Protein 2K48 (pdb70)

Solvent-accessible surface area: 9485 Å² total; per-residue (Å²): 192,175,92,141,110,162,169,72,200,128,160,128,103,123,150,182,63,174,142,89,125,175,134,169,167,180,128,59,146,101,103,122,58,83,58,54,9,123,99,20,92,105,58,8,52,39,40,66,116,101,16,89,44,5,112,95,83,29,125,85,5,100,98,21,42,118,97,80,78,76,112,87,30,86,56,47,15,120,78,88,147,50,26,11,65,76,16,85,93,67,7,45,67,10,97,134,66,20,68,104,25,48,58,31,73,146,186

Radius of gyration: 33.28 Å; Cα contacts (8 Å, |Δi|>4): 60; chains: 1; bounding box: 82×36×79 Å

Sequence (107 aa):
MHHHHHHGKPIPNPLLGLDSTENLYFQGIDPFTMSTLQELQENITAHEQQLVTARQKLKDAEKAVEVDPDDVNKSTLQNRRAAVSTLETKLGELKRQLADLVAAQKLMHHHHHHGKPIPNPLLGLDSTENLYFQGIDPFTMSTLQELQENITAHEQQLVTARQKLKDAEKAVEVDPDDVNKSTLQNRRAAVSTLETKLGELKRQLADLVAAQKLMHHHHHHGKPIPNPLLGLDSTENLYFQGIDPFTMSTLQELQENITAHEQQLVTARQKLKDAEKAVEVDPDDVNKSTLQNRRAAVSTLETKLGELKRQLADLVAAQKLMHHHHHHGKPIPNPLLGLDSTENLYFQGIDPFTMSTLQELQENITAHEQQLVTARQKLKDAEKAVEVDPDDVNKSTLQNRRAAVSTLETKLGELKRQLADLVAAQKLMHHHHHHGKPIPNPLLGLDSTENLYFQGIDPFTMSTLQELQENITAHEQQLVTARQKLKDAEKAVEVDPDDVNKSTLQNRRAAVSTLETKLGELKRQLADLVAAQKLMHHHHHHGKPIPNPLLGLDSTENLYFQGIDPFTMSTLQELQENITAHEQQLVTARQKLKDAEKAVEVDPDDVNKSTLQNRRAAVSTLETKLGELKRQLADLVAAQKLMHHHHHHGKPIPNPLLGLDSTENLYFQGIDPFTMSTLQELQENITAHEQQLVTARQKLKDAEKAVEVDPDDVNKSTLQNRRAAVSTLETKLGELKRQLADLVAAQKLMHHHHHHGKPIPNPLLGLDSTENLYFQGIDPFTMSTLQELQENITAHEQQLVTARQKLKDAEKAVEVDPDDVNKSTLQNRRAAVSTLETKLGELKRQLADLVAAQKLMHHHHHHGKPIPNPLLGLDSTENLYFQGIDPFTMSTLQELQENITAHEQQLVTARQKLKDAEKAVEVDPDDVNKSTLQNRRAAVSTLETKLGELKRQLADLVAAQKLMHHHHHHGKPIPNPLLGLDSTENLYFQGIDPFTMSTLQELQENITAHEQQLVTARQKLKDAEKAVEVDPDDVNKSTLQNRRAAVSTLETKLGELKRQLADLVAAQKLMHHHHHHGKPIPNPLLGLDSTENLYFQGIDPFTMSTLQELQENITAHEQQLVTARQKLKDAEKAVEVDPDDVNKSTLQNRRAAVSTLETKLGELKRQLADLVAAQKLMHHHHHHGKPIPNPLLGLDSTENLYFQGIDPFTMSTLQELQENITAHEQQLVTARQKLKDAEKAVEVDPDDVNKSTLQNRRAAVSTLETKLGELKRQLADLVAAQKLMHHHHHHGKPIPNPLLGLDSTENLYFQGIDPFTMSTLQELQENITAHEQQLVTARQKLKDAEKAVEVDPDDVNKSTLQNRRAAVSTLETKLGELKRQLADLVAAQKLMHHHHHHGKPIPNPLLGLDSTENLYFQGIDPFTMSTLQELQENITAHEQQLVTARQKLKDAEKAVEVDPDDVNKSTLQNRRAAVSTLETKLGELKRQLADLVAAQKLMHHHHHHGKPIPNPLLGLDSTENLYFQGIDPFTMSTLQELQENITAHEQQLVTARQKLKDAEKAVEVDPDDVNKSTLQNRRAAVSTLETKLGELKRQLADLVAAQKLMHHHHHHGKPIPNPLLGLDSTENLYFQGIDPFTMSTLQELQENITAHEQQLVTARQKLKDAEKAVEVDPDDVNKSTLQNRRAAVSTLETKLGELKRQLADLVAAQKLMHHHHHHGKPIPNPLLGLDSTENLYFQGIDPFTMSTLQELQENITAHEQQLVTARQKLKDAEKAVEVDPDDVNKSTLQNRRAAVSTLETKLGELKRQLADLVAAQKLMHHHHHHGKPIPNPLLGLDSTENLYFQGIDPFTMSTLQELQENITAHEQQLVTARQKLKDAEKAVEVDPDDVNKSTLQNRRAAVSTLETKLGELKRQLADLVAAQKLMHHHHHHGKPIPNPLLGLDSTENLYFQGIDPFTMSTLQELQENITAHEQQLVTARQKLKDAEKAVEVDPDDVNKSTLQNRRAAVSTLETKLGELKRQLADLVAAQKLMHHHHHHGKPIPNPLLGLDSTENLYFQGIDPFTMSTLQELQENITAHEQQLVTARQKLKDAEKAVEVDPDDVNKSTLQNRRAAVSTLETKLGELKRQLADLVAAQKL

Foldseek 3Di:
DCCCVVDDDDDDDDDDDDDDDVPPPDDDDDQVLVVVVVVLVVVLVVLVVVLVVLVVQLVVLVVVCVPPNDVVSVVVSVVSVVSNVVSVVCNVVSVVVCVVSVVRNVD

Secondary structure (DSSP, 8-state):
---------PPP-S--S-------------SHHHHHHHHHHHHHHHHHHHHHHHHHHHHHHHHHHHH---HHHHHHHHHHHHHHHHHHHHHHHHHHHHHHHHHHHT-

Organism: Parainfluenza virus 5 (strain W3) (NCBI:txid11208)

B-factor: mean 10.0, std 0.0, range [10.0, 10.0]

GO terms:
  GO:0039564 symbiont-mediated suppression of host JAK-STAT cascade via inhibition of STAT2 activity (P, IDA)
  GO:1990756 ubiquitin-like ligase-substrate adaptor activity (F, IDA)
  GO:0039554 symbiont-mediated suppression of host cytoplasmic pattern recognition receptor signaling pathway via inhibition of MDA-5 activity (P, IDA)
  GO:0005515 protein binding (F, IPI)

CATH classification: 1.20.58.90

InterPro domains:
  IPR024279 Paramyxovirinae protein V, zinc-binding domain [PF13008] (176-220)
  IPR025909 Phosphoprotein P soyouz module [PF14313] (6-61)

Structure (mmCIF, N/CA/C/O backbone):
data_2K48
#
_entry.id   2K48
#
loop_
_atom_site.group_PDB
_atom_site.id
_atom_site.type_symbol
_atom_site.label_atom_id
_atom_site.label_alt_id
_atom_site.label_comp_id
_atom_site.label_asym_id
_atom_site.label_entity_id
_atom_site.label_seq_id
_atom_site.pdbx_PDB_ins_code
_atom_site.Cartn_x
_atom_site.Cartn_y
_atom_site.Cartn_z
_atom_site.occupancy
_atom_site.B_iso_or_equiv
_atom_site.auth_seq_id
_atom_site.auth_comp_id
_atom_site.auth_asym_id
_atom_site.auth_atom_id
_atom_site.pdbx_PDB_model_num
ATOM 1 N N . MET A 1 1 ? 77.727 -27.600 20.777 1.00 10.00 1 MET A N 1
ATOM 2 C CA . MET A 1 1 ? 78.703 -28.172 19.809 1.00 10.00 1 MET A CA 1
ATOM 3 C C . MET A 1 1 ? 79.974 -28.667 20.517 1.00 10.00 1 MET A C 1
ATOM 4 O O . MET A 1 1 ? 80.131 -28.464 21.722 1.00 10.00 1 MET A O 1
ATOM 20 N N . HIS A 1 2 ? 80.885 -29.320 19.783 1.00 10.00 2 HIS A N 1
ATOM 21 C CA . HIS A 1 2 ? 82.076 -30.010 20.320 1.00 10.00 2 HIS A CA 1
ATOM 22 C C . HIS A 1 2 ? 83.395 -29.600 19.618 1.00 10.00 2 HIS A C 1
ATOM 23 O O . HIS A 1 2 ? 84.389 -30.330 19.651 1.00 10.00 2 HIS A O 1
ATOM 37 N N . HIS A 1 3 ? 83.398 -28.439 18.957 1.00 10.00 3 HIS A N 1
ATOM 38 C CA . HIS A 1 3 ? 84.500 -27.904 18.146 1.00 10.00 3 HIS A CA 1
ATOM 39 C C . HIS A 1 3 ? 84.567 -26.364 18.227 1.00 10.00 3 HIS A C 1
ATOM 40 O O . HIS A 1 3 ? 83.694 -25.721 18.817 1.00 10.00 3 HIS A O 1
ATOM 54 N N . HIS A 1 4 ? 85.610 -25.771 17.639 1.00 10.00 4 HIS A N 1
ATOM 55 C CA . HIS A 1 4 ? 85.884 -24.327 17.644 1.00 10.00 4 HIS A CA 1
ATOM 56 C C . HIS A 1 4 ? 86.458 -23.849 16.297 1.00 10.00 4 HIS A C 1
ATOM 57 O O . HIS A 1 4 ? 86.897 -24.654 15.470 1.00 10.00 4 HIS A O 1
ATOM 71 N N . HIS A 1 5 ? 86.454 -22.529 16.083 1.00 10.00 5 HIS A N 1
ATOM 72 C CA . HIS A 1 5 ? 86.802 -21.879 14.812 1.00 10.00 5 HIS A CA 1
ATOM 73 C C . HIS A 1 5 ? 87.602 -20.581 15.030 1.00 10.00 5 HIS A C 1
ATOM 74 O O . HIS A 1 5 ? 87.622 -20.022 16.131 1.00 10.00 5 HIS A O 1
ATOM 88 N N . HIS A 1 6 ? 88.249 -20.095 13.964 1.00 10.00 6 HIS A N 1
ATOM 89 C CA . HIS A 1 6 ? 89.223 -18.989 13.995 1.00 10.00 6 HIS A CA 1
ATOM 90 C C . HIS A 1 6 ? 88.997 -17.967 12.855 1.00 10.00 6 HIS A C 1
ATOM 91 O O . HIS A 1 6 ? 89.919 -17.259 12.440 1.00 10.00 6 HIS A O 1
ATOM 105 N N . HIS A 1 7 ? 87.772 -17.913 12.317 1.00 10.00 7 HIS A N 1
ATOM 106 C CA . HIS A 1 7 ? 87.365 -17.013 11.230 1.00 10.00 7 HIS A CA 1
ATOM 107 C C . HIS A 1 7 ? 87.479 -15.516 11.598 1.00 10.00 7 HIS A C 1
ATOM 108 O O . HIS A 1 7 ? 87.447 -15.133 12.773 1.00 10.00 7 HIS A O 1
ATOM 122 N N . GLY A 1 8 ? 87.565 -14.661 10.576 1.00 10.00 8 GLY A N 1
ATOM 123 C CA . GLY A 1 8 ? 87.666 -13.201 10.696 1.00 10.00 8 GLY A CA 1
ATOM 124 C C . GLY A 1 8 ? 87.624 -12.495 9.334 1.00 10.00 8 GLY A C 1
ATOM 125 O O . GLY A 1 8 ? 87.506 -13.147 8.291 1.00 10.00 8 GLY A O 1
ATOM 129 N N . LYS A 1 9 ? 87.718 -11.158 9.341 1.00 10.00 9 LYS A N 1
ATOM 130 C CA . LYS A 1 9 ? 87.632 -10.292 8.145 1.00 10.00 9 LYS A CA 1
ATOM 131 C C . LYS A 1 9 ? 88.669 -9.157 8.182 1.00 10.00 9 LYS A C 1
ATOM 132 O O . LYS A 1 9 ? 88.988 -8.664 9.270 1.00 10.00 9 LYS A O 1
ATOM 151 N N . PRO A 1 10 ? 89.189 -8.726 7.016 1.00 10.00 10 PRO A N 1
ATOM 152 C CA . PRO A 1 10 ? 90.154 -7.633 6.920 1.00 10.00 10 PRO A CA 1
ATOM 153 C C . PRO A 1 10 ? 89.504 -6.252 7.130 1.00 10.00 10 PRO A C 1
ATOM 154 O O . PRO A 1 10 ? 88.280 -6.097 7.065 1.00 10.00 10 PRO A O 1
ATOM 165 N N . ILE A 1 11 ? 90.338 -5.231 7.347 1.00 10.00 11 ILE A N 1
ATOM 166 C CA . ILE A 1 11 ? 89.928 -3.814 7.358 1.00 10.00 11 ILE A CA 1
ATOM 167 C C . ILE A 1 11 ? 89.397 -3.365 5.980 1.00 10.00 11 ILE A C 1
ATOM 168 O O . ILE A 1 11 ? 89.762 -3.950 4.951 1.00 10.00 11 ILE A O 1
ATOM 184 N N . PRO A 1 12 ? 88.534 -2.334 5.937 1.00 10.00 12 PRO A N 1
ATOM 185 C CA . PRO A 1 12 ? 87.954 -1.821 4.698 1.00 10.00 12 PRO A CA 1
ATOM 186 C C . PRO A 1 12 ? 88.983 -1.083 3.819 1.00 10.00 12 PRO A C 1
ATOM 187 O O . PRO A 1 12 ? 90.106 -0.791 4.240 1.00 10.00 12 PRO A O 1
ATOM 198 N N . ASN A 1 13 ? 88.579 -0.754 2.589 1.00 10.00 13 ASN A N 1
ATOM 199 C CA . ASN A 1 13 ? 89.408 -0.119 1.556 1.00 10.00 13 ASN A CA 1
ATOM 200 C C . ASN A 1 13 ? 88.728 1.182 1.061 1.00 10.00 13 ASN A C 1
ATOM 201 O O . ASN A 1 13 ? 87.494 1.211 0.986 1.00 10.00 13 ASN A O 1
ATOM 212 N N . PRO A 1 14 ? 89.478 2.264 0.756 1.00 10.00 14 PRO A N 1
ATOM 213 C CA . PRO A 1 14 ? 88.924 3.589 0.441 1.00 10.00 14 PRO A CA 1
ATOM 214 C C . PRO A 1 14 ? 88.235 3.654 -0.939 1.00 10.00 14 PRO A C 1
ATOM 215 O O . PRO A 1 14 ? 88.785 4.158 -1.922 1.00 10.00 14 PRO A O 1
ATOM 226 N N . LEU A 1 15 ? 87.003 3.140 -0.995 1.00 10.00 15 LEU A N 1
ATOM 227 C CA . LEU A 1 15 ? 86.144 3.001 -2.183 1.00 10.00 15 LEU A CA 1
ATOM 228 C C . LEU A 1 15 ? 84.725 3.563 -1.922 1.00 10.00 15 LEU A C 1
ATOM 229 O O . LEU A 1 15 ? 83.747 3.132 -2.537 1.00 10.00 15 LEU A O 1
ATOM 245 N N . LEU A 1 16 ? 84.605 4.491 -0.963 1.00 10.00 16 LEU A N 1
ATOM 246 C CA . LEU A 1 16 ? 83.342 5.068 -0.483 1.00 10.00 16 LEU A CA 1
ATOM 247 C C . LEU A 1 16 ? 82.497 5.670 -1.626 1.00 10.00 16 LEU A C 1
ATOM 248 O O . LEU A 1 16 ? 83.000 6.419 -2.469 1.00 10.00 16 LEU A O 1
ATOM 264 N N . GLY A 1 17 ? 81.205 5.339 -1.639 1.00 10.00 17 GLY A N 1
ATOM 265 C CA . GLY A 1 17 ? 80.252 5.685 -2.700 1.00 10.00 17 GLY A CA 1
ATOM 266 C C . GLY A 1 17 ? 78.935 4.910 -2.572 1.00 10.00 17 GLY A C 1
ATOM 267 O O . GLY A 1 17 ? 78.669 4.284 -1.541 1.00 10.00 17 GLY A O 1
ATOM 271 N N . LEU A 1 18 ? 78.106 4.944 -3.621 1.00 10.00 18 LEU A N 1
ATOM 272 C CA . LEU A 1 18 ? 76.866 4.162 -3.716 1.00 10.00 18 LEU A CA 1
ATOM 273 C C . LEU A 1 18 ? 77.148 2.647 -3.613 1.00 10.00 18 LEU A C 1
ATOM 274 O O . LEU A 1 18 ? 77.923 2.099 -4.400 1.00 10.00 18 LEU A O 1
ATOM 290 N N . ASP A 1 19 ? 76.505 1.971 -2.655 1.00 10.00 19 ASP A N 1
ATOM 291 C CA . ASP A 1 19 ? 76.747 0.552 -2.322 1.00 10.00 19 ASP A CA 1
ATOM 292 C C . ASP A 1 19 ? 75.452 -0.247 -2.030 1.00 10.00 19 ASP A C 1
ATOM 293 O O . ASP A 1 19 ? 75.505 -1.429 -1.680 1.00 10.00 19 ASP A O 1
ATOM 302 N N . SER A 1 20 ? 74.283 0.380 -2.214 1.00 10.00 20 SER A N 1
ATOM 303 C CA . SER A 1 20 ? 72.946 -0.190 -1.968 1.00 10.00 20 SER A CA 1
ATOM 304 C C . SER A 1 20 ? 71.958 0.237 -3.061 1.00 10.00 20 SER A C 1
ATOM 305 O O . SER A 1 20 ? 72.136 1.278 -3.700 1.00 10.00 20 SER A O 1
ATOM 313 N N . THR A 1 21 ? 70.906 -0.557 -3.274 1.00 10.00 21 THR A N 1
ATOM 314 C CA . THR A 1 21 ? 69.915 -0.384 -4.357 1.00 10.00 21 THR A CA 1
ATOM 315 C C . THR A 1 21 ? 68.489 -0.727 -3.895 1.00 10.00 21 THR A C 1
ATOM 316 O O . THR A 1 21 ? 68.276 -1.217 -2.783 1.00 10.00 21 THR A O 1
ATOM 327 N N . GLU A 1 22 ? 67.498 -0.481 -4.759 1.00 10.00 22 GLU A N 1
ATOM 328 C CA . GLU A 1 22 ? 66.063 -0.723 -4.513 1.00 10.00 22 GLU A CA 1
ATOM 329 C C . GLU A 1 22 ? 65.427 -1.530 -5.672 1.00 10.00 22 GLU A C 1
ATOM 330 O O . GLU A 1 22 ? 64.248 -1.390 -6.000 1.00 10.00 22 GLU A O 1
ATOM 342 N N . ASN A 1 23 ? 66.238 -2.366 -6.334 1.00 10.00 23 ASN A N 1
ATOM 343 C CA . ASN A 1 23 ? 65.897 -3.126 -7.547 1.00 10.00 23 ASN A CA 1
ATOM 344 C C . ASN A 1 23 ? 64.943 -4.330 -7.316 1.00 10.00 23 ASN A C 1
ATOM 345 O O . ASN A 1 23 ? 64.610 -5.046 -8.264 1.00 10.00 23 ASN A O 1
ATOM 356 N N . LEU A 1 24 ? 64.513 -4.579 -6.071 1.00 10.00 24 LEU A N 1
ATOM 357 C CA . LEU A 1 24 ? 63.563 -5.637 -5.695 1.00 10.00 24 LEU A CA 1
ATOM 358 C C . LEU A 1 24 ? 62.260 -5.534 -6.514 1.00 10.00 24 LEU A C 1
ATOM 359 O O . LEU A 1 24 ? 61.609 -4.486 -6.536 1.00 10.00 24 LEU A O 1
ATOM 375 N N . TYR A 1 25 ? 61.881 -6.628 -7.182 1.00 10.00 25 TYR A N 1
ATOM 376 C CA . TYR A 1 25 ? 60.714 -6.710 -8.069 1.00 10.00 25 TYR A CA 1
ATOM 377 C C . TYR A 1 25 ? 60.091 -8.120 -8.074 1.00 10.00 25 TYR A C 1
ATOM 378 O O . TYR A 1 25 ? 60.770 -9.117 -7.813 1.00 10.00 25 TYR A O 1
ATOM 396 N N . PHE A 1 26 ? 58.795 -8.197 -8.391 1.00 10.00 26 PHE A N 1
ATOM 397 C CA . PHE A 1 26 ? 58.008 -9.429 -8.531 1.00 10.00 26 PHE A CA 1
ATOM 398 C C . PHE A 1 26 ? 56.842 -9.211 -9.519 1.00 10.00 26 PHE A C 1
ATOM 399 O O . PHE A 1 26 ? 56.399 -8.075 -9.719 1.00 10.00 26 PHE A O 1
ATOM 416 N N . GLN A 1 27 ? 56.331 -10.288 -10.127 1.00 10.00 27 GLN A N 1
ATOM 417 C CA . GLN A 1 27 ? 55.265 -10.243 -11.138 1.00 10.00 27 GLN A CA 1
ATOM 418 C C . GLN A 1 27 ? 54.363 -11.493 -11.084 1.00 10.00 27 GLN A C 1
ATOM 419 O O . GLN A 1 27 ? 54.827 -12.609 -10.835 1.00 10.00 27 GLN A O 1
ATOM 433 N N . GLY A 1 28 ? 53.073 -11.296 -11.364 1.00 10.00 28 GLY A N 1
ATOM 434 C CA . GLY A 1 28 ? 52.046 -12.333 -11.513 1.00 10.00 28 GLY A CA 1
ATOM 435 C C . GLY A 1 28 ? 50.651 -11.720 -11.702 1.00 10.00 28 GLY A C 1
ATOM 436 O O . GLY A 1 28 ? 50.337 -10.685 -11.106 1.00 10.00 28 GLY A O 1
ATOM 440 N N . ILE A 1 29 ? 49.813 -12.344 -12.538 1.00 10.00 29 ILE A N 1
ATOM 441 C CA . ILE A 1 29 ? 48.471 -11.853 -12.910 1.00 10.00 29 ILE A CA 1
ATOM 442 C C . ILE A 1 29 ? 47.561 -13.005 -13.380 1.00 10.00 29 ILE A C 1
ATOM 443 O O . ILE A 1 29 ? 48.039 -14.040 -13.852 1.00 10.00 29 ILE A O 1
ATOM 459 N N . ASP A 1 30 ? 46.242 -12.832 -13.257 1.00 10.00 30 ASP A N 1
ATOM 460 C CA . ASP A 1 30 ? 45.231 -13.753 -13.798 1.00 10.00 30 ASP A CA 1
ATOM 461 C C . ASP A 1 30 ? 45.261 -13.829 -15.346 1.00 10.00 30 ASP A C 1
ATOM 462 O O . ASP A 1 30 ? 45.601 -12.840 -16.005 1.00 10.00 30 ASP A O 1
ATOM 471 N N . PRO A 1 31 ? 44.848 -14.958 -15.959 1.00 10.00 31 PRO A N 1
ATOM 472 C CA . PRO A 1 31 ? 44.877 -15.161 -17.414 1.00 10.00 31 PRO A CA 1
ATOM 473 C C . PRO A 1 31 ? 43.719 -14.487 -18.184 1.00 10.00 31 PRO A C 1
ATOM 474 O O . PRO A 1 31 ? 43.555 -14.733 -19.381 1.00 10.00 31 PRO A O 1
ATOM 485 N N . PHE A 1 32 ? 42.902 -13.653 -17.525 1.00 10.00 32 PHE A N 1
ATOM 486 C CA . PHE A 1 32 ? 41.641 -13.103 -18.049 1.00 10.00 32 PHE A CA 1
ATOM 487 C C . PHE A 1 32 ? 41.728 -12.447 -19.441 1.00 10.00 32 PHE A C 1
ATOM 488 O O . PHE A 1 32 ? 40.790 -12.562 -20.232 1.00 10.00 32 PHE A O 1
ATOM 505 N N . THR A 1 33 ? 42.852 -11.806 -19.776 1.00 10.00 33 THR A N 1
ATOM 506 C CA . THR A 1 33 ? 43.099 -11.194 -21.096 1.00 10.00 33 THR A CA 1
ATOM 507 C C . THR A 1 33 ? 43.117 -12.211 -22.236 1.00 10.00 33 THR A C 1
ATOM 508 O O . THR A 1 33 ? 42.636 -11.891 -23.325 1.00 10.00 33 THR A O 1
ATOM 519 N N . MET A 1 34 ? 43.561 -13.455 -21.994 1.00 10.00 34 MET A N 1
ATOM 520 C CA . MET A 1 34 ? 43.420 -14.554 -22.957 1.00 10.00 34 MET A CA 1
ATOM 521 C C . MET A 1 34 ? 42.180 -15.430 -22.714 1.00 10.00 34 MET A C 1
ATOM 522 O O . MET A 1 34 ? 41.728 -16.093 -23.645 1.00 10.00 34 MET A O 1
ATOM 536 N N . SER A 1 35 ? 41.540 -15.388 -21.542 1.00 10.00 35 SER A N 1
ATOM 537 C CA . SER A 1 35 ? 40.199 -15.996 -21.407 1.00 10.00 35 SER A CA 1
ATOM 538 C C . SER A 1 35 ? 39.249 -15.249 -22.361 1.00 10.00 35 SER A C 1
ATOM 539 O O . SER A 1 35 ? 38.428 -15.850 -23.054 1.00 10.00 35 SER A O 1
ATOM 547 N N . THR A 1 36 ? 39.448 -13.929 -22.463 1.00 10.00 36 THR A N 1
ATOM 548 C CA . THR A 1 36 ? 38.840 -13.037 -23.455 1.00 10.00 36 THR A CA 1
ATOM 549 C C . THR A 1 36 ? 39.257 -13.388 -24.885 1.00 10.00 36 THR A C 1
ATOM 550 O O . THR A 1 36 ? 38.396 -13.374 -25.756 1.00 10.00 36 THR A O 1
ATOM 561 N N . LEU A 1 37 ? 40.516 -13.768 -25.155 1.00 10.00 37 LEU A N 1
ATOM 562 C CA . LEU A 1 37 ? 40.900 -14.321 -26.472 1.00 10.00 37 LEU A CA 1
ATOM 563 C C . LEU A 1 37 ? 40.046 -15.523 -26.803 1.00 10.00 37 LEU A C 1
ATOM 564 O O . LEU A 1 37 ? 39.516 -15.612 -27.901 1.00 10.00 37 LEU A O 1
ATOM 580 N N . GLN A 1 38 ? 39.944 -16.461 -25.866 1.00 10.00 38 GLN A N 1
ATOM 581 C CA . GLN A 1 38 ? 39.332 -17.738 -26.164 1.00 10.00 38 GLN A CA 1
ATOM 582 C C . GLN A 1 38 ? 37.829 -17.571 -26.471 1.00 10.00 38 GLN A C 1
ATOM 583 O O . GLN A 1 38 ? 37.293 -18.241 -27.349 1.00 10.00 38 GLN A O 1
ATOM 597 N N . GLU A 1 39 ? 37.173 -16.624 -25.792 1.00 10.00 39 GLU A N 1
ATOM 598 C CA . GLU A 1 39 ? 35.812 -16.128 -26.052 1.00 10.00 39 GLU A CA 1
ATOM 599 C C . GLU A 1 39 ? 35.701 -15.366 -27.374 1.00 10.00 39 GLU A C 1
ATOM 600 O O . GLU A 1 39 ? 34.808 -15.656 -28.160 1.00 10.00 39 GLU A O 1
ATOM 612 N N . LEU A 1 40 ? 36.585 -14.414 -27.651 1.00 10.00 40 LEU A N 1
ATOM 613 C CA . LEU A 1 40 ? 36.466 -13.498 -28.787 1.00 10.00 40 LEU A CA 1
ATOM 614 C C . LEU A 1 40 ? 36.930 -14.118 -30.107 1.00 10.00 40 LEU A C 1
ATOM 615 O O . LEU A 1 40 ? 36.297 -13.894 -31.126 1.00 10.00 40 LEU A O 1
ATOM 631 N N . GLN A 1 41 ? 37.949 -14.974 -30.102 1.00 10.00 41 GLN A N 1
ATOM 632 C CA . GLN A 1 41 ? 38.374 -15.794 -31.245 1.00 10.00 41 GLN A CA 1
ATOM 633 C C . GLN A 1 41 ? 37.305 -16.855 -31.584 1.00 10.00 41 GLN A C 1
ATOM 634 O O . GLN A 1 41 ? 37.119 -17.224 -32.743 1.00 10.00 41 GLN A O 1
ATOM 648 N N . GLU A 1 42 ? 36.543 -17.303 -30.584 1.00 10.00 42 GLU A N 1
ATOM 649 C CA . GLU A 1 42 ? 35.341 -18.123 -30.768 1.00 10.00 42 GLU A CA 1
ATOM 650 C C . GLU A 1 42 ? 34.165 -17.266 -31.268 1.00 10.00 42 GLU A C 1
ATOM 651 O O . GLU A 1 42 ? 33.423 -17.702 -32.141 1.00 10.00 42 GLU A O 1
ATOM 663 N N . ASN A 1 43 ? 34.027 -16.023 -30.793 1.00 10.00 43 ASN A N 1
ATOM 664 C CA . ASN A 1 43 ? 33.039 -15.051 -31.277 1.00 10.00 43 ASN A CA 1
ATOM 665 C C . ASN A 1 43 ? 33.252 -14.721 -32.758 1.00 10.00 43 ASN A C 1
ATOM 666 O O . ASN A 1 43 ? 32.302 -14.744 -33.531 1.00 10.00 43 ASN A O 1
ATOM 677 N N . ILE A 1 44 ? 34.508 -14.508 -33.162 1.00 10.00 44 ILE A N 1
ATOM 678 C CA . ILE A 1 44 ? 34.956 -14.394 -34.557 1.00 10.00 44 ILE A CA 1
ATOM 679 C C . ILE A 1 44 ? 34.408 -15.575 -35.327 1.00 10.00 44 ILE A C 1
ATOM 680 O O . ILE A 1 44 ? 33.670 -15.403 -36.275 1.00 10.00 44 ILE A O 1
ATOM 696 N N . THR A 1 45 ? 34.736 -16.785 -34.891 1.00 10.00 45 THR A N 1
ATOM 697 C CA . THR A 1 45 ? 34.415 -18.020 -35.592 1.00 10.00 45 THR A CA 1
ATOM 698 C C . THR A 1 45 ? 32.906 -18.259 -35.664 1.00 10.00 45 THR A C 1
ATOM 699 O O . THR A 1 45 ? 32.403 -18.640 -36.715 1.00 10.00 45 THR A O 1
ATOM 710 N N . ALA A 1 46 ? 32.157 -17.997 -34.595 1.00 10.00 46 ALA A N 1
ATOM 711 C CA . ALA A 1 46 ? 30.708 -18.190 -34.573 1.00 10.00 46 ALA A CA 1
ATOM 712 C C . ALA A 1 46 ? 29.973 -17.119 -35.387 1.00 10.00 46 ALA A C 1
ATOM 713 O O . ALA A 1 46 ? 29.065 -17.444 -36.147 1.00 10.00 46 ALA A O 1
ATOM 720 N N . HIS A 1 47 ? 30.391 -15.857 -35.281 1.00 10.00 47 HIS A N 1
ATOM 721 C CA . HIS A 1 47 ? 29.953 -14.753 -36.127 1.00 10.00 47 HIS A CA 1
ATOM 722 C C . HIS A 1 47 ? 30.485 -14.900 -37.569 1.00 10.00 47 HIS A C 1
ATOM 723 O O . HIS A 1 47 ? 29.865 -14.388 -38.491 1.00 10.00 47 HIS A O 1
ATOM 737 N N . GLU A 1 48 ? 31.538 -15.690 -37.825 1.00 10.00 48 GLU A N 1
ATOM 738 C CA . GLU A 1 48 ? 31.945 -16.063 -39.183 1.00 10.00 48 GLU A CA 1
ATOM 739 C C . GLU A 1 48 ? 31.047 -17.183 -39.714 1.00 10.00 48 GLU A C 1
ATOM 740 O O . GLU A 1 48 ? 30.634 -17.107 -40.857 1.00 10.00 48 GLU A O 1
ATOM 752 N N . GLN A 1 49 ? 30.714 -18.218 -38.932 1.00 10.00 49 GLN A N 1
ATOM 753 C CA . GLN A 1 49 ? 29.780 -19.270 -39.350 1.00 10.00 49 GLN A CA 1
ATOM 754 C C . GLN A 1 49 ? 28.365 -18.714 -39.528 1.00 10.00 49 GLN A C 1
ATOM 755 O O . GLN A 1 49 ? 27.662 -19.086 -40.463 1.00 10.00 49 GLN A O 1
ATOM 769 N N . GLN A 1 50 ? 27.949 -17.766 -38.689 1.00 10.00 50 GLN A N 1
ATOM 770 C CA . GLN A 1 50 ? 26.728 -16.997 -38.916 1.00 10.00 50 GLN A CA 1
ATOM 771 C C . GLN A 1 50 ? 26.883 -16.110 -40.151 1.00 10.00 50 GLN A C 1
ATOM 772 O O . GLN A 1 50 ? 25.877 -15.787 -40.771 1.00 10.00 50 GLN A O 1
ATOM 786 N N . LEU A 1 51 ? 28.111 -15.753 -40.551 1.00 10.00 51 LEU A N 1
ATOM 787 C CA . LEU A 1 51 ? 28.378 -15.031 -41.789 1.00 10.00 51 LEU A CA 1
ATOM 788 C C . LEU A 1 51 ? 28.360 -15.928 -43.030 1.00 10.00 51 LEU A C 1
ATOM 789 O O . LEU A 1 51 ? 27.714 -15.546 -43.999 1.00 10.00 51 LEU A O 1
ATOM 805 N N . VAL A 1 52 ? 28.941 -17.133 -43.008 1.00 10.00 52 VAL A N 1
ATOM 806 C CA . VAL A 1 52 ? 28.778 -18.130 -44.080 1.00 10.00 52 VAL A CA 1
ATOM 807 C C . VAL A 1 52 ? 27.324 -18.501 -44.216 1.00 10.00 52 VAL A C 1
ATOM 808 O O . VAL A 1 52 ? 26.816 -18.588 -45.326 1.00 10.00 52 VAL A O 1
ATOM 821 N N . THR A 1 53 ? 26.636 -18.665 -43.084 1.00 10.00 53 THR A N 1
ATOM 822 C CA . THR A 1 53 ? 25.226 -18.936 -43.060 1.00 10.00 53 THR A CA 1
ATOM 823 C C . THR A 1 53 ? 24.484 -17.726 -43.562 1.00 10.00 53 THR A C 1
ATOM 824 O O . THR A 1 53 ? 23.610 -17.939 -44.367 1.00 10.00 53 THR A O 1
ATOM 835 N N . ALA A 1 54 ? 24.845 -16.484 -43.236 1.00 10.00 54 ALA A N 1
ATOM 836 C CA . ALA A 1 54 ? 24.226 -15.306 -43.846 1.00 10.00 54 ALA A CA 1
ATOM 837 C C . ALA A 1 54 ? 24.441 -15.282 -45.367 1.00 10.00 54 ALA A C 1
ATOM 838 O O . ALA A 1 54 ? 23.514 -14.928 -46.097 1.00 10.00 54 ALA A O 1
ATOM 845 N N . ARG A 1 55 ? 25.597 -15.757 -45.866 1.00 10.00 55 ARG A N 1
ATOM 846 C CA . ARG A 1 55 ? 25.786 -15.973 -47.313 1.00 10.00 55 ARG A CA 1
ATOM 847 C C . ARG A 1 55 ? 24.786 -17.020 -47.835 1.00 10.00 55 ARG A C 1
ATOM 848 O O . ARG A 1 55 ? 24.107 -16.814 -48.834 1.00 10.00 55 ARG A O 1
ATOM 869 N N . GLN A 1 56 ? 24.657 -18.132 -47.113 1.00 10.00 56 GLN A N 1
ATOM 870 C CA . GLN A 1 56 ? 23.756 -19.259 -47.378 1.00 10.00 56 GLN A CA 1
ATOM 871 C C . GLN A 1 56 ? 22.263 -18.889 -47.247 1.00 10.00 56 GLN A C 1
ATOM 872 O O . GLN A 1 56 ? 21.426 -19.394 -47.989 1.00 10.00 56 GLN A O 1
ATOM 886 N N . LYS A 1 57 ? 21.915 -17.966 -46.348 1.00 10.00 57 LYS A N 1
ATOM 887 C CA . LYS A 1 57 ? 20.575 -17.409 -46.169 1.00 10.00 57 LYS A CA 1
ATOM 888 C C . LYS A 1 57 ? 20.266 -16.451 -47.317 1.00 10.00 57 LYS A C 1
ATOM 889 O O . LYS A 1 57 ? 19.153 -16.476 -47.831 1.00 10.00 57 LYS A O 1
ATOM 908 N N . LEU A 1 58 ? 21.241 -15.642 -47.763 1.00 10.00 58 LEU A N 1
ATOM 909 C CA . LEU A 1 58 ? 21.069 -14.827 -48.967 1.00 10.00 58 LEU A CA 1
ATOM 910 C C . LEU A 1 58 ? 20.988 -15.698 -50.226 1.00 10.00 58 LEU A C 1
ATOM 911 O O . LEU A 1 58 ? 20.098 -15.478 -51.031 1.00 10.00 58 LEU A O 1
ATOM 927 N N . LYS A 1 59 ? 21.710 -16.818 -50.330 1.00 10.00 59 LYS A N 1
ATOM 928 C CA . LYS A 1 59 ? 21.488 -17.784 -51.425 1.00 10.00 59 LYS A CA 1
ATOM 929 C C . LYS A 1 59 ? 20.111 -18.471 -51.365 1.00 10.00 59 LYS A C 1
ATOM 930 O O . LYS A 1 59 ? 19.515 -18.736 -52.403 1.00 10.00 59 LYS A O 1
ATOM 949 N N . ASP A 1 60 ? 19.562 -18.702 -50.173 1.00 10.00 60 ASP A N 1
ATOM 950 C CA . ASP A 1 60 ? 18.180 -19.180 -49.960 1.00 10.00 60 ASP A CA 1
ATOM 951 C C . ASP A 1 60 ? 17.123 -18.088 -50.264 1.00 10.00 60 ASP A C 1
ATOM 952 O O . ASP A 1 60 ? 15.994 -18.402 -50.640 1.00 10.00 60 ASP A O 1
ATOM 961 N N . ALA A 1 61 ? 17.477 -16.802 -50.167 1.00 10.00 61 ALA A N 1
ATOM 962 C CA . ALA A 1 61 ? 16.648 -15.690 -50.642 1.00 10.00 61 ALA A CA 1
ATOM 963 C C . ALA A 1 61 ? 16.779 -15.498 -52.169 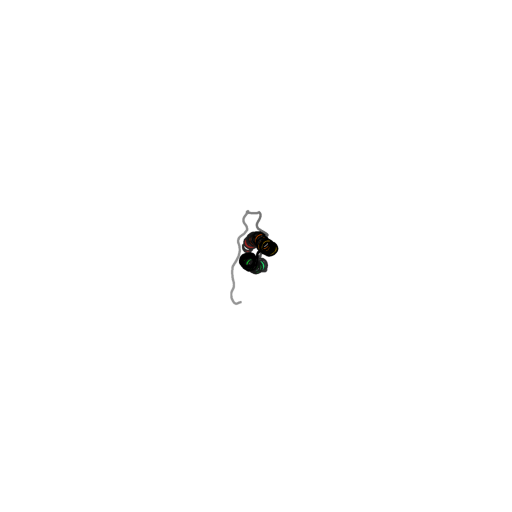1.00 10.00 61 ALA A C 1
ATOM 964 O O . ALA A 1 61 ? 15.802 -15.151 -52.827 1.00 10.00 61 ALA A O 1
ATOM 971 N N . GLU A 1 62 ? 17.927 -15.806 -52.781 1.00 10.00 62 GLU A N 1
ATOM 972 C CA . GLU A 1 62 ? 18.049 -15.877 -54.251 1.00 10.00 62 GLU A CA 1
ATOM 973 C C . GLU A 1 62 ? 17.219 -17.045 -54.768 1.00 10.00 62 GLU A C 1
ATOM 974 O O . GLU A 1 62 ? 16.495 -16.921 -55.755 1.00 10.00 62 GLU A O 1
ATOM 986 N N . LYS A 1 63 ? 17.253 -18.155 -54.025 1.00 10.00 63 LYS A N 1
ATOM 987 C CA . LYS A 1 63 ? 16.378 -19.300 -54.217 1.00 10.00 63 LYS A CA 1
ATOM 988 C C . LYS A 1 63 ? 14.906 -18.926 -54.063 1.00 10.00 63 LYS A C 1
ATOM 989 O O . LYS A 1 63 ? 14.079 -19.630 -54.616 1.00 10.00 63 LYS A O 1
ATOM 1008 N N . ALA A 1 64 ? 14.563 -17.836 -53.376 1.00 10.00 64 ALA A N 1
ATOM 1009 C CA . ALA A 1 64 ? 13.197 -17.317 -53.298 1.00 10.00 64 ALA A CA 1
ATOM 1010 C C . ALA A 1 64 ? 12.747 -16.477 -54.505 1.00 10.00 64 ALA A C 1
ATOM 1011 O O . ALA A 1 64 ? 11.656 -16.678 -55.034 1.00 10.00 64 ALA A O 1
ATOM 1018 N N . VAL A 1 65 ? 13.576 -15.543 -54.976 1.00 10.00 65 VAL A N 1
ATOM 1019 C CA . VAL A 1 65 ? 13.338 -14.841 -56.254 1.00 10.00 65 VAL A CA 1
ATOM 1020 C C . VAL A 1 65 ? 13.420 -15.813 -57.456 1.0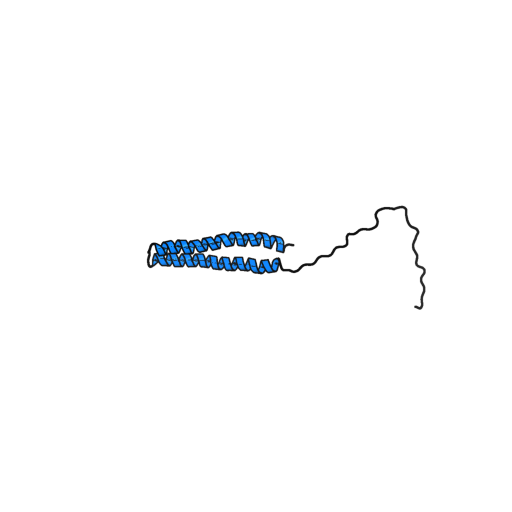0 10.00 65 VAL A C 1
ATOM 1021 O O . VAL A 1 65 ? 12.847 -15.556 -58.508 1.00 10.00 65 VAL A O 1
ATOM 1034 N N . GLU A 1 66 ? 14.052 -16.980 -57.300 1.00 10.00 66 GLU A N 1
ATOM 1035 C CA . GLU A 1 66 ? 14.000 -18.107 -58.254 1.00 10.00 66 GLU A CA 1
ATOM 1036 C C . GLU A 1 66 ? 12.569 -18.677 -58.374 1.00 10.00 66 GLU A C 1
ATOM 1037 O O . GLU A 1 66 ? 12.069 -18.904 -59.478 1.00 10.00 66 GLU A O 1
ATOM 1049 N N . VAL A 1 67 ? 11.921 -18.928 -57.231 1.00 10.00 67 VAL A N 1
ATOM 1050 C CA . VAL A 1 67 ? 10.650 -19.665 -57.113 1.00 10.00 67 VAL A CA 1
ATOM 1051 C C . VAL A 1 67 ? 9.417 -18.788 -57.233 1.00 10.00 67 VAL A C 1
ATOM 1052 O O . VAL A 1 67 ? 8.419 -19.206 -57.823 1.00 10.00 67 VAL A O 1
ATOM 1065 N N . ASP A 1 68 ? 9.484 -17.575 -56.692 1.00 10.00 68 ASP A N 1
ATOM 1066 C CA . ASP A 1 68 ? 8.384 -16.621 -56.712 1.00 10.00 68 ASP A CA 1
ATOM 1067 C C . ASP A 1 68 ? 8.888 -15.159 -56.679 1.00 10.00 68 ASP A C 1
ATOM 1068 O O . ASP A 1 68 ? 8.897 -14.533 -55.616 1.00 10.00 68 ASP A O 1
ATOM 1077 N N . PRO A 1 69 ? 9.391 -14.639 -57.818 1.00 10.00 69 PRO A N 1
ATOM 1078 C CA . PRO A 1 69 ? 10.001 -13.314 -57.987 1.00 10.00 69 PRO A CA 1
ATOM 1079 C C . PRO A 1 69 ? 9.118 -12.077 -57.716 1.00 10.00 69 PRO A C 1
ATOM 1080 O O . PRO A 1 69 ? 8.986 -11.189 -58.562 1.00 10.00 69 PRO A O 1
ATOM 1091 N N . ASP A 1 70 ? 8.502 -11.978 -56.538 1.00 10.00 70 ASP A N 1
ATOM 1092 C CA . ASP A 1 70 ? 7.868 -10.742 -56.085 1.00 10.00 70 ASP A CA 1
ATOM 1093 C C . ASP A 1 70 ? 8.963 -9.768 -55.651 1.00 10.00 70 ASP A C 1
ATOM 1094 O O . ASP A 1 70 ? 10.025 -10.194 -55.195 1.00 10.00 70 ASP A O 1
ATOM 1103 N N . ASP A 1 71 ? 8.729 -8.458 -55.776 1.00 10.00 71 ASP A N 1
ATOM 1104 C CA . ASP A 1 71 ? 9.732 -7.416 -55.482 1.00 10.00 71 ASP A CA 1
ATOM 1105 C C . ASP A 1 71 ? 10.286 -7.503 -54.057 1.00 10.00 71 ASP A C 1
ATOM 1106 O O . ASP A 1 71 ? 11.434 -7.148 -53.784 1.00 10.00 71 ASP A O 1
ATOM 1115 N N . VAL A 1 72 ? 9.495 -8.087 -53.163 1.00 10.00 72 VAL A N 1
ATOM 1116 C CA . VAL A 1 72 ? 9.888 -8.470 -51.829 1.00 10.00 72 VAL A CA 1
ATOM 1117 C C . VAL A 1 72 ? 10.909 -9.574 -51.764 1.00 10.00 72 VAL A C 1
ATOM 1118 O O . VAL A 1 72 ? 11.790 -9.438 -50.949 1.00 10.00 72 VAL A O 1
ATOM 1131 N N . ASN A 1 73 ? 10.863 -10.643 -52.549 1.00 10.00 73 ASN A N 1
ATOM 1132 C CA . ASN A 1 73 ? 11.830 -11.736 -52.413 1.00 10.00 73 ASN A CA 1
ATOM 1133 C C . ASN A 1 73 ? 13.217 -11.259 -52.869 1.00 10.00 73 ASN A C 1
ATOM 1134 O O . ASN A 1 73 ? 14.241 -11.718 -52.366 1.00 10.00 73 ASN A O 1
ATOM 1145 N N . LYS A 1 74 ? 13.234 -10.242 -53.739 1.00 10.00 74 LYS A N 1
ATOM 1146 C CA . LYS A 1 74 ? 14.439 -9.498 -54.154 1.00 10.00 74 LYS A CA 1
ATOM 1147 C C . LYS A 1 74 ? 14.871 -8.484 -53.079 1.00 10.00 74 LYS A C 1
ATOM 1148 O O . LYS A 1 74 ? 16.055 -8.347 -52.811 1.00 10.00 74 LYS A O 1
ATOM 1167 N N . SER A 1 75 ? 13.936 -7.819 -52.393 1.00 10.00 75 SER A N 1
ATOM 1168 C CA . SER A 1 75 ? 14.222 -6.935 -51.236 1.00 10.00 75 SER A CA 1
ATOM 1169 C C . SER A 1 75 ? 14.657 -7.683 -49.968 1.00 10.00 75 SER A C 1
ATOM 1170 O O . SER A 1 75 ? 15.517 -7.259 -49.204 1.00 10.00 75 SER A O 1
ATOM 1178 N N . THR A 1 76 ? 14.070 -8.850 -49.778 1.00 10.00 76 THR A N 1
ATOM 1179 C CA . THR A 1 76 ? 14.381 -9.916 -48.824 1.00 10.00 76 THR A CA 1
ATOM 1180 C C . THR A 1 76 ? 15.762 -10.442 -49.123 1.00 10.00 76 THR A C 1
ATOM 1181 O O . THR A 1 76 ? 16.482 -10.843 -48.215 1.00 10.00 76 THR A O 1
ATOM 1192 N N . LEU A 1 77 ? 16.183 -10.361 -50.385 1.00 10.00 77 LEU A N 1
ATOM 1193 C CA . LEU A 1 77 ? 17.579 -10.603 -50.678 1.00 10.00 77 LEU A CA 1
ATOM 1194 C C . LEU A 1 77 ? 18.454 -9.531 -50.042 1.00 10.00 77 LEU A C 1
ATOM 1195 O O . LEU A 1 77 ? 19.337 -9.847 -49.258 1.00 10.00 77 LEU A O 1
ATOM 1211 N N . GLN A 1 78 ? 18.161 -8.265 -50.304 1.00 10.00 78 GLN A N 1
ATOM 1212 C CA . GLN A 1 78 ? 18.892 -7.105 -49.778 1.00 10.00 78 GLN A CA 1
ATOM 1213 C C . GLN A 1 78 ? 18.910 -7.048 -48.252 1.00 10.00 78 GLN A C 1
ATOM 1214 O O . GLN A 1 78 ? 19.854 -6.534 -47.674 1.00 10.00 78 GLN A O 1
ATOM 1228 N N . ASN A 1 79 ? 17.910 -7.641 -47.613 1.00 10.00 79 ASN A N 1
ATOM 1229 C CA . ASN A 1 79 ? 17.794 -7.909 -46.182 1.00 10.00 79 ASN A CA 1
ATOM 1230 C C . ASN A 1 79 ? 18.720 -9.038 -45.694 1.00 10.00 79 ASN A C 1
ATOM 1231 O O . ASN A 1 79 ? 19.400 -8.890 -44.678 1.00 10.00 79 ASN A O 1
ATOM 1242 N N . ARG A 1 80 ? 18.786 -10.169 -46.408 1.00 10.00 80 ARG A N 1
ATOM 1243 C CA . ARG A 1 80 ? 19.717 -11.256 -46.073 1.00 10.00 80 ARG A CA 1
ATOM 1244 C C . ARG A 1 80 ? 21.178 -10.848 -46.314 1.00 10.00 80 ARG A C 1
ATOM 1245 O O . ARG A 1 80 ? 22.075 -11.069 -45.504 1.00 10.00 80 ARG A O 1
ATOM 1266 N N . ARG A 1 81 ? 21.384 -10.157 -47.428 1.00 10.00 81 ARG A N 1
ATOM 1267 C CA . ARG A 1 81 ? 22.596 -9.452 -47.852 1.00 10.00 81 ARG A CA 1
ATOM 1268 C C . ARG A 1 81 ? 22.945 -8.295 -46.899 1.00 10.00 81 ARG A C 1
ATOM 1269 O O . ARG A 1 81 ? 24.119 -8.009 -46.679 1.00 10.00 81 ARG A O 1
ATOM 1290 N N . ALA A 1 82 ? 21.947 -7.707 -46.236 1.00 10.00 82 ALA A N 1
ATOM 1291 C CA . ALA A 1 82 ? 22.133 -6.756 -45.139 1.00 10.00 82 ALA A CA 1
ATOM 1292 C C . ALA A 1 82 ? 22.606 -7.462 -43.854 1.00 10.00 82 ALA A C 1
ATOM 1293 O O . ALA A 1 82 ? 23.409 -6.885 -43.121 1.00 10.00 82 ALA A O 1
ATOM 1300 N N . ALA A 1 83 ? 22.189 -8.711 -43.583 1.00 10.00 83 ALA A N 1
ATOM 1301 C CA . ALA A 1 83 ? 22.812 -9.497 -42.512 1.00 10.00 83 ALA A CA 1
ATOM 1302 C C . ALA A 1 83 ? 24.265 -9.780 -42.877 1.00 10.00 83 ALA A C 1
ATOM 1303 O O . ALA A 1 83 ? 25.131 -9.473 -42.084 1.00 10.00 83 ALA A O 1
ATOM 1310 N N . VAL A 1 84 ? 24.590 -10.235 -44.084 1.00 10.00 84 VAL A N 1
ATOM 1311 C CA . VAL A 1 84 ? 26.004 -10.362 -44.514 1.00 10.00 84 VAL A CA 1
ATOM 1312 C C . VAL A 1 84 ? 26.754 -9.063 -44.283 1.00 10.00 84 VAL A C 1
ATOM 1313 O O . VAL A 1 84 ? 27.848 -9.125 -43.759 1.00 10.00 84 VAL A O 1
ATOM 1326 N N . SER A 1 85 ? 26.161 -7.900 -44.533 1.00 10.00 85 SER A N 1
ATOM 1327 C CA . SER A 1 85 ? 26.792 -6.606 -44.224 1.00 10.00 85 SER A CA 1
ATOM 1328 C C . SER A 1 85 ? 26.943 -6.330 -42.711 1.00 10.00 85 SER A C 1
ATOM 1329 O O . SER A 1 85 ? 27.995 -5.856 -42.277 1.00 10.00 85 SER A O 1
ATOM 1337 N N . THR A 1 86 ? 25.962 -6.711 -41.881 1.00 10.00 86 THR A N 1
ATOM 1338 C CA . THR A 1 86 ? 26.046 -6.720 -40.396 1.00 10.00 86 THR A CA 1
ATOM 1339 C C . THR A 1 86 ? 27.242 -7.543 -39.933 1.00 10.00 86 THR A C 1
ATOM 1340 O O . THR A 1 86 ? 28.113 -7.084 -39.196 1.00 10.00 86 THR A O 1
ATOM 1351 N N . LEU A 1 87 ? 27.247 -8.781 -40.405 1.00 10.00 87 LEU A N 1
ATOM 1352 C CA . LEU A 1 87 ? 28.161 -9.864 -40.122 1.00 10.00 87 LEU A CA 1
ATOM 1353 C C . LEU A 1 87 ? 29.582 -9.519 -40.567 1.00 10.00 87 LEU A C 1
ATOM 1354 O O . LEU A 1 87 ? 30.538 -9.748 -39.839 1.00 10.00 87 LEU A O 1
ATOM 1370 N N . GLU A 1 88 ? 29.717 -8.944 -41.757 1.00 10.00 88 GLU A N 1
ATOM 1371 C CA . GLU A 1 88 ? 30.971 -8.504 -42.360 1.00 10.00 88 GLU A CA 1
ATOM 1372 C C . GLU A 1 88 ? 31.544 -7.283 -41.606 1.00 10.00 88 GLU A C 1
ATOM 1373 O O . GLU A 1 88 ? 32.739 -7.252 -41.301 1.00 10.00 88 GLU A O 1
ATOM 1385 N N . THR A 1 89 ? 30.696 -6.300 -41.245 1.00 10.00 89 THR A N 1
ATOM 1386 C CA . THR A 1 89 ? 31.079 -5.157 -40.378 1.00 10.00 89 THR A CA 1
ATOM 1387 C C . THR A 1 89 ? 31.599 -5.658 -39.053 1.00 10.00 89 THR A C 1
ATOM 1388 O O . THR A 1 89 ? 32.688 -5.260 -38.622 1.00 10.00 89 THR A O 1
ATOM 1399 N N . LYS A 1 90 ? 30.828 -6.567 -38.438 1.00 10.00 90 LYS A N 1
ATOM 1400 C CA . LYS A 1 90 ? 31.249 -7.255 -37.232 1.00 10.00 90 LYS A CA 1
ATOM 1401 C C . LYS A 1 90 ? 32.583 -7.875 -37.463 1.00 10.00 90 LYS A C 1
ATOM 1402 O O . LYS A 1 90 ? 33.503 -7.451 -36.806 1.00 10.00 90 LYS A O 1
ATOM 1421 N N . LEU A 1 91 ? 32.753 -8.776 -38.409 1.00 10.00 91 LEU A N 1
ATOM 1422 C CA . LEU A 1 91 ? 34.004 -9.501 -38.491 1.00 10.00 91 LEU A CA 1
ATOM 1423 C C . LEU A 1 91 ? 35.212 -8.635 -38.793 1.00 10.00 91 LEU A C 1
ATOM 1424 O O . LEU A 1 91 ? 36.278 -8.989 -38.312 1.00 10.00 91 LEU A O 1
ATOM 1440 N N . GLY A 1 92 ? 35.083 -7.500 -39.477 1.00 10.00 92 GLY A N 1
ATOM 1441 C CA . GLY A 1 92 ? 36.202 -6.563 -39.550 1.00 10.00 92 GLY A CA 1
ATOM 1442 C C . GLY A 1 92 ? 36.500 -5.965 -38.169 1.00 10.00 92 GLY A C 1
ATOM 1443 O O . GLY A 1 92 ? 37.631 -6.058 -37.691 1.00 10.00 92 GLY A O 1
ATOM 1447 N N . GLU A 1 93 ? 35.481 -5.447 -37.470 1.00 10.00 93 GLU A N 1
ATOM 1448 C CA . GLU A 1 93 ? 35.619 -4.922 -36.099 1.00 10.00 93 GLU A CA 1
ATOM 1449 C C . GLU A 1 93 ? 36.036 -5.989 -35.060 1.00 10.00 93 GLU A C 1
ATOM 1450 O O . GLU A 1 93 ? 36.774 -5.667 -34.132 1.00 10.00 93 GLU A O 1
ATOM 1462 N N . LEU A 1 94 ? 35.624 -7.247 -35.252 1.00 10.00 94 LEU A N 1
ATOM 1463 C CA . LEU A 1 94 ? 35.843 -8.450 -34.441 1.00 10.00 94 LEU A CA 1
ATOM 1464 C C . LEU A 1 94 ? 37.263 -8.959 -34.644 1.00 10.00 94 LEU A C 1
ATOM 1465 O O . LEU A 1 94 ? 38.011 -9.082 -33.677 1.00 10.00 94 LEU A O 1
ATOM 1481 N N . LYS A 1 95 ? 37.679 -9.164 -35.900 1.00 10.00 95 LYS A N 1
ATOM 1482 C CA . LYS A 1 95 ? 39.054 -9.547 -36.262 1.00 10.00 95 LYS A CA 1
ATOM 1483 C C . LYS A 1 95 ? 40.055 -8.459 -35.837 1.00 10.00 95 LYS A C 1
ATOM 1484 O O . LYS A 1 95 ? 41.177 -8.785 -35.454 1.00 10.00 95 LYS A O 1
ATOM 1503 N N . ARG A 1 96 ? 39.633 -7.184 -35.791 1.00 10.00 96 ARG A N 1
ATOM 1504 C CA . ARG A 1 96 ? 40.388 -6.062 -35.188 1.00 10.00 96 ARG A CA 1
ATOM 1505 C C . ARG A 1 96 ? 40.360 -6.074 -33.660 1.00 10.00 96 ARG A C 1
ATOM 1506 O O . ARG A 1 96 ? 41.400 -5.772 -33.077 1.00 10.00 96 ARG A O 1
ATOM 1527 N N . GLN A 1 97 ? 39.252 -6.457 -32.998 1.00 10.00 97 GLN A N 1
ATOM 1528 C CA . GLN A 1 97 ? 39.297 -6.706 -31.544 1.00 10.00 97 GLN A CA 1
ATOM 1529 C C . GLN A 1 97 ? 40.355 -7.741 -31.289 1.00 10.00 97 GLN A C 1
ATOM 1530 O O . GLN A 1 97 ? 41.187 -7.512 -30.426 1.00 10.00 97 GLN A O 1
ATOM 1544 N N . LEU A 1 98 ? 40.383 -8.811 -32.089 1.00 10.00 98 LEU A N 1
ATOM 1545 C CA . LEU A 1 98 ? 41.445 -9.785 -31.998 1.00 10.00 98 LEU A CA 1
ATOM 1546 C C . LEU A 1 98 ? 42.808 -9.179 -32.233 1.00 10.00 98 LEU A C 1
ATOM 1547 O O . LEU A 1 98 ? 43.640 -9.329 -31.364 1.00 10.00 98 LEU A O 1
ATOM 1563 N N . ALA A 1 99 ? 43.060 -8.438 -33.300 1.00 10.00 99 ALA A N 1
ATOM 1564 C CA . ALA A 1 99 ? 44.381 -7.850 -33.486 1.00 10.00 99 ALA A CA 1
ATOM 1565 C C . ALA A 1 99 ? 44.848 -6.947 -32.316 1.00 10.00 99 ALA A C 1
ATOM 1566 O O . ALA A 1 99 ? 46.052 -6.821 -32.102 1.00 10.00 99 ALA A O 1
ATOM 1573 N N . ASP A 1 100 ? 43.936 -6.369 -31.525 1.00 10.00 100 ASP A N 1
ATOM 1574 C CA . ASP A 1 100 ? 44.245 -5.689 -30.256 1.00 10.00 100 ASP A CA 1
ATOM 1575 C C . ASP A 1 100 ? 44.428 -6.657 -29.061 1.00 10.00 100 ASP A C 1
ATOM 1576 O O . ASP A 1 100 ? 45.407 -6.563 -28.319 1.00 10.00 100 ASP A O 1
ATOM 1585 N N . LEU A 1 101 ? 43.520 -7.625 -28.915 1.00 10.00 101 LEU A N 1
ATOM 1586 C CA . LEU A 1 101 ? 43.518 -8.733 -27.947 1.00 10.00 101 LEU A CA 1
ATOM 1587 C C . LEU A 1 101 ? 44.796 -9.545 -27.988 1.00 10.00 101 LEU A C 1
ATOM 1588 O O . LEU A 1 101 ? 45.452 -9.818 -26.989 1.00 10.00 101 LEU A O 1
ATOM 1604 N N . VAL A 1 102 ? 45.098 -9.984 -29.197 1.00 10.00 102 VAL A N 1
ATOM 1605 C CA . VAL A 1 102 ? 46.116 -10.946 -29.540 1.00 10.00 102 VAL A CA 1
ATOM 1606 C C . VAL A 1 102 ? 47.465 -10.325 -29.227 1.00 10.00 102 VAL A C 1
ATOM 1607 O O . VAL A 1 102 ? 48.301 -10.913 -28.552 1.00 10.00 102 VAL A O 1
ATOM 1620 N N . ALA A 1 103 ? 47.610 -9.058 -29.609 1.00 10.00 103 ALA A N 1
ATOM 1621 C CA . ALA A 1 103 ? 48.718 -8.175 -29.291 1.00 10.00 103 ALA A CA 1
ATOM 1622 C C . ALA A 1 103 ? 48.858 -7.804 -27.794 1.00 10.00 103 ALA A C 1
ATOM 1623 O O . ALA A 1 103 ? 49.778 -7.079 -27.412 1.00 10.00 103 ALA A O 1
ATOM 1630 N N . ALA A 1 104 ? 47.995 -8.368 -26.944 1.00 10.00 104 ALA A N 1
ATOM 1631 C CA . ALA A 1 104 ? 48.024 -8.325 -25.484 1.00 10.00 104 ALA A CA 1
ATOM 1632 C C . ALA A 1 104 ? 48.052 -9.734 -24.849 1.00 10.00 104 ALA A C 1
ATOM 1633 O O . ALA A 1 104 ? 48.421 -9.865 -23.685 1.00 10.00 104 ALA A O 1
ATOM 1640 N N . GLN A 1 105 ? 47.754 -10.806 -25.601 1.00 10.00 105 GLN A N 1
ATOM 1641 C CA . GLN A 1 105 ? 47.983 -12.197 -25.167 1.00 10.00 105 GLN A CA 1
ATOM 1642 C C . GLN A 1 105 ? 49.504 -12.459 -24.990 1.00 10.00 105 GLN A C 1
ATOM 1643 O O . GLN A 1 105 ? 49.928 -13.348 -24.250 1.00 10.00 105 GLN A O 1
ATOM 1657 N N . LYS A 1 106 ? 50.311 -11.625 -25.668 1.00 10.00 106 LYS A N 1
ATOM 1658 C CA . LYS A 1 106 ? 51.777 -11.473 -25.631 1.00 10.00 106 LYS A CA 1
ATOM 1659 C C . LYS A 1 106 ? 52.320 -11.070 -24.248 1.00 10.00 106 LYS A C 1
ATOM 1660 O O . LYS A 1 106 ? 53.432 -11.463 -23.884 1.00 10.00 106 LYS A O 1
ATOM 1679 N N . LEU A 1 107 ? 51.563 -10.239 -23.524 1.00 10.00 107 LEU A N 1
ATOM 1680 C CA . LEU A 1 107 ? 51.951 -9.546 -22.283 1.00 10.00 107 LEU A CA 1
ATOM 1681 C C . LEU A 1 107 ? 51.882 -10.464 -21.044 1.00 10.00 107 LEU A C 1
ATOM 1682 O O . LEU A 1 107 ? 50.862 -11.166 -20.853 1.00 10.00 107 LEU A O 1
ATOM 1699 N N . MET A 1 1 ? 66.056 -31.459 27.967 1.00 10.00 1 MET A N 2
ATOM 1700 C CA . MET A 1 1 ? 66.604 -32.812 28.250 1.00 10.00 1 MET A CA 2
ATOM 1701 C C . MET A 1 1 ? 67.221 -33.419 26.988 1.00 10.00 1 MET A C 2
ATOM 1702 O O . MET A 1 1 ? 66.764 -33.140 25.877 1.00 10.00 1 MET A O 2
ATOM 1718 N N . HIS A 1 2 ? 68.261 -34.244 27.146 1.00 10.00 2 HIS A N 2
ATOM 1719 C CA . HIS A 1 2 ? 68.981 -34.916 26.051 1.00 10.00 2 HIS A CA 2
ATOM 1720 C C . HIS A 1 2 ? 69.493 -36.310 26.478 1.00 10.00 2 HIS A C 2
ATOM 1721 O O . HIS A 1 2 ? 69.504 -36.642 27.667 1.00 10.00 2 HIS A O 2
ATOM 1735 N N . HIS A 1 3 ? 69.931 -37.123 25.509 1.00 10.00 3 HIS A N 2
ATOM 1736 C CA . HIS A 1 3 ? 70.254 -38.550 25.669 1.00 10.00 3 HIS A CA 2
ATOM 1737 C C . HIS A 1 3 ? 71.595 -38.913 24.995 1.00 10.00 3 HIS A C 2
ATOM 1738 O O . HIS A 1 3 ? 71.666 -39.793 24.131 1.00 10.00 3 HIS A O 2
ATOM 1752 N N . HIS A 1 4 ? 72.662 -38.184 25.347 1.00 10.00 4 HIS A N 2
ATOM 1753 C CA . HIS A 1 4 ? 74.020 -38.395 24.823 1.00 10.00 4 HIS A CA 2
ATOM 1754 C C . HIS A 1 4 ? 74.624 -39.777 25.172 1.00 10.00 4 HIS A C 2
ATOM 1755 O O . HIS A 1 4 ? 74.066 -40.559 25.950 1.00 10.00 4 HIS A O 2
ATOM 1769 N N . HIS A 1 5 ? 75.814 -40.044 24.629 1.00 10.00 5 HIS A N 2
ATOM 1770 C CA . HIS A 1 5 ? 76.620 -41.252 24.849 1.00 10.00 5 HIS A CA 2
ATOM 1771 C C . HIS A 1 5 ? 78.088 -40.897 25.177 1.00 10.00 5 HIS A C 2
ATOM 1772 O O . HIS A 1 5 ? 78.446 -39.717 25.276 1.00 10.00 5 HIS A O 2
ATOM 1786 N N . HIS A 1 6 ? 78.936 -41.912 25.376 1.00 10.00 6 HIS A N 2
ATOM 1787 C CA . HIS A 1 6 ? 80.386 -41.764 25.575 1.00 10.00 6 HIS A CA 2
ATOM 1788 C C . HIS A 1 6 ? 81.113 -41.250 24.308 1.00 10.00 6 HIS A C 2
ATOM 1789 O O . HIS A 1 6 ? 80.530 -41.187 23.221 1.00 10.00 6 HIS A O 2
ATOM 1803 N N . HIS A 1 7 ? 82.396 -40.899 24.437 1.00 10.00 7 HIS A N 2
ATOM 1804 C CA . HIS A 1 7 ? 83.272 -40.484 23.331 1.00 10.00 7 HIS A CA 2
ATOM 1805 C C . HIS A 1 7 ? 83.379 -41.539 22.206 1.00 10.00 7 HIS A C 2
ATOM 1806 O O . HIS A 1 7 ? 83.162 -42.737 22.423 1.00 10.00 7 HIS A O 2
ATOM 1820 N N . GLY A 1 8 ? 83.754 -41.098 21.001 1.00 10.00 8 GLY A N 2
ATOM 1821 C CA . GLY A 1 8 ? 83.830 -41.933 19.793 1.00 10.00 8 GLY A CA 2
ATOM 1822 C C . GLY A 1 8 ? 84.555 -41.256 18.622 1.00 10.00 8 GLY A C 2
ATOM 1823 O O . GLY A 1 8 ? 85.175 -40.200 18.783 1.00 10.00 8 GLY A O 2
ATOM 1827 N N . LYS A 1 9 ? 84.494 -41.882 17.437 1.00 10.00 9 LYS A N 2
ATOM 1828 C CA . LYS A 1 9 ? 85.131 -41.400 16.194 1.00 10.00 9 LYS A CA 2
ATOM 1829 C C . LYS A 1 9 ? 84.657 -39.989 15.785 1.00 10.00 9 LYS A C 2
ATOM 1830 O O . LYS A 1 9 ? 83.483 -39.666 15.997 1.00 10.00 9 LYS A O 2
ATOM 1849 N N . PRO A 1 10 ? 85.530 -39.160 15.174 1.00 10.00 10 PRO A N 2
ATOM 1850 C CA . PRO A 1 10 ? 85.158 -37.859 14.613 1.00 10.00 10 PRO A CA 2
ATOM 1851 C C . PRO A 1 10 ? 83.993 -37.906 13.609 1.00 10.00 10 PRO A C 2
ATOM 1852 O O . PRO A 1 10 ? 83.793 -38.903 12.909 1.00 10.00 10 PRO A O 2
ATOM 1863 N N . ILE A 1 11 ? 83.273 -36.786 13.491 1.00 10.00 11 ILE A N 2
ATOM 1864 C CA . ILE A 1 11 ? 82.165 -36.554 12.544 1.00 10.00 11 ILE A CA 2
ATOM 1865 C C . ILE A 1 11 ? 82.259 -35.139 11.940 1.00 10.00 11 ILE A C 2
ATOM 1866 O O . ILE A 1 11 ? 82.852 -34.242 12.554 1.00 10.00 11 ILE A O 2
ATOM 1882 N N . PRO A 1 12 ? 81.708 -34.924 10.732 1.00 10.00 12 PRO A N 2
ATOM 1883 C CA . PRO A 1 12 ? 81.810 -33.653 10.017 1.00 10.00 12 PRO A CA 2
ATOM 1884 C C . PRO A 1 12 ? 80.917 -32.556 10.624 1.00 10.00 12 PRO A C 2
ATOM 1885 O O . PRO A 1 12 ? 79.907 -32.834 11.277 1.00 10.00 12 PRO A O 2
ATOM 1896 N N . ASN A 1 13 ? 81.273 -31.295 10.363 1.00 10.00 13 ASN A N 2
ATOM 1897 C CA . ASN A 1 13 ? 80.556 -30.097 10.816 1.00 10.00 13 ASN A CA 2
ATOM 1898 C C . ASN A 1 13 ? 80.569 -28.986 9.739 1.00 10.00 13 ASN A C 2
ATOM 1899 O O . ASN A 1 13 ? 81.497 -28.176 9.687 1.00 10.00 13 ASN A O 2
ATOM 1910 N N . PRO A 1 14 ? 79.554 -28.953 8.849 1.00 10.00 14 PRO A N 2
ATOM 1911 C CA . PRO A 1 14 ? 79.424 -27.963 7.775 1.00 10.00 14 PRO A CA 2
ATOM 1912 C C . PRO A 1 14 ? 79.447 -26.481 8.198 1.00 10.00 14 PRO A C 2
ATOM 1913 O O . PRO A 1 14 ? 79.857 -25.634 7.404 1.00 10.00 14 PRO A O 2
ATOM 1924 N N . LEU A 1 15 ? 79.004 -26.162 9.426 1.00 10.00 15 LEU A N 2
ATOM 1925 C CA . LEU A 1 15 ? 78.847 -24.794 9.968 1.00 10.00 15 LEU A CA 2
ATOM 1926 C C . LEU A 1 15 ? 78.069 -23.826 9.040 1.00 10.00 15 LEU A C 2
ATOM 1927 O O . LEU A 1 15 ? 78.354 -22.626 8.984 1.00 10.00 15 LEU A O 2
ATOM 1943 N N . LEU A 1 16 ? 77.071 -24.350 8.316 1.00 10.00 16 LEU A N 2
ATOM 1944 C CA . LEU A 1 16 ? 76.202 -23.627 7.375 1.00 10.00 16 LEU A CA 2
ATOM 1945 C C . LEU A 1 16 ? 74.733 -24.081 7.509 1.00 10.00 16 LEU A C 2
ATOM 1946 O O . LEU A 1 16 ? 74.445 -25.155 8.045 1.00 10.00 16 LEU A O 2
ATOM 1962 N N . GLY A 1 17 ? 73.804 -23.265 7.003 1.00 10.00 17 GLY A N 2
ATOM 1963 C CA . GLY A 1 17 ? 72.356 -23.506 7.057 1.00 10.00 17 GLY A CA 2
ATOM 1964 C C . GLY A 1 17 ? 71.532 -22.463 6.289 1.00 10.00 17 GLY A C 2
ATOM 1965 O O . GLY A 1 17 ? 72.087 -21.552 5.664 1.00 10.00 17 GLY A O 2
ATOM 1969 N N . LEU A 1 18 ? 70.204 -22.601 6.332 1.00 10.00 18 LEU A N 2
ATOM 1970 C CA . LEU A 1 18 ? 69.231 -21.750 5.630 1.00 10.00 18 LEU A CA 2
ATOM 1971 C C . LEU A 1 18 ? 67.917 -21.631 6.433 1.00 10.00 18 LEU A C 2
ATOM 1972 O O . LEU A 1 18 ? 67.533 -22.556 7.154 1.00 10.00 18 LEU A O 2
ATOM 1988 N N . ASP A 1 19 ? 67.220 -20.502 6.292 1.00 10.00 19 ASP A N 2
ATOM 1989 C CA . ASP A 1 19 ? 65.942 -20.197 6.953 1.00 10.00 19 ASP A CA 2
ATOM 1990 C C . ASP A 1 19 ? 65.073 -19.263 6.080 1.00 10.00 19 ASP A C 2
ATOM 1991 O O . ASP A 1 19 ? 65.602 -18.458 5.306 1.00 10.00 19 ASP A O 2
ATOM 2000 N N . SER A 1 20 ? 63.745 -19.362 6.199 1.00 10.00 20 SER A N 2
ATOM 2001 C CA . SER A 1 20 ? 62.769 -18.569 5.426 1.00 10.00 20 SER A CA 2
ATOM 2002 C C . SER A 1 20 ? 61.415 -18.413 6.144 1.00 10.00 20 SER A C 2
ATOM 2003 O O . SER A 1 20 ? 61.134 -19.098 7.134 1.00 10.00 20 SER A O 2
ATOM 2011 N N . THR A 1 21 ? 60.565 -17.512 5.634 1.00 10.00 21 THR A N 2
ATOM 2012 C CA . THR A 1 21 ? 59.223 -17.191 6.167 1.00 10.00 21 THR A CA 2
ATOM 2013 C C . THR A 1 21 ? 58.231 -16.985 5.012 1.00 10.00 21 THR A C 2
ATOM 2014 O O . THR A 1 21 ? 58.604 -16.486 3.945 1.00 10.00 21 THR A O 2
ATOM 2025 N N . GLU A 1 22 ? 56.962 -17.359 5.206 1.00 10.00 22 GLU A N 2
ATOM 2026 C CA . GLU A 1 22 ? 55.880 -17.145 4.226 1.00 10.00 22 GLU A CA 2
ATOM 2027 C C . GLU A 1 22 ? 55.581 -15.648 3.985 1.00 10.00 22 GLU A C 2
ATOM 2028 O O . GLU A 1 22 ? 55.896 -14.790 4.818 1.00 10.00 22 GLU A O 2
ATOM 2040 N N . ASN A 1 23 ? 54.943 -15.327 2.853 1.00 10.00 23 ASN A N 2
ATOM 2041 C CA . ASN A 1 23 ? 54.587 -13.958 2.455 1.00 10.00 23 ASN A CA 2
ATOM 2042 C C . ASN A 1 23 ? 53.289 -13.892 1.622 1.00 10.00 23 ASN A C 2
ATOM 2043 O O . ASN A 1 23 ? 52.728 -14.921 1.231 1.00 10.00 23 ASN A O 2
ATOM 2054 N N . LEU A 1 24 ? 52.848 -12.667 1.313 1.00 10.00 24 LEU A N 2
ATOM 2055 C CA . LEU A 1 24 ? 51.740 -12.365 0.398 1.00 10.00 24 LEU A CA 2
ATOM 2056 C C . LEU A 1 24 ? 52.061 -11.091 -0.423 1.00 10.00 24 LEU A C 2
ATOM 2057 O O . LEU A 1 24 ? 51.258 -10.162 -0.520 1.00 10.00 24 LEU A O 2
ATOM 2073 N N . TYR A 1 25 ? 53.283 -11.011 -0.967 1.00 10.00 25 TYR A N 2
ATOM 2074 C CA . TYR A 1 25 ? 53.786 -9.834 -1.700 1.00 10.00 25 TYR A CA 2
ATOM 2075 C C . TYR A 1 25 ? 53.085 -9.555 -3.050 1.00 10.00 25 TYR A C 2
ATOM 2076 O O . TYR A 1 25 ? 53.306 -8.496 -3.643 1.00 10.00 25 TYR A O 2
ATOM 2094 N N . PHE A 1 26 ? 52.254 -10.477 -3.556 1.00 10.00 26 PHE A N 2
ATOM 2095 C CA . PHE A 1 26 ? 51.503 -10.313 -4.808 1.00 10.00 26 PHE A CA 2
ATOM 2096 C C . PHE A 1 26 ? 50.602 -9.060 -4.806 1.00 10.00 26 PHE A C 2
ATOM 2097 O O . PHE A 1 26 ? 49.834 -8.828 -3.866 1.00 10.00 26 PHE A O 2
ATOM 2114 N N . GLN A 1 27 ? 50.666 -8.279 -5.889 1.00 10.00 27 GLN A N 2
ATOM 2115 C CA . GLN A 1 27 ? 49.825 -7.104 -6.147 1.00 10.00 27 GLN A CA 2
ATOM 2116 C C . GLN A 1 27 ? 49.732 -6.845 -7.664 1.00 10.00 27 GLN A C 2
ATOM 2117 O O . GLN A 1 27 ? 50.710 -7.038 -8.394 1.00 10.00 27 GLN A O 2
ATOM 2131 N N . GLY A 1 28 ? 48.566 -6.403 -8.144 1.00 10.00 28 GLY A N 2
ATOM 2132 C CA . GLY A 1 28 ? 48.308 -6.142 -9.566 1.00 10.00 28 GLY A CA 2
ATOM 2133 C C . GLY A 1 28 ? 46.823 -5.940 -9.893 1.00 10.00 28 GLY A C 2
ATOM 2134 O O . GLY A 1 28 ? 46.002 -5.708 -8.999 1.00 10.00 28 GLY A O 2
ATOM 2138 N N . ILE A 1 29 ? 46.485 -6.057 -11.180 1.00 10.00 29 ILE A N 2
ATOM 2139 C CA . ILE A 1 29 ? 45.111 -6.018 -11.718 1.00 10.00 29 ILE A CA 2
ATOM 2140 C C . ILE A 1 29 ? 44.736 -7.361 -12.373 1.00 10.00 29 ILE A C 2
ATOM 2141 O O . ILE A 1 29 ? 45.581 -8.248 -12.523 1.00 10.00 29 ILE A O 2
ATOM 2157 N N . ASP A 1 30 ? 43.463 -7.534 -12.739 1.00 10.00 30 ASP A N 2
ATOM 2158 C CA . ASP A 1 30 ? 42.927 -8.793 -13.282 1.00 10.00 30 ASP A CA 2
ATOM 2159 C C . ASP A 1 30 ? 43.682 -9.282 -14.546 1.00 10.00 30 ASP A C 2
ATOM 2160 O O . ASP A 1 30 ? 43.885 -8.487 -15.474 1.00 10.00 30 ASP A O 2
ATOM 2169 N N . PRO A 1 31 ? 44.084 -10.570 -14.615 1.00 10.00 31 PRO A N 2
ATOM 2170 C CA . PRO A 1 31 ? 44.662 -11.198 -15.805 1.00 10.00 31 PRO A CA 2
ATOM 2171 C C . PRO A 1 31 ? 43.538 -11.622 -16.783 1.00 10.00 31 PRO A C 2
ATOM 2172 O O . PRO A 1 31 ? 42.663 -10.817 -17.108 1.00 10.00 31 PRO A O 2
ATOM 2183 N N . PHE A 1 32 ? 43.542 -12.872 -17.270 1.00 10.00 32 PHE A N 2
ATOM 2184 C CA . PHE A 1 32 ? 42.499 -13.477 -18.121 1.00 10.00 32 PHE A CA 2
ATOM 2185 C C . PHE A 1 32 ? 42.320 -12.822 -19.509 1.00 10.00 32 PHE A C 2
ATOM 2186 O O . PHE A 1 32 ? 41.340 -13.087 -20.208 1.00 10.00 32 PHE A O 2
ATOM 2203 N N . THR A 1 33 ? 43.278 -12.004 -19.959 1.00 10.00 33 THR A N 2
ATOM 2204 C CA . THR A 1 33 ? 43.279 -11.381 -21.298 1.00 10.00 33 THR A CA 2
ATOM 2205 C C . THR A 1 33 ? 43.216 -12.416 -22.422 1.00 10.00 33 THR A C 2
ATOM 2206 O O . THR A 1 33 ? 42.451 -12.231 -23.370 1.00 10.00 33 THR A O 2
ATOM 2217 N N . MET A 1 34 ? 43.918 -13.552 -22.295 1.00 10.00 34 MET A N 2
ATOM 2218 C CA . MET A 1 34 ? 43.799 -14.653 -23.259 1.00 10.00 34 MET A CA 2
ATOM 2219 C C . MET A 1 34 ? 42.607 -15.598 -22.999 1.00 10.00 34 MET A C 2
ATOM 2220 O O . MET A 1 34 ? 42.237 -16.388 -23.868 1.00 10.00 34 MET A O 2
ATOM 2234 N N . SER A 1 35 ? 41.930 -15.507 -21.853 1.00 10.00 35 SER A N 2
ATOM 2235 C CA . SER A 1 35 ? 40.630 -16.185 -21.682 1.00 10.00 35 SER A CA 2
ATOM 2236 C C . SER A 1 35 ? 39.614 -15.446 -22.563 1.00 10.00 35 SER A C 2
ATOM 2237 O O . SER A 1 35 ? 38.822 -16.061 -23.277 1.00 10.00 35 SER A O 2
ATOM 2245 N N . THR A 1 36 ? 39.723 -14.111 -22.597 1.00 10.00 36 THR A N 2
ATOM 2246 C CA . THR A 1 36 ? 39.016 -13.237 -23.540 1.00 10.00 36 THR A CA 2
ATOM 2247 C C . THR A 1 36 ? 39.436 -13.504 -24.987 1.00 10.00 36 THR A C 2
ATOM 2248 O O . THR A 1 36 ? 38.577 -13.454 -25.858 1.00 10.00 36 THR A O 2
ATOM 2259 N N . LEU A 1 37 ? 40.697 -13.860 -25.278 1.00 10.00 37 LEU A N 2
ATOM 2260 C CA . LEU A 1 37 ? 41.074 -14.340 -26.623 1.00 10.00 37 LEU A CA 2
ATOM 2261 C C . LEU A 1 37 ? 40.252 -15.555 -26.974 1.00 10.00 37 LEU A C 2
ATOM 2262 O O . LEU A 1 37 ? 39.680 -15.611 -28.050 1.00 10.00 37 LEU A O 2
ATOM 2278 N N . GLN A 1 38 ? 40.223 -16.540 -26.085 1.00 10.00 38 GLN A N 2
ATOM 2279 C CA . GLN A 1 38 ? 39.640 -17.819 -26.437 1.00 10.00 38 GLN A CA 2
ATOM 2280 C C . GLN A 1 38 ? 38.114 -17.702 -26.655 1.00 10.00 38 GLN A C 2
ATOM 2281 O O . GLN A 1 38 ? 37.544 -18.411 -27.477 1.00 10.00 38 GLN A O 2
ATOM 2295 N N . GLU A 1 39 ? 37.478 -16.752 -25.965 1.00 10.00 39 GLU A N 2
ATOM 2296 C CA . GLU A 1 39 ? 36.094 -16.276 -26.119 1.00 10.00 39 GLU A CA 2
ATOM 2297 C C . GLU A 1 39 ? 35.859 -15.449 -27.389 1.00 10.00 39 GLU A C 2
ATOM 2298 O O . GLU A 1 39 ? 34.889 -15.689 -28.102 1.00 10.00 39 GLU A O 2
ATOM 2310 N N . LEU A 1 40 ? 36.717 -14.482 -27.696 1.00 10.00 40 LEU A N 2
ATOM 2311 C CA . LEU A 1 40 ? 36.565 -13.563 -28.826 1.00 10.00 40 LEU A CA 2
ATOM 2312 C C . LEU A 1 40 ? 37.015 -14.162 -30.162 1.00 10.00 40 LEU A C 2
ATOM 2313 O O . LEU A 1 40 ? 36.348 -13.959 -31.163 1.00 10.00 40 LEU A O 2
ATOM 2329 N N . GLN A 1 41 ? 38.066 -14.975 -30.188 1.00 10.00 41 GLN A N 2
ATOM 2330 C CA . GLN A 1 41 ? 38.498 -15.786 -31.336 1.00 10.00 41 GLN A CA 2
ATOM 2331 C C . GLN A 1 41 ? 37.452 -16.877 -31.651 1.00 10.00 41 GLN A C 2
ATOM 2332 O O . GLN A 1 41 ? 37.310 -17.302 -32.797 1.00 10.00 41 GLN A O 2
ATOM 2346 N N . GLU A 1 42 ? 36.676 -17.296 -30.648 1.00 10.00 42 GLU A N 2
ATOM 2347 C CA . GLU A 1 42 ? 35.487 -18.139 -30.807 1.00 10.00 42 GLU A CA 2
ATOM 2348 C C . GLU A 1 42 ? 34.274 -17.312 -31.256 1.00 10.00 42 GLU A C 2
ATOM 2349 O O . GLU A 1 42 ? 33.506 -17.776 -32.093 1.00 10.00 42 GLU A O 2
ATOM 2361 N N . ASN A 1 43 ? 34.123 -16.071 -30.779 1.00 10.00 43 ASN A N 2
ATOM 2362 C CA . ASN A 1 43 ? 33.098 -15.133 -31.253 1.00 10.00 43 ASN A CA 2
ATOM 2363 C C . ASN A 1 43 ? 33.282 -14.801 -32.737 1.00 10.00 43 ASN A C 2
ATOM 2364 O O . ASN A 1 43 ? 32.318 -14.809 -33.493 1.00 10.00 43 ASN A O 2
ATOM 2375 N N . ILE A 1 44 ? 34.532 -14.592 -33.163 1.00 10.00 44 ILE A N 2
ATOM 2376 C CA . ILE A 1 44 ? 34.957 -14.478 -34.565 1.00 10.00 44 ILE A CA 2
ATOM 2377 C C . ILE A 1 44 ? 34.388 -15.662 -35.317 1.00 10.00 44 ILE A C 2
ATOM 2378 O O . ILE A 1 44 ? 33.642 -15.496 -36.260 1.00 10.00 44 ILE A O 2
ATOM 2394 N N . THR A 1 45 ? 34.692 -16.870 -34.859 1.00 10.00 45 THR A N 2
ATOM 2395 C CA . THR A 1 45 ? 34.341 -18.114 -35.530 1.00 10.00 45 THR A CA 2
ATOM 2396 C C . THR A 1 45 ? 32.829 -18.359 -35.554 1.00 10.00 45 THR A C 2
ATOM 2397 O O . THR A 1 45 ? 32.304 -18.775 -36.581 1.00 10.00 45 THR A O 2
ATOM 2408 N N . ALA A 1 46 ? 32.096 -18.074 -34.477 1.00 10.00 46 ALA A N 2
ATOM 2409 C CA . ALA A 1 46 ? 30.645 -18.266 -34.438 1.00 10.00 46 ALA A CA 2
ATOM 2410 C C . ALA A 1 46 ? 29.892 -17.188 -35.230 1.00 10.00 46 ALA A C 2
ATOM 2411 O O . ALA A 1 46 ? 28.954 -17.508 -35.954 1.00 10.00 46 ALA A O 2
ATOM 2418 N N . HIS A 1 47 ? 30.316 -15.927 -35.140 1.00 10.00 47 HIS A N 2
ATOM 2419 C CA . HIS A 1 47 ? 29.848 -14.833 -35.985 1.00 10.00 47 HIS A CA 2
ATOM 2420 C C . HIS A 1 47 ? 30.355 -14.995 -37.431 1.00 10.00 47 HIS A C 2
ATOM 2421 O O . HIS A 1 47 ? 29.702 -14.518 -38.350 1.00 10.00 47 HIS A O 2
ATOM 2435 N N . GLU A 1 48 ? 31.420 -15.766 -37.688 1.00 10.00 48 GLU A N 2
ATOM 2436 C CA . GLU A 1 48 ? 31.806 -16.157 -39.047 1.00 10.00 48 GLU A CA 2
ATOM 2437 C C . GLU A 1 48 ? 30.881 -17.270 -39.548 1.00 10.00 48 GLU A C 2
ATOM 2438 O O . GLU A 1 48 ? 30.456 -17.210 -40.688 1.00 10.00 48 GLU A O 2
ATOM 2450 N N . GLN A 1 49 ? 30.547 -18.286 -38.742 1.00 10.00 49 GLN A N 2
ATOM 2451 C CA . GLN A 1 49 ? 29.596 -19.341 -39.119 1.00 10.00 49 GLN A CA 2
ATOM 2452 C C . GLN A 1 49 ? 28.189 -18.774 -39.303 1.00 10.00 49 GLN A C 2
ATOM 2453 O O . GLN A 1 49 ? 27.499 -19.126 -40.254 1.00 10.00 49 GLN A O 2
ATOM 2467 N N . GLN A 1 50 ? 27.764 -17.836 -38.458 1.00 10.00 50 GLN A N 2
ATOM 2468 C CA . GLN A 1 50 ? 26.545 -17.064 -38.693 1.00 10.00 50 GLN A CA 2
ATOM 2469 C C . GLN A 1 50 ? 26.698 -16.201 -39.947 1.00 10.00 50 GLN A C 2
ATOM 2470 O O . GLN A 1 50 ? 25.695 -15.898 -40.579 1.00 10.00 50 GLN A O 2
ATOM 2484 N N . LEU A 1 51 ? 27.927 -15.847 -40.349 1.00 10.00 51 LEU A N 2
ATOM 2485 C CA . LEU A 1 51 ? 28.198 -15.154 -41.603 1.00 10.00 51 LEU A CA 2
ATOM 2486 C C . LEU A 1 51 ? 28.159 -16.076 -42.827 1.00 10.00 51 LEU A C 2
ATOM 2487 O O . LEU A 1 51 ? 27.527 -15.695 -43.804 1.00 10.00 51 LEU A O 2
ATOM 2503 N N . VAL A 1 52 ? 28.700 -17.300 -42.782 1.00 10.00 52 VAL A N 2
ATOM 2504 C CA . VAL A 1 52 ? 28.512 -18.314 -43.837 1.00 10.00 52 VAL A CA 2
ATOM 2505 C C . VAL A 1 52 ? 27.052 -18.660 -43.966 1.00 10.00 52 VAL A C 2
ATOM 2506 O O . VAL A 1 52 ? 26.545 -18.777 -45.074 1.00 10.00 52 VAL A O 2
ATOM 2519 N N . THR A 1 53 ? 26.363 -18.781 -42.831 1.00 10.00 53 THR A N 2
ATOM 2520 C CA . THR A 1 53 ? 24.946 -19.017 -42.792 1.00 10.00 53 THR A CA 2
ATOM 2521 C C . THR A 1 53 ? 24.239 -17.806 -43.346 1.00 10.00 53 THR A C 2
ATOM 2522 O O . THR A 1 53 ? 23.379 -18.015 -44.168 1.00 10.00 53 THR A O 2
ATOM 2533 N N . ALA A 1 54 ? 24.619 -16.566 -43.036 1.00 10.00 54 ALA A N 2
ATOM 2534 C CA . ALA A 1 54 ? 24.034 -15.382 -43.669 1.00 10.00 54 ALA A CA 2
ATOM 2535 C C . ALA A 1 54 ? 24.272 -15.378 -45.187 1.00 10.00 54 ALA A C 2
ATOM 2536 O O . ALA A 1 54 ? 23.366 -15.010 -45.935 1.00 10.00 54 ALA A O 2
ATOM 2543 N N . ARG A 1 55 ? 25.423 -15.888 -45.660 1.00 10.00 55 ARG A N 2
ATOM 2544 C CA . ARG A 1 55 ? 25.635 -16.124 -47.101 1.00 10.00 55 ARG A CA 2
ATOM 2545 C C . ARG A 1 55 ? 24.623 -17.153 -47.631 1.00 10.00 55 ARG A C 2
ATOM 2546 O O . ARG A 1 55 ? 23.975 -16.942 -48.650 1.00 10.00 55 ARG A O 2
ATOM 2567 N N . GLN A 1 56 ? 24.447 -18.252 -46.899 1.00 10.00 56 GLN A N 2
ATOM 2568 C CA . GLN A 1 56 ? 23.507 -19.346 -47.170 1.00 10.00 56 GLN A CA 2
ATOM 2569 C C . GLN A 1 56 ? 22.032 -18.907 -47.078 1.00 10.00 56 GLN A C 2
ATOM 2570 O O . GLN A 1 56 ? 21.197 -19.364 -47.853 1.00 10.00 56 GLN A O 2
ATOM 2584 N N . LYS A 1 57 ? 21.697 -17.986 -46.173 1.00 10.00 57 LYS A N 2
ATOM 2585 C CA . LYS A 1 57 ? 20.369 -17.393 -46.021 1.00 10.00 57 LYS A CA 2
ATOM 2586 C C . LYS A 1 57 ? 20.099 -16.448 -47.191 1.00 10.00 57 LYS A C 2
ATOM 2587 O O . LYS A 1 57 ? 18.991 -16.448 -47.718 1.00 10.00 57 LYS A O 2
ATOM 2606 N N . LEU A 1 58 ? 21.104 -15.680 -47.640 1.00 10.00 58 LEU A N 2
ATOM 2607 C CA . LEU A 1 58 ? 20.976 -14.878 -48.861 1.00 10.00 58 LEU A CA 2
ATOM 2608 C C . LEU A 1 58 ? 20.906 -15.760 -50.111 1.00 10.00 58 LEU A C 2
ATOM 2609 O O . LEU A 1 58 ? 20.039 -15.527 -50.940 1.00 10.00 58 LEU A O 2
ATOM 2625 N N . LYS A 1 59 ? 21.608 -16.894 -50.191 1.00 10.00 59 LYS A N 2
ATOM 2626 C CA . LYS A 1 59 ? 21.390 -17.867 -51.281 1.00 10.00 59 LYS A CA 2
ATOM 2627 C C . LYS A 1 59 ? 19.996 -18.518 -51.243 1.00 10.00 59 LYS A C 2
ATOM 2628 O O . LYS A 1 59 ? 19.415 -18.781 -52.290 1.00 10.00 59 LYS A O 2
ATOM 2647 N N . ASP A 1 60 ? 19.416 -18.718 -50.059 1.00 10.00 60 ASP A N 2
ATOM 2648 C CA . ASP A 1 60 ? 18.020 -19.159 -49.867 1.00 10.00 60 ASP A CA 2
ATOM 2649 C C . ASP A 1 60 ? 16.997 -18.048 -50.214 1.00 10.00 60 ASP A C 2
ATOM 2650 O O . ASP A 1 60 ? 15.866 -18.342 -50.600 1.00 10.00 60 ASP A O 2
ATOM 2659 N N . ALA A 1 61 ? 17.381 -16.769 -50.131 1.00 10.00 61 ALA A N 2
ATOM 2660 C CA . ALA A 1 61 ? 16.592 -15.646 -50.646 1.00 10.00 61 ALA A CA 2
ATOM 2661 C C . ALA A 1 61 ? 16.765 -15.478 -52.173 1.00 10.00 61 ALA A C 2
ATOM 2662 O O . ALA A 1 61 ? 15.815 -15.114 -52.860 1.00 10.00 61 ALA A O 2
ATOM 2669 N N . GLU A 1 62 ? 17.921 -15.822 -52.752 1.00 10.00 62 GLU A N 2
ATOM 2670 C CA . GLU A 1 62 ? 18.079 -15.916 -54.218 1.00 10.00 62 GLU A CA 2
ATOM 2671 C C . GLU A 1 62 ? 17.230 -17.068 -54.741 1.00 10.00 62 GLU A C 2
ATOM 2672 O O . GLU A 1 62 ? 16.534 -16.939 -55.747 1.00 10.00 62 GLU A O 2
ATOM 2684 N N . LYS A 1 63 ? 17.214 -18.166 -53.980 1.00 10.00 63 LYS A N 2
ATOM 2685 C CA . LYS A 1 63 ? 16.315 -19.292 -54.173 1.00 10.00 63 LYS A CA 2
ATOM 2686 C C . LYS A 1 63 ? 14.848 -18.879 -54.057 1.00 10.00 63 LYS A C 2
ATOM 2687 O O . LYS A 1 63 ? 14.016 -19.578 -54.608 1.00 10.00 63 LYS A O 2
ATOM 2706 N N . ALA A 1 64 ? 14.518 -17.764 -53.403 1.00 10.00 64 ALA A N 2
ATOM 2707 C CA . ALA A 1 64 ? 13.165 -17.205 -53.371 1.00 10.00 64 ALA A CA 2
ATOM 2708 C C . ALA A 1 64 ? 12.768 -16.379 -54.607 1.00 10.00 64 ALA A C 2
ATOM 2709 O O . ALA A 1 64 ? 11.687 -16.565 -55.162 1.00 10.00 64 ALA A O 2
ATOM 2716 N N . VAL A 1 65 ? 13.633 -15.475 -55.071 1.00 10.00 65 VAL A N 2
ATOM 2717 C CA . VAL A 1 65 ? 13.446 -14.792 -56.369 1.00 10.00 65 VAL A CA 2
ATOM 2718 C C . VAL A 1 65 ? 13.536 -15.788 -57.551 1.00 10.00 65 VAL A C 2
ATOM 2719 O O . VAL A 1 65 ? 12.997 -15.538 -58.622 1.00 10.00 65 VAL A O 2
ATOM 2732 N N . GLU A 1 66 ? 14.136 -16.967 -57.354 1.00 10.00 66 GLU A N 2
ATOM 2733 C CA . GLU A 1 66 ? 14.084 -18.113 -58.284 1.00 10.00 66 GLU A CA 2
ATOM 2734 C C . GLU A 1 66 ? 12.644 -18.651 -58.433 1.00 10.00 66 GLU A C 2
ATOM 2735 O O . GLU A 1 66 ? 12.171 -18.894 -59.546 1.00 10.00 66 GLU A O 2
ATOM 2747 N N . VAL A 1 67 ? 11.956 -18.859 -57.304 1.00 10.00 67 VAL A N 2
ATOM 2748 C CA . VAL A 1 67 ? 10.666 -19.564 -57.211 1.00 10.00 67 VAL A CA 2
ATOM 2749 C C . VAL A 1 67 ? 9.460 -18.663 -57.397 1.00 10.00 67 VAL A C 2
ATOM 2750 O O . VAL A 1 67 ? 8.478 -19.071 -58.020 1.00 10.00 67 VAL A O 2
ATOM 2763 N N . ASP A 1 68 ? 9.534 -17.442 -56.879 1.00 10.00 68 ASP A N 2
ATOM 2764 C CA . ASP A 1 68 ? 8.463 -16.463 -56.974 1.00 10.00 68 ASP A CA 2
ATOM 2765 C C . ASP A 1 68 ? 9.014 -15.020 -56.935 1.00 10.00 68 ASP A C 2
ATOM 2766 O O . ASP A 1 68 ? 9.020 -14.391 -55.874 1.00 10.00 68 ASP A O 2
ATOM 2775 N N . PRO A 1 69 ? 9.568 -14.524 -58.063 1.00 10.00 69 PRO A N 2
ATOM 2776 C CA . PRO A 1 69 ? 10.217 -13.215 -58.227 1.00 10.00 69 PRO A CA 2
ATOM 2777 C C . PRO A 1 69 ? 9.357 -11.954 -57.982 1.00 10.00 69 PRO A C 2
ATOM 2778 O O . PRO A 1 69 ? 9.277 -11.062 -58.830 1.00 10.00 69 PRO A O 2
ATOM 2789 N N . ASP A 1 70 ? 8.706 -11.843 -56.825 1.00 10.00 70 ASP A N 2
ATOM 2790 C CA . ASP A 1 70 ? 8.086 -10.598 -56.385 1.00 10.00 70 ASP A CA 2
ATOM 2791 C C . ASP A 1 70 ? 9.187 -9.643 -55.931 1.00 10.00 70 ASP A C 2
ATOM 2792 O O . ASP A 1 70 ? 10.219 -10.090 -55.429 1.00 10.00 70 ASP A O 2
ATOM 2801 N N . ASP A 1 71 ? 8.994 -8.329 -56.090 1.00 10.00 71 ASP A N 2
ATOM 2802 C CA . ASP A 1 71 ? 10.030 -7.319 -55.796 1.00 10.00 71 ASP A CA 2
ATOM 2803 C C . ASP A 1 71 ? 10.534 -7.380 -54.353 1.00 10.00 71 ASP A C 2
ATOM 2804 O O . ASP A 1 71 ? 11.679 -7.033 -54.056 1.00 10.00 71 ASP A O 2
ATOM 2813 N N . VAL A 1 72 ? 9.709 -7.929 -53.467 1.00 10.00 72 VAL A N 2
ATOM 2814 C CA . VAL A 1 72 ? 10.064 -8.285 -52.113 1.00 10.00 72 VAL A CA 2
ATOM 2815 C C . VAL A 1 72 ? 11.058 -9.411 -52.005 1.00 10.00 72 VAL A C 2
ATOM 2816 O O . VAL A 1 72 ? 11.922 -9.278 -51.175 1.00 10.00 72 VAL A O 2
ATOM 2829 N N . ASN A 1 73 ? 11.006 -10.493 -52.771 1.00 10.00 73 ASN A N 2
ATOM 2830 C CA . ASN A 1 73 ? 11.943 -11.607 -52.596 1.00 10.00 73 ASN A CA 2
ATOM 2831 C C . ASN A 1 73 ? 13.353 -11.172 -53.028 1.00 10.00 73 ASN A C 2
ATOM 2832 O O . ASN A 1 73 ? 14.355 -11.629 -52.479 1.00 10.00 73 ASN A O 2
ATOM 2843 N N . LYS A 1 74 ? 13.412 -10.186 -53.930 1.00 10.00 74 LYS A N 2
ATOM 2844 C CA . LYS A 1 74 ? 14.637 -9.466 -54.334 1.00 10.00 74 LYS A CA 2
ATOM 2845 C C . LYS A 1 74 ? 15.073 -8.441 -53.274 1.00 10.00 74 LYS A C 2
ATOM 2846 O O . LYS A 1 74 ? 16.260 -8.288 -53.029 1.00 10.00 74 LYS A O 2
ATOM 2865 N N . SER A 1 75 ? 14.140 -7.768 -52.594 1.00 10.00 75 SER A N 2
ATOM 2866 C CA . SER A 1 75 ? 14.424 -6.858 -51.457 1.00 10.00 75 SER A CA 2
ATOM 2867 C C . SER A 1 75 ? 14.807 -7.581 -50.158 1.00 10.00 75 SER A C 2
ATOM 2868 O O . SER A 1 75 ? 15.660 -7.159 -49.386 1.00 10.00 75 SER A O 2
ATOM 2876 N N . THR A 1 76 ? 14.184 -8.727 -49.954 1.00 10.00 76 THR A N 2
ATOM 2877 C CA . THR A 1 76 ? 14.437 -9.780 -48.969 1.00 10.00 76 THR A CA 2
ATOM 2878 C C . THR A 1 76 ? 15.813 -10.344 -49.221 1.00 10.00 76 THR A C 2
ATOM 2879 O O . THR A 1 76 ? 16.503 -10.740 -48.288 1.00 10.00 76 THR A O 2
ATOM 2890 N N . LEU A 1 77 ? 16.265 -10.300 -50.474 1.00 10.00 77 LEU A N 2
ATOM 2891 C CA . LEU A 1 77 ? 17.661 -10.579 -50.730 1.00 10.00 77 LEU A CA 2
ATOM 2892 C C . LEU A 1 77 ? 18.549 -9.523 -50.091 1.00 10.00 77 LEU A C 2
ATOM 2893 O O . LEU A 1 77 ? 19.401 -9.848 -49.279 1.00 10.00 77 LEU A O 2
ATOM 2909 N N . GLN A 1 78 ? 18.298 -8.255 -50.383 1.00 10.00 78 GLN A N 2
ATOM 2910 C CA . GLN A 1 78 ? 19.046 -7.104 -49.861 1.00 10.00 78 GLN A CA 2
ATOM 2911 C C . GLN A 1 78 ? 19.019 -7.014 -48.337 1.00 10.00 78 GLN A C 2
ATOM 2912 O O . GLN A 1 78 ? 19.949 -6.493 -47.743 1.00 10.00 78 GLN A O 2
ATOM 2926 N N . ASN A 1 79 ? 17.994 -7.585 -47.714 1.00 10.00 79 ASN A N 2
ATOM 2927 C CA . ASN A 1 79 ? 17.831 -7.823 -46.283 1.00 10.00 79 ASN A CA 2
ATOM 2928 C C . ASN A 1 79 ? 18.706 -8.973 -45.748 1.00 10.00 79 ASN A C 2
ATOM 2929 O O . ASN A 1 79 ? 19.359 -8.831 -44.716 1.00 10.00 79 ASN A O 2
ATOM 2940 N N . ARG A 1 80 ? 18.758 -10.118 -46.442 1.00 10.00 80 ARG A N 2
ATOM 2941 C CA . ARG A 1 80 ? 19.648 -11.224 -46.066 1.00 10.00 80 ARG A CA 2
ATOM 2942 C C . ARG A 1 80 ? 21.124 -10.860 -46.276 1.00 10.00 80 ARG A C 2
ATOM 2943 O O . ARG A 1 80 ? 21.991 -11.089 -45.436 1.00 10.00 80 ARG A O 2
ATOM 2964 N N . ARG A 1 81 ? 21.377 -10.195 -47.396 1.00 10.00 81 ARG A N 2
ATOM 2965 C CA . ARG A 1 81 ? 22.615 -9.526 -47.800 1.00 10.00 81 ARG A CA 2
ATOM 2966 C C . ARG A 1 81 ? 22.960 -8.355 -46.864 1.00 10.00 81 ARG A C 2
ATOM 2967 O O . ARG A 1 81 ? 24.134 -8.069 -46.642 1.00 10.00 81 ARG A O 2
ATOM 2988 N N . ALA A 1 82 ? 21.958 -7.749 -46.223 1.00 10.00 82 ALA A N 2
ATOM 2989 C CA . ALA A 1 82 ? 22.142 -6.783 -45.141 1.00 10.00 82 ALA A CA 2
ATOM 2990 C C . ALA A 1 82 ? 22.580 -7.480 -43.839 1.00 10.00 82 ALA A C 2
ATOM 2991 O O . ALA A 1 82 ? 23.420 -6.923 -43.139 1.00 10.00 82 ALA A O 2
ATOM 2998 N N . ALA A 1 83 ? 22.111 -8.701 -43.526 1.00 10.00 83 ALA A N 2
ATOM 2999 C CA . ALA A 1 83 ? 22.702 -9.482 -42.428 1.00 10.00 83 ALA A CA 2
ATOM 3000 C C . ALA A 1 83 ? 24.150 -9.818 -42.762 1.00 10.00 83 ALA A C 2
ATOM 3001 O O . ALA A 1 83 ? 25.009 -9.545 -41.949 1.00 10.00 83 ALA A O 2
ATOM 3008 N N . VAL A 1 84 ? 24.481 -10.292 -43.960 1.00 10.00 84 VAL A N 2
ATOM 3009 C CA . VAL A 1 84 ? 25.895 -10.450 -44.372 1.00 10.00 84 VAL A CA 2
ATOM 3010 C C . VAL A 1 84 ? 26.661 -9.160 -44.140 1.00 10.00 84 VAL A C 2
ATOM 3011 O O . VAL A 1 84 ? 27.752 -9.240 -43.616 1.00 10.00 84 VAL A O 2
ATOM 3024 N N . SER A 1 85 ? 26.089 -7.985 -44.392 1.00 10.00 85 SER A N 2
ATOM 3025 C CA . SER A 1 85 ? 26.743 -6.705 -44.075 1.00 10.00 85 SER A CA 2
ATOM 3026 C C . SER A 1 85 ? 26.865 -6.427 -42.560 1.00 10.00 85 SER A C 2
ATOM 3027 O O . SER A 1 85 ? 27.913 -5.956 -42.121 1.00 10.00 85 SER A O 2
ATOM 3035 N N . THR A 1 86 ? 25.877 -6.797 -41.733 1.00 10.00 86 THR A N 2
ATOM 3036 C CA . THR A 1 86 ? 25.962 -6.799 -40.248 1.00 10.00 86 THR A CA 2
ATOM 3037 C C . THR A 1 86 ? 27.142 -7.644 -39.789 1.00 10.00 86 THR A C 2
ATOM 3038 O O . THR A 1 86 ? 28.015 -7.204 -39.046 1.00 10.00 86 THR A O 2
ATOM 3049 N N . LEU A 1 87 ? 27.128 -8.881 -40.267 1.00 10.00 87 LEU A N 2
ATOM 3050 C CA . LEU A 1 87 ? 28.022 -9.979 -39.979 1.00 10.00 87 LEU A CA 2
ATOM 3051 C C . LEU A 1 87 ? 29.448 -9.661 -40.426 1.00 10.00 87 LEU A C 2
ATOM 3052 O O . LEU A 1 87 ? 30.400 -9.934 -39.709 1.00 10.00 87 LEU A O 2
ATOM 3068 N N . GLU A 1 88 ? 29.593 -9.066 -41.606 1.00 10.00 88 GLU A N 2
ATOM 3069 C CA . GLU A 1 88 ? 30.851 -8.637 -42.205 1.00 10.00 88 GLU A CA 2
ATOM 3070 C C . GLU A 1 88 ? 31.416 -7.396 -41.478 1.00 10.00 88 GLU A C 2
ATOM 3071 O O . GLU A 1 88 ? 32.613 -7.348 -41.193 1.00 10.00 88 GLU A O 2
ATOM 3083 N N . THR A 1 89 ? 30.566 -6.413 -41.122 1.00 10.00 89 THR A N 2
ATOM 3084 C CA . THR A 1 89 ? 30.949 -5.265 -40.263 1.00 10.00 89 THR A CA 2
ATOM 3085 C C . THR A 1 89 ? 31.461 -5.760 -38.934 1.00 10.00 89 THR A C 2
ATOM 3086 O O . THR A 1 89 ? 32.535 -5.343 -38.493 1.00 10.00 89 THR A O 2
ATOM 3097 N N . LYS A 1 90 ? 30.705 -6.685 -38.326 1.00 10.00 90 LYS A N 2
ATOM 3098 C CA . LYS A 1 90 ? 31.147 -7.380 -37.133 1.00 10.00 90 LYS A CA 2
ATOM 3099 C C . LYS A 1 90 ? 32.464 -8.024 -37.402 1.00 10.00 90 LYS A C 2
ATOM 3100 O O . LYS A 1 90 ? 33.403 -7.608 -36.773 1.00 10.00 90 LYS A O 2
ATOM 3119 N N . LEU A 1 91 ? 32.617 -8.932 -38.344 1.00 10.00 91 LEU A N 2
ATOM 3120 C CA . LEU A 1 91 ? 33.878 -9.643 -38.437 1.00 10.00 91 LEU A CA 2
ATOM 3121 C C . LEU A 1 91 ? 35.072 -8.761 -38.746 1.00 10.00 91 LEU A C 2
ATOM 3122 O O . LEU A 1 91 ? 36.140 -9.089 -38.256 1.00 10.00 91 LEU A O 2
ATOM 3138 N N . GLY A 1 92 ? 34.921 -7.635 -39.439 1.00 10.00 92 GLY A N 2
ATOM 3139 C CA . GLY A 1 92 ? 36.015 -6.676 -39.531 1.00 10.00 92 GLY A CA 2
ATOM 3140 C C . GLY A 1 92 ? 36.335 -6.081 -38.152 1.00 10.00 92 GLY A C 2
ATOM 3141 O O . GLY A 1 92 ? 37.477 -6.174 -37.708 1.00 10.00 92 GLY A O 2
ATOM 3145 N N . GLU A 1 93 ? 35.338 -5.565 -37.423 1.00 10.00 93 GLU A N 2
ATOM 3146 C CA . GLU A 1 93 ? 35.507 -5.045 -36.052 1.00 10.00 93 GLU A CA 2
ATOM 3147 C C . GLU A 1 93 ? 35.955 -6.115 -35.036 1.00 10.00 93 GLU A C 2
ATOM 3148 O O . GLU A 1 93 ? 36.784 -5.827 -34.184 1.00 10.00 93 GLU A O 2
ATOM 3160 N N . LEU A 1 94 ? 35.486 -7.357 -35.174 1.00 10.00 94 LEU A N 2
ATOM 3161 C CA . LEU A 1 94 ? 35.754 -8.555 -34.378 1.00 10.00 94 LEU A CA 2
ATOM 3162 C C . LEU A 1 94 ? 37.191 -9.008 -34.596 1.00 10.00 94 LEU A C 2
ATOM 3163 O O . LEU A 1 94 ? 37.950 -9.131 -33.636 1.00 10.00 94 LEU A O 2
ATOM 3179 N N . LYS A 1 95 ? 37.598 -9.167 -35.858 1.00 10.00 95 LYS A N 2
ATOM 3180 C CA . LYS A 1 95 ? 38.972 -9.511 -36.243 1.00 10.00 95 LYS A CA 2
ATOM 3181 C C . LYS A 1 95 ? 39.951 -8.387 -35.835 1.00 10.00 95 LYS A C 2
ATOM 3182 O O . LYS A 1 95 ? 41.082 -8.688 -35.452 1.00 10.00 95 LYS A O 2
ATOM 3201 N N . ARG A 1 96 ? 39.513 -7.113 -35.799 1.00 10.00 96 ARG A N 2
ATOM 3202 C CA . ARG A 1 96 ? 40.273 -5.979 -35.214 1.00 10.00 96 ARG A CA 2
ATOM 3203 C C . ARG A 1 96 ? 40.284 -5.997 -33.679 1.00 10.00 96 ARG A C 2
ATOM 3204 O O . ARG A 1 96 ? 41.331 -5.675 -33.116 1.00 10.00 96 ARG A O 2
ATOM 3225 N N . GLN A 1 97 ? 39.197 -6.400 -32.998 1.00 10.00 97 GLN A N 2
ATOM 3226 C CA . GLN A 1 97 ? 39.225 -6.654 -31.545 1.00 10.00 97 GLN A CA 2
ATOM 3227 C C . GLN A 1 97 ? 40.294 -7.672 -31.279 1.00 10.00 97 GLN A C 2
ATOM 3228 O O . GLN A 1 97 ? 41.113 -7.433 -30.406 1.00 10.00 97 GLN A O 2
ATOM 3242 N N . LEU A 1 98 ? 40.344 -8.736 -32.085 1.00 10.00 98 LEU A N 2
ATOM 3243 C CA . LEU A 1 98 ? 41.428 -9.686 -32.002 1.00 10.00 98 LEU A CA 2
ATOM 3244 C C . LEU A 1 98 ? 42.778 -9.041 -32.209 1.00 10.00 98 LEU A C 2
ATOM 3245 O O . LEU A 1 98 ? 43.605 -9.184 -31.334 1.00 10.00 98 LEU A O 2
ATOM 3261 N N . ALA A 1 99 ? 43.020 -8.264 -33.254 1.00 10.00 99 ALA A N 2
ATOM 3262 C CA . ALA A 1 99 ? 44.324 -7.624 -33.402 1.00 10.00 99 ALA A CA 2
ATOM 3263 C C . ALA A 1 99 ? 44.746 -6.729 -32.211 1.00 10.00 99 ALA A C 2
ATOM 3264 O O . ALA A 1 99 ? 45.941 -6.577 -31.974 1.00 10.00 99 ALA A O 2
ATOM 3271 N N . ASP A 1 100 ? 43.805 -6.184 -31.433 1.00 10.00 100 ASP A N 2
ATOM 3272 C CA . ASP A 1 100 ? 44.081 -5.505 -30.155 1.00 10.00 100 ASP A CA 2
ATOM 3273 C C . ASP A 1 100 ? 44.283 -6.479 -28.968 1.00 10.00 100 ASP A C 2
ATOM 3274 O O . ASP A 1 100 ? 45.235 -6.344 -28.197 1.00 10.00 100 ASP A O 2
ATOM 3283 N N . LEU A 1 101 ? 43.430 -7.498 -28.866 1.00 10.00 101 LEU A N 2
ATOM 3284 C CA . LEU A 1 101 ? 43.469 -8.624 -27.921 1.00 10.00 101 LEU A CA 2
ATOM 3285 C C . LEU A 1 101 ? 44.782 -9.382 -27.967 1.00 10.00 101 LEU A C 2
ATOM 3286 O O . LEU A 1 101 ? 45.436 -9.658 -26.967 1.00 10.00 101 LEU A O 2
ATOM 3302 N N . VAL A 1 102 ? 45.114 -9.778 -29.183 1.00 10.00 102 VAL A N 2
ATOM 3303 C CA . VAL A 1 102 ? 46.175 -10.687 -29.540 1.00 10.00 102 VAL A CA 2
ATOM 3304 C C . VAL A 1 102 ? 47.494 -10.015 -29.209 1.00 10.00 102 VAL A C 2
ATOM 3305 O O . VAL A 1 102 ? 48.357 -10.581 -28.549 1.00 10.00 102 VAL A O 2
ATOM 3318 N N . ALA A 1 103 ? 47.582 -8.735 -29.567 1.00 10.00 103 ALA A N 2
ATOM 3319 C CA . ALA A 1 103 ? 48.639 -7.805 -29.211 1.00 10.00 103 ALA A CA 2
ATOM 3320 C C . ALA A 1 103 ? 48.733 -7.464 -27.704 1.00 10.00 103 ALA A C 2
ATOM 3321 O O . ALA A 1 103 ? 49.568 -6.655 -27.298 1.00 10.00 103 ALA A O 2
ATOM 3328 N N . ALA A 1 104 ? 47.932 -8.143 -26.877 1.00 10.00 104 ALA A N 2
ATOM 3329 C CA . ALA A 1 104 ? 47.969 -8.154 -25.419 1.00 10.00 104 ALA A CA 2
ATOM 3330 C C . ALA A 1 104 ? 48.058 -9.579 -24.822 1.00 10.00 104 ALA A C 2
ATOM 3331 O O . ALA A 1 104 ? 48.430 -9.727 -23.659 1.00 10.00 104 ALA A O 2
ATOM 3338 N N . GLN A 1 105 ? 47.805 -10.639 -25.606 1.00 10.00 105 GLN A N 2
ATOM 3339 C CA . GLN A 1 105 ? 48.074 -12.038 -25.224 1.00 10.00 105 GLN A CA 2
ATOM 3340 C C . GLN A 1 105 ? 49.591 -12.274 -25.025 1.00 10.00 105 GLN A C 2
ATOM 3341 O O . GLN A 1 105 ? 50.017 -13.149 -24.269 1.00 10.00 105 GLN A O 2
ATOM 3355 N N . LYS A 1 106 ? 50.395 -11.465 -25.731 1.00 10.00 106 LYS A N 2
ATOM 3356 C CA . LYS A 1 106 ? 51.866 -11.440 -25.792 1.00 10.00 106 LYS A CA 2
ATOM 3357 C C . LYS A 1 106 ? 52.542 -10.908 -24.515 1.00 10.00 106 LYS A C 2
ATOM 3358 O O . LYS A 1 106 ? 53.719 -11.197 -24.279 1.00 10.00 106 LYS A O 2
ATOM 3377 N N . LEU A 1 107 ? 51.820 -10.099 -23.733 1.00 10.00 107 LEU A N 2
ATOM 3378 C CA . LEU A 1 107 ? 52.308 -9.330 -22.573 1.00 10.00 107 LEU A CA 2
ATOM 3379 C C . LEU A 1 107 ? 52.452 -10.197 -21.304 1.00 10.00 107 LEU A C 2
ATOM 3380 O O . LEU A 1 107 ? 51.537 -10.995 -20.994 1.00 10.00 107 LEU A O 2
ATOM 3397 N N . MET A 1 1 ? 34.994 17.758 34.458 1.00 10.00 1 MET A N 3
ATOM 3398 C CA . MET A 1 1 ? 35.125 16.286 34.636 1.00 10.00 1 MET A CA 3
ATOM 3399 C C . MET A 1 1 ? 33.810 15.687 35.141 1.00 10.00 1 MET A C 3
ATOM 3400 O O . MET A 1 1 ? 33.124 16.310 35.954 1.00 10.00 1 MET A O 3
ATOM 3416 N N . HIS A 1 2 ? 33.449 14.487 34.667 1.00 10.00 2 HIS A N 3
ATOM 3417 C CA . HIS A 1 2 ? 32.187 13.805 35.024 1.00 10.00 2 HIS A CA 3
ATOM 3418 C C . HIS A 1 2 ? 32.307 12.268 35.173 1.00 10.00 2 HIS A C 3
ATOM 3419 O O . HIS A 1 2 ? 31.459 11.644 35.816 1.00 10.00 2 HIS A O 3
ATOM 3433 N N . HIS A 1 3 ? 33.358 11.648 34.622 1.00 10.00 3 HIS A N 3
ATOM 3434 C CA . HIS A 1 3 ? 33.608 10.201 34.678 1.00 10.00 3 HIS A CA 3
ATOM 3435 C C . HIS A 1 3 ? 35.118 9.898 34.617 1.00 10.00 3 HIS A C 3
ATOM 3436 O O . HIS A 1 3 ? 35.879 10.628 33.977 1.00 10.00 3 HIS A O 3
ATOM 3450 N N . HIS A 1 4 ? 35.541 8.806 35.263 1.00 10.00 4 HIS A N 3
ATOM 3451 C CA . HIS A 1 4 ? 36.937 8.354 35.360 1.00 10.00 4 HIS A CA 3
ATOM 3452 C C . HIS A 1 4 ? 37.033 6.814 35.352 1.00 10.00 4 HIS A C 3
ATOM 3453 O O . HIS A 1 4 ? 36.049 6.114 35.607 1.00 10.00 4 HIS A O 3
ATOM 3467 N N . HIS A 1 5 ? 38.235 6.285 35.106 1.00 10.00 5 HIS A N 3
ATOM 3468 C CA . HIS A 1 5 ? 38.550 4.852 35.149 1.00 10.00 5 HIS A CA 3
ATOM 3469 C C . HIS A 1 5 ? 39.978 4.623 35.674 1.00 10.00 5 HIS A C 3
ATOM 3470 O O . HIS A 1 5 ? 40.900 5.365 35.322 1.00 10.00 5 HIS A O 3
ATOM 3484 N N . HIS A 1 6 ? 40.161 3.601 36.518 1.00 10.00 6 HIS A N 3
ATOM 3485 C CA . HIS A 1 6 ? 41.428 3.323 37.213 1.00 10.00 6 HIS A CA 3
ATOM 3486 C C . HIS A 1 6 ? 41.701 1.826 37.493 1.00 10.00 6 HIS A C 3
ATOM 3487 O O . HIS A 1 6 ? 42.691 1.499 38.154 1.00 10.00 6 HIS A O 3
ATOM 3501 N N . HIS A 1 7 ? 40.857 0.902 37.013 1.00 10.00 7 HIS A N 3
ATOM 3502 C CA . HIS A 1 7 ? 41.109 -0.541 37.127 1.00 10.00 7 HIS A CA 3
ATOM 3503 C C . HIS A 1 7 ? 42.314 -0.966 36.261 1.00 10.00 7 HIS A C 3
ATOM 3504 O O . HIS A 1 7 ? 42.419 -0.583 35.092 1.00 10.00 7 HIS A O 3
ATOM 3518 N N . GLY A 1 8 ? 43.224 -1.760 36.835 1.00 10.00 8 GLY A N 3
ATOM 3519 C CA . GLY A 1 8 ? 44.473 -2.193 36.198 1.00 10.00 8 GLY A CA 3
ATOM 3520 C C . GLY A 1 8 ? 45.486 -2.767 37.198 1.00 10.00 8 GLY A C 3
ATOM 3521 O O . GLY A 1 8 ? 45.146 -3.038 38.355 1.00 10.00 8 GLY A O 3
ATOM 3525 N N . LYS A 1 9 ? 46.740 -2.930 36.755 1.00 10.00 9 LYS A N 3
ATOM 3526 C CA . LYS A 1 9 ? 47.889 -3.401 37.557 1.00 10.00 9 LYS A CA 3
ATOM 3527 C C . LYS A 1 9 ? 49.137 -2.540 37.294 1.00 10.00 9 LYS A C 3
ATOM 3528 O O . LYS A 1 9 ? 49.302 -2.043 36.176 1.00 10.00 9 LYS A O 3
ATOM 3547 N N . PRO A 1 10 ? 50.020 -2.360 38.297 1.00 10.00 10 PRO A N 3
ATOM 3548 C CA . PRO A 1 10 ? 51.174 -1.464 38.192 1.00 10.00 10 PRO A CA 3
ATOM 3549 C C . PRO A 1 10 ? 52.356 -2.051 37.396 1.00 10.00 10 PRO A C 3
ATOM 3550 O O . PRO A 1 10 ? 53.194 -1.295 36.897 1.00 10.00 10 PRO A O 3
ATOM 3561 N N . ILE A 1 11 ? 52.449 -3.382 37.279 1.00 10.00 11 ILE A N 3
ATOM 3562 C CA . ILE A 1 11 ? 53.537 -4.076 36.569 1.00 10.00 11 ILE A CA 3
ATOM 3563 C C . ILE A 1 11 ? 53.515 -3.804 35.043 1.00 10.00 11 ILE A C 3
ATOM 3564 O O . ILE A 1 11 ? 52.434 -3.789 34.441 1.00 10.00 11 ILE A O 3
ATOM 3580 N N . PRO A 1 12 ? 54.683 -3.596 34.402 1.00 10.00 12 PRO A N 3
ATOM 3581 C CA . PRO A 1 12 ? 54.835 -3.513 32.943 1.00 10.00 12 PRO A CA 3
ATOM 3582 C C . PRO A 1 12 ? 54.270 -4.718 32.165 1.00 10.00 12 PRO A C 3
ATOM 3583 O O . PRO A 1 12 ? 54.091 -5.812 32.709 1.00 10.00 12 PRO A O 3
ATOM 3594 N N . ASN A 1 13 ? 54.063 -4.536 30.856 1.00 10.00 13 ASN A N 3
ATOM 3595 C CA . ASN A 1 13 ? 53.641 -5.582 29.914 1.00 10.00 13 ASN A CA 3
ATOM 3596 C C . ASN A 1 13 ? 54.297 -5.353 28.533 1.00 10.00 13 ASN A C 3
ATOM 3597 O O . ASN A 1 13 ? 54.350 -4.203 28.078 1.00 10.00 13 ASN A O 3
ATOM 3608 N N . PRO A 1 14 ? 54.791 -6.404 27.849 1.00 10.00 14 PRO A N 3
ATOM 3609 C CA . PRO A 1 14 ? 55.445 -6.270 26.545 1.00 10.00 14 PRO A CA 3
ATOM 3610 C C . PRO A 1 14 ? 54.457 -5.948 25.408 1.00 10.00 14 PRO A C 3
ATOM 3611 O O . PRO A 1 14 ? 53.242 -6.119 25.549 1.00 10.00 14 PRO A O 3
ATOM 3622 N N . LEU A 1 15 ? 54.995 -5.510 24.263 1.00 10.00 15 LEU A N 3
ATOM 3623 C CA . LEU A 1 15 ? 54.258 -5.236 23.015 1.00 10.00 15 LEU A CA 3
ATOM 3624 C C . LEU A 1 15 ? 55.081 -5.639 21.775 1.00 10.00 15 LEU A C 3
ATOM 3625 O O . LEU A 1 15 ? 54.573 -6.339 20.895 1.00 10.00 15 LEU A O 3
ATOM 3641 N N . LEU A 1 16 ? 56.358 -5.239 21.718 1.00 10.00 16 LEU A N 3
ATOM 3642 C CA . LEU A 1 16 ? 57.338 -5.696 20.721 1.00 10.00 16 LEU A CA 3
ATOM 3643 C C . LEU A 1 16 ? 57.702 -7.184 20.934 1.00 10.00 16 LEU A C 3
ATOM 3644 O O . LEU A 1 16 ? 57.677 -7.679 22.065 1.00 10.00 16 LEU A O 3
ATOM 3660 N N . GLY A 1 17 ? 58.079 -7.892 19.861 1.00 10.00 17 GLY A N 3
ATOM 3661 C CA . GLY A 1 17 ? 58.529 -9.292 19.946 1.00 10.00 17 GLY A CA 3
ATOM 3662 C C . GLY A 1 17 ? 58.917 -9.987 18.630 1.00 10.00 17 GLY A C 3
ATOM 3663 O O . GLY A 1 17 ? 59.544 -11.049 18.680 1.00 10.00 17 GLY A O 3
ATOM 3667 N N . LEU A 1 18 ? 58.577 -9.422 17.463 1.00 10.00 18 LEU A N 3
ATOM 3668 C CA . LEU A 1 18 ? 58.846 -10.009 16.140 1.00 10.00 18 LEU A CA 3
ATOM 3669 C C . LEU A 1 18 ? 59.092 -8.921 15.070 1.00 10.00 18 LEU A C 3
ATOM 3670 O O . LEU A 1 18 ? 58.630 -7.786 15.206 1.00 10.00 18 LEU A O 3
ATOM 3686 N N . ASP A 1 19 ? 59.817 -9.274 14.005 1.00 10.00 19 ASP A N 3
ATOM 3687 C CA . ASP A 1 19 ? 60.075 -8.420 12.833 1.00 10.00 19 ASP A CA 3
ATOM 3688 C C . ASP A 1 19 ? 58.795 -8.039 12.052 1.00 10.00 19 ASP A C 3
ATOM 3689 O O . ASP A 1 19 ? 57.741 -8.669 12.190 1.00 10.00 19 ASP A O 3
ATOM 3698 N N . SER A 1 20 ? 58.899 -7.013 11.199 1.00 10.00 20 SER A N 3
ATOM 3699 C CA . SER A 1 20 ? 57.768 -6.391 10.479 1.00 10.00 20 SER A CA 3
ATOM 3700 C C . SER A 1 20 ? 58.088 -5.996 9.021 1.00 10.00 20 SER A C 3
ATOM 3701 O O . SER A 1 20 ? 57.403 -5.156 8.430 1.00 10.00 20 SER A O 3
ATOM 3709 N N . THR A 1 21 ? 59.129 -6.592 8.422 1.00 10.00 21 THR A N 3
ATOM 3710 C CA . THR A 1 21 ? 59.634 -6.253 7.076 1.00 10.00 21 THR A CA 3
ATOM 3711 C C . THR A 1 21 ? 60.078 -7.488 6.270 1.00 10.00 21 THR A C 3
ATOM 3712 O O . THR A 1 21 ? 60.179 -8.598 6.800 1.00 10.00 21 THR A O 3
ATOM 3723 N N . GLU A 1 22 ? 60.325 -7.301 4.971 1.00 10.00 22 GLU A N 3
ATOM 3724 C CA . GLU A 1 22 ? 60.677 -8.330 3.981 1.00 10.00 22 GLU A CA 3
ATOM 3725 C C . GLU A 1 22 ? 61.519 -7.712 2.840 1.00 10.00 22 GLU A C 3
ATOM 3726 O O . GLU A 1 22 ? 61.470 -6.502 2.598 1.00 10.00 22 GLU A O 3
ATOM 3738 N N . ASN A 1 23 ? 62.282 -8.544 2.126 1.00 10.00 23 ASN A N 3
ATOM 3739 C CA . ASN A 1 23 ? 63.144 -8.161 0.999 1.00 10.00 23 ASN A CA 3
ATOM 3740 C C . ASN A 1 23 ? 63.008 -9.099 -0.221 1.00 10.00 23 ASN A C 3
ATOM 3741 O O . ASN A 1 23 ? 63.364 -8.698 -1.332 1.00 10.00 23 ASN A O 3
ATOM 3752 N N . LEU A 1 24 ? 62.487 -10.322 -0.056 1.00 10.00 24 LEU A N 3
ATOM 3753 C CA . LEU A 1 24 ? 62.184 -11.241 -1.160 1.00 10.00 24 LEU A CA 3
ATOM 3754 C C . LEU A 1 24 ? 60.869 -10.846 -1.859 1.00 10.00 24 LEU A C 3
ATOM 3755 O O . LEU A 1 24 ? 59.792 -10.940 -1.265 1.00 10.00 24 LEU A O 3
ATOM 3771 N N . TYR A 1 25 ? 60.960 -10.452 -3.133 1.00 10.00 25 TYR A N 3
ATOM 3772 C CA . TYR A 1 25 ? 59.823 -10.091 -3.993 1.00 10.00 25 TYR A CA 3
ATOM 3773 C C . TYR A 1 25 ? 60.047 -10.568 -5.440 1.00 10.00 25 TYR A C 3
ATOM 3774 O O . TYR A 1 25 ? 61.167 -10.522 -5.956 1.00 10.00 25 TYR A O 3
ATOM 3792 N N . PHE A 1 26 ? 58.972 -11.025 -6.089 1.00 10.00 26 PHE A N 3
ATOM 3793 C CA . PHE A 1 26 ? 58.944 -11.570 -7.457 1.00 10.00 26 PHE A CA 3
ATOM 3794 C C . PHE A 1 26 ? 57.507 -11.577 -8.026 1.00 10.00 26 PHE A C 3
ATOM 3795 O O . PHE A 1 26 ? 56.554 -11.203 -7.334 1.00 10.00 26 PHE A O 3
ATOM 3812 N N . GLN A 1 27 ? 57.337 -12.015 -9.280 1.00 10.00 27 GLN A N 3
ATOM 3813 C CA . GLN A 1 27 ? 56.044 -12.116 -9.977 1.00 10.00 27 GLN A CA 3
ATOM 3814 C C . GLN A 1 27 ? 55.988 -13.378 -10.865 1.00 10.00 27 GLN A C 3
ATOM 3815 O O . GLN A 1 27 ? 57.015 -13.835 -11.376 1.00 10.00 27 GLN A O 3
ATOM 3829 N N . GLY A 1 28 ? 54.787 -13.936 -11.060 1.00 10.00 28 GLY A N 3
ATOM 3830 C CA . GLY A 1 28 ? 54.555 -15.170 -11.828 1.00 10.00 28 GLY A CA 3
ATOM 3831 C C . GLY A 1 28 ? 53.078 -15.421 -12.163 1.00 10.00 28 GLY A C 3
ATOM 3832 O O . GLY A 1 28 ? 52.586 -16.539 -11.997 1.00 10.00 28 GLY A O 3
ATOM 3836 N N . ILE A 1 29 ? 52.356 -14.372 -12.575 1.00 10.00 29 ILE A N 3
ATOM 3837 C CA . ILE A 1 29 ? 50.905 -14.380 -12.844 1.00 10.00 29 ILE A CA 3
ATOM 3838 C C . ILE A 1 29 ? 50.545 -13.444 -14.016 1.00 10.00 29 ILE A C 3
ATOM 3839 O O . ILE A 1 29 ? 51.301 -12.527 -14.349 1.00 10.00 29 ILE A O 3
ATOM 3855 N N . ASP A 1 30 ? 49.384 -13.669 -14.637 1.00 10.00 30 ASP A N 3
ATOM 3856 C CA . ASP A 1 30 ? 48.880 -12.963 -15.825 1.00 10.00 30 ASP A CA 3
ATOM 3857 C C . ASP A 1 30 ? 47.359 -12.702 -15.767 1.00 10.00 30 ASP A C 3
ATOM 3858 O O . ASP A 1 30 ? 46.636 -13.451 -15.097 1.00 10.00 30 ASP A O 3
ATOM 3867 N N . PRO A 1 31 ? 46.856 -11.655 -16.455 1.00 10.00 31 PRO A N 3
ATOM 3868 C CA . PRO A 1 31 ? 45.443 -11.288 -16.423 1.00 10.00 31 PRO A CA 3
ATOM 3869 C C . PRO A 1 31 ? 44.547 -12.136 -17.346 1.00 10.00 31 PRO A C 3
ATOM 3870 O O . PRO A 1 31 ? 45.012 -12.838 -18.245 1.00 10.00 31 PRO A O 3
ATOM 3881 N N . PHE A 1 32 ? 43.229 -11.991 -17.173 1.00 10.00 32 PHE A N 3
ATOM 3882 C CA . PHE A 1 32 ? 42.164 -12.651 -17.953 1.00 10.00 32 PHE A CA 3
ATOM 3883 C C . PHE A 1 32 ? 42.064 -12.222 -19.437 1.00 10.00 32 PHE A C 3
ATOM 3884 O O . PHE A 1 32 ? 41.134 -12.632 -20.138 1.00 10.00 32 PHE A O 3
ATOM 3901 N N . THR A 1 33 ? 43.001 -11.412 -19.947 1.00 10.00 33 THR A N 3
ATOM 3902 C CA . THR A 1 33 ? 43.028 -10.941 -21.347 1.00 10.00 33 THR A CA 3
ATOM 3903 C C . THR A 1 33 ? 42.946 -12.077 -22.374 1.00 10.00 33 THR A C 3
ATOM 3904 O O . THR A 1 33 ? 42.296 -11.908 -23.406 1.00 10.00 33 THR A O 3
ATOM 3915 N N . MET A 1 34 ? 43.509 -13.263 -22.085 1.00 10.00 34 MET A N 3
ATOM 3916 C CA . MET A 1 34 ? 43.377 -14.427 -22.974 1.00 10.00 34 MET A CA 3
ATOM 3917 C C . MET A 1 34 ? 42.146 -15.310 -22.695 1.00 10.00 34 MET A C 3
ATOM 3918 O O . MET A 1 34 ? 41.728 -16.061 -23.574 1.00 10.00 34 MET A O 3
ATOM 3932 N N . SER A 1 35 ? 41.477 -15.182 -21.545 1.00 10.00 35 SER A N 3
ATOM 3933 C CA . SER A 1 35 ? 40.146 -15.802 -21.372 1.00 10.00 35 SER A CA 3
ATOM 3934 C C . SER A 1 35 ? 39.186 -15.102 -22.344 1.00 10.00 35 SER A C 3
ATOM 3935 O O . SER A 1 35 ? 38.378 -15.737 -23.022 1.00 10.00 35 SER A O 3
ATOM 3943 N N . THR A 1 36 ? 39.361 -13.782 -22.474 1.00 10.00 36 THR A N 3
ATOM 3944 C CA . THR A 1 36 ? 38.731 -12.941 -23.493 1.00 10.00 36 THR A CA 3
ATOM 3945 C C . THR A 1 36 ? 39.169 -13.318 -24.911 1.00 10.00 36 THR A C 3
ATOM 3946 O O . THR A 1 36 ? 38.313 -13.349 -25.786 1.00 10.00 36 THR A O 3
ATOM 3957 N N . LEU A 1 37 ? 40.435 -13.688 -25.165 1.00 10.00 37 LEU A N 3
ATOM 3958 C CA . LEU A 1 37 ? 40.836 -14.264 -26.468 1.00 10.00 37 LEU A CA 3
ATOM 3959 C C . LEU A 1 37 ? 40.001 -15.485 -26.780 1.00 10.00 37 LEU A C 3
ATOM 3960 O O . LEU A 1 37 ? 39.489 -15.613 -27.883 1.00 10.00 37 LEU A O 3
ATOM 3976 N N . GLN A 1 38 ? 39.907 -16.400 -25.819 1.00 10.00 38 GLN A N 3
ATOM 3977 C CA . GLN A 1 38 ? 39.320 -17.693 -26.095 1.00 10.00 38 GLN A CA 3
ATOM 3978 C C . GLN A 1 38 ? 37.818 -17.573 -26.433 1.00 10.00 38 GLN A C 3
ATOM 3979 O O . GLN A 1 38 ? 37.315 -18.309 -27.277 1.00 10.00 38 GLN A O 3
ATOM 3993 N N . GLU A 1 39 ? 37.131 -16.603 -25.823 1.00 10.00 39 GLU A N 3
ATOM 3994 C CA . GLU A 1 39 ? 35.763 -16.150 -26.130 1.00 10.00 39 GLU A CA 3
ATOM 3995 C C . GLU A 1 39 ? 35.672 -15.379 -27.448 1.00 10.00 39 GLU A C 3
ATOM 3996 O O . GLU A 1 39 ? 34.795 -15.675 -28.248 1.00 10.00 39 GLU A O 3
ATOM 4008 N N . LEU A 1 40 ? 36.555 -14.422 -27.713 1.00 10.00 40 LEU A N 3
ATOM 4009 C CA . LEU A 1 40 ? 36.451 -13.520 -28.861 1.00 10.00 40 LEU A CA 3
ATOM 4010 C C . LEU A 1 40 ? 36.947 -14.147 -30.167 1.00 10.00 40 LEU A C 3
ATOM 4011 O O . LEU A 1 40 ? 36.326 -13.948 -31.200 1.00 10.00 40 LEU A O 3
ATOM 4027 N N . GLN A 1 41 ? 37.984 -14.982 -30.136 1.00 10.00 41 GLN A N 3
ATOM 4028 C CA . GLN A 1 41 ? 38.437 -15.805 -31.266 1.00 10.00 41 GLN A CA 3
ATOM 4029 C C . GLN A 1 41 ? 37.385 -16.879 -31.607 1.00 10.00 41 GLN A C 3
ATOM 4030 O O . GLN A 1 41 ? 37.244 -17.279 -32.762 1.00 10.00 41 GLN A O 3
ATOM 4044 N N . GLU A 1 42 ? 36.604 -17.321 -30.620 1.00 10.00 42 GLU A N 3
ATOM 4045 C CA . GLU A 1 42 ? 35.411 -18.149 -30.806 1.00 10.00 42 GLU A CA 3
ATOM 4046 C C . GLU A 1 42 ? 34.240 -17.319 -31.348 1.00 10.00 42 GLU A C 3
ATOM 4047 O O . GLU A 1 42 ? 33.537 -17.773 -32.246 1.00 10.00 42 GLU A O 3
ATOM 4059 N N . ASN A 1 43 ? 34.072 -16.079 -30.879 1.00 10.00 43 ASN A N 3
ATOM 4060 C CA . ASN A 1 43 ? 33.075 -15.131 -31.377 1.00 10.00 43 ASN A CA 3
ATOM 4061 C C . ASN A 1 43 ? 33.301 -14.808 -32.857 1.00 10.00 43 ASN A C 3
ATOM 4062 O O . ASN A 1 43 ? 32.360 -14.839 -33.638 1.00 10.00 43 ASN A O 3
ATOM 4073 N N . ILE A 1 44 ? 34.560 -14.596 -33.253 1.00 10.00 44 ILE A N 3
ATOM 4074 C CA . ILE A 1 44 ? 35.016 -14.489 -34.646 1.00 10.00 44 ILE A CA 3
ATOM 4075 C C . ILE A 1 44 ? 34.471 -15.670 -35.422 1.00 10.00 44 ILE A C 3
ATOM 4076 O O . ILE A 1 44 ? 33.751 -15.495 -36.383 1.00 10.00 44 ILE A O 3
ATOM 4092 N N . THR A 1 45 ? 34.781 -16.884 -34.982 1.00 10.00 45 THR A N 3
ATOM 4093 C CA . THR A 1 45 ? 34.452 -18.109 -35.704 1.00 10.00 45 THR A CA 3
ATOM 4094 C C . THR A 1 45 ? 32.945 -18.383 -35.734 1.00 10.00 45 THR A C 3
ATOM 4095 O O . THR A 1 45 ? 32.434 -18.846 -36.749 1.00 10.00 45 THR A O 3
ATOM 4106 N N . ALA A 1 46 ? 32.197 -18.075 -34.674 1.00 10.00 46 ALA A N 3
ATOM 4107 C CA . ALA A 1 46 ? 30.746 -18.270 -34.653 1.00 10.00 46 ALA A CA 3
ATOM 4108 C C . ALA A 1 46 ? 29.998 -17.185 -35.436 1.00 10.00 46 ALA A C 3
ATOM 4109 O O . ALA A 1 46 ? 29.039 -17.494 -36.140 1.00 10.00 46 ALA A O 3
ATOM 4116 N N . HIS A 1 47 ? 30.427 -15.926 -35.341 1.00 10.00 47 HIS A N 3
ATOM 4117 C CA . HIS A 1 47 ? 29.969 -14.820 -36.177 1.00 10.00 47 HIS A CA 3
ATOM 4118 C C . HIS A 1 47 ? 30.485 -14.980 -37.618 1.00 10.00 47 HIS A C 3
ATOM 4119 O O . HIS A 1 47 ? 29.829 -14.520 -38.541 1.00 10.00 47 HIS A O 3
ATOM 4133 N N . GLU A 1 48 ? 31.560 -15.739 -37.868 1.00 10.00 48 GLU A N 3
ATOM 4134 C CA . GLU A 1 48 ? 31.956 -16.125 -39.224 1.00 10.00 48 GLU A CA 3
ATOM 4135 C C . GLU A 1 48 ? 31.035 -17.234 -39.739 1.00 10.00 48 GLU A C 3
ATOM 4136 O O . GLU A 1 48 ? 30.609 -17.157 -40.876 1.00 10.00 48 GLU A O 3
ATOM 4148 N N . GLN A 1 49 ? 30.705 -18.265 -38.950 1.00 10.00 49 GLN A N 3
ATOM 4149 C CA . GLN A 1 49 ? 29.768 -19.316 -39.369 1.00 10.00 49 GLN A CA 3
ATOM 4150 C C . GLN A 1 49 ? 28.358 -18.759 -39.559 1.00 10.00 49 GLN A C 3
ATOM 4151 O O . GLN A 1 49 ? 27.683 -19.106 -40.523 1.00 10.00 49 GLN A O 3
ATOM 4165 N N . GLN A 1 50 ? 27.916 -17.842 -38.696 1.00 10.00 50 GLN A N 3
ATOM 4166 C CA . GLN A 1 50 ? 26.692 -17.076 -38.930 1.00 10.00 50 GLN A CA 3
ATOM 4167 C C . GLN A 1 50 ? 26.848 -16.193 -40.168 1.00 10.00 50 GLN A C 3
ATOM 4168 O O . GLN A 1 50 ? 25.850 -15.915 -40.820 1.00 10.00 50 GLN A O 3
ATOM 4182 N N . LEU A 1 51 ? 28.074 -15.799 -40.536 1.00 10.00 51 LEU A N 3
ATOM 4183 C CA . LEU A 1 51 ? 28.346 -15.094 -41.781 1.00 10.00 51 LEU A CA 3
ATOM 4184 C C . LEU A 1 51 ? 28.276 -16.006 -43.008 1.00 10.00 51 LEU A C 3
ATOM 4185 O O . LEU A 1 51 ? 27.544 -15.676 -43.932 1.00 10.00 51 LEU A O 3
ATOM 4201 N N . VAL A 1 52 ? 28.905 -17.183 -43.026 1.00 10.00 52 VAL A N 3
ATOM 4202 C CA . VAL A 1 52 ? 28.752 -18.165 -44.114 1.00 10.00 52 VAL A CA 3
ATOM 4203 C C . VAL A 1 52 ? 27.306 -18.577 -44.248 1.00 10.00 52 VAL A C 3
ATOM 4204 O O . VAL A 1 52 ? 26.810 -18.699 -45.361 1.00 10.00 52 VAL A O 3
ATOM 4217 N N . THR A 1 53 ? 26.608 -18.728 -43.124 1.00 10.00 53 THR A N 3
ATOM 4218 C CA . THR A 1 53 ? 25.193 -18.994 -43.103 1.00 10.00 53 THR A CA 3
ATOM 4219 C C . THR A 1 53 ? 24.430 -17.796 -43.616 1.00 10.00 53 THR A C 3
ATOM 4220 O O . THR A 1 53 ? 23.514 -18.034 -44.370 1.00 10.00 53 THR A O 3
ATOM 4231 N N . ALA A 1 54 ? 24.792 -16.549 -43.299 1.00 10.00 54 ALA A N 3
ATOM 4232 C CA . ALA A 1 54 ? 24.175 -15.351 -43.872 1.00 10.00 54 ALA A CA 3
ATOM 4233 C C . ALA A 1 54 ? 24.379 -15.291 -45.393 1.00 10.00 54 ALA A C 3
ATOM 4234 O O . ALA A 1 54 ? 23.448 -14.928 -46.110 1.00 10.00 54 ALA A O 3
ATOM 4241 N N . ARG A 1 55 ? 25.542 -15.731 -45.907 1.00 10.00 55 ARG A N 3
ATOM 4242 C CA . ARG A 1 55 ? 25.738 -15.923 -47.356 1.00 10.00 55 ARG A CA 3
ATOM 4243 C C . ARG A 1 55 ? 24.769 -17.006 -47.875 1.00 10.00 55 ARG A C 3
ATOM 4244 O O . ARG A 1 55 ? 24.042 -16.797 -48.839 1.00 10.00 55 ARG A O 3
ATOM 4265 N N . GLN A 1 56 ? 24.715 -18.154 -47.195 1.00 10.00 56 GLN A N 3
ATOM 4266 C CA . GLN A 1 56 ? 23.813 -19.286 -47.471 1.00 10.00 56 GLN A CA 3
ATOM 4267 C C . GLN A 1 56 ? 22.324 -18.886 -47.404 1.00 10.00 56 GLN A C 3
ATOM 4268 O O . GLN A 1 56 ? 21.502 -19.361 -48.185 1.00 10.00 56 GLN A O 3
ATOM 4282 N N . LYS A 1 57 ? 21.991 -17.952 -46.512 1.00 10.00 57 LYS A N 3
ATOM 4283 C CA . LYS A 1 57 ? 20.675 -17.362 -46.266 1.00 10.00 57 LYS A CA 3
ATOM 4284 C C . LYS A 1 57 ? 20.309 -16.370 -47.362 1.00 10.00 57 LYS A C 3
ATOM 4285 O O . LYS A 1 57 ? 19.181 -16.401 -47.843 1.00 10.00 57 LYS A O 3
ATOM 4304 N N . LEU A 1 58 ? 21.255 -15.533 -47.807 1.00 10.00 58 LEU A N 3
ATOM 4305 C CA . LEU A 1 58 ? 21.046 -14.703 -48.993 1.00 10.00 58 LEU A CA 3
ATOM 4306 C C . LEU A 1 58 ? 20.935 -15.561 -50.252 1.00 10.00 58 LEU A C 3
ATOM 4307 O O . LEU A 1 58 ? 20.049 -15.309 -51.052 1.00 10.00 58 LEU A O 3
ATOM 4323 N N . LYS A 1 59 ? 21.632 -16.694 -50.371 1.00 10.00 59 LYS A N 3
ATOM 4324 C CA . LYS A 1 59 ? 21.366 -17.638 -51.470 1.00 10.00 59 LYS A CA 3
ATOM 4325 C C . LYS A 1 59 ? 19.994 -18.329 -51.367 1.00 10.00 59 LYS A C 3
ATOM 4326 O O . LYS A 1 59 ? 19.346 -18.529 -52.387 1.00 10.00 59 LYS A O 3
ATOM 4345 N N . ASP A 1 60 ? 19.494 -18.626 -50.170 1.00 10.00 60 ASP A N 3
ATOM 4346 C CA . ASP A 1 60 ? 18.104 -19.086 -49.951 1.00 10.00 60 ASP A CA 3
ATOM 4347 C C . ASP A 1 60 ? 17.070 -17.969 -50.249 1.00 10.00 60 ASP A C 3
ATOM 4348 O O . ASP A 1 60 ? 15.924 -18.256 -50.593 1.00 10.00 60 ASP A O 3
ATOM 4357 N N . ALA A 1 61 ? 17.454 -16.691 -50.167 1.00 10.00 61 ALA A N 3
ATOM 4358 C CA . ALA A 1 61 ? 16.642 -15.574 -50.657 1.00 10.00 61 ALA A CA 3
ATOM 4359 C C . ALA A 1 61 ? 16.780 -15.393 -52.187 1.00 10.00 61 ALA A C 3
ATOM 4360 O O . ALA A 1 61 ? 15.816 -15.015 -52.846 1.00 10.00 61 ALA A O 3
ATOM 4367 N N . GLU A 1 62 ? 17.923 -15.728 -52.799 1.00 10.00 62 GLU A N 3
ATOM 4368 C CA . GLU A 1 62 ? 18.045 -15.804 -54.267 1.00 10.00 62 GLU A CA 3
ATOM 4369 C C . GLU A 1 62 ? 17.187 -16.948 -54.790 1.00 10.00 62 GLU A C 3
ATOM 4370 O O . GLU A 1 62 ? 16.508 -16.800 -55.803 1.00 10.00 62 GLU A O 3
ATOM 4382 N N . LYS A 1 63 ? 17.149 -18.056 -54.044 1.00 10.00 63 LYS A N 3
ATOM 4383 C CA . LYS A 1 63 ? 16.224 -19.159 -54.260 1.00 10.00 63 LYS A CA 3
ATOM 4384 C C . LYS A 1 63 ? 14.781 -18.662 -54.205 1.00 10.00 63 LYS A C 3
ATOM 4385 O O . LYS A 1 63 ? 13.960 -19.112 -54.991 1.00 10.00 63 LYS A O 3
ATOM 4404 N N . ALA A 1 64 ? 14.469 -17.705 -53.336 1.00 10.00 64 ALA A N 3
ATOM 4405 C CA . ALA A 1 64 ? 13.127 -17.156 -53.195 1.00 10.00 64 ALA A CA 3
ATOM 4406 C C . ALA A 1 64 ? 12.691 -16.301 -54.391 1.00 10.00 64 ALA A C 3
ATOM 4407 O O . ALA A 1 64 ? 11.551 -16.407 -54.831 1.00 10.00 64 ALA A O 3
ATOM 4414 N N . VAL A 1 65 ? 13.585 -15.491 -54.962 1.00 10.00 65 VAL A N 3
ATOM 4415 C CA . VAL A 1 65 ? 13.326 -14.802 -56.240 1.00 10.00 65 VAL A CA 3
ATOM 4416 C C . VAL A 1 65 ? 13.448 -15.749 -57.459 1.00 10.00 65 VAL A C 3
ATOM 4417 O O . VAL A 1 65 ? 12.828 -15.515 -58.488 1.00 10.00 65 VAL A O 3
ATOM 4430 N N . GLU A 1 66 ? 14.156 -16.877 -57.349 1.00 10.00 66 GLU A N 3
ATOM 4431 C CA . GLU A 1 66 ? 14.152 -17.980 -58.337 1.00 10.00 66 GLU A CA 3
ATOM 4432 C C . GLU A 1 66 ? 12.782 -18.648 -58.437 1.00 10.00 66 GLU A C 3
ATOM 4433 O O . GLU A 1 66 ? 12.328 -19.012 -59.524 1.00 10.00 66 GLU A O 3
ATOM 4445 N N . VAL A 1 67 ? 12.120 -18.770 -57.289 1.00 10.00 67 VAL A N 3
ATOM 4446 C CA . VAL A 1 67 ? 10.948 -19.611 -57.129 1.00 10.00 67 VAL A CA 3
ATOM 4447 C C . VAL A 1 67 ? 9.615 -18.917 -56.906 1.00 10.00 67 VAL A C 3
ATOM 4448 O O . VAL A 1 67 ? 8.575 -19.461 -57.282 1.00 10.00 67 VAL A O 3
ATOM 4461 N N . ASP A 1 68 ? 9.635 -17.696 -56.385 1.00 10.00 68 ASP A N 3
ATOM 4462 C CA . ASP A 1 68 ? 8.466 -16.832 -56.322 1.00 10.00 68 ASP A CA 3
ATOM 4463 C C . ASP A 1 68 ? 8.845 -15.329 -56.372 1.00 10.00 68 ASP A C 3
ATOM 4464 O O . ASP A 1 68 ? 8.813 -14.652 -55.341 1.00 10.00 68 ASP A O 3
ATOM 4473 N N . PRO A 1 69 ? 9.290 -14.817 -57.541 1.00 10.00 69 PRO A N 3
ATOM 4474 C CA . PRO A 1 69 ? 9.831 -13.467 -57.778 1.00 10.00 69 PRO A CA 3
ATOM 4475 C C . PRO A 1 69 ? 8.938 -12.239 -57.481 1.00 10.00 69 PRO A C 3
ATOM 4476 O O . PRO A 1 69 ? 8.762 -11.363 -58.333 1.00 10.00 69 PRO A O 3
ATOM 4487 N N . ASP A 1 70 ? 8.369 -12.122 -56.284 1.00 10.00 70 ASP A N 3
ATOM 4488 C CA . ASP A 1 70 ? 7.737 -10.882 -55.840 1.00 10.00 70 ASP A CA 3
ATOM 4489 C C . ASP A 1 70 ? 8.827 -9.871 -55.479 1.00 10.00 70 ASP A C 3
ATOM 4490 O O . ASP A 1 70 ? 9.919 -10.262 -55.066 1.00 10.00 70 ASP A O 3
ATOM 4499 N N . ASP A 1 71 ? 8.560 -8.569 -55.627 1.00 10.00 71 ASP A N 3
ATOM 4500 C CA . ASP A 1 71 ? 9.550 -7.497 -55.404 1.00 10.00 71 ASP A CA 3
ATOM 4501 C C . ASP A 1 71 ? 10.169 -7.533 -54.003 1.00 10.00 71 ASP A C 3
ATOM 4502 O O . ASP A 1 71 ? 11.324 -7.158 -53.787 1.00 10.00 71 ASP A O 3
ATOM 4511 N N . VAL A 1 72 ? 9.420 -8.097 -53.061 1.00 10.00 72 VAL A N 3
ATOM 4512 C CA . VAL A 1 72 ? 9.867 -8.439 -51.732 1.00 10.00 72 VAL A CA 3
ATOM 4513 C C . VAL A 1 72 ? 10.905 -9.527 -51.683 1.00 10.00 72 VAL A C 3
ATOM 4514 O O . VAL A 1 72 ? 11.813 -9.361 -50.906 1.00 10.00 72 VAL A O 3
ATOM 4527 N N . ASN A 1 73 ? 10.851 -10.607 -52.451 1.00 10.00 73 ASN A N 3
ATOM 4528 C CA . ASN A 1 73 ? 11.846 -11.678 -52.342 1.00 10.00 73 ASN A CA 3
ATOM 4529 C C . ASN A 1 73 ? 13.210 -11.179 -52.846 1.00 10.00 73 ASN A C 3
ATOM 4530 O O . ASN A 1 73 ? 14.258 -11.617 -52.374 1.00 10.00 73 ASN A O 3
ATOM 4541 N N . LYS A 1 74 ? 13.182 -10.162 -53.715 1.00 10.00 74 LYS A N 3
ATOM 4542 C CA . LYS A 1 74 ? 14.359 -9.407 -54.197 1.00 10.00 74 LYS A CA 3
ATOM 4543 C C . LYS A 1 74 ? 14.831 -8.352 -53.184 1.00 10.00 74 LYS A C 3
ATOM 4544 O O . LYS A 1 74 ? 16.019 -8.074 -53.112 1.00 10.00 74 LYS A O 3
ATOM 4563 N N . SER A 1 75 ? 13.930 -7.789 -52.372 1.00 10.00 75 SER A N 3
ATOM 4564 C CA . SER A 1 75 ? 14.245 -6.884 -51.238 1.00 10.00 75 SER A CA 3
ATOM 4565 C C . SER A 1 75 ? 14.695 -7.613 -49.965 1.00 10.00 75 SER A C 3
ATOM 4566 O O . SER A 1 75 ? 15.574 -7.188 -49.224 1.00 10.00 75 SER A O 3
ATOM 4574 N N . THR A 1 76 ? 14.094 -8.767 -49.742 1.00 10.00 76 THR A N 3
ATOM 4575 C CA . THR A 1 76 ? 14.411 -9.824 -48.780 1.00 10.00 76 THR A CA 3
ATOM 4576 C C . THR A 1 76 ? 15.788 -10.346 -49.095 1.00 10.00 76 THR A C 3
ATOM 4577 O O . THR A 1 76 ? 16.526 -10.736 -48.198 1.00 10.00 76 THR A O 3
ATOM 4588 N N . LEU A 1 77 ? 16.187 -10.273 -50.364 1.00 10.00 77 LEU A N 3
ATOM 4589 C CA . LEU A 1 77 ? 17.576 -10.513 -50.678 1.00 10.00 77 LEU A CA 3
ATOM 4590 C C . LEU A 1 77 ? 18.474 -9.468 -50.031 1.00 10.00 77 LEU A C 3
ATOM 4591 O O . LEU A 1 77 ? 19.361 -9.805 -49.264 1.00 10.00 77 LEU A O 3
ATOM 4607 N N . GLN A 1 78 ? 18.191 -8.197 -50.270 1.00 10.00 78 GLN A N 3
ATOM 4608 C CA . GLN A 1 78 ? 18.938 -7.043 -49.759 1.00 10.00 78 GLN A CA 3
ATOM 4609 C C . GLN A 1 78 ? 18.968 -6.992 -48.233 1.00 10.00 78 GLN A C 3
ATOM 4610 O O . GLN A 1 78 ? 19.921 -6.486 -47.662 1.00 10.00 78 GLN A O 3
ATOM 4624 N N . ASN A 1 79 ? 17.970 -7.583 -47.586 1.00 10.00 79 ASN A N 3
ATOM 4625 C CA . ASN A 1 79 ? 17.864 -7.859 -46.155 1.00 10.00 79 ASN A CA 3
ATOM 4626 C C . ASN A 1 79 ? 18.786 -9.002 -45.688 1.00 10.00 79 ASN A C 3
ATOM 4627 O O . ASN A 1 79 ? 19.484 -8.866 -44.685 1.00 10.00 79 ASN A O 3
ATOM 4638 N N . ARG A 1 80 ? 18.829 -10.129 -46.410 1.00 10.00 80 ARG A N 3
ATOM 4639 C CA . ARG A 1 80 ? 19.749 -11.231 -46.097 1.00 10.00 80 ARG A CA 3
ATOM 4640 C C . ARG A 1 80 ? 21.212 -10.849 -46.356 1.00 10.00 80 ARG A C 3
ATOM 4641 O O . ARG A 1 80 ? 22.118 -11.102 -45.565 1.00 10.00 80 ARG A O 3
ATOM 4662 N N . ARG A 1 81 ? 21.413 -10.148 -47.462 1.00 10.00 81 ARG A N 3
ATOM 4663 C CA . ARG A 1 81 ? 22.632 -9.461 -47.893 1.00 10.00 81 ARG A CA 3
ATOM 4664 C C . ARG A 1 81 ? 23.011 -8.322 -46.935 1.00 10.00 81 ARG A C 3
ATOM 4665 O O . ARG A 1 81 ? 24.192 -8.078 -46.707 1.00 10.00 81 ARG A O 3
ATOM 4686 N N . ALA A 1 82 ? 22.026 -7.708 -46.276 1.00 10.00 82 ALA A N 3
ATOM 4687 C CA . ALA A 1 82 ? 22.232 -6.768 -45.173 1.00 10.00 82 ALA A CA 3
ATOM 4688 C C . ALA A 1 82 ? 22.693 -7.494 -43.894 1.00 10.00 82 ALA A C 3
ATOM 4689 O O . ALA A 1 82 ? 23.492 -6.930 -43.150 1.00 10.00 82 ALA A O 3
ATOM 4696 N N . ALA A 1 83 ? 22.268 -8.745 -43.641 1.00 10.00 83 ALA A N 3
ATOM 4697 C CA . ALA A 1 83 ? 22.881 -9.546 -42.576 1.00 10.00 83 ALA A CA 3
ATOM 4698 C C . ALA A 1 83 ? 24.328 -9.851 -42.945 1.00 10.00 83 ALA A C 3
ATOM 4699 O O . ALA A 1 83 ? 25.196 -9.554 -42.152 1.00 10.00 83 ALA A O 3
ATOM 4706 N N . VAL A 1 84 ? 24.648 -10.313 -44.152 1.00 10.00 84 VAL A N 3
ATOM 4707 C CA . VAL A 1 84 ? 26.061 -10.454 -44.582 1.00 10.00 84 VAL A CA 3
ATOM 4708 C C . VAL A 1 84 ? 26.817 -9.157 -44.356 1.00 10.00 84 VAL A C 3
ATOM 4709 O O . VAL A 1 84 ? 27.899 -9.222 -43.811 1.00 10.00 84 VAL A O 3
ATOM 4722 N N . SER A 1 85 ? 26.236 -7.991 -44.617 1.00 10.00 85 SER A N 3
ATOM 4723 C CA . SER A 1 85 ? 26.882 -6.704 -44.309 1.00 10.00 85 SER A CA 3
ATOM 4724 C C . SER A 1 85 ? 27.032 -6.423 -42.798 1.00 10.00 85 SER A C 3
ATOM 4725 O O . SER A 1 85 ? 28.085 -5.954 -42.366 1.00 10.00 85 SER A O 3
ATOM 4733 N N . THR A 1 86 ? 26.051 -6.795 -41.966 1.00 10.00 86 THR A N 3
ATOM 4734 C CA . THR A 1 86 ? 26.136 -6.796 -40.482 1.00 10.00 86 THR A CA 3
ATOM 4735 C C . THR A 1 86 ? 27.321 -7.631 -40.015 1.00 10.00 86 THR A C 3
ATOM 4736 O O . THR A 1 86 ? 28.198 -7.178 -39.283 1.00 10.00 86 THR A O 3
ATOM 4747 N N . LEU A 1 87 ? 27.308 -8.874 -40.473 1.00 10.00 87 LEU A N 3
ATOM 4748 C CA . LEU A 1 87 ? 28.206 -9.967 -40.180 1.00 10.00 87 LEU A CA 3
ATOM 4749 C C . LEU A 1 87 ? 29.632 -9.647 -40.630 1.00 10.00 87 LEU A C 3
ATOM 4750 O O . LEU A 1 87 ? 30.585 -9.901 -39.908 1.00 10.00 87 LEU A O 3
ATOM 4766 N N . GLU A 1 88 ? 29.773 -9.072 -41.821 1.00 10.00 88 GLU A N 3
ATOM 4767 C CA . GLU A 1 88 ? 31.030 -8.644 -42.428 1.00 10.00 88 GLU A CA 3
ATOM 4768 C C .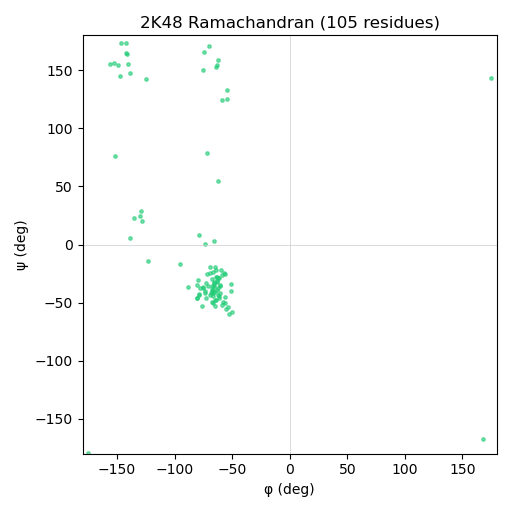 GLU A 1 88 ? 31.603 -7.410 -41.693 1.00 10.00 88 GLU A C 3
ATOM 4769 O O . GLU A 1 88 ? 32.799 -7.376 -41.395 1.00 10.00 88 GLU A O 3
ATOM 4781 N N . THR A 1 89 ? 30.759 -6.420 -41.339 1.00 10.00 89 THR A N 3
ATOM 4782 C CA . THR A 1 89 ? 31.148 -5.271 -40.481 1.00 10.00 89 THR A CA 3
ATOM 4783 C C . THR A 1 89 ? 31.664 -5.767 -39.151 1.00 10.00 89 THR A C 3
ATOM 4784 O O . THR A 1 89 ? 32.748 -5.363 -38.717 1.00 10.00 89 THR A O 3
ATOM 4795 N N . LYS A 1 90 ? 30.894 -6.674 -38.533 1.00 10.00 90 LYS A N 3
ATOM 4796 C CA . LYS A 1 90 ? 31.314 -7.356 -37.325 1.00 10.00 90 LYS A CA 3
ATOM 4797 C C . LYS A 1 90 ? 32.635 -8.001 -37.566 1.00 10.00 90 LYS A C 3
ATOM 4798 O O . LYS A 1 90 ? 33.566 -7.578 -36.928 1.00 10.00 90 LYS A O 3
ATOM 4817 N N . LEU A 1 91 ? 32.796 -8.917 -38.499 1.00 10.00 91 LEU A N 3
ATOM 4818 C CA . LEU A 1 91 ? 34.054 -9.636 -38.574 1.00 10.00 91 LEU A CA 3
ATOM 4819 C C . LEU A 1 91 ? 35.261 -8.766 -38.864 1.00 10.00 91 LEU A C 3
ATOM 4820 O O . LEU A 1 91 ? 36.316 -9.099 -38.349 1.00 10.00 91 LEU A O 3
ATOM 4836 N N . GLY A 1 92 ? 35.138 -7.643 -39.570 1.00 10.00 92 GLY A N 3
ATOM 4837 C CA . GLY A 1 92 ? 36.250 -6.699 -39.640 1.00 10.00 92 GLY A CA 3
ATOM 4838 C C . GLY A 1 92 ? 36.548 -6.094 -38.262 1.00 10.00 92 GLY A C 3
ATOM 4839 O O . GLY A 1 92 ? 37.679 -6.192 -37.787 1.00 10.00 92 GLY A O 3
ATOM 4843 N N . GLU A 1 93 ? 35.535 -5.562 -37.566 1.00 10.00 93 GLU A N 3
ATOM 4844 C CA . GLU A 1 93 ? 35.672 -5.031 -36.196 1.00 10.00 93 GLU A CA 3
ATOM 4845 C C . GLU A 1 93 ? 36.082 -6.096 -35.156 1.00 10.00 93 GLU A C 3
ATOM 4846 O O . GLU A 1 93 ? 36.849 -5.791 -34.252 1.00 10.00 93 GLU A O 3
ATOM 4858 N N . LEU A 1 94 ? 35.645 -7.349 -35.327 1.00 10.00 94 LEU A N 3
ATOM 4859 C CA . LEU A 1 94 ? 35.867 -8.542 -34.505 1.00 10.00 94 LEU A CA 3
ATOM 4860 C C . LEU A 1 94 ? 37.296 -9.034 -34.681 1.00 10.00 94 LEU A C 3
ATOM 4861 O O . LEU A 1 94 ? 38.027 -9.157 -33.701 1.00 10.00 94 LEU A O 3
ATOM 4877 N N . LYS A 1 95 ? 37.730 -9.226 -35.930 1.00 10.00 95 LYS A N 3
ATOM 4878 C CA . LYS A 1 95 ? 39.108 -9.595 -36.282 1.00 10.00 95 LYS A CA 3
ATOM 4879 C C . LYS A 1 95 ? 40.095 -8.496 -35.846 1.00 10.00 95 LYS A C 3
ATOM 4880 O O . LYS A 1 95 ? 41.207 -8.813 -35.425 1.00 10.00 95 LYS A O 3
ATOM 4899 N N . ARG A 1 96 ? 39.672 -7.220 -35.835 1.00 10.00 96 ARG A N 3
ATOM 4900 C CA . ARG A 1 96 ? 40.414 -6.088 -35.231 1.00 10.00 96 ARG A CA 3
ATOM 4901 C C . ARG A 1 96 ? 40.363 -6.083 -33.702 1.00 10.00 96 ARG A C 3
ATOM 4902 O O . ARG A 1 96 ? 41.381 -5.742 -33.101 1.00 10.00 96 ARG A O 3
ATOM 4923 N N . GLN A 1 97 ? 39.254 -6.480 -33.053 1.00 10.00 97 GLN A N 3
ATOM 4924 C CA . GLN A 1 97 ? 39.262 -6.708 -31.596 1.00 10.00 97 GLN A CA 3
ATOM 4925 C C . GLN A 1 97 ? 40.317 -7.735 -31.298 1.00 10.00 97 GLN A C 3
ATOM 4926 O O . GLN A 1 97 ? 41.129 -7.485 -30.422 1.00 10.00 97 GLN A O 3
ATOM 4940 N N . LEU A 1 98 ? 40.375 -8.812 -32.087 1.00 10.00 98 LEU A N 3
ATOM 4941 C CA . LEU A 1 98 ? 41.455 -9.766 -31.975 1.00 10.00 98 LEU A CA 3
ATOM 4942 C C . LEU A 1 98 ? 42.813 -9.133 -32.172 1.00 10.00 98 LEU A C 3
ATOM 4943 O O . LEU A 1 98 ? 43.624 -9.269 -31.282 1.00 10.00 98 LEU A O 3
ATOM 4959 N N . ALA A 1 99 ? 43.079 -8.383 -33.231 1.00 10.00 99 ALA A N 3
ATOM 4960 C CA . ALA A 1 99 ? 44.397 -7.772 -33.377 1.00 10.00 99 ALA A CA 3
ATOM 4961 C C . ALA A 1 99 ? 44.814 -6.858 -32.198 1.00 10.00 99 ALA A C 3
ATOM 4962 O O . ALA A 1 99 ? 46.009 -6.715 -31.948 1.00 10.00 99 ALA A O 3
ATOM 4969 N N . ASP A 1 100 ? 43.871 -6.288 -31.438 1.00 10.00 100 ASP A N 3
ATOM 4970 C CA . ASP A 1 100 ? 44.134 -5.594 -30.168 1.00 10.00 100 ASP A CA 3
ATOM 4971 C C . ASP A 1 100 ? 44.304 -6.548 -28.960 1.00 10.00 100 ASP A C 3
ATOM 4972 O O . ASP A 1 100 ? 45.251 -6.418 -28.182 1.00 10.00 100 ASP A O 3
ATOM 4981 N N . LEU A 1 101 ? 43.424 -7.545 -28.843 1.00 10.00 101 LEU A N 3
ATOM 4982 C CA . LEU A 1 101 ? 43.425 -8.651 -27.874 1.00 10.00 101 LEU A CA 3
ATOM 4983 C C . LEU A 1 101 ? 44.722 -9.438 -27.880 1.00 10.00 101 LEU A C 3
ATOM 4984 O O . LEU A 1 101 ? 45.354 -9.711 -26.865 1.00 10.00 101 LEU A O 3
ATOM 5000 N N . VAL A 1 102 ? 45.063 -9.868 -29.082 1.00 10.00 102 VAL A N 3
ATOM 5001 C CA . VAL A 1 102 ? 46.109 -10.809 -29.397 1.00 10.00 102 VAL A CA 3
ATOM 5002 C C . VAL A 1 102 ? 47.438 -10.164 -29.047 1.00 10.00 102 VAL A C 3
ATOM 5003 O O . VAL A 1 102 ? 48.271 -10.744 -28.360 1.00 10.00 102 VAL A O 3
ATOM 5016 N N . ALA A 1 103 ? 47.563 -8.893 -29.425 1.00 10.00 103 ALA A N 3
ATOM 5017 C CA . ALA A 1 103 ? 48.637 -7.977 -29.082 1.00 10.00 103 ALA A CA 3
ATOM 5018 C C . ALA A 1 103 ? 48.736 -7.609 -27.580 1.00 10.00 103 ALA A C 3
ATOM 5019 O O . ALA A 1 103 ? 49.590 -6.813 -27.185 1.00 10.00 103 ALA A O 3
ATOM 5026 N N . ALA A 1 104 ? 47.914 -8.249 -26.745 1.00 10.00 104 ALA A N 3
ATOM 5027 C CA . ALA A 1 104 ? 47.924 -8.214 -25.291 1.00 10.00 104 ALA A CA 3
ATOM 5028 C C . ALA A 1 104 ? 48.013 -9.621 -24.655 1.00 10.00 104 ALA A C 3
ATOM 5029 O O . ALA A 1 104 ? 48.558 -9.761 -23.562 1.00 10.00 104 ALA A O 3
ATOM 5036 N N . GLN A 1 105 ? 47.585 -10.680 -25.358 1.00 10.00 105 GLN A N 3
ATOM 5037 C CA . GLN A 1 105 ? 47.806 -12.089 -24.982 1.00 10.00 105 GLN A CA 3
ATOM 5038 C C . GLN A 1 105 ? 49.310 -12.413 -24.807 1.00 10.00 105 GLN A C 3
ATOM 5039 O O . GLN A 1 105 ? 49.692 -13.293 -24.034 1.00 10.00 105 GLN A O 3
ATOM 5053 N N . LYS A 1 106 ? 50.154 -11.667 -25.534 1.00 10.00 106 LYS A N 3
ATOM 5054 C CA . LYS A 1 106 ? 51.626 -11.710 -25.569 1.00 10.00 106 LYS A CA 3
ATOM 5055 C C . LYS A 1 106 ? 52.320 -11.179 -24.301 1.00 10.00 106 LYS A C 3
ATOM 5056 O O . LYS A 1 106 ? 53.511 -11.438 -24.106 1.00 10.00 106 LYS A O 3
ATOM 5075 N N . LEU A 1 107 ? 51.604 -10.405 -23.478 1.00 10.00 107 LEU A N 3
ATOM 5076 C CA . LEU A 1 107 ? 52.130 -9.623 -22.345 1.00 10.00 107 LEU A CA 3
ATOM 5077 C C . LEU A 1 107 ? 52.169 -10.416 -21.023 1.00 10.00 107 LEU A C 3
ATOM 5078 O O . LEU A 1 107 ? 51.185 -11.121 -20.698 1.00 10.00 107 LEU A O 3
ATOM 5095 N N . MET A 1 1 ? 32.860 -56.365 26.067 1.00 10.00 1 MET A N 4
ATOM 5096 C CA . MET A 1 1 ? 33.871 -57.129 26.844 1.00 10.00 1 MET A CA 4
ATOM 5097 C C . MET A 1 1 ? 35.254 -57.050 26.187 1.00 10.00 1 MET A C 4
ATOM 5098 O O . MET A 1 1 ? 35.357 -56.844 24.977 1.00 10.00 1 MET A O 4
ATOM 5114 N N . HIS A 1 2 ? 36.324 -57.189 26.978 1.00 10.00 2 HIS A N 4
ATOM 5115 C CA . HIS A 1 2 ? 37.714 -57.106 26.503 1.00 10.00 2 HIS A CA 4
ATOM 5116 C C . HIS A 1 2 ? 38.114 -58.273 25.575 1.00 10.00 2 HIS A C 4
ATOM 5117 O O . HIS A 1 2 ? 37.578 -59.384 25.670 1.00 10.00 2 HIS A O 4
ATOM 5131 N N . HIS A 1 3 ? 39.105 -58.034 24.710 1.00 10.00 3 HIS A N 4
ATOM 5132 C CA . HIS A 1 3 ? 39.729 -59.057 23.861 1.00 10.00 3 HIS A CA 4
ATOM 5133 C C . HIS A 1 3 ? 40.289 -60.228 24.694 1.00 10.00 3 HIS A C 4
ATOM 5134 O O . HIS A 1 3 ? 41.057 -60.032 25.641 1.00 10.00 3 HIS A O 4
ATOM 5148 N N . HIS A 1 4 ? 39.881 -61.455 24.359 1.00 10.00 4 HIS A N 4
ATOM 5149 C CA . HIS A 1 4 ? 40.174 -62.658 25.152 1.00 10.00 4 HIS A CA 4
ATOM 5150 C C . HIS A 1 4 ? 41.652 -63.098 25.092 1.00 10.00 4 HIS A C 4
ATOM 5151 O O . HIS A 1 4 ? 42.129 -63.785 25.998 1.00 10.00 4 HIS A O 4
ATOM 5165 N N . HIS A 1 5 ? 42.385 -62.671 24.057 1.00 10.00 5 HIS A N 4
ATOM 5166 C CA . HIS A 1 5 ? 43.818 -62.920 23.855 1.00 10.00 5 HIS A CA 4
ATOM 5167 C C . HIS A 1 5 ? 44.499 -61.661 23.290 1.00 10.00 5 HIS A C 4
ATOM 5168 O O . HIS A 1 5 ? 43.909 -60.935 22.485 1.00 10.00 5 HIS A O 4
ATOM 5182 N N . HIS A 1 6 ? 45.731 -61.390 23.730 1.00 10.00 6 HIS A N 4
ATOM 5183 C CA . HIS A 1 6 ? 46.478 -60.161 23.431 1.00 10.00 6 HIS A CA 4
ATOM 5184 C C . HIS A 1 6 ? 47.993 -60.323 23.673 1.00 10.00 6 HIS A C 4
ATOM 5185 O O . HIS A 1 6 ? 48.439 -61.288 24.301 1.00 10.00 6 HIS A O 4
ATOM 5199 N N . HIS A 1 7 ? 48.774 -59.343 23.208 1.00 10.00 7 HIS A N 4
ATOM 5200 C CA . HIS A 1 7 ? 50.230 -59.236 23.382 1.00 10.00 7 HIS A CA 4
ATOM 5201 C C . HIS A 1 7 ? 50.631 -57.775 23.673 1.00 10.00 7 HIS A C 4
ATOM 5202 O O . HIS A 1 7 ? 49.879 -56.844 23.364 1.00 10.00 7 HIS A O 4
ATOM 5216 N N . GLY A 1 8 ? 51.817 -57.557 24.249 1.00 10.00 8 GLY A N 4
ATOM 5217 C CA . GLY A 1 8 ? 52.318 -56.215 24.573 1.00 10.00 8 GLY A CA 4
ATOM 5218 C C . GLY A 1 8 ? 53.697 -56.192 25.242 1.00 10.00 8 GLY A C 4
ATOM 5219 O O . GLY A 1 8 ? 54.281 -57.236 25.546 1.00 10.00 8 GLY A O 4
ATOM 5223 N N . LYS A 1 9 ? 54.210 -54.978 25.465 1.00 10.00 9 LYS A N 4
ATOM 5224 C CA . LYS A 1 9 ? 55.508 -54.636 26.084 1.00 10.00 9 LYS A CA 4
ATOM 5225 C C . LYS A 1 9 ? 55.365 -53.336 26.901 1.00 10.00 9 LYS A C 4
ATOM 5226 O O . LYS A 1 9 ? 54.442 -52.561 26.632 1.00 10.00 9 LYS A O 4
ATOM 5245 N N . PRO A 1 10 ? 56.253 -53.072 27.880 1.00 10.00 10 PRO A N 4
ATOM 5246 C CA . PRO A 1 10 ? 56.167 -51.927 28.798 1.00 10.00 10 PRO A CA 4
ATOM 5247 C C . PRO A 1 10 ? 56.635 -50.594 28.158 1.00 10.00 10 PRO A C 4
ATOM 5248 O O . PRO A 1 10 ? 57.491 -49.884 28.691 1.00 10.00 10 PRO A O 4
ATOM 5259 N N . ILE A 1 11 ? 56.092 -50.269 26.981 1.00 10.00 11 ILE A N 4
ATOM 5260 C CA . ILE A 1 11 ? 56.464 -49.140 26.109 1.00 10.00 11 ILE A CA 4
ATOM 5261 C C . ILE A 1 11 ? 55.207 -48.428 25.574 1.00 10.00 11 ILE A C 4
ATOM 5262 O O . ILE A 1 11 ? 54.125 -49.028 25.534 1.00 10.00 11 ILE A O 4
ATOM 5278 N N . PRO A 1 12 ? 55.321 -47.149 25.173 1.00 10.00 12 PRO A N 4
ATOM 5279 C CA . PRO A 1 12 ? 54.201 -46.373 24.646 1.00 10.00 12 PRO A CA 4
ATOM 5280 C C . PRO A 1 12 ? 53.755 -46.854 23.251 1.00 10.00 12 PRO A C 4
ATOM 5281 O O . PRO A 1 12 ? 54.455 -47.613 22.574 1.00 10.00 12 PRO A O 4
ATOM 5292 N N . ASN A 1 13 ? 52.582 -46.391 22.810 1.00 10.00 13 ASN A N 4
ATOM 5293 C CA . ASN A 1 13 ? 51.908 -46.822 21.578 1.00 10.00 13 ASN A CA 4
ATOM 5294 C C . ASN A 1 13 ? 51.327 -45.601 20.824 1.00 10.00 13 ASN A C 4
ATOM 5295 O O . ASN A 1 13 ? 50.770 -44.705 21.472 1.00 10.00 13 ASN A O 4
ATOM 5306 N N . PRO A 1 14 ? 51.467 -45.520 19.485 1.00 10.00 14 PRO A N 4
ATOM 5307 C CA . PRO A 1 14 ? 51.118 -44.319 18.725 1.00 10.00 14 PRO A CA 4
ATOM 5308 C C . PRO A 1 14 ? 49.601 -44.080 18.643 1.00 10.00 14 PRO A C 4
ATOM 5309 O O . PRO A 1 14 ? 48.807 -45.012 18.496 1.00 10.00 14 PRO A O 4
ATOM 5320 N N . LEU A 1 15 ? 49.210 -42.805 18.701 1.00 10.00 15 LEU A N 4
ATOM 5321 C CA . LEU A 1 15 ? 47.833 -42.310 18.561 1.00 10.00 15 LEU A CA 4
ATOM 5322 C C . LEU A 1 15 ? 47.818 -40.845 18.080 1.00 10.00 15 LEU A C 4
ATOM 5323 O O . LEU A 1 15 ? 48.872 -40.209 17.982 1.00 10.00 15 LEU A O 4
ATOM 5339 N N . LEU A 1 16 ? 46.629 -40.311 17.770 1.00 10.00 16 LEU A N 4
ATOM 5340 C CA . LEU A 1 16 ? 46.410 -38.945 17.249 1.00 10.00 16 LEU A CA 4
ATOM 5341 C C . LEU A 1 16 ? 47.257 -38.613 15.988 1.00 10.00 16 LEU A C 4
ATOM 5342 O O . LEU A 1 16 ? 47.656 -37.468 15.761 1.00 10.00 16 LEU A O 4
ATOM 5358 N N . GLY A 1 17 ? 47.561 -39.630 15.172 1.00 10.00 17 GLY A N 4
ATOM 5359 C CA . GLY A 1 17 ? 48.447 -39.519 14.002 1.00 10.00 17 GLY A CA 4
ATOM 5360 C C . GLY A 1 17 ? 48.429 -40.732 13.061 1.00 10.00 17 GLY A C 4
ATOM 5361 O O . GLY A 1 17 ? 49.435 -41.015 12.408 1.00 10.00 17 GLY A O 4
ATOM 5365 N N . LEU A 1 18 ? 47.306 -41.463 13.007 1.00 10.00 18 LEU A N 4
ATOM 5366 C CA . LEU A 1 18 ? 47.131 -42.711 12.237 1.00 10.00 18 LEU A CA 4
ATOM 5367 C C . LEU A 1 18 ? 45.987 -42.633 11.198 1.00 10.00 18 LEU A C 4
ATOM 5368 O O . LEU A 1 18 ? 45.701 -43.614 10.509 1.00 10.00 18 LEU A O 4
ATOM 5384 N N . ASP A 1 19 ? 45.341 -41.469 11.065 1.00 10.00 19 ASP A N 4
ATOM 5385 C CA . ASP A 1 19 ? 44.208 -41.208 10.156 1.00 10.00 19 ASP A CA 4
ATOM 5386 C C . ASP A 1 19 ? 44.276 -39.796 9.518 1.00 10.00 19 ASP A C 4
ATOM 5387 O O . ASP A 1 19 ? 43.290 -39.280 8.988 1.00 10.00 19 ASP A O 4
ATOM 5396 N N . SER A 1 20 ? 45.444 -39.144 9.598 1.00 10.00 20 SER A N 4
ATOM 5397 C CA . SER A 1 20 ? 45.696 -37.777 9.116 1.00 10.00 20 SER A CA 4
ATOM 5398 C C . SER A 1 20 ? 45.519 -37.623 7.595 1.00 10.00 20 SER A C 4
ATOM 5399 O O . SER A 1 20 ? 45.768 -38.555 6.825 1.00 10.00 20 SER A O 4
ATOM 5407 N N . THR A 1 21 ? 45.155 -36.414 7.156 1.00 10.00 21 THR A N 4
ATOM 5408 C CA . THR A 1 21 ? 44.943 -36.031 5.745 1.00 10.00 21 THR A CA 4
ATOM 5409 C C . THR A 1 21 ? 45.471 -34.617 5.461 1.00 10.00 21 THR A C 4
ATOM 5410 O O . THR A 1 21 ? 45.723 -33.833 6.381 1.00 10.00 21 THR A O 4
ATOM 5421 N N . GLU A 1 22 ? 45.658 -34.278 4.181 1.00 10.00 22 GLU A N 4
ATOM 5422 C CA . GLU A 1 22 ? 46.195 -32.984 3.725 1.00 10.00 22 GLU A CA 4
ATOM 5423 C C . GLU A 1 22 ? 45.655 -32.617 2.326 1.00 10.00 22 GLU A C 4
ATOM 5424 O O . GLU A 1 22 ? 45.381 -33.502 1.510 1.00 10.00 22 GLU A O 4
ATOM 5436 N N . ASN A 1 23 ? 45.511 -31.317 2.037 1.00 10.00 23 ASN A N 4
ATOM 5437 C CA . ASN A 1 23 ? 45.083 -30.793 0.730 1.00 10.00 23 ASN A CA 4
ATOM 5438 C C . ASN A 1 23 ? 45.605 -29.362 0.465 1.00 10.00 23 ASN A C 4
ATOM 5439 O O . ASN A 1 23 ? 45.999 -28.648 1.392 1.00 10.00 23 ASN A O 4
ATOM 5450 N N . LEU A 1 24 ? 45.579 -28.935 -0.803 1.00 10.00 24 LEU A N 4
ATOM 5451 C CA . LEU A 1 24 ? 45.963 -27.588 -1.254 1.00 10.00 24 LEU A CA 4
ATOM 5452 C C . LEU A 1 24 ? 45.218 -27.211 -2.553 1.00 10.00 24 LEU A C 4
ATOM 5453 O O . LEU A 1 24 ? 44.870 -28.081 -3.356 1.00 10.00 24 LEU A O 4
ATOM 5469 N N . TYR A 1 25 ? 44.992 -25.913 -2.769 1.00 10.00 25 TYR A N 4
ATOM 5470 C CA . TYR A 1 25 ? 44.469 -25.351 -4.023 1.00 10.00 25 TYR A CA 4
ATOM 5471 C C . TYR A 1 25 ? 45.441 -25.526 -5.212 1.00 10.00 25 TYR A C 4
ATOM 5472 O O . TYR A 1 25 ? 46.644 -25.742 -5.035 1.00 10.00 25 TYR A O 4
ATOM 5490 N N . PHE A 1 26 ? 44.926 -25.404 -6.440 1.00 10.00 26 PHE A N 4
ATOM 5491 C CA . PHE A 1 26 ? 45.729 -25.431 -7.671 1.00 10.00 26 PHE A CA 4
ATOM 5492 C C . PHE A 1 26 ? 46.667 -24.212 -7.770 1.00 10.00 26 PHE A C 4
ATOM 5493 O O . PHE A 1 26 ? 46.209 -23.067 -7.823 1.00 10.00 26 PHE A O 4
ATOM 5510 N N . GLN A 1 27 ? 47.982 -24.450 -7.799 1.00 10.00 27 GLN A N 4
ATOM 5511 C CA . GLN A 1 27 ? 49.002 -23.412 -7.988 1.00 10.00 27 GLN A CA 4
ATOM 5512 C C . GLN A 1 27 ? 49.058 -22.952 -9.460 1.00 10.00 27 GLN A C 4
ATOM 5513 O O . GLN A 1 27 ? 49.206 -23.770 -10.371 1.00 10.00 27 GLN A O 4
ATOM 5527 N N . GLY A 1 28 ? 48.965 -21.638 -9.693 1.00 10.00 28 GLY A N 4
ATOM 5528 C CA . GLY A 1 28 ? 48.957 -21.032 -11.031 1.00 10.00 28 GLY A CA 4
ATOM 5529 C C . GLY A 1 28 ? 48.766 -19.508 -11.012 1.00 10.00 28 GLY A C 4
ATOM 5530 O O . GLY A 1 28 ? 48.839 -18.875 -9.955 1.00 10.00 28 GLY A O 4
ATOM 5534 N N . ILE A 1 29 ? 48.505 -18.929 -12.188 1.00 10.00 29 ILE A N 4
ATOM 5535 C CA . ILE A 1 29 ? 48.242 -17.491 -12.408 1.00 10.00 29 ILE A CA 4
ATOM 5536 C C . ILE A 1 29 ? 46.991 -17.285 -13.281 1.00 10.00 29 ILE A C 4
ATOM 5537 O O . ILE A 1 29 ? 46.581 -18.184 -14.019 1.00 10.00 29 ILE A O 4
ATOM 5553 N N . ASP A 1 30 ? 46.359 -16.111 -13.185 1.00 10.00 30 ASP A N 4
ATOM 5554 C CA . ASP A 1 30 ? 45.063 -15.839 -13.826 1.00 10.00 30 ASP A CA 4
ATOM 5555 C C . ASP A 1 30 ? 45.155 -15.765 -15.372 1.00 10.00 30 ASP A C 4
ATOM 5556 O O . ASP A 1 30 ? 45.950 -14.975 -15.898 1.00 10.00 30 ASP A O 4
ATOM 5565 N N . PRO A 1 31 ? 44.343 -16.541 -16.120 1.00 10.00 31 PRO A N 4
ATOM 5566 C CA . PRO A 1 31 ? 44.396 -16.606 -17.586 1.00 10.00 31 PRO A CA 4
ATOM 5567 C C . PRO A 1 31 ? 43.455 -15.629 -18.321 1.00 10.00 31 PRO A C 4
ATOM 5568 O O . PRO A 1 31 ? 43.506 -15.550 -19.549 1.00 10.00 31 PRO A O 4
ATOM 5579 N N . PHE A 1 32 ? 42.610 -14.881 -17.597 1.00 10.00 32 PHE A N 4
ATOM 5580 C CA . PHE A 1 32 ? 41.489 -14.078 -18.118 1.00 10.00 32 PHE A CA 4
ATOM 5581 C C . PHE A 1 32 ? 41.709 -13.289 -19.422 1.00 10.00 32 PHE A C 4
ATOM 5582 O O . PHE A 1 32 ? 40.834 -13.312 -20.288 1.00 10.00 32 PHE A O 4
ATOM 5599 N N . THR A 1 33 ? 42.855 -12.625 -19.613 1.00 10.00 33 THR A N 4
ATOM 5600 C CA . THR A 1 33 ? 43.149 -11.869 -20.851 1.00 10.00 33 THR A CA 4
ATOM 5601 C C . THR A 1 33 ? 43.228 -12.754 -22.103 1.00 10.00 33 THR A C 4
ATOM 5602 O O . THR A 1 33 ? 42.720 -12.352 -23.152 1.00 10.00 33 THR A O 4
ATOM 5613 N N . MET A 1 34 ? 43.731 -13.997 -21.998 1.00 10.00 34 MET A N 4
ATOM 5614 C CA . MET A 1 34 ? 43.643 -14.974 -23.094 1.00 10.00 34 MET A CA 4
ATOM 5615 C C . MET A 1 34 ? 42.409 -15.890 -22.998 1.00 10.00 34 MET A C 4
ATOM 5616 O O . MET A 1 34 ? 42.005 -16.470 -24.004 1.00 10.00 34 MET A O 4
ATOM 5630 N N . SER A 1 35 ? 41.724 -15.973 -21.855 1.00 10.00 35 SER A N 4
ATOM 5631 C CA . SER A 1 35 ? 40.394 -16.611 -21.823 1.00 10.00 35 SER A CA 4
ATOM 5632 C C . SER A 1 35 ? 39.446 -15.767 -22.693 1.00 10.00 35 SER A C 4
ATOM 5633 O O . SER A 1 35 ? 38.651 -16.305 -23.461 1.00 10.00 35 SER A O 4
ATOM 5641 N N . THR A 1 36 ? 39.615 -14.436 -22.649 1.00 10.00 36 THR A N 4
ATOM 5642 C CA . THR A 1 36 ? 38.991 -13.464 -23.556 1.00 10.00 36 THR A CA 4
ATOM 5643 C C . THR A 1 36 ? 39.459 -13.651 -24.996 1.00 10.00 36 THR A C 4
ATOM 5644 O O . THR A 1 36 ? 38.630 -13.541 -25.891 1.00 10.00 36 THR A O 4
ATOM 5655 N N . LEU A 1 37 ? 40.732 -13.983 -25.254 1.00 10.00 37 LEU A N 4
ATOM 5656 C CA . LEU A 1 37 ? 41.162 -14.387 -26.605 1.00 10.00 37 LEU A CA 4
ATOM 5657 C C . LEU A 1 37 ? 40.329 -15.552 -27.060 1.00 10.00 37 LEU A C 4
ATOM 5658 O O . LEU A 1 37 ? 39.760 -15.485 -28.135 1.00 10.00 37 LEU A O 4
ATOM 5674 N N . GLN A 1 38 ? 40.253 -16.609 -26.261 1.00 10.00 38 GLN A N 4
ATOM 5675 C CA . GLN A 1 38 ? 39.636 -17.824 -26.739 1.00 10.00 38 GLN A CA 4
ATOM 5676 C C . GLN A 1 38 ? 38.123 -17.639 -26.952 1.00 10.00 38 GLN A C 4
ATOM 5677 O O . GLN A 1 38 ? 37.589 -18.119 -27.941 1.00 10.00 38 GLN A O 4
ATOM 5691 N N . GLU A 1 39 ? 37.457 -16.859 -26.098 1.00 10.00 39 GLU A N 4
ATOM 5692 C CA . GLU A 1 39 ? 36.072 -16.375 -26.233 1.00 10.00 39 GLU A CA 4
ATOM 5693 C C . GLU A 1 39 ? 35.852 -15.475 -27.452 1.00 10.00 39 GLU A C 4
ATOM 5694 O O . GLU A 1 39 ? 34.852 -15.627 -28.145 1.00 10.00 39 GLU A O 4
ATOM 5706 N N . LEU A 1 40 ? 36.748 -14.535 -27.735 1.00 10.00 40 LEU A N 4
ATOM 5707 C CA . LEU A 1 40 ? 36.606 -13.586 -28.839 1.00 10.00 40 LEU A CA 4
ATOM 5708 C C . LEU A 1 40 ? 37.014 -14.183 -30.190 1.00 10.00 40 LEU A C 4
ATOM 5709 O O . LEU A 1 40 ? 36.340 -13.961 -31.182 1.00 10.00 40 LEU A O 4
ATOM 5725 N N . GLN A 1 41 ? 38.035 -15.029 -30.221 1.00 10.00 41 GLN A N 4
ATOM 5726 C CA . GLN A 1 41 ? 38.469 -15.852 -31.355 1.00 10.00 41 GLN A CA 4
ATOM 5727 C C . GLN A 1 41 ? 37.410 -16.941 -31.659 1.00 10.00 41 GLN A C 4
ATOM 5728 O O . GLN A 1 41 ? 37.264 -17.383 -32.796 1.00 10.00 41 GLN A O 4
ATOM 5742 N N . GLU A 1 42 ? 36.604 -17.318 -30.661 1.00 10.00 42 GLU A N 4
ATOM 5743 C CA . GLU A 1 42 ? 35.397 -18.147 -30.804 1.00 10.00 42 GLU A CA 4
ATOM 5744 C C . GLU A 1 42 ? 34.211 -17.302 -31.286 1.00 10.00 42 GLU A C 4
ATOM 5745 O O . GLU A 1 42 ? 33.490 -17.742 -32.175 1.00 10.00 42 GLU A O 4
ATOM 5757 N N . ASN A 1 43 ? 34.057 -16.067 -30.795 1.00 10.00 43 ASN A N 4
ATOM 5758 C CA . ASN A 1 43 ? 33.061 -15.101 -31.278 1.00 10.00 43 ASN A CA 4
ATOM 5759 C C . ASN A 1 43 ? 33.266 -14.780 -32.761 1.00 10.00 43 ASN A C 4
ATOM 5760 O O . ASN A 1 43 ? 32.308 -14.765 -33.526 1.00 10.00 43 ASN A O 4
ATOM 5771 N N . ILE A 1 44 ? 34.524 -14.606 -33.177 1.00 10.00 44 ILE A N 4
ATOM 5772 C CA . ILE A 1 44 ? 34.952 -14.506 -34.574 1.00 10.00 44 ILE A CA 4
ATOM 5773 C C . ILE A 1 44 ? 34.377 -15.686 -35.332 1.00 10.00 44 ILE A C 4
ATOM 5774 O O . ILE A 1 44 ? 33.633 -15.503 -36.274 1.00 10.00 44 ILE A O 4
ATOM 5790 N N . THR A 1 45 ? 34.690 -16.903 -34.904 1.00 10.00 45 THR A N 4
ATOM 5791 C CA . THR A 1 45 ? 34.341 -18.116 -35.636 1.00 10.00 45 THR A CA 4
ATOM 5792 C C . THR A 1 45 ? 32.832 -18.374 -35.643 1.00 10.00 45 THR A C 4
ATOM 5793 O O . THR A 1 45 ? 32.299 -18.790 -36.666 1.00 10.00 45 THR A O 4
ATOM 5804 N N . ALA A 1 46 ? 32.109 -18.082 -34.561 1.00 10.00 46 ALA A N 4
ATOM 5805 C CA . ALA A 1 46 ? 30.658 -18.264 -34.504 1.00 10.00 46 ALA A CA 4
ATOM 5806 C C . ALA A 1 46 ? 29.904 -17.177 -35.277 1.00 10.00 46 ALA A C 4
ATOM 5807 O O . ALA A 1 46 ? 28.966 -17.491 -36.005 1.00 10.00 46 ALA A O 4
ATOM 5814 N N . HIS A 1 47 ? 30.321 -15.914 -35.166 1.00 10.00 47 HIS A N 4
ATOM 5815 C CA . HIS A 1 47 ? 29.846 -14.812 -35.996 1.00 10.00 47 HIS A CA 4
ATOM 5816 C C . HIS A 1 47 ? 30.353 -14.955 -37.445 1.00 10.00 47 HIS A C 4
ATOM 5817 O O . HIS A 1 47 ? 29.700 -14.468 -38.356 1.00 10.00 47 HIS A O 4
ATOM 5831 N N . GLU A 1 48 ? 31.420 -15.723 -37.715 1.00 10.00 48 GLU A N 4
ATOM 5832 C CA . GLU A 1 48 ? 31.804 -16.099 -39.080 1.00 10.00 48 GLU A CA 4
ATOM 5833 C C . GLU A 1 48 ? 30.877 -17.209 -39.584 1.00 10.00 48 GLU A C 4
ATOM 5834 O O . GLU A 1 48 ? 30.427 -17.126 -40.711 1.00 10.00 48 GLU A O 4
ATOM 5846 N N . GLN A 1 49 ? 30.555 -18.247 -38.800 1.00 10.00 49 GLN A N 4
ATOM 5847 C CA . GLN A 1 49 ? 29.610 -19.293 -39.211 1.00 10.00 49 GLN A CA 4
ATOM 5848 C C . GLN A 1 49 ? 28.191 -18.739 -39.363 1.00 10.00 49 GLN A C 4
ATOM 5849 O O . GLN A 1 49 ? 27.481 -19.107 -40.294 1.00 10.00 49 GLN A O 4
ATOM 5863 N N . GLN A 1 50 ? 27.774 -17.809 -38.503 1.00 10.00 50 GLN A N 4
ATOM 5864 C CA . GLN A 1 50 ? 26.543 -17.046 -38.707 1.00 10.00 50 GLN A CA 4
ATOM 5865 C C . GLN A 1 50 ? 26.673 -16.159 -39.945 1.00 10.00 50 GLN A C 4
ATOM 5866 O O . GLN A 1 50 ? 25.661 -15.869 -40.570 1.00 10.00 50 GLN A O 4
ATOM 5880 N N . LEU A 1 51 ? 27.891 -15.769 -40.342 1.00 10.00 51 LEU A N 4
ATOM 5881 C CA . LEU A 1 51 ? 28.145 -15.046 -41.583 1.00 10.00 51 LEU A CA 4
ATOM 5882 C C . LEU A 1 51 ? 28.097 -15.943 -42.823 1.00 10.00 51 LEU A C 4
ATOM 5883 O O . LEU A 1 51 ? 27.433 -15.579 -43.784 1.00 10.00 51 LEU A O 4
ATOM 5899 N N . VAL A 1 52 ? 28.679 -17.141 -42.814 1.00 10.00 52 VAL A N 4
ATOM 5900 C CA . VAL A 1 52 ? 28.521 -18.109 -43.908 1.00 10.00 52 VAL A CA 4
ATOM 5901 C C . VAL A 1 52 ? 27.086 -18.543 -44.024 1.00 10.00 52 VAL A C 4
ATOM 5902 O O . VAL A 1 52 ? 26.577 -18.648 -45.129 1.00 10.00 52 VAL A O 4
ATOM 5915 N N . THR A 1 53 ? 26.409 -18.727 -42.891 1.00 10.00 53 THR A N 4
ATOM 5916 C CA . THR A 1 53 ? 24.998 -19.010 -42.845 1.00 10.00 53 THR A CA 4
ATOM 5917 C C . THR A 1 53 ? 24.208 -17.806 -43.295 1.00 10.00 53 THR A C 4
ATOM 5918 O O . THR A 1 53 ? 23.221 -18.034 -43.957 1.00 10.00 53 THR A O 4
ATOM 5929 N N . ALA A 1 54 ? 24.623 -16.562 -43.037 1.00 10.00 54 ALA A N 4
ATOM 5930 C CA . ALA A 1 54 ? 24.008 -15.379 -43.635 1.00 10.00 54 ALA A CA 4
ATOM 5931 C C . ALA A 1 54 ? 24.222 -15.357 -45.156 1.00 10.00 54 ALA A C 4
ATOM 5932 O O . ALA A 1 54 ? 23.293 -15.006 -45.885 1.00 10.00 54 ALA A O 4
ATOM 5939 N N . ARG A 1 55 ? 25.379 -15.827 -45.662 1.00 10.00 55 ARG A N 4
ATOM 5940 C CA . ARG A 1 55 ? 25.555 -16.038 -47.109 1.00 10.00 55 ARG A CA 4
ATOM 5941 C C . ARG A 1 55 ? 24.583 -17.123 -47.624 1.00 10.00 55 ARG A C 4
ATOM 5942 O O . ARG A 1 55 ? 23.918 -16.951 -48.639 1.00 10.00 55 ARG A O 4
ATOM 5963 N N . GLN A 1 56 ? 24.467 -18.233 -46.891 1.00 10.00 56 GLN A N 4
ATOM 5964 C CA . GLN A 1 56 ? 23.583 -19.383 -47.150 1.00 10.00 56 GLN A CA 4
ATOM 5965 C C . GLN A 1 56 ? 22.088 -19.021 -47.022 1.00 10.00 56 GLN A C 4
ATOM 5966 O O . GLN A 1 56 ? 21.239 -19.536 -47.744 1.00 10.00 56 GLN A O 4
ATOM 5980 N N . LYS A 1 57 ? 21.761 -18.079 -46.142 1.00 10.00 57 LYS A N 4
ATOM 5981 C CA . LYS A 1 57 ? 20.436 -17.490 -45.940 1.00 10.00 57 LYS A CA 4
ATOM 5982 C C . LYS A 1 57 ? 20.104 -16.550 -47.087 1.00 10.00 57 LYS A C 4
ATOM 5983 O O . LYS A 1 57 ? 18.989 -16.585 -47.597 1.00 10.00 57 LYS A O 4
ATOM 6002 N N . LEU A 1 58 ? 21.079 -15.758 -47.545 1.00 10.00 58 LEU A N 4
ATOM 6003 C CA . LEU A 1 58 ? 20.920 -14.979 -48.766 1.00 10.00 58 LEU A CA 4
ATOM 6004 C C . LEU A 1 58 ? 20.802 -15.881 -49.998 1.00 10.00 58 LEU A C 4
ATOM 6005 O O . LEU A 1 58 ? 19.932 -15.640 -50.81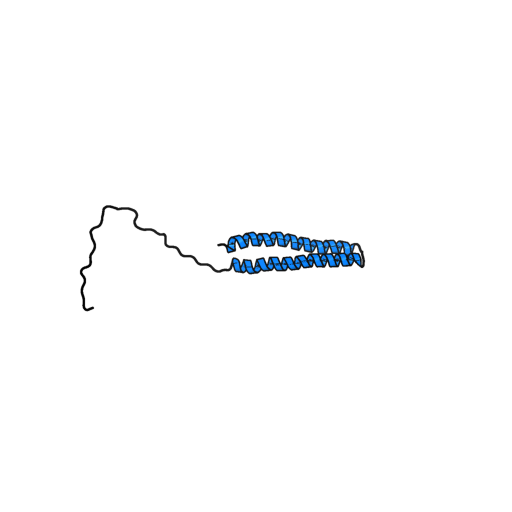9 1.00 10.00 58 LEU A O 4
ATOM 6021 N N . LYS A 1 59 ? 21.495 -17.021 -50.081 1.00 10.00 59 LYS A N 4
ATOM 6022 C CA . LYS A 1 59 ? 21.258 -17.982 -51.176 1.00 10.00 59 LYS A CA 4
ATOM 6023 C C . LYS A 1 59 ? 19.854 -18.606 -51.119 1.00 10.00 59 LYS A C 4
ATOM 6024 O O . LYS A 1 59 ? 19.258 -18.856 -52.159 1.00 10.00 59 LYS A O 4
ATOM 6043 N N . ASP A 1 60 ? 19.282 -18.787 -49.926 1.00 10.00 60 ASP A N 4
ATOM 6044 C CA . ASP A 1 60 ? 17.869 -19.168 -49.733 1.00 10.00 60 ASP A CA 4
ATOM 6045 C C . ASP A 1 60 ? 16.892 -18.013 -50.094 1.00 10.00 60 ASP A C 4
ATOM 6046 O O . ASP A 1 60 ? 15.745 -18.266 -50.463 1.00 10.00 60 ASP A O 4
ATOM 6055 N N . ALA A 1 61 ? 17.334 -16.748 -50.062 1.00 10.00 61 ALA A N 4
ATOM 6056 C CA . ALA A 1 61 ? 16.592 -15.599 -50.601 1.00 10.00 61 ALA A CA 4
ATOM 6057 C C . ALA A 1 61 ? 16.739 -15.482 -52.133 1.00 10.00 61 ALA A C 4
ATOM 6058 O O . ALA A 1 61 ? 15.779 -15.136 -52.818 1.00 10.00 61 ALA A O 4
ATOM 6065 N N . GLU A 1 62 ? 17.881 -15.856 -52.714 1.00 10.00 62 GLU A N 4
ATOM 6066 C CA . GLU A 1 62 ? 18.022 -15.996 -54.174 1.00 10.00 62 GLU A CA 4
ATOM 6067 C C . GLU A 1 62 ? 17.157 -17.148 -54.668 1.00 10.00 62 GLU A C 4
ATOM 6068 O O . GLU A 1 62 ? 16.477 -17.035 -55.687 1.00 10.00 62 GLU A O 4
ATOM 6080 N N . LYS A 1 63 ? 17.104 -18.222 -53.875 1.00 10.00 63 LYS A N 4
ATOM 6081 C CA . LYS A 1 63 ? 16.184 -19.336 -54.048 1.00 10.00 63 LYS A CA 4
ATOM 6082 C C . LYS A 1 63 ? 14.724 -18.899 -53.961 1.00 10.00 63 LYS A C 4
ATOM 6083 O O . LYS A 1 63 ? 13.887 -19.610 -54.488 1.00 10.00 63 LYS A O 4
ATOM 6102 N N . ALA A 1 64 ? 14.407 -17.756 -53.353 1.00 10.00 64 ALA A N 4
ATOM 6103 C CA . ALA A 1 64 ? 13.064 -17.175 -53.353 1.00 10.00 64 ALA A CA 4
ATOM 6104 C C . ALA A 1 64 ? 12.705 -16.353 -54.604 1.00 10.00 64 ALA A C 4
ATOM 6105 O O . ALA A 1 64 ? 11.632 -16.528 -55.180 1.00 10.00 64 ALA A O 4
ATOM 6112 N N . VAL A 1 65 ? 13.593 -15.468 -55.061 1.00 10.00 65 VAL A N 4
ATOM 6113 C CA . VAL A 1 65 ? 13.445 -14.794 -56.370 1.00 10.00 65 VAL A CA 4
ATOM 6114 C C . VAL A 1 65 ? 13.542 -15.804 -57.539 1.00 10.00 65 VAL A C 4
ATOM 6115 O O . VAL A 1 65 ? 13.033 -15.555 -58.626 1.00 10.00 65 VAL A O 4
ATOM 6128 N N . GLU A 1 66 ? 14.117 -16.989 -57.316 1.00 10.00 66 GLU A N 4
ATOM 6129 C CA . GLU A 1 66 ? 14.073 -18.151 -58.224 1.00 10.00 66 GLU A CA 4
ATOM 6130 C C . GLU A 1 66 ? 12.632 -18.674 -58.406 1.00 10.00 66 GLU A C 4
ATOM 6131 O O . GLU A 1 66 ? 12.189 -18.935 -59.526 1.00 10.00 66 GLU A O 4
ATOM 6143 N N . VAL A 1 67 ? 11.909 -18.854 -57.294 1.00 10.00 67 VAL A N 4
ATOM 6144 C CA . VAL A 1 67 ? 10.607 -19.539 -57.221 1.00 10.00 67 VAL A CA 4
ATOM 6145 C C . VAL A 1 67 ? 9.419 -18.625 -57.442 1.00 10.00 67 VAL A C 4
ATOM 6146 O O . VAL A 1 67 ? 8.446 -19.023 -58.084 1.00 10.00 67 VAL A O 4
ATOM 6159 N N . ASP A 1 68 ? 9.499 -17.402 -56.930 1.00 10.00 68 ASP A N 4
ATOM 6160 C CA . ASP A 1 68 ? 8.443 -16.410 -57.054 1.00 10.00 68 ASP A CA 4
ATOM 6161 C C . ASP A 1 68 ? 9.016 -14.975 -57.009 1.00 10.00 68 ASP A C 4
ATOM 6162 O O . ASP A 1 68 ? 9.016 -14.346 -55.948 1.00 10.00 68 ASP A O 4
ATOM 6171 N N . PRO A 1 69 ? 9.597 -14.491 -58.128 1.00 10.00 69 PRO A N 4
ATOM 6172 C CA . PRO A 1 69 ? 10.271 -13.194 -58.285 1.00 10.00 69 PRO A CA 4
ATOM 6173 C C . PRO A 1 69 ? 9.428 -11.921 -58.051 1.00 10.00 69 PRO A C 4
ATOM 6174 O O . PRO A 1 69 ? 9.354 -11.035 -58.905 1.00 10.00 69 PRO A O 4
ATOM 6185 N N . ASP A 1 70 ? 8.788 -11.792 -56.890 1.00 10.00 70 ASP A N 4
ATOM 6186 C CA . ASP A 1 70 ? 8.179 -10.543 -56.447 1.00 10.00 70 ASP A CA 4
ATOM 6187 C C . ASP A 1 70 ? 9.285 -9.597 -55.983 1.00 10.00 70 ASP A C 4
ATOM 6188 O O . ASP A 1 70 ? 10.316 -10.050 -55.485 1.00 10.00 70 ASP A O 4
ATOM 6197 N N . ASP A 1 71 ? 9.094 -8.282 -56.130 1.00 10.00 71 ASP A N 4
ATOM 6198 C CA . ASP A 1 71 ? 10.118 -7.268 -55.811 1.00 10.00 71 ASP A CA 4
ATOM 6199 C C . ASP A 1 71 ? 10.617 -7.354 -54.367 1.00 10.00 71 ASP A C 4
ATOM 6200 O O . ASP A 1 71 ? 11.768 -7.038 -54.061 1.00 10.00 71 ASP A O 4
ATOM 6209 N N . VAL A 1 72 ? 9.775 -7.896 -53.493 1.00 10.00 72 VAL A N 4
ATOM 6210 C CA . VAL A 1 72 ? 10.112 -8.272 -52.140 1.00 10.00 72 VAL A CA 4
ATOM 6211 C C . VAL A 1 72 ? 11.097 -9.403 -52.029 1.00 10.00 72 VAL A C 4
ATOM 6212 O O . VAL A 1 72 ? 11.949 -9.286 -51.183 1.00 10.00 72 VAL A O 4
ATOM 6225 N N . ASN A 1 73 ? 11.046 -10.477 -52.807 1.00 10.00 73 ASN A N 4
ATOM 6226 C CA . ASN A 1 73 ? 11.965 -11.606 -52.625 1.00 10.00 73 ASN A CA 4
ATOM 6227 C C . ASN A 1 73 ? 13.383 -11.188 -53.045 1.00 10.00 73 ASN A C 4
ATOM 6228 O O . ASN A 1 73 ? 14.373 -11.684 -52.511 1.00 10.00 73 ASN A O 4
ATOM 6239 N N . LYS A 1 74 ? 13.466 -10.180 -53.921 1.00 10.00 74 LYS A N 4
ATOM 6240 C CA . LYS A 1 74 ? 14.711 -9.485 -54.305 1.00 10.00 74 LYS A CA 4
ATOM 6241 C C . LYS A 1 74 ? 15.140 -8.478 -53.220 1.00 10.00 74 LYS A C 4
ATOM 6242 O O . LYS A 1 74 ? 16.306 -8.427 -52.860 1.00 10.00 74 LYS A O 4
ATOM 6261 N N . SER A 1 75 ? 14.205 -7.736 -52.618 1.00 10.00 75 SER A N 4
ATOM 6262 C CA . SER A 1 75 ? 14.458 -6.854 -51.452 1.00 10.00 75 SER A CA 4
ATOM 6263 C C . SER A 1 75 ? 14.821 -7.605 -50.161 1.00 10.00 75 SER A C 4
ATOM 6264 O O . SER A 1 75 ? 15.623 -7.172 -49.342 1.00 10.00 75 SER A O 4
ATOM 6272 N N . THR A 1 76 ? 14.239 -8.780 -50.014 1.00 10.00 76 THR A N 4
ATOM 6273 C CA . THR A 1 76 ? 14.498 -9.842 -49.043 1.00 10.00 76 THR A CA 4
ATOM 6274 C C . THR A 1 76 ? 15.872 -10.406 -49.293 1.00 10.00 76 THR A C 4
ATOM 6275 O O . THR A 1 76 ? 16.552 -10.797 -48.350 1.00 10.00 76 THR A O 4
ATOM 6286 N N . LEU A 1 77 ? 16.339 -10.367 -50.540 1.00 10.00 77 LEU A N 4
ATOM 6287 C CA . LEU A 1 77 ? 17.747 -10.639 -50.766 1.00 10.00 77 LEU A CA 4
ATOM 6288 C C . LEU A 1 77 ? 18.588 -9.538 -50.132 1.00 10.00 77 LEU A C 4
ATOM 6289 O O . LEU A 1 77 ? 19.431 -9.826 -49.294 1.00 10.00 77 LEU A O 4
ATOM 6305 N N . GLN A 1 78 ? 18.293 -8.278 -50.426 1.00 10.00 78 GLN A N 4
ATOM 6306 C CA . GLN A 1 78 ? 18.997 -7.107 -49.883 1.00 10.00 78 GLN A CA 4
ATOM 6307 C C . GLN A 1 78 ? 18.982 -7.031 -48.358 1.00 10.00 78 GLN A C 4
ATOM 6308 O O . GLN A 1 78 ? 19.898 -6.485 -47.760 1.00 10.00 78 GLN A O 4
ATOM 6322 N N . ASN A 1 79 ? 17.982 -7.644 -47.742 1.00 10.00 79 ASN A N 4
ATOM 6323 C CA . ASN A 1 79 ? 17.817 -7.883 -46.313 1.00 10.00 79 ASN A CA 4
ATOM 6324 C C . ASN A 1 79 ? 18.693 -9.027 -45.771 1.00 10.00 79 ASN A C 4
ATOM 6325 O O . ASN A 1 79 ? 19.336 -8.866 -44.734 1.00 10.00 79 ASN A O 4
ATOM 6336 N N . ARG A 1 80 ? 18.768 -10.178 -46.454 1.00 10.00 80 ARG A N 4
ATOM 6337 C CA . ARG A 1 80 ? 19.698 -11.241 -46.052 1.00 10.00 80 ARG A CA 4
ATOM 6338 C C . ARG A 1 80 ? 21.155 -10.809 -46.260 1.00 10.00 80 ARG A C 4
ATOM 6339 O O . ARG A 1 80 ? 22.027 -11.027 -45.424 1.00 10.00 80 ARG A O 4
ATOM 6360 N N . ARG A 1 81 ? 21.389 -10.109 -47.368 1.00 10.00 81 ARG A N 4
ATOM 6361 C CA . ARG A 1 81 ? 22.605 -9.380 -47.748 1.00 10.00 81 ARG A CA 4
ATOM 6362 C C . ARG A 1 81 ? 22.914 -8.236 -46.776 1.00 10.00 81 ARG A C 4
ATOM 6363 O O . ARG A 1 81 ? 24.080 -7.945 -46.524 1.00 10.00 81 ARG A O 4
ATOM 6384 N N . ALA A 1 82 ? 21.893 -7.661 -46.144 1.00 10.00 82 ALA A N 4
ATOM 6385 C CA . ALA A 1 82 ? 22.047 -6.719 -45.041 1.00 10.00 82 ALA A CA 4
ATOM 6386 C C . ALA A 1 82 ? 22.504 -7.429 -43.751 1.00 10.00 82 ALA A C 4
ATOM 6387 O O . ALA A 1 82 ? 23.336 -6.868 -43.042 1.00 10.00 82 ALA A O 4
ATOM 6394 N N . ALA A 1 83 ? 22.066 -8.668 -43.461 1.00 10.00 83 ALA A N 4
ATOM 6395 C CA . ALA A 1 83 ? 22.674 -9.455 -42.376 1.00 10.00 83 ALA A CA 4
ATOM 6396 C C . ALA A 1 83 ? 24.126 -9.774 -42.713 1.00 10.00 83 ALA A C 4
ATOM 6397 O O . ALA A 1 83 ? 24.985 -9.494 -41.904 1.00 10.00 83 ALA A O 4
ATOM 6404 N N . VAL A 1 84 ? 24.454 -10.255 -43.908 1.00 10.00 84 VAL A N 4
ATOM 6405 C CA . VAL A 1 84 ? 25.862 -10.415 -44.341 1.00 10.00 84 VAL A CA 4
ATOM 6406 C C . VAL A 1 84 ? 26.620 -9.118 -44.118 1.00 10.00 84 VAL A C 4
ATOM 6407 O O . VAL A 1 84 ? 27.709 -9.187 -43.591 1.00 10.00 84 VAL A O 4
ATOM 6420 N N . SER A 1 85 ? 26.038 -7.946 -44.355 1.00 10.00 85 SER A N 4
ATOM 6421 C CA . SER A 1 85 ? 26.683 -6.663 -44.041 1.00 10.00 85 SER A CA 4
ATOM 6422 C C . SER A 1 85 ? 26.831 -6.388 -42.526 1.00 10.00 85 SER A C 4
ATOM 6423 O O . SER A 1 85 ? 27.889 -5.926 -42.094 1.00 10.00 85 SER A O 4
ATOM 6431 N N . THR A 1 86 ? 25.846 -6.750 -41.691 1.00 10.00 86 THR A N 4
ATOM 6432 C CA . THR A 1 86 ? 25.942 -6.759 -40.207 1.00 10.00 86 THR A CA 4
ATOM 6433 C C . THR A 1 86 ? 27.133 -7.597 -39.758 1.00 10.00 86 THR A C 4
ATOM 6434 O O . THR A 1 86 ? 28.017 -7.152 -39.028 1.00 10.00 86 THR A O 4
ATOM 6445 N N . LEU A 1 87 ? 27.116 -8.836 -40.232 1.00 10.00 87 LEU A N 4
ATOM 6446 C CA . LEU A 1 87 ? 28.013 -9.933 -39.953 1.00 10.00 87 LEU A CA 4
ATOM 6447 C C . LEU A 1 87 ? 29.437 -9.609 -40.410 1.00 10.00 87 LEU A C 4
ATOM 6448 O O . LEU A 1 87 ? 30.395 -9.852 -39.687 1.00 10.00 87 LEU A O 4
ATOM 6464 N N . GLU A 1 88 ? 29.575 -9.040 -41.603 1.00 10.00 88 GLU A N 4
ATOM 6465 C CA . GLU A 1 88 ? 30.830 -8.622 -42.222 1.00 10.00 88 GLU A CA 4
ATOM 6466 C C . GLU A 1 88 ? 31.416 -7.388 -41.502 1.00 10.00 88 GLU A C 4
ATOM 6467 O O . GLU A 1 88 ? 32.619 -7.354 -41.234 1.00 10.00 88 GLU A O 4
ATOM 6479 N N . THR A 1 89 ? 30.581 -6.399 -41.125 1.00 10.00 89 THR A N 4
ATOM 6480 C CA . THR A 1 89 ? 30.998 -5.261 -40.267 1.00 10.00 89 THR A CA 4
ATOM 6481 C C . THR A 1 89 ? 31.529 -5.771 -38.951 1.00 10.00 89 THR A C 4
ATOM 6482 O O . THR A 1 89 ? 32.633 -5.394 -38.542 1.00 10.00 89 THR A O 4
ATOM 6493 N N . LYS A 1 90 ? 30.749 -6.659 -38.318 1.00 10.00 90 LYS A N 4
ATOM 6494 C CA . LYS A 1 90 ? 31.173 -7.343 -37.112 1.00 10.00 90 LYS A CA 4
ATOM 6495 C C . LYS A 1 90 ? 32.494 -7.979 -37.353 1.00 10.00 90 LYS A C 4
ATOM 6496 O O . LYS A 1 90 ? 33.417 -7.569 -36.693 1.00 10.00 90 LYS A O 4
ATOM 6515 N N . LEU A 1 91 ? 32.640 -8.886 -38.299 1.00 10.00 91 LEU A N 4
ATOM 6516 C CA . LEU A 1 91 ? 33.883 -9.621 -38.405 1.00 10.00 91 LEU A CA 4
ATOM 6517 C C . LEU A 1 91 ? 35.089 -8.768 -38.732 1.00 10.00 91 LEU A C 4
ATOM 6518 O O . LEU A 1 91 ? 36.152 -9.108 -38.237 1.00 10.00 91 LEU A O 4
ATOM 6534 N N . GLY A 1 92 ? 34.960 -7.656 -39.451 1.00 10.00 92 GLY A N 4
ATOM 6535 C CA . GLY A 1 92 ? 36.075 -6.721 -39.562 1.00 10.00 92 GLY A CA 4
ATOM 6536 C C . GLY A 1 92 ? 36.423 -6.132 -38.191 1.00 10.00 92 GLY A C 4
ATOM 6537 O O . GLY A 1 92 ? 37.573 -6.211 -37.768 1.00 10.00 92 GLY A O 4
ATOM 6541 N N . GLU A 1 93 ? 35.433 -5.639 -37.438 1.00 10.00 93 GLU A N 4
ATOM 6542 C CA . GLU A 1 93 ? 35.633 -5.120 -36.074 1.00 10.00 93 GLU A CA 4
ATOM 6543 C C . GLU A 1 93 ? 36.001 -6.198 -35.026 1.00 10.00 93 GLU A C 4
ATOM 6544 O O . GLU A 1 93 ? 36.708 -5.921 -34.066 1.00 10.00 93 GLU A O 4
ATOM 6556 N N . LEU A 1 94 ? 35.583 -7.446 -35.234 1.00 10.00 94 LEU A N 4
ATOM 6557 C CA . LEU A 1 94 ? 35.813 -8.621 -34.398 1.00 10.00 94 LEU A CA 4
ATOM 6558 C C . LEU A 1 94 ? 37.242 -9.105 -34.615 1.00 10.00 94 LEU A C 4
ATOM 6559 O O . LEU A 1 94 ? 38.001 -9.256 -33.660 1.00 10.00 94 LEU A O 4
ATOM 6575 N N . LYS A 1 95 ? 37.648 -9.252 -35.879 1.00 10.00 95 LYS A N 4
ATOM 6576 C CA . LYS A 1 95 ? 39.018 -9.596 -36.272 1.00 10.00 95 LYS A CA 4
ATOM 6577 C C . LYS A 1 95 ? 39.998 -8.475 -35.865 1.00 10.00 95 LYS A C 4
ATOM 6578 O O . LYS A 1 95 ? 41.123 -8.781 -35.465 1.00 10.00 95 LYS A O 4
ATOM 6597 N N . ARG A 1 96 ? 39.570 -7.194 -35.843 1.00 10.00 96 ARG A N 4
ATOM 6598 C CA . ARG A 1 96 ? 40.345 -6.068 -35.261 1.00 10.00 96 ARG A CA 4
ATOM 6599 C C . ARG A 1 96 ? 40.362 -6.084 -33.723 1.00 10.00 96 ARG A C 4
ATOM 6600 O O . ARG A 1 96 ? 41.422 -5.807 -33.163 1.00 10.00 96 ARG A O 4
ATOM 6621 N N . GLN A 1 97 ? 39.263 -6.438 -33.032 1.00 10.00 97 GLN A N 4
ATOM 6622 C CA . GLN A 1 97 ? 39.301 -6.696 -31.578 1.00 10.00 97 GLN A CA 4
ATOM 6623 C C . GLN A 1 97 ? 40.382 -7.717 -31.342 1.00 10.00 97 GLN A C 4
ATOM 6624 O O . GLN A 1 97 ? 41.222 -7.470 -30.492 1.00 10.00 97 GLN A O 4
ATOM 6638 N N . LEU A 1 98 ? 40.392 -8.810 -32.116 1.00 10.00 98 LEU A N 4
ATOM 6639 C CA . LEU A 1 98 ? 41.444 -9.793 -31.995 1.00 10.00 98 LEU A CA 4
ATOM 6640 C C . LEU A 1 98 ? 42.810 -9.180 -32.204 1.00 10.00 98 LEU A C 4
ATOM 6641 O O . LEU A 1 98 ? 43.635 -9.320 -31.328 1.00 10.00 98 LEU A O 4
ATOM 6657 N N . ALA A 1 99 ? 43.060 -8.429 -33.266 1.00 10.00 99 ALA A N 4
ATOM 6658 C CA . ALA A 1 99 ? 44.369 -7.813 -33.446 1.00 10.00 99 ALA A CA 4
ATOM 6659 C C . ALA A 1 99 ? 44.829 -6.911 -32.279 1.00 10.00 99 ALA A C 4
ATOM 6660 O O . ALA A 1 99 ? 46.029 -6.830 -32.023 1.00 10.00 99 ALA A O 4
ATOM 6667 N N . ASP A 1 100 ? 43.913 -6.297 -31.527 1.00 10.00 100 ASP A N 4
ATOM 6668 C CA . ASP A 1 100 ? 44.213 -5.589 -30.273 1.00 10.00 100 ASP A CA 4
ATOM 6669 C C . ASP A 1 100 ? 44.372 -6.520 -29.049 1.00 10.00 100 ASP A C 4
ATOM 6670 O O . ASP A 1 100 ? 45.302 -6.362 -28.258 1.00 10.00 100 ASP A O 4
ATOM 6679 N N . LEU A 1 101 ? 43.510 -7.532 -28.937 1.00 10.00 101 LEU A N 4
ATOM 6680 C CA . LEU A 1 101 ? 43.531 -8.629 -27.961 1.00 10.00 101 LEU A CA 4
ATOM 6681 C C . LEU A 1 101 ? 44.848 -9.382 -27.977 1.00 10.00 101 LEU A C 4
ATOM 6682 O O . LEU A 1 101 ? 45.506 -9.613 -26.970 1.00 10.00 101 LEU A O 4
ATOM 6698 N N . VAL A 1 102 ? 45.188 -9.811 -29.181 1.00 10.00 102 VAL A N 4
ATOM 6699 C CA . VAL A 1 102 ? 46.255 -10.723 -29.511 1.00 10.00 102 VAL A CA 4
ATOM 6700 C C . VAL A 1 102 ? 47.568 -10.025 -29.213 1.00 10.00 102 VAL A C 4
ATOM 6701 O O . VAL A 1 102 ? 48.430 -10.561 -28.527 1.00 10.00 102 VAL A O 4
ATOM 6714 N N . ALA A 1 103 ? 47.661 -8.763 -29.630 1.00 10.00 103 ALA A N 4
ATOM 6715 C CA . ALA A 1 103 ? 48.742 -7.838 -29.327 1.00 10.00 103 ALA A CA 4
ATOM 6716 C C . ALA A 1 103 ? 48.815 -7.374 -27.855 1.00 10.00 103 ALA A C 4
ATOM 6717 O O . ALA A 1 103 ? 49.640 -6.529 -27.505 1.00 10.00 103 ALA A O 4
ATOM 6724 N N . ALA A 1 104 ? 48.005 -7.988 -26.989 1.00 10.00 104 ALA A N 4
ATOM 6725 C CA . ALA A 1 104 ? 48.020 -7.866 -25.537 1.00 10.00 104 ALA A CA 4
ATOM 6726 C C . ALA A 1 104 ? 48.123 -9.235 -24.825 1.00 10.00 104 ALA A C 4
ATOM 6727 O O . ALA A 1 104 ? 48.574 -9.297 -23.683 1.00 10.00 104 ALA A O 4
ATOM 6734 N N . GLN A 1 105 ? 47.824 -10.348 -25.513 1.00 10.00 105 GLN A N 4
ATOM 6735 C CA . GLN A 1 105 ? 48.087 -11.722 -25.049 1.00 10.00 105 GLN A CA 4
ATOM 6736 C C . GLN A 1 105 ? 49.602 -11.977 -24.848 1.00 10.00 105 GLN A C 4
ATOM 6737 O O . GLN A 1 105 ? 50.005 -12.938 -24.190 1.00 10.00 105 GLN A O 4
ATOM 6751 N N . LYS A 1 106 ? 50.429 -11.118 -25.460 1.00 10.00 106 LYS A N 4
ATOM 6752 C CA . LYS A 1 106 ? 51.900 -11.105 -25.497 1.00 10.00 106 LYS A CA 4
ATOM 6753 C C . LYS A 1 106 ? 52.551 -10.415 -24.282 1.00 10.00 106 LYS A C 4
ATOM 6754 O O . LYS A 1 106 ? 53.765 -10.539 -24.093 1.00 10.00 106 LYS A O 4
ATOM 6773 N N . LEU A 1 107 ? 51.769 -9.666 -23.494 1.00 10.00 107 LEU A N 4
ATOM 6774 C CA . LEU A 1 107 ? 52.221 -8.763 -22.417 1.00 10.00 107 LEU A CA 4
ATOM 6775 C C . LEU A 1 107 ? 52.213 -9.453 -21.037 1.00 10.00 107 LEU A C 4
ATOM 6776 O O . LEU A 1 107 ? 53.226 -9.325 -20.311 1.00 10.00 107 LEU A O 4
ATOM 6793 N N . MET A 1 1 ? 104.241 -1.234 13.917 1.00 10.00 1 MET A N 5
ATOM 6794 C CA . MET A 1 1 ? 103.089 -1.792 14.676 1.00 10.00 1 MET A CA 5
ATOM 6795 C C . MET A 1 1 ? 101.840 -0.923 14.497 1.00 10.00 1 MET A C 5
ATOM 6796 O O . MET A 1 1 ? 101.955 0.273 14.227 1.00 10.00 1 MET A O 5
ATOM 6812 N N . HIS A 1 2 ? 100.646 -1.511 14.650 1.00 10.00 2 HIS A N 5
ATOM 6813 C CA . HIS A 1 2 ? 99.354 -0.844 14.379 1.00 10.00 2 HIS A CA 5
ATOM 6814 C C . HIS A 1 2 ? 98.296 -1.036 15.491 1.00 10.00 2 HIS A C 5
ATOM 6815 O O . HIS A 1 2 ? 97.181 -0.517 15.382 1.00 10.00 2 HIS A O 5
ATOM 6829 N N . HIS A 1 3 ? 98.618 -1.778 16.557 1.00 10.00 3 HIS A N 5
ATOM 6830 C CA . HIS A 1 3 ? 97.729 -2.021 17.701 1.00 10.00 3 HIS A CA 5
ATOM 6831 C C . HIS A 1 3 ? 97.442 -0.751 18.531 1.00 10.00 3 HIS A C 5
ATOM 6832 O O . HIS A 1 3 ? 98.275 0.158 18.610 1.00 10.00 3 HIS A O 5
ATOM 6846 N N . HIS A 1 4 ? 96.288 -0.721 19.206 1.00 10.00 4 HIS A N 5
ATOM 6847 C CA . HIS A 1 4 ? 95.830 0.409 20.038 1.00 10.00 4 HIS A CA 5
ATOM 6848 C C . HIS A 1 4 ? 95.197 -0.027 21.383 1.00 10.00 4 HIS A C 5
ATOM 6849 O O . HIS A 1 4 ? 94.815 0.811 22.202 1.00 10.00 4 HIS A O 5
ATOM 6863 N N . HIS A 1 5 ? 95.088 -1.338 21.630 1.00 10.00 5 HIS A N 5
ATOM 6864 C CA . HIS A 1 5 ? 94.480 -1.947 22.821 1.00 10.00 5 HIS A CA 5
ATOM 6865 C C . HIS A 1 5 ? 95.008 -3.379 23.046 1.00 10.00 5 HIS A C 5
ATOM 6866 O O . HIS A 1 5 ? 95.637 -3.971 22.162 1.00 10.00 5 HIS A O 5
ATOM 6880 N N . HIS A 1 6 ? 94.724 -3.956 24.217 1.00 10.00 6 HIS A N 5
ATOM 6881 C CA . HIS A 1 6 ? 94.974 -5.374 24.513 1.00 10.00 6 HIS A CA 5
ATOM 6882 C C . HIS A 1 6 ? 94.039 -6.303 23.710 1.00 10.00 6 HIS A C 5
ATOM 6883 O O . HIS A 1 6 ? 92.923 -5.911 23.355 1.00 10.00 6 HIS A O 5
ATOM 6897 N N . HIS A 1 7 ? 94.465 -7.554 23.490 1.00 10.00 7 HIS A N 5
ATOM 6898 C CA . HIS A 1 7 ? 93.701 -8.618 22.810 1.00 10.00 7 HIS A CA 5
ATOM 6899 C C . HIS A 1 7 ? 93.075 -8.188 21.455 1.00 10.00 7 HIS A C 5
ATOM 6900 O O . HIS A 1 7 ? 93.591 -7.296 20.774 1.00 10.00 7 HIS A O 5
ATOM 6914 N N . GLY A 1 8 ? 91.988 -8.841 21.029 1.00 10.00 8 GLY A N 5
ATOM 6915 C CA . GLY A 1 8 ? 91.261 -8.540 19.789 1.00 10.00 8 GLY A CA 5
ATOM 6916 C C . GLY A 1 8 ? 89.823 -9.076 19.778 1.00 10.00 8 GLY A C 5
ATOM 6917 O O . GLY A 1 8 ? 89.441 -9.890 20.625 1.00 10.00 8 GLY A O 5
ATOM 6921 N N . LYS A 1 9 ? 89.027 -8.605 18.811 1.00 10.00 9 LYS A N 5
ATOM 6922 C CA . LYS A 1 9 ? 87.590 -8.901 18.627 1.00 10.00 9 LYS A CA 5
ATOM 6923 C C . LYS A 1 9 ? 87.237 -9.005 17.133 1.00 10.00 9 LYS A C 5
ATOM 6924 O O . LYS A 1 9 ? 87.946 -8.420 16.306 1.00 10.00 9 LYS A O 5
ATOM 6943 N N . PRO A 1 10 ? 86.151 -9.719 16.773 1.00 10.00 10 PRO A N 5
ATOM 6944 C CA . PRO A 1 10 ? 85.596 -9.720 15.419 1.00 10.00 10 PRO A CA 5
ATOM 6945 C C . PRO A 1 10 ? 85.338 -8.310 14.856 1.00 10.00 10 PRO A C 5
ATOM 6946 O O . PRO A 1 10 ? 84.965 -7.394 15.596 1.00 10.00 10 PRO A O 5
ATOM 6957 N N . ILE A 1 11 ? 85.497 -8.150 13.538 1.00 10.00 11 ILE A N 5
ATOM 6958 C CA . ILE A 1 11 ? 85.372 -6.874 12.805 1.00 10.00 11 ILE A CA 5
ATOM 6959 C C . ILE A 1 11 ? 84.630 -7.048 11.465 1.00 10.00 11 ILE A C 5
ATOM 6960 O O . ILE A 1 11 ? 84.587 -8.155 10.914 1.00 10.00 11 ILE A O 5
ATOM 6976 N N . PRO A 1 12 ? 84.001 -5.977 10.944 1.00 10.00 12 PRO A N 5
ATOM 6977 C CA . PRO A 1 12 ? 83.261 -6.006 9.684 1.00 10.00 12 PRO A CA 5
ATOM 6978 C C . PRO A 1 12 ? 84.189 -6.080 8.458 1.00 10.00 12 PRO A C 5
ATOM 6979 O O . PRO A 1 12 ? 85.383 -5.773 8.533 1.00 10.00 12 PRO A O 5
ATOM 6990 N N . ASN A 1 13 ? 83.628 -6.471 7.311 1.00 10.00 13 ASN A N 5
ATOM 6991 C CA . ASN A 1 13 ? 84.342 -6.650 6.041 1.00 10.00 13 ASN A CA 5
ATOM 6992 C C . ASN A 1 13 ? 83.413 -6.380 4.831 1.00 10.00 13 ASN A C 5
ATOM 6993 O O . ASN A 1 13 ? 82.187 -6.463 4.972 1.00 10.00 13 ASN A O 5
ATOM 7004 N N . PRO A 1 14 ? 83.955 -6.072 3.634 1.00 10.00 14 PRO A N 5
ATOM 7005 C CA . PRO A 1 14 ? 83.152 -5.671 2.471 1.00 10.00 14 PRO A CA 5
ATOM 7006 C C . PRO A 1 14 ? 82.370 -6.815 1.795 1.00 10.00 14 PRO A C 5
ATOM 7007 O O . PRO A 1 14 ? 81.560 -6.549 0.904 1.00 10.00 14 PRO A O 5
ATOM 7018 N N . LEU A 1 15 ? 82.582 -8.077 2.194 1.00 10.00 15 LEU A N 5
ATOM 7019 C CA . LEU A 1 15 ? 81.891 -9.252 1.636 1.00 10.00 15 LEU A CA 5
ATOM 7020 C C . LEU A 1 15 ? 80.559 -9.575 2.348 1.00 10.00 15 LEU A C 5
ATOM 7021 O O . LEU A 1 15 ? 79.817 -10.447 1.889 1.00 10.00 15 LEU A O 5
ATOM 7037 N N . LEU A 1 16 ? 80.232 -8.881 3.449 1.00 10.00 16 LEU A N 5
ATOM 7038 C CA . LEU A 1 16 ? 78.934 -8.974 4.133 1.00 10.00 16 LEU A CA 5
ATOM 7039 C C . LEU A 1 16 ? 77.769 -8.595 3.193 1.00 10.00 16 LEU A C 5
ATOM 7040 O O . LEU A 1 16 ? 77.858 -7.627 2.431 1.00 10.00 16 LEU A O 5
ATOM 7056 N N . GLY A 1 17 ? 76.669 -9.354 3.251 1.00 10.00 17 GLY A N 5
ATOM 7057 C CA . GLY A 1 17 ? 75.553 -9.238 2.298 1.00 10.00 17 GLY A CA 5
ATOM 7058 C C . GLY A 1 17 ? 74.417 -10.237 2.545 1.00 10.00 17 GLY A C 5
ATOM 7059 O O . GLY A 1 17 ? 74.054 -10.994 1.641 1.00 10.00 17 GLY A O 5
ATOM 7063 N N . LEU A 1 18 ? 73.899 -10.288 3.779 1.00 10.00 18 LEU A N 5
ATOM 7064 C CA . LEU A 1 18 ? 72.831 -11.204 4.210 1.00 10.00 18 LEU A CA 5
ATOM 7065 C C . LEU A 1 18 ? 71.583 -11.130 3.300 1.00 10.00 18 LEU A C 5
ATOM 7066 O O . LEU A 1 18 ? 71.037 -10.052 3.059 1.00 10.00 18 LEU A O 5
ATOM 7082 N N . ASP A 1 19 ? 71.131 -12.286 2.805 1.00 10.00 19 ASP A N 5
ATOM 7083 C CA . ASP A 1 19 ? 69.956 -12.425 1.932 1.00 10.00 19 ASP A CA 5
ATOM 7084 C C . ASP A 1 19 ? 68.632 -12.037 2.630 1.00 10.00 19 ASP A C 5
ATOM 7085 O O . ASP A 1 19 ? 68.421 -12.357 3.805 1.00 10.00 19 ASP A O 5
ATOM 7094 N N . SER A 1 20 ? 67.724 -11.374 1.901 1.00 10.00 20 SER A N 5
ATOM 7095 C CA . SER A 1 20 ? 66.429 -10.893 2.425 1.00 10.00 20 SER A CA 5
ATOM 7096 C C . SER A 1 20 ? 65.282 -10.796 1.400 1.00 10.00 20 SER A C 5
ATOM 7097 O O . SER A 1 20 ? 64.121 -10.675 1.800 1.00 10.00 20 SER A O 5
ATOM 7105 N N . THR A 1 21 ? 65.560 -10.848 0.091 1.00 10.00 21 THR A N 5
ATOM 7106 C CA . THR A 1 21 ? 64.545 -10.737 -0.978 1.00 10.00 21 THR A CA 5
ATOM 7107 C C . THR A 1 21 ? 63.688 -12.001 -1.128 1.00 10.00 21 THR A C 5
ATOM 7108 O O . THR A 1 21 ? 64.167 -13.124 -0.951 1.00 10.00 21 THR A O 5
ATOM 7119 N N . GLU A 1 22 ? 62.411 -11.830 -1.487 1.00 10.00 22 GLU A N 5
ATOM 7120 C CA . GLU A 1 22 ? 61.490 -12.936 -1.799 1.00 10.00 22 GLU A CA 5
ATOM 7121 C C . GLU A 1 22 ? 61.810 -13.607 -3.152 1.00 10.00 22 GLU A C 5
ATOM 7122 O O . GLU A 1 22 ? 62.349 -12.980 -4.069 1.00 10.00 22 GLU A O 5
ATOM 7134 N N . ASN A 1 23 ? 61.419 -14.877 -3.304 1.00 10.00 23 ASN A N 5
ATOM 7135 C CA . ASN A 1 23 ? 61.550 -15.667 -4.536 1.00 10.00 23 ASN A CA 5
ATOM 7136 C C . ASN A 1 23 ? 60.432 -15.345 -5.565 1.00 10.00 23 ASN A C 5
ATOM 7137 O O . ASN A 1 23 ? 59.725 -16.240 -6.040 1.00 10.00 23 ASN A O 5
ATOM 7148 N N . LEU A 1 24 ? 60.217 -14.056 -5.857 1.00 10.00 24 LEU A N 5
ATOM 7149 C CA . LEU A 1 24 ? 59.109 -13.542 -6.677 1.00 10.00 24 LEU A CA 5
ATOM 7150 C C . LEU A 1 24 ? 59.535 -12.318 -7.515 1.00 10.00 24 LEU A C 5
ATOM 7151 O O . LEU A 1 24 ? 60.373 -11.519 -7.090 1.00 10.00 24 LEU A O 5
ATOM 7167 N N . TYR A 1 25 ? 58.924 -12.159 -8.694 1.00 10.00 25 TYR A N 5
ATOM 7168 C CA . TYR A 1 25 ? 59.126 -11.038 -9.622 1.00 10.00 25 TYR A CA 5
ATOM 7169 C C . TYR A 1 25 ? 57.845 -10.754 -10.430 1.00 10.00 25 TYR A C 5
ATOM 7170 O O . TYR A 1 25 ? 57.056 -11.665 -10.699 1.00 10.00 25 TYR A O 5
ATOM 7188 N N . PHE A 1 26 ? 57.641 -9.498 -10.843 1.00 10.00 26 PHE A N 5
ATOM 7189 C CA . PHE A 1 26 ? 56.529 -9.065 -11.702 1.00 10.00 26 PHE A CA 5
ATOM 7190 C C . PHE A 1 26 ? 56.766 -9.448 -13.182 1.00 10.00 26 PHE A C 5
ATOM 7191 O O . PHE A 1 26 ? 57.049 -8.606 -14.039 1.00 10.00 26 PHE A O 5
ATOM 7208 N N . GLN A 1 27 ? 56.705 -10.752 -13.469 1.00 10.00 27 GLN A N 5
ATOM 7209 C CA . GLN A 1 27 ? 57.015 -11.353 -14.775 1.00 10.00 27 GLN A CA 5
ATOM 7210 C C . GLN A 1 27 ? 56.100 -10.885 -15.933 1.00 10.00 27 GLN A C 5
ATOM 7211 O O . GLN A 1 27 ? 56.524 -10.886 -17.091 1.00 10.00 27 GLN A O 5
ATOM 7225 N N . GLY A 1 28 ? 54.864 -10.470 -15.636 1.00 10.00 28 GLY A N 5
ATOM 7226 C CA . GLY A 1 28 ? 53.878 -9.986 -16.615 1.00 10.00 28 GLY A CA 5
ATOM 7227 C C . GLY A 1 28 ? 52.494 -9.727 -16.001 1.00 10.00 28 GLY A C 5
ATOM 7228 O O . GLY A 1 28 ? 52.303 -9.894 -14.791 1.00 10.00 28 GLY A O 5
ATOM 7232 N N . ILE A 1 29 ? 51.527 -9.316 -16.829 1.00 10.00 29 ILE A N 5
ATOM 7233 C CA . ILE A 1 29 ? 50.122 -9.121 -16.414 1.00 10.00 29 ILE A CA 5
ATOM 7234 C C . ILE A 1 29 ? 49.391 -10.457 -16.157 1.00 10.00 29 ILE A C 5
ATOM 7235 O O . ILE A 1 29 ? 49.892 -11.539 -16.484 1.00 10.00 29 ILE A O 5
ATOM 7251 N N . ASP A 1 30 ? 48.183 -10.394 -15.591 1.00 10.00 30 ASP A N 5
ATOM 7252 C CA . ASP A 1 30 ? 47.296 -11.555 -15.431 1.00 10.00 30 ASP A CA 5
ATOM 7253 C C . ASP A 1 30 ? 46.924 -12.202 -16.788 1.00 10.00 30 ASP A C 5
ATOM 7254 O O . ASP A 1 30 ? 46.667 -11.482 -17.760 1.00 10.00 30 ASP A O 5
ATOM 7263 N N . PRO A 1 31 ? 46.819 -13.545 -16.871 1.00 10.00 31 PRO A N 5
ATOM 7264 C CA . PRO A 1 31 ? 46.550 -14.257 -18.126 1.00 10.00 31 PRO A CA 5
ATOM 7265 C C . PRO A 1 31 ? 45.098 -14.151 -18.633 1.00 10.00 31 PRO A C 5
ATOM 7266 O O . PRO A 1 31 ? 44.789 -14.650 -19.716 1.00 10.00 31 PRO A O 5
ATOM 7277 N N . PHE A 1 32 ? 44.198 -13.505 -17.880 1.00 10.00 32 PHE A N 5
ATOM 7278 C CA . PHE A 1 32 ? 42.771 -13.364 -18.210 1.00 10.00 32 PHE A CA 5
ATOM 7279 C C . PHE A 1 32 ? 42.500 -12.671 -19.561 1.00 10.00 32 PHE A C 5
ATOM 7280 O O . PHE A 1 32 ? 41.472 -12.930 -20.192 1.00 10.00 32 PHE A O 5
ATOM 7297 N N . THR A 1 33 ? 43.438 -11.860 -20.067 1.00 10.00 33 THR A N 5
ATOM 7298 C CA . THR A 1 33 ? 43.387 -11.314 -21.438 1.00 10.00 33 THR A CA 5
ATOM 7299 C C . THR A 1 33 ? 43.258 -12.410 -22.496 1.00 10.00 33 THR A C 5
ATOM 7300 O O . THR A 1 33 ? 42.515 -12.225 -23.462 1.00 10.00 33 THR A O 5
ATOM 7311 N N . MET A 1 34 ? 43.874 -13.586 -22.297 1.00 10.00 34 MET A N 5
ATOM 7312 C CA . MET A 1 34 ? 43.697 -14.724 -23.204 1.00 10.00 34 MET A CA 5
ATOM 7313 C C . MET A 1 34 ? 42.464 -15.596 -22.894 1.00 10.00 34 MET A C 5
ATOM 7314 O O . MET A 1 34 ? 42.029 -16.361 -23.754 1.00 10.00 34 MET A O 5
ATOM 7328 N N . SER A 1 35 ? 41.826 -15.472 -21.726 1.00 10.00 35 SER A N 5
ATOM 7329 C CA . SER A 1 35 ? 40.496 -16.089 -21.530 1.00 10.00 35 SER A CA 5
ATOM 7330 C C . SER A 1 35 ? 39.506 -15.355 -22.439 1.00 10.00 35 SER A C 5
ATOM 7331 O O . SER A 1 35 ? 38.694 -15.971 -23.131 1.00 10.00 35 SER A O 5
ATOM 7339 N N . THR A 1 36 ? 39.660 -14.029 -22.517 1.00 10.00 36 THR A N 5
ATOM 7340 C CA . THR A 1 36 ? 38.982 -13.164 -23.484 1.00 10.00 36 THR A CA 5
ATOM 7341 C C . THR A 1 36 ? 39.370 -13.489 -24.930 1.00 10.00 36 THR A C 5
ATOM 7342 O O . THR A 1 36 ? 38.482 -13.500 -25.775 1.00 10.00 36 THR A O 5
ATOM 7353 N N . LEU A 1 37 ? 40.630 -13.840 -25.237 1.00 10.00 37 LEU A N 5
ATOM 7354 C CA . LEU A 1 37 ? 40.993 -14.362 -26.573 1.00 10.00 37 LEU A CA 5
ATOM 7355 C C . LEU A 1 37 ? 40.165 -15.579 -26.903 1.00 10.00 37 LEU A C 5
ATOM 7356 O O . LEU A 1 37 ? 39.615 -15.667 -27.990 1.00 10.00 37 LEU A O 5
ATOM 7372 N N . GLN A 1 38 ? 40.112 -16.532 -25.980 1.00 10.00 38 GLN A N 5
ATOM 7373 C CA . GLN A 1 38 ? 39.531 -17.820 -26.295 1.00 10.00 38 GLN A CA 5
ATOM 7374 C C . GLN A 1 38 ? 38.017 -17.705 -26.575 1.00 10.00 38 GLN A C 5
ATOM 7375 O O . GLN A 1 38 ? 37.480 -18.419 -27.417 1.00 10.00 38 GLN A O 5
ATOM 7389 N N . GLU A 1 39 ? 37.349 -16.758 -25.912 1.00 10.00 39 GLU A N 5
ATOM 7390 C CA . GLU A 1 39 ? 35.969 -16.309 -26.152 1.00 10.00 39 GLU A CA 5
ATOM 7391 C C . GLU A 1 39 ? 35.820 -15.500 -27.444 1.00 10.00 39 GLU A C 5
ATOM 7392 O O . GLU A 1 39 ? 34.921 -15.785 -28.224 1.00 10.00 39 GLU A O 5
ATOM 7404 N N . LEU A 1 40 ? 36.680 -14.522 -27.708 1.00 10.00 40 LEU A N 5
ATOM 7405 C CA . LEU A 1 40 ? 36.535 -13.592 -28.830 1.00 10.00 40 LEU A CA 5
ATOM 7406 C C . LEU A 1 40 ? 37.009 -14.178 -30.163 1.00 10.00 40 LEU A C 5
ATOM 7407 O O . LEU A 1 40 ? 36.352 -13.977 -31.173 1.00 10.00 40 LEU A O 5
ATOM 7423 N N . GLN A 1 41 ? 38.070 -14.981 -30.179 1.00 10.00 41 GLN A N 5
ATOM 7424 C CA . GLN A 1 41 ? 38.523 -15.774 -31.331 1.00 10.00 41 GLN A CA 5
ATOM 7425 C C . GLN A 1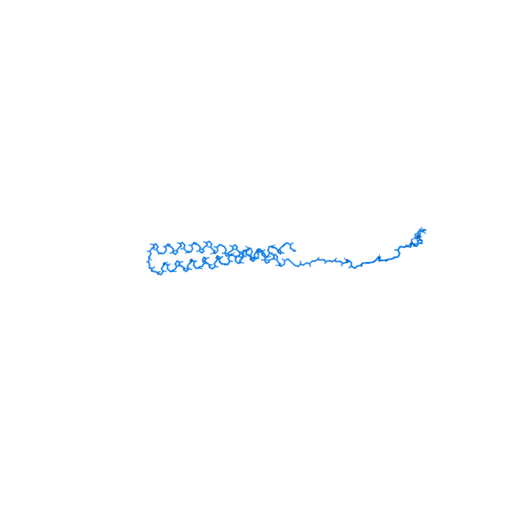 41 ? 37.498 -16.875 -31.676 1.00 10.00 41 GLN A C 5
ATOM 7426 O O . GLN A 1 41 ? 37.371 -17.282 -32.828 1.00 10.00 41 GLN A O 5
ATOM 7440 N N . GLU A 1 42 ? 36.709 -17.314 -30.693 1.00 10.00 42 GLU A N 5
ATOM 7441 C CA . GLU A 1 42 ? 35.540 -18.175 -30.892 1.00 10.00 42 GLU A CA 5
ATOM 7442 C C . GLU A 1 42 ? 34.325 -17.353 -31.363 1.00 10.00 42 GLU A C 5
ATOM 7443 O O . GLU A 1 42 ? 33.602 -17.792 -32.251 1.00 10.00 42 GLU A O 5
ATOM 7455 N N . ASN A 1 43 ? 34.136 -16.132 -30.853 1.00 10.00 43 ASN A N 5
ATOM 7456 C CA . ASN A 1 43 ? 33.118 -15.179 -31.319 1.00 10.00 43 ASN A CA 5
ATOM 7457 C C . ASN A 1 43 ? 33.313 -14.826 -32.795 1.00 10.00 43 ASN A C 5
ATOM 7458 O O . ASN A 1 43 ? 32.357 -14.841 -33.561 1.00 10.00 43 ASN A O 5
ATOM 7469 N N . ILE A 1 44 ? 34.564 -14.602 -33.207 1.00 10.00 44 ILE A N 5
ATOM 7470 C CA . ILE A 1 44 ? 34.998 -14.467 -34.603 1.00 10.00 44 ILE A CA 5
ATOM 7471 C C . ILE A 1 44 ? 34.459 -15.649 -35.384 1.00 10.00 44 ILE A C 5
ATOM 7472 O O . ILE A 1 44 ? 33.723 -15.477 -36.334 1.00 10.00 44 ILE A O 5
ATOM 7488 N N . THR A 1 45 ? 34.784 -16.863 -34.963 1.00 10.00 45 THR A N 5
ATOM 7489 C CA . THR A 1 45 ? 34.474 -18.090 -35.691 1.00 10.00 45 THR A CA 5
ATOM 7490 C C . THR A 1 45 ? 32.974 -18.404 -35.708 1.00 10.00 45 THR A C 5
ATOM 7491 O O . THR A 1 45 ? 32.470 -18.893 -36.715 1.00 10.00 45 THR A O 5
ATOM 7502 N N . ALA A 1 46 ? 32.228 -18.112 -34.644 1.00 10.00 46 ALA A N 5
ATOM 7503 C CA . ALA A 1 46 ? 30.778 -18.324 -34.602 1.00 10.00 46 ALA A CA 5
ATOM 7504 C C . ALA A 1 46 ? 30.013 -17.243 -35.375 1.00 10.00 46 ALA A C 5
ATOM 7505 O O . ALA A 1 46 ? 29.057 -17.552 -36.080 1.00 10.00 46 ALA A O 5
ATOM 7512 N N . HIS A 1 47 ? 30.451 -15.988 -35.289 1.00 10.00 47 HIS A N 5
ATOM 7513 C CA . HIS A 1 47 ? 29.990 -14.875 -36.106 1.00 10.00 47 HIS A CA 5
ATOM 7514 C C . HIS A 1 47 ? 30.508 -14.984 -37.554 1.00 10.00 47 HIS A C 5
ATOM 7515 O O . HIS A 1 47 ? 29.893 -14.433 -38.456 1.00 10.00 47 HIS A O 5
ATOM 7529 N N . GLU A 1 48 ? 31.564 -15.762 -37.831 1.00 10.00 48 GLU A N 5
ATOM 7530 C CA . GLU A 1 48 ? 31.955 -16.116 -39.199 1.00 10.00 48 GLU A CA 5
ATOM 7531 C C . GLU A 1 48 ? 31.043 -17.243 -39.702 1.00 10.00 48 GLU A C 5
ATOM 7532 O O . GLU A 1 48 ? 30.609 -17.185 -40.840 1.00 10.00 48 GLU A O 5
ATOM 7544 N N . GLN A 1 49 ? 30.709 -18.255 -38.890 1.00 10.00 49 GLN A N 5
ATOM 7545 C CA . GLN A 1 49 ? 29.743 -19.302 -39.253 1.00 10.00 49 GLN A CA 5
ATOM 7546 C C . GLN A 1 49 ? 28.339 -18.727 -39.442 1.00 10.00 49 GLN A C 5
ATOM 7547 O O . GLN A 1 49 ? 27.650 -19.078 -40.394 1.00 10.00 49 GLN A O 5
ATOM 7561 N N . GLN A 1 50 ? 27.913 -17.790 -38.597 1.00 10.00 50 GLN A N 5
ATOM 7562 C CA . GLN A 1 50 ? 26.697 -17.015 -38.839 1.00 10.00 50 GLN A CA 5
ATOM 7563 C C . GLN A 1 50 ? 26.854 -16.149 -40.088 1.00 10.00 50 GLN A C 5
ATOM 7564 O O . GLN A 1 50 ? 25.849 -15.824 -40.707 1.00 10.00 50 GLN A O 5
ATOM 7578 N N . LEU A 1 51 ? 28.085 -15.822 -40.502 1.00 10.00 51 LEU A N 5
ATOM 7579 C CA . LEU A 1 51 ? 28.344 -15.125 -41.755 1.00 10.00 51 LEU A CA 5
ATOM 7580 C C . LEU A 1 51 ? 28.280 -16.051 -42.971 1.00 10.00 51 LEU A C 5
ATOM 7581 O O . LEU A 1 51 ? 27.629 -15.673 -43.938 1.00 10.00 51 LEU A O 5
ATOM 7597 N N . VAL A 1 52 ? 28.817 -17.277 -42.924 1.00 10.00 52 VAL A N 5
ATOM 7598 C CA . VAL A 1 52 ? 28.606 -18.298 -43.968 1.00 10.00 52 VAL A CA 5
ATOM 7599 C C . VAL A 1 52 ? 27.141 -18.631 -44.081 1.00 10.00 52 VAL A C 5
ATOM 7600 O O . VAL A 1 52 ? 26.619 -18.723 -45.185 1.00 10.00 52 VAL A O 5
ATOM 7613 N N . THR A 1 53 ? 26.465 -18.756 -42.938 1.00 10.00 53 THR A N 5
ATOM 7614 C CA . THR A 1 53 ? 25.049 -18.996 -42.882 1.00 10.00 53 THR A CA 5
ATOM 7615 C C . THR A 1 53 ? 24.336 -17.790 -43.441 1.00 10.00 53 THR A C 5
ATOM 7616 O O . THR A 1 53 ? 23.461 -18.002 -44.248 1.00 10.00 53 THR A O 5
ATOM 7627 N N . ALA A 1 54 ? 24.723 -16.548 -43.142 1.00 10.00 54 ALA A N 5
ATOM 7628 C CA . ALA A 1 54 ? 24.132 -15.365 -43.768 1.00 10.00 54 ALA A CA 5
ATOM 7629 C C . ALA A 1 54 ? 24.348 -15.362 -45.289 1.00 10.00 54 ALA A C 5
ATOM 7630 O O . ALA A 1 54 ? 23.427 -15.003 -46.025 1.00 10.00 54 ALA A O 5
ATOM 7637 N N . ARG A 1 55 ? 25.496 -15.861 -45.779 1.00 10.00 55 ARG A N 5
ATOM 7638 C CA . ARG A 1 55 ? 25.688 -16.098 -47.224 1.00 10.00 55 ARG A CA 5
ATOM 7639 C C . ARG A 1 55 ? 24.664 -17.123 -47.740 1.00 10.00 55 ARG A C 5
ATOM 7640 O O . ARG A 1 55 ? 24.008 -16.918 -48.755 1.00 10.00 55 ARG A O 5
ATOM 7661 N N . GLN A 1 56 ? 24.489 -18.214 -46.997 1.00 10.00 56 GLN A N 5
ATOM 7662 C CA . GLN A 1 56 ? 23.547 -19.309 -47.251 1.00 10.00 56 GLN A CA 5
ATOM 7663 C C . GLN A 1 56 ? 22.072 -18.886 -47.125 1.00 10.00 56 GLN A C 5
ATOM 7664 O O . GLN A 1 56 ? 21.220 -19.362 -47.870 1.00 10.00 56 GLN A O 5
ATOM 7678 N N . LYS A 1 57 ? 21.752 -17.954 -46.226 1.00 10.00 57 LYS A N 5
ATOM 7679 C CA . LYS A 1 57 ? 20.427 -17.361 -46.063 1.00 10.00 57 LYS A CA 5
ATOM 7680 C C . LYS A 1 57 ? 20.144 -16.425 -47.237 1.00 10.00 57 LYS A C 5
ATOM 7681 O O . LYS A 1 57 ? 19.028 -16.422 -47.747 1.00 10.00 57 LYS A O 5
ATOM 7700 N N . LEU A 1 58 ? 21.147 -15.667 -47.708 1.00 10.00 58 LEU A N 5
ATOM 7701 C CA . LEU A 1 58 ? 21.003 -14.871 -48.929 1.00 10.00 58 LEU A CA 5
ATOM 7702 C C . LEU A 1 58 ? 20.913 -15.759 -50.175 1.00 10.00 58 LEU A C 5
ATOM 7703 O O . LEU A 1 58 ? 20.037 -15.525 -50.994 1.00 10.00 58 LEU A O 5
ATOM 7719 N N . LYS A 1 59 ? 21.607 -16.898 -50.257 1.00 10.00 59 LYS A N 5
ATOM 7720 C CA . LYS A 1 59 ? 21.364 -17.871 -51.341 1.00 10.00 59 LYS A CA 5
ATOM 7721 C C . LYS A 1 59 ? 19.968 -18.514 -51.280 1.00 10.00 59 LYS A C 5
ATOM 7722 O O . LYS A 1 59 ? 19.363 -18.763 -52.316 1.00 10.00 59 LYS A O 5
ATOM 7741 N N . ASP A 1 60 ? 19.412 -18.720 -50.087 1.00 10.00 60 ASP A N 5
ATOM 7742 C CA . ASP A 1 60 ? 18.017 -19.154 -49.872 1.00 10.00 60 ASP A CA 5
ATOM 7743 C C . ASP A 1 60 ? 16.992 -18.039 -50.206 1.00 10.00 60 ASP A C 5
ATOM 7744 O O . ASP A 1 60 ? 15.859 -18.332 -50.586 1.00 10.00 60 ASP A O 5
ATOM 7753 N N . ALA A 1 61 ? 17.381 -16.762 -50.132 1.00 10.00 61 ALA A N 5
ATOM 7754 C CA . ALA A 1 61 ? 16.583 -15.639 -50.635 1.00 10.00 61 ALA A CA 5
ATOM 7755 C C . ALA A 1 61 ? 16.720 -15.475 -52.164 1.00 10.00 61 ALA A C 5
ATOM 7756 O O . ALA A 1 61 ? 15.751 -15.116 -52.828 1.00 10.00 61 ALA A O 5
ATOM 7763 N N . GLU A 1 62 ? 17.862 -15.815 -52.771 1.00 10.00 62 GLU A N 5
ATOM 7764 C CA . GLU A 1 62 ? 17.979 -15.911 -54.241 1.00 10.00 62 GLU A CA 5
ATOM 7765 C C . GLU A 1 62 ? 17.123 -17.065 -54.743 1.00 10.00 62 GLU A C 5
ATOM 7766 O O . GLU A 1 62 ? 16.401 -16.939 -55.731 1.00 10.00 62 GLU A O 5
ATOM 7778 N N . LYS A 1 63 ? 17.135 -18.165 -53.985 1.00 10.00 63 LYS A N 5
ATOM 7779 C CA . LYS A 1 63 ? 16.239 -19.296 -54.158 1.00 10.00 63 LYS A CA 5
ATOM 7780 C C . LYS A 1 63 ? 14.772 -18.897 -54.008 1.00 10.00 63 LYS A C 5
ATOM 7781 O O . LYS A 1 63 ? 13.935 -19.604 -54.540 1.00 10.00 63 LYS A O 5
ATOM 7800 N N . ALA A 1 64 ? 14.448 -17.786 -53.345 1.00 10.00 64 ALA A N 5
ATOM 7801 C CA . ALA A 1 64 ? 13.092 -17.238 -53.278 1.00 10.00 64 ALA A CA 5
ATOM 7802 C C . ALA A 1 64 ? 12.657 -16.411 -54.500 1.00 10.00 64 ALA A C 5
ATOM 7803 O O . ALA A 1 64 ? 11.566 -16.607 -55.033 1.00 10.00 64 ALA A O 5
ATOM 7810 N N . VAL A 1 65 ? 13.500 -15.493 -54.977 1.00 10.00 65 VAL A N 5
ATOM 7811 C CA . VAL A 1 65 ? 13.275 -14.804 -56.265 1.00 10.00 65 VAL A CA 5
ATOM 7812 C C . VAL A 1 65 ? 13.343 -15.794 -57.453 1.00 10.00 65 VAL A C 5
ATOM 7813 O O . VAL A 1 65 ? 12.777 -15.542 -58.510 1.00 10.00 65 VAL A O 5
ATOM 7826 N N . GLU A 1 66 ? 13.957 -16.967 -57.279 1.00 10.00 66 GLU A N 5
ATOM 7827 C CA . GLU A 1 66 ? 13.893 -18.110 -58.212 1.00 10.00 66 GLU A CA 5
ATOM 7828 C C . GLU A 1 66 ? 12.456 -18.663 -58.327 1.00 10.00 66 GLU A C 5
ATOM 7829 O O . GLU A 1 66 ? 11.950 -18.892 -59.429 1.00 10.00 66 GLU A O 5
ATOM 7841 N N . VAL A 1 67 ? 11.807 -18.902 -57.181 1.00 10.00 67 VAL A N 5
ATOM 7842 C CA . VAL A 1 67 ? 10.528 -19.623 -57.062 1.00 10.00 67 VAL A CA 5
ATOM 7843 C C . VAL A 1 67 ? 9.307 -18.741 -57.223 1.00 10.00 67 VAL A C 5
ATOM 7844 O O . VAL A 1 67 ? 8.321 -19.159 -57.832 1.00 10.00 67 VAL A O 5
ATOM 7857 N N . ASP A 1 68 ? 9.372 -17.523 -56.697 1.00 10.00 68 ASP A N 5
ATOM 7858 C CA . ASP A 1 68 ? 8.287 -16.559 -56.772 1.00 10.00 68 ASP A CA 5
ATOM 7859 C C . ASP A 1 68 ? 8.827 -15.111 -56.730 1.00 10.00 68 ASP A C 5
ATOM 7860 O O . ASP A 1 68 ? 8.856 -14.497 -55.661 1.00 10.00 68 ASP A O 5
ATOM 7869 N N . PRO A 1 69 ? 9.353 -14.600 -57.864 1.00 10.00 69 PRO A N 5
ATOM 7870 C CA . PRO A 1 69 ? 9.982 -13.282 -58.032 1.00 10.00 69 PRO A CA 5
ATOM 7871 C C . PRO A 1 69 ? 9.116 -12.036 -57.744 1.00 10.00 69 PRO A C 5
ATOM 7872 O O . PRO A 1 69 ? 8.984 -11.140 -58.583 1.00 10.00 69 PRO A O 5
ATOM 7883 N N . ASP A 1 70 ? 8.516 -11.940 -56.558 1.00 10.00 70 ASP A N 5
ATOM 7884 C CA . ASP A 1 70 ? 7.895 -10.708 -56.081 1.00 10.00 70 ASP A CA 5
ATOM 7885 C C . ASP A 1 70 ? 8.996 -9.733 -55.677 1.00 10.00 70 ASP A C 5
ATOM 7886 O O . ASP A 1 70 ? 10.055 -10.158 -55.213 1.00 10.00 70 ASP A O 5
ATOM 7895 N N . ASP A 1 71 ? 8.776 -8.426 -55.839 1.00 10.00 71 ASP A N 5
ATOM 7896 C CA . ASP A 1 71 ? 9.805 -7.395 -55.602 1.00 10.00 71 ASP A CA 5
ATOM 7897 C C . ASP A 1 71 ? 10.370 -7.428 -54.180 1.00 10.00 71 ASP A C 5
ATOM 7898 O O . ASP A 1 71 ? 11.523 -7.068 -53.934 1.00 10.00 71 ASP A O 5
ATOM 7907 N N . VAL A 1 72 ? 9.584 -7.968 -53.254 1.00 10.00 72 VAL A N 5
ATOM 7908 C CA . VAL A 1 72 ? 9.990 -8.304 -51.910 1.00 10.00 72 VAL A CA 5
ATOM 7909 C C . VAL A 1 72 ? 10.992 -9.424 -51.826 1.00 10.00 72 VAL A C 5
ATOM 7910 O O . VAL A 1 72 ? 11.882 -9.283 -51.025 1.00 10.00 72 VAL A O 5
ATOM 7923 N N . ASN A 1 73 ? 10.921 -10.512 -52.583 1.00 10.00 73 ASN A N 5
ATOM 7924 C CA . ASN A 1 73 ? 11.866 -11.624 -52.438 1.00 10.00 73 ASN A CA 5
ATOM 7925 C C . ASN A 1 73 ? 13.260 -11.184 -52.913 1.00 10.00 73 ASN A C 5
ATOM 7926 O O . ASN A 1 73 ? 14.280 -11.641 -52.399 1.00 10.00 73 ASN A O 5
ATOM 7937 N N . LYS A 1 74 ? 13.289 -10.197 -53.815 1.00 10.00 74 LYS A N 5
ATOM 7938 C CA . LYS A 1 74 ? 14.499 -9.476 -54.264 1.00 10.00 74 LYS A CA 5
ATOM 7939 C C . LYS A 1 74 ? 14.965 -8.445 -53.224 1.00 10.00 74 LYS A C 5
ATOM 7940 O O . LYS A 1 74 ? 16.158 -8.296 -53.004 1.00 10.00 74 LYS A O 5
ATOM 7959 N N . SER A 1 75 ? 14.049 -7.764 -52.528 1.00 10.00 75 SER A N 5
ATOM 7960 C CA . SER A 1 75 ? 14.364 -6.852 -51.402 1.00 10.00 75 SER A CA 5
ATOM 7961 C C . SER A 1 75 ? 14.791 -7.573 -50.114 1.00 10.00 75 SER A C 5
ATOM 7962 O O . SER A 1 75 ? 15.663 -7.145 -49.368 1.00 10.00 75 SER A O 5
ATOM 7970 N N . THR A 1 76 ? 14.181 -8.723 -49.890 1.00 10.00 76 THR A N 5
ATOM 7971 C CA . THR A 1 76 ? 14.470 -9.772 -48.910 1.00 10.00 76 THR A CA 5
ATOM 7972 C C . THR A 1 76 ? 15.835 -10.334 -49.202 1.00 10.00 76 THR A C 5
ATOM 7973 O O . THR A 1 76 ? 16.552 -10.724 -48.286 1.00 10.00 76 THR A O 5
ATOM 7984 N N . LEU A 1 77 ? 16.252 -10.297 -50.467 1.00 10.00 77 LEU A N 5
ATOM 7985 C CA . LEU A 1 77 ? 17.641 -10.578 -50.756 1.00 10.00 77 LEU A CA 5
ATOM 7986 C C . LEU A 1 77 ? 18.542 -9.515 -50.144 1.00 10.00 77 LEU A C 5
ATOM 7987 O O . LEU A 1 77 ? 19.417 -9.833 -49.353 1.00 10.00 77 LEU A O 5
ATOM 8003 N N . GLN A 1 78 ? 18.280 -8.248 -50.437 1.00 10.00 78 GLN A N 5
ATOM 8004 C CA . GLN A 1 78 ? 19.041 -7.095 -49.939 1.00 10.00 78 GLN A CA 5
ATOM 8005 C C . GLN A 1 78 ? 19.065 -7.006 -48.416 1.00 10.00 78 GLN A C 5
ATOM 8006 O O . GLN A 1 78 ? 20.032 -6.520 -47.851 1.00 10.00 78 GLN A O 5
ATOM 8020 N N . ASN A 1 79 ? 18.044 -7.547 -47.762 1.00 10.00 79 ASN A N 5
ATOM 8021 C CA . ASN A 1 79 ? 17.918 -7.778 -46.327 1.00 10.00 79 ASN A CA 5
ATOM 8022 C C . ASN A 1 79 ? 18.808 -8.924 -45.810 1.00 10.00 79 ASN A C 5
ATOM 8023 O O . ASN A 1 79 ? 19.485 -8.776 -44.793 1.00 10.00 79 ASN A O 5
ATOM 8034 N N . ARG A 1 80 ? 18.843 -10.071 -46.498 1.00 10.00 80 ARG A N 5
ATOM 8035 C CA . ARG A 1 80 ? 19.737 -11.179 -46.135 1.00 10.00 80 ARG A CA 5
ATOM 8036 C C . ARG A 1 80 ? 21.209 -10.826 -46.377 1.00 10.00 80 ARG A C 5
ATOM 8037 O O . ARG A 1 80 ? 22.092 -11.068 -45.558 1.00 10.00 80 ARG A O 5
ATOM 8058 N N . ARG A 1 81 ? 21.441 -10.155 -47.498 1.00 10.00 81 ARG A N 5
ATOM 8059 C CA . ARG A 1 81 ? 22.675 -9.494 -47.926 1.00 10.00 81 ARG A CA 5
ATOM 8060 C C . ARG A 1 81 ? 23.051 -8.329 -46.993 1.00 10.00 81 ARG A C 5
ATOM 8061 O O . ARG A 1 81 ? 24.231 -8.065 -46.780 1.00 10.00 81 ARG A O 5
ATOM 8082 N N . ALA A 1 82 ? 22.064 -7.710 -46.340 1.00 10.00 82 ALA A N 5
ATOM 8083 C CA . ALA A 1 82 ? 22.262 -6.745 -45.258 1.00 10.00 82 ALA A CA 5
ATOM 8084 C C . ALA A 1 82 ? 22.691 -7.439 -43.949 1.00 10.00 82 ALA A C 5
ATOM 8085 O O . ALA A 1 82 ? 23.492 -6.867 -43.211 1.00 10.00 82 ALA A O 5
ATOM 8092 N N . ALA A 1 83 ? 22.241 -8.672 -43.659 1.00 10.00 83 ALA A N 5
ATOM 8093 C CA . ALA A 1 83 ? 22.825 -9.452 -42.560 1.00 10.00 83 ALA A CA 5
ATOM 8094 C C . ALA A 1 83 ? 24.270 -9.791 -42.906 1.00 10.00 83 ALA A C 5
ATOM 8095 O O . ALA A 1 83 ? 25.140 -9.499 -42.114 1.00 10.00 83 ALA A O 5
ATOM 8102 N N . VAL A 1 84 ? 24.589 -10.275 -44.103 1.00 10.00 84 VAL A N 5
ATOM 8103 C CA . VAL A 1 84 ? 26.001 -10.446 -44.518 1.00 10.00 84 VAL A CA 5
ATOM 8104 C C . VAL A 1 84 ? 26.778 -9.160 -44.308 1.00 10.00 84 VAL A C 5
ATOM 8105 O O . VAL A 1 84 ? 27.863 -9.240 -43.770 1.00 10.00 84 VAL A O 5
ATOM 8118 N N . SER A 1 85 ? 26.216 -7.986 -44.581 1.00 10.00 85 SER A N 5
ATOM 8119 C CA . SER A 1 85 ? 26.873 -6.705 -44.277 1.00 10.00 85 SER A CA 5
ATOM 8120 C C . SER A 1 85 ? 27.011 -6.414 -42.766 1.00 10.00 85 SER A C 5
ATOM 8121 O O . SER A 1 85 ? 28.057 -5.931 -42.331 1.00 10.00 85 SER A O 5
ATOM 8129 N N . THR A 1 86 ? 26.028 -6.785 -41.935 1.00 10.00 86 THR A N 5
ATOM 8130 C CA . THR A 1 86 ? 26.113 -6.774 -40.449 1.00 10.00 86 THR A CA 5
ATOM 8131 C C . THR A 1 86 ? 27.285 -7.624 -39.977 1.00 10.00 86 THR A C 5
ATOM 8132 O O . THR A 1 86 ? 28.163 -7.180 -39.242 1.00 10.00 86 THR A O 5
ATOM 8143 N N . LEU A 1 87 ? 27.261 -8.870 -40.430 1.00 10.00 87 LEU A N 5
ATOM 8144 C CA . LEU A 1 87 ? 28.158 -9.964 -40.133 1.00 10.00 87 LEU A CA 5
ATOM 8145 C C . LEU A 1 87 ? 29.580 -9.636 -40.584 1.00 10.00 87 LEU A C 5
ATOM 8146 O O . LEU A 1 87 ? 30.537 -9.881 -39.861 1.00 10.00 87 LEU A O 5
ATOM 8162 N N . GLU A 1 88 ? 29.717 -9.043 -41.764 1.00 10.00 88 GLU A N 5
ATOM 8163 C CA . GLU A 1 88 ? 30.969 -8.595 -42.361 1.00 10.00 88 GLU A CA 5
ATOM 8164 C C . GLU A 1 88 ? 31.535 -7.366 -41.610 1.00 10.00 88 GLU A C 5
ATOM 8165 O O . GLU A 1 88 ? 32.731 -7.327 -41.311 1.00 10.00 88 GLU A O 5
ATOM 8177 N N . THR A 1 89 ? 30.687 -6.383 -41.249 1.00 10.00 89 THR A N 5
ATOM 8178 C CA . THR A 1 89 ? 31.069 -5.231 -40.392 1.00 10.00 89 THR A CA 5
ATOM 8179 C C . THR A 1 89 ? 31.588 -5.721 -39.062 1.00 10.00 89 THR A C 5
ATOM 8180 O O . THR A 1 89 ? 32.673 -5.318 -38.631 1.00 10.00 89 THR A O 5
ATOM 8191 N N . LYS A 1 90 ? 30.821 -6.629 -38.441 1.00 10.00 90 LYS A N 5
ATOM 8192 C CA . LYS A 1 90 ? 31.247 -7.322 -37.241 1.00 10.00 90 LYS A CA 5
ATOM 8193 C C . LYS A 1 90 ? 32.572 -7.959 -37.495 1.00 10.00 90 LYS A C 5
ATOM 8194 O O . LYS A 1 90 ? 33.508 -7.549 -36.858 1.00 10.00 90 LYS A O 5
ATOM 8213 N N . LEU A 1 91 ? 32.732 -8.861 -38.439 1.00 10.00 91 LEU A N 5
ATOM 8214 C CA . LEU A 1 91 ? 33.992 -9.574 -38.519 1.00 10.00 91 LEU A CA 5
ATOM 8215 C C . LEU A 1 91 ? 35.199 -8.701 -38.816 1.00 10.00 91 LEU A C 5
ATOM 8216 O O . LEU A 1 91 ? 36.260 -9.043 -38.318 1.00 10.00 91 LEU A O 5
ATOM 8232 N N . GLY A 1 92 ? 35.072 -7.561 -39.495 1.00 10.00 92 GLY A N 5
ATOM 8233 C CA . GLY A 1 92 ? 36.188 -6.618 -39.560 1.00 10.00 92 GLY A CA 5
ATOM 8234 C C . GLY A 1 92 ? 36.482 -6.016 -38.177 1.00 10.00 92 GLY A C 5
ATOM 8235 O O . GLY A 1 92 ? 37.615 -6.095 -37.699 1.00 10.00 92 GLY A O 5
ATOM 8239 N N . GLU A 1 93 ? 35.459 -5.504 -37.481 1.00 10.00 93 GLU A N 5
ATOM 8240 C CA . GLU A 1 93 ? 35.580 -4.963 -36.114 1.00 10.00 93 GLU A CA 5
ATOM 8241 C C . GLU A 1 93 ? 36.005 -6.017 -35.068 1.00 10.00 93 GLU A C 5
ATOM 8242 O O . GLU A 1 93 ? 36.784 -5.691 -34.178 1.00 10.00 93 GLU A O 5
ATOM 8254 N N . LEU A 1 94 ? 35.570 -7.273 -35.230 1.00 10.00 94 LEU A N 5
ATOM 8255 C CA . LEU A 1 94 ? 35.808 -8.481 -34.433 1.00 10.00 94 LEU A CA 5
ATOM 8256 C C . LEU A 1 94 ? 37.233 -8.974 -34.634 1.00 10.00 94 LEU A C 5
ATOM 8257 O O . LEU A 1 94 ? 37.978 -9.088 -33.663 1.00 10.00 94 LEU A O 5
ATOM 8273 N N . LYS A 1 95 ? 37.653 -9.177 -35.888 1.00 10.00 95 LYS A N 5
ATOM 8274 C CA . LYS A 1 95 ? 39.035 -9.537 -36.247 1.00 10.00 95 LYS A CA 5
ATOM 8275 C C . LYS A 1 95 ? 40.015 -8.431 -35.801 1.00 10.00 95 LYS A C 5
ATOM 8276 O O . LYS A 1 95 ? 41.142 -8.738 -35.415 1.00 10.00 95 LYS A O 5
ATOM 8295 N N . ARG A 1 96 ? 39.566 -7.165 -35.737 1.00 10.00 96 ARG A N 5
ATOM 8296 C CA . ARG A 1 96 ? 40.289 -6.029 -35.119 1.00 10.00 96 ARG A CA 5
ATOM 8297 C C . ARG A 1 96 ? 40.259 -6.048 -33.591 1.00 10.00 96 ARG A C 5
ATOM 8298 O O . ARG A 1 96 ? 41.293 -5.740 -33.002 1.00 10.00 96 ARG A O 5
ATOM 8319 N N . GLN A 1 97 ? 39.153 -6.437 -32.934 1.00 10.00 97 GLN A N 5
ATOM 8320 C CA . GLN A 1 97 ? 39.179 -6.688 -31.479 1.00 10.00 97 GLN A CA 5
ATOM 8321 C C . GLN A 1 97 ? 40.248 -7.706 -31.207 1.00 10.00 97 GLN A C 5
ATOM 8322 O O . GLN A 1 97 ? 41.053 -7.473 -30.321 1.00 10.00 97 GLN A O 5
ATOM 8336 N N . LEU A 1 98 ? 40.320 -8.756 -32.029 1.00 10.00 98 LEU A N 5
ATOM 8337 C CA . LEU A 1 98 ? 41.416 -9.693 -31.955 1.00 10.00 98 LEU A CA 5
ATOM 8338 C C . LEU A 1 98 ? 42.763 -9.043 -32.160 1.00 10.00 98 LEU A C 5
ATOM 8339 O O . LEU A 1 98 ? 43.591 -9.186 -31.285 1.00 10.00 98 LEU A O 5
ATOM 8355 N N . ALA A 1 99 ? 43.008 -8.281 -33.216 1.00 10.00 99 ALA A N 5
ATOM 8356 C CA . ALA A 1 99 ? 44.312 -7.647 -33.377 1.00 10.00 99 ALA A CA 5
ATOM 8357 C C . ALA A 1 99 ? 44.738 -6.752 -32.185 1.00 10.00 99 ALA A C 5
ATOM 8358 O O . ALA A 1 99 ? 45.935 -6.603 -31.945 1.00 10.00 99 ALA A O 5
ATOM 8365 N N . ASP A 1 100 ? 43.799 -6.211 -31.400 1.00 10.00 100 ASP A N 5
ATOM 8366 C CA . ASP A 1 100 ? 44.068 -5.541 -30.118 1.00 10.00 100 ASP A CA 5
ATOM 8367 C C . ASP A 1 100 ? 44.264 -6.519 -28.934 1.00 10.00 100 ASP A C 5
ATOM 8368 O O . ASP A 1 100 ? 45.222 -6.396 -28.167 1.00 10.00 100 ASP A O 5
ATOM 8377 N N . LEU A 1 101 ? 43.396 -7.526 -28.822 1.00 10.00 101 LEU A N 5
ATOM 8378 C CA . LEU A 1 101 ? 43.424 -8.649 -27.872 1.00 10.00 101 LEU A CA 5
ATOM 8379 C C . LEU A 1 101 ? 44.733 -9.411 -27.905 1.00 10.00 101 LEU A C 5
ATOM 8380 O O . LEU A 1 101 ? 45.375 -9.685 -26.897 1.00 10.00 101 LEU A O 5
ATOM 8396 N N . VAL A 1 102 ? 45.072 -9.811 -29.118 1.00 10.00 102 VAL A N 5
ATOM 8397 C CA . VAL A 1 102 ? 46.132 -10.725 -29.462 1.00 10.00 102 VAL A CA 5
ATOM 8398 C C . VAL A 1 102 ? 47.449 -10.062 -29.106 1.00 10.00 102 VAL A C 5
ATOM 8399 O O . VAL A 1 102 ? 48.292 -10.630 -28.422 1.00 10.00 102 VAL A O 5
ATOM 8412 N N . ALA A 1 103 ? 47.553 -8.784 -29.464 1.00 10.00 103 ALA A N 5
ATOM 8413 C CA . ALA A 1 103 ? 48.607 -7.856 -29.094 1.00 10.00 103 ALA A CA 5
ATOM 8414 C C . ALA A 1 103 ? 48.680 -7.507 -27.586 1.00 10.00 103 ALA A C 5
ATOM 8415 O O . ALA A 1 103 ? 49.509 -6.693 -27.173 1.00 10.00 103 ALA A O 5
ATOM 8422 N N . ALA A 1 104 ? 47.868 -8.180 -26.766 1.00 10.00 104 ALA A N 5
ATOM 8423 C CA . ALA A 1 104 ? 47.864 -8.158 -25.307 1.00 10.00 104 ALA A CA 5
ATOM 8424 C C . ALA A 1 104 ? 47.899 -9.572 -24.677 1.00 10.00 104 ALA A C 5
ATOM 8425 O O . ALA A 1 104 ? 48.201 -9.708 -23.491 1.00 10.00 104 ALA A O 5
ATOM 8432 N N . GLN A 1 105 ? 47.673 -10.640 -25.458 1.00 10.00 105 GLN A N 5
ATOM 8433 C CA . GLN A 1 105 ? 47.901 -12.038 -25.047 1.00 10.00 105 GLN A CA 5
ATOM 8434 C C . GLN A 1 105 ? 49.407 -12.297 -24.794 1.00 10.00 105 GLN A C 5
ATOM 8435 O O . GLN A 1 105 ? 49.794 -13.203 -24.054 1.00 10.00 105 GLN A O 5
ATOM 8449 N N . LYS A 1 106 ? 50.243 -11.469 -25.439 1.00 10.00 106 LYS A N 5
ATOM 8450 C CA . LYS A 1 106 ? 51.716 -11.442 -25.456 1.00 10.00 106 LYS A CA 5
ATOM 8451 C C . LYS A 1 106 ? 52.365 -10.864 -24.182 1.00 10.00 106 LYS A C 5
ATOM 8452 O O . LYS A 1 106 ? 53.582 -10.987 -24.010 1.00 10.00 106 LYS A O 5
ATOM 8471 N N . LEU A 1 107 ? 51.580 -10.195 -23.331 1.00 10.00 107 LEU A N 5
ATOM 8472 C CA . LEU A 1 107 ? 52.024 -9.391 -22.174 1.00 10.00 107 LEU A CA 5
ATOM 8473 C C . LEU A 1 107 ? 52.069 -10.195 -20.852 1.00 10.00 107 LEU A C 5
ATOM 8474 O O . LEU A 1 107 ? 52.690 -9.695 -19.885 1.00 10.00 107 LEU A O 5
ATOM 8491 N N . MET A 1 1 ? 86.665 -19.375 -17.317 1.00 10.00 1 MET A N 6
ATOM 8492 C CA . MET A 1 1 ? 85.954 -19.105 -16.037 1.00 10.00 1 MET A CA 6
ATOM 8493 C C . MET A 1 1 ? 86.675 -18.037 -15.208 1.00 10.00 1 MET A C 6
ATOM 8494 O O . MET A 1 1 ? 87.864 -17.788 -15.412 1.00 10.00 1 MET A O 6
ATOM 8510 N N . HIS A 1 2 ? 85.971 -17.414 -14.256 1.00 10.00 2 HIS A N 6
ATOM 8511 C CA . HIS A 1 2 ? 86.571 -16.529 -13.245 1.00 10.00 2 HIS A CA 6
ATOM 8512 C C . HIS A 1 2 ? 87.518 -17.272 -12.280 1.00 10.00 2 HIS A C 6
ATOM 8513 O O . HIS A 1 2 ? 87.425 -18.492 -12.115 1.00 10.00 2 HIS A O 6
ATOM 8527 N N . HIS A 1 3 ? 88.372 -16.524 -11.578 1.00 10.00 3 HIS A N 6
ATOM 8528 C CA . HIS A 1 3 ? 89.252 -17.023 -10.515 1.00 10.00 3 HIS A CA 6
ATOM 8529 C C . HIS A 1 3 ? 89.364 -15.984 -9.385 1.00 10.00 3 HIS A C 6
ATOM 8530 O O . HIS A 1 3 ? 89.310 -14.779 -9.640 1.00 10.00 3 HIS A O 6
ATOM 8544 N N . HIS A 1 4 ? 89.516 -16.455 -8.144 1.00 10.00 4 HIS A N 6
ATOM 8545 C CA . HIS A 1 4 ? 89.538 -15.650 -6.913 1.00 10.00 4 HIS A CA 6
ATOM 8546 C C . HIS A 1 4 ? 90.431 -16.306 -5.837 1.00 10.00 4 HIS A C 6
ATOM 8547 O O . HIS A 1 4 ? 90.891 -17.439 -6.003 1.00 10.00 4 HIS A O 6
ATOM 8561 N N . HIS A 1 5 ? 90.637 -15.620 -4.706 1.00 10.00 5 HIS A N 6
ATOM 8562 C CA . HIS A 1 5 ? 91.417 -16.105 -3.560 1.00 10.00 5 HIS A CA 6
ATOM 8563 C C . HIS A 1 5 ? 90.597 -16.000 -2.261 1.00 10.00 5 HIS A C 6
ATOM 8564 O O . HIS A 1 5 ? 90.432 -14.914 -1.703 1.00 10.00 5 HIS A O 6
ATOM 8578 N N . HIS A 1 6 ? 90.086 -17.135 -1.767 1.00 10.00 6 HIS A N 6
ATOM 8579 C CA . HIS A 1 6 ? 89.228 -17.228 -0.570 1.00 10.00 6 HIS A CA 6
ATOM 8580 C C . HIS A 1 6 ? 89.861 -16.638 0.712 1.00 10.00 6 HIS A C 6
ATOM 8581 O O . HIS A 1 6 ? 89.151 -16.149 1.593 1.00 10.00 6 HIS A O 6
ATOM 8595 N N . HIS A 1 7 ? 91.197 -16.629 0.796 1.00 10.00 7 HIS A N 6
ATOM 8596 C CA . HIS A 1 7 ? 91.976 -15.988 1.867 1.00 10.00 7 HIS A CA 6
ATOM 8597 C C . HIS A 1 7 ? 91.754 -14.460 1.967 1.00 10.00 7 HIS A C 6
ATOM 8598 O O . HIS A 1 7 ? 91.915 -13.880 3.043 1.00 10.00 7 HIS A O 6
ATOM 8612 N N . GLY A 1 8 ? 91.414 -13.800 0.853 1.00 10.00 8 GLY A N 6
ATOM 8613 C CA . GLY A 1 8 ? 91.295 -12.337 0.735 1.00 10.00 8 GLY A CA 6
ATOM 8614 C C . GLY A 1 8 ? 92.457 -11.662 -0.013 1.00 10.00 8 GLY A C 6
ATOM 8615 O O . GLY A 1 8 ? 92.473 -10.434 -0.134 1.00 10.00 8 GLY A O 6
ATOM 8619 N N . LYS A 1 9 ? 93.434 -12.440 -0.511 1.00 10.00 9 LYS A N 6
ATOM 8620 C CA . LYS A 1 9 ? 94.545 -11.963 -1.359 1.00 10.00 9 LYS A CA 6
ATOM 8621 C C . LYS A 1 9 ? 94.045 -11.287 -2.649 1.00 10.00 9 LYS A C 6
ATOM 8622 O O . LYS A 1 9 ? 92.989 -11.665 -3.168 1.00 10.00 9 LYS A O 6
ATOM 8641 N N . PRO A 1 10 ? 94.799 -10.313 -3.195 1.00 10.00 10 PRO A N 6
ATOM 8642 C CA . PRO A 1 10 ? 94.400 -9.579 -4.393 1.00 10.00 10 PRO A CA 6
ATOM 8643 C C . PRO A 1 10 ? 94.346 -10.471 -5.645 1.00 10.00 10 PRO A C 6
ATOM 8644 O O . PRO A 1 10 ? 94.973 -11.533 -5.707 1.00 10.00 10 PRO A O 6
ATOM 8655 N N . ILE A 1 11 ? 93.588 -10.026 -6.650 1.00 10.00 11 ILE A N 6
ATOM 8656 C CA . ILE A 1 11 ? 93.393 -10.700 -7.945 1.00 10.00 11 ILE A CA 6
ATOM 8657 C C . ILE A 1 11 ? 92.944 -9.676 -9.008 1.00 10.00 11 ILE A C 6
ATOM 8658 O O . ILE A 1 11 ? 92.136 -8.791 -8.702 1.00 10.00 11 ILE A O 6
ATOM 8674 N N . PRO A 1 12 ? 93.448 -9.766 -10.253 1.00 10.00 12 PRO A N 6
ATOM 8675 C CA . PRO A 1 12 ? 92.943 -8.978 -11.376 1.00 10.00 12 PRO A CA 6
ATOM 8676 C C . PRO A 1 12 ? 91.483 -9.347 -11.696 1.00 10.00 12 PRO A C 6
ATOM 8677 O O . PRO A 1 12 ? 91.098 -10.517 -11.634 1.00 10.00 12 PRO A O 6
ATOM 8688 N N . ASN A 1 13 ? 90.656 -8.351 -12.028 1.00 10.00 13 ASN A N 6
ATOM 8689 C CA . ASN A 1 13 ? 89.214 -8.538 -12.240 1.00 10.00 13 ASN A CA 6
ATOM 8690 C C . ASN A 1 13 ? 88.925 -9.520 -13.408 1.00 10.00 13 ASN A C 6
ATOM 8691 O O . ASN A 1 13 ? 89.447 -9.319 -14.511 1.00 10.00 13 ASN A O 6
ATOM 8702 N N . PRO A 1 14 ? 88.100 -10.569 -13.201 1.00 10.00 14 PRO A N 6
ATOM 8703 C CA . PRO A 1 14 ? 87.837 -11.605 -14.204 1.00 10.00 14 PRO A CA 6
ATOM 8704 C C . PRO A 1 14 ? 86.847 -11.191 -15.312 1.00 10.00 14 PRO A C 6
ATOM 8705 O O . PRO A 1 14 ? 86.711 -11.913 -16.302 1.00 10.00 14 PRO A O 6
ATOM 8716 N N . LEU A 1 15 ? 86.144 -10.060 -15.152 1.00 10.00 15 LEU A N 6
ATOM 8717 C CA . LEU A 1 15 ? 85.041 -9.579 -16.002 1.00 10.00 15 LEU A CA 6
ATOM 8718 C C . LEU A 1 15 ? 83.966 -10.658 -16.299 1.00 10.00 15 LEU A C 6
ATOM 8719 O O . LEU A 1 15 ? 83.385 -10.710 -17.387 1.00 10.00 15 LEU A O 6
ATOM 8735 N N . LEU A 1 16 ? 83.718 -11.542 -15.325 1.00 10.00 16 LEU A N 6
ATOM 8736 C CA . LEU A 1 16 ? 82.798 -12.684 -15.408 1.00 10.00 16 LEU A CA 6
ATOM 8737 C C . LEU A 1 16 ? 82.229 -12.985 -14.010 1.00 10.00 16 LEU A C 6
ATOM 8738 O O . LEU A 1 16 ? 82.986 -13.142 -13.049 1.00 10.00 16 LEU A O 6
ATOM 8754 N N . GLY A 1 17 ? 80.901 -13.063 -13.893 1.00 10.00 17 GLY A N 6
ATOM 8755 C CA . GLY A 1 17 ? 80.206 -13.411 -12.647 1.00 10.00 17 GLY A CA 6
ATOM 8756 C C . GLY A 1 17 ? 78.682 -13.372 -12.791 1.00 10.00 17 GLY A C 6
ATOM 8757 O O . GLY A 1 17 ? 78.073 -14.363 -13.197 1.00 10.00 17 GLY A O 6
ATOM 8761 N N . LEU A 1 18 ? 78.073 -12.220 -12.488 1.00 10.00 18 LEU A N 6
ATOM 8762 C CA . LEU A 1 18 ? 76.623 -11.965 -12.539 1.00 10.00 18 LEU A CA 6
ATOM 8763 C C . LEU A 1 18 ? 76.318 -10.534 -13.026 1.00 10.00 18 LEU A C 6
ATOM 8764 O O . LEU A 1 18 ? 77.179 -9.651 -12.988 1.00 10.00 18 LEU A O 6
ATOM 8780 N N . ASP A 1 19 ? 75.074 -10.301 -13.456 1.00 10.00 19 ASP A N 6
ATOM 8781 C CA . ASP A 1 19 ? 74.594 -9.018 -14.005 1.00 10.00 19 ASP A CA 6
ATOM 8782 C C . ASP A 1 19 ? 73.142 -8.682 -13.573 1.00 10.00 19 ASP A C 6
ATOM 8783 O O . ASP A 1 19 ? 72.436 -7.920 -14.237 1.00 10.00 19 ASP A O 6
ATOM 8792 N N . SER A 1 20 ? 72.683 -9.265 -12.455 1.00 10.00 20 SER A N 6
ATOM 8793 C CA . SER A 1 20 ? 71.359 -9.047 -11.827 1.00 10.00 20 SER A CA 6
ATOM 8794 C C . SER A 1 20 ? 70.140 -9.269 -12.748 1.00 10.00 20 SER A C 6
ATOM 8795 O O . SER A 1 20 ? 69.065 -8.706 -12.519 1.00 10.00 20 SER A O 6
ATOM 8803 N N . THR A 1 21 ? 70.280 -10.099 -13.786 1.00 10.00 21 THR A N 6
ATOM 8804 C CA . THR A 1 21 ? 69.254 -10.365 -14.818 1.00 10.00 21 THR A CA 6
ATOM 8805 C C . THR A 1 21 ? 67.931 -10.928 -14.287 1.00 10.00 21 THR A C 6
ATOM 8806 O O . THR A 1 21 ? 66.893 -10.755 -14.925 1.00 10.00 21 THR A O 6
ATOM 8817 N N . GLU A 1 22 ? 67.920 -11.547 -13.101 1.00 10.00 22 GLU A N 6
ATOM 8818 C CA . GLU A 1 22 ? 66.698 -12.035 -12.439 1.00 10.00 22 GLU A CA 6
ATOM 8819 C C . GLU A 1 22 ? 65.691 -10.910 -12.109 1.00 10.00 22 GLU A C 6
ATOM 8820 O O . GLU A 1 22 ? 64.485 -11.154 -12.050 1.00 10.00 22 GLU A O 6
ATOM 8832 N N . ASN A 1 23 ? 66.145 -9.656 -11.989 1.00 10.00 23 ASN A N 6
ATOM 8833 C CA . ASN A 1 23 ? 65.274 -8.476 -11.874 1.00 10.00 23 ASN A CA 6
ATOM 8834 C C . ASN A 1 23 ? 64.387 -8.237 -13.126 1.00 10.00 23 ASN A C 6
ATOM 8835 O O . ASN A 1 23 ? 63.388 -7.520 -13.047 1.00 10.00 23 ASN A O 6
ATOM 8846 N N . LEU A 1 24 ? 64.716 -8.872 -14.262 1.00 10.00 24 LEU A N 6
ATOM 8847 C CA . LEU A 1 24 ? 63.997 -8.803 -15.545 1.00 10.00 24 LEU A CA 6
ATOM 8848 C C . LEU A 1 24 ? 63.336 -10.155 -15.918 1.00 10.00 24 LEU A C 6
ATOM 8849 O O . LEU A 1 24 ? 62.886 -10.330 -17.054 1.00 10.00 24 LEU A O 6
ATOM 8865 N N . TYR A 1 25 ? 63.274 -11.121 -14.989 1.00 10.00 25 TYR A N 6
ATOM 8866 C CA . TYR A 1 25 ? 62.773 -12.490 -15.221 1.00 10.00 25 TYR A CA 6
ATOM 8867 C C . TYR A 1 25 ? 61.331 -12.567 -15.774 1.00 10.00 25 TYR A C 6
ATOM 8868 O O . TYR A 1 25 ? 61.001 -13.493 -16.519 1.00 10.00 25 TYR A O 6
ATOM 8886 N N . PHE A 1 26 ? 60.484 -11.583 -15.451 1.00 10.00 26 PHE A N 6
ATOM 8887 C CA . PHE A 1 26 ? 59.104 -11.460 -15.937 1.00 10.00 26 PHE A CA 6
ATOM 8888 C C . PHE A 1 26 ? 58.719 -9.984 -16.150 1.00 10.00 26 PHE A C 6
ATOM 8889 O O . PHE A 1 26 ? 59.206 -9.099 -15.440 1.00 10.00 26 PHE A O 6
ATOM 8906 N N . GLN A 1 27 ? 57.843 -9.721 -17.129 1.00 10.00 27 GLN A N 6
ATOM 8907 C CA . GLN A 1 27 ? 57.449 -8.364 -17.551 1.00 10.00 27 GLN A CA 6
ATOM 8908 C C . GLN A 1 27 ? 55.965 -8.253 -17.986 1.00 10.00 27 GLN A C 6
ATOM 8909 O O . GLN A 1 27 ? 55.535 -7.207 -18.479 1.00 10.00 27 GLN A O 6
ATOM 8923 N N . GLY A 1 28 ? 55.166 -9.312 -17.801 1.00 10.00 28 GLY A N 6
ATOM 8924 C CA . GLY A 1 28 ? 53.709 -9.298 -18.005 1.00 10.00 28 GLY A CA 6
ATOM 8925 C C . GLY A 1 28 ? 52.947 -8.757 -16.785 1.00 10.00 28 GLY A C 6
ATOM 8926 O O . GLY A 1 28 ? 53.553 -8.247 -15.837 1.00 10.00 28 GLY A O 6
ATOM 8930 N N . ILE A 1 29 ? 51.614 -8.872 -16.793 1.00 10.00 29 ILE A N 6
ATOM 8931 C CA . ILE A 1 29 ? 50.755 -8.422 -15.681 1.00 10.00 29 ILE A CA 6
ATOM 8932 C C . ILE A 1 29 ? 49.546 -9.332 -15.395 1.00 10.00 29 ILE A C 6
ATOM 8933 O O . ILE A 1 29 ? 49.276 -9.607 -14.225 1.00 10.00 29 ILE A O 6
ATOM 8949 N N . ASP A 1 30 ? 48.848 -9.857 -16.410 1.00 10.00 30 ASP A N 6
ATOM 8950 C CA . ASP A 1 30 ? 47.671 -10.731 -16.235 1.00 10.00 30 ASP A CA 6
ATOM 8951 C C . ASP A 1 30 ? 47.410 -11.625 -17.470 1.00 10.00 30 ASP A C 6
ATOM 8952 O O . ASP A 1 30 ? 47.387 -11.114 -18.594 1.00 10.00 30 ASP A O 6
ATOM 8961 N N . PRO A 1 31 ? 47.125 -12.934 -17.292 1.00 10.00 31 PRO A N 6
ATOM 8962 C CA . PRO A 1 31 ? 46.736 -13.837 -18.381 1.00 10.00 31 PRO A CA 6
ATOM 8963 C C . PRO A 1 31 ? 45.252 -13.722 -18.784 1.00 10.00 31 PRO A C 6
ATOM 8964 O O . PRO A 1 31 ? 44.846 -14.299 -19.795 1.00 10.00 31 PRO A O 6
ATOM 8975 N N . PHE A 1 32 ? 44.425 -12.999 -18.013 1.00 10.00 32 PHE A N 6
ATOM 8976 C CA . PHE A 1 32 ? 42.972 -12.876 -18.217 1.00 10.00 32 PHE A CA 6
ATOM 8977 C C . PHE A 1 32 ? 42.574 -12.309 -19.592 1.00 10.00 32 PHE A C 6
ATOM 8978 O O . PHE A 1 32 ? 41.511 -12.644 -20.122 1.00 10.00 32 PHE A O 6
ATOM 8995 N N . THR A 1 33 ? 43.450 -11.518 -20.223 1.00 10.00 33 THR A N 6
ATOM 8996 C CA . THR A 1 33 ? 43.298 -11.079 -21.623 1.00 10.00 33 THR A CA 6
ATOM 8997 C C . THR A 1 33 ? 43.108 -12.253 -22.581 1.00 10.00 33 THR A C 6
ATOM 8998 O O . THR A 1 33 ? 42.316 -12.137 -23.517 1.00 10.00 33 THR A O 6
ATOM 9009 N N . MET A 1 34 ? 43.736 -13.413 -22.331 1.00 10.00 34 MET A N 6
ATOM 9010 C CA . MET A 1 34 ? 43.527 -14.601 -23.162 1.00 10.00 34 MET A CA 6
ATOM 9011 C C . MET A 1 34 ? 42.258 -15.403 -22.823 1.00 10.00 34 MET A C 6
ATOM 9012 O O . MET A 1 34 ? 41.763 -16.127 -23.684 1.00 10.00 34 MET A O 6
ATOM 9026 N N . SER A 1 35 ? 41.640 -15.245 -21.649 1.00 10.00 35 SER A N 6
ATOM 9027 C CA . SER A 1 35 ? 40.290 -15.809 -21.435 1.00 10.00 35 SER A CA 6
ATOM 9028 C C . SER A 1 35 ? 39.312 -15.099 -22.379 1.00 10.00 35 SER A C 6
ATOM 9029 O O . SER A 1 35 ? 38.462 -15.727 -23.011 1.00 10.00 35 SER A O 6
ATOM 9037 N N . THR A 1 36 ? 39.513 -13.789 -22.545 1.00 10.00 36 THR A N 6
ATOM 9038 C CA . THR A 1 36 ? 38.850 -12.962 -23.555 1.00 10.00 36 THR A CA 6
ATOM 9039 C C . THR A 1 36 ? 39.263 -13.337 -24.983 1.00 10.00 36 THR A C 6
ATOM 9040 O O . THR A 1 36 ? 38.398 -13.344 -25.852 1.00 10.00 36 THR A O 6
ATOM 9051 N N . LEU A 1 37 ? 40.517 -13.732 -25.255 1.00 10.00 37 LEU A N 6
ATOM 9052 C CA . LEU A 1 37 ? 40.890 -14.308 -26.566 1.00 10.00 37 LEU A CA 6
ATOM 9053 C C . LEU A 1 37 ? 40.050 -15.529 -26.860 1.00 10.00 37 LEU A C 6
ATOM 9054 O O . LEU A 1 37 ? 39.510 -15.654 -27.949 1.00 10.00 37 LEU A O 6
ATOM 9070 N N . GLN A 1 38 ? 39.973 -16.444 -25.900 1.00 10.00 38 GLN A N 6
ATOM 9071 C CA . GLN A 1 38 ? 39.381 -17.737 -26.169 1.00 10.00 38 GLN A CA 6
ATOM 9072 C C . GLN A 1 38 ? 37.866 -17.624 -26.458 1.00 10.00 38 GLN A C 6
ATOM 9073 O O . GLN A 1 38 ? 37.306 -18.408 -27.220 1.00 10.00 38 GLN A O 6
ATOM 9087 N N . GLU A 1 39 ? 37.227 -16.601 -25.886 1.00 10.00 39 GLU A N 6
ATOM 9088 C CA . GLU A 1 39 ? 35.861 -16.113 -26.127 1.00 10.00 39 GLU A CA 6
ATOM 9089 C C . GLU A 1 39 ? 35.710 -15.348 -27.449 1.00 10.00 39 GLU A C 6
ATOM 9090 O O . GLU A 1 39 ? 34.782 -15.615 -28.205 1.00 10.00 39 GLU A O 6
ATOM 9102 N N . LEU A 1 40 ? 36.597 -14.406 -27.752 1.00 10.00 40 LEU A N 6
ATOM 9103 C CA . LEU A 1 40 ? 36.499 -13.520 -28.914 1.00 10.00 40 LEU A CA 6
ATOM 9104 C C . LEU A 1 40 ? 36.998 -14.148 -30.221 1.00 10.00 40 LEU A C 6
ATOM 9105 O O . LEU A 1 40 ? 36.366 -13.966 -31.250 1.00 10.00 40 LEU A O 6
ATOM 9121 N N . GLN A 1 41 ? 38.057 -14.956 -30.197 1.00 10.00 41 GLN A N 6
ATOM 9122 C CA . GLN A 1 41 ? 38.517 -15.782 -31.326 1.00 10.00 41 GLN A CA 6
ATOM 9123 C C . GLN A 1 41 ? 37.474 -16.867 -31.661 1.00 10.00 41 GLN A C 6
ATOM 9124 O O . GLN A 1 41 ? 37.365 -17.303 -32.805 1.00 10.00 41 GLN A O 6
ATOM 9138 N N . GLU A 1 42 ? 36.665 -17.271 -30.680 1.00 10.00 42 GLU A N 6
ATOM 9139 C CA . GLU A 1 42 ? 35.479 -18.111 -30.872 1.00 10.00 42 GLU A CA 6
ATOM 9140 C C . GLU A 1 42 ? 34.291 -17.282 -31.385 1.00 10.00 42 GLU A C 6
ATOM 9141 O O . GLU A 1 42 ? 33.580 -17.734 -32.278 1.00 10.00 42 GLU A O 6
ATOM 9153 N N . ASN A 1 43 ? 34.108 -16.046 -30.905 1.00 10.00 43 ASN A N 6
ATOM 9154 C CA . ASN A 1 43 ? 33.108 -15.107 -31.431 1.00 10.00 43 ASN A CA 6
ATOM 9155 C C . ASN A 1 43 ? 33.340 -14.805 -32.913 1.00 10.00 43 ASN A C 6
ATOM 9156 O O . ASN A 1 43 ? 32.400 -14.831 -33.696 1.00 10.00 43 ASN A O 6
ATOM 9167 N N . ILE A 1 44 ? 34.599 -14.599 -33.307 1.00 10.00 44 ILE A N 6
ATOM 9168 C CA . ILE A 1 44 ? 35.056 -14.509 -34.700 1.00 10.00 44 ILE A CA 6
ATOM 9169 C C . ILE A 1 44 ? 34.502 -15.688 -35.471 1.00 10.00 44 ILE A C 6
ATOM 9170 O O . ILE A 1 44 ? 33.782 -15.511 -36.435 1.00 10.00 44 ILE A O 6
ATOM 9186 N N . THR A 1 45 ? 34.799 -16.898 -35.019 1.00 10.00 45 THR A N 6
ATOM 9187 C CA . THR A 1 45 ? 34.465 -18.133 -35.713 1.00 10.00 45 THR A CA 6
ATOM 9188 C C . THR A 1 45 ? 32.955 -18.372 -35.764 1.00 10.00 45 THR A C 6
ATOM 9189 O O . THR A 1 45 ? 32.442 -18.754 -36.810 1.00 10.00 45 THR A O 6
ATOM 9200 N N . ALA A 1 46 ? 32.214 -18.107 -34.689 1.00 10.00 46 ALA A N 6
ATOM 9201 C CA . ALA A 1 46 ? 30.762 -18.291 -34.669 1.00 10.00 46 ALA A CA 6
ATOM 9202 C C . ALA A 1 46 ? 30.019 -17.204 -35.456 1.00 10.00 46 ALA A C 6
ATOM 9203 O O . ALA A 1 46 ? 29.027 -17.499 -36.119 1.00 10.00 46 ALA A O 6
ATOM 9210 N N . HIS A 1 47 ? 30.493 -15.959 -35.412 1.00 10.00 47 HIS A N 6
ATOM 9211 C CA . HIS A 1 47 ? 30.042 -14.853 -36.250 1.00 10.00 47 HIS A CA 6
ATOM 9212 C C . HIS A 1 47 ? 30.560 -15.012 -37.696 1.00 10.00 47 HIS A C 6
ATOM 9213 O O . HIS A 1 47 ? 29.920 -14.519 -38.614 1.00 10.00 47 HIS A O 6
ATOM 9227 N N . GLU A 1 48 ? 31.615 -15.797 -37.955 1.00 10.00 48 GLU A N 6
ATOM 9228 C CA . GLU A 1 48 ? 32.007 -16.182 -39.315 1.00 10.00 48 GLU A CA 6
ATOM 9229 C C . GLU A 1 48 ? 31.090 -17.298 -39.826 1.00 10.00 48 GLU A C 6
ATOM 9230 O O . GLU A 1 48 ? 30.666 -17.241 -40.968 1.00 10.00 48 GLU A O 6
ATOM 9242 N N . GLN A 1 49 ? 30.753 -18.313 -39.020 1.00 10.00 49 GLN A N 6
ATOM 9243 C CA . GLN A 1 49 ? 29.808 -19.364 -39.406 1.00 10.00 49 GLN A CA 6
ATOM 9244 C C . GLN A 1 49 ? 28.399 -18.799 -39.576 1.00 10.00 49 GLN A C 6
ATOM 9245 O O . GLN A 1 49 ? 27.710 -19.143 -40.532 1.00 10.00 49 GLN A O 6
ATOM 9259 N N . GLN A 1 50 ? 27.968 -17.876 -38.714 1.00 10.00 50 GLN A N 6
ATOM 9260 C CA . GLN A 1 50 ? 26.742 -17.115 -38.957 1.00 10.00 50 GLN A CA 6
ATOM 9261 C C . GLN A 1 50 ? 26.895 -16.252 -40.210 1.00 10.00 50 GLN A C 6
ATOM 9262 O O . GLN A 1 50 ? 25.891 -15.967 -40.849 1.00 10.00 50 GLN A O 6
ATOM 9276 N N . LEU A 1 51 ? 28.121 -15.886 -40.607 1.00 10.00 51 LEU A N 6
ATOM 9277 C CA . LEU A 1 51 ? 28.381 -15.181 -41.855 1.00 10.00 51 LEU A CA 6
ATOM 9278 C C . LEU A 1 51 ? 28.336 -16.084 -43.093 1.00 10.00 51 LEU A C 6
ATOM 9279 O O . LEU A 1 51 ? 27.674 -15.703 -44.052 1.00 10.00 51 LEU A O 6
ATOM 9295 N N . VAL A 1 52 ? 28.907 -17.293 -43.076 1.00 10.00 52 VAL A N 6
ATOM 9296 C CA . VAL A 1 52 ? 28.729 -18.286 -44.152 1.00 10.00 52 VAL A CA 6
ATOM 9297 C C . VAL A 1 52 ? 27.275 -18.656 -44.288 1.00 10.00 52 VAL A C 6
ATOM 9298 O O . VAL A 1 52 ? 26.759 -18.708 -45.397 1.00 10.00 52 VAL A O 6
ATOM 9311 N N . THR A 1 53 ? 26.604 -18.846 -43.153 1.00 10.00 53 THR A N 6
ATOM 9312 C CA . THR A 1 53 ? 25.197 -19.142 -43.099 1.00 10.00 53 THR A CA 6
ATOM 9313 C C . THR A 1 53 ? 24.415 -17.945 -43.584 1.00 10.00 53 THR A C 6
ATOM 9314 O O . THR A 1 53 ? 23.462 -18.173 -44.296 1.00 10.00 53 THR A O 6
ATOM 9325 N N . ALA A 1 54 ? 24.805 -16.699 -43.295 1.00 10.00 54 ALA A N 6
ATOM 9326 C CA . ALA A 1 54 ? 24.182 -15.508 -43.870 1.00 10.00 54 ALA A CA 6
ATOM 9327 C C . ALA A 1 54 ? 24.380 -15.459 -45.392 1.00 10.00 54 ALA A C 6
ATOM 9328 O O . ALA A 1 54 ? 23.445 -15.085 -46.101 1.00 10.00 54 ALA A O 6
ATOM 9335 N N . ARG A 1 55 ? 25.528 -15.922 -45.921 1.00 10.00 55 ARG A N 6
ATOM 9336 C CA . ARG A 1 55 ? 25.684 -16.106 -47.380 1.00 10.00 55 ARG A CA 6
ATOM 9337 C C . ARG A 1 55 ? 24.697 -17.174 -47.895 1.00 10.00 55 ARG A C 6
ATOM 9338 O O . ARG A 1 55 ? 23.993 -16.971 -48.876 1.00 10.00 55 ARG A O 6
ATOM 9359 N N . GLN A 1 56 ? 24.613 -18.300 -47.184 1.00 10.00 56 GLN A N 6
ATOM 9360 C CA . GLN A 1 56 ? 23.704 -19.435 -47.418 1.00 10.00 56 GLN A CA 6
ATOM 9361 C C . GLN A 1 56 ? 22.216 -19.063 -47.249 1.00 10.00 56 GLN A C 6
ATOM 9362 O O . GLN A 1 56 ? 21.331 -19.638 -47.878 1.00 10.00 56 GLN A O 6
ATOM 9376 N N . LYS A 1 57 ? 21.924 -18.072 -46.411 1.00 10.00 57 LYS A N 6
ATOM 9377 C CA . LYS A 1 57 ? 20.600 -17.509 -46.142 1.00 10.00 57 LYS A CA 6
ATOM 9378 C C . LYS A 1 57 ? 20.220 -16.533 -47.239 1.00 10.00 57 LYS A C 6
ATOM 9379 O O . LYS A 1 57 ? 19.093 -16.565 -47.722 1.00 10.00 57 LYS A O 6
ATOM 9398 N N . LEU A 1 58 ? 21.176 -15.721 -47.694 1.00 10.00 58 LEU A N 6
ATOM 9399 C CA . LEU A 1 58 ? 20.990 -14.903 -48.881 1.00 10.00 58 LEU A CA 6
ATOM 9400 C C . LEU A 1 58 ? 20.844 -15.770 -50.134 1.00 10.00 58 LEU A C 6
ATOM 9401 O O . LEU A 1 58 ? 19.961 -15.502 -50.933 1.00 10.00 58 LEU A O 6
ATOM 9417 N N . LYS A 1 59 ? 21.522 -16.915 -50.255 1.00 10.00 59 LYS A N 6
ATOM 9418 C CA . LYS A 1 59 ? 21.258 -17.846 -51.370 1.00 10.00 59 LYS A CA 6
ATOM 9419 C C . LYS A 1 59 ? 19.851 -18.464 -51.305 1.00 10.00 59 LYS A C 6
ATOM 9420 O O . LYS A 1 59 ? 19.237 -18.690 -52.341 1.00 10.00 59 LYS A O 6
ATOM 9439 N N . ASP A 1 60 ? 19.298 -18.672 -50.108 1.00 10.00 60 ASP A N 6
ATOM 9440 C CA . ASP A 1 60 ? 17.884 -19.049 -49.897 1.00 10.00 60 ASP A CA 6
ATOM 9441 C C . ASP A 1 60 ? 16.916 -17.872 -50.195 1.00 10.00 60 ASP A C 6
ATOM 9442 O O . ASP A 1 60 ? 15.758 -18.096 -50.544 1.00 10.00 60 ASP A O 6
ATOM 9451 N N . ALA A 1 61 ? 17.374 -16.615 -50.132 1.00 10.00 61 ALA A N 6
ATOM 9452 C CA . ALA A 1 61 ? 16.629 -15.446 -50.621 1.00 10.00 61 ALA A CA 6
ATOM 9453 C C . ALA A 1 61 ? 16.746 -15.278 -52.151 1.00 10.00 61 ALA A C 6
ATOM 9454 O O . ALA A 1 61 ? 15.778 -14.893 -52.803 1.00 10.00 61 ALA A O 6
ATOM 9461 N N . GLU A 1 62 ? 17.873 -15.644 -52.765 1.00 10.00 62 GLU A N 6
ATOM 9462 C CA . GLU A 1 62 ? 17.993 -15.730 -54.230 1.00 10.00 62 GLU A CA 6
ATOM 9463 C C . GLU A 1 62 ? 17.134 -16.868 -54.755 1.00 10.00 62 GLU A C 6
ATOM 9464 O O . GLU A 1 62 ? 16.468 -16.717 -55.777 1.00 10.00 62 GLU A O 6
ATOM 9476 N N . LYS A 1 63 ? 17.077 -17.974 -54.005 1.00 10.00 63 LYS A N 6
ATOM 9477 C CA . LYS A 1 63 ? 16.141 -19.064 -54.241 1.00 10.00 63 LYS A CA 6
ATOM 9478 C C . LYS A 1 63 ? 14.705 -18.545 -54.221 1.00 10.00 63 LYS A C 6
ATOM 9479 O O . LYS A 1 63 ? 13.898 -18.970 -55.035 1.00 10.00 63 LYS A O 6
ATOM 9498 N N . ALA A 1 64 ? 14.391 -17.600 -53.343 1.00 10.00 64 ALA A N 6
ATOM 9499 C CA . ALA A 1 64 ? 13.049 -17.052 -53.211 1.00 10.00 64 ALA A CA 6
ATOM 9500 C C . ALA A 1 64 ? 12.632 -16.182 -54.405 1.00 10.00 64 ALA A C 6
ATOM 9501 O O . ALA A 1 64 ? 11.491 -16.269 -54.847 1.00 10.00 64 ALA A O 6
ATOM 9508 N N . VAL A 1 65 ? 13.541 -15.387 -54.972 1.00 10.00 65 VAL A N 6
ATOM 9509 C CA . VAL A 1 65 ? 13.296 -14.687 -56.248 1.00 10.00 65 VAL A CA 6
ATOM 9510 C C . VAL A 1 65 ? 13.428 -15.625 -57.473 1.00 10.00 65 VAL A C 6
ATOM 9511 O O . VAL A 1 65 ? 12.817 -15.379 -58.505 1.00 10.00 65 VAL A O 6
ATOM 9524 N N . GLU A 1 66 ? 14.135 -16.753 -57.365 1.00 10.00 66 GLU A N 6
ATOM 9525 C CA . GLU A 1 66 ? 14.136 -17.848 -58.362 1.00 10.00 66 GLU A CA 6
ATOM 9526 C C . GLU A 1 66 ? 12.762 -18.505 -58.477 1.00 10.00 66 GLU A C 6
ATOM 9527 O O . GLU A 1 66 ? 12.301 -18.837 -59.572 1.00 10.00 66 GLU A O 6
ATOM 9539 N N . VAL A 1 67 ? 12.105 -18.656 -57.330 1.00 10.00 67 VAL A N 6
ATOM 9540 C CA . VAL A 1 67 ? 10.929 -19.494 -57.188 1.00 10.00 67 VAL A CA 6
ATOM 9541 C C . VAL A 1 67 ? 9.597 -18.796 -56.975 1.00 10.00 67 VAL A C 6
ATOM 9542 O O . VAL A 1 67 ? 8.559 -19.328 -57.371 1.00 10.00 67 VAL A O 6
ATOM 9555 N N . ASP A 1 68 ? 9.616 -17.579 -56.445 1.00 10.00 68 ASP A N 6
ATOM 9556 C CA . ASP A 1 68 ? 8.448 -16.711 -56.389 1.00 10.00 68 ASP A CA 6
ATOM 9557 C C . ASP A 1 68 ? 8.840 -15.208 -56.411 1.00 10.00 68 ASP A C 6
ATOM 9558 O O . ASP A 1 68 ? 8.809 -14.555 -55.367 1.00 10.00 68 ASP A O 6
ATOM 9567 N N . PRO A 1 69 ? 9.291 -14.677 -57.570 1.00 10.00 69 PRO A N 6
ATOM 9568 C CA . PRO A 1 69 ? 9.834 -13.321 -57.788 1.00 10.00 69 PRO A CA 6
ATOM 9569 C C . PRO A 1 69 ? 8.952 -12.095 -57.456 1.00 10.00 69 PRO A C 6
ATOM 9570 O O . PRO A 1 69 ? 8.817 -11.173 -58.267 1.00 10.00 69 PRO A O 6
ATOM 9581 N N . ASP A 1 70 ? 8.346 -12.029 -56.271 1.00 10.00 70 ASP A N 6
ATOM 9582 C CA . ASP A 1 70 ? 7.719 -10.805 -55.782 1.00 10.00 70 ASP A CA 6
ATOM 9583 C C . ASP A 1 70 ? 8.813 -9.817 -55.389 1.00 10.00 70 ASP A C 6
ATOM 9584 O O . ASP A 1 70 ? 9.895 -10.228 -54.967 1.00 10.00 70 ASP A O 6
ATOM 9593 N N . ASP A 1 71 ? 8.557 -8.511 -55.519 1.00 10.00 71 ASP A N 6
ATOM 9594 C CA . ASP A 1 71 ? 9.571 -7.466 -55.289 1.00 10.00 71 ASP A CA 6
ATOM 9595 C C . ASP A 1 71 ? 10.186 -7.536 -53.890 1.00 10.00 71 ASP A C 6
ATOM 9596 O O . ASP A 1 71 ? 11.359 -7.220 -53.691 1.00 10.00 71 ASP A O 6
ATOM 9605 N N . VAL A 1 72 ? 9.426 -8.081 -52.945 1.00 10.00 72 VAL A N 6
ATOM 9606 C CA . VAL A 1 72 ? 9.877 -8.443 -51.622 1.00 10.00 72 VAL A CA 6
ATOM 9607 C C . VAL A 1 72 ? 10.920 -9.526 -51.588 1.00 10.00 72 VAL A C 6
ATOM 9608 O O . VAL A 1 72 ? 11.819 -9.380 -50.796 1.00 10.00 72 VAL A O 6
ATOM 9621 N N . ASN A 1 73 ? 10.868 -10.592 -52.377 1.00 10.00 73 ASN A N 6
ATOM 9622 C CA . ASN A 1 73 ? 11.854 -11.672 -52.288 1.00 10.00 73 ASN A CA 6
ATOM 9623 C C . ASN A 1 73 ? 13.221 -11.175 -52.783 1.00 10.00 73 ASN A C 6
ATOM 9624 O O . ASN A 1 73 ? 14.268 -11.632 -52.326 1.00 10.00 73 ASN A O 6
ATOM 9635 N N . LYS A 1 74 ? 13.194 -10.143 -53.631 1.00 10.00 74 LYS A N 6
ATOM 9636 C CA . LYS A 1 74 ? 14.368 -9.374 -54.086 1.00 10.00 74 LYS A CA 6
ATOM 9637 C C . LYS A 1 74 ? 14.847 -8.395 -52.999 1.00 10.00 74 LYS A C 6
ATOM 9638 O O . LYS A 1 74 ? 16.034 -8.350 -52.704 1.00 10.00 74 LYS A O 6
ATOM 9657 N N . SER A 1 75 ? 13.945 -7.679 -52.320 1.00 10.00 75 SER A N 6
ATOM 9658 C CA . SER A 1 75 ? 14.256 -6.849 -51.131 1.00 10.00 75 SER A CA 6
ATOM 9659 C C . SER A 1 75 ? 14.711 -7.639 -49.896 1.00 10.00 75 SER A C 6
ATOM 9660 O O . SER A 1 75 ? 15.555 -7.219 -49.115 1.00 10.00 75 SER A O 6
ATOM 9668 N N . THR A 1 76 ? 14.156 -8.827 -49.744 1.00 10.00 76 THR A N 6
ATOM 9669 C CA . THR A 1 76 ? 14.500 -9.904 -48.818 1.00 10.00 76 THR A CA 6
ATOM 9670 C C . THR A 1 76 ? 15.875 -10.416 -49.145 1.00 10.00 76 THR A C 6
ATOM 9671 O O . THR A 1 76 ? 16.612 -10.793 -48.240 1.00 10.00 76 THR A O 6
ATOM 9682 N N . LEU A 1 77 ? 16.279 -10.348 -50.413 1.00 10.00 77 LEU A N 6
ATOM 9683 C CA . LEU A 1 77 ? 17.684 -10.577 -50.701 1.00 10.00 77 LEU A CA 6
ATOM 9684 C C . LEU A 1 77 ? 18.526 -9.472 -50.073 1.00 10.00 77 LEU A C 6
ATOM 9685 O O . LEU A 1 77 ? 19.410 -9.758 -49.280 1.00 10.00 77 LEU A O 6
ATOM 9701 N N . GLN A 1 78 ? 18.187 -8.214 -50.323 1.00 10.00 78 GLN A N 6
ATOM 9702 C CA . GLN A 1 78 ? 18.892 -7.038 -49.789 1.00 10.00 78 GLN A CA 6
ATOM 9703 C C . GLN A 1 78 ? 18.951 -7.001 -48.264 1.00 10.00 78 GLN A C 6
ATOM 9704 O O . GLN A 1 78 ? 19.899 -6.478 -47.696 1.00 10.00 78 GLN A O 6
ATOM 9718 N N . ASN A 1 79 ? 17.979 -7.628 -47.617 1.00 10.00 79 ASN A N 6
ATOM 9719 C CA . ASN A 1 79 ? 17.884 -7.902 -46.189 1.00 10.00 79 ASN A CA 6
ATOM 9720 C C . ASN A 1 79 ? 18.802 -9.042 -45.715 1.00 10.00 79 ASN A C 6
ATOM 9721 O O . ASN A 1 79 ? 19.481 -8.896 -44.698 1.00 10.00 79 ASN A O 6
ATOM 9732 N N . ARG A 1 80 ? 18.876 -10.171 -46.434 1.00 10.00 80 ARG A N 6
ATOM 9733 C CA . ARG A 1 80 ? 19.836 -11.230 -46.097 1.00 10.00 80 ARG A CA 6
ATOM 9734 C C . ARG A 1 80 ? 21.278 -10.790 -46.364 1.00 10.00 80 ARG A C 6
ATOM 9735 O O . ARG A 1 80 ? 22.189 -11.040 -45.582 1.00 10.00 80 ARG A O 6
ATOM 9756 N N . ARG A 1 81 ? 21.457 -10.058 -47.459 1.00 10.00 81 ARG A N 6
ATOM 9757 C CA . ARG A 1 81 ? 22.657 -9.321 -47.868 1.00 10.00 81 ARG A CA 6
ATOM 9758 C C . ARG A 1 81 ? 23.007 -8.213 -46.873 1.00 10.00 81 ARG A C 6
ATOM 9759 O O . ARG A 1 81 ? 24.183 -7.969 -46.619 1.00 10.00 81 ARG A O 6
ATOM 9780 N N . ALA A 1 82 ? 22.004 -7.630 -46.217 1.00 10.00 82 ALA A N 6
ATOM 9781 C CA . ALA A 1 82 ? 22.185 -6.721 -45.089 1.00 10.00 82 ALA A CA 6
ATOM 9782 C C . ALA A 1 82 ? 22.656 -7.465 -43.822 1.00 10.00 82 ALA A C 6
ATOM 9783 O O . ALA A 1 82 ? 23.448 -6.902 -43.065 1.00 10.00 82 ALA A O 6
ATOM 9790 N N . ALA A 1 83 ? 22.257 -8.728 -43.595 1.00 10.00 83 ALA A N 6
ATOM 9791 C CA . ALA A 1 83 ? 22.880 -9.541 -42.541 1.00 10.00 83 ALA A CA 6
ATOM 9792 C C . ALA A 1 83 ? 24.325 -9.846 -42.917 1.00 10.00 83 ALA A C 6
ATOM 9793 O O . ALA A 1 83 ? 25.201 -9.545 -42.134 1.00 10.00 83 ALA A O 6
ATOM 9800 N N . VAL A 1 84 ? 24.632 -10.329 -44.117 1.00 10.00 84 VAL A N 6
ATOM 9801 C CA . VAL A 1 84 ? 26.034 -10.500 -44.564 1.00 10.00 84 VAL A CA 6
ATOM 9802 C C . VAL A 1 84 ? 26.812 -9.213 -44.361 1.00 10.00 84 VAL A C 6
ATOM 9803 O O . VAL A 1 84 ? 27.914 -9.292 -43.862 1.00 10.00 84 VAL A O 6
ATOM 9816 N N . SER A 1 85 ? 26.226 -8.040 -44.589 1.00 10.00 85 SER A N 6
ATOM 9817 C CA . SER A 1 85 ? 26.864 -6.751 -44.291 1.00 10.00 85 SER A CA 6
ATOM 9818 C C . SER A 1 85 ? 27.030 -6.466 -42.782 1.00 10.00 85 SER A C 6
ATOM 9819 O O . SER A 1 85 ? 28.091 -6.004 -42.363 1.00 10.00 85 SER A O 6
ATOM 9827 N N . THR A 1 86 ? 26.050 -6.819 -41.940 1.00 10.00 86 THR A N 6
ATOM 9828 C CA . THR A 1 86 ? 26.148 -6.815 -40.455 1.00 10.00 86 THR A CA 6
ATOM 9829 C C . THR A 1 86 ? 27.336 -7.649 -39.995 1.00 10.00 86 THR A C 6
ATOM 9830 O O . THR A 1 86 ? 28.218 -7.196 -39.271 1.00 10.00 86 THR A O 6
ATOM 9841 N N . LEU A 1 87 ? 27.320 -8.892 -40.455 1.00 10.00 87 LEU A N 6
ATOM 9842 C CA . LEU A 1 87 ? 28.229 -9.982 -40.185 1.00 10.00 87 LEU A CA 6
ATOM 9843 C C . LEU A 1 87 ? 29.644 -9.650 -40.657 1.00 10.00 87 LEU A C 6
ATOM 9844 O O . LEU A 1 87 ? 30.609 -9.899 -39.950 1.00 10.00 87 LEU A O 6
ATOM 9860 N N . GLU A 1 88 ? 29.764 -9.070 -41.848 1.00 10.00 88 GLU A N 6
ATOM 9861 C CA . GLU A 1 88 ? 31.014 -8.645 -42.471 1.00 10.00 88 GLU A CA 6
ATOM 9862 C C . GLU A 1 88 ? 31.605 -7.421 -41.737 1.00 10.00 88 GLU A C 6
ATOM 9863 O O . GLU A 1 88 ? 32.805 -7.395 -41.447 1.00 10.00 88 GLU A O 6
ATOM 9875 N N . THR A 1 89 ? 30.768 -6.427 -41.379 1.00 10.00 89 THR A N 6
ATOM 9876 C CA . THR A 1 89 ? 31.158 -5.278 -40.525 1.00 10.00 89 THR A CA 6
ATOM 9877 C C . THR A 1 89 ? 31.697 -5.779 -39.208 1.00 10.00 89 THR A C 6
ATOM 9878 O O . THR A 1 89 ? 32.795 -5.387 -38.797 1.00 10.00 89 THR A O 6
ATOM 9889 N N . LYS A 1 90 ? 30.930 -6.683 -38.580 1.00 10.00 90 LYS A N 6
ATOM 9890 C CA . LYS A 1 90 ? 31.364 -7.374 -37.382 1.00 10.00 90 LYS A CA 6
ATOM 9891 C C . LYS A 1 90 ? 32.688 -8.008 -37.643 1.00 10.00 90 LYS A C 6
ATOM 9892 O O . LYS A 1 90 ? 33.622 -7.581 -37.015 1.00 10.00 90 LYS A O 6
ATOM 9911 N N . LEU A 1 91 ? 32.841 -8.915 -38.586 1.00 10.00 91 LEU A N 6
ATOM 9912 C CA . LEU A 1 91 ? 34.086 -9.653 -38.669 1.00 10.00 91 LEU A CA 6
ATOM 9913 C C . LEU A 1 91 ? 35.309 -8.811 -38.977 1.00 10.00 91 LEU A C 6
ATOM 9914 O O . LEU A 1 91 ? 36.367 -9.167 -38.478 1.00 10.00 91 LEU A O 6
ATOM 9930 N N . GLY A 1 92 ? 35.198 -7.691 -39.690 1.00 10.00 92 GLY A N 6
ATOM 9931 C CA . GLY A 1 92 ? 36.326 -6.768 -39.780 1.00 10.00 92 GLY A CA 6
ATOM 9932 C C . GLY A 1 92 ? 36.630 -6.151 -38.410 1.00 10.00 92 GLY A C 6
ATOM 9933 O O . GLY A 1 92 ? 37.759 -6.257 -37.928 1.00 10.00 92 GLY A O 6
ATOM 9937 N N . GLU A 1 93 ? 35.618 -5.603 -37.727 1.00 10.00 93 GLU A N 6
ATOM 9938 C CA . GLU A 1 93 ? 35.752 -5.056 -36.365 1.00 10.00 93 GLU A CA 6
ATOM 9939 C C . GLU A 1 93 ? 36.172 -6.113 -35.316 1.00 10.00 93 GLU A C 6
ATOM 9940 O O . GLU A 1 93 ? 36.954 -5.795 -34.429 1.00 10.00 93 GLU A O 6
ATOM 9952 N N . LEU A 1 94 ? 35.731 -7.367 -35.463 1.00 10.00 94 LEU A N 6
ATOM 9953 C CA . LEU A 1 94 ? 35.953 -8.561 -34.638 1.00 10.00 94 LEU A CA 6
ATOM 9954 C C . LEU A 1 94 ? 37.378 -9.061 -34.820 1.00 10.00 94 LEU A C 6
ATOM 9955 O O . LEU A 1 94 ? 38.115 -9.167 -33.842 1.00 10.00 94 LEU A O 6
ATOM 9971 N N . LYS A 1 95 ? 37.804 -9.281 -36.068 1.00 10.00 95 LYS A N 6
ATOM 9972 C CA . LYS A 1 95 ? 39.180 -9.668 -36.414 1.00 10.00 95 LYS A CA 6
ATOM 9973 C C . LYS A 1 95 ? 40.177 -8.571 -35.982 1.00 10.00 95 LYS A C 6
ATOM 9974 O O . LYS A 1 95 ? 41.287 -8.891 -35.554 1.00 10.00 95 LYS A O 6
ATOM 9993 N N . ARG A 1 96 ? 39.762 -7.290 -35.970 1.00 10.00 96 ARG A N 6
ATOM 9994 C CA . ARG A 1 96 ? 40.511 -6.160 -35.366 1.00 10.00 96 ARG A CA 6
ATOM 9995 C C . ARG A 1 96 ? 40.439 -6.133 -33.836 1.00 10.00 96 ARG A C 6
ATOM 9996 O O . ARG A 1 96 ? 41.444 -5.772 -33.225 1.00 10.00 96 ARG A O 6
ATOM 10017 N N . GLN A 1 97 ? 39.324 -6.531 -33.198 1.00 10.00 97 GLN A N 6
ATOM 10018 C CA . GLN A 1 97 ? 39.307 -6.733 -31.737 1.00 10.00 97 GLN A CA 6
ATOM 10019 C C . GLN A 1 97 ? 40.361 -7.749 -31.409 1.00 10.00 97 GLN A C 6
ATOM 10020 O O . GLN A 1 97 ? 41.144 -7.494 -30.511 1.00 10.00 97 GLN A O 6
ATOM 10034 N N . LEU A 1 98 ? 40.449 -8.823 -32.199 1.00 10.00 98 LEU A N 6
ATOM 10035 C CA . LEU A 1 98 ? 41.529 -9.773 -32.063 1.00 10.00 98 LEU A CA 6
ATOM 10036 C C . LEU A 1 98 ? 42.893 -9.150 -32.244 1.00 10.00 98 LEU A C 6
ATOM 10037 O O . LEU A 1 98 ? 43.692 -9.287 -31.340 1.00 10.00 98 LEU A O 6
ATOM 10053 N N . ALA A 1 99 ? 43.182 -8.416 -33.310 1.00 10.00 99 ALA A N 6
ATOM 10054 C CA . ALA A 1 99 ? 44.507 -7.811 -33.437 1.00 10.00 99 ALA A CA 6
ATOM 10055 C C . ALA A 1 99 ? 44.898 -6.882 -32.259 1.00 10.00 99 ALA A C 6
ATOM 10056 O O . ALA A 1 99 ? 46.086 -6.743 -31.973 1.00 10.00 99 ALA A O 6
ATOM 10063 N N . ASP A 1 100 ? 43.934 -6.301 -31.533 1.00 10.00 100 ASP A N 6
ATOM 10064 C CA . ASP A 1 100 ? 44.161 -5.587 -30.266 1.00 10.00 100 ASP A CA 6
ATOM 10065 C C . ASP A 1 100 ? 44.299 -6.524 -29.040 1.00 10.00 100 ASP A C 6
ATOM 10066 O O . ASP A 1 100 ? 45.218 -6.373 -28.232 1.00 10.00 100 ASP A O 6
ATOM 10075 N N . LEU A 1 101 ? 43.429 -7.530 -28.938 1.00 10.00 101 LEU A N 6
ATOM 10076 C CA . LEU A 1 101 ? 43.411 -8.621 -27.952 1.00 10.00 101 LEU A CA 6
ATOM 10077 C C . LEU A 1 101 ? 44.711 -9.390 -27.907 1.00 10.00 101 LEU A C 6
ATOM 10078 O O . LEU A 1 101 ? 45.304 -9.636 -26.863 1.00 10.00 101 LEU A O 6
ATOM 10094 N N . VAL A 1 102 ? 45.101 -9.828 -29.091 1.00 10.00 102 VAL A N 6
ATOM 10095 C CA . VAL A 1 102 ? 46.170 -10.760 -29.355 1.00 10.00 102 VAL A CA 6
ATOM 10096 C C . VAL A 1 102 ? 47.473 -10.099 -28.949 1.00 10.00 102 VAL A C 6
ATOM 10097 O O . VAL A 1 102 ? 48.271 -10.652 -28.198 1.00 10.00 102 VAL A O 6
ATOM 10110 N N . ALA A 1 103 ? 47.608 -8.834 -29.343 1.00 10.00 103 ALA A N 6
ATOM 10111 C CA . ALA A 1 103 ? 48.650 -7.901 -28.955 1.00 10.00 103 ALA A CA 6
ATOM 10112 C C . ALA A 1 103 ? 48.673 -7.523 -27.451 1.00 10.00 103 ALA A C 6
ATOM 10113 O O . ALA A 1 103 ? 49.527 -6.748 -27.018 1.00 10.00 103 ALA A O 6
ATOM 10120 N N . ALA A 1 104 ? 47.788 -8.129 -26.653 1.00 10.00 104 ALA A N 6
ATOM 10121 C CA . ALA A 1 104 ? 47.717 -8.067 -25.195 1.00 10.00 104 ALA A CA 6
ATOM 10122 C C . ALA A 1 104 ? 47.691 -9.463 -24.527 1.00 10.00 104 ALA A C 6
ATOM 10123 O O . ALA A 1 104 ? 47.931 -9.576 -23.326 1.00 10.00 104 ALA A O 6
ATOM 10130 N N . GLN A 1 105 ? 47.473 -10.545 -25.288 1.00 10.00 105 GLN A N 6
ATOM 10131 C CA . GLN A 1 105 ? 47.650 -11.936 -24.835 1.00 10.00 105 GLN A CA 6
ATOM 10132 C C . GLN A 1 105 ? 49.136 -12.207 -24.496 1.00 10.00 105 GLN A C 6
ATOM 10133 O O . GLN A 1 105 ? 49.471 -13.073 -23.687 1.00 10.00 105 GLN A O 6
ATOM 10147 N N . LYS A 1 106 ? 50.013 -11.419 -25.133 1.00 10.00 106 LYS A N 6
ATOM 10148 C CA . LYS A 1 106 ? 51.481 -11.366 -25.037 1.00 10.00 106 LYS A CA 6
ATOM 10149 C C . LYS A 1 106 ? 52.017 -10.760 -23.721 1.00 10.00 106 LYS A C 6
ATOM 10150 O O . LYS A 1 106 ? 53.233 -10.761 -23.513 1.00 10.00 106 LYS A O 6
ATOM 10169 N N . LEU A 1 107 ? 51.137 -10.217 -22.865 1.00 10.00 107 LEU A N 6
ATOM 10170 C CA . LEU A 1 107 ? 51.457 -9.431 -21.653 1.00 10.00 107 LEU A CA 6
ATOM 10171 C C . LEU A 1 107 ? 51.180 -10.247 -20.360 1.00 10.00 107 LEU A C 6
ATOM 10172 O O . LEU A 1 107 ? 50.685 -9.684 -19.356 1.00 10.00 107 LEU A O 6
ATOM 10189 N N . MET A 1 1 ? 75.085 -24.939 -2.361 1.00 10.00 1 MET A N 7
ATOM 10190 C CA . MET A 1 1 ? 76.233 -24.574 -1.490 1.00 10.00 1 MET A CA 7
ATOM 10191 C C . MET A 1 1 ? 75.809 -24.572 -0.017 1.00 10.00 1 MET A C 7
ATOM 10192 O O . MET A 1 1 ? 74.704 -24.137 0.310 1.00 10.00 1 MET A O 7
ATOM 10208 N N . HIS A 1 2 ? 76.686 -25.047 0.873 1.00 10.00 2 HIS A N 7
ATOM 10209 C CA . HIS A 1 2 ? 76.496 -25.050 2.333 1.00 10.00 2 HIS A CA 7
ATOM 10210 C C . HIS A 1 2 ? 77.836 -24.932 3.084 1.00 10.00 2 HIS A C 7
ATOM 10211 O O . HIS A 1 2 ? 78.891 -25.244 2.520 1.00 10.00 2 HIS A O 7
ATOM 10225 N N . HIS A 1 3 ? 77.783 -24.565 4.369 1.00 10.00 3 HIS A N 7
ATOM 10226 C CA . HIS A 1 3 ? 78.943 -24.402 5.264 1.00 10.00 3 HIS A CA 7
ATOM 10227 C C . HIS A 1 3 ? 80.027 -23.433 4.722 1.00 10.00 3 HIS A C 7
ATOM 10228 O O . HIS A 1 3 ? 79.774 -22.634 3.815 1.00 10.00 3 HIS A O 7
ATOM 10242 N N . HIS A 1 4 ? 81.221 -23.443 5.326 1.00 10.00 4 HIS A N 7
ATOM 10243 C CA . HIS A 1 4 ? 82.348 -22.555 5.009 1.00 10.00 4 HIS A CA 7
ATOM 10244 C C . HIS A 1 4 ? 83.706 -23.226 5.309 1.00 10.00 4 HIS A C 7
ATOM 10245 O O . HIS A 1 4 ? 83.775 -24.217 6.042 1.00 10.00 4 HIS A O 7
ATOM 10259 N N . HIS A 1 5 ? 84.789 -22.677 4.743 1.00 10.00 5 HIS A N 7
ATOM 10260 C CA . HIS A 1 5 ? 86.146 -23.255 4.779 1.00 10.00 5 HIS A CA 7
ATOM 10261 C C . HIS A 1 5 ? 87.132 -22.437 5.650 1.00 10.00 5 HIS A C 7
ATOM 10262 O O . HIS A 1 5 ? 88.224 -22.910 5.978 1.00 10.00 5 HIS A O 7
ATOM 10276 N N . HIS A 1 6 ? 86.747 -21.226 6.065 1.00 10.00 6 HIS A N 7
ATOM 10277 C CA . HIS A 1 6 ? 87.581 -20.272 6.813 1.00 10.00 6 HIS A CA 7
ATOM 10278 C C . HIS A 1 6 ? 86.787 -19.615 7.958 1.00 10.00 6 HIS A C 7
ATOM 10279 O O . HIS A 1 6 ? 85.569 -19.791 8.058 1.00 10.00 6 HIS A O 7
ATOM 10293 N N . HIS A 1 7 ? 87.467 -18.844 8.813 1.00 10.00 7 HIS A N 7
ATOM 10294 C CA . HIS A 1 7 ? 86.893 -18.199 10.005 1.00 10.00 7 HIS A CA 7
ATOM 10295 C C . HIS A 1 7 ? 87.342 -16.731 10.126 1.00 10.00 7 HIS A C 7
ATOM 10296 O O . HIS A 1 7 ? 88.435 -16.359 9.688 1.00 10.00 7 HIS A O 7
ATOM 10310 N N . GLY A 1 8 ? 86.494 -15.896 10.731 1.00 10.00 8 GLY A N 7
ATOM 10311 C CA . GLY A 1 8 ? 86.690 -14.448 10.879 1.00 10.00 8 GLY A CA 7
ATOM 10312 C C . GLY A 1 8 ? 85.383 -13.708 11.195 1.00 10.00 8 GLY A C 7
ATOM 10313 O O . GLY A 1 8 ? 84.356 -14.336 11.472 1.00 10.00 8 GLY A O 7
ATOM 10317 N N . LYS A 1 9 ? 85.415 -12.371 11.125 1.00 10.00 9 LYS A N 7
ATOM 10318 C CA . LYS A 1 9 ? 84.247 -11.478 11.273 1.00 10.00 9 LYS A CA 7
ATOM 10319 C C . LYS A 1 9 ? 84.261 -10.359 10.216 1.00 10.00 9 LYS A C 7
ATOM 10320 O O . LYS A 1 9 ? 85.350 -9.927 9.820 1.00 10.00 9 LYS A O 7
ATOM 10339 N N . PRO A 1 10 ? 83.086 -9.883 9.754 1.00 10.00 10 PRO A N 7
ATOM 10340 C CA . PRO A 1 10 ? 82.980 -8.762 8.818 1.00 10.00 10 PRO A CA 7
ATOM 10341 C C . PRO A 1 10 ? 83.697 -7.482 9.282 1.00 10.00 10 PRO A C 7
ATOM 10342 O O . PRO A 1 10 ? 83.771 -7.189 10.480 1.00 10.00 10 PRO A O 7
ATOM 10353 N N . ILE A 1 11 ? 84.173 -6.684 8.322 1.00 10.00 11 ILE A N 7
ATOM 10354 C CA . ILE A 1 11 ? 84.690 -5.324 8.561 1.00 10.00 11 ILE A CA 7
ATOM 10355 C C . ILE A 1 11 ? 83.520 -4.417 9.003 1.00 10.00 11 ILE A C 7
ATOM 10356 O O . ILE A 1 11 ? 82.409 -4.546 8.473 1.00 10.00 11 ILE A O 7
ATOM 10372 N N . PRO A 1 12 ? 83.743 -3.501 9.962 1.00 10.00 12 PRO A N 7
ATOM 10373 C CA . PRO A 1 12 ? 82.733 -2.568 10.456 1.00 10.00 12 PRO A CA 7
ATOM 10374 C C . PRO A 1 12 ? 82.185 -1.657 9.342 1.00 10.00 12 PRO A C 7
ATOM 10375 O O . PRO A 1 12 ? 82.910 -1.255 8.428 1.00 10.00 12 PRO A O 7
ATOM 10386 N N . ASN A 1 13 ? 80.889 -1.335 9.417 1.00 10.00 13 ASN A N 7
ATOM 10387 C CA . ASN A 1 13 ? 80.165 -0.596 8.377 1.00 10.00 13 ASN A CA 7
ATOM 10388 C C . ASN A 1 13 ? 80.743 0.822 8.138 1.00 10.00 13 ASN A C 7
ATOM 10389 O O . ASN A 1 13 ? 80.868 1.593 9.099 1.00 10.00 13 ASN A O 7
ATOM 10400 N N . PRO A 1 14 ? 81.076 1.193 6.885 1.00 10.00 14 PRO A N 7
ATOM 10401 C CA . PRO A 1 14 ? 81.624 2.507 6.550 1.00 10.00 14 PRO A CA 7
ATOM 10402 C C . PRO A 1 14 ? 80.556 3.618 6.559 1.00 10.00 14 PRO A C 7
ATOM 10403 O O . PRO A 1 14 ? 79.351 3.357 6.486 1.00 10.00 14 PRO A O 7
ATOM 10414 N N . LEU A 1 15 ? 81.005 4.877 6.597 1.00 10.00 15 LEU A N 7
ATOM 10415 C CA . LEU A 1 15 ? 80.168 6.081 6.482 1.00 10.00 15 LEU A CA 7
ATOM 10416 C C . LEU A 1 15 ? 79.732 6.321 5.017 1.00 10.00 15 LEU A C 7
ATOM 10417 O O . LEU A 1 15 ? 80.179 7.265 4.360 1.00 10.00 15 LEU A O 7
ATOM 10433 N N . LEU A 1 16 ? 78.911 5.412 4.480 1.00 10.00 16 LEU A N 7
ATOM 10434 C CA . LEU A 1 16 ? 78.534 5.340 3.061 1.00 10.00 16 LEU A CA 7
ATOM 10435 C C . LEU A 1 16 ? 77.070 4.887 2.881 1.00 10.00 16 LEU A C 7
ATOM 10436 O O . LEU A 1 16 ? 76.560 4.063 3.645 1.00 10.00 16 LEU A O 7
ATOM 10452 N N . GLY A 1 17 ? 76.406 5.408 1.844 1.00 10.00 17 GLY A N 7
ATOM 10453 C CA . GLY A 1 17 ? 75.003 5.121 1.508 1.00 10.00 17 GLY A CA 7
ATOM 10454 C C . GLY A 1 17 ? 74.607 5.600 0.104 1.00 10.00 17 GLY A C 7
ATOM 10455 O O . GLY A 1 17 ? 73.524 6.157 -0.084 1.00 10.00 17 GLY A O 7
ATOM 10459 N N . LEU A 1 18 ? 75.516 5.449 -0.868 1.00 10.00 18 LEU A N 7
ATOM 10460 C CA . LEU A 1 18 ? 75.428 6.023 -2.223 1.00 10.00 18 LEU A CA 7
ATOM 10461 C C . LEU A 1 18 ? 74.330 5.444 -3.145 1.00 10.00 18 LEU A C 7
ATOM 10462 O O . LEU A 1 18 ? 74.130 5.962 -4.246 1.00 10.00 18 LEU A O 7
ATOM 10478 N N . ASP A 1 19 ? 73.641 4.374 -2.739 1.00 10.00 19 ASP A N 7
ATOM 10479 C CA . ASP A 1 19 ? 72.696 3.620 -3.576 1.00 10.00 19 ASP A CA 7
ATOM 10480 C C . ASP A 1 19 ? 71.485 3.099 -2.775 1.00 10.00 19 ASP A C 7
ATOM 10481 O O . ASP A 1 19 ? 71.605 2.723 -1.606 1.00 10.00 19 ASP A O 7
ATOM 10490 N N . SER A 1 20 ? 70.314 3.081 -3.418 1.00 10.00 20 SER A N 7
ATOM 10491 C CA . SER A 1 20 ? 69.026 2.563 -2.918 1.00 10.00 20 SER A CA 7
ATOM 10492 C C . SER A 1 20 ? 68.093 2.237 -4.099 1.00 10.00 20 SER A C 7
ATOM 10493 O O . SER A 1 20 ? 68.354 2.648 -5.234 1.00 10.00 20 SER A O 7
ATOM 10501 N N . THR A 1 21 ? 66.993 1.519 -3.846 1.00 10.00 21 THR A N 7
ATOM 10502 C CA . THR A 1 21 ? 66.075 0.997 -4.884 1.00 10.00 21 THR A CA 7
ATOM 10503 C C . THR A 1 21 ? 64.596 1.239 -4.557 1.00 10.00 21 THR A C 7
ATOM 10504 O O . THR A 1 21 ? 64.209 1.435 -3.401 1.00 10.00 21 THR A O 7
ATOM 10515 N N . GLU A 1 22 ? 63.755 1.222 -5.594 1.00 10.00 22 GLU A N 7
ATOM 10516 C CA . GLU A 1 22 ? 62.291 1.364 -5.535 1.00 10.00 22 GLU A CA 7
ATOM 10517 C C . GLU A 1 22 ? 61.647 0.629 -6.733 1.00 10.00 22 GLU A C 7
ATOM 10518 O O . GLU A 1 22 ? 62.302 0.415 -7.760 1.00 10.00 22 GLU A O 7
ATOM 10530 N N . ASN A 1 23 ? 60.376 0.229 -6.617 1.00 10.00 23 ASN A N 7
ATOM 10531 C CA . ASN A 1 23 ? 59.661 -0.569 -7.622 1.00 10.00 23 ASN A CA 7
ATOM 10532 C C . ASN A 1 23 ? 58.167 -0.187 -7.718 1.00 10.00 23 ASN A C 7
ATOM 10533 O O . ASN A 1 23 ? 57.562 0.264 -6.741 1.00 10.00 23 ASN A O 7
ATOM 10544 N N . LEU A 1 24 ? 57.570 -0.406 -8.896 1.00 10.00 24 LEU A N 7
ATOM 10545 C CA . LEU A 1 24 ? 56.151 -0.195 -9.200 1.00 10.00 24 LEU A CA 7
ATOM 10546 C C . LEU A 1 24 ? 55.675 -1.269 -10.197 1.00 10.00 24 LEU A C 7
ATOM 10547 O O . LEU A 1 24 ? 56.190 -1.355 -11.313 1.00 10.00 24 LEU A O 7
ATOM 10563 N N . TYR A 1 25 ? 54.704 -2.092 -9.785 1.00 10.00 25 TYR A N 7
ATOM 10564 C CA . TYR A 1 25 ? 54.244 -3.277 -10.536 1.00 10.00 25 TYR A CA 7
ATOM 10565 C C . TYR A 1 25 ? 52.723 -3.536 -10.415 1.00 10.00 25 TYR A C 7
ATOM 10566 O O . TYR A 1 25 ? 52.219 -4.572 -10.845 1.00 10.00 25 TYR A O 7
ATOM 10584 N N . PHE A 1 26 ? 51.966 -2.601 -9.825 1.00 10.00 26 PHE A N 7
ATOM 10585 C CA . PHE A 1 26 ? 50.541 -2.768 -9.485 1.00 10.00 26 PHE A CA 7
ATOM 10586 C C . PHE A 1 26 ? 49.567 -2.692 -10.686 1.00 10.00 26 PHE A C 7
ATOM 10587 O O . PHE A 1 26 ? 48.359 -2.860 -10.510 1.00 10.00 26 PHE A O 7
ATOM 10604 N N . GLN A 1 27 ? 50.073 -2.439 -11.899 1.00 10.00 27 GLN A N 7
ATOM 10605 C CA . GLN A 1 27 ? 49.310 -2.320 -13.151 1.00 10.00 27 GLN A CA 7
ATOM 10606 C C . GLN A 1 27 ? 50.036 -3.027 -14.313 1.00 10.00 27 GLN A C 7
ATOM 10607 O O . GLN A 1 27 ? 51.238 -3.297 -14.237 1.00 10.00 27 GLN A O 7
ATOM 10621 N N . GLY A 1 28 ? 49.311 -3.327 -15.397 1.00 10.00 28 GLY A N 7
ATOM 10622 C CA . GLY A 1 28 ? 49.842 -4.046 -16.567 1.00 10.00 28 GLY A CA 7
ATOM 10623 C C . GLY A 1 28 ? 49.959 -5.567 -16.372 1.00 10.00 28 GLY A C 7
ATOM 10624 O O . GLY A 1 28 ? 50.701 -6.228 -17.102 1.00 10.00 28 GLY A O 7
ATOM 10628 N N . ILE A 1 29 ? 49.240 -6.116 -15.385 1.00 10.00 29 ILE A N 7
ATOM 10629 C CA . ILE A 1 29 ? 49.278 -7.529 -14.949 1.00 10.00 29 ILE A CA 7
ATOM 10630 C C . ILE A 1 29 ? 47.865 -8.139 -14.809 1.00 10.00 29 ILE A C 7
ATOM 10631 O O . ILE A 1 29 ? 47.681 -9.176 -14.169 1.00 10.00 29 ILE A O 7
ATOM 10647 N N . ASP A 1 30 ? 46.852 -7.473 -15.369 1.00 10.00 30 ASP A N 7
ATOM 10648 C CA . ASP A 1 30 ? 45.430 -7.816 -15.247 1.00 10.00 30 ASP A CA 7
ATOM 10649 C C . ASP A 1 30 ? 45.105 -9.253 -15.720 1.00 10.00 30 ASP A C 7
ATOM 10650 O O . ASP A 1 30 ? 45.645 -9.701 -16.741 1.00 10.00 30 ASP A O 7
ATOM 10659 N N . PRO A 1 31 ? 44.215 -9.983 -15.020 1.00 10.00 31 PRO A N 7
ATOM 10660 C CA . PRO A 1 31 ? 43.860 -11.359 -15.366 1.00 10.00 31 PRO A CA 7
ATOM 10661 C C . PRO A 1 31 ? 42.899 -11.459 -16.566 1.00 10.00 31 PRO A C 7
ATOM 10662 O O . PRO A 1 31 ? 42.321 -10.469 -17.024 1.00 10.00 31 PRO A O 7
ATOM 10673 N N . PHE A 1 32 ? 42.696 -12.694 -17.039 1.00 10.00 32 PHE A N 7
ATOM 10674 C CA . PHE A 1 32 ? 41.688 -13.111 -18.030 1.00 10.00 32 PHE A CA 7
ATOM 10675 C C . PHE A 1 32 ? 41.804 -12.507 -19.447 1.00 10.00 32 PHE A C 7
ATOM 10676 O O . PHE A 1 32 ? 40.932 -12.751 -20.282 1.00 10.00 32 PHE A O 7
ATOM 10693 N N . THR A 1 33 ? 42.866 -11.767 -19.778 1.00 10.00 33 THR A N 7
ATOM 10694 C CA . THR A 1 33 ? 43.047 -11.145 -21.109 1.00 10.00 33 THR A CA 7
ATOM 10695 C C . THR A 1 33 ? 43.066 -12.153 -22.261 1.00 10.00 33 THR A C 7
ATOM 10696 O O . THR A 1 33 ? 42.411 -11.916 -23.277 1.00 10.00 33 THR A O 7
ATOM 10707 N N . MET A 1 34 ? 43.710 -13.320 -22.097 1.00 10.00 34 MET A N 7
ATOM 10708 C CA . MET A 1 34 ? 43.626 -14.412 -23.082 1.00 10.00 34 MET A CA 7
ATOM 10709 C C . MET A 1 34 ? 42.455 -15.386 -22.838 1.00 10.00 34 MET A C 7
ATOM 10710 O O . MET A 1 34 ? 42.112 -16.184 -23.712 1.00 10.00 34 MET A O 7
ATOM 10724 N N . SER A 1 35 ? 41.765 -15.309 -21.699 1.00 10.00 35 SER A N 7
ATOM 10725 C CA . SER A 1 35 ? 40.476 -16.010 -21.542 1.00 10.00 35 SER A CA 7
ATOM 10726 C C . SER A 1 35 ? 39.465 -15.302 -22.459 1.00 10.00 35 SER A C 7
ATOM 10727 O O . SER A 1 35 ? 38.688 -15.942 -23.168 1.00 10.00 35 SER A O 7
ATOM 10735 N N . THR A 1 36 ? 39.568 -13.969 -22.529 1.00 10.00 36 THR A N 7
ATOM 10736 C CA . THR A 1 36 ? 38.881 -13.107 -23.496 1.00 10.00 36 THR A CA 7
ATOM 10737 C C . THR A 1 36 ? 39.317 -13.405 -24.931 1.00 10.00 36 THR A C 7
ATOM 10738 O O . THR A 1 36 ? 38.464 -13.382 -25.808 1.00 10.00 36 THR A O 7
ATOM 10749 N N . LEU A 1 37 ? 40.585 -13.755 -25.202 1.00 10.00 37 LEU A N 7
ATOM 10750 C CA . LEU A 1 37 ? 40.977 -14.263 -26.533 1.00 10.00 37 LEU A CA 7
ATOM 10751 C C . LEU A 1 37 ? 40.151 -15.482 -26.871 1.00 10.00 37 LEU A C 7
ATOM 10752 O O . LEU A 1 37 ? 39.575 -15.555 -27.944 1.00 10.00 37 LEU A O 7
ATOM 10768 N N . GLN A 1 38 ? 40.114 -16.449 -25.962 1.00 10.00 38 GLN A N 7
ATOM 10769 C CA . GLN A 1 38 ? 39.535 -17.740 -26.282 1.00 10.00 38 GLN A CA 7
ATOM 10770 C C . GLN A 1 38 ? 38.005 -17.657 -26.496 1.00 10.00 38 GLN A C 7
ATOM 10771 O O . GLN A 1 38 ? 37.435 -18.443 -27.246 1.00 10.00 38 GLN A O 7
ATOM 10785 N N . GLU A 1 39 ? 37.360 -16.662 -25.884 1.00 10.00 39 GLU A N 7
ATOM 10786 C CA . GLU A 1 39 ? 35.965 -16.223 -26.058 1.00 10.00 39 GLU A CA 7
ATOM 10787 C C . GLU A 1 39 ? 35.732 -15.365 -27.308 1.00 10.00 39 GLU A C 7
ATOM 10788 O O . GLU A 1 39 ? 34.745 -15.560 -28.008 1.00 10.00 39 GLU A O 7
ATOM 10800 N N . LEU A 1 40 ? 36.612 -14.418 -27.617 1.00 10.00 40 LEU A N 7
ATOM 10801 C CA . LEU A 1 40 ? 36.468 -13.504 -28.751 1.00 10.00 40 LEU A CA 7
ATOM 10802 C C . LEU A 1 40 ? 36.901 -14.129 -30.080 1.00 10.00 40 LEU A C 7
ATOM 10803 O O . LEU A 1 40 ? 36.228 -13.947 -31.081 1.00 10.00 40 LEU A O 7
ATOM 10819 N N . GLN A 1 41 ? 37.946 -14.953 -30.091 1.00 10.00 41 GLN A N 7
ATOM 10820 C CA . GLN A 1 41 ? 38.364 -15.792 -31.223 1.00 10.00 41 GLN A CA 7
ATOM 10821 C C . GLN A 1 41 ? 37.307 -16.878 -31.516 1.00 10.00 41 GLN A C 7
ATOM 10822 O O . GLN A 1 41 ? 37.181 -17.348 -32.646 1.00 10.00 41 GLN A O 7
ATOM 10836 N N . GLU A 1 42 ? 36.505 -17.246 -30.514 1.00 10.00 42 GLU A N 7
ATOM 10837 C CA . GLU A 1 42 ? 35.309 -18.086 -30.648 1.00 10.00 42 GLU A CA 7
ATOM 10838 C C . GLU A 1 42 ? 34.111 -17.268 -31.149 1.00 10.00 42 GLU A C 7
ATOM 10839 O O . GLU A 1 42 ? 33.405 -17.727 -32.042 1.00 10.00 42 GLU A O 7
ATOM 10851 N N . ASN A 1 43 ? 33.937 -16.027 -30.678 1.00 10.00 43 ASN A N 7
ATOM 10852 C CA . ASN A 1 43 ? 32.943 -15.079 -31.198 1.00 10.00 43 ASN A CA 7
ATOM 10853 C C . ASN A 1 43 ? 33.162 -14.782 -32.685 1.00 10.00 43 ASN A C 7
ATOM 10854 O O . ASN A 1 43 ? 32.212 -14.796 -33.458 1.00 10.00 43 ASN A O 7
ATOM 10865 N N . ILE A 1 44 ? 34.421 -14.596 -33.092 1.00 10.00 44 ILE A N 7
ATOM 10866 C CA . ILE A 1 44 ? 34.864 -14.513 -34.489 1.00 10.00 44 ILE A CA 7
ATOM 10867 C C . ILE A 1 44 ? 34.305 -15.701 -35.243 1.00 10.00 44 ILE A C 7
ATOM 10868 O O . ILE A 1 44 ? 33.584 -15.533 -36.207 1.00 10.00 44 ILE A O 7
ATOM 10884 N N . THR A 1 45 ? 34.607 -16.910 -34.787 1.00 10.00 45 THR A N 7
ATOM 10885 C CA . THR A 1 45 ? 34.273 -18.136 -35.502 1.00 10.00 45 THR A CA 7
ATOM 10886 C C . THR A 1 45 ? 32.764 -18.390 -35.527 1.00 10.00 45 THR A C 7
ATOM 10887 O O . THR A 1 45 ? 32.242 -18.794 -36.561 1.00 10.00 45 THR A O 7
ATOM 10898 N N . ALA A 1 46 ? 32.029 -18.102 -34.451 1.00 10.00 46 ALA A N 7
ATOM 10899 C CA . ALA A 1 46 ? 30.575 -18.269 -34.432 1.00 10.00 46 ALA A CA 7
ATOM 10900 C C . ALA A 1 46 ? 29.857 -17.199 -35.261 1.00 10.00 46 ALA A C 7
ATOM 10901 O O . ALA A 1 46 ? 28.967 -17.531 -36.038 1.00 10.00 46 ALA A O 7
ATOM 10908 N N . HIS A 1 47 ? 30.262 -15.933 -35.145 1.00 10.00 47 HIS A N 7
ATOM 10909 C CA . HIS A 1 47 ? 29.816 -14.835 -35.995 1.00 10.00 47 HIS A CA 7
ATOM 10910 C C . HIS A 1 47 ? 30.337 -14.992 -37.439 1.00 10.00 47 HIS A C 7
ATOM 10911 O O . HIS A 1 47 ? 29.707 -14.491 -38.360 1.00 10.00 47 HIS A O 7
ATOM 10925 N N . GLU A 1 48 ? 31.393 -15.780 -37.694 1.00 10.00 48 GLU A N 7
ATOM 10926 C CA . GLU A 1 48 ? 31.787 -16.168 -39.053 1.00 10.00 48 GLU A CA 7
ATOM 10927 C C . GLU A 1 48 ? 30.869 -17.287 -39.559 1.00 10.00 48 GLU A C 7
ATOM 10928 O O . GLU A 1 48 ? 30.453 -17.229 -40.702 1.00 10.00 48 GLU A O 7
ATOM 10940 N N . GLN A 1 49 ? 30.528 -18.305 -38.759 1.00 10.00 49 GLN A N 7
ATOM 10941 C CA . GLN A 1 49 ? 29.590 -19.359 -39.167 1.00 10.00 49 GLN A CA 7
ATOM 10942 C C . GLN A 1 49 ? 28.178 -18.799 -39.365 1.00 10.00 49 GLN A C 7
ATOM 10943 O O . GLN A 1 49 ? 27.491 -19.162 -40.315 1.00 10.00 49 GLN A O 7
ATOM 10957 N N . GLN A 1 50 ? 27.750 -17.859 -38.525 1.00 10.00 50 GLN A N 7
ATOM 10958 C CA . GLN A 1 50 ? 26.533 -17.086 -38.763 1.00 10.00 50 GLN A CA 7
ATOM 10959 C C . GLN A 1 50 ? 26.697 -16.216 -40.010 1.00 10.00 50 GLN A C 7
ATOM 10960 O O . GLN A 1 50 ? 25.695 -15.902 -40.642 1.00 10.00 50 GLN A O 7
ATOM 10974 N N . LEU A 1 51 ? 27.929 -15.869 -40.410 1.00 10.00 51 LEU A N 7
ATOM 10975 C CA . LEU A 1 51 ? 28.202 -15.150 -41.648 1.00 10.00 51 LEU A CA 7
ATOM 10976 C C . LEU A 1 51 ? 28.190 -16.045 -42.889 1.00 10.00 51 LEU A C 7
ATOM 10977 O O . LEU A 1 51 ? 27.544 -15.665 -43.860 1.00 10.00 51 LEU A O 7
ATOM 10993 N N . VAL A 1 52 ? 28.776 -17.246 -42.867 1.00 10.00 52 VAL A N 7
ATOM 10994 C CA . VAL A 1 52 ? 28.625 -18.242 -43.941 1.00 10.00 52 VAL A CA 7
ATOM 10995 C C . VAL A 1 52 ? 27.175 -18.615 -44.097 1.00 10.00 52 VAL A C 7
ATOM 10996 O O . VAL A 1 52 ? 26.680 -18.679 -45.213 1.00 10.00 52 VAL A O 7
ATOM 11009 N N . THR A 1 53 ? 26.477 -18.791 -42.974 1.00 10.00 53 THR A N 7
ATOM 11010 C CA . THR A 1 53 ? 25.066 -19.075 -42.950 1.00 10.00 53 THR A CA 7
ATOM 11011 C C . THR A 1 53 ? 24.282 -17.872 -43.405 1.00 10.00 53 THR A C 7
ATOM 11012 O O . THR A 1 53 ? 23.311 -18.099 -44.094 1.00 10.00 53 THR A O 7
ATOM 11023 N N . ALA A 1 54 ? 24.686 -16.630 -43.129 1.00 10.00 54 ALA A N 7
ATOM 11024 C CA . ALA A 1 54 ? 24.073 -15.446 -43.729 1.00 10.00 54 ALA A CA 7
ATOM 11025 C C . ALA A 1 54 ? 24.291 -15.418 -45.250 1.00 10.00 54 ALA A C 7
ATOM 11026 O O . ALA A 1 54 ? 23.366 -15.057 -45.977 1.00 10.00 54 ALA A O 7
ATOM 11033 N N . ARG A 1 55 ? 25.446 -15.893 -45.758 1.00 10.00 55 ARG A N 7
ATOM 11034 C CA . ARG A 1 55 ? 25.620 -16.095 -47.210 1.00 10.00 55 ARG A CA 7
ATOM 11035 C C . ARG A 1 55 ? 24.647 -17.176 -47.727 1.00 10.00 55 ARG A C 7
ATOM 11036 O O . ARG A 1 55 ? 23.962 -16.993 -48.726 1.00 10.00 55 ARG A O 7
ATOM 11057 N N . GLN A 1 56 ? 24.558 -18.295 -47.005 1.00 10.00 56 GLN A N 7
ATOM 11058 C CA . GLN A 1 56 ? 23.683 -19.455 -47.255 1.00 10.00 56 GLN A CA 7
ATOM 11059 C C . GLN A 1 56 ? 22.184 -19.115 -47.125 1.00 10.00 56 GLN A C 7
ATOM 11060 O O . GLN A 1 56 ? 21.335 -19.675 -47.814 1.00 10.00 56 GLN A O 7
ATOM 11074 N N . LYS A 1 57 ? 21.852 -18.144 -46.278 1.00 10.00 57 LYS A N 7
ATOM 11075 C CA . LYS A 1 57 ? 20.523 -17.567 -46.074 1.00 10.00 57 LYS A CA 7
ATOM 11076 C C . LYS A 1 57 ? 20.188 -16.613 -47.207 1.00 10.00 57 LYS A C 7
ATOM 11077 O O . LYS A 1 57 ? 19.085 -16.666 -47.740 1.00 10.00 57 LYS A O 7
ATOM 11096 N N . LEU A 1 58 ? 21.152 -15.789 -47.629 1.00 10.00 58 LEU A N 7
ATOM 11097 C CA . LEU A 1 58 ? 20.991 -14.977 -48.828 1.00 10.00 58 LEU A CA 7
ATOM 11098 C C . LEU A 1 58 ? 20.881 -15.845 -50.085 1.00 10.00 58 LEU A C 7
ATOM 11099 O O . LEU A 1 58 ? 20.037 -15.561 -50.919 1.00 10.00 58 LEU A O 7
ATOM 11115 N N . LYS A 1 59 ? 21.548 -16.998 -50.180 1.00 10.00 59 LYS A N 7
ATOM 11116 C CA . LYS A 1 59 ? 21.321 -17.930 -51.301 1.00 10.00 59 LYS A CA 7
ATOM 11117 C C . LYS A 1 59 ? 19.911 -18.549 -51.288 1.00 10.00 59 LYS A C 7
ATOM 11118 O O . LYS A 1 59 ? 19.342 -18.787 -52.346 1.00 10.00 59 LYS A O 7
ATOM 11137 N N . ASP A 1 60 ? 19.308 -18.743 -50.113 1.00 10.00 60 ASP A N 7
ATOM 11138 C CA . ASP A 1 60 ? 17.887 -19.118 -49.957 1.00 10.00 60 ASP A CA 7
ATOM 11139 C C . ASP A 1 60 ? 16.938 -17.931 -50.273 1.00 10.00 60 ASP A C 7
ATOM 11140 O O . ASP A 1 60 ? 15.791 -18.142 -50.666 1.00 10.00 60 ASP A O 7
ATOM 11149 N N . ALA A 1 61 ? 17.404 -16.677 -50.184 1.00 10.00 61 ALA A N 7
ATOM 11150 C CA . ALA A 1 61 ? 16.681 -15.500 -50.684 1.00 10.00 61 ALA A CA 7
ATOM 11151 C C . ALA A 1 61 ? 16.850 -15.332 -52.210 1.00 10.00 61 ALA A C 7
ATOM 11152 O O . ALA A 1 61 ? 15.909 -14.936 -52.892 1.00 10.00 61 ALA A O 7
ATOM 11159 N N . GLU A 1 62 ? 17.993 -15.712 -52.787 1.00 10.00 62 GLU A N 7
ATOM 11160 C CA . GLU A 1 62 ? 18.158 -15.802 -54.245 1.00 10.00 62 GLU A CA 7
ATOM 11161 C C . GLU A 1 62 ? 17.306 -16.933 -54.796 1.00 10.00 62 GLU A C 7
ATOM 11162 O O . GLU A 1 62 ? 16.679 -16.776 -55.842 1.00 10.00 62 GLU A O 7
ATOM 11174 N N . LYS A 1 63 ? 17.205 -18.039 -54.048 1.00 10.00 63 LYS A N 7
ATOM 11175 C CA . LYS A 1 63 ? 16.260 -19.114 -54.325 1.00 10.00 63 LYS A CA 7
ATOM 11176 C C . LYS A 1 63 ? 14.833 -18.574 -54.351 1.00 10.00 63 LYS A C 7
ATOM 11177 O O . LYS A 1 63 ? 14.048 -18.984 -55.193 1.00 10.00 63 LYS A O 7
ATOM 11196 N N . ALA A 1 64 ? 14.503 -17.627 -53.479 1.00 10.00 64 ALA A N 7
ATOM 11197 C CA . ALA A 1 64 ? 13.166 -17.058 -53.390 1.00 10.00 64 ALA A CA 7
ATOM 11198 C C . ALA A 1 64 ? 12.803 -16.175 -54.592 1.00 10.00 64 ALA A C 7
ATOM 11199 O O . ALA A 1 64 ? 11.675 -16.241 -55.071 1.00 10.00 64 ALA A O 7
ATOM 11206 N N . VAL A 1 65 ? 13.743 -15.393 -55.126 1.00 10.00 65 VAL A N 7
ATOM 11207 C CA . VAL A 1 65 ? 13.553 -14.683 -56.405 1.00 10.00 65 VAL A CA 7
ATOM 11208 C C . VAL A 1 65 ? 13.712 -15.617 -57.629 1.00 10.00 65 VAL A C 7
ATOM 11209 O O . VAL A 1 65 ? 13.139 -15.358 -58.681 1.00 10.00 65 VAL A O 7
ATOM 11222 N N . GLU A 1 66 ? 14.399 -16.756 -57.503 1.00 10.00 66 GLU A N 7
ATOM 11223 C CA . GLU A 1 66 ? 14.413 -17.843 -58.510 1.00 10.00 66 GLU A CA 7
ATOM 11224 C C . GLU A 1 66 ? 13.030 -18.468 -58.677 1.00 10.00 66 GLU A C 7
ATOM 11225 O O . GLU A 1 66 ? 12.604 -18.788 -59.789 1.00 10.00 66 GLU A O 7
ATOM 11237 N N . VAL A 1 67 ? 12.326 -18.602 -57.556 1.00 10.00 67 VAL A N 7
ATOM 11238 C CA . VAL A 1 67 ? 11.124 -19.410 -57.459 1.00 10.00 67 VAL A CA 7
ATOM 11239 C C . VAL A 1 67 ? 9.802 -18.683 -57.296 1.00 10.00 67 VAL A C 7
ATOM 11240 O O . VAL A 1 67 ? 8.769 -19.192 -57.733 1.00 10.00 67 VAL A O 7
ATOM 11253 N N . ASP A 1 68 ? 9.827 -17.468 -56.762 1.00 10.00 68 ASP A N 7
ATOM 11254 C CA . ASP A 1 68 ? 8.676 -16.575 -56.751 1.00 10.00 68 ASP A CA 7
ATOM 11255 C C . ASP A 1 68 ? 9.102 -15.084 -56.753 1.00 10.00 68 ASP A C 7
ATOM 11256 O O . ASP A 1 68 ? 9.050 -14.431 -55.708 1.00 10.00 68 ASP A O 7
ATOM 11265 N N . PRO A 1 69 ? 9.604 -14.560 -57.894 1.00 10.00 69 PRO A N 7
ATOM 11266 C CA . PRO A 1 69 ? 10.183 -13.215 -58.084 1.00 10.00 69 PRO A CA 7
ATOM 11267 C C . PRO A 1 69 ? 9.306 -11.974 -57.795 1.00 10.00 69 PRO A C 7
ATOM 11268 O O . PRO A 1 69 ? 9.221 -11.055 -58.613 1.00 10.00 69 PRO A O 7
ATOM 11279 N N . ASP A 1 70 ? 8.647 -11.899 -56.640 1.00 10.00 70 ASP A N 7
ATOM 11280 C CA . ASP A 1 70 ? 8.018 -10.664 -56.181 1.00 10.00 70 ASP A CA 7
ATOM 11281 C C . ASP A 1 70 ? 9.111 -9.701 -55.721 1.00 10.00 70 ASP A C 7
ATOM 11282 O O . ASP A 1 70 ? 10.163 -10.138 -55.252 1.00 10.00 70 ASP A O 7
ATOM 11291 N N . ASP A 1 71 ? 8.888 -8.389 -55.844 1.00 10.00 71 ASP A N 7
ATOM 11292 C CA . ASP A 1 71 ? 9.905 -7.363 -55.542 1.00 10.00 71 ASP A CA 7
ATOM 11293 C C . ASP A 1 71 ? 10.431 -7.447 -54.107 1.00 10.00 71 ASP A C 7
ATOM 11294 O O . ASP A 1 71 ? 11.570 -7.075 -53.816 1.00 10.00 71 ASP A O 7
ATOM 11303 N N . VAL A 1 72 ? 9.634 -8.042 -53.226 1.00 10.00 72 VAL A N 7
ATOM 11304 C CA . VAL A 1 72 ? 10.013 -8.426 -51.887 1.00 10.00 72 VAL A CA 7
ATOM 11305 C C . VAL A 1 72 ? 11.046 -9.520 -51.823 1.00 10.00 72 VAL A C 7
ATOM 11306 O O . VAL A 1 72 ? 11.911 -9.387 -50.994 1.00 10.00 72 VAL A O 7
ATOM 11319 N N . ASN A 1 73 ? 11.024 -10.577 -52.627 1.00 10.00 73 ASN A N 7
ATOM 11320 C CA . ASN A 1 73 ? 11.994 -11.668 -52.499 1.00 10.00 73 ASN A CA 7
ATOM 11321 C C . ASN A 1 73 ? 13.387 -11.186 -52.936 1.00 10.00 73 ASN A C 7
ATOM 11322 O O . ASN A 1 73 ? 14.406 -11.644 -52.423 1.00 10.00 73 ASN A O 7
ATOM 11333 N N . LYS A 1 74 ? 13.409 -10.164 -53.795 1.00 10.00 74 LYS A N 7
ATOM 11334 C CA . LYS A 1 74 ? 14.610 -9.399 -54.192 1.00 10.00 74 LYS A CA 7
ATOM 11335 C C . LYS A 1 74 ? 15.035 -8.422 -53.082 1.00 10.00 74 LYS A C 7
ATOM 11336 O O . LYS A 1 74 ? 16.209 -8.343 -52.750 1.00 10.00 74 LYS A O 7
ATOM 11355 N N . SER A 1 75 ? 14.091 -7.735 -52.435 1.00 10.00 75 SER A N 7
ATOM 11356 C CA . SER A 1 75 ? 14.338 -6.883 -51.244 1.00 10.00 75 SER A CA 7
ATOM 11357 C C . SER A 1 75 ? 14.745 -7.660 -49.982 1.00 10.00 75 SER A C 7
ATOM 11358 O O . SER A 1 75 ? 15.542 -7.223 -49.161 1.00 10.00 75 SER A O 7
ATOM 11366 N N . THR A 1 76 ? 14.209 -8.859 -49.863 1.00 10.00 76 THR A N 7
ATOM 11367 C CA . THR A 1 76 ? 14.516 -9.939 -48.926 1.00 10.00 76 THR A CA 7
ATOM 11368 C C . THR A 1 76 ? 15.901 -10.456 -49.212 1.00 10.00 76 THR A C 7
ATOM 11369 O O . THR A 1 76 ? 16.606 -10.851 -48.289 1.00 10.00 76 THR A O 7
ATOM 11380 N N . LEU A 1 77 ? 16.345 -10.374 -50.466 1.00 10.00 77 LEU A N 7
ATOM 11381 C CA . LEU A 1 77 ? 17.756 -10.603 -50.715 1.00 10.00 77 LEU A CA 7
ATOM 11382 C C . LEU A 1 77 ? 18.572 -9.495 -50.060 1.00 10.00 77 LEU A C 7
ATOM 11383 O O . LEU A 1 77 ? 19.431 -9.782 -49.241 1.00 10.00 77 LEU A O 7
ATOM 11399 N N . GLN A 1 78 ? 18.235 -8.237 -50.310 1.00 10.00 78 GLN A N 7
ATOM 11400 C CA . GLN A 1 78 ? 18.917 -7.063 -49.742 1.00 10.00 78 GLN A CA 7
ATOM 11401 C C . GLN A 1 78 ? 18.925 -7.036 -48.215 1.00 10.00 78 GLN A C 7
ATOM 11402 O O . GLN A 1 78 ? 19.845 -6.501 -47.614 1.00 10.00 78 GLN A O 7
ATOM 11416 N N . ASN A 1 79 ? 17.940 -7.679 -47.604 1.00 10.00 79 ASN A N 7
ATOM 11417 C CA . ASN A 1 79 ? 17.805 -7.964 -46.181 1.00 10.00 79 ASN A CA 7
ATOM 11418 C C . ASN A 1 79 ? 18.717 -9.100 -45.687 1.00 10.00 79 ASN A C 7
ATOM 11419 O O . ASN A 1 79 ? 19.375 -8.952 -44.657 1.00 10.00 79 ASN A O 7
ATOM 11430 N N . ARG A 1 80 ? 18.807 -10.228 -46.405 1.00 10.00 80 ARG A N 7
ATOM 11431 C CA . ARG A 1 80 ? 19.761 -11.285 -46.050 1.00 10.00 80 ARG A CA 7
ATOM 11432 C C . ARG A 1 80 ? 21.209 -10.829 -46.272 1.00 10.00 80 ARG A C 7
ATOM 11433 O O . ARG A 1 80 ? 22.098 -11.071 -45.462 1.00 10.00 80 ARG A O 7
ATOM 11454 N N . ARG A 1 81 ? 21.417 -10.094 -47.361 1.00 10.00 81 ARG A N 7
ATOM 11455 C CA . ARG A 1 81 ? 22.620 -9.343 -47.737 1.00 10.00 81 ARG A CA 7
ATOM 11456 C C . ARG A 1 81 ? 22.931 -8.227 -46.736 1.00 10.00 81 ARG A C 7
ATOM 11457 O O . ARG A 1 81 ? 24.098 -7.962 -46.464 1.00 10.00 81 ARG A O 7
ATOM 11478 N N . ALA A 1 82 ? 21.909 -7.657 -46.097 1.00 10.00 82 ALA A N 7
ATOM 11479 C CA . ALA A 1 82 ? 22.059 -6.744 -44.968 1.00 10.00 82 ALA A CA 7
ATOM 11480 C C . ALA A 1 82 ? 22.518 -7.483 -43.695 1.00 10.00 82 ALA A C 7
ATOM 11481 O O . ALA A 1 82 ? 23.304 -6.919 -42.934 1.00 10.00 82 ALA A O 7
ATOM 11488 N N . ALA A 1 83 ? 22.113 -8.744 -43.469 1.00 10.00 83 ALA A N 7
ATOM 11489 C CA . ALA A 1 83 ? 22.725 -9.554 -42.409 1.00 10.00 83 ALA A CA 7
ATOM 11490 C C . ALA A 1 83 ? 24.178 -9.844 -42.769 1.00 10.00 83 ALA A C 7
ATOM 11491 O O . ALA A 1 83 ? 25.042 -9.533 -41.977 1.00 10.00 83 ALA A O 7
ATOM 11498 N N . VAL A 1 84 ? 24.506 -10.316 -43.969 1.00 10.00 84 VAL A N 7
ATOM 11499 C CA . VAL A 1 84 ? 25.915 -10.475 -44.395 1.00 10.00 84 VAL A CA 7
ATOM 11500 C C . VAL A 1 84 ? 26.680 -9.183 -44.177 1.00 10.00 84 VAL A C 7
ATOM 11501 O O . VAL A 1 84 ? 27.775 -9.255 -43.663 1.00 10.00 84 VAL A O 7
ATOM 11514 N N . SER A 1 85 ? 26.093 -8.013 -44.413 1.00 10.00 85 SER A N 7
ATOM 11515 C CA . SER A 1 85 ? 26.723 -6.721 -44.107 1.00 10.00 85 SER A CA 7
ATOM 11516 C C . SER A 1 85 ? 26.862 -6.433 -42.597 1.00 10.00 85 SER A C 7
ATOM 11517 O O . SER A 1 85 ? 27.903 -5.935 -42.168 1.00 10.00 85 SER A O 7
ATOM 11525 N N . THR A 1 86 ? 25.881 -6.808 -41.766 1.00 10.00 86 THR A N 7
ATOM 11526 C CA . THR A 1 86 ? 25.961 -6.803 -40.281 1.00 10.00 86 THR A CA 7
ATOM 11527 C C . THR A 1 86 ? 27.148 -7.633 -39.813 1.00 10.00 86 THR A C 7
ATOM 11528 O O . THR A 1 86 ? 28.021 -7.179 -39.076 1.00 10.00 86 THR A O 7
ATOM 11539 N N . LEU A 1 87 ? 27.143 -8.873 -40.280 1.00 10.00 87 LEU A N 7
ATOM 11540 C CA . LEU A 1 87 ? 28.045 -9.963 -39.997 1.00 10.00 87 LEU A CA 7
ATOM 11541 C C . LEU A 1 87 ? 29.465 -9.637 -40.453 1.00 10.00 87 LEU A C 7
ATOM 11542 O O . LEU A 1 87 ? 30.420 -9.899 -39.738 1.00 10.00 87 LEU A O 7
ATOM 11558 N N . GLU A 1 88 ? 29.600 -9.050 -41.638 1.00 10.00 88 GLU A N 7
ATOM 11559 C CA . GLU A 1 88 ? 30.857 -8.622 -42.242 1.00 10.00 88 GLU A CA 7
ATOM 11560 C C . GLU A 1 88 ? 31.428 -7.389 -41.508 1.00 10.00 88 GLU A C 7
ATOM 11561 O O . GLU A 1 88 ? 32.625 -7.348 -41.219 1.00 10.00 88 GLU A O 7
ATOM 11573 N N . THR A 1 89 ? 30.580 -6.403 -41.151 1.00 10.00 89 THR A N 7
ATOM 11574 C CA . THR A 1 89 ? 30.967 -5.257 -40.291 1.00 10.00 89 THR A CA 7
ATOM 11575 C C . THR A 1 89 ? 31.491 -5.758 -38.967 1.00 10.00 89 THR A C 7
ATOM 11576 O O . THR A 1 89 ? 32.576 -5.352 -38.537 1.00 10.00 89 THR A O 7
ATOM 11587 N N . LYS A 1 90 ? 30.731 -6.677 -38.354 1.00 10.00 90 LYS A N 7
ATOM 11588 C CA . LYS A 1 90 ? 31.170 -7.371 -37.159 1.00 10.00 90 LYS A CA 7
ATOM 11589 C C . LYS A 1 90 ? 32.487 -8.016 -37.424 1.00 10.00 90 LYS A C 7
ATOM 11590 O O . LYS A 1 90 ? 33.429 -7.600 -36.800 1.00 10.00 90 LYS A O 7
ATOM 11609 N N . LEU A 1 91 ? 32.635 -8.925 -38.365 1.00 10.00 91 LEU A N 7
ATOM 11610 C CA . LEU A 1 91 ? 33.883 -9.659 -38.450 1.00 10.00 91 LEU A CA 7
ATOM 11611 C C . LEU A 1 91 ? 35.092 -8.801 -38.769 1.00 10.00 91 LEU A C 7
ATOM 11612 O O . LEU A 1 91 ? 36.164 -9.157 -38.302 1.00 10.00 91 LEU A O 7
ATOM 11628 N N . GLY A 1 92 ? 34.954 -7.664 -39.448 1.00 10.00 92 GLY A N 7
ATOM 11629 C CA . GLY A 1 92 ? 36.065 -6.723 -39.547 1.00 10.00 92 GLY A CA 7
ATOM 11630 C C . GLY A 1 92 ? 36.384 -6.119 -38.174 1.00 10.00 92 GLY A C 7
ATOM 11631 O O . GLY A 1 92 ? 37.521 -6.231 -37.718 1.00 10.00 92 GLY A O 7
ATOM 11635 N N . GLU A 1 93 ? 35.386 -5.574 -37.462 1.00 10.00 93 GLU A N 7
ATOM 11636 C CA . GLU A 1 93 ? 35.551 -5.050 -36.092 1.00 10.00 93 GLU A CA 7
ATOM 11637 C C . GLU A 1 93 ? 35.990 -6.123 -35.071 1.00 10.00 93 GLU A C 7
ATOM 11638 O O . GLU A 1 93 ? 36.789 -5.824 -34.196 1.00 10.00 93 GLU A O 7
ATOM 11650 N N . LEU A 1 94 ? 35.538 -7.372 -35.231 1.00 10.00 94 LEU A N 7
ATOM 11651 C CA . LEU A 1 94 ? 35.772 -8.572 -34.423 1.00 10.00 94 LEU A CA 7
ATOM 11652 C C . LEU A 1 94 ? 37.192 -9.076 -34.638 1.00 10.00 94 LEU A C 7
ATOM 11653 O O . LEU A 1 94 ? 37.950 -9.181 -33.676 1.00 10.00 94 LEU A O 7
ATOM 11669 N N . LYS A 1 95 ? 37.593 -9.298 -35.895 1.00 10.00 95 LYS A N 7
ATOM 11670 C CA . LYS A 1 95 ? 38.966 -9.681 -36.267 1.00 10.00 95 LYS A CA 7
ATOM 11671 C C . LYS A 1 95 ? 39.965 -8.577 -35.868 1.00 10.00 95 LYS A C 7
ATOM 11672 O O . LYS A 1 95 ? 41.097 -8.887 -35.499 1.00 10.00 95 LYS A O 7
ATOM 11691 N N . ARG A 1 96 ? 39.530 -7.306 -35.831 1.00 10.00 96 ARG A N 7
ATOM 11692 C CA . ARG A 1 96 ? 40.269 -6.156 -35.262 1.00 10.00 96 ARG A CA 7
ATOM 11693 C C . ARG A 1 96 ? 40.254 -6.106 -33.733 1.00 10.00 96 ARG A C 7
ATOM 11694 O O . ARG A 1 96 ? 41.262 -5.688 -33.164 1.00 10.00 96 ARG A O 7
ATOM 11715 N N . GLN A 1 97 ? 39.178 -6.526 -33.050 1.00 10.00 97 GLN A N 7
ATOM 11716 C CA . GLN A 1 97 ? 39.218 -6.719 -31.591 1.00 10.00 97 GLN A CA 7
ATOM 11717 C C . GLN A 1 97 ? 40.281 -7.740 -31.311 1.00 10.00 97 GLN A C 7
ATOM 11718 O O . GLN A 1 97 ? 41.120 -7.481 -30.464 1.00 10.00 97 GLN A O 7
ATOM 11732 N N . LEU A 1 98 ? 40.312 -8.827 -32.087 1.00 10.00 98 LEU A N 7
ATOM 11733 C CA . LEU A 1 98 ? 41.395 -9.779 -32.008 1.00 10.00 98 LEU A CA 7
ATOM 11734 C C . LEU A 1 98 ? 42.740 -9.144 -32.266 1.00 10.00 98 LEU A C 7
ATOM 11735 O O . LEU A 1 98 ? 43.587 -9.264 -31.408 1.00 10.00 98 LEU A O 7
ATOM 11751 N N . ALA A 1 99 ? 42.961 -8.407 -33.345 1.00 10.00 99 ALA A N 7
ATOM 11752 C CA . ALA A 1 99 ? 44.268 -7.795 -33.556 1.00 10.00 99 ALA A CA 7
ATOM 11753 C C . ALA A 1 99 ? 44.732 -6.868 -32.405 1.00 10.00 99 ALA A C 7
ATOM 11754 O O . ALA A 1 99 ? 45.935 -6.713 -32.210 1.00 10.00 99 ALA A O 7
ATOM 11761 N N . ASP A 1 100 ? 43.818 -6.300 -31.609 1.00 10.00 100 ASP A N 7
ATOM 11762 C CA . ASP A 1 100 ? 44.129 -5.594 -30.355 1.00 10.00 100 ASP A CA 7
ATOM 11763 C C . ASP A 1 100 ? 44.354 -6.540 -29.150 1.00 10.00 100 ASP A C 7
ATOM 11764 O O . ASP A 1 100 ? 45.342 -6.411 -28.424 1.00 10.00 100 ASP A O 7
ATOM 11773 N N . LEU A 1 101 ? 43.473 -7.528 -28.980 1.00 10.00 101 LEU A N 7
ATOM 11774 C CA . LEU A 1 101 ? 43.509 -8.624 -28.000 1.00 10.00 101 LEU A CA 7
ATOM 11775 C C . LEU A 1 101 ? 44.808 -9.406 -28.050 1.00 10.00 101 LEU A C 7
ATOM 11776 O O . LEU A 1 101 ? 45.480 -9.668 -27.057 1.00 10.00 101 LEU A O 7
ATOM 11792 N N . VAL A 1 102 ? 45.108 -9.840 -29.262 1.00 10.00 102 VAL A N 7
ATOM 11793 C CA . VAL A 1 102 ? 46.147 -10.777 -29.612 1.00 10.00 102 VAL A CA 7
ATOM 11794 C C . VAL A 1 102 ? 47.483 -10.114 -29.339 1.00 10.00 102 VAL A C 7
ATOM 11795 O O . VAL A 1 102 ? 48.358 -10.672 -28.688 1.00 10.00 102 VAL A O 7
ATOM 11808 N N . ALA A 1 103 ? 47.581 -8.847 -29.740 1.00 10.00 103 ALA A N 7
ATOM 11809 C CA . ALA A 1 103 ? 48.661 -7.922 -29.447 1.00 10.00 103 ALA A CA 7
ATOM 11810 C C . ALA A 1 103 ? 48.788 -7.516 -27.959 1.00 10.00 103 ALA A C 7
ATOM 11811 O O . ALA A 1 103 ? 49.620 -6.677 -27.608 1.00 10.00 103 ALA A O 7
ATOM 11818 N N . ALA A 1 104 ? 48.017 -8.171 -27.087 1.00 10.00 104 ALA A N 7
ATOM 11819 C CA . ALA A 1 104 ? 48.088 -8.113 -25.632 1.00 10.00 104 ALA A CA 7
ATOM 11820 C C . ALA A 1 104 ? 48.179 -9.512 -24.978 1.00 10.00 104 ALA A C 7
ATOM 11821 O O . ALA A 1 104 ? 48.660 -9.623 -23.852 1.00 10.00 104 ALA A O 7
ATOM 11828 N N . GLN A 1 105 ? 47.823 -10.597 -25.686 1.00 10.00 105 GLN A N 7
ATOM 11829 C CA . GLN A 1 105 ? 48.077 -11.988 -25.263 1.00 10.00 105 GLN A CA 7
ATOM 11830 C C . GLN A 1 105 ? 49.594 -12.247 -25.081 1.00 10.00 105 GLN A C 7
ATOM 11831 O O . GLN A 1 105 ? 50.016 -13.095 -24.293 1.00 10.00 105 GLN A O 7
ATOM 11845 N N . LYS A 1 106 ? 50.399 -11.482 -25.833 1.00 10.00 106 LYS A N 7
ATOM 11846 C CA . LYS A 1 106 ? 51.869 -11.469 -25.903 1.00 10.00 106 LYS A CA 7
ATOM 11847 C C . LYS A 1 106 ? 52.566 -10.877 -24.664 1.00 10.00 106 LYS A C 7
ATOM 11848 O O . LYS A 1 106 ? 53.758 -11.125 -24.464 1.00 10.00 106 LYS A O 7
ATOM 11867 N N . LEU A 1 107 ? 51.852 -10.065 -23.874 1.00 10.00 107 LEU A N 7
ATOM 11868 C CA . LEU A 1 107 ? 52.382 -9.239 -22.771 1.00 10.00 107 LEU A CA 7
ATOM 11869 C C . LEU A 1 107 ? 52.435 -10.010 -21.434 1.00 10.00 107 LEU A C 7
ATOM 11870 O O . LEU A 1 107 ? 51.447 -10.689 -21.074 1.00 10.00 107 LEU A O 7
ATOM 11887 N N . MET A 1 1 ? 35.942 -28.337 -40.659 1.00 10.00 1 MET A N 8
ATOM 11888 C CA . MET A 1 1 ? 35.966 -29.785 -41.001 1.00 10.00 1 MET A CA 8
ATOM 11889 C C . MET A 1 1 ? 35.402 -30.610 -39.840 1.00 10.00 1 MET A C 8
ATOM 11890 O O . MET A 1 1 ? 36.044 -30.723 -38.798 1.00 10.00 1 MET A O 8
ATOM 11906 N N . HIS A 1 2 ? 34.218 -31.213 -40.006 1.00 10.00 2 HIS A N 8
ATOM 11907 C CA . HIS A 1 2 ? 33.531 -31.995 -38.958 1.00 10.00 2 HIS A CA 8
ATOM 11908 C C . HIS A 1 2 ? 34.342 -33.201 -38.431 1.00 10.00 2 HIS A C 8
ATOM 11909 O O . HIS A 1 2 ? 34.205 -33.591 -37.270 1.00 10.00 2 HIS A O 8
ATOM 11923 N N . HIS A 1 3 ? 35.220 -33.773 -39.264 1.00 10.00 3 HIS A N 8
ATOM 11924 C CA . HIS A 1 3 ? 36.126 -34.872 -38.896 1.00 10.00 3 HIS A CA 8
ATOM 11925 C C . HIS A 1 3 ? 37.177 -34.476 -37.829 1.00 10.00 3 HIS A C 8
ATOM 11926 O O . HIS A 1 3 ? 37.688 -35.347 -37.119 1.00 10.00 3 HIS A O 8
ATOM 11940 N N . HIS A 1 4 ? 37.507 -33.186 -37.687 1.00 10.00 4 HIS A N 8
ATOM 11941 C CA . HIS A 1 4 ? 38.527 -32.704 -36.748 1.00 10.00 4 HIS A CA 8
ATOM 11942 C C . HIS A 1 4 ? 38.130 -32.926 -35.273 1.00 10.00 4 HIS A C 8
ATOM 11943 O O . HIS A 1 4 ? 37.116 -32.404 -34.803 1.00 10.00 4 HIS A O 8
ATOM 11957 N N . HIS A 1 5 ? 38.967 -33.665 -34.538 1.00 10.00 5 HIS A N 8
ATOM 11958 C CA . HIS A 1 5 ? 38.833 -33.949 -33.104 1.00 10.00 5 HIS A CA 8
ATOM 11959 C C . HIS A 1 5 ? 40.219 -33.970 -32.432 1.00 10.00 5 HIS A C 8
ATOM 11960 O O . HIS A 1 5 ? 41.202 -34.410 -33.035 1.00 10.00 5 HIS A O 8
ATOM 11974 N N . HIS A 1 6 ? 40.298 -33.524 -31.173 1.00 10.00 6 HIS A N 8
ATOM 11975 C CA . HIS A 1 6 ? 41.526 -33.515 -30.369 1.00 10.00 6 HIS A CA 8
ATOM 11976 C C . HIS A 1 6 ? 41.211 -33.552 -28.861 1.00 10.00 6 HIS A C 8
ATOM 11977 O O . HIS A 1 6 ? 40.473 -32.700 -28.359 1.00 10.00 6 HIS A O 8
ATOM 11991 N N . HIS A 1 7 ? 41.818 -34.510 -28.145 1.00 10.00 7 HIS A N 8
ATOM 11992 C CA . HIS A 1 7 ? 41.680 -34.742 -26.695 1.00 10.00 7 HIS A CA 8
ATOM 11993 C C . HIS A 1 7 ? 40.212 -34.855 -26.192 1.00 10.00 7 HIS A C 8
ATOM 11994 O O . HIS A 1 7 ? 39.272 -35.009 -26.978 1.00 10.00 7 HIS A O 8
ATOM 12008 N N . GLY A 1 8 ? 40.002 -34.851 -24.869 1.00 10.00 8 GLY A N 8
ATOM 12009 C CA . GLY A 1 8 ? 38.680 -34.789 -24.225 1.00 10.00 8 GLY A CA 8
ATOM 12010 C C . GLY A 1 8 ? 37.830 -36.069 -24.284 1.00 10.00 8 GLY A C 8
ATOM 12011 O O . GLY A 1 8 ? 36.648 -36.028 -23.930 1.00 10.00 8 GLY A O 8
ATOM 12015 N N . LYS A 1 9 ? 38.397 -37.199 -24.732 1.00 10.00 9 LYS A N 8
ATOM 12016 C CA . LYS A 1 9 ? 37.708 -38.499 -24.852 1.00 10.00 9 LYS A CA 8
ATOM 12017 C C . LYS A 1 9 ? 37.191 -39.002 -23.488 1.00 10.00 9 LYS A C 8
ATOM 12018 O O . LYS A 1 9 ? 37.995 -39.106 -22.554 1.00 10.00 9 LYS A O 8
ATOM 12037 N N . PRO A 1 10 ? 35.885 -39.316 -23.346 1.00 10.00 10 PRO A N 8
ATOM 12038 C CA . PRO A 1 10 ? 35.314 -39.884 -22.122 1.00 10.00 10 PRO A CA 8
ATOM 12039 C C . PRO A 1 10 ? 36.005 -41.170 -21.633 1.00 10.00 10 PRO A C 8
ATOM 12040 O O . PRO A 1 10 ? 36.521 -41.960 -22.429 1.00 10.00 10 PRO A O 8
ATOM 12051 N N . ILE A 1 11 ? 35.952 -41.407 -20.317 1.00 10.00 11 ILE A N 8
ATOM 12052 C CA . ILE A 1 11 ? 36.449 -42.621 -19.646 1.00 10.00 11 ILE A CA 8
ATOM 12053 C C . ILE A 1 11 ? 35.664 -42.874 -18.341 1.00 10.00 11 ILE A C 8
ATOM 12054 O O . ILE A 1 11 ? 35.400 -41.925 -17.592 1.00 10.00 11 ILE A O 8
ATOM 12070 N N . PRO A 1 12 ? 35.257 -44.127 -18.060 1.00 10.00 12 PRO A N 8
ATOM 12071 C CA . PRO A 1 12 ? 34.510 -44.475 -16.854 1.00 10.00 12 PRO A CA 8
ATOM 12072 C C . PRO A 1 12 ? 35.388 -44.447 -15.591 1.00 10.00 12 PRO A C 8
ATOM 12073 O O . PRO A 1 12 ? 36.587 -44.740 -15.633 1.00 10.00 12 PRO A O 8
ATOM 12084 N N . ASN A 1 13 ? 34.779 -44.136 -14.443 1.00 10.00 13 ASN A N 8
ATOM 12085 C CA . ASN A 1 13 ? 35.422 -44.242 -13.127 1.00 10.00 13 ASN A CA 8
ATOM 12086 C C . ASN A 1 13 ? 35.630 -45.724 -12.744 1.00 10.00 13 ASN A C 8
ATOM 12087 O O . ASN A 1 13 ? 34.732 -46.542 -12.978 1.00 10.00 13 ASN A O 8
ATOM 12098 N N . PRO A 1 14 ? 36.767 -46.097 -12.127 1.00 10.00 14 PRO A N 8
ATOM 12099 C CA . PRO A 1 14 ? 36.989 -47.466 -11.666 1.00 10.00 14 PRO A CA 8
ATOM 12100 C C . PRO A 1 14 ? 36.058 -47.827 -10.494 1.00 10.00 14 PRO A C 8
ATOM 12101 O O . PRO A 1 14 ? 35.692 -46.963 -9.691 1.00 10.00 14 PRO A O 8
ATOM 12112 N N . LEU A 1 15 ? 35.677 -49.107 -10.399 1.00 10.00 15 LEU A N 8
ATOM 12113 C CA . LEU A 1 15 ? 34.776 -49.680 -9.377 1.00 10.00 15 LEU A CA 8
ATOM 12114 C C . LEU A 1 15 ? 33.481 -48.864 -9.114 1.00 10.00 15 LEU A C 8
ATOM 12115 O O . LEU A 1 15 ? 32.974 -48.828 -7.989 1.00 10.00 15 LEU A O 8
ATOM 12131 N N . LEU A 1 16 ? 32.952 -48.184 -10.141 1.00 10.00 16 LEU A N 8
ATOM 12132 C CA . LEU A 1 16 ? 31.770 -47.315 -10.051 1.00 10.00 16 LEU A CA 8
ATOM 12133 C C . LEU A 1 16 ? 30.520 -48.061 -9.537 1.00 10.00 16 LEU A C 8
ATOM 12134 O O . LEU A 1 16 ? 30.176 -49.144 -10.022 1.00 10.00 16 LEU A O 8
ATOM 12150 N N . GLY A 1 17 ? 29.817 -47.447 -8.581 1.00 10.00 17 GLY A N 8
ATOM 12151 C CA . GLY A 1 17 ? 28.587 -47.972 -7.972 1.00 10.00 17 GLY A CA 8
ATOM 12152 C C . GLY A 1 17 ? 27.826 -46.931 -7.139 1.00 10.00 17 GLY A C 8
ATOM 12153 O O . GLY A 1 17 ? 27.256 -47.266 -6.099 1.00 10.00 17 GLY A O 8
ATOM 12157 N N . LEU A 1 18 ? 27.872 -45.660 -7.560 1.00 10.00 18 LEU A N 8
ATOM 12158 C CA . LEU A 1 18 ? 27.324 -44.499 -6.845 1.00 10.00 18 LEU A CA 8
ATOM 12159 C C . LEU A 1 18 ? 26.844 -43.387 -7.800 1.00 10.00 18 LEU A C 8
ATOM 12160 O O . LEU A 1 18 ? 27.043 -43.461 -9.015 1.00 10.00 18 LEU A O 8
ATOM 12176 N N . ASP A 1 19 ? 26.230 -42.344 -7.236 1.00 10.00 19 ASP A N 8
ATOM 12177 C CA . ASP A 1 19 ? 25.739 -41.147 -7.947 1.00 10.00 19 ASP A CA 8
ATOM 12178 C C . ASP A 1 19 ? 26.038 -39.840 -7.167 1.00 10.00 19 ASP A C 8
ATOM 12179 O O . ASP A 1 19 ? 25.449 -38.786 -7.419 1.00 10.00 19 ASP A O 8
ATOM 12188 N N . SER A 1 20 ? 26.944 -39.914 -6.185 1.00 10.00 20 SER A N 8
ATOM 12189 C CA . SER A 1 20 ? 27.341 -38.820 -5.284 1.00 10.00 20 SER A CA 8
ATOM 12190 C C . SER A 1 20 ? 27.954 -37.610 -6.010 1.00 10.00 20 SER A C 8
ATOM 12191 O O . SER A 1 20 ? 28.530 -37.734 -7.094 1.00 10.00 20 SER A O 8
ATOM 12199 N N . THR A 1 21 ? 27.884 -36.434 -5.376 1.00 10.00 21 THR A N 8
ATOM 12200 C CA . THR A 1 21 ? 28.492 -35.177 -5.851 1.00 10.00 21 THR A CA 8
ATOM 12201 C C . THR A 1 21 ? 28.880 -34.263 -4.677 1.00 10.00 21 THR A C 8
ATOM 12202 O O . THR A 1 21 ? 28.378 -34.420 -3.560 1.00 10.00 21 THR A O 8
ATOM 12213 N N . GLU A 1 22 ? 29.784 -33.310 -4.913 1.00 10.00 22 GLU A N 8
ATOM 12214 C CA . GLU A 1 22 ? 30.297 -32.349 -3.925 1.00 10.00 22 GLU A CA 8
ATOM 12215 C C . GLU A 1 22 ? 30.792 -31.064 -4.624 1.00 10.00 22 GLU A C 8
ATOM 12216 O O . GLU A 1 22 ? 31.118 -31.074 -5.816 1.00 10.00 22 GLU A O 8
ATOM 12228 N N . ASN A 1 23 ? 30.839 -29.950 -3.888 1.00 10.00 23 ASN A N 8
ATOM 12229 C CA . ASN A 1 23 ? 31.348 -28.659 -4.364 1.00 10.00 23 ASN A CA 8
ATOM 12230 C C . ASN A 1 23 ? 32.832 -28.711 -4.803 1.00 10.00 23 ASN A C 8
ATOM 12231 O O . ASN A 1 23 ? 33.596 -29.583 -4.380 1.00 10.00 23 ASN A O 8
ATOM 12242 N N . LEU A 1 24 ? 33.250 -27.724 -5.603 1.00 10.00 24 LEU A N 8
ATOM 12243 C CA . LEU A 1 24 ? 34.627 -27.542 -6.081 1.00 10.00 24 LEU A CA 8
ATOM 12244 C C . LEU A 1 24 ? 35.032 -26.063 -5.978 1.00 10.00 24 LEU A C 8
ATOM 12245 O O . LEU A 1 24 ? 34.259 -25.169 -6.339 1.00 10.00 24 LEU A O 8
ATOM 12261 N N . TYR A 1 25 ? 36.252 -25.804 -5.499 1.00 10.00 25 TYR A N 8
ATOM 12262 C CA . TYR A 1 25 ? 36.844 -24.461 -5.464 1.00 10.00 25 TYR A CA 8
ATOM 12263 C C . TYR A 1 25 ? 37.219 -23.967 -6.878 1.00 10.00 25 TYR A C 8
ATOM 12264 O O . TYR A 1 25 ? 37.451 -24.765 -7.792 1.00 10.00 25 TYR A O 8
ATOM 12282 N N . PHE A 1 26 ? 37.289 -22.645 -7.059 1.00 10.00 26 PHE A N 8
ATOM 12283 C CA . PHE A 1 26 ? 37.514 -21.976 -8.347 1.00 10.00 26 PHE A CA 8
ATOM 12284 C C . PHE A 1 26 ? 38.356 -20.697 -8.170 1.00 10.00 26 PHE A C 8
ATOM 12285 O O . PHE A 1 26 ? 38.460 -20.162 -7.063 1.00 10.00 26 PHE A O 8
ATOM 12302 N N . GLN A 1 27 ? 38.973 -20.209 -9.253 1.00 10.00 27 GLN A N 8
ATOM 12303 C CA . GLN A 1 27 ? 39.899 -19.066 -9.247 1.00 10.00 27 GLN A CA 8
ATOM 12304 C C . GLN A 1 27 ? 39.655 -18.132 -10.446 1.00 10.00 27 GLN A C 8
ATOM 12305 O O . GLN A 1 27 ? 39.242 -18.573 -11.521 1.00 10.00 27 GLN A O 8
ATOM 12319 N N . GLY A 1 28 ? 39.960 -16.842 -10.271 1.00 10.00 28 GLY A N 8
ATOM 12320 C CA . GLY A 1 28 ? 39.778 -15.803 -11.298 1.00 10.00 28 GLY A CA 8
ATOM 12321 C C . GLY A 1 28 ? 40.617 -14.535 -11.080 1.00 10.00 28 GLY A C 8
ATOM 12322 O O . GLY A 1 28 ? 40.238 -13.462 -11.554 1.00 10.00 28 GLY A O 8
ATOM 12326 N N . ILE A 1 29 ? 41.735 -14.640 -10.349 1.00 10.00 29 ILE A N 8
ATOM 12327 C CA . ILE A 1 29 ? 42.643 -13.516 -10.034 1.00 10.00 29 ILE A CA 8
ATOM 12328 C C . ILE A 1 29 ? 43.630 -13.169 -11.170 1.00 10.00 29 ILE A C 8
ATOM 12329 O O . ILE A 1 29 ? 44.373 -12.190 -11.069 1.00 10.00 29 ILE A O 8
ATOM 12345 N N . ASP A 1 30 ? 43.645 -13.950 -12.253 1.00 10.00 30 ASP A N 8
ATOM 12346 C CA . ASP A 1 30 ? 44.438 -13.693 -13.464 1.00 10.00 30 ASP A CA 8
ATOM 12347 C C . ASP A 1 30 ? 43.956 -12.436 -14.234 1.00 10.00 30 ASP A C 8
ATOM 12348 O O . ASP A 1 30 ? 42.799 -12.027 -14.082 1.00 10.00 30 ASP A O 8
ATOM 12357 N N . PRO A 1 31 ? 44.790 -11.846 -15.121 1.00 10.00 31 PRO A N 8
ATOM 12358 C CA . PRO A 1 31 ? 44.393 -10.753 -16.021 1.00 10.00 31 PRO A CA 8
ATOM 12359 C C . PRO A 1 31 ? 43.190 -11.029 -16.946 1.00 10.00 31 PRO A C 8
ATOM 12360 O O . PRO A 1 31 ? 42.643 -10.086 -17.519 1.00 10.00 31 PRO A O 8
ATOM 12371 N N . PHE A 1 32 ? 42.797 -12.299 -17.132 1.00 10.00 32 PHE A N 8
ATOM 12372 C CA . PHE A 1 32 ? 41.681 -12.793 -17.968 1.00 10.00 32 PHE A CA 8
ATOM 12373 C C . PHE A 1 32 ? 41.784 -12.498 -19.484 1.00 10.00 32 PHE A C 8
ATOM 12374 O O . PHE A 1 32 ? 40.999 -13.029 -20.270 1.00 10.00 32 PHE A O 8
ATOM 12391 N N . THR A 1 33 ? 42.765 -11.706 -19.932 1.00 10.00 33 THR A N 8
ATOM 12392 C CA . THR A 1 33 ? 42.892 -11.238 -21.326 1.00 10.00 33 THR A CA 8
ATOM 12393 C C . THR A 1 33 ? 42.863 -12.362 -22.368 1.00 10.00 33 THR A C 8
ATOM 12394 O O . THR A 1 33 ? 42.139 -12.246 -23.359 1.00 10.00 33 THR A O 8
ATOM 12405 N N . MET A 1 34 ? 43.522 -13.508 -22.122 1.00 10.00 34 MET A N 8
ATOM 12406 C CA . MET A 1 34 ? 43.460 -14.648 -23.050 1.00 10.00 34 MET A CA 8
ATOM 12407 C C . MET A 1 34 ? 42.270 -15.601 -22.820 1.00 10.00 34 MET A C 8
ATOM 12408 O O . MET A 1 34 ? 41.935 -16.396 -23.700 1.00 10.00 34 MET A O 8
ATOM 12422 N N . SER A 1 35 ? 41.556 -15.511 -21.697 1.00 10.00 35 SER A N 8
ATOM 12423 C CA . SER A 1 35 ? 40.257 -16.198 -21.566 1.00 10.00 35 SER A CA 8
ATOM 12424 C C . SER A 1 35 ? 39.271 -15.477 -22.498 1.00 10.00 35 SER A C 8
ATOM 12425 O O . SER A 1 35 ? 38.507 -16.107 -23.230 1.00 10.00 35 SER A O 8
ATOM 12433 N N . THR A 1 36 ? 39.384 -14.144 -22.554 1.00 10.00 36 THR A N 8
ATOM 12434 C CA . THR A 1 36 ? 38.715 -13.285 -23.536 1.00 10.00 36 THR A CA 8
ATOM 12435 C C . THR A 1 36 ? 39.195 -13.561 -24.964 1.00 10.00 36 THR A C 8
ATOM 12436 O O . THR A 1 36 ? 38.367 -13.527 -25.866 1.00 10.00 36 THR A O 8
ATOM 12447 N N . LEU A 1 37 ? 40.468 -13.910 -25.208 1.00 10.00 37 LEU A N 8
ATOM 12448 C CA . LEU A 1 37 ? 40.900 -14.396 -26.537 1.00 10.00 37 LEU A CA 8
ATOM 12449 C C . LEU A 1 37 ? 40.095 -15.614 -26.918 1.00 10.00 37 LEU A C 8
ATOM 12450 O O . LEU A 1 37 ? 39.566 -15.681 -28.017 1.00 10.00 37 LEU A O 8
ATOM 12466 N N . GLN A 1 38 ? 40.037 -16.591 -26.021 1.00 10.00 38 GLN A N 8
ATOM 12467 C CA . GLN A 1 38 ? 39.478 -17.879 -26.378 1.00 10.00 38 GLN A CA 8
ATOM 12468 C C . GLN A 1 38 ? 37.964 -17.774 -26.672 1.00 10.00 38 GLN A C 8
ATOM 12469 O O . GLN A 1 38 ? 37.437 -18.481 -27.525 1.00 10.00 38 GLN A O 8
ATOM 12483 N N . GLU A 1 39 ? 37.291 -16.831 -26.008 1.00 10.00 39 GLU A N 8
ATOM 12484 C CA . GLU A 1 39 ? 35.913 -16.363 -26.222 1.00 10.00 39 GLU A CA 8
ATOM 12485 C C . GLU A 1 39 ? 35.724 -15.533 -27.499 1.00 10.00 39 GLU A C 8
ATOM 12486 O O . GLU A 1 39 ? 34.778 -15.772 -28.244 1.00 10.00 39 GLU A O 8
ATOM 12498 N N . LEU A 1 40 ? 36.590 -14.565 -27.776 1.00 10.00 40 LEU A N 8
ATOM 12499 C CA . LEU A 1 40 ? 36.478 -13.639 -28.907 1.00 10.00 40 LEU A CA 8
ATOM 12500 C C . LEU A 1 40 ? 36.976 -14.221 -30.232 1.00 10.00 40 LEU A C 8
ATOM 12501 O O . LEU A 1 40 ? 36.341 -14.015 -31.254 1.00 10.00 40 LEU A O 8
ATOM 12517 N N . GLN A 1 41 ? 38.037 -15.024 -30.230 1.00 10.00 41 GLN A N 8
ATOM 12518 C CA . GLN A 1 41 ? 38.507 -15.818 -31.375 1.00 10.00 41 GLN A CA 8
ATOM 12519 C C . GLN A 1 41 ? 37.475 -16.903 -31.742 1.00 10.00 41 GLN A C 8
ATOM 12520 O O . GLN A 1 41 ? 37.375 -17.315 -32.897 1.00 10.00 41 GLN A O 8
ATOM 12534 N N . GLU A 1 42 ? 36.667 -17.336 -30.772 1.00 10.00 42 GLU A N 8
ATOM 12535 C CA . GLU A 1 42 ? 35.488 -18.179 -30.981 1.00 10.00 42 GLU A CA 8
ATOM 12536 C C . GLU A 1 42 ? 34.294 -17.341 -31.467 1.00 10.00 42 GLU A C 8
ATOM 12537 O O . GLU A 1 42 ? 33.588 -17.764 -32.375 1.00 10.00 42 GLU A O 8
ATOM 12549 N N . ASN A 1 43 ? 34.104 -16.120 -30.953 1.00 10.00 43 ASN A N 8
ATOM 12550 C CA . ASN A 1 43 ? 33.097 -15.173 -31.454 1.00 10.00 43 ASN A CA 8
ATOM 12551 C C . ASN A 1 43 ? 33.338 -14.800 -32.920 1.00 10.00 43 ASN A C 8
ATOM 12552 O O . ASN A 1 43 ? 32.381 -14.697 -33.678 1.00 10.00 43 ASN A O 8
ATOM 12563 N N . ILE A 1 44 ? 34.598 -14.627 -33.317 1.00 10.00 44 ILE A N 8
ATOM 12564 C CA . ILE A 1 44 ? 35.045 -14.478 -34.707 1.00 10.00 44 ILE A CA 8
ATOM 12565 C C . ILE A 1 44 ? 34.493 -15.645 -35.498 1.00 10.00 44 ILE A C 8
ATOM 12566 O O . ILE A 1 44 ? 33.751 -15.458 -36.440 1.00 10.00 44 ILE A O 8
ATOM 12582 N N . THR A 1 45 ? 34.811 -16.860 -35.075 1.00 10.00 45 THR A N 8
ATOM 12583 C CA . THR A 1 45 ? 34.491 -18.093 -35.786 1.00 10.00 45 THR A CA 8
ATOM 12584 C C . THR A 1 45 ? 32.986 -18.380 -35.824 1.00 10.00 45 THR A C 8
ATOM 12585 O O . THR A 1 45 ? 32.487 -18.874 -36.830 1.00 10.00 45 THR A O 8
ATOM 12596 N N . ALA A 1 46 ? 32.226 -18.060 -34.776 1.00 10.00 46 ALA A N 8
ATOM 12597 C CA . ALA A 1 46 ? 30.774 -18.255 -34.762 1.00 10.00 46 ALA A CA 8
ATOM 12598 C C . ALA A 1 46 ? 30.023 -17.143 -35.503 1.00 10.00 46 ALA A C 8
ATOM 12599 O O . ALA A 1 46 ? 29.025 -17.423 -36.162 1.00 10.00 46 ALA A O 8
ATOM 12606 N N . HIS A 1 47 ? 30.488 -15.894 -35.428 1.00 10.00 47 HIS A N 8
ATOM 12607 C CA . HIS A 1 47 ? 30.004 -14.784 -36.250 1.00 10.00 47 HIS A CA 8
ATOM 12608 C C . HIS A 1 47 ? 30.515 -14.923 -37.697 1.00 10.00 47 HIS A C 8
ATOM 12609 O O . HIS A 1 47 ? 29.863 -14.444 -38.613 1.00 10.00 47 HIS A O 8
ATOM 12623 N N . GLU A 1 48 ? 31.585 -15.687 -37.954 1.00 10.00 48 GLU A N 8
ATOM 12624 C CA . GLU A 1 48 ? 31.987 -16.065 -39.310 1.00 10.00 48 GLU A CA 8
ATOM 12625 C C . GLU A 1 48 ? 31.073 -17.180 -39.824 1.00 10.00 48 GLU A C 8
ATOM 12626 O O . GLU A 1 48 ? 30.659 -17.126 -40.968 1.00 10.00 48 GLU A O 8
ATOM 12638 N N . GLN A 1 49 ? 30.734 -18.194 -39.017 1.00 10.00 49 GLN A N 8
ATOM 12639 C CA . GLN A 1 49 ? 29.786 -19.243 -39.410 1.00 10.00 49 GLN A CA 8
ATOM 12640 C C . GLN A 1 49 ? 28.381 -18.673 -39.595 1.00 10.00 49 GLN A C 8
ATOM 12641 O O . GLN A 1 49 ? 27.701 -19.015 -40.556 1.00 10.00 49 GLN A O 8
ATOM 12655 N N . GLN A 1 50 ? 27.948 -17.750 -38.736 1.00 10.00 50 GLN A N 8
ATOM 12656 C CA . GLN A 1 50 ? 26.726 -16.984 -38.982 1.00 10.00 50 GLN A CA 8
ATOM 12657 C C . GLN A 1 50 ? 26.885 -16.122 -40.235 1.00 10.00 50 GLN A C 8
ATOM 12658 O O . GLN A 1 50 ? 25.882 -15.826 -40.873 1.00 10.00 50 GLN A O 8
ATOM 12672 N N . LEU A 1 51 ? 28.114 -15.766 -40.633 1.00 10.00 51 LEU A N 8
ATOM 12673 C CA . LEU A 1 51 ? 28.390 -15.061 -41.878 1.00 10.00 51 LEU A CA 8
ATOM 12674 C C . LEU A 1 51 ? 28.361 -15.962 -43.116 1.00 10.00 51 LEU A C 8
ATOM 12675 O O . LEU A 1 51 ? 27.712 -15.580 -44.083 1.00 10.00 51 LEU A O 8
ATOM 12691 N N . VAL A 1 52 ? 28.933 -17.172 -43.096 1.00 10.00 52 VAL A N 8
ATOM 12692 C CA . VAL A 1 52 ? 28.761 -18.169 -44.166 1.00 10.00 52 VAL A CA 8
ATOM 12693 C C . VAL A 1 52 ? 27.309 -18.538 -44.307 1.00 10.00 52 VAL A C 8
ATOM 12694 O O . VAL A 1 52 ? 26.797 -18.595 -45.418 1.00 10.00 52 VAL A O 8
ATOM 12707 N N . THR A 1 53 ? 26.630 -18.720 -43.175 1.00 10.00 53 THR A N 8
ATOM 12708 C CA . THR A 1 53 ? 25.222 -19.007 -43.121 1.00 10.00 53 THR A CA 8
ATOM 12709 C C . THR A 1 53 ? 24.440 -17.806 -43.596 1.00 10.00 53 THR A C 8
ATOM 12710 O O . THR A 1 53 ? 23.465 -18.034 -44.277 1.00 10.00 53 THR A O 8
ATOM 12721 N N . ALA A 1 54 ? 24.851 -16.560 -43.336 1.00 10.00 54 ALA A N 8
ATOM 12722 C CA . ALA A 1 54 ? 24.233 -15.373 -43.926 1.00 10.00 54 ALA A CA 8
ATOM 12723 C C . ALA A 1 54 ? 24.436 -15.342 -45.449 1.00 10.00 54 ALA A C 8
ATOM 12724 O O . ALA A 1 54 ? 23.502 -14.983 -46.167 1.00 10.00 54 ALA A O 8
ATOM 12731 N N . ARG A 1 55 ? 25.587 -15.809 -45.967 1.00 10.00 55 ARG A N 8
ATOM 12732 C CA . ARG A 1 55 ? 25.751 -16.011 -47.420 1.00 10.00 55 ARG A CA 8
ATOM 12733 C C . ARG A 1 55 ? 24.771 -17.090 -47.930 1.00 10.00 55 ARG A C 8
ATOM 12734 O O . ARG A 1 55 ? 24.083 -16.910 -48.927 1.00 10.00 55 ARG A O 8
ATOM 12755 N N . GLN A 1 56 ? 24.672 -18.203 -47.198 1.00 10.00 56 GLN A N 8
ATOM 12756 C CA . GLN A 1 56 ? 23.770 -19.344 -47.433 1.00 10.00 56 GLN A CA 8
ATOM 12757 C C . GLN A 1 56 ? 22.282 -18.968 -47.278 1.00 10.00 56 GLN A C 8
ATOM 12758 O O . GLN A 1 56 ? 21.409 -19.525 -47.937 1.00 10.00 56 GLN A O 8
ATOM 12772 N N . LYS A 1 57 ? 21.981 -17.985 -46.432 1.00 10.00 57 LYS A N 8
ATOM 12773 C CA . LYS A 1 57 ? 20.654 -17.421 -46.178 1.00 10.00 57 LYS A CA 8
ATOM 12774 C C . LYS A 1 57 ? 20.284 -16.467 -47.298 1.00 10.00 57 LYS A C 8
ATOM 12775 O O . LYS A 1 57 ? 19.153 -16.495 -47.767 1.00 10.00 57 LYS A O 8
ATOM 12794 N N . LEU A 1 58 ? 21.247 -15.675 -47.776 1.00 10.00 58 LEU A N 8
ATOM 12795 C CA . LEU A 1 58 ? 21.060 -14.887 -48.984 1.00 10.00 58 LEU A CA 8
ATOM 12796 C C . LEU A 1 58 ? 20.904 -15.795 -50.209 1.00 10.00 58 LEU A C 8
ATOM 12797 O O . LEU A 1 58 ? 19.986 -15.586 -50.986 1.00 10.00 58 LEU A O 8
ATOM 12813 N N . LYS A 1 59 ? 21.612 -16.922 -50.313 1.00 10.00 59 LYS A N 8
ATOM 12814 C CA . LYS A 1 59 ? 21.344 -17.893 -51.391 1.00 10.00 59 LYS A CA 8
ATOM 12815 C C . LYS A 1 59 ? 19.952 -18.540 -51.273 1.00 10.00 59 LYS A C 8
ATOM 12816 O O . LYS A 1 59 ? 19.312 -18.791 -52.288 1.00 10.00 59 LYS A O 8
ATOM 12835 N N . ASP A 1 60 ? 19.439 -18.733 -50.057 1.00 10.00 60 ASP A N 8
ATOM 12836 C CA . ASP A 1 60 ? 18.044 -19.136 -49.790 1.00 10.00 60 ASP A CA 8
ATOM 12837 C C . ASP A 1 60 ? 17.029 -18.000 -50.102 1.00 10.00 60 ASP A C 8
ATOM 12838 O O . ASP A 1 60 ? 15.865 -18.273 -50.392 1.00 10.00 60 ASP A O 8
ATOM 12847 N N . ALA A 1 61 ? 17.452 -16.728 -50.108 1.00 10.00 61 ALA A N 8
ATOM 12848 C CA . ALA A 1 61 ? 16.667 -15.592 -50.610 1.00 10.00 61 ALA A CA 8
ATOM 12849 C C . ALA A 1 61 ? 16.724 -15.478 -52.147 1.00 10.00 61 ALA A C 8
ATOM 12850 O O . ALA A 1 61 ? 15.721 -15.149 -52.775 1.00 10.00 61 ALA A O 8
ATOM 12857 N N . GLU A 1 62 ? 17.838 -15.835 -52.792 1.00 10.00 62 GLU A N 8
ATOM 12858 C CA . GLU A 1 62 ? 17.900 -15.976 -54.258 1.00 10.00 62 GLU A CA 8
ATOM 12859 C C . GLU A 1 62 ? 17.019 -17.140 -54.695 1.00 10.00 62 GLU A C 8
ATOM 12860 O O . GLU A 1 62 ? 16.260 -17.038 -55.659 1.00 10.00 62 GLU A O 8
ATOM 12872 N N . LYS A 1 63 ? 17.048 -18.215 -53.903 1.00 10.00 63 LYS A N 8
ATOM 12873 C CA . LYS A 1 63 ? 16.142 -19.350 -53.996 1.00 10.00 63 LYS A CA 8
ATOM 12874 C C . LYS A 1 63 ? 14.685 -18.947 -53.775 1.00 10.00 63 LYS A C 8
ATOM 12875 O O . LYS A 1 63 ? 13.817 -19.694 -54.195 1.00 10.00 63 LYS A O 8
ATOM 12894 N N . ALA A 1 64 ? 14.397 -17.802 -53.154 1.00 10.00 64 ALA A N 8
ATOM 12895 C CA . ALA A 1 64 ? 13.045 -17.246 -53.049 1.00 10.00 64 ALA A CA 8
ATOM 12896 C C . ALA A 1 64 ? 12.574 -16.442 -54.274 1.00 10.00 64 ALA A C 8
ATOM 12897 O O . ALA A 1 64 ? 11.459 -16.635 -54.756 1.00 10.00 64 ALA A O 8
ATOM 12904 N N . VAL A 1 65 ? 13.408 -15.550 -54.812 1.00 10.00 65 VAL A N 8
ATOM 12905 C CA . VAL A 1 65 ? 13.145 -14.889 -56.110 1.00 10.00 65 VAL A CA 8
ATOM 12906 C C . VAL A 1 65 ? 13.162 -15.907 -57.276 1.00 10.00 65 VAL A C 8
ATOM 12907 O O . VAL A 1 65 ? 12.563 -15.675 -58.319 1.00 10.00 65 VAL A O 8
ATOM 12920 N N . GLU A 1 66 ? 13.769 -17.082 -57.089 1.00 10.00 66 GLU A N 8
ATOM 12921 C CA . GLU A 1 66 ? 13.663 -18.249 -57.987 1.00 10.00 66 GLU A CA 8
ATOM 12922 C C . GLU A 1 66 ? 12.213 -18.779 -58.044 1.00 10.00 66 GLU A C 8
ATOM 12923 O O . GLU A 1 66 ? 11.674 -19.028 -59.124 1.00 10.00 66 GLU A O 8
ATOM 12935 N N . VAL A 1 67 ? 11.595 -18.974 -56.872 1.00 10.00 67 VAL A N 8
ATOM 12936 C CA . VAL A 1 67 ? 10.309 -19.670 -56.690 1.00 10.00 67 VAL A CA 8
ATOM 12937 C C . VAL A 1 67 ? 9.098 -18.767 -56.822 1.00 10.00 67 VAL A C 8
ATOM 12938 O O . VAL A 1 67 ? 8.080 -19.181 -57.381 1.00 10.00 67 VAL A O 8
ATOM 12951 N N . ASP A 1 68 ? 9.204 -17.538 -56.326 1.00 10.00 68 ASP A N 8
ATOM 12952 C CA . ASP A 1 68 ? 8.122 -16.566 -56.350 1.00 10.00 68 ASP A CA 8
ATOM 12953 C C . ASP A 1 68 ? 8.659 -15.116 -56.377 1.00 10.00 68 ASP A C 8
ATOM 12954 O O . ASP A 1 68 ? 8.715 -14.463 -55.332 1.00 10.00 68 ASP A O 8
ATOM 12963 N N . PRO A 1 69 ? 9.144 -14.643 -57.544 1.00 10.00 69 PRO A N 8
ATOM 12964 C CA . PRO A 1 69 ? 9.786 -13.340 -57.770 1.00 10.00 69 PRO A CA 8
ATOM 12965 C C . PRO A 1 69 ? 8.947 -12.071 -57.502 1.00 10.00 69 PRO A C 8
ATOM 12966 O O . PRO A 1 69 ? 8.807 -11.202 -58.367 1.00 10.00 69 PRO A O 8
ATOM 12977 N N . ASP A 1 70 ? 8.380 -11.927 -56.306 1.00 10.00 70 ASP A N 8
ATOM 12978 C CA . ASP A 1 70 ? 7.792 -10.669 -55.856 1.00 10.00 70 ASP A CA 8
ATOM 12979 C C . ASP A 1 70 ? 8.924 -9.712 -55.484 1.00 10.00 70 ASP A C 8
ATOM 12980 O O . ASP A 1 70 ? 9.993 -10.154 -55.063 1.00 10.00 70 ASP A O 8
ATOM 12989 N N . ASP A 1 71 ? 8.714 -8.399 -55.626 1.00 10.00 71 ASP A N 8
ATOM 12990 C CA . ASP A 1 71 ? 9.751 -7.376 -55.387 1.00 10.00 71 ASP A CA 8
ATOM 12991 C C . ASP A 1 71 ? 10.363 -7.467 -53.986 1.00 10.00 71 ASP A C 8
ATOM 12992 O O . ASP A 1 71 ? 11.545 -7.187 -53.776 1.00 10.00 71 ASP A O 8
ATOM 13001 N N . VAL A 1 72 ? 9.575 -7.980 -53.048 1.00 10.00 72 VAL A N 8
ATOM 13002 C CA . VAL A 1 72 ? 10.006 -8.354 -51.723 1.00 10.00 72 VAL A CA 8
ATOM 13003 C C . VAL A 1 72 ? 11.006 -9.475 -51.682 1.00 10.00 72 VAL A C 8
ATOM 13004 O O . VAL A 1 72 ? 11.924 -9.342 -50.910 1.00 10.00 72 VAL A O 8
ATOM 13017 N N . ASN A 1 73 ? 10.906 -10.557 -52.445 1.00 10.00 73 ASN A N 8
ATOM 13018 C CA . ASN A 1 73 ? 11.853 -11.669 -52.324 1.00 10.00 73 ASN A CA 8
ATOM 13019 C C . ASN A 1 73 ? 13.236 -11.233 -52.836 1.00 10.00 73 ASN A C 8
ATOM 13020 O O . ASN A 1 73 ? 14.265 -11.730 -52.379 1.00 10.00 73 ASN A O 8
ATOM 13031 N N . LYS A 1 74 ? 13.253 -10.212 -53.700 1.00 10.00 74 LYS A N 8
ATOM 13032 C CA . LYS A 1 74 ? 14.467 -9.523 -54.180 1.00 10.00 74 LYS A CA 8
ATOM 13033 C C . LYS A 1 74 ? 14.986 -8.512 -53.138 1.00 10.00 74 LYS A C 8
ATOM 13034 O O . LYS A 1 74 ? 16.180 -8.444 -52.889 1.00 10.00 74 LYS A O 8
ATOM 13053 N N . SER A 1 75 ? 14.107 -7.773 -52.452 1.00 10.00 75 SER A N 8
ATOM 13054 C CA . SER A 1 75 ? 14.444 -6.905 -51.294 1.00 10.00 75 SER A CA 8
ATOM 13055 C C . SER A 1 75 ? 14.851 -7.675 -50.032 1.00 10.00 75 SER A C 8
ATOM 13056 O O . SER A 1 75 ? 15.719 -7.269 -49.268 1.00 10.00 75 SER A O 8
ATOM 13064 N N . THR A 1 76 ? 14.272 -8.848 -49.868 1.00 10.00 76 THR A N 8
ATOM 13065 C CA . THR A 1 76 ? 14.587 -9.911 -48.918 1.00 10.00 76 THR A CA 8
ATOM 13066 C C . THR A 1 76 ? 15.955 -10.447 -49.250 1.00 10.00 76 THR A C 8
ATOM 13067 O O . THR A 1 76 ? 16.702 -10.800 -48.346 1.00 10.00 76 THR A O 8
ATOM 13078 N N . LEU A 1 77 ? 16.347 -10.415 -50.524 1.00 10.00 77 LEU A N 8
ATOM 13079 C CA . LEU A 1 77 ? 17.748 -10.663 -50.830 1.00 10.00 77 LEU A CA 8
ATOM 13080 C C . LEU A 1 77 ? 18.607 -9.536 -50.267 1.00 10.00 77 LEU A C 8
ATOM 13081 O O . LEU A 1 77 ? 19.501 -9.788 -49.472 1.00 10.00 77 LEU A O 8
ATOM 13097 N N . GLN A 1 78 ? 18.274 -8.291 -50.585 1.00 10.00 78 GLN A N 8
ATOM 13098 C CA . GLN A 1 78 ? 18.977 -7.083 -50.128 1.00 10.00 78 GLN A CA 8
ATOM 13099 C C . GLN A 1 78 ? 19.073 -6.960 -48.603 1.00 10.00 78 GLN A C 8
ATOM 13100 O O . GLN A 1 78 ? 20.018 -6.383 -48.081 1.00 10.00 78 GLN A O 8
ATOM 13114 N N . ASN A 1 79 ? 18.141 -7.594 -47.907 1.00 10.00 79 ASN A N 8
ATOM 13115 C CA . ASN A 1 79 ? 18.045 -7.812 -46.472 1.00 10.00 79 ASN A CA 8
ATOM 13116 C C . ASN A 1 79 ? 18.936 -8.951 -45.950 1.00 10.00 79 ASN A C 8
ATOM 13117 O O . ASN A 1 79 ? 19.623 -8.773 -44.945 1.00 10.00 79 ASN A O 8
ATOM 13128 N N . ARG A 1 80 ? 18.977 -10.115 -46.613 1.00 10.00 80 ARG A N 8
ATOM 13129 C CA . ARG A 1 80 ? 19.927 -11.171 -46.239 1.00 10.00 80 ARG A CA 8
ATOM 13130 C C . ARG A 1 80 ? 21.372 -10.737 -46.506 1.00 10.00 80 ARG A C 8
ATOM 13131 O O . ARG A 1 80 ? 22.277 -10.950 -45.706 1.00 10.00 80 ARG A O 8
ATOM 13152 N N . ARG A 1 81 ? 21.556 -10.046 -47.628 1.00 10.00 81 ARG A N 8
ATOM 13153 C CA . ARG A 1 81 ? 22.753 -9.317 -48.061 1.00 10.00 81 ARG A CA 8
ATOM 13154 C C . ARG A 1 81 ? 23.104 -8.177 -47.102 1.00 10.00 81 ARG A C 8
ATOM 13155 O O . ARG A 1 81 ? 24.281 -7.923 -46.854 1.00 10.00 81 ARG A O 8
ATOM 13176 N N . ALA A 1 82 ? 22.101 -7.571 -46.467 1.00 10.00 82 ALA A N 8
ATOM 13177 C CA . ALA A 1 82 ? 22.292 -6.630 -45.370 1.00 10.00 82 ALA A CA 8
ATOM 13178 C C . ALA A 1 82 ? 22.759 -7.341 -44.081 1.00 10.00 82 ALA A C 8
ATOM 13179 O O . ALA A 1 82 ? 23.605 -6.785 -43.385 1.00 10.00 82 ALA A O 8
ATOM 13186 N N . ALA A 1 83 ? 22.315 -8.573 -43.778 1.00 10.00 83 ALA A N 8
ATOM 13187 C CA . ALA A 1 83 ? 22.924 -9.361 -42.692 1.00 10.00 83 ALA A CA 8
ATOM 13188 C C . ALA A 1 83 ? 24.373 -9.694 -43.028 1.00 10.00 83 ALA A C 8
ATOM 13189 O O . ALA A 1 83 ? 25.236 -9.421 -42.219 1.00 10.00 83 ALA A O 8
ATOM 13196 N N . VAL A 1 84 ? 24.699 -10.184 -44.220 1.00 10.00 84 VAL A N 8
ATOM 13197 C CA . VAL A 1 84 ? 26.106 -10.369 -44.643 1.00 10.00 84 VAL A CA 8
ATOM 13198 C C . VAL A 1 84 ? 26.887 -9.084 -44.431 1.00 10.00 84 VAL A C 8
ATOM 13199 O O . VAL A 1 84 ? 27.987 -9.170 -43.923 1.00 10.00 84 VAL A O 8
ATOM 13212 N N . SER A 1 85 ? 26.309 -7.907 -44.661 1.00 10.00 85 SER A N 8
ATOM 13213 C CA . SER A 1 85 ? 26.955 -6.628 -44.335 1.00 10.00 85 SER A CA 8
ATOM 13214 C C . SER A 1 85 ? 27.089 -6.355 -42.820 1.00 10.00 85 SER A C 8
ATOM 13215 O O . SER A 1 85 ? 28.152 -5.914 -42.379 1.00 10.00 85 SER A O 8
ATOM 13223 N N . THR A 1 86 ? 26.091 -6.694 -41.991 1.00 10.00 86 THR A N 8
ATOM 13224 C CA . THR A 1 86 ? 26.171 -6.698 -40.504 1.00 10.00 86 THR A CA 8
ATOM 13225 C C . THR A 1 86 ? 27.348 -7.541 -40.032 1.00 10.00 86 THR A C 8
ATOM 13226 O O . THR A 1 86 ? 28.217 -7.098 -39.284 1.00 10.00 86 THR A O 8
ATOM 13237 N N . LEU A 1 87 ? 27.334 -8.780 -40.501 1.00 10.00 87 LEU A N 8
ATOM 13238 C CA . LEU A 1 87 ? 28.230 -9.877 -40.214 1.00 10.00 87 LEU A CA 8
ATOM 13239 C C . LEU A 1 87 ? 29.655 -9.553 -40.656 1.00 10.00 87 LEU A C 8
ATOM 13240 O O . LEU A 1 87 ? 30.607 -9.801 -39.927 1.00 10.00 87 LEU A O 8
ATOM 13256 N N . GLU A 1 88 ? 29.799 -8.981 -41.847 1.00 10.00 88 GLU A N 8
ATOM 13257 C CA . GLU A 1 88 ? 31.066 -8.558 -42.436 1.00 10.00 88 GLU A CA 8
ATOM 13258 C C . GLU A 1 88 ? 31.644 -7.341 -41.679 1.00 10.00 88 GLU A C 8
ATOM 13259 O O . GLU A 1 88 ? 32.838 -7.317 -41.370 1.00 10.00 88 GLU A O 8
ATOM 13271 N N . THR A 1 89 ? 30.802 -6.351 -41.322 1.00 10.00 89 THR A N 8
ATOM 13272 C CA . THR A 1 89 ? 31.181 -5.211 -40.450 1.00 10.00 89 THR A CA 8
ATOM 13273 C C . THR A 1 89 ? 31.686 -5.717 -39.121 1.00 10.00 89 THR A C 8
ATOM 13274 O O . THR A 1 89 ? 32.770 -5.321 -38.678 1.00 10.00 89 THR A O 8
ATOM 13285 N N . LYS A 1 90 ? 30.909 -6.626 -38.515 1.00 10.00 90 LYS A N 8
ATOM 13286 C CA . LYS A 1 90 ? 31.319 -7.323 -37.312 1.00 10.00 90 LYS A CA 8
ATOM 13287 C C . LYS A 1 90 ? 32.649 -7.950 -37.549 1.00 10.00 90 LYS A C 8
ATOM 13288 O O . LYS A 1 90 ? 33.570 -7.528 -36.895 1.00 10.00 90 LYS A O 8
ATOM 13307 N N . LEU A 1 91 ? 32.825 -8.847 -38.497 1.00 10.00 91 LEU A N 8
ATOM 13308 C CA . LEU A 1 91 ? 34.082 -9.567 -38.571 1.00 10.00 91 LEU A CA 8
ATOM 13309 C C . LEU A 1 91 ? 35.293 -8.697 -38.843 1.00 10.00 91 LEU A C 8
ATOM 13310 O O . LEU A 1 91 ? 36.339 -9.032 -38.312 1.00 10.00 91 LEU A O 8
ATOM 13326 N N . GLY A 1 92 ? 35.183 -7.574 -39.551 1.00 10.00 92 GLY A N 8
ATOM 13327 C CA . GLY A 1 92 ? 36.299 -6.631 -39.605 1.00 10.00 92 GLY A CA 8
ATOM 13328 C C . GLY A 1 92 ? 36.587 -6.035 -38.221 1.00 10.00 92 GLY A C 8
ATOM 13329 O O . GLY A 1 92 ? 37.716 -6.123 -37.737 1.00 10.00 92 GLY A O 8
ATOM 13333 N N . GLU A 1 93 ? 35.560 -5.522 -37.532 1.00 10.00 93 GLU A N 8
ATOM 13334 C CA . GLU A 1 93 ? 35.675 -4.991 -36.162 1.00 10.00 93 GLU A CA 8
ATOM 13335 C C . GLU A 1 93 ? 36.091 -6.059 -35.124 1.00 10.00 93 GLU A C 8
ATOM 13336 O O . GLU A 1 93 ? 36.873 -5.758 -34.231 1.00 10.00 93 GLU A O 8
ATOM 13348 N N . LEU A 1 94 ? 35.643 -7.309 -35.287 1.00 10.00 94 LEU A N 8
ATOM 13349 C CA . LEU A 1 94 ? 35.859 -8.510 -34.474 1.00 10.00 94 LEU A CA 8
ATOM 13350 C C . LEU A 1 94 ? 37.286 -9.007 -34.640 1.00 10.00 94 LEU A C 8
ATOM 13351 O O . LEU A 1 94 ? 38.006 -9.142 -33.652 1.00 10.00 94 LEU A O 8
ATOM 13367 N N . LYS A 1 95 ? 37.730 -9.187 -35.887 1.00 10.00 95 LYS A N 8
ATOM 13368 C CA . LYS A 1 95 ? 39.114 -9.538 -36.234 1.00 10.00 95 LYS A CA 8
ATOM 13369 C C . LYS A 1 95 ? 40.081 -8.433 -35.765 1.00 10.00 95 LYS A C 8
ATOM 13370 O O . LYS A 1 95 ? 41.196 -8.739 -35.343 1.00 10.00 95 LYS A O 8
ATOM 13389 N N . ARG A 1 96 ? 39.634 -7.165 -35.723 1.00 10.00 96 ARG A N 8
ATOM 13390 C CA . ARG A 1 96 ? 40.345 -6.030 -35.088 1.00 10.00 96 ARG A CA 8
ATOM 13391 C C . ARG A 1 96 ? 40.278 -6.044 -33.559 1.00 10.00 96 ARG A C 8
ATOM 13392 O O . ARG A 1 96 ? 41.274 -5.674 -32.939 1.00 10.00 96 ARG A O 8
ATOM 13413 N N . GLN A 1 97 ? 39.177 -6.487 -32.931 1.00 10.00 97 GLN A N 8
ATOM 13414 C CA . GLN A 1 97 ? 39.166 -6.729 -31.476 1.00 10.00 97 GLN A CA 8
ATOM 13415 C C . GLN A 1 97 ? 40.230 -7.742 -31.175 1.00 10.00 97 GLN A C 8
ATOM 13416 O O . GLN A 1 97 ? 41.012 -7.503 -30.269 1.00 10.00 97 GLN A O 8
ATOM 13430 N N . LEU A 1 98 ? 40.330 -8.796 -31.992 1.00 10.00 98 LEU A N 8
ATOM 13431 C CA . LEU A 1 98 ? 41.433 -9.726 -31.892 1.00 10.00 98 LEU A CA 8
ATOM 13432 C C . LEU A 1 98 ? 42.776 -9.059 -32.071 1.00 10.00 98 LEU A C 8
ATOM 13433 O O . LEU A 1 98 ? 43.586 -9.192 -31.178 1.00 10.00 98 LEU A O 8
ATOM 13449 N N . ALA A 1 99 ? 43.035 -8.291 -33.120 1.00 10.00 99 ALA A N 8
ATOM 13450 C CA . ALA A 1 99 ? 44.342 -7.654 -33.250 1.00 10.00 99 ALA A CA 8
ATOM 13451 C C . ALA A 1 99 ? 44.732 -6.752 -32.052 1.00 10.00 99 ALA A C 8
ATOM 13452 O O . ALA A 1 99 ? 45.922 -6.590 -31.788 1.00 10.00 99 ALA A O 8
ATOM 13459 N N . ASP A 1 100 ? 43.771 -6.217 -31.289 1.00 10.00 100 ASP A N 8
ATOM 13460 C CA . ASP A 1 100 ? 44.007 -5.543 -30.003 1.00 10.00 100 ASP A CA 8
ATOM 13461 C C . ASP A 1 100 ? 44.183 -6.520 -28.814 1.00 10.00 100 ASP A C 8
ATOM 13462 O O . ASP A 1 100 ? 45.123 -6.389 -28.026 1.00 10.00 100 ASP A O 8
ATOM 13471 N N . LEU A 1 101 ? 43.321 -7.536 -28.721 1.00 10.00 101 LEU A N 8
ATOM 13472 C CA . LEU A 1 101 ? 43.336 -8.656 -27.765 1.00 10.00 101 LEU A CA 8
ATOM 13473 C C . LEU A 1 101 ? 44.653 -9.407 -27.770 1.00 10.00 101 LEU A C 8
ATOM 13474 O O . LEU A 1 101 ? 45.285 -9.675 -26.753 1.00 10.00 101 LEU A O 8
ATOM 13490 N N . VAL A 1 102 ? 45.021 -9.805 -28.976 1.00 10.00 102 VAL A N 8
ATOM 13491 C CA . VAL A 1 102 ? 46.096 -10.711 -29.294 1.00 10.00 102 VAL A CA 8
ATOM 13492 C C . VAL A 1 102 ? 47.402 -10.032 -28.924 1.00 10.00 102 VAL A C 8
ATOM 13493 O O . VAL A 1 102 ? 48.251 -10.599 -28.245 1.00 10.00 102 VAL A O 8
ATOM 13506 N N . ALA A 1 103 ? 47.497 -8.752 -29.278 1.00 10.00 103 ALA A N 8
ATOM 13507 C CA . ALA A 1 103 ? 48.547 -7.818 -28.903 1.00 10.00 103 ALA A CA 8
ATOM 13508 C C . ALA A 1 103 ? 48.612 -7.471 -27.396 1.00 10.00 103 ALA A C 8
ATOM 13509 O O . ALA A 1 103 ? 49.449 -6.671 -26.975 1.00 10.00 103 ALA A O 8
ATOM 13516 N N . ALA A 1 104 ? 47.786 -8.138 -26.587 1.00 10.00 104 ALA A N 8
ATOM 13517 C CA . ALA A 1 104 ? 47.766 -8.123 -25.133 1.00 10.00 104 ALA A CA 8
ATOM 13518 C C . ALA A 1 104 ? 47.870 -9.535 -24.510 1.00 10.00 104 ALA A C 8
ATOM 13519 O O . ALA A 1 104 ? 48.348 -9.668 -23.384 1.00 10.00 104 ALA A O 8
ATOM 13526 N N . GLN A 1 105 ? 47.534 -10.604 -25.250 1.00 10.00 105 GLN A N 8
ATOM 13527 C CA . GLN A 1 105 ? 47.793 -12.006 -24.871 1.00 10.00 105 GLN A CA 8
ATOM 13528 C C . GLN A 1 105 ? 49.301 -12.258 -24.634 1.00 10.00 105 GLN A C 8
ATOM 13529 O O . GLN A 1 105 ? 49.696 -13.119 -23.845 1.00 10.00 105 GLN A O 8
ATOM 13543 N N . LYS A 1 106 ? 50.133 -11.470 -25.332 1.00 10.00 106 LYS A N 8
ATOM 13544 C CA . LYS A 1 106 ? 51.606 -11.440 -25.330 1.00 10.00 106 LYS A CA 8
ATOM 13545 C C . LYS A 1 106 ? 52.241 -10.883 -24.042 1.00 10.00 106 LYS A C 8
ATOM 13546 O O . LYS A 1 106 ? 53.444 -11.062 -23.832 1.00 10.00 106 LYS A O 8
ATOM 13565 N N . LEU A 1 107 ? 51.461 -10.177 -23.215 1.00 10.00 107 LEU A N 8
ATOM 13566 C CA . LEU A 1 107 ? 51.917 -9.380 -22.060 1.00 10.00 107 LEU A CA 8
ATOM 13567 C C . LEU A 1 107 ? 51.959 -10.188 -20.747 1.00 10.00 107 LEU A C 8
ATOM 13568 O O . LEU A 1 107 ? 50.989 -10.921 -20.443 1.00 10.00 107 LEU A O 8
ATOM 13585 N N . MET A 1 1 ? 81.986 -0.503 22.722 1.00 10.00 1 MET A N 9
ATOM 13586 C CA . MET A 1 1 ? 81.469 0.840 22.345 1.00 10.00 1 MET A CA 9
ATOM 13587 C C . MET A 1 1 ? 80.620 1.450 23.469 1.00 10.00 1 MET A C 9
ATOM 13588 O O . MET A 1 1 ? 80.160 0.739 24.362 1.00 10.00 1 MET A O 9
ATOM 13604 N N . HIS A 1 2 ? 80.417 2.772 23.443 1.00 10.00 2 HIS A N 9
ATOM 13605 C CA . HIS A 1 2 ? 79.797 3.557 24.529 1.00 10.00 2 HIS A CA 9
ATOM 13606 C C . HIS A 1 2 ? 78.264 3.401 24.681 1.00 10.00 2 HIS A C 9
ATOM 13607 O O . HIS A 1 2 ? 77.674 4.001 25.584 1.00 10.00 2 HIS A O 9
ATOM 13621 N N . HIS A 1 3 ? 77.605 2.627 23.812 1.00 10.00 3 HIS A N 9
ATOM 13622 C CA . HIS A 1 3 ? 76.143 2.508 23.717 1.00 10.00 3 HIS A CA 9
ATOM 13623 C C . HIS A 1 3 ? 75.692 1.093 23.315 1.00 10.00 3 HIS A C 9
ATOM 13624 O O . HIS A 1 3 ? 76.425 0.363 22.646 1.00 10.00 3 HIS A O 9
ATOM 13638 N N . HIS A 1 4 ? 74.451 0.723 23.648 1.00 10.00 4 HIS A N 9
ATOM 13639 C CA . HIS A 1 4 ? 73.839 -0.546 23.221 1.00 10.00 4 HIS A CA 9
ATOM 13640 C C . HIS A 1 4 ? 73.557 -0.623 21.705 1.00 10.00 4 HIS A C 9
ATOM 13641 O O . HIS A 1 4 ? 73.385 -1.718 21.165 1.00 10.00 4 HIS A O 9
ATOM 13655 N N . HIS A 1 5 ? 73.495 0.523 21.013 1.00 10.00 5 HIS A N 9
ATOM 13656 C CA . HIS A 1 5 ? 73.224 0.613 19.576 1.00 10.00 5 HIS A CA 9
ATOM 13657 C C . HIS A 1 5 ? 74.257 -0.156 18.726 1.00 10.00 5 HIS A C 9
ATOM 13658 O O . HIS A 1 5 ? 75.468 -0.036 18.927 1.00 10.00 5 HIS A O 9
ATOM 13672 N N . HIS A 1 6 ? 73.753 -0.930 17.763 1.00 10.00 6 HIS A N 9
ATOM 13673 C CA . HIS A 1 6 ? 74.506 -1.745 16.803 1.00 10.00 6 HIS A CA 9
ATOM 13674 C C . HIS A 1 6 ? 73.633 -2.058 15.566 1.00 10.00 6 HIS A C 9
ATOM 13675 O O . HIS A 1 6 ? 72.429 -1.782 15.566 1.00 10.00 6 HIS A O 9
ATOM 13689 N N . HIS A 1 7 ? 74.219 -2.661 14.522 1.00 10.00 7 HIS A N 9
ATOM 13690 C CA . HIS A 1 7 ? 73.485 -3.070 13.308 1.00 10.00 7 HIS A CA 9
ATOM 13691 C C . HIS A 1 7 ? 74.010 -4.372 12.664 1.00 10.00 7 HIS A C 9
ATOM 13692 O O . HIS A 1 7 ? 73.206 -5.160 12.159 1.00 10.00 7 HIS A O 9
ATOM 13706 N N . GLY A 1 8 ? 75.326 -4.635 12.694 1.00 10.00 8 GLY A N 9
ATOM 13707 C CA . GLY A 1 8 ? 75.928 -5.878 12.173 1.00 10.00 8 GLY A CA 9
ATOM 13708 C C . GLY A 1 8 ? 75.627 -6.161 10.691 1.00 10.00 8 GLY A C 9
ATOM 13709 O O . GLY A 1 8 ? 75.304 -7.297 10.331 1.00 10.00 8 GLY A O 9
ATOM 13713 N N . LYS A 1 9 ? 75.661 -5.117 9.848 1.00 10.00 9 LYS A N 9
ATOM 13714 C CA . LYS A 1 9 ? 75.248 -5.140 8.428 1.00 10.00 9 LYS A CA 9
ATOM 13715 C C . LYS A 1 9 ? 75.928 -6.249 7.599 1.00 10.00 9 LYS A C 9
ATOM 13716 O O . LYS A 1 9 ? 77.117 -6.524 7.808 1.00 10.00 9 LYS A O 9
ATOM 13735 N N . PRO A 1 10 ? 75.207 -6.860 6.638 1.00 10.00 10 PRO A N 9
ATOM 13736 C CA . PRO A 1 10 ? 75.745 -7.895 5.754 1.00 10.00 10 PRO A CA 9
ATOM 13737 C C . PRO A 1 10 ? 76.737 -7.331 4.717 1.00 10.00 10 PRO A C 9
ATOM 13738 O O . PRO A 1 10 ? 76.855 -6.116 4.536 1.00 10.00 10 PRO A O 9
ATOM 13749 N N . ILE A 1 11 ? 77.424 -8.231 4.002 1.00 10.00 11 ILE A N 9
ATOM 13750 C CA . ILE A 1 11 ? 78.458 -7.921 2.996 1.00 10.00 11 ILE A CA 9
ATOM 13751 C C . ILE A 1 11 ? 78.031 -8.518 1.637 1.00 10.00 11 ILE A C 9
ATOM 13752 O O . ILE A 1 11 ? 77.520 -9.644 1.593 1.00 10.00 11 ILE A O 9
ATOM 13768 N N . PRO A 1 12 ? 78.216 -7.778 0.530 1.00 10.00 12 PRO A N 9
ATOM 13769 C CA . PRO A 1 12 ? 77.805 -8.173 -0.816 1.00 10.00 12 PRO A CA 9
ATOM 13770 C C . PRO A 1 12 ? 78.653 -9.318 -1.404 1.00 10.00 12 PRO A C 9
ATOM 13771 O O . PRO A 1 12 ? 79.753 -9.621 -0.934 1.00 10.00 12 PRO A O 9
ATOM 13782 N N . ASN A 1 13 ? 78.142 -9.932 -2.477 1.00 10.00 13 ASN A N 9
ATOM 13783 C CA . ASN A 1 13 ? 78.801 -10.988 -3.259 1.00 10.00 13 ASN A CA 9
ATOM 13784 C C . ASN A 1 13 ? 78.387 -10.891 -4.755 1.00 10.00 13 ASN A C 9
ATOM 13785 O O . ASN A 1 13 ? 77.395 -10.218 -5.060 1.00 10.00 13 ASN A O 9
ATOM 13796 N N . PRO A 1 14 ? 79.110 -11.527 -5.700 1.00 10.00 14 PRO A N 9
ATOM 13797 C CA . PRO A 1 14 ? 78.899 -11.320 -7.139 1.00 10.00 14 PRO A CA 9
ATOM 13798 C C . PRO A 1 14 ? 77.656 -12.016 -7.738 1.00 10.00 14 PRO A C 9
ATOM 13799 O O . PRO A 1 14 ? 77.312 -11.727 -8.888 1.00 10.00 14 PRO A O 9
ATOM 13810 N N . LEU A 1 15 ? 76.963 -12.883 -6.982 1.00 10.00 15 LEU A N 9
ATOM 13811 C CA . LEU A 1 15 ? 75.779 -13.662 -7.400 1.00 10.00 15 LEU A CA 9
ATOM 13812 C C . LEU A 1 15 ? 75.991 -14.505 -8.687 1.00 10.00 15 LEU A C 9
ATOM 13813 O O . LEU A 1 15 ? 77.124 -14.723 -9.132 1.00 10.00 15 LEU A O 9
ATOM 13829 N N . LEU A 1 16 ? 74.901 -15.040 -9.254 1.00 10.00 16 LEU A N 9
ATOM 13830 C CA . LEU A 1 16 ? 74.892 -15.867 -10.474 1.00 10.00 16 LEU A CA 9
ATOM 13831 C C . LEU A 1 16 ? 73.627 -15.595 -11.316 1.00 10.00 16 LEU A C 9
ATOM 13832 O O . LEU A 1 16 ? 73.736 -15.222 -12.486 1.00 10.00 16 LEU A O 9
ATOM 13848 N N . GLY A 1 17 ? 72.435 -15.702 -10.715 1.00 10.00 17 GLY A N 9
ATOM 13849 C CA . GLY A 1 17 ? 71.150 -15.351 -11.338 1.00 10.00 17 GLY A CA 9
ATOM 13850 C C . GLY A 1 17 ? 69.932 -15.686 -10.465 1.00 10.00 17 GLY A C 9
ATOM 13851 O O . GLY A 1 17 ? 70.050 -16.426 -9.483 1.00 10.00 17 GLY A O 9
ATOM 13855 N N . LEU A 1 18 ? 68.761 -15.140 -10.820 1.00 10.00 18 LEU A N 9
ATOM 13856 C CA . LEU A 1 18 ? 67.483 -15.343 -10.117 1.00 10.00 18 LEU A CA 9
ATOM 13857 C C . LEU A 1 18 ? 66.282 -15.088 -11.054 1.00 10.00 18 LEU A C 9
ATOM 13858 O O . LEU A 1 18 ? 66.330 -14.208 -11.916 1.00 10.00 18 LEU A O 9
ATOM 13874 N N . ASP A 1 19 ? 65.196 -15.846 -10.889 1.00 10.00 19 ASP A N 9
ATOM 13875 C CA . ASP A 1 19 ? 64.006 -15.796 -11.760 1.00 10.00 19 ASP A CA 9
ATOM 13876 C C . ASP A 1 19 ? 63.203 -14.478 -11.698 1.00 10.00 19 ASP A C 9
ATOM 13877 O O . ASP A 1 19 ? 62.465 -14.159 -12.635 1.00 10.00 19 ASP A O 9
ATOM 13886 N N . SER A 1 20 ? 63.364 -13.691 -10.628 1.00 10.00 20 SER A N 9
ATOM 13887 C CA . SER A 1 20 ? 62.742 -12.369 -10.479 1.00 10.00 20 SER A CA 9
ATOM 13888 C C . SER A 1 20 ? 63.211 -11.404 -11.570 1.00 10.00 20 SER A C 9
ATOM 13889 O O . SER A 1 20 ? 62.427 -11.031 -12.441 1.00 10.00 20 SER A O 9
ATOM 13897 N N . THR A 1 21 ? 64.500 -11.057 -11.586 1.00 10.00 21 THR A N 9
ATOM 13898 C CA . THR A 1 21 ? 65.115 -10.171 -12.591 1.00 10.00 21 THR A CA 9
ATOM 13899 C C . THR A 1 21 ? 65.069 -10.743 -14.019 1.00 10.00 21 THR A C 9
ATOM 13900 O O . THR A 1 21 ? 65.054 -9.989 -14.993 1.00 10.00 21 THR A O 9
ATOM 13911 N N . GLU A 1 22 ? 64.974 -12.071 -14.169 1.00 10.00 22 GLU A N 9
ATOM 13912 C CA . GLU A 1 22 ? 64.819 -12.733 -15.471 1.00 10.00 22 GLU A CA 9
ATOM 13913 C C . GLU A 1 22 ? 63.474 -12.408 -16.155 1.00 10.00 22 GLU A C 9
ATOM 13914 O O . GLU A 1 22 ? 63.448 -12.158 -17.364 1.00 10.00 22 GLU A O 9
ATOM 13926 N N . ASN A 1 23 ? 62.358 -12.396 -15.407 1.00 10.00 23 ASN A N 9
ATOM 13927 C CA . ASN A 1 23 ? 61.013 -12.186 -15.974 1.00 10.00 23 ASN A CA 9
ATOM 13928 C C . ASN A 1 23 ? 59.948 -11.693 -14.970 1.00 10.00 23 ASN A C 9
ATOM 13929 O O . ASN A 1 23 ? 59.115 -10.856 -15.322 1.00 10.00 23 ASN A O 9
ATOM 13940 N N . LEU A 1 24 ? 59.940 -12.207 -13.733 1.00 10.00 24 LEU A N 9
ATOM 13941 C CA . LEU A 1 24 ? 58.856 -11.983 -12.758 1.00 10.00 24 LEU A CA 9
ATOM 13942 C C . LEU A 1 24 ? 58.866 -10.584 -12.093 1.00 10.00 24 LEU A C 9
ATOM 13943 O O . LEU A 1 24 ? 57.948 -10.261 -11.336 1.00 10.00 24 LEU A O 9
ATOM 13959 N N . TYR A 1 25 ? 59.868 -9.743 -12.373 1.00 10.00 25 TYR A N 9
ATOM 13960 C CA . TYR A 1 25 ? 60.050 -8.395 -11.809 1.00 10.00 25 TYR A CA 9
ATOM 13961 C C . TYR A 1 25 ? 58.883 -7.408 -12.036 1.00 10.00 25 TYR A C 9
ATOM 13962 O O . TYR A 1 25 ? 58.779 -6.419 -11.305 1.00 10.00 25 TYR A O 9
ATOM 13980 N N . PHE A 1 26 ? 58.007 -7.653 -13.019 1.00 10.00 26 PHE A N 9
ATOM 13981 C CA . PHE A 1 26 ? 56.854 -6.798 -13.334 1.00 10.00 26 PHE A CA 9
ATOM 13982 C C . PHE A 1 26 ? 55.658 -7.604 -13.874 1.00 10.00 26 PHE A C 9
ATOM 13983 O O . PHE A 1 26 ? 55.827 -8.568 -14.626 1.00 10.00 26 PHE A O 9
ATOM 14000 N N . GLN A 1 27 ? 54.447 -7.161 -13.523 1.00 10.00 27 GLN A N 9
ATOM 14001 C CA . GLN A 1 27 ? 53.153 -7.618 -14.052 1.00 10.00 27 GLN A CA 9
ATOM 14002 C C . GLN A 1 27 ? 52.167 -6.432 -14.093 1.00 10.00 27 GLN A C 9
ATOM 14003 O O . GLN A 1 27 ? 52.295 -5.487 -13.308 1.00 10.00 27 GLN A O 9
ATOM 14017 N N . GLY A 1 28 ? 51.158 -6.487 -14.971 1.00 10.00 28 GLY A N 9
ATOM 14018 C CA . GLY A 1 28 ? 50.156 -5.411 -15.092 1.00 10.00 28 GLY A CA 9
ATOM 14019 C C . GLY A 1 28 ? 48.960 -5.650 -16.028 1.00 10.00 28 GLY A C 9
ATOM 14020 O O . GLY A 1 28 ? 48.138 -4.744 -16.185 1.00 10.00 28 GLY A O 9
ATOM 14024 N N . ILE A 1 29 ? 48.836 -6.827 -16.657 1.00 10.00 29 ILE A N 9
ATOM 14025 C CA . ILE A 1 29 ? 47.674 -7.186 -17.493 1.00 10.00 29 ILE A CA 9
ATOM 14026 C C . ILE A 1 29 ? 46.365 -7.257 -16.687 1.00 10.00 29 ILE A C 9
ATOM 14027 O O . ILE A 1 29 ? 46.365 -7.567 -15.492 1.00 10.00 29 ILE A O 9
ATOM 14043 N N . ASP A 1 30 ? 45.235 -6.997 -17.348 1.00 10.00 30 ASP A N 9
ATOM 14044 C CA . ASP A 1 30 ? 43.901 -7.148 -16.753 1.00 10.00 30 ASP A CA 9
ATOM 14045 C C . ASP A 1 30 ? 43.549 -8.627 -16.474 1.00 10.00 30 ASP A C 9
ATOM 14046 O O . ASP A 1 30 ? 43.986 -9.513 -17.223 1.00 10.00 30 ASP A O 9
ATOM 14055 N N . PRO A 1 31 ? 42.722 -8.921 -15.449 1.00 10.00 31 PRO A N 9
ATOM 14056 C CA . PRO A 1 31 ? 42.160 -10.253 -15.229 1.00 10.00 31 PRO A CA 9
ATOM 14057 C C . PRO A 1 31 ? 41.488 -10.846 -16.478 1.00 10.00 31 PRO A C 9
ATOM 14058 O O . PRO A 1 31 ? 40.812 -10.139 -17.231 1.00 10.00 31 PRO A O 9
ATOM 14069 N N . PHE A 1 32 ? 41.636 -12.162 -16.664 1.00 10.00 32 PHE A N 9
ATOM 14070 C CA . PHE A 1 32 ? 40.970 -12.968 -17.703 1.00 10.00 32 PHE A CA 9
ATOM 14071 C C . PHE A 1 32 ? 41.208 -12.515 -19.165 1.00 10.00 32 PHE A C 9
ATOM 14072 O O . PHE A 1 32 ? 40.457 -12.905 -20.062 1.00 10.00 32 PHE A O 9
ATOM 14089 N N . THR A 1 33 ? 42.248 -11.717 -19.443 1.00 10.00 33 THR A N 9
ATOM 14090 C CA . THR A 1 33 ? 42.506 -11.117 -20.774 1.00 10.00 33 THR A CA 9
ATOM 14091 C C . THR A 1 33 ? 42.604 -12.132 -21.924 1.00 10.00 33 THR A C 9
ATOM 14092 O O . THR A 1 33 ? 42.046 -11.882 -22.995 1.00 10.00 33 THR A O 9
ATOM 14103 N N . MET A 1 34 ? 43.185 -13.325 -21.708 1.00 10.00 34 MET A N 9
ATOM 14104 C CA . MET A 1 34 ? 43.179 -14.399 -22.720 1.00 10.00 34 MET A CA 9
ATOM 14105 C C . MET A 1 34 ? 41.998 -15.382 -22.591 1.00 10.00 34 MET A C 9
ATOM 14106 O O . MET A 1 34 ? 41.730 -16.153 -23.513 1.00 10.00 34 MET A O 9
ATOM 14120 N N . SER A 1 35 ? 41.226 -15.346 -21.504 1.00 10.00 35 SER A N 9
ATOM 14121 C CA . SER A 1 35 ? 39.933 -16.058 -21.482 1.00 10.00 35 SER A CA 9
ATOM 14122 C C . SER A 1 35 ? 39.007 -15.323 -22.465 1.00 10.00 35 SER A C 9
ATOM 14123 O O . SER A 1 35 ? 38.288 -15.943 -23.248 1.00 10.00 35 SER A O 9
ATOM 14131 N N . THR A 1 36 ? 39.124 -13.988 -22.496 1.00 10.00 36 THR A N 9
ATOM 14132 C CA . THR A 1 36 ? 38.529 -13.104 -23.502 1.00 10.00 36 THR A CA 9
ATOM 14133 C C . THR A 1 36 ? 39.065 -13.398 -24.903 1.00 10.00 36 THR A C 9
ATOM 14134 O O . THR A 1 36 ? 38.274 -13.375 -25.836 1.00 10.00 36 THR A O 9
ATOM 14145 N N . LEU A 1 37 ? 40.349 -13.746 -25.083 1.00 10.00 37 LEU A N 9
ATOM 14146 C CA . LEU A 1 37 ? 40.840 -14.250 -26.383 1.00 10.00 37 LEU A CA 9
ATOM 14147 C C . LEU A 1 37 ? 40.042 -15.462 -26.796 1.00 10.00 37 LEU A C 9
ATOM 14148 O O . LEU A 1 37 ? 39.560 -15.522 -27.917 1.00 10.00 37 LEU A O 9
ATOM 14164 N N . GLN A 1 38 ? 39.931 -16.435 -25.897 1.00 10.00 38 GLN A N 9
ATOM 14165 C CA . GLN A 1 38 ? 39.372 -17.718 -26.269 1.00 10.00 38 GLN A CA 9
ATOM 14166 C C . GLN A 1 38 ? 37.876 -17.591 -26.626 1.00 10.00 38 GLN A C 9
ATOM 14167 O O . GLN A 1 38 ? 37.409 -18.248 -27.550 1.00 10.00 38 GLN A O 9
ATOM 14181 N N . GLU A 1 39 ? 37.155 -16.692 -25.947 1.00 10.00 39 GLU A N 9
ATOM 14182 C CA . GLU A 1 39 ? 35.787 -16.234 -26.245 1.00 10.00 39 GLU A CA 9
ATOM 14183 C C . GLU A 1 39 ? 35.696 -15.431 -27.540 1.00 10.00 39 GLU A C 9
ATOM 14184 O O . GLU A 1 39 ? 34.813 -15.702 -28.340 1.00 10.00 39 GLU A O 9
ATOM 14196 N N . LEU A 1 40 ? 36.579 -14.469 -27.781 1.00 10.00 40 LEU A N 9
ATOM 14197 C CA . LEU A 1 40 ? 36.481 -13.547 -28.914 1.00 10.00 40 LEU A CA 9
ATOM 14198 C C . LEU A 1 40 ? 36.988 -14.165 -30.221 1.00 10.00 40 LEU A C 9
ATOM 14199 O O . LEU A 1 40 ? 36.361 -13.989 -31.254 1.00 10.00 40 LEU A O 9
ATOM 14215 N N . GLN A 1 41 ? 38.036 -14.983 -30.181 1.00 10.00 41 GLN A N 9
ATOM 14216 C CA . GLN A 1 41 ? 38.521 -15.816 -31.292 1.00 10.00 41 GLN A CA 9
ATOM 14217 C C . GLN A 1 41 ? 37.485 -16.903 -31.654 1.00 10.00 41 GLN A C 9
ATOM 14218 O O . GLN A 1 41 ? 37.386 -17.326 -32.805 1.00 10.00 41 GLN A O 9
ATOM 14232 N N . GLU A 1 42 ? 36.655 -17.314 -30.692 1.00 10.00 42 GLU A N 9
ATOM 14233 C CA . GLU A 1 42 ? 35.469 -18.150 -30.903 1.00 10.00 42 GLU A CA 9
ATOM 14234 C C . GLU A 1 42 ? 34.287 -17.325 -31.432 1.00 10.00 42 GLU A C 9
ATOM 14235 O O . GLU A 1 42 ? 33.582 -17.783 -32.327 1.00 10.00 42 GLU A O 9
ATOM 14247 N N . ASN A 1 43 ? 34.107 -16.091 -30.954 1.00 10.00 43 ASN A N 9
ATOM 14248 C CA . ASN A 1 43 ? 33.102 -15.143 -31.442 1.00 10.00 43 ASN A CA 9
ATOM 14249 C C . ASN A 1 43 ? 33.322 -14.823 -32.922 1.00 10.00 43 ASN A C 9
ATOM 14250 O O . ASN A 1 43 ? 32.380 -14.853 -33.703 1.00 10.00 43 ASN A O 9
ATOM 14261 N N . ILE A 1 44 ? 34.582 -14.617 -33.314 1.00 10.00 44 ILE A N 9
ATOM 14262 C CA . ILE A 1 44 ? 35.046 -14.512 -34.702 1.00 10.00 44 ILE A CA 9
ATOM 14263 C C . ILE A 1 44 ? 34.500 -15.689 -35.486 1.00 10.00 44 ILE A C 9
ATOM 14264 O O . ILE A 1 44 ? 33.783 -15.504 -36.449 1.00 10.00 44 ILE A O 9
ATOM 14280 N N . THR A 1 45 ? 34.807 -16.909 -35.061 1.00 10.00 45 THR A N 9
ATOM 14281 C CA . THR A 1 45 ? 34.484 -18.116 -35.815 1.00 10.00 45 THR A CA 9
ATOM 14282 C C . THR A 1 45 ? 32.978 -18.384 -35.846 1.00 10.00 45 THR A C 9
ATOM 14283 O O . THR A 1 45 ? 32.453 -18.752 -36.892 1.00 10.00 45 THR A O 9
ATOM 14294 N N . ALA A 1 46 ? 32.250 -18.152 -34.754 1.00 10.00 46 ALA A N 9
ATOM 14295 C CA . ALA A 1 46 ? 30.798 -18.335 -34.712 1.00 10.00 46 ALA A CA 9
ATOM 14296 C C . ALA A 1 46 ? 30.052 -17.260 -35.515 1.00 10.00 46 ALA A C 9
ATOM 14297 O O . ALA A 1 46 ? 29.105 -17.572 -36.233 1.00 10.00 46 ALA A O 9
ATOM 14304 N N . HIS A 1 47 ? 30.504 -16.009 -35.445 1.00 10.00 47 HIS A N 9
ATOM 14305 C CA . HIS A 1 47 ? 30.056 -14.901 -36.278 1.00 10.00 47 HIS A CA 9
ATOM 14306 C C . HIS A 1 47 ? 30.579 -15.023 -37.722 1.00 10.00 47 HIS A C 9
ATOM 14307 O O . HIS A 1 47 ? 29.938 -14.522 -38.635 1.00 10.00 47 HIS A O 9
ATOM 14321 N N . GLU A 1 48 ? 31.640 -15.796 -37.995 1.00 10.00 48 GLU A N 9
ATOM 14322 C CA . GLU A 1 48 ? 32.024 -16.147 -39.366 1.00 10.00 48 GLU A CA 9
ATOM 14323 C C . GLU A 1 48 ? 31.102 -17.258 -39.882 1.00 10.00 48 GLU A C 9
ATOM 14324 O O . GLU A 1 48 ? 30.679 -17.188 -41.023 1.00 10.00 48 GLU A O 9
ATOM 14336 N N . GLN A 1 49 ? 30.748 -18.271 -39.082 1.00 10.00 49 GLN A N 9
ATOM 14337 C CA . GLN A 1 49 ? 29.779 -19.307 -39.462 1.00 10.00 49 GLN A CA 9
ATOM 14338 C C . GLN A 1 49 ? 28.373 -18.722 -39.626 1.00 10.00 49 GLN A C 9
ATOM 14339 O O . GLN A 1 49 ? 27.656 -19.084 -40.553 1.00 10.00 49 GLN A O 9
ATOM 14353 N N . GLN A 1 50 ? 27.977 -17.768 -38.784 1.00 10.00 50 GLN A N 9
ATOM 14354 C CA . GLN A 1 50 ? 26.763 -16.984 -39.010 1.00 10.00 50 GLN A CA 9
ATOM 14355 C C . GLN A 1 50 ? 26.923 -16.106 -40.252 1.00 10.00 50 GLN A C 9
ATOM 14356 O O . GLN A 1 50 ? 25.918 -15.775 -40.868 1.00 10.00 50 GLN A O 9
ATOM 14370 N N . LEU A 1 51 ? 28.153 -15.773 -40.665 1.00 10.00 51 LEU A N 9
ATOM 14371 C CA . LEU A 1 51 ? 28.418 -15.086 -41.923 1.00 10.00 51 LEU A CA 9
ATOM 14372 C C . LEU A 1 51 ? 28.353 -16.004 -43.148 1.00 10.00 51 LEU A C 9
ATOM 14373 O O . LEU A 1 51 ? 27.691 -15.625 -44.109 1.00 10.00 51 LEU A O 9
ATOM 14389 N N . VAL A 1 52 ? 28.907 -17.221 -43.119 1.00 10.00 52 VAL A N 9
ATOM 14390 C CA . VAL A 1 52 ? 28.699 -18.229 -44.174 1.00 10.00 52 VAL A CA 9
ATOM 14391 C C . VAL A 1 52 ? 27.236 -18.573 -44.284 1.00 10.00 52 VAL A C 9
ATOM 14392 O O . VAL A 1 52 ? 26.711 -18.673 -45.385 1.00 10.00 52 VAL A O 9
ATOM 14405 N N . THR A 1 53 ? 26.563 -18.705 -43.141 1.00 10.00 53 THR A N 9
ATOM 14406 C CA . THR A 1 53 ? 25.149 -18.954 -43.092 1.00 10.00 53 THR A CA 9
ATOM 14407 C C . THR A 1 53 ? 24.419 -17.738 -43.599 1.00 10.00 53 THR A C 9
ATOM 14408 O O . THR A 1 53 ? 23.529 -17.946 -44.390 1.00 10.00 53 THR A O 9
ATOM 14419 N N . ALA A 1 54 ? 24.806 -16.500 -43.292 1.00 10.00 54 ALA A N 9
ATOM 14420 C CA . ALA A 1 54 ? 24.205 -15.318 -43.910 1.00 10.00 54 ALA A CA 9
ATOM 14421 C C . ALA A 1 54 ? 24.402 -15.318 -45.433 1.00 10.00 54 ALA A C 9
ATOM 14422 O O . ALA A 1 54 ? 23.475 -14.950 -46.156 1.00 10.00 54 ALA A O 9
ATOM 14429 N N . ARG A 1 55 ? 25.540 -15.828 -45.939 1.00 10.00 55 ARG A N 9
ATOM 14430 C CA . ARG A 1 55 ? 25.702 -16.066 -47.386 1.00 10.00 55 ARG A CA 9
ATOM 14431 C C . ARG A 1 55 ? 24.672 -17.094 -47.882 1.00 10.00 55 ARG A C 9
ATOM 14432 O O . ARG A 1 55 ? 23.985 -16.882 -48.873 1.00 10.00 55 ARG A O 9
ATOM 14453 N N . GLN A 1 56 ? 24.534 -18.197 -47.148 1.00 10.00 56 GLN A N 9
ATOM 14454 C CA . GLN A 1 56 ? 23.611 -19.312 -47.394 1.00 10.00 56 GLN A CA 9
ATOM 14455 C C . GLN A 1 56 ? 22.126 -18.914 -47.250 1.00 10.00 56 GLN A C 9
ATOM 14456 O O . GLN A 1 56 ? 21.272 -19.405 -47.981 1.00 10.00 56 GLN A O 9
ATOM 14470 N N . LYS A 1 57 ? 21.807 -17.980 -46.352 1.00 10.00 57 LYS A N 9
ATOM 14471 C CA . LYS A 1 57 ? 20.479 -17.396 -46.168 1.00 10.00 57 LYS A CA 9
ATOM 14472 C C . LYS A 1 57 ? 20.182 -16.437 -47.319 1.00 10.00 57 LYS A C 9
ATOM 14473 O O . LYS A 1 57 ? 19.067 -16.443 -47.828 1.00 10.00 57 LYS A O 9
ATOM 14492 N N . LEU A 1 58 ? 21.169 -15.645 -47.772 1.00 10.00 58 LEU A N 9
ATOM 14493 C CA . LEU A 1 58 ? 21.005 -14.827 -48.976 1.00 10.00 58 LEU A CA 9
ATOM 14494 C C . LEU A 1 58 ? 20.903 -15.694 -50.237 1.00 10.00 58 LEU A C 9
ATOM 14495 O O . LEU A 1 58 ? 20.044 -15.422 -51.058 1.00 10.00 58 LEU A O 9
ATOM 14511 N N . LYS A 1 59 ? 21.570 -16.849 -50.331 1.00 10.00 59 LYS A N 9
ATOM 14512 C CA . LYS A 1 59 ? 21.322 -17.808 -51.428 1.00 10.00 59 LYS A CA 9
ATOM 14513 C C . LYS A 1 59 ? 19.930 -18.464 -51.362 1.00 10.00 59 LYS A C 9
ATOM 14514 O O . LYS A 1 59 ? 19.323 -18.709 -52.396 1.00 10.00 59 LYS A O 9
ATOM 14533 N N . ASP A 1 60 ? 19.384 -18.692 -50.167 1.00 10.00 60 ASP A N 9
ATOM 14534 C CA . ASP A 1 60 ? 17.988 -19.123 -49.945 1.00 10.00 60 ASP A CA 9
ATOM 14535 C C . ASP A 1 60 ? 16.972 -17.993 -50.241 1.00 10.00 60 ASP A C 9
ATOM 14536 O O . ASP A 1 60 ? 15.830 -18.262 -50.608 1.00 10.00 60 ASP A O 9
ATOM 14545 N N . ALA A 1 61 ? 17.375 -16.722 -50.139 1.00 10.00 61 ALA A N 9
ATOM 14546 C CA . ALA A 1 61 ? 16.583 -15.588 -50.614 1.00 10.00 61 ALA A CA 9
ATOM 14547 C C . ALA A 1 61 ? 16.723 -15.389 -52.140 1.00 10.00 61 ALA A C 9
ATOM 14548 O O . ALA A 1 61 ? 15.761 -15.000 -52.797 1.00 10.00 61 ALA A O 9
ATOM 14555 N N . GLU A 1 62 ? 17.863 -15.724 -52.752 1.00 10.00 62 GLU A N 9
ATOM 14556 C CA . GLU A 1 62 ? 17.987 -15.781 -54.220 1.00 10.00 62 GLU A CA 9
ATOM 14557 C C . GLU A 1 62 ? 17.137 -16.922 -54.753 1.00 10.00 62 GLU A C 9
ATOM 14558 O O . GLU A 1 62 ? 16.455 -16.764 -55.764 1.00 10.00 62 GLU A O 9
ATOM 14570 N N . LYS A 1 63 ? 17.109 -18.042 -54.022 1.00 10.00 63 LYS A N 9
ATOM 14571 C CA . LYS A 1 63 ? 16.186 -19.142 -54.261 1.00 10.00 63 LYS A CA 9
ATOM 14572 C C . LYS A 1 63 ? 14.742 -18.644 -54.214 1.00 10.00 63 LYS A C 9
ATOM 14573 O O . LYS A 1 63 ? 13.930 -19.082 -55.015 1.00 10.00 63 LYS A O 9
ATOM 14592 N N . ALA A 1 64 ? 14.425 -17.698 -53.335 1.00 10.00 64 ALA A N 9
ATOM 14593 C CA . ALA A 1 64 ? 13.081 -17.156 -53.194 1.00 10.00 64 ALA A CA 9
ATOM 14594 C C . ALA A 1 64 ? 12.647 -16.289 -54.380 1.00 10.00 64 ALA A C 9
ATOM 14595 O O . ALA A 1 64 ? 11.508 -16.394 -54.822 1.00 10.00 64 ALA A O 9
ATOM 14602 N N . VAL A 1 65 ? 13.538 -15.468 -54.938 1.00 10.00 65 VAL A N 9
ATOM 14603 C CA . VAL A 1 65 ? 13.275 -14.766 -56.207 1.00 10.00 65 VAL A CA 9
ATOM 14604 C C . VAL A 1 65 ? 13.403 -15.698 -57.437 1.00 10.00 65 VAL A C 9
ATOM 14605 O O . VAL A 1 65 ? 12.773 -15.460 -58.461 1.00 10.00 65 VAL A O 9
ATOM 14618 N N . GLU A 1 66 ? 14.127 -16.817 -57.343 1.00 10.00 66 GLU A N 9
ATOM 14619 C CA . GLU A 1 66 ? 14.130 -17.909 -58.344 1.00 10.00 66 GLU A CA 9
ATOM 14620 C C . GLU A 1 66 ? 12.763 -18.581 -58.454 1.00 10.00 66 GLU A C 9
ATOM 14621 O O . GLU A 1 66 ? 12.311 -18.931 -59.547 1.00 10.00 66 GLU A O 9
ATOM 14633 N N . VAL A 1 67 ? 12.100 -18.723 -57.309 1.00 10.00 67 VAL A N 9
ATOM 14634 C CA . VAL A 1 67 ? 10.930 -19.571 -57.163 1.00 10.00 67 VAL A CA 9
ATOM 14635 C C . VAL A 1 67 ? 9.595 -18.889 -56.929 1.00 10.00 67 VAL A C 9
ATOM 14636 O O . VAL A 1 67 ? 8.557 -19.430 -57.313 1.00 10.00 67 VAL A O 9
ATOM 14649 N N . ASP A 1 68 ? 9.610 -17.677 -56.389 1.00 10.00 68 ASP A N 9
ATOM 14650 C CA . ASP A 1 68 ? 8.438 -16.818 -56.308 1.00 10.00 68 ASP A CA 9
ATOM 14651 C C . ASP A 1 68 ? 8.814 -15.311 -56.332 1.00 10.00 68 ASP A C 9
ATOM 14652 O O . ASP A 1 68 ? 8.780 -14.654 -55.290 1.00 10.00 68 ASP A O 9
ATOM 14661 N N . PRO A 1 69 ? 9.254 -14.778 -57.495 1.00 10.00 69 PRO A N 9
ATOM 14662 C CA . PRO A 1 69 ? 9.785 -13.420 -57.719 1.00 10.00 69 PRO A CA 9
ATOM 14663 C C . PRO A 1 69 ? 8.888 -12.202 -57.397 1.00 10.00 69 PRO A C 9
ATOM 14664 O O . PRO A 1 69 ? 8.719 -11.302 -58.224 1.00 10.00 69 PRO A O 9
ATOM 14675 N N . ASP A 1 70 ? 8.304 -12.123 -56.202 1.00 10.00 70 ASP A N 9
ATOM 14676 C CA . ASP A 1 70 ? 7.664 -10.900 -55.729 1.00 10.00 70 ASP A CA 9
ATOM 14677 C C . ASP A 1 70 ? 8.745 -9.887 -55.359 1.00 10.00 70 ASP A C 9
ATOM 14678 O O . ASP A 1 70 ? 9.835 -10.276 -54.936 1.00 10.00 70 ASP A O 9
ATOM 14687 N N . ASP A 1 71 ? 8.471 -8.587 -55.508 1.00 10.00 71 ASP A N 9
ATOM 14688 C CA . ASP A 1 71 ? 9.465 -7.515 -55.299 1.00 10.00 71 ASP A CA 9
ATOM 14689 C C . ASP A 1 71 ? 10.082 -7.532 -53.898 1.00 10.00 71 ASP A C 9
ATOM 14690 O O . ASP A 1 71 ? 11.218 -7.102 -53.686 1.00 10.00 71 ASP A O 9
ATOM 14699 N N . VAL A 1 72 ? 9.358 -8.128 -52.955 1.00 10.00 72 VAL A N 9
ATOM 14700 C CA . VAL A 1 72 ? 9.830 -8.461 -51.633 1.00 10.00 72 VAL A CA 9
ATOM 14701 C C . VAL A 1 72 ? 10.899 -9.524 -51.631 1.00 10.00 72 VAL A C 9
ATOM 14702 O O . VAL A 1 72 ? 11.884 -9.291 -50.982 1.00 10.00 72 VAL A O 9
ATOM 14715 N N . ASN A 1 73 ? 10.813 -10.638 -52.347 1.00 10.00 73 ASN A N 9
ATOM 14716 C CA . ASN A 1 73 ? 11.824 -11.697 -52.264 1.00 10.00 73 ASN A CA 9
ATOM 14717 C C . ASN A 1 73 ? 13.180 -11.192 -52.784 1.00 10.00 73 ASN A C 9
ATOM 14718 O O . ASN A 1 73 ? 14.235 -11.630 -52.326 1.00 10.00 73 ASN A O 9
ATOM 14729 N N . LYS A 1 74 ? 13.139 -10.173 -53.650 1.00 10.00 74 LYS A N 9
ATOM 14730 C CA . LYS A 1 74 ? 14.304 -9.402 -54.139 1.00 10.00 74 LYS A CA 9
ATOM 14731 C C . LYS A 1 74 ? 14.793 -8.347 -53.130 1.00 10.00 74 LYS A C 9
ATOM 14732 O O . LYS A 1 74 ? 15.977 -8.038 -53.107 1.00 10.00 74 LYS A O 9
ATOM 14751 N N . SER A 1 75 ? 13.911 -7.797 -52.289 1.00 10.00 75 SER A N 9
ATOM 14752 C CA . SER A 1 75 ? 14.231 -6.895 -51.155 1.00 10.00 75 SER A CA 9
ATOM 14753 C C . SER A 1 75 ? 14.710 -7.628 -49.894 1.00 10.00 75 SER A C 9
ATOM 14754 O O . SER A 1 75 ? 15.633 -7.223 -49.200 1.00 10.00 75 SER A O 9
ATOM 14762 N N . THR A 1 76 ? 14.079 -8.756 -49.620 1.00 10.00 76 THR A N 9
ATOM 14763 C CA . THR A 1 76 ? 14.403 -9.818 -48.672 1.00 10.00 76 THR A CA 9
ATOM 14764 C C . THR A 1 76 ? 15.773 -10.345 -49.012 1.00 10.00 76 THR A C 9
ATOM 14765 O O . THR A 1 76 ? 16.526 -10.734 -48.126 1.00 10.00 76 THR A O 9
ATOM 14776 N N . LEU A 1 77 ? 16.148 -10.281 -50.289 1.00 10.00 77 LEU A N 9
ATOM 14777 C CA . LEU A 1 77 ? 17.534 -10.528 -50.625 1.00 10.00 77 LEU A CA 9
ATOM 14778 C C . LEU A 1 77 ? 18.450 -9.480 -50.005 1.00 10.00 77 LEU A C 9
ATOM 14779 O O . LEU A 1 77 ? 19.347 -9.815 -49.247 1.00 10.00 77 LEU A O 9
ATOM 14795 N N . GLN A 1 78 ? 18.177 -8.210 -50.254 1.00 10.00 78 GLN A N 9
ATOM 14796 C CA . GLN A 1 78 ? 18.934 -7.052 -49.761 1.00 10.00 78 GLN A CA 9
ATOM 14797 C C . GLN A 1 78 ? 18.987 -6.987 -48.237 1.00 10.00 78 GLN A C 9
ATOM 14798 O O . GLN A 1 78 ? 19.949 -6.480 -47.685 1.00 10.00 78 GLN A O 9
ATOM 14812 N N . ASN A 1 79 ? 17.995 -7.566 -47.570 1.00 10.00 79 ASN A N 9
ATOM 14813 C CA . ASN A 1 79 ? 17.905 -7.830 -46.136 1.00 10.00 79 ASN A CA 9
ATOM 14814 C C . ASN A 1 79 ? 18.828 -8.973 -45.672 1.00 10.00 79 ASN A C 9
ATOM 14815 O O . ASN A 1 79 ? 19.534 -8.835 -44.675 1.00 10.00 79 ASN A O 9
ATOM 14826 N N . ARG A 1 80 ? 18.861 -10.102 -46.390 1.00 10.00 80 ARG A N 9
ATOM 14827 C CA . ARG A 1 80 ? 19.781 -11.205 -46.085 1.00 10.00 80 ARG A CA 9
ATOM 14828 C C . ARG A 1 80 ? 21.242 -10.826 -46.366 1.00 10.00 80 ARG A C 9
ATOM 14829 O O . ARG A 1 80 ? 22.155 -11.070 -45.581 1.00 10.00 80 ARG A O 9
ATOM 14850 N N . ARG A 1 81 ? 21.432 -10.133 -47.479 1.00 10.00 81 ARG A N 9
ATOM 14851 C CA . ARG A 1 81 ? 22.647 -9.449 -47.929 1.00 10.00 81 ARG A CA 9
ATOM 14852 C C . ARG A 1 81 ? 23.033 -8.297 -46.986 1.00 10.00 81 ARG A C 9
ATOM 14853 O O . ARG A 1 81 ? 24.215 -8.032 -46.789 1.00 10.00 81 ARG A O 9
ATOM 14874 N N . ALA A 1 82 ? 22.056 -7.692 -46.308 1.00 10.00 82 ALA A N 9
ATOM 14875 C CA . ALA A 1 82 ? 22.279 -6.742 -45.216 1.00 10.00 82 ALA A CA 9
ATOM 14876 C C . ALA A 1 82 ? 22.756 -7.459 -43.938 1.00 10.00 82 ALA A C 9
ATOM 14877 O O . ALA A 1 82 ? 23.575 -6.893 -43.215 1.00 10.00 82 ALA A O 9
ATOM 14884 N N . ALA A 1 83 ? 22.325 -8.702 -43.664 1.00 10.00 83 ALA A N 9
ATOM 14885 C CA . ALA A 1 83 ? 22.949 -9.497 -42.600 1.00 10.00 83 ALA A CA 9
ATOM 14886 C C . ALA A 1 83 ? 24.392 -9.801 -42.987 1.00 10.00 83 ALA A C 9
ATOM 14887 O O . ALA A 1 83 ? 25.272 -9.505 -42.205 1.00 10.00 83 ALA A O 9
ATOM 14894 N N . VAL A 1 84 ? 24.694 -10.261 -44.199 1.00 10.00 84 VAL A N 9
ATOM 14895 C CA . VAL A 1 84 ? 26.099 -10.408 -44.652 1.00 10.00 84 VAL A CA 9
ATOM 14896 C C . VAL A 1 84 ? 26.870 -9.120 -44.436 1.00 10.00 84 VAL A C 9
ATOM 14897 O O . VAL A 1 84 ? 27.972 -9.194 -43.930 1.00 10.00 84 VAL A O 9
ATOM 14910 N N . SER A 1 85 ? 26.290 -7.947 -44.677 1.00 10.00 85 SER A N 9
ATOM 14911 C CA . SER A 1 85 ? 26.947 -6.664 -44.380 1.00 10.00 85 SER A CA 9
ATOM 14912 C C . SER A 1 85 ? 27.121 -6.387 -42.871 1.00 10.00 85 SER A C 9
ATOM 14913 O O . SER A 1 85 ? 28.187 -5.935 -42.451 1.00 10.00 85 SER A O 9
ATOM 14921 N N . THR A 1 86 ? 26.141 -6.743 -42.028 1.00 10.00 86 THR A N 9
ATOM 14922 C CA . THR A 1 86 ? 26.244 -6.748 -40.545 1.00 10.00 86 THR A CA 9
ATOM 14923 C C . THR A 1 86 ? 27.431 -7.590 -40.094 1.00 10.00 86 THR A C 9
ATOM 14924 O O . THR A 1 86 ? 28.310 -7.146 -39.360 1.00 10.00 86 THR A O 9
ATOM 14935 N N . LEU A 1 87 ? 27.416 -8.826 -40.567 1.00 10.00 87 LEU A N 9
ATOM 14936 C CA . LEU A 1 87 ? 28.314 -9.925 -40.293 1.00 10.00 87 LEU A CA 9
ATOM 14937 C C . LEU A 1 87 ? 29.734 -9.606 -40.755 1.00 10.00 87 LEU A C 9
ATOM 14938 O O . LEU A 1 87 ? 30.692 -9.850 -40.035 1.00 10.00 87 LEU A O 9
ATOM 14954 N N . GLU A 1 88 ? 29.866 -9.041 -41.950 1.00 10.00 88 GLU A N 9
ATOM 14955 C CA . GLU A 1 88 ? 31.121 -8.626 -42.565 1.00 10.00 88 GLU A CA 9
ATOM 14956 C C . GLU A 1 88 ? 31.717 -7.411 -41.818 1.00 10.00 88 GLU A C 9
ATOM 14957 O O . GLU A 1 88 ? 32.913 -7.400 -41.511 1.00 10.00 88 GLU A O 9
ATOM 14969 N N . THR A 1 89 ? 30.887 -6.410 -41.458 1.00 10.00 89 THR A N 9
ATOM 14970 C CA . THR A 1 89 ? 31.292 -5.266 -40.602 1.00 10.00 89 THR A CA 9
ATOM 14971 C C . THR A 1 89 ? 31.801 -5.761 -39.270 1.00 10.00 89 THR A C 9
ATOM 14972 O O . THR A 1 89 ? 32.893 -5.375 -38.840 1.00 10.00 89 THR A O 9
ATOM 14983 N N . LYS A 1 90 ? 31.013 -6.648 -38.644 1.00 10.00 90 LYS A N 9
ATOM 14984 C CA . LYS A 1 90 ? 31.418 -7.330 -37.430 1.00 10.00 90 LYS A CA 9
ATOM 14985 C C . LYS A 1 90 ? 32.737 -7.981 -37.658 1.00 10.00 90 LYS A C 9
ATOM 14986 O O . LYS A 1 90 ? 33.668 -7.569 -37.014 1.00 10.00 90 LYS A O 9
ATOM 15005 N N . LEU A 1 91 ? 32.894 -8.896 -38.590 1.00 10.00 91 LEU A N 9
ATOM 15006 C CA . LEU A 1 91 ? 34.138 -9.634 -38.666 1.00 10.00 91 LEU A CA 9
ATOM 15007 C C . LEU A 1 91 ? 35.361 -8.791 -38.965 1.00 10.00 91 LEU A C 9
ATOM 15008 O O . LEU A 1 91 ? 36.411 -9.141 -38.446 1.00 10.00 91 LEU A O 9
ATOM 15024 N N . GLY A 1 92 ? 35.258 -7.669 -39.676 1.00 10.00 92 GLY A N 9
ATOM 15025 C CA . GLY A 1 92 ? 36.392 -6.749 -39.746 1.00 10.00 92 GLY A CA 9
ATOM 15026 C C . GLY A 1 92 ? 36.689 -6.146 -38.366 1.00 10.00 92 GLY A C 9
ATOM 15027 O O . GLY A 1 92 ? 37.813 -6.263 -37.880 1.00 10.00 92 GLY A O 9
ATOM 15031 N N . GLU A 1 93 ? 35.677 -5.598 -37.680 1.00 10.00 93 GLU A N 9
ATOM 15032 C CA . GLU A 1 93 ? 35.811 -5.059 -36.313 1.00 10.00 93 GLU A CA 9
ATOM 15033 C C . GLU A 1 93 ? 36.190 -6.123 -35.259 1.00 10.00 93 GLU A C 9
ATOM 15034 O O . GLU A 1 93 ? 36.928 -5.813 -34.332 1.00 10.00 93 GLU A O 9
ATOM 15046 N N . LEU A 1 94 ? 35.758 -7.377 -35.435 1.00 10.00 94 LEU A N 9
ATOM 15047 C CA . LEU A 1 94 ? 35.954 -8.566 -34.600 1.00 10.00 94 LEU A CA 9
ATOM 15048 C C . LEU A 1 94 ? 37.377 -9.078 -34.763 1.00 10.00 94 LEU A C 9
ATOM 15049 O O . LEU A 1 94 ? 38.103 -9.192 -33.776 1.00 10.00 94 LEU A O 9
ATOM 15065 N N . LYS A 1 95 ? 37.816 -9.293 -36.008 1.00 10.00 95 LYS A N 9
ATOM 15066 C CA . LYS A 1 95 ? 39.195 -9.678 -36.344 1.00 10.00 95 LYS A CA 9
ATOM 15067 C C . LYS A 1 95 ? 40.186 -8.584 -35.895 1.00 10.00 95 LYS A C 9
ATOM 15068 O O . LYS A 1 95 ? 41.287 -8.906 -35.446 1.00 10.00 95 LYS A O 9
ATOM 15087 N N . ARG A 1 96 ? 39.773 -7.303 -35.892 1.00 10.00 96 ARG A N 9
ATOM 15088 C CA . ARG A 1 96 ? 40.513 -6.173 -35.280 1.00 10.00 96 ARG A CA 9
ATOM 15089 C C . ARG A 1 96 ? 40.428 -6.141 -33.751 1.00 10.00 96 ARG A C 9
ATOM 15090 O O . ARG A 1 96 ? 41.433 -5.792 -33.134 1.00 10.00 96 ARG A O 9
ATOM 15111 N N . GLN A 1 97 ? 39.306 -6.524 -33.116 1.00 10.00 97 GLN A N 9
ATOM 15112 C CA . GLN A 1 97 ? 39.283 -6.726 -31.653 1.00 10.00 97 GLN A CA 9
ATOM 15113 C C . GLN A 1 97 ? 40.332 -7.744 -31.313 1.00 10.00 97 GLN A C 9
ATOM 15114 O O . GLN A 1 97 ? 41.104 -7.494 -30.401 1.00 10.00 97 GLN A O 9
ATOM 15128 N N . LEU A 1 98 ? 40.421 -8.822 -32.096 1.00 10.00 98 LEU A N 9
ATOM 15129 C CA . LEU A 1 98 ? 41.499 -9.769 -31.938 1.00 10.00 98 LEU A CA 9
ATOM 15130 C C . LEU A 1 98 ? 42.858 -9.134 -32.109 1.00 10.00 98 LEU A C 9
ATOM 15131 O O . LEU A 1 98 ? 43.646 -9.251 -31.194 1.00 10.00 98 LEU A O 9
ATOM 15147 N N . ALA A 1 99 ? 43.149 -8.406 -33.177 1.00 10.00 99 ALA A N 9
ATOM 15148 C CA . ALA A 1 99 ? 44.467 -7.787 -33.294 1.00 10.00 99 ALA A CA 9
ATOM 15149 C C . ALA A 1 99 ? 44.844 -6.852 -32.117 1.00 10.00 99 ALA A C 9
ATOM 15150 O O . ALA A 1 99 ? 46.031 -6.692 -31.838 1.00 10.00 99 ALA A O 9
ATOM 15157 N N . ASP A 1 100 ? 43.876 -6.281 -31.390 1.00 10.00 100 ASP A N 9
ATOM 15158 C CA . ASP A 1 100 ? 44.099 -5.565 -30.123 1.00 10.00 100 ASP A CA 9
ATOM 15159 C C . ASP A 1 100 ? 44.245 -6.501 -28.897 1.00 10.00 100 ASP A C 9
ATOM 15160 O O . ASP A 1 100 ? 45.172 -6.350 -28.098 1.00 10.00 100 ASP A O 9
ATOM 15169 N N . LEU A 1 101 ? 43.372 -7.503 -28.783 1.00 10.00 101 LEU A N 9
ATOM 15170 C CA . LEU A 1 101 ? 43.363 -8.590 -27.790 1.00 10.00 101 LEU A CA 9
ATOM 15171 C C . LEU A 1 101 ? 44.669 -9.363 -27.760 1.00 10.00 101 LEU A C 9
ATOM 15172 O O . LEU A 1 101 ? 45.290 -9.606 -26.731 1.00 10.00 101 LEU A O 9
ATOM 15188 N N . VAL A 1 102 ? 45.031 -9.818 -28.947 1.00 10.00 102 VAL A N 9
ATOM 15189 C CA . VAL A 1 102 ? 46.092 -10.755 -29.224 1.00 10.00 102 VAL A CA 9
ATOM 15190 C C . VAL A 1 102 ? 47.405 -10.091 -28.853 1.00 10.00 102 VAL A C 9
ATOM 15191 O O . VAL A 1 102 ? 48.233 -10.653 -28.145 1.00 10.00 102 VAL A O 9
ATOM 15204 N N . ALA A 1 103 ? 47.523 -8.821 -29.240 1.00 10.00 103 ALA A N 9
ATOM 15205 C CA . ALA A 1 103 ? 48.578 -7.891 -28.882 1.00 10.00 103 ALA A CA 9
ATOM 15206 C C . ALA A 1 103 ? 48.630 -7.493 -27.387 1.00 10.00 103 ALA A C 9
ATOM 15207 O O . ALA A 1 103 ? 49.436 -6.649 -26.992 1.00 10.00 103 ALA A O 9
ATOM 15214 N N . ALA A 1 104 ? 47.823 -8.155 -26.554 1.00 10.00 104 ALA A N 9
ATOM 15215 C CA . ALA A 1 104 ? 47.819 -8.103 -25.096 1.00 10.00 104 ALA A CA 9
ATOM 15216 C C . ALA A 1 104 ? 47.890 -9.504 -24.446 1.00 10.00 104 ALA A C 9
ATOM 15217 O O . ALA A 1 104 ? 48.353 -9.625 -23.313 1.00 10.00 104 ALA A O 9
ATOM 15224 N N . GLN A 1 105 ? 47.536 -10.578 -25.168 1.00 10.00 105 GLN A N 9
ATOM 15225 C CA . GLN A 1 105 ? 47.767 -11.972 -24.751 1.00 10.00 105 GLN A CA 9
ATOM 15226 C C . GLN A 1 105 ? 49.276 -12.262 -24.551 1.00 10.00 105 GLN A C 9
ATOM 15227 O O . GLN A 1 105 ? 49.664 -13.124 -23.759 1.00 10.00 105 GLN A O 9
ATOM 15241 N N . LYS A 1 106 ? 50.116 -11.516 -25.284 1.00 10.00 106 LYS A N 9
ATOM 15242 C CA . LYS A 1 106 ? 51.590 -11.555 -25.315 1.00 10.00 106 LYS A CA 9
ATOM 15243 C C . LYS A 1 106 ? 52.268 -11.021 -24.042 1.00 10.00 106 LYS A C 9
ATOM 15244 O O . LYS A 1 106 ? 53.401 -11.409 -23.744 1.00 10.00 106 LYS A O 9
ATOM 15263 N N . LEU A 1 107 ? 51.608 -10.089 -23.345 1.00 10.00 107 LEU A N 9
ATOM 15264 C CA . LEU A 1 107 ? 52.143 -9.299 -22.223 1.00 10.00 107 LEU A CA 9
ATOM 15265 C C . LEU A 1 107 ? 52.315 -10.127 -20.930 1.00 10.00 107 LEU A C 9
ATOM 15266 O O . LEU A 1 107 ? 53.294 -9.859 -20.195 1.00 10.00 107 LEU A O 9
ATOM 15283 N N . MET A 1 1 ? 50.637 41.229 0.715 1.00 10.00 1 MET A N 10
ATOM 15284 C CA . MET A 1 1 ? 51.696 40.481 -0.016 1.00 10.00 1 MET A CA 10
ATOM 15285 C C . MET A 1 1 ? 52.801 40.031 0.943 1.00 10.00 1 MET A C 10
ATOM 15286 O O . MET A 1 1 ? 53.026 40.665 1.974 1.00 10.00 1 MET A O 10
ATOM 15302 N N . HIS A 1 2 ? 53.499 38.942 0.602 1.00 10.00 2 HIS A N 10
ATOM 15303 C CA . HIS A 1 2 ? 54.562 38.323 1.412 1.00 10.00 2 HIS A CA 10
ATOM 15304 C C . HIS A 1 2 ? 55.763 37.893 0.544 1.00 10.00 2 HIS A C 10
ATOM 15305 O O . HIS A 1 2 ? 55.657 37.808 -0.684 1.00 10.00 2 HIS A O 10
ATOM 15319 N N . HIS A 1 3 ? 56.899 37.603 1.188 1.00 10.00 3 HIS A N 10
ATOM 15320 C CA . HIS A 1 3 ? 58.184 37.287 0.542 1.00 10.00 3 HIS A CA 10
ATOM 15321 C C . HIS A 1 3 ? 58.934 36.152 1.271 1.00 10.00 3 HIS A C 10
ATOM 15322 O O . HIS A 1 3 ? 58.604 35.798 2.408 1.00 10.00 3 HIS A O 10
ATOM 15336 N N . HIS A 1 4 ? 59.957 35.590 0.620 1.00 10.00 4 HIS A N 10
ATOM 15337 C CA . HIS A 1 4 ? 60.798 34.496 1.129 1.00 10.00 4 HIS A CA 10
ATOM 15338 C C . HIS A 1 4 ? 62.233 34.580 0.553 1.00 10.00 4 HIS A C 10
ATOM 15339 O O . HIS A 1 4 ? 62.525 35.453 -0.270 1.00 10.00 4 HIS A O 10
ATOM 15353 N N . HIS A 1 5 ? 63.129 33.677 0.966 1.00 10.00 5 HIS A N 10
ATOM 15354 C CA . HIS A 1 5 ? 64.523 33.601 0.504 1.00 10.00 5 HIS A CA 10
ATOM 15355 C C . HIS A 1 5 ? 64.963 32.149 0.245 1.00 10.00 5 HIS A C 10
ATOM 15356 O O . HIS A 1 5 ? 64.452 31.208 0.858 1.00 10.00 5 HIS A O 10
ATOM 15370 N N . HIS A 1 6 ? 65.918 31.969 -0.672 1.00 10.00 6 HIS A N 10
ATOM 15371 C CA . HIS A 1 6 ? 66.346 30.664 -1.192 1.00 10.00 6 HIS A CA 10
ATOM 15372 C C . HIS A 1 6 ? 67.866 30.623 -1.430 1.00 10.00 6 HIS A C 10
ATOM 15373 O O . HIS A 1 6 ? 68.506 31.663 -1.618 1.00 10.00 6 HIS A O 10
ATOM 15387 N N . HIS A 1 7 ? 68.442 29.417 -1.432 1.00 10.00 7 HIS A N 10
ATOM 15388 C CA . HIS A 1 7 ? 69.894 29.173 -1.446 1.00 10.00 7 HIS A CA 10
ATOM 15389 C C . HIS A 1 7 ? 70.273 27.964 -2.330 1.00 10.00 7 HIS A C 10
ATOM 15390 O O . HIS A 1 7 ? 69.403 27.229 -2.812 1.00 10.00 7 HIS A O 10
ATOM 15404 N N . GLY A 1 8 ? 71.576 27.761 -2.554 1.00 10.00 8 GLY A N 10
ATOM 15405 C CA . GLY A 1 8 ? 72.118 26.704 -3.420 1.00 10.00 8 GLY A CA 10
ATOM 15406 C C . GLY A 1 8 ? 72.050 25.280 -2.841 1.00 10.00 8 GLY A C 10
ATOM 15407 O O . GLY A 1 8 ? 71.691 25.062 -1.678 1.00 10.00 8 GLY A O 10
ATOM 15411 N N . LYS A 1 9 ? 72.411 24.301 -3.681 1.00 10.00 9 LYS A N 10
ATOM 15412 C CA . LYS A 1 9 ? 72.469 22.860 -3.361 1.00 10.00 9 LYS A CA 10
ATOM 15413 C C . LYS A 1 9 ? 73.509 22.515 -2.276 1.00 10.00 9 LYS A C 10
ATOM 15414 O O . LYS A 1 9 ? 74.490 23.252 -2.114 1.00 10.00 9 LYS A O 10
ATOM 15433 N N . PRO A 1 10 ? 73.321 21.393 -1.551 1.00 10.00 10 PRO A N 10
ATOM 15434 C CA . PRO A 1 10 ? 74.263 20.918 -0.536 1.00 10.00 10 PRO A CA 10
ATOM 15435 C C . PRO A 1 10 ? 75.615 20.464 -1.124 1.00 10.00 10 PRO A C 10
ATOM 15436 O O . PRO A 1 10 ? 75.779 20.329 -2.342 1.00 10.00 10 PRO A O 10
ATOM 15447 N N . ILE A 1 11 ? 76.593 20.231 -0.241 1.00 10.00 11 ILE A N 10
ATOM 15448 C CA . ILE A 1 11 ? 77.972 19.828 -0.587 1.00 10.00 11 ILE A CA 10
ATOM 15449 C C . ILE A 1 11 ? 78.053 18.483 -1.358 1.00 10.00 11 ILE A C 10
ATOM 15450 O O . ILE A 1 11 ? 77.129 17.663 -1.273 1.00 10.00 11 ILE A O 10
ATOM 15466 N N . PRO A 1 12 ? 79.158 18.235 -2.092 1.00 10.00 12 PRO A N 10
ATOM 15467 C CA . PRO A 1 12 ? 79.468 16.969 -2.768 1.00 10.00 12 PRO A CA 10
ATOM 15468 C C . PRO A 1 12 ? 79.371 15.702 -1.896 1.00 10.00 12 PRO A C 10
ATOM 15469 O O . PRO A 1 12 ? 79.434 15.753 -0.665 1.00 10.00 12 PRO A O 10
ATOM 15480 N N . ASN A 1 13 ? 79.292 14.545 -2.560 1.00 10.00 13 ASN A N 10
ATOM 15481 C CA . ASN A 1 13 ? 79.179 13.212 -1.954 1.00 10.00 13 ASN A CA 10
ATOM 15482 C C . ASN A 1 13 ? 79.941 12.143 -2.769 1.00 10.00 13 ASN A C 10
ATOM 15483 O O . ASN A 1 13 ? 80.165 12.334 -3.971 1.00 10.00 13 ASN A O 10
ATOM 15494 N N . PRO A 1 14 ? 80.315 11.005 -2.148 1.00 10.00 14 PRO A N 10
ATOM 15495 C CA . PRO A 1 14 ? 80.893 9.858 -2.848 1.00 10.00 14 PRO A CA 10
ATOM 15496 C C . PRO A 1 14 ? 79.846 9.114 -3.702 1.00 10.00 14 PRO A C 10
ATOM 15497 O O . PRO A 1 14 ? 78.662 9.463 -3.706 1.00 10.00 14 PRO A O 10
ATOM 15508 N N . LEU A 1 15 ? 80.279 8.079 -4.430 1.00 10.00 15 LEU A N 10
ATOM 15509 C CA . LEU A 1 15 ? 79.454 7.314 -5.380 1.00 10.00 15 LEU A CA 10
ATOM 15510 C C . LEU A 1 15 ? 78.221 6.626 -4.750 1.00 10.00 15 LEU A C 10
ATOM 15511 O O . LEU A 1 15 ? 77.208 6.455 -5.430 1.00 10.00 15 LEU A O 10
ATOM 15527 N N . LEU A 1 16 ? 78.299 6.241 -3.466 1.00 10.00 16 LEU A N 10
ATOM 15528 C CA . LEU A 1 16 ? 77.271 5.477 -2.734 1.00 10.00 16 LEU A CA 10
ATOM 15529 C C . LEU A 1 16 ? 76.778 4.221 -3.498 1.00 10.00 16 LEU A C 10
ATOM 15530 O O . LEU A 1 16 ? 75.585 3.907 -3.525 1.00 10.00 16 LEU A O 10
ATOM 15546 N N . GLY A 1 17 ? 77.712 3.505 -4.134 1.00 10.00 17 GLY A N 10
ATOM 15547 C CA . GLY A 1 17 ? 77.463 2.299 -4.935 1.00 10.00 17 GLY A CA 10
ATOM 15548 C C . GLY A 1 17 ? 78.687 1.379 -5.042 1.00 10.00 17 GLY A C 10
ATOM 15549 O O . GLY A 1 17 ? 79.775 1.709 -4.559 1.00 10.00 17 GLY A O 10
ATOM 15553 N N . LEU A 1 18 ? 78.499 0.210 -5.661 1.00 10.00 18 LEU A N 10
ATOM 15554 C CA . LEU A 1 18 ? 79.484 -0.880 -5.749 1.00 10.00 18 LEU A CA 10
ATOM 15555 C C . LEU A 1 18 ? 79.330 -1.658 -7.072 1.00 10.00 18 LEU A C 10
ATOM 15556 O O . LEU A 1 18 ? 78.236 -1.721 -7.639 1.00 10.00 18 LEU A O 10
ATOM 15572 N N . ASP A 1 19 ? 80.419 -2.263 -7.556 1.00 10.00 19 ASP A N 10
ATOM 15573 C CA . ASP A 1 19 ? 80.454 -3.091 -8.773 1.00 10.00 19 ASP A CA 10
ATOM 15574 C C . ASP A 1 19 ? 79.375 -4.196 -8.773 1.00 10.00 19 ASP A C 10
ATOM 15575 O O . ASP A 1 19 ? 79.357 -5.067 -7.898 1.00 10.00 19 ASP A O 10
ATOM 15584 N N . SER A 1 20 ? 78.475 -4.147 -9.761 1.00 10.00 20 SER A N 10
ATOM 15585 C CA . SER A 1 20 ? 77.282 -5.004 -9.885 1.00 10.00 20 SER A CA 10
ATOM 15586 C C . SER A 1 20 ? 76.944 -5.298 -11.354 1.00 10.00 20 SER A C 10
ATOM 15587 O O . SER A 1 20 ? 77.350 -4.560 -12.259 1.00 10.00 20 SER A O 10
ATOM 15595 N N . THR A 1 21 ? 76.157 -6.349 -11.601 1.00 10.00 21 THR A N 10
ATOM 15596 C CA . THR A 1 21 ? 75.602 -6.694 -12.925 1.00 10.00 21 THR A CA 10
ATOM 15597 C C . THR A 1 21 ? 74.259 -7.426 -12.795 1.00 10.00 21 THR A C 10
ATOM 15598 O O . THR A 1 21 ? 73.936 -7.969 -11.734 1.00 10.00 21 THR A O 10
ATOM 15609 N N . GLU A 1 22 ? 73.462 -7.439 -13.865 1.00 10.00 22 GLU A N 10
ATOM 15610 C CA . GLU A 1 22 ? 72.113 -8.025 -13.929 1.00 10.00 22 GLU A CA 10
ATOM 15611 C C . GLU A 1 22 ? 71.839 -8.649 -15.313 1.00 10.00 22 GLU A C 10
ATOM 15612 O O . GLU A 1 22 ? 72.432 -8.253 -16.321 1.00 10.00 22 GLU A O 10
ATOM 15624 N N . ASN A 1 23 ? 70.912 -9.611 -15.366 1.00 10.00 23 ASN A N 10
ATOM 15625 C CA . ASN A 1 23 ? 70.471 -10.298 -16.588 1.00 10.00 23 ASN A CA 10
ATOM 15626 C C . ASN A 1 23 ? 69.007 -10.777 -16.455 1.00 10.00 23 ASN A C 10
ATOM 15627 O O . ASN A 1 23 ? 68.461 -10.824 -15.348 1.00 10.00 23 ASN A O 10
ATOM 15638 N N . LEU A 1 24 ? 68.384 -11.168 -17.571 1.00 10.00 24 LEU A N 10
ATOM 15639 C CA . LEU A 1 24 ? 67.014 -11.692 -17.647 1.00 10.00 24 LEU A CA 10
ATOM 15640 C C . LEU A 1 24 ? 66.972 -12.974 -18.497 1.00 10.00 24 LEU A C 10
ATOM 15641 O O . LEU A 1 24 ? 67.594 -13.060 -19.559 1.00 10.00 24 LEU A O 10
ATOM 15657 N N . TYR A 1 25 ? 66.226 -13.967 -18.012 1.00 10.00 25 TYR A N 10
ATOM 15658 C CA . TYR A 1 25 ? 66.123 -15.324 -18.578 1.00 10.00 25 TYR A CA 10
ATOM 15659 C C . TYR A 1 25 ? 64.726 -15.948 -18.357 1.00 10.00 25 TYR A C 10
ATOM 15660 O O . TYR A 1 25 ? 64.544 -17.165 -18.455 1.00 10.00 25 TYR A O 10
ATOM 15678 N N . PHE A 1 26 ? 63.734 -15.111 -18.036 1.00 10.00 26 PHE A N 10
ATOM 15679 C CA . PHE A 1 26 ? 62.386 -15.485 -17.594 1.00 10.00 26 PHE A CA 10
ATOM 15680 C C . PHE A 1 26 ? 61.337 -14.448 -18.043 1.00 10.00 26 PHE A C 10
ATOM 15681 O O . PHE A 1 26 ? 61.677 -13.345 -18.482 1.00 10.00 26 PHE A O 10
ATOM 15698 N N . GLN A 1 27 ? 60.055 -14.805 -17.925 1.00 10.00 27 GLN A N 10
ATOM 15699 C CA . GLN A 1 27 ? 58.898 -13.977 -18.298 1.00 10.00 27 GLN A CA 10
ATOM 15700 C C . GLN A 1 27 ? 57.637 -14.363 -17.493 1.00 10.00 27 GLN A C 10
ATOM 15701 O O . GLN A 1 27 ? 57.672 -15.279 -16.665 1.00 10.00 27 GLN A O 10
ATOM 15715 N N . GLY A 1 28 ? 56.516 -13.683 -17.749 1.00 10.00 28 GLY A N 10
ATOM 15716 C CA . GLY A 1 28 ? 55.214 -13.939 -17.118 1.00 10.00 28 GLY A CA 10
ATOM 15717 C C . GLY A 1 28 ? 54.024 -13.585 -18.023 1.00 10.00 28 GLY A C 10
ATOM 15718 O O . GLY A 1 28 ? 54.198 -13.105 -19.146 1.00 10.00 28 GLY A O 10
ATOM 15722 N N . ILE A 1 29 ? 52.812 -13.861 -17.532 1.00 10.00 29 ILE A N 10
ATOM 15723 C CA . ILE A 1 29 ? 51.532 -13.698 -18.244 1.00 10.00 29 ILE A CA 10
ATOM 15724 C C . ILE A 1 29 ? 50.373 -13.541 -17.237 1.00 10.00 29 ILE A C 10
ATOM 15725 O O . ILE A 1 29 ? 50.510 -13.902 -16.065 1.00 10.00 29 ILE A O 10
ATOM 15741 N N . ASP A 1 30 ? 49.217 -13.054 -17.691 1.00 10.00 30 ASP A N 10
ATOM 15742 C CA . ASP A 1 30 ? 47.953 -13.032 -16.936 1.00 10.00 30 ASP A CA 10
ATOM 15743 C C . ASP A 1 30 ? 46.834 -13.713 -17.749 1.00 10.00 30 ASP A C 10
ATOM 15744 O O . ASP A 1 30 ? 46.790 -13.559 -18.974 1.00 10.00 30 ASP A O 10
ATOM 15753 N N . PRO A 1 31 ? 45.920 -14.468 -17.106 1.00 10.00 31 PRO A N 10
ATOM 15754 C CA . PRO A 1 31 ? 44.972 -15.309 -17.830 1.00 10.00 31 PRO A CA 10
ATOM 15755 C C . PRO A 1 31 ? 43.794 -14.545 -18.449 1.00 10.00 31 PRO A C 10
ATOM 15756 O O . PRO A 1 31 ? 43.368 -14.893 -19.549 1.00 10.00 31 PRO A O 10
ATOM 15767 N N . PHE A 1 32 ? 43.274 -13.504 -17.786 1.00 10.00 32 PHE A N 10
ATOM 15768 C CA . PHE A 1 32 ? 42.018 -12.834 -18.164 1.00 10.00 32 PHE A CA 10
ATOM 15769 C C . PHE A 1 32 ? 41.977 -12.326 -19.615 1.00 10.00 32 PHE A C 10
ATOM 15770 O O . PHE A 1 32 ? 40.986 -12.546 -20.318 1.00 10.00 32 PHE A O 10
ATOM 15787 N N . THR A 1 33 ? 43.056 -11.696 -20.095 1.00 10.00 33 THR A N 10
ATOM 15788 C CA . THR A 1 33 ? 43.146 -11.207 -21.483 1.00 10.00 33 THR A CA 10
ATOM 15789 C C . THR A 1 33 ? 43.034 -12.341 -22.496 1.00 10.00 33 THR A C 10
ATOM 15790 O O . THR A 1 33 ? 42.323 -12.184 -23.490 1.00 10.00 33 THR A O 10
ATOM 15801 N N . MET A 1 34 ? 43.632 -13.512 -22.233 1.00 10.00 34 MET A N 10
ATOM 15802 C CA . MET A 1 34 ? 43.483 -14.677 -23.111 1.00 10.00 34 MET A CA 10
ATOM 15803 C C . MET A 1 34 ? 42.230 -15.530 -22.832 1.00 10.00 34 MET A C 10
ATOM 15804 O O . MET A 1 34 ? 41.805 -16.291 -23.700 1.00 10.00 34 MET A O 10
ATOM 15818 N N . SER A 1 35 ? 41.563 -15.395 -21.683 1.00 10.00 35 SER A N 10
ATOM 15819 C CA . SER A 1 35 ? 40.221 -15.984 -21.505 1.00 10.00 35 SER A CA 10
ATOM 15820 C C . SER A 1 35 ? 39.265 -15.253 -22.457 1.00 10.00 35 SER A C 10
ATOM 15821 O O . SER A 1 35 ? 38.462 -15.874 -23.154 1.00 10.00 35 SER A O 10
ATOM 15829 N N . THR A 1 36 ? 39.441 -13.932 -22.563 1.00 10.00 36 THR A N 10
ATOM 15830 C CA . THR A 1 36 ? 38.801 -13.080 -23.569 1.00 10.00 36 THR A CA 10
ATOM 15831 C C . THR A 1 36 ? 39.250 -13.421 -24.994 1.00 10.00 36 THR A C 10
ATOM 15832 O O . THR A 1 36 ? 38.406 -13.410 -25.882 1.00 10.00 36 THR A O 10
ATOM 15843 N N . LEU A 1 37 ? 40.512 -13.802 -25.244 1.00 10.00 37 LEU A N 10
ATOM 15844 C CA . LEU A 1 37 ? 40.913 -14.343 -26.561 1.00 10.00 37 LEU A CA 10
ATOM 15845 C C . LEU A 1 37 ? 40.082 -15.557 -26.894 1.00 10.00 37 LEU A C 10
ATOM 15846 O O . LEU A 1 37 ? 39.553 -15.657 -27.991 1.00 10.00 37 LEU A O 10
ATOM 15862 N N . GLN A 1 38 ? 39.997 -16.497 -25.961 1.00 10.00 38 GLN A N 10
ATOM 15863 C CA . GLN A 1 38 ? 39.409 -17.784 -26.273 1.00 10.00 38 GLN A CA 10
ATOM 15864 C C . GLN A 1 38 ? 37.895 -17.665 -26.550 1.00 10.00 38 GLN A C 10
ATOM 15865 O O . GLN A 1 38 ? 37.340 -18.420 -27.343 1.00 10.00 38 GLN A O 10
ATOM 15879 N N . GLU A 1 39 ? 37.249 -16.672 -25.937 1.00 10.00 39 GLU A N 10
ATOM 15880 C CA . GLU A 1 39 ? 35.879 -16.190 -26.165 1.00 10.00 39 GLU A CA 10
ATOM 15881 C C . GLU A 1 39 ? 35.720 -15.414 -27.477 1.00 10.00 39 GLU A C 10
ATOM 15882 O O . GLU A 1 39 ? 34.779 -15.666 -28.224 1.00 10.00 39 GLU A O 10
ATOM 15894 N N . LEU A 1 40 ? 36.610 -14.474 -27.782 1.00 10.00 40 LEU A N 10
ATOM 15895 C CA . LEU A 1 40 ? 36.506 -13.574 -28.931 1.00 10.00 40 LEU A CA 10
ATOM 15896 C C . LEU A 1 40 ? 37.012 -14.181 -30.242 1.00 10.00 40 LEU A C 10
ATOM 15897 O O . LEU A 1 40 ? 36.384 -13.989 -31.270 1.00 10.00 40 LEU A O 10
ATOM 15913 N N . GLN A 1 41 ? 38.072 -14.985 -30.224 1.00 10.00 41 GLN A N 10
ATOM 15914 C CA . GLN A 1 41 ? 38.547 -15.802 -31.352 1.00 10.00 41 GLN A CA 10
ATOM 15915 C C . GLN A 1 41 ? 37.516 -16.900 -31.691 1.00 10.00 41 GLN A C 10
ATOM 15916 O O . GLN A 1 41 ? 37.398 -17.330 -32.836 1.00 10.00 41 GLN A O 10
ATOM 15930 N N . GLU A 1 42 ? 36.711 -17.311 -30.709 1.00 10.00 42 GLU A N 10
ATOM 15931 C CA . GLU A 1 42 ? 35.533 -18.161 -30.902 1.00 10.00 42 GLU A CA 10
ATOM 15932 C C . GLU A 1 42 ? 34.339 -17.336 -31.412 1.00 10.00 42 GLU A C 10
ATOM 15933 O O . GLU A 1 42 ? 33.634 -17.786 -32.310 1.00 10.00 42 GLU A O 10
ATOM 15945 N N . ASN A 1 43 ? 34.145 -16.105 -30.921 1.00 10.00 43 ASN A N 10
ATOM 15946 C CA . ASN A 1 43 ? 33.136 -15.169 -31.437 1.00 10.00 43 ASN A CA 10
ATOM 15947 C C . ASN A 1 43 ? 33.365 -14.851 -32.916 1.00 10.00 43 ASN A C 10
ATOM 15948 O O . ASN A 1 43 ? 32.426 -14.880 -33.699 1.00 10.00 43 ASN A O 10
ATOM 15959 N N . ILE A 1 44 ? 34.623 -14.633 -33.313 1.00 10.00 44 ILE A N 10
ATOM 15960 C CA . ILE A 1 44 ? 35.078 -14.526 -34.704 1.00 10.00 44 ILE A CA 10
ATOM 15961 C C . ILE A 1 44 ? 34.532 -15.707 -35.479 1.00 10.00 44 ILE A C 10
ATOM 15962 O O . ILE A 1 44 ? 33.817 -15.532 -36.444 1.00 10.00 44 ILE A O 10
ATOM 15978 N N . THR A 1 45 ? 34.835 -16.917 -35.033 1.00 10.00 45 THR A N 10
ATOM 15979 C CA . THR A 1 45 ? 34.514 -18.150 -35.741 1.00 10.00 45 THR A CA 10
ATOM 15980 C C . THR A 1 45 ? 33.009 -18.420 -35.785 1.00 10.00 45 THR A C 10
ATOM 15981 O O . THR A 1 45 ? 32.500 -18.834 -36.821 1.00 10.00 45 THR A O 10
ATOM 15992 N N . ALA A 1 46 ? 32.262 -18.146 -34.715 1.00 10.00 46 ALA A N 10
ATOM 15993 C CA . ALA A 1 46 ? 30.813 -18.354 -34.680 1.00 10.00 46 ALA A CA 10
ATOM 15994 C C . ALA A 1 46 ? 30.050 -17.274 -35.466 1.00 10.00 46 ALA A C 10
ATOM 15995 O O . ALA A 1 46 ? 29.109 -17.585 -36.193 1.00 10.00 46 ALA A O 10
ATOM 16002 N N . HIS A 1 47 ? 30.477 -16.015 -35.373 1.00 10.00 47 HIS A N 10
ATOM 16003 C CA . HIS A 1 47 ? 30.027 -14.897 -36.199 1.00 10.00 47 HIS A CA 10
ATOM 16004 C C . HIS A 1 47 ? 30.567 -15.032 -37.639 1.00 10.00 47 HIS A C 10
ATOM 16005 O O . HIS A 1 47 ? 29.968 -14.485 -38.552 1.00 10.00 47 HIS A O 10
ATOM 16019 N N . GLU A 1 48 ? 31.621 -15.817 -37.902 1.00 10.00 48 GLU A N 10
ATOM 16020 C CA . GLU A 1 48 ? 32.022 -16.180 -39.268 1.00 10.00 48 GLU A CA 10
ATOM 16021 C C . GLU A 1 48 ? 31.106 -17.299 -39.781 1.00 10.00 48 GLU A C 10
ATOM 16022 O O . GLU A 1 48 ? 30.688 -17.242 -40.926 1.00 10.00 48 GLU A O 10
ATOM 16034 N N . GLN A 1 49 ? 30.760 -18.311 -38.975 1.00 10.00 49 GLN A N 10
ATOM 16035 C CA . GLN A 1 49 ? 29.822 -19.371 -39.363 1.00 10.00 49 GLN A CA 10
ATOM 16036 C C . GLN A 1 49 ? 28.410 -18.822 -39.561 1.00 10.00 49 GLN A C 10
ATOM 16037 O O . GLN A 1 49 ? 27.730 -19.220 -40.505 1.00 10.00 49 GLN A O 10
ATOM 16051 N N . GLN A 1 50 ? 27.950 -17.878 -38.734 1.00 10.00 50 GLN A N 10
ATOM 16052 C CA . GLN A 1 50 ? 26.721 -17.164 -39.065 1.00 10.00 50 GLN A CA 10
ATOM 16053 C C . GLN A 1 50 ? 26.945 -16.220 -40.239 1.00 10.00 50 GLN A C 10
ATOM 16054 O O . GLN A 1 50 ? 25.964 -15.862 -40.877 1.00 10.00 50 GLN A O 10
ATOM 16068 N N . LEU A 1 51 ? 28.182 -15.839 -40.575 1.00 10.00 51 LEU A N 10
ATOM 16069 C CA . LEU A 1 51 ? 28.446 -15.126 -41.816 1.00 10.00 51 LEU A CA 10
ATOM 16070 C C . LEU A 1 51 ? 28.367 -16.034 -43.048 1.00 10.00 51 LEU A C 10
ATOM 16071 O O . LEU A 1 51 ? 27.705 -15.649 -44.006 1.00 10.00 51 LEU A O 10
ATOM 16087 N N . VAL A 1 52 ? 28.910 -17.258 -43.019 1.00 10.00 52 VAL A N 10
ATOM 16088 C CA . VAL A 1 52 ? 28.697 -18.260 -44.076 1.00 10.00 52 VAL A CA 10
ATOM 16089 C C . VAL A 1 52 ? 27.236 -18.602 -44.188 1.00 10.00 52 VAL A C 10
ATOM 16090 O O . VAL A 1 52 ? 26.709 -18.658 -45.292 1.00 10.00 52 VAL A O 10
ATOM 16103 N N . THR A 1 53 ? 26.562 -18.767 -43.046 1.00 10.00 53 THR A N 10
ATOM 16104 C CA . THR A 1 53 ? 25.146 -19.017 -43.011 1.00 10.00 53 THR A CA 10
ATOM 16105 C C . THR A 1 53 ? 24.414 -17.806 -43.521 1.00 10.00 53 THR A C 10
ATOM 16106 O O . THR A 1 53 ? 23.519 -18.016 -44.303 1.00 10.00 53 THR A O 10
ATOM 16117 N N . ALA A 1 54 ? 24.804 -16.566 -43.231 1.00 10.00 54 ALA A N 10
ATOM 16118 C CA . ALA A 1 54 ? 24.189 -15.387 -43.836 1.00 10.00 54 ALA A CA 10
ATOM 16119 C C . ALA A 1 54 ? 24.389 -15.372 -45.357 1.00 10.00 54 ALA A C 10
ATOM 16120 O O . ALA A 1 54 ? 23.454 -15.019 -46.076 1.00 10.00 54 ALA A O 10
ATOM 16127 N N . ARG A 1 55 ? 25.537 -15.855 -45.869 1.00 10.00 55 ARG A N 10
ATOM 16128 C CA . ARG A 1 55 ? 25.689 -16.070 -47.321 1.00 10.00 55 ARG A CA 10
ATOM 16129 C C . ARG A 1 55 ? 24.687 -17.130 -47.825 1.00 10.00 55 ARG A C 10
ATOM 16130 O O . ARG A 1 55 ? 24.050 -16.969 -48.859 1.00 10.00 55 ARG A O 10
ATOM 16151 N N . GLN A 1 56 ? 24.524 -18.210 -47.059 1.00 10.00 56 GLN A N 10
ATOM 16152 C CA . GLN A 1 56 ? 23.632 -19.351 -47.307 1.00 10.00 56 GLN A CA 10
ATOM 16153 C C . GLN A 1 56 ? 22.134 -19.004 -47.161 1.00 10.00 56 GLN A C 10
ATOM 16154 O O . GLN A 1 56 ? 21.297 -19.500 -47.910 1.00 10.00 56 GLN A O 10
ATOM 16168 N N . LYS A 1 57 ? 21.780 -18.104 -46.243 1.00 10.00 57 LYS A N 10
ATOM 16169 C CA . LYS A 1 57 ? 20.443 -17.537 -46.067 1.00 10.00 57 LYS A CA 10
ATOM 16170 C C . LYS A 1 57 ? 20.157 -16.573 -47.212 1.00 10.00 57 LYS A C 10
ATOM 16171 O O . LYS A 1 57 ? 19.044 -16.562 -47.727 1.00 10.00 57 LYS A O 10
ATOM 16190 N N . LEU A 1 58 ? 21.155 -15.793 -47.654 1.00 10.00 58 LEU A N 10
ATOM 16191 C CA . LEU A 1 58 ? 21.001 -14.976 -48.853 1.00 10.00 58 LEU A CA 10
ATOM 16192 C C . LEU A 1 58 ? 20.867 -15.843 -50.107 1.00 10.00 58 LEU A C 10
ATOM 16193 O O . LEU A 1 58 ? 19.980 -15.588 -50.908 1.00 10.00 58 LEU A O 10
ATOM 16209 N N . LYS A 1 59 ? 21.565 -16.975 -50.223 1.00 10.00 59 LYS A N 10
ATOM 16210 C CA . LYS A 1 59 ? 21.315 -17.915 -51.329 1.00 10.00 59 LYS A CA 10
ATOM 16211 C C . LYS A 1 59 ? 19.915 -18.544 -51.266 1.00 10.00 59 LYS A C 10
ATOM 16212 O O . LYS A 1 59 ? 19.308 -18.776 -52.304 1.00 10.00 59 LYS A O 10
ATOM 16231 N N . ASP A 1 60 ? 19.358 -18.744 -50.070 1.00 10.00 60 ASP A N 10
ATOM 16232 C CA . ASP A 1 60 ? 17.951 -19.132 -49.853 1.00 10.00 60 ASP A CA 10
ATOM 16233 C C . ASP A 1 60 ? 16.960 -17.981 -50.185 1.00 10.00 60 ASP A C 10
ATOM 16234 O O . ASP A 1 60 ? 15.813 -18.241 -50.548 1.00 10.00 60 ASP A O 10
ATOM 16243 N N . ALA A 1 61 ? 17.394 -16.715 -50.137 1.00 10.00 61 ALA A N 10
ATOM 16244 C CA . ALA A 1 61 ? 16.640 -15.559 -50.639 1.00 10.00 61 ALA A CA 10
ATOM 16245 C C . ALA A 1 61 ? 16.751 -15.410 -52.169 1.00 10.00 61 ALA A C 10
ATOM 16246 O O . ALA A 1 61 ? 15.771 -15.061 -52.823 1.00 10.00 61 ALA A O 10
ATOM 16253 N N . GLU A 1 62 ? 17.881 -15.762 -52.785 1.00 10.00 62 GLU A N 10
ATOM 16254 C CA . GLU A 1 62 ? 17.990 -15.867 -54.252 1.00 10.00 62 GLU A CA 10
ATOM 16255 C C . GLU A 1 62 ? 17.122 -17.017 -54.751 1.00 10.00 62 GLU A C 10
ATOM 16256 O O . GLU A 1 62 ? 16.390 -16.885 -55.732 1.00 10.00 62 GLU A O 10
ATOM 16268 N N . LYS A 1 63 ? 17.130 -18.115 -53.993 1.00 10.00 63 LYS A N 10
ATOM 16269 C CA . LYS A 1 63 ? 16.231 -19.251 -54.143 1.00 10.00 63 LYS A CA 10
ATOM 16270 C C . LYS A 1 63 ? 14.765 -18.858 -53.951 1.00 10.00 63 LYS A C 10
ATOM 16271 O O . LYS A 1 63 ? 13.912 -19.594 -54.415 1.00 10.00 63 LYS A O 10
ATOM 16290 N N . ALA A 1 64 ? 14.459 -17.731 -53.307 1.00 10.00 64 ALA A N 10
ATOM 16291 C CA . ALA A 1 64 ? 13.105 -17.178 -53.221 1.00 10.00 64 ALA A CA 10
ATOM 16292 C C . ALA A 1 64 ? 12.667 -16.337 -54.433 1.00 10.00 64 ALA A C 10
ATOM 16293 O O . ALA A 1 64 ? 11.565 -16.513 -54.948 1.00 10.00 64 ALA A O 10
ATOM 16300 N N . VAL A 1 65 ? 13.516 -15.432 -54.924 1.00 10.00 65 VAL A N 10
ATOM 16301 C CA . VAL A 1 65 ? 13.283 -14.737 -56.207 1.00 10.00 65 VAL A CA 10
ATOM 16302 C C . VAL A 1 65 ? 13.333 -15.721 -57.400 1.00 10.00 65 VAL A C 10
ATOM 16303 O O . VAL A 1 65 ? 12.754 -15.465 -58.449 1.00 10.00 65 VAL A O 10
ATOM 16316 N N . GLU A 1 66 ? 13.943 -16.898 -57.231 1.00 10.00 66 GLU A N 10
ATOM 16317 C CA . GLU A 1 66 ? 13.867 -18.041 -58.161 1.00 10.00 66 GLU A CA 10
ATOM 16318 C C . GLU A 1 66 ? 12.421 -18.571 -58.278 1.00 10.00 66 GLU A C 10
ATOM 16319 O O . GLU A 1 66 ? 11.918 -18.798 -59.381 1.00 10.00 66 GLU A O 10
ATOM 16331 N N . VAL A 1 67 ? 11.763 -18.788 -57.133 1.00 10.00 67 VAL A N 10
ATOM 16332 C CA . VAL A 1 67 ? 10.473 -19.489 -57.007 1.00 10.00 67 VAL A CA 10
ATOM 16333 C C . VAL A 1 67 ? 9.264 -18.581 -57.137 1.00 10.00 67 VAL A C 10
ATOM 16334 O O . VAL A 1 67 ? 8.258 -18.976 -57.728 1.00 10.00 67 VAL A O 10
ATOM 16347 N N . ASP A 1 68 ? 9.361 -17.368 -56.600 1.00 10.00 68 ASP A N 10
ATOM 16348 C CA . ASP A 1 68 ? 8.282 -16.392 -56.617 1.00 10.00 68 ASP A CA 10
ATOM 16349 C C . ASP A 1 68 ? 8.822 -14.945 -56.588 1.00 10.00 68 ASP A C 10
ATOM 16350 O O . ASP A 1 68 ? 8.856 -14.322 -55.524 1.00 10.00 68 ASP A O 10
ATOM 16359 N N . PRO A 1 69 ? 9.333 -14.437 -57.731 1.00 10.00 69 PRO A N 10
ATOM 16360 C CA . PRO A 1 69 ? 9.973 -13.127 -57.907 1.00 10.00 69 PRO A CA 10
ATOM 16361 C C . PRO A 1 69 ? 9.125 -11.866 -57.624 1.00 10.00 69 PRO A C 10
ATOM 16362 O O . PRO A 1 69 ? 9.043 -10.954 -58.451 1.00 10.00 69 PRO A O 10
ATOM 16373 N N . ASP A 1 70 ? 8.478 -11.777 -56.462 1.00 10.00 70 ASP A N 10
ATOM 16374 C CA . ASP A 1 70 ? 7.877 -10.531 -55.996 1.00 10.00 70 ASP A CA 10
ATOM 16375 C C . ASP A 1 70 ? 8.999 -9.598 -55.550 1.00 10.00 70 ASP A C 10
ATOM 16376 O O . ASP A 1 70 ? 10.045 -10.061 -55.089 1.00 10.00 70 ASP A O 10
ATOM 16385 N N . ASP A 1 71 ? 8.807 -8.281 -55.670 1.00 10.00 71 ASP A N 10
ATOM 16386 C CA . ASP A 1 71 ? 9.851 -7.283 -55.382 1.00 10.00 71 ASP A CA 10
ATOM 16387 C C . ASP A 1 71 ? 10.392 -7.380 -53.954 1.00 10.00 71 ASP A C 10
ATOM 16388 O O . ASP A 1 71 ? 11.541 -7.027 -53.679 1.00 10.00 71 ASP A O 10
ATOM 16397 N N . VAL A 1 72 ? 9.597 -7.964 -53.063 1.00 10.00 72 VAL A N 10
ATOM 16398 C CA . VAL A 1 72 ? 9.991 -8.356 -51.730 1.00 10.00 72 VAL A CA 10
ATOM 16399 C C . VAL A 1 72 ? 11.004 -9.469 -51.680 1.00 10.00 72 VAL A C 10
ATOM 16400 O O . VAL A 1 72 ? 11.891 -9.345 -50.872 1.00 10.00 72 VAL A O 10
ATOM 16413 N N . ASN A 1 73 ? 10.942 -10.534 -52.471 1.00 10.00 73 ASN A N 10
ATOM 16414 C CA . ASN A 1 73 ? 11.891 -11.646 -52.346 1.00 10.00 73 ASN A CA 10
ATOM 16415 C C . ASN A 1 73 ? 13.283 -11.196 -52.814 1.00 10.00 73 ASN A C 10
ATOM 16416 O O . ASN A 1 73 ? 14.305 -11.674 -52.322 1.00 10.00 73 ASN A O 10
ATOM 16427 N N . LYS A 1 74 ? 13.312 -10.182 -53.686 1.00 10.00 74 LYS A N 10
ATOM 16428 C CA . LYS A 1 74 ? 14.523 -9.451 -54.108 1.00 10.00 74 LYS A CA 10
ATOM 16429 C C . LYS A 1 74 ? 14.982 -8.465 -53.019 1.00 10.00 74 LYS A C 10
ATOM 16430 O O . LYS A 1 74 ? 16.159 -8.413 -52.694 1.00 10.00 74 LYS A O 10
ATOM 16449 N N . SER A 1 75 ? 14.060 -7.740 -52.376 1.00 10.00 75 SER A N 10
ATOM 16450 C CA . SER A 1 75 ? 14.342 -6.876 -51.202 1.00 10.00 75 SER A CA 10
ATOM 16451 C C . SER A 1 75 ? 14.769 -7.645 -49.943 1.00 10.00 75 SER A C 10
ATOM 16452 O O . SER A 1 75 ? 15.584 -7.208 -49.139 1.00 10.00 75 SER A O 10
ATOM 16460 N N . THR A 1 76 ? 14.226 -8.840 -49.803 1.00 10.00 76 THR A N 10
ATOM 16461 C CA . THR A 1 76 ? 14.543 -9.916 -48.865 1.00 10.00 76 THR A CA 10
ATOM 16462 C C . THR A 1 76 ? 15.914 -10.451 -49.180 1.00 10.00 76 THR A C 10
ATOM 16463 O O . THR A 1 76 ? 16.639 -10.841 -48.271 1.00 10.00 76 THR A O 10
ATOM 16474 N N . LEU A 1 77 ? 16.329 -10.389 -50.446 1.00 10.00 77 LEU A N 10
ATOM 16475 C CA . LEU A 1 77 ? 17.731 -10.634 -50.728 1.00 10.00 77 LEU A CA 10
ATOM 16476 C C . LEU A 1 77 ? 18.576 -9.522 -50.117 1.00 10.00 77 LEU A C 10
ATOM 16477 O O . LEU A 1 77 ? 19.460 -9.802 -49.323 1.00 10.00 77 LEU A O 10
ATOM 16493 N N . GLN A 1 78 ? 18.241 -8.263 -50.375 1.00 10.00 78 GLN A N 10
ATOM 16494 C CA . GLN A 1 78 ? 18.948 -7.090 -49.839 1.00 10.00 78 GLN A CA 10
ATOM 16495 C C . GLN A 1 78 ? 18.995 -7.045 -48.314 1.00 10.00 78 GLN A C 10
ATOM 16496 O O . GLN A 1 78 ? 19.940 -6.523 -47.741 1.00 10.00 78 GLN A O 10
ATOM 16510 N N . ASN A 1 79 ? 18.012 -7.658 -47.669 1.00 10.00 79 ASN A N 10
ATOM 16511 C CA . ASN A 1 79 ? 17.911 -7.922 -46.240 1.00 10.00 79 ASN A CA 10
ATOM 16512 C C . ASN A 1 79 ? 18.831 -9.056 -45.758 1.00 10.00 79 ASN A C 10
ATOM 16513 O O . ASN A 1 79 ? 19.512 -8.905 -44.744 1.00 10.00 79 ASN A O 10
ATOM 16524 N N . ARG A 1 80 ? 18.898 -10.191 -46.469 1.00 10.00 80 ARG A N 10
ATOM 16525 C CA . ARG A 1 80 ? 19.852 -11.252 -46.125 1.00 10.00 80 ARG A CA 10
ATOM 16526 C C . ARG A 1 80 ? 21.298 -10.812 -46.383 1.00 10.00 80 ARG A C 10
ATOM 16527 O O . ARG A 1 80 ? 22.202 -11.063 -45.594 1.00 10.00 80 ARG A O 10
ATOM 16548 N N . ARG A 1 81 ? 21.486 -10.078 -47.475 1.00 10.00 81 ARG A N 10
ATOM 16549 C CA . ARG A 1 81 ? 22.686 -9.340 -47.880 1.00 10.00 81 ARG A CA 10
ATOM 16550 C C . ARG A 1 81 ? 23.027 -8.221 -46.891 1.00 10.00 81 ARG A C 10
ATOM 16551 O O . ARG A 1 81 ? 24.201 -7.967 -46.640 1.00 10.00 81 ARG A O 10
ATOM 16572 N N . ALA A 1 82 ? 22.022 -7.640 -46.238 1.00 10.00 82 ALA A N 10
ATOM 16573 C CA . ALA A 1 82 ? 22.195 -6.723 -45.117 1.00 10.00 82 ALA A CA 10
ATOM 16574 C C . ALA A 1 82 ? 22.659 -7.462 -43.844 1.00 10.00 82 ALA A C 10
ATOM 16575 O O . ALA A 1 82 ? 23.458 -6.904 -43.091 1.00 10.00 82 ALA A O 10
ATOM 16582 N N . ALA A 1 83 ? 22.244 -8.718 -43.609 1.00 10.00 83 ALA A N 10
ATOM 16583 C CA . ALA A 1 83 ? 22.855 -9.533 -42.552 1.00 10.00 83 ALA A CA 10
ATOM 16584 C C . ALA A 1 83 ? 24.301 -9.846 -42.920 1.00 10.00 83 ALA A C 10
ATOM 16585 O O . ALA A 1 83 ? 25.175 -9.558 -42.132 1.00 10.00 83 ALA A O 10
ATOM 16592 N N . VAL A 1 84 ? 24.619 -10.311 -44.124 1.00 10.00 84 VAL A N 10
ATOM 16593 C CA . VAL A 1 84 ? 26.028 -10.475 -44.553 1.00 10.00 84 VAL A CA 10
ATOM 16594 C C . VAL A 1 84 ? 26.797 -9.186 -44.336 1.00 10.00 84 VAL A C 10
ATOM 16595 O O . VAL A 1 84 ? 27.886 -9.262 -43.806 1.00 10.00 84 VAL A O 10
ATOM 16608 N N . SER A 1 85 ? 26.220 -8.014 -44.585 1.00 10.00 85 SER A N 10
ATOM 16609 C CA . SER A 1 85 ? 26.860 -6.728 -44.272 1.00 10.00 85 SER A CA 10
ATOM 16610 C C . SER A 1 85 ? 27.016 -6.458 -42.759 1.00 10.00 85 SER A C 10
ATOM 16611 O O . SER A 1 85 ? 28.064 -5.973 -42.330 1.00 10.00 85 SER A O 10
ATOM 16619 N N . THR A 1 86 ? 26.048 -6.854 -41.923 1.00 10.00 86 THR A N 10
ATOM 16620 C CA . THR A 1 86 ? 26.144 -6.868 -40.440 1.00 10.00 86 THR A CA 10
ATOM 16621 C C . THR A 1 86 ? 27.319 -7.724 -39.984 1.00 10.00 86 THR A C 10
ATOM 16622 O O . THR A 1 86 ? 28.209 -7.278 -39.264 1.00 10.00 86 THR A O 10
ATOM 16633 N N . LEU A 1 87 ? 27.288 -8.972 -40.434 1.00 10.00 87 LEU A N 10
ATOM 16634 C CA . LEU A 1 87 ? 28.189 -10.072 -40.165 1.00 10.00 87 LEU A CA 10
ATOM 16635 C C . LEU A 1 87 ? 29.607 -9.727 -40.627 1.00 10.00 87 LEU A C 10
ATOM 16636 O O . LEU A 1 87 ? 30.570 -9.986 -39.918 1.00 10.00 87 LEU A O 10
ATOM 16652 N N . GLU A 1 88 ? 29.735 -9.109 -41.799 1.00 10.00 88 GLU A N 10
ATOM 16653 C CA . GLU A 1 88 ? 30.985 -8.658 -42.408 1.00 10.00 88 GLU A CA 10
ATOM 16654 C C . GLU A 1 88 ? 31.558 -7.430 -41.670 1.00 10.00 88 GLU A C 10
ATOM 16655 O O . GLU A 1 88 ? 32.754 -7.395 -41.378 1.00 10.00 88 GLU A O 10
ATOM 16667 N N . THR A 1 89 ? 30.716 -6.439 -41.317 1.00 10.00 89 THR A N 10
ATOM 16668 C CA . THR A 1 89 ? 31.114 -5.290 -40.467 1.00 10.00 89 THR A CA 10
ATOM 16669 C C . THR A 1 89 ? 31.635 -5.782 -39.140 1.00 10.00 89 THR A C 10
ATOM 16670 O O . THR A 1 89 ? 32.717 -5.373 -38.708 1.00 10.00 89 THR A O 10
ATOM 16681 N N . LYS A 1 90 ? 30.871 -6.696 -38.523 1.00 10.00 90 LYS A N 10
ATOM 16682 C CA . LYS A 1 90 ? 31.304 -7.386 -37.325 1.00 10.00 90 LYS A CA 10
ATOM 16683 C C . LYS A 1 90 ? 32.619 -8.033 -37.586 1.00 10.00 90 LYS A C 10
ATOM 16684 O O . LYS A 1 90 ? 33.554 -7.621 -36.949 1.00 10.00 90 LYS A O 10
ATOM 16703 N N . LEU A 1 91 ? 32.768 -8.944 -38.527 1.00 10.00 91 LEU A N 10
ATOM 16704 C CA . LEU A 1 91 ? 34.021 -9.670 -38.614 1.00 10.00 91 LEU A CA 10
ATOM 16705 C C . LEU A 1 91 ? 35.230 -8.809 -38.919 1.00 10.00 91 LEU A C 10
ATOM 16706 O O . LEU A 1 91 ? 36.292 -9.147 -38.415 1.00 10.00 91 LEU A O 10
ATOM 16722 N N . GLY A 1 92 ? 35.099 -7.692 -39.631 1.00 10.00 92 GLY A N 10
ATOM 16723 C CA . GLY A 1 92 ? 36.204 -6.746 -39.722 1.00 10.00 92 GLY A CA 10
ATOM 16724 C C . GLY A 1 92 ? 36.516 -6.157 -38.343 1.00 10.00 92 GLY A C 10
ATOM 16725 O O . GLY A 1 92 ? 37.648 -6.280 -37.880 1.00 10.00 92 GLY A O 10
ATOM 16729 N N . GLU A 1 93 ? 35.520 -5.622 -37.628 1.00 10.00 93 GLU A N 10
ATOM 16730 C CA . GLU A 1 93 ? 35.697 -5.107 -36.259 1.00 10.00 93 GLU A CA 10
ATOM 16731 C C . GLU A 1 93 ? 36.109 -6.180 -35.230 1.00 10.00 93 GLU A C 10
ATOM 16732 O O . GLU A 1 93 ? 36.885 -5.883 -34.333 1.00 10.00 93 GLU A O 10
ATOM 16744 N N . LEU A 1 94 ? 35.660 -7.427 -35.392 1.00 10.00 94 LEU A N 10
ATOM 16745 C CA . LEU A 1 94 ? 35.891 -8.612 -34.567 1.00 10.00 94 LEU A CA 10
ATOM 16746 C C . LEU A 1 94 ? 37.324 -9.084 -34.753 1.00 10.00 94 LEU A C 10
ATOM 16747 O O . LEU A 1 94 ? 38.066 -9.194 -33.778 1.00 10.00 94 LEU A O 10
ATOM 16763 N N . LYS A 1 95 ? 37.750 -9.262 -36.009 1.00 10.00 95 LYS A N 10
ATOM 16764 C CA . LYS A 1 95 ? 39.132 -9.601 -36.369 1.00 10.00 95 LYS A CA 10
ATOM 16765 C C . LYS A 1 95 ? 40.099 -8.476 -35.932 1.00 10.00 95 LYS A C 10
ATOM 16766 O O . LYS A 1 95 ? 41.216 -8.769 -35.502 1.00 10.00 95 LYS A O 10
ATOM 16785 N N . ARG A 1 96 ? 39.651 -7.204 -35.914 1.00 10.00 96 ARG A N 10
ATOM 16786 C CA . ARG A 1 96 ? 40.379 -6.057 -35.312 1.00 10.00 96 ARG A CA 10
ATOM 16787 C C . ARG A 1 96 ? 40.324 -6.030 -33.775 1.00 10.00 96 ARG A C 10
ATOM 16788 O O . ARG A 1 96 ? 41.285 -5.560 -33.163 1.00 10.00 96 ARG A O 10
ATOM 16809 N N . GLN A 1 97 ? 39.252 -6.507 -33.123 1.00 10.00 97 GLN A N 10
ATOM 16810 C CA . GLN A 1 97 ? 39.252 -6.716 -31.663 1.00 10.00 97 GLN A CA 10
ATOM 16811 C C . GLN A 1 97 ? 40.325 -7.715 -31.362 1.00 10.00 97 GLN A C 10
ATOM 16812 O O . GLN A 1 97 ? 41.135 -7.442 -30.491 1.00 10.00 97 GLN A O 10
ATOM 16826 N N . LEU A 1 98 ? 40.397 -8.797 -32.141 1.00 10.00 98 LEU A N 10
ATOM 16827 C CA . LEU A 1 98 ? 41.480 -9.743 -32.016 1.00 10.00 98 LEU A CA 10
ATOM 16828 C C . LEU A 1 98 ? 42.832 -9.096 -32.185 1.00 10.00 98 LEU A C 10
ATOM 16829 O O . LEU A 1 98 ? 43.634 -9.235 -31.286 1.00 10.00 98 LEU A O 10
ATOM 16845 N N . ALA A 1 99 ? 43.096 -8.319 -33.224 1.00 10.00 99 ALA A N 10
ATOM 16846 C CA . ALA A 1 99 ? 44.407 -7.687 -33.337 1.00 10.00 99 ALA A CA 10
ATOM 16847 C C . ALA A 1 99 ? 44.797 -6.785 -32.142 1.00 10.00 99 ALA A C 10
ATOM 16848 O O . ALA A 1 99 ? 45.986 -6.637 -31.868 1.00 10.00 99 ALA A O 10
ATOM 16855 N N . ASP A 1 100 ? 43.836 -6.228 -31.396 1.00 10.00 100 ASP A N 10
ATOM 16856 C CA . ASP A 1 100 ? 44.077 -5.542 -30.117 1.00 10.00 100 ASP A CA 10
ATOM 16857 C C . ASP A 1 100 ? 44.233 -6.504 -28.916 1.00 10.00 100 ASP A C 10
ATOM 16858 O O . ASP A 1 100 ? 45.158 -6.368 -28.112 1.00 10.00 100 ASP A O 10
ATOM 16867 N N . LEU A 1 101 ? 43.368 -7.516 -28.833 1.00 10.00 101 LEU A N 10
ATOM 16868 C CA . LEU A 1 101 ? 43.366 -8.634 -27.881 1.00 10.00 101 LEU A CA 10
ATOM 16869 C C . LEU A 1 101 ? 44.673 -9.395 -27.866 1.00 10.00 101 LEU A C 10
ATOM 16870 O O . LEU A 1 101 ? 45.288 -9.655 -26.838 1.00 10.00 101 LEU A O 10
ATOM 16886 N N . VAL A 1 102 ? 45.052 -9.805 -29.063 1.00 10.00 102 VAL A N 10
ATOM 16887 C CA . VAL A 1 102 ? 46.122 -10.723 -29.363 1.00 10.00 102 VAL A CA 10
ATOM 16888 C C . VAL A 1 102 ? 47.430 -10.054 -28.987 1.00 10.00 102 VAL A C 10
ATOM 16889 O O . VAL A 1 102 ? 48.249 -10.608 -28.261 1.00 10.00 102 VAL A O 10
ATOM 16902 N N . ALA A 1 103 ? 47.551 -8.789 -29.384 1.00 10.00 103 ALA A N 10
ATOM 16903 C CA . ALA A 1 103 ? 48.606 -7.861 -29.018 1.00 10.00 103 ALA A CA 10
ATOM 16904 C C . ALA A 1 103 ? 48.671 -7.499 -27.514 1.00 10.00 103 ALA A C 10
ATOM 16905 O O . ALA A 1 103 ? 49.571 -6.772 -27.088 1.00 10.00 103 ALA A O 10
ATOM 16912 N N . ALA A 1 104 ? 47.772 -8.073 -26.710 1.00 10.00 104 ALA A N 10
ATOM 16913 C CA . ALA A 1 104 ? 47.728 -8.009 -25.257 1.00 10.00 104 ALA A CA 10
ATOM 16914 C C . ALA A 1 104 ? 47.809 -9.397 -24.578 1.00 10.00 104 ALA A C 10
ATOM 16915 O O . ALA A 1 104 ? 48.229 -9.488 -23.424 1.00 10.00 104 ALA A O 10
ATOM 16922 N N . GLN A 1 105 ? 47.507 -10.489 -25.294 1.00 10.00 105 GLN A N 10
ATOM 16923 C CA . GLN A 1 105 ? 47.746 -11.878 -24.861 1.00 10.00 105 GLN A CA 10
ATOM 16924 C C . GLN A 1 105 ? 49.252 -12.134 -24.599 1.00 10.00 105 GLN A C 10
ATOM 16925 O O . GLN A 1 105 ? 49.632 -13.001 -23.811 1.00 10.00 105 GLN A O 10
ATOM 16939 N N . LYS A 1 106 ? 50.098 -11.344 -25.275 1.00 10.00 106 LYS A N 10
ATOM 16940 C CA . LYS A 1 106 ? 51.570 -11.319 -25.251 1.00 10.00 106 LYS A CA 10
ATOM 16941 C C . LYS A 1 106 ? 52.184 -10.677 -23.992 1.00 10.00 106 LYS A C 10
ATOM 16942 O O . LYS A 1 106 ? 53.397 -10.787 -23.789 1.00 10.00 106 LYS A O 10
ATOM 16961 N N . LEU A 1 107 ? 51.377 -9.981 -23.180 1.00 10.00 107 LEU A N 10
ATOM 16962 C CA . LEU A 1 107 ? 51.809 -9.119 -22.062 1.00 10.00 107 LEU A CA 10
ATOM 16963 C C . LEU A 1 107 ? 51.764 -9.820 -20.688 1.00 10.00 107 LEU A C 10
ATOM 16964 O O . LEU A 1 107 ? 52.671 -9.546 -19.868 1.00 10.00 107 LEU A O 10
ATOM 16981 N N . MET A 1 1 ? 115.602 -26.326 16.201 1.00 10.00 1 MET A N 11
ATOM 16982 C CA . MET A 1 1 ? 114.974 -25.582 17.327 1.00 10.00 1 MET A CA 11
ATOM 16983 C C . MET A 1 1 ? 113.524 -26.036 17.528 1.00 10.00 1 MET A C 11
ATOM 16984 O O . MET A 1 1 ? 113.265 -26.840 18.424 1.00 10.00 1 MET A O 11
ATOM 17000 N N . HIS A 1 2 ? 112.577 -25.569 16.702 1.00 10.00 2 HIS A N 11
ATOM 17001 C CA . HIS A 1 2 ? 111.186 -26.055 16.692 1.00 10.00 2 HIS A CA 11
ATOM 17002 C C . HIS A 1 2 ? 111.094 -27.542 16.281 1.00 10.00 2 HIS A C 11
ATOM 17003 O O . HIS A 1 2 ? 111.966 -28.053 15.571 1.00 10.00 2 HIS A O 11
ATOM 17017 N N . HIS A 1 3 ? 110.026 -28.230 16.704 1.00 10.00 3 HIS A N 11
ATOM 17018 C CA . HIS A 1 3 ? 109.794 -29.655 16.407 1.00 10.00 3 HIS A CA 11
ATOM 17019 C C . HIS A 1 3 ? 108.302 -30.043 16.402 1.00 10.00 3 HIS A C 11
ATOM 17020 O O . HIS A 1 3 ? 107.841 -30.710 15.472 1.00 10.00 3 HIS A O 11
ATOM 17034 N N . HIS A 1 4 ? 107.537 -29.609 17.410 1.00 10.00 4 HIS A N 11
ATOM 17035 C CA . HIS A 1 4 ? 106.103 -29.888 17.566 1.00 10.00 4 HIS A CA 11
ATOM 17036 C C . HIS A 1 4 ? 105.411 -28.782 18.389 1.00 10.00 4 HIS A C 11
ATOM 17037 O O . HIS A 1 4 ? 106.045 -28.150 19.240 1.00 10.00 4 HIS A O 11
ATOM 17051 N N . HIS A 1 5 ? 104.111 -28.567 18.158 1.00 10.00 5 HIS A N 11
ATOM 17052 C CA . HIS A 1 5 ? 103.303 -27.512 18.789 1.00 10.00 5 HIS A CA 11
ATOM 17053 C C . HIS A 1 5 ? 101.870 -27.995 19.087 1.00 10.00 5 HIS A C 11
ATOM 17054 O O . HIS A 1 5 ? 101.320 -28.832 18.366 1.00 10.00 5 HIS A O 11
ATOM 17068 N N . HIS A 1 6 ? 101.247 -27.441 20.134 1.00 10.00 6 HIS A N 11
ATOM 17069 C CA . HIS A 1 6 ? 99.866 -27.747 20.529 1.00 10.00 6 HIS A CA 11
ATOM 17070 C C . HIS A 1 6 ? 98.836 -27.301 19.467 1.00 10.00 6 HIS A C 11
ATOM 17071 O O . HIS A 1 6 ? 98.989 -26.246 18.844 1.00 10.00 6 HIS A O 11
ATOM 17085 N N . HIS A 1 7 ? 97.770 -28.089 19.292 1.00 10.00 7 HIS A N 11
ATOM 17086 C CA . HIS A 1 7 ? 96.691 -27.876 18.313 1.00 10.00 7 HIS A CA 11
ATOM 17087 C C . HIS A 1 7 ? 95.316 -28.301 18.876 1.00 10.00 7 HIS A C 11
ATOM 17088 O O . HIS A 1 7 ? 95.230 -29.035 19.866 1.00 10.00 7 HIS A O 11
ATOM 17102 N N . GLY A 1 8 ? 94.235 -27.840 18.235 1.00 10.00 8 GLY A N 11
ATOM 17103 C CA . GLY A 1 8 ? 92.842 -28.109 18.627 1.00 10.00 8 GLY A CA 11
ATOM 17104 C C . GLY A 1 8 ? 92.274 -29.446 18.119 1.00 10.00 8 GLY A C 11
ATOM 17105 O O . GLY A 1 8 ? 92.989 -30.274 17.543 1.00 10.00 8 GLY A O 11
ATOM 17109 N N . LYS A 1 9 ? 90.966 -29.647 18.335 1.00 10.00 9 LYS A N 11
ATOM 17110 C CA . LYS A 1 9 ? 90.202 -30.871 18.007 1.00 10.00 9 LYS A CA 11
ATOM 17111 C C . LYS A 1 9 ? 88.842 -30.545 17.362 1.00 10.00 9 LYS A C 11
ATOM 17112 O O . LYS A 1 9 ? 88.296 -29.464 17.615 1.00 10.00 9 LYS A O 11
ATOM 17131 N N . PRO A 1 10 ? 88.287 -31.457 16.539 1.00 10.00 10 PRO A N 11
ATOM 17132 C CA . PRO A 1 10 ? 87.001 -31.266 15.865 1.00 10.00 10 PRO A CA 11
ATOM 17133 C C . PRO A 1 10 ? 85.797 -31.304 16.827 1.00 10.00 10 PRO A C 11
ATOM 17134 O O . PRO A 1 10 ? 85.920 -31.669 18.001 1.00 10.00 10 PRO A O 11
ATOM 17145 N N . ILE A 1 11 ? 84.615 -30.938 16.316 1.00 10.00 11 ILE A N 11
ATOM 17146 C CA . ILE A 1 11 ? 83.354 -30.805 17.070 1.00 10.00 11 ILE A CA 11
ATOM 17147 C C . ILE A 1 11 ? 82.138 -31.224 16.208 1.00 10.00 11 ILE A C 11
ATOM 17148 O O . ILE A 1 11 ? 82.138 -30.970 14.997 1.00 10.00 11 ILE A O 11
ATOM 17164 N N . PRO A 1 12 ? 81.110 -31.875 16.796 1.00 10.00 12 PRO A N 11
ATOM 17165 C CA . PRO A 1 12 ? 79.835 -32.202 16.142 1.00 10.00 12 PRO A CA 11
ATOM 17166 C C . PRO A 1 12 ? 79.113 -31.021 15.463 1.00 10.00 12 PRO A C 11
ATOM 17167 O O . PRO A 1 12 ? 79.362 -29.849 15.765 1.00 10.00 12 PRO A O 11
ATOM 17178 N N . ASN A 1 13 ? 78.153 -31.342 14.589 1.00 10.00 13 ASN A N 11
ATOM 17179 C CA . ASN A 1 13 ? 77.312 -30.385 13.855 1.00 10.00 13 ASN A CA 11
ATOM 17180 C C . ASN A 1 13 ? 75.879 -30.943 13.694 1.00 10.00 13 ASN A C 11
ATOM 17181 O O . ASN A 1 13 ? 75.726 -32.147 13.455 1.00 10.00 13 ASN A O 11
ATOM 17192 N N . PRO A 1 14 ? 74.826 -30.106 13.801 1.00 10.00 14 PRO A N 11
ATOM 17193 C CA . PRO A 1 14 ? 73.439 -30.539 13.624 1.00 10.00 14 PRO A CA 11
ATOM 17194 C C . PRO A 1 14 ? 73.096 -30.879 12.159 1.00 10.00 14 PRO A C 11
ATOM 17195 O O . PRO A 1 14 ? 73.882 -30.625 11.241 1.00 10.00 14 PRO A O 11
ATOM 17206 N N . LEU A 1 15 ? 71.899 -31.438 11.944 1.00 10.00 15 LEU A N 11
ATOM 17207 C CA . LEU A 1 15 ? 71.395 -31.914 10.641 1.00 10.00 15 LEU A CA 11
ATOM 17208 C C . LEU A 1 15 ? 70.029 -31.298 10.251 1.00 10.00 15 LEU A C 11
ATOM 17209 O O . LEU A 1 15 ? 69.446 -31.668 9.228 1.00 10.00 15 LEU A O 11
ATOM 17225 N N . LEU A 1 16 ? 69.516 -30.360 11.056 1.00 10.00 16 LEU A N 11
ATOM 17226 C CA . LEU A 1 16 ? 68.254 -29.628 10.864 1.00 10.00 16 LEU A CA 11
ATOM 17227 C C . LEU A 1 16 ? 68.307 -28.236 11.533 1.00 10.00 16 LEU A C 11
ATOM 17228 O O . LEU A 1 16 ? 69.304 -27.890 12.174 1.00 10.00 16 LEU A O 11
ATOM 17244 N N . GLY A 1 17 ? 67.244 -27.435 11.395 1.00 10.00 17 GLY A N 11
ATOM 17245 C CA . GLY A 1 17 ? 67.149 -26.120 12.052 1.00 10.00 17 GLY A CA 11
ATOM 17246 C C . GLY A 1 17 ? 65.926 -25.254 11.711 1.00 10.00 17 GLY A C 11
ATOM 17247 O O . GLY A 1 17 ? 65.626 -24.324 12.465 1.00 10.00 17 GLY A O 11
ATOM 17251 N N . LEU A 1 18 ? 65.209 -25.535 10.614 1.00 10.00 18 LEU A N 11
ATOM 17252 C CA . LEU A 1 18 ? 64.031 -24.772 10.169 1.00 10.00 18 LEU A CA 11
ATOM 17253 C C . LEU A 1 18 ? 62.967 -25.638 9.461 1.00 10.00 18 LEU A C 11
ATOM 17254 O O . LEU A 1 18 ? 63.183 -26.821 9.189 1.00 10.00 18 LEU A O 11
ATOM 17270 N N . ASP A 1 19 ? 61.816 -25.032 9.164 1.00 10.00 19 ASP A N 11
ATOM 17271 C CA . ASP A 1 19 ? 60.662 -25.629 8.472 1.00 10.00 19 ASP A CA 11
ATOM 17272 C C . ASP A 1 19 ? 59.874 -24.542 7.701 1.00 10.00 19 ASP A C 11
ATOM 17273 O O . ASP A 1 19 ? 60.014 -23.350 7.993 1.00 10.00 19 ASP A O 11
ATOM 17282 N N . SER A 1 20 ? 59.048 -24.928 6.721 1.00 10.00 20 SER A N 11
ATOM 17283 C CA . SER A 1 20 ? 58.311 -24.000 5.839 1.00 10.00 20 SER A CA 11
ATOM 17284 C C . SER A 1 20 ? 56.941 -24.536 5.381 1.00 10.00 20 SER A C 11
ATOM 17285 O O . SER A 1 20 ? 56.670 -25.739 5.432 1.00 10.00 20 SER A O 11
ATOM 17293 N N . THR A 1 21 ? 56.065 -23.623 4.937 1.00 10.00 21 THR A N 11
ATOM 17294 C CA . THR A 1 21 ? 54.644 -23.884 4.595 1.00 10.00 21 THR A CA 11
ATOM 17295 C C . THR A 1 21 ? 54.152 -23.094 3.362 1.00 10.00 21 THR A C 11
ATOM 17296 O O . THR A 1 21 ? 52.947 -22.945 3.143 1.00 10.00 21 THR A O 11
ATOM 17307 N N . GLU A 1 22 ? 55.071 -22.556 2.549 1.00 10.00 22 GLU A N 11
ATOM 17308 C CA . GLU A 1 22 ? 54.779 -21.689 1.391 1.00 10.00 22 GLU A CA 11
ATOM 17309 C C . GLU A 1 22 ? 53.854 -22.346 0.338 1.00 10.00 22 GLU A C 11
ATOM 17310 O O . GLU A 1 22 ? 53.990 -23.531 0.017 1.00 10.00 22 GLU A O 11
ATOM 17322 N N . ASN A 1 23 ? 52.932 -21.555 -0.227 1.00 10.00 23 ASN A N 11
ATOM 17323 C CA . ASN A 1 23 ? 51.961 -21.960 -1.253 1.00 10.00 23 ASN A CA 11
ATOM 17324 C C . ASN A 1 23 ? 51.590 -20.758 -2.155 1.00 10.00 23 ASN A C 11
ATOM 17325 O O . ASN A 1 23 ? 51.596 -19.614 -1.691 1.00 10.00 23 ASN A O 11
ATOM 17336 N N . LEU A 1 24 ? 51.267 -21.005 -3.432 1.00 10.00 24 LEU A N 11
ATOM 17337 C CA . LEU A 1 24 ? 50.983 -19.991 -4.466 1.00 10.00 24 LEU A CA 11
ATOM 17338 C C . LEU A 1 24 ? 49.900 -20.470 -5.456 1.00 10.00 24 LEU A C 11
ATOM 17339 O O . LEU A 1 24 ? 49.718 -21.674 -5.657 1.00 10.00 24 LEU A O 11
ATOM 17355 N N . TYR A 1 25 ? 49.232 -19.518 -6.119 1.00 10.00 25 TYR A N 11
ATOM 17356 C CA . TYR A 1 25 ? 48.195 -19.749 -7.139 1.00 10.00 25 TYR A CA 11
ATOM 17357 C C . TYR A 1 25 ? 48.276 -18.710 -8.272 1.00 10.00 25 TYR A C 11
ATOM 17358 O O . TYR A 1 25 ? 48.726 -17.580 -8.062 1.00 10.00 25 TYR A O 11
ATOM 17376 N N . PHE A 1 26 ? 47.820 -19.095 -9.470 1.00 10.00 26 PHE A N 11
ATOM 17377 C CA . PHE A 1 26 ? 47.981 -18.327 -10.723 1.00 10.00 26 PHE A CA 11
ATOM 17378 C C . PHE A 1 26 ? 46.791 -18.460 -11.701 1.00 10.00 26 PHE A C 11
ATOM 17379 O O . PHE A 1 26 ? 46.716 -17.743 -12.700 1.00 10.00 26 PHE A O 11
ATOM 17396 N N . GLN A 1 27 ? 45.857 -19.373 -11.417 1.00 10.00 27 GLN A N 11
ATOM 17397 C CA . GLN A 1 27 ? 44.770 -19.831 -12.293 1.00 10.00 27 GLN A CA 11
ATOM 17398 C C . GLN A 1 27 ? 43.706 -18.778 -12.674 1.00 10.00 27 GLN A C 11
ATOM 17399 O O . GLN A 1 27 ? 42.950 -19.002 -13.623 1.00 10.00 27 GLN A O 11
ATOM 17413 N N . GLY A 1 28 ? 43.621 -17.643 -11.966 1.00 10.00 28 GLY A N 11
ATOM 17414 C CA . GLY A 1 28 ? 42.519 -16.676 -12.122 1.00 10.00 28 GLY A CA 11
ATOM 17415 C C . GLY A 1 28 ? 42.843 -15.232 -11.720 1.00 10.00 28 GLY A C 11
ATOM 17416 O O . GLY A 1 28 ? 41.949 -14.512 -11.274 1.00 10.00 28 GLY A O 11
ATOM 17420 N N . ILE A 1 29 ? 44.107 -14.810 -11.865 1.00 10.00 29 ILE A N 11
ATOM 17421 C CA . ILE A 1 29 ? 44.602 -13.483 -11.427 1.00 10.00 29 ILE A CA 11
ATOM 17422 C C . ILE A 1 29 ? 45.253 -12.646 -12.549 1.00 10.00 29 ILE A C 11
ATOM 17423 O O . ILE A 1 29 ? 45.593 -11.483 -12.329 1.00 10.00 29 ILE A O 11
ATOM 17439 N N . ASP A 1 30 ? 45.428 -13.219 -13.744 1.00 10.00 30 ASP A N 11
ATOM 17440 C CA . ASP A 1 30 ? 46.116 -12.602 -14.894 1.00 10.00 30 ASP A CA 11
ATOM 17441 C C . ASP A 1 30 ? 45.765 -13.181 -16.286 1.00 10.00 30 ASP A C 11
ATOM 17442 O O . ASP A 1 30 ? 45.519 -12.394 -17.205 1.00 10.00 30 ASP A O 11
ATOM 17451 N N . PRO A 1 31 ? 45.637 -14.512 -16.458 1.00 10.00 31 PRO A N 11
ATOM 17452 C CA . PRO A 1 31 ? 45.103 -15.185 -17.655 1.00 10.00 31 PRO A CA 11
ATOM 17453 C C . PRO A 1 31 ? 43.799 -14.641 -18.268 1.00 10.00 31 PRO A C 11
ATOM 17454 O O . PRO A 1 31 ? 43.541 -14.910 -19.441 1.00 10.00 31 PRO A O 11
ATOM 17465 N N . PHE A 1 32 ? 42.975 -13.887 -17.529 1.00 10.00 32 PHE A N 11
ATOM 17466 C CA . PHE A 1 32 ? 41.656 -13.413 -17.978 1.00 10.00 32 PHE A CA 11
ATOM 17467 C C . PHE A 1 32 ? 41.667 -12.655 -19.323 1.00 10.00 32 PHE A C 11
ATOM 17468 O O . PHE A 1 32 ? 40.743 -12.809 -20.123 1.00 10.00 32 PHE A O 11
ATOM 17485 N N . THR A 1 33 ? 42.732 -11.902 -19.629 1.00 10.00 33 THR A N 11
ATOM 17486 C CA . THR A 1 33 ? 42.905 -11.240 -20.940 1.00 10.00 33 THR A CA 11
ATOM 17487 C C . THR A 1 33 ? 42.948 -12.229 -22.113 1.00 10.00 33 THR A C 11
ATOM 17488 O O . THR A 1 33 ? 42.397 -11.935 -23.175 1.00 10.00 33 THR A O 11
ATOM 17499 N N . MET A 1 34 ? 43.478 -13.448 -21.912 1.00 10.00 34 MET A N 11
ATOM 17500 C CA . MET A 1 34 ? 43.382 -14.528 -22.902 1.00 10.00 34 MET A CA 11
ATOM 17501 C C . MET A 1 34 ? 42.158 -15.440 -22.710 1.00 10.00 34 MET A C 11
ATOM 17502 O O . MET A 1 34 ? 41.751 -16.102 -23.660 1.00 10.00 34 MET A O 11
ATOM 17516 N N . SER A 1 35 ? 41.484 -15.438 -21.555 1.00 10.00 35 SER A N 11
ATOM 17517 C CA . SER A 1 35 ? 40.156 -16.082 -21.464 1.00 10.00 35 SER A CA 11
ATOM 17518 C C . SER A 1 35 ? 39.211 -15.339 -22.422 1.00 10.00 35 SER A C 11
ATOM 17519 O O . SER A 1 35 ? 38.427 -15.948 -23.151 1.00 10.00 35 SER A O 11
ATOM 17527 N N . THR A 1 36 ? 39.371 -14.010 -22.490 1.00 10.00 36 THR A N 11
ATOM 17528 C CA . THR A 1 36 ? 38.755 -13.128 -23.484 1.00 10.00 36 THR A CA 11
ATOM 17529 C C . THR A 1 36 ? 39.226 -13.438 -24.906 1.00 10.00 36 THR A C 11
ATOM 17530 O O . THR A 1 36 ? 38.391 -13.432 -25.802 1.00 10.00 36 THR A O 11
ATOM 17541 N N . LEU A 1 37 ? 40.502 -13.781 -25.145 1.00 10.00 37 LEU A N 11
ATOM 17542 C CA . LEU A 1 37 ? 40.938 -14.299 -26.461 1.00 10.00 37 LEU A CA 11
ATOM 17543 C C . LEU A 1 37 ? 40.126 -15.516 -26.834 1.00 10.00 37 LEU A C 11
ATOM 17544 O O . LEU A 1 37 ? 39.626 -15.595 -27.946 1.00 10.00 37 LEU A O 11
ATOM 17560 N N . GLN A 1 38 ? 40.024 -16.477 -25.920 1.00 10.00 38 GLN A N 11
ATOM 17561 C CA . GLN A 1 38 ? 39.450 -17.761 -26.259 1.00 10.00 38 GLN A CA 11
ATOM 17562 C C . GLN A 1 38 ? 37.954 -17.617 -26.602 1.00 10.00 38 GLN A C 11
ATOM 17563 O O . GLN A 1 38 ? 37.468 -18.232 -27.548 1.00 10.00 38 GLN A O 11
ATOM 17577 N N . GLU A 1 39 ? 37.246 -16.746 -25.876 1.00 10.00 39 GLU A N 11
ATOM 17578 C CA . GLU A 1 39 ? 35.877 -16.279 -26.149 1.00 10.00 39 GLU A CA 11
ATOM 17579 C C . GLU A 1 39 ? 35.768 -15.501 -27.459 1.00 10.00 39 GLU A C 11
ATOM 17580 O O . GLU A 1 39 ? 34.886 -15.795 -28.256 1.00 10.00 39 GLU A O 11
ATOM 17592 N N . LEU A 1 40 ? 36.639 -14.532 -27.717 1.00 10.00 40 LEU A N 11
ATOM 17593 C CA . LEU A 1 40 ? 36.511 -13.609 -28.844 1.00 10.00 40 LEU A CA 11
ATOM 17594 C C . LEU A 1 40 ? 36.994 -14.214 -30.166 1.00 10.00 40 LEU A C 11
ATOM 17595 O O . LEU A 1 40 ? 36.347 -14.024 -31.185 1.00 10.00 40 LEU A O 11
ATOM 17611 N N . GLN A 1 41 ? 38.043 -15.033 -30.156 1.00 10.00 41 GLN A N 11
ATOM 17612 C CA . GLN A 1 41 ? 38.508 -15.844 -31.291 1.00 10.00 41 GLN A CA 11
ATOM 17613 C C . GLN A 1 41 ? 37.478 -16.937 -31.647 1.00 10.00 41 GLN A C 11
ATOM 17614 O O . GLN A 1 41 ? 37.363 -17.346 -32.801 1.00 10.00 41 GLN A O 11
ATOM 17628 N N . GLU A 1 42 ? 36.671 -17.370 -30.675 1.00 10.00 42 GLU A N 11
ATOM 17629 C CA . GLU A 1 42 ? 35.495 -18.222 -30.887 1.00 10.00 42 GLU A CA 11
ATOM 17630 C C . GLU A 1 42 ? 34.294 -17.395 -31.379 1.00 10.00 42 GLU A C 11
ATOM 17631 O O . GLU A 1 42 ? 33.577 -17.839 -32.270 1.00 10.00 42 GLU A O 11
ATOM 17643 N N . ASN A 1 43 ? 34.106 -16.170 -30.877 1.00 10.00 43 ASN A N 11
ATOM 17644 C CA . ASN A 1 43 ? 33.096 -15.214 -31.348 1.00 10.00 43 ASN A CA 11
ATOM 17645 C C . ASN A 1 43 ? 33.296 -14.876 -32.827 1.00 10.00 43 ASN A C 11
ATOM 17646 O O . ASN A 1 43 ? 32.345 -14.913 -33.598 1.00 10.00 43 ASN A O 11
ATOM 17657 N N . ILE A 1 44 ? 34.550 -14.646 -33.229 1.00 10.00 44 ILE A N 11
ATOM 17658 C CA . ILE A 1 44 ? 34.996 -14.522 -34.622 1.00 10.00 44 ILE A CA 11
ATOM 17659 C C . ILE A 1 44 ? 34.451 -15.701 -35.405 1.00 10.00 44 ILE A C 11
ATOM 17660 O O . ILE A 1 44 ? 33.716 -15.522 -36.355 1.00 10.00 44 ILE A O 11
ATOM 17676 N N . THR A 1 45 ? 34.773 -16.917 -34.984 1.00 10.00 45 THR A N 11
ATOM 17677 C CA . THR A 1 45 ? 34.455 -18.141 -35.709 1.00 10.00 45 THR A CA 11
ATOM 17678 C C . THR A 1 45 ? 32.951 -18.420 -35.751 1.00 10.00 45 THR A C 11
ATOM 17679 O O . THR A 1 45 ? 32.439 -18.833 -36.786 1.00 10.00 45 THR A O 11
ATOM 17690 N N . ALA A 1 46 ? 32.213 -18.171 -34.671 1.00 10.00 46 ALA A N 11
ATOM 17691 C CA . ALA A 1 46 ? 30.766 -18.378 -34.633 1.00 10.00 46 ALA A CA 11
ATOM 17692 C C . ALA A 1 46 ? 30.011 -17.309 -35.433 1.00 10.00 46 ALA A C 11
ATOM 17693 O O . ALA A 1 46 ? 29.079 -17.630 -36.164 1.00 10.00 46 ALA A O 11
ATOM 17700 N N . HIS A 1 47 ? 30.446 -16.054 -35.344 1.00 10.00 47 HIS A N 11
ATOM 17701 C CA . HIS A 1 47 ? 30.005 -14.939 -36.170 1.00 10.00 47 HIS A CA 11
ATOM 17702 C C . HIS A 1 47 ? 30.530 -15.048 -37.616 1.00 10.00 47 HIS A C 11
ATOM 17703 O O . HIS A 1 47 ? 29.918 -14.494 -38.519 1.00 10.00 47 HIS A O 11
ATOM 17717 N N . GLU A 1 48 ? 31.580 -15.833 -37.893 1.00 10.00 48 GLU A N 11
ATOM 17718 C CA . GLU A 1 48 ? 31.975 -16.182 -39.262 1.00 10.00 48 GLU A CA 11
ATOM 17719 C C . GLU A 1 48 ? 31.069 -17.304 -39.787 1.00 10.00 48 GLU A C 11
ATOM 17720 O O . GLU A 1 48 ? 30.652 -17.236 -40.930 1.00 10.00 48 GLU A O 11
ATOM 17732 N N . GLN A 1 49 ? 30.725 -18.327 -38.993 1.00 10.00 49 GLN A N 11
ATOM 17733 C CA . GLN A 1 49 ? 29.770 -19.369 -39.392 1.00 10.00 49 GLN A CA 11
ATOM 17734 C C . GLN A 1 49 ? 28.358 -18.799 -39.556 1.00 10.00 49 GLN A C 11
ATOM 17735 O O . GLN A 1 49 ? 27.647 -19.155 -40.492 1.00 10.00 49 GLN A O 11
ATOM 17749 N N . GLN A 1 50 ? 27.952 -17.861 -38.702 1.00 10.00 50 GLN A N 11
ATOM 17750 C CA . GLN A 1 50 ? 26.736 -17.080 -38.918 1.00 10.00 50 GLN A CA 11
ATOM 17751 C C . GLN A 1 50 ? 26.892 -16.198 -40.158 1.00 10.00 50 GLN A C 11
ATOM 17752 O O . GLN A 1 50 ? 25.884 -15.852 -40.761 1.00 10.00 50 GLN A O 11
ATOM 17766 N N . LEU A 1 51 ? 28.123 -15.875 -40.580 1.00 10.00 51 LEU A N 11
ATOM 17767 C CA . LEU A 1 51 ? 28.384 -15.148 -41.816 1.00 10.00 51 LEU A CA 11
ATOM 17768 C C . LEU A 1 51 ? 28.333 -16.038 -43.058 1.00 10.00 51 LEU A C 11
ATOM 17769 O O . LEU A 1 51 ? 27.664 -15.647 -44.008 1.00 10.00 51 LEU A O 11
ATOM 17785 N N . VAL A 1 52 ? 28.905 -17.249 -43.053 1.00 10.00 52 VAL A N 11
ATOM 17786 C CA . VAL A 1 52 ? 28.710 -18.240 -44.124 1.00 10.00 52 VAL A CA 11
ATOM 17787 C C . VAL A 1 52 ? 27.249 -18.587 -44.241 1.00 10.00 52 VAL A C 11
ATOM 17788 O O . VAL A 1 52 ? 26.721 -18.645 -45.344 1.00 10.00 52 VAL A O 11
ATOM 17801 N N . THR A 1 53 ? 26.582 -18.755 -43.097 1.00 10.00 53 THR A N 11
ATOM 17802 C CA . THR A 1 53 ? 25.172 -19.013 -43.041 1.00 10.00 53 THR A CA 11
ATOM 17803 C C . THR A 1 53 ? 24.429 -17.797 -43.523 1.00 10.00 53 THR A C 11
ATOM 17804 O O . THR A 1 53 ? 23.528 -18.003 -44.300 1.00 10.00 53 THR A O 11
ATOM 17815 N N . ALA A 1 54 ? 24.813 -16.559 -43.214 1.00 10.00 54 ALA A N 11
ATOM 17816 C CA . ALA A 1 54 ? 24.186 -15.381 -43.812 1.00 10.00 54 ALA A CA 11
ATOM 17817 C C . ALA A 1 54 ? 24.375 -15.353 -45.338 1.00 10.00 54 ALA A C 11
ATOM 17818 O O . ALA A 1 54 ? 23.434 -14.996 -46.048 1.00 10.00 54 ALA A O 11
ATOM 17825 N N . ARG A 1 55 ? 25.519 -15.829 -45.862 1.00 10.00 55 ARG A N 11
ATOM 17826 C CA . ARG A 1 55 ? 25.666 -16.035 -47.317 1.00 10.00 55 ARG A CA 11
ATOM 17827 C C . ARG A 1 55 ? 24.669 -17.099 -47.823 1.00 10.00 55 ARG A C 11
ATOM 17828 O O . ARG A 1 55 ? 24.025 -16.934 -48.853 1.00 10.00 55 ARG A O 11
ATOM 17849 N N . GLN A 1 56 ? 24.518 -18.186 -47.067 1.00 10.00 56 GLN A N 11
ATOM 17850 C CA . GLN A 1 56 ? 23.624 -19.326 -47.317 1.00 10.00 56 GLN A CA 11
ATOM 17851 C C . GLN A 1 56 ? 22.128 -18.973 -47.162 1.00 10.00 56 GLN A C 11
ATOM 17852 O O . GLN A 1 56 ? 21.285 -19.463 -47.906 1.00 10.00 56 GLN A O 11
ATOM 17866 N N . LYS A 1 57 ? 21.784 -18.074 -46.238 1.00 10.00 57 LYS A N 11
ATOM 17867 C CA . LYS A 1 57 ? 20.450 -17.508 -46.048 1.00 10.00 57 LYS A CA 11
ATOM 17868 C C . LYS A 1 57 ? 20.147 -16.547 -47.192 1.00 10.00 57 LYS A C 11
ATOM 17869 O O . LYS A 1 57 ? 19.030 -16.540 -47.697 1.00 10.00 57 LYS A O 11
ATOM 17888 N N . LEU A 1 58 ? 21.139 -15.767 -47.645 1.00 10.00 58 LEU A N 11
ATOM 17889 C CA . LEU A 1 58 ? 20.980 -14.954 -48.848 1.00 10.00 58 LEU A CA 11
ATOM 17890 C C . LEU A 1 58 ? 20.846 -15.826 -50.099 1.00 10.00 58 LEU A C 11
ATOM 17891 O O . LEU A 1 58 ? 19.958 -15.579 -50.900 1.00 10.00 58 LEU A O 11
ATOM 17907 N N . LYS A 1 59 ? 21.552 -16.954 -50.216 1.00 10.00 59 LYS A N 11
ATOM 17908 C CA . LYS A 1 59 ? 21.309 -17.895 -51.324 1.00 10.00 59 LYS A CA 11
ATOM 17909 C C . LYS A 1 59 ? 19.913 -18.538 -51.260 1.00 10.00 59 LYS A C 11
ATOM 17910 O O . LYS A 1 59 ? 19.313 -18.792 -52.297 1.00 10.00 59 LYS A O 11
ATOM 17929 N N . ASP A 1 60 ? 19.353 -18.726 -50.064 1.00 10.00 60 ASP A N 11
ATOM 17930 C CA . ASP A 1 60 ? 17.948 -19.123 -49.849 1.00 10.00 60 ASP A CA 11
ATOM 17931 C C . ASP A 1 60 ? 16.954 -17.977 -50.183 1.00 10.00 60 ASP A C 11
ATOM 17932 O O . ASP A 1 60 ? 15.813 -18.236 -50.561 1.00 10.00 60 ASP A O 11
ATOM 17941 N N . ALA A 1 61 ? 17.378 -16.707 -50.117 1.00 10.00 61 ALA A N 11
ATOM 17942 C CA . ALA A 1 61 ? 16.621 -15.553 -50.620 1.00 10.00 61 ALA A CA 11
ATOM 17943 C C . ALA A 1 61 ? 16.726 -15.414 -52.153 1.00 10.00 61 ALA A C 11
ATOM 17944 O O . ALA A 1 61 ? 15.742 -15.076 -52.807 1.00 10.00 61 ALA A O 11
ATOM 17951 N N . GLU A 1 62 ? 17.858 -15.766 -52.765 1.00 10.00 62 GLU A N 11
ATOM 17952 C CA . GLU A 1 62 ? 17.966 -1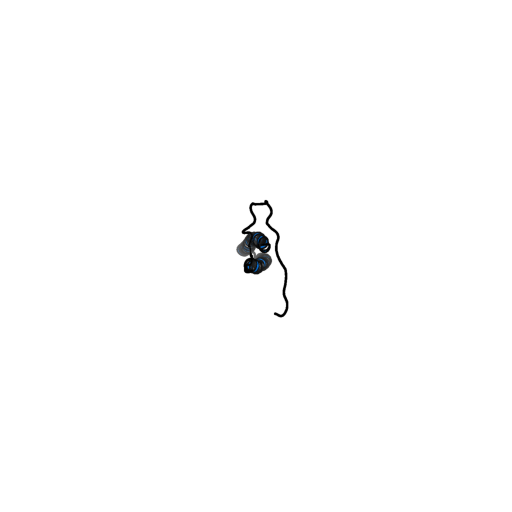5.881 -54.230 1.00 10.00 62 GLU A CA 11
ATOM 17953 C C . GLU A 1 62 ? 17.117 -17.044 -54.725 1.00 10.00 62 GLU A C 11
ATOM 17954 O O . GLU A 1 62 ? 16.409 -16.927 -55.724 1.00 10.00 62 GLU A O 11
ATOM 17966 N N . LYS A 1 63 ? 17.111 -18.134 -53.953 1.00 10.00 63 LYS A N 11
ATOM 17967 C CA . LYS A 1 63 ? 16.212 -19.264 -54.132 1.00 10.00 63 LYS A CA 11
ATOM 17968 C C . LYS A 1 63 ? 14.746 -18.861 -54.003 1.00 10.00 63 LYS A C 11
ATOM 17969 O O . LYS A 1 63 ? 13.913 -19.568 -54.542 1.00 10.00 63 LYS A O 11
ATOM 17988 N N . ALA A 1 64 ? 14.418 -17.749 -53.346 1.00 10.00 64 ALA A N 11
ATOM 17989 C CA . ALA A 1 64 ? 13.061 -17.204 -53.293 1.00 10.00 64 ALA A CA 11
ATOM 17990 C C . ALA A 1 64 ? 12.643 -16.365 -54.512 1.00 10.00 64 ALA A C 11
ATOM 17991 O O . ALA A 1 64 ? 11.558 -16.555 -55.057 1.00 10.00 64 ALA A O 11
ATOM 17998 N N . VAL A 1 65 ? 13.493 -15.448 -54.978 1.00 10.00 65 VAL A N 11
ATOM 17999 C CA . VAL A 1 65 ? 13.280 -14.751 -56.265 1.00 10.00 65 VAL A CA 11
ATOM 18000 C C . VAL A 1 65 ? 13.363 -15.731 -57.461 1.00 10.00 65 VAL A C 11
ATOM 18001 O O . VAL A 1 65 ? 12.800 -15.478 -58.518 1.00 10.00 65 VAL A O 11
ATOM 18014 N N . GLU A 1 66 ? 13.982 -16.902 -57.285 1.00 10.00 66 GLU A N 11
ATOM 18015 C CA . GLU A 1 66 ? 13.940 -18.044 -58.219 1.00 10.00 66 GLU A CA 11
ATOM 18016 C C . GLU A 1 66 ? 12.507 -18.603 -58.367 1.00 10.00 66 GLU A C 11
ATOM 18017 O O . GLU A 1 66 ? 12.038 -18.854 -59.480 1.00 10.00 66 GLU A O 11
ATOM 18029 N N . VAL A 1 67 ? 11.823 -18.820 -57.238 1.00 10.00 67 VAL A N 11
ATOM 18030 C CA . VAL A 1 67 ? 10.542 -19.542 -57.142 1.00 10.00 67 VAL A CA 11
ATOM 18031 C C . VAL A 1 67 ? 9.324 -18.653 -57.295 1.00 10.00 67 VAL A C 11
ATOM 18032 O O . VAL A 1 67 ? 8.337 -19.058 -57.912 1.00 10.00 67 VAL A O 11
ATOM 18045 N N . ASP A 1 68 ? 9.393 -17.444 -56.749 1.00 10.00 68 ASP A N 11
ATOM 18046 C CA . ASP A 1 68 ? 8.306 -16.481 -56.788 1.00 10.00 68 ASP A CA 11
ATOM 18047 C C . ASP A 1 68 ? 8.844 -15.033 -56.731 1.00 10.00 68 ASP A C 11
ATOM 18048 O O . ASP A 1 68 ? 8.874 -14.431 -55.655 1.00 10.00 68 ASP A O 11
ATOM 18057 N N . PRO A 1 69 ? 9.363 -14.507 -57.861 1.00 10.00 69 PRO A N 11
ATOM 18058 C CA . PRO A 1 69 ? 9.993 -13.189 -58.014 1.00 10.00 69 PRO A CA 11
ATOM 18059 C C . PRO A 1 69 ? 9.131 -11.942 -57.710 1.00 10.00 69 PRO A C 11
ATOM 18060 O O . PRO A 1 69 ? 9.025 -11.024 -58.527 1.00 10.00 69 PRO A O 11
ATOM 18071 N N . ASP A 1 70 ? 8.504 -11.872 -56.535 1.00 10.00 70 ASP A N 11
ATOM 18072 C CA . ASP A 1 70 ? 7.888 -10.646 -56.042 1.00 10.00 70 ASP A CA 11
ATOM 18073 C C . ASP A 1 70 ? 8.996 -9.697 -55.602 1.00 10.00 70 ASP A C 11
ATOM 18074 O O . ASP A 1 70 ? 10.047 -10.145 -55.142 1.00 10.00 70 ASP A O 11
ATOM 18083 N N . ASP A 1 71 ? 8.783 -8.383 -55.732 1.00 10.00 71 ASP A N 11
ATOM 18084 C CA . ASP A 1 71 ? 9.821 -7.375 -55.463 1.00 10.00 71 ASP A CA 11
ATOM 18085 C C . ASP A 1 71 ? 10.384 -7.472 -54.045 1.00 10.00 71 ASP A C 11
ATOM 18086 O O . ASP A 1 71 ? 11.558 -7.187 -53.809 1.00 10.00 71 ASP A O 11
ATOM 18095 N N . VAL A 1 72 ? 9.583 -8.004 -53.127 1.00 10.00 72 VAL A N 11
ATOM 18096 C CA . VAL A 1 72 ? 9.988 -8.385 -51.793 1.00 10.00 72 VAL A CA 11
ATOM 18097 C C . VAL A 1 72 ? 11.001 -9.496 -51.733 1.00 10.00 72 VAL A C 11
ATOM 18098 O O . VAL A 1 72 ? 11.889 -9.367 -50.924 1.00 10.00 72 VAL A O 11
ATOM 18111 N N . ASN A 1 73 ? 10.935 -10.567 -52.514 1.00 10.00 73 ASN A N 11
ATOM 18112 C CA . ASN A 1 73 ? 11.886 -11.675 -52.389 1.00 10.00 73 ASN A CA 11
ATOM 18113 C C . ASN A 1 73 ? 13.276 -11.217 -52.856 1.00 10.00 73 ASN A C 11
ATOM 18114 O O . ASN A 1 73 ? 14.300 -11.700 -52.372 1.00 10.00 73 ASN A O 11
ATOM 18125 N N . LYS A 1 74 ? 13.298 -10.193 -53.714 1.00 10.00 74 LYS A N 11
ATOM 18126 C CA . LYS A 1 74 ? 14.507 -9.460 -54.139 1.00 10.00 74 LYS A CA 11
ATOM 18127 C C . LYS A 1 74 ? 14.968 -8.468 -53.054 1.00 10.00 74 LYS A C 11
ATOM 18128 O O . LYS A 1 74 ? 16.145 -8.427 -52.729 1.00 10.00 74 LYS A O 11
ATOM 18147 N N . SER A 1 75 ? 14.062 -7.721 -52.415 1.00 10.00 75 SER A N 11
ATOM 18148 C CA . SER A 1 75 ? 14.358 -6.870 -51.235 1.00 10.00 75 SER A CA 11
ATOM 18149 C C . SER A 1 75 ? 14.772 -7.648 -49.978 1.00 10.00 75 SER A C 11
ATOM 18150 O O . SER A 1 75 ? 15.595 -7.220 -49.179 1.00 10.00 75 SER A O 11
ATOM 18158 N N . THR A 1 76 ? 14.211 -8.833 -49.832 1.00 10.00 76 THR A N 11
ATOM 18159 C CA . THR A 1 76 ? 14.525 -9.904 -48.887 1.00 10.00 76 THR A CA 11
ATOM 18160 C C . THR A 1 76 ? 15.901 -10.435 -49.192 1.00 10.00 76 THR A C 11
ATOM 18161 O O . THR A 1 76 ? 16.622 -10.818 -48.276 1.00 10.00 76 THR A O 11
ATOM 18172 N N . LEU A 1 77 ? 16.322 -10.378 -50.455 1.00 10.00 77 LEU A N 11
ATOM 18173 C CA . LEU A 1 77 ? 17.728 -10.619 -50.729 1.00 10.00 77 LEU A CA 11
ATOM 18174 C C . LEU A 1 77 ? 18.570 -9.506 -50.118 1.00 10.00 77 LEU A C 11
ATOM 18175 O O . LEU A 1 77 ? 19.453 -9.783 -49.319 1.00 10.00 77 LEU A O 11
ATOM 18191 N N . GLN A 1 78 ? 18.235 -8.250 -50.384 1.00 10.00 78 GLN A N 11
ATOM 18192 C CA . GLN A 1 78 ? 18.942 -7.072 -49.862 1.00 10.00 78 GLN A CA 11
ATOM 18193 C C . GLN A 1 78 ? 18.986 -7.007 -48.337 1.00 10.00 78 GLN A C 11
ATOM 18194 O O . GLN A 1 78 ? 19.931 -6.480 -47.769 1.00 10.00 78 GLN A O 11
ATOM 18208 N N . ASN A 1 79 ? 18.004 -7.615 -47.688 1.00 10.00 79 ASN A N 11
ATOM 18209 C CA . ASN A 1 79 ? 17.895 -7.871 -46.257 1.00 10.00 79 ASN A CA 11
ATOM 18210 C C . ASN A 1 79 ? 18.817 -8.999 -45.763 1.00 10.00 79 ASN A C 11
ATOM 18211 O O . ASN A 1 79 ? 19.490 -8.840 -44.745 1.00 10.00 79 ASN A O 11
ATOM 18222 N N . ARG A 1 80 ? 18.892 -10.136 -46.468 1.00 10.00 80 ARG A N 11
ATOM 18223 C CA . ARG A 1 80 ? 19.842 -11.195 -46.113 1.00 10.00 80 ARG A CA 11
ATOM 18224 C C . ARG A 1 80 ? 21.291 -10.760 -46.366 1.00 10.00 80 ARG A C 11
ATOM 18225 O O . ARG A 1 80 ? 22.189 -10.991 -45.564 1.00 10.00 80 ARG A O 11
ATOM 18246 N N . ARG A 1 81 ? 21.487 -10.050 -47.473 1.00 10.00 81 ARG A N 11
ATOM 18247 C CA . ARG A 1 81 ? 22.689 -9.317 -47.885 1.00 10.00 81 ARG A CA 11
ATOM 18248 C C . ARG A 1 81 ? 23.034 -8.189 -46.909 1.00 10.00 81 ARG A C 11
ATOM 18249 O O . ARG A 1 81 ? 24.209 -7.935 -46.656 1.00 10.00 81 ARG A O 11
ATOM 18270 N N . ALA A 1 82 ? 22.028 -7.598 -46.267 1.00 10.00 82 ALA A N 11
ATOM 18271 C CA . ALA A 1 82 ? 22.203 -6.668 -45.159 1.00 10.00 82 ALA A CA 11
ATOM 18272 C C . ALA A 1 82 ? 22.677 -7.392 -43.884 1.00 10.00 82 ALA A C 11
ATOM 18273 O O . ALA A 1 82 ? 23.522 -6.843 -43.183 1.00 10.00 82 ALA A O 11
ATOM 18280 N N . ALA A 1 83 ? 22.235 -8.630 -43.601 1.00 10.00 83 ALA A N 11
ATOM 18281 C CA . ALA A 1 83 ? 22.853 -9.430 -42.531 1.00 10.00 83 ALA A CA 11
ATOM 18282 C C . ALA A 1 83 ? 24.297 -9.762 -42.893 1.00 10.00 83 ALA A C 11
ATOM 18283 O O . ALA A 1 83 ? 25.171 -9.483 -42.100 1.00 10.00 83 ALA A O 11
ATOM 18290 N N . VAL A 1 84 ? 24.612 -10.245 -44.091 1.00 10.00 84 VAL A N 11
ATOM 18291 C CA . VAL A 1 84 ? 26.018 -10.425 -44.520 1.00 10.00 84 VAL A CA 11
ATOM 18292 C C . VAL A 1 84 ? 26.798 -9.140 -44.311 1.00 10.00 84 VAL A C 11
ATOM 18293 O O . VAL A 1 84 ? 27.902 -9.228 -43.815 1.00 10.00 84 VAL A O 11
ATOM 18306 N N . SER A 1 85 ? 26.218 -7.962 -44.530 1.00 10.00 85 SER A N 11
ATOM 18307 C CA . SER A 1 85 ? 26.864 -6.683 -44.209 1.00 10.00 85 SER A CA 11
ATOM 18308 C C . SER A 1 85 ? 27.016 -6.420 -42.694 1.00 10.00 85 SER A C 11
ATOM 18309 O O . SER A 1 85 ? 28.081 -5.975 -42.266 1.00 10.00 85 SER A O 11
ATOM 18317 N N . THR A 1 86 ? 26.032 -6.770 -41.854 1.00 10.00 86 THR A N 11
ATOM 18318 C CA . THR A 1 86 ? 26.136 -6.785 -40.370 1.00 10.00 86 THR A CA 11
ATOM 18319 C C . THR A 1 86 ? 27.315 -7.638 -39.929 1.00 10.00 86 THR A C 11
ATOM 18320 O O . THR A 1 86 ? 28.194 -7.207 -39.188 1.00 10.00 86 THR A O 11
ATOM 18331 N N . LEU A 1 87 ? 27.293 -8.873 -40.412 1.00 10.00 87 LEU A N 11
ATOM 18332 C CA . LEU A 1 87 ? 28.188 -9.974 -40.134 1.00 10.00 87 LEU A CA 11
ATOM 18333 C C . LEU A 1 87 ? 29.606 -9.647 -40.597 1.00 10.00 87 LEU A C 11
ATOM 18334 O O . LEU A 1 87 ? 30.567 -9.896 -39.881 1.00 10.00 87 LEU A O 11
ATOM 18350 N N . GLU A 1 88 ? 29.739 -9.056 -41.779 1.00 10.00 88 GLU A N 11
ATOM 18351 C CA . GLU A 1 88 ? 30.996 -8.619 -42.376 1.00 10.00 88 GLU A CA 11
ATOM 18352 C C . GLU A 1 88 ? 31.576 -7.402 -41.621 1.00 10.00 88 GLU A C 11
ATOM 18353 O O . GLU A 1 88 ? 32.771 -7.375 -41.318 1.00 10.00 88 GLU A O 11
ATOM 18365 N N . THR A 1 89 ? 30.735 -6.412 -41.260 1.00 10.00 89 THR A N 11
ATOM 18366 C CA . THR A 1 89 ? 31.121 -5.263 -40.404 1.00 10.00 89 THR A CA 11
ATOM 18367 C C . THR A 1 89 ? 31.637 -5.758 -39.074 1.00 10.00 89 THR A C 11
ATOM 18368 O O . THR A 1 89 ? 32.720 -5.353 -38.639 1.00 10.00 89 THR A O 11
ATOM 18379 N N . LYS A 1 90 ? 30.871 -6.669 -38.458 1.00 10.00 90 LYS A N 11
ATOM 18380 C CA . LYS A 1 90 ? 31.299 -7.368 -37.263 1.00 10.00 90 LYS A CA 11
ATOM 18381 C C . LYS A 1 90 ? 32.620 -8.012 -37.524 1.00 10.00 90 LYS A C 11
ATOM 18382 O O . LYS A 1 90 ? 33.561 -7.602 -36.895 1.00 10.00 90 LYS A O 11
ATOM 18401 N N . LEU A 1 91 ? 32.779 -8.914 -38.468 1.00 10.00 91 LEU A N 11
ATOM 18402 C CA . LEU A 1 91 ? 34.038 -9.631 -38.553 1.00 10.00 91 LEU A CA 11
ATOM 18403 C C . LEU A 1 91 ? 35.248 -8.763 -38.853 1.00 10.00 91 LEU A C 11
ATOM 18404 O O . LEU A 1 91 ? 36.313 -9.116 -38.370 1.00 10.00 91 LEU A O 11
ATOM 18420 N N . GLY A 1 92 ? 35.120 -7.618 -39.521 1.00 10.00 92 GLY A N 11
ATOM 18421 C CA . GLY A 1 92 ? 36.240 -6.680 -39.589 1.00 10.00 92 GLY A CA 11
ATOM 18422 C C . GLY A 1 92 ? 36.533 -6.077 -38.206 1.00 10.00 92 GLY A C 11
ATOM 18423 O O . GLY A 1 92 ? 37.664 -6.161 -37.729 1.00 10.00 92 GLY A O 11
ATOM 18427 N N . GLU A 1 93 ? 35.511 -5.561 -37.510 1.00 10.00 93 GLU A N 11
ATOM 18428 C CA . GLU A 1 93 ? 35.633 -5.024 -36.142 1.00 10.00 93 GLU A CA 11
ATOM 18429 C C . GLU A 1 93 ? 36.049 -6.083 -35.097 1.00 10.00 93 GLU A C 11
ATOM 18430 O O . GLU A 1 93 ? 36.816 -5.760 -34.197 1.00 10.00 93 GLU A O 11
ATOM 18442 N N . LEU A 1 94 ? 35.616 -7.338 -35.266 1.00 10.00 94 LEU A N 11
ATOM 18443 C CA . LEU A 1 94 ? 35.839 -8.546 -34.464 1.00 10.00 94 LEU A CA 11
ATOM 18444 C C . LEU A 1 94 ? 37.261 -9.051 -34.659 1.00 10.00 94 LEU A C 11
ATOM 18445 O O . LEU A 1 94 ? 38.002 -9.170 -33.686 1.00 10.00 94 LEU A O 11
ATOM 18461 N N . LYS A 1 95 ? 37.683 -9.258 -35.913 1.00 10.00 95 LYS A N 11
ATOM 18462 C CA . LYS A 1 95 ? 39.065 -9.628 -36.264 1.00 10.00 95 LYS A CA 11
ATOM 18463 C C . LYS A 1 95 ? 40.049 -8.523 -35.825 1.00 10.00 95 LYS A C 11
ATOM 18464 O O . LYS A 1 95 ? 41.172 -8.835 -35.433 1.00 10.00 95 LYS A O 11
ATOM 18483 N N . ARG A 1 96 ? 39.608 -7.254 -35.776 1.00 10.00 96 ARG A N 11
ATOM 18484 C CA . ARG A 1 96 ? 40.338 -6.118 -35.164 1.00 10.00 96 ARG A CA 11
ATOM 18485 C C . ARG A 1 96 ? 40.303 -6.126 -33.639 1.00 10.00 96 ARG A C 11
ATOM 18486 O O . ARG A 1 96 ? 41.338 -5.820 -33.050 1.00 10.00 96 ARG A O 11
ATOM 18507 N N . GLN A 1 97 ? 39.193 -6.505 -32.985 1.00 10.00 97 GLN A N 11
ATOM 18508 C CA . GLN A 1 97 ? 39.211 -6.745 -31.530 1.00 10.00 97 GLN A CA 11
ATOM 18509 C C . GLN A 1 97 ? 40.274 -7.764 -31.249 1.00 10.00 97 GLN A C 11
ATOM 18510 O O . GLN A 1 97 ? 41.085 -7.516 -30.373 1.00 10.00 97 GLN A O 11
ATOM 18524 N N . LEU A 1 98 ? 40.340 -8.831 -32.050 1.00 10.00 98 LEU A N 11
ATOM 18525 C CA . LEU A 1 98 ? 41.429 -9.774 -31.954 1.00 10.00 98 LEU A CA 11
ATOM 18526 C C . LEU A 1 98 ? 42.780 -9.137 -32.174 1.00 10.00 98 LEU A C 11
ATOM 18527 O O . LEU A 1 98 ? 43.606 -9.264 -31.296 1.00 10.00 98 LEU A O 11
ATOM 18543 N N . ALA A 1 99 ? 43.028 -8.404 -33.249 1.00 10.00 99 ALA A N 11
ATOM 18544 C CA . ALA A 1 99 ? 44.339 -7.790 -33.427 1.00 10.00 99 ALA A CA 11
ATOM 18545 C C . ALA A 1 99 ? 44.772 -6.865 -32.262 1.00 10.00 99 ALA A C 11
ATOM 18546 O O . ALA A 1 99 ? 45.970 -6.719 -32.027 1.00 10.00 99 ALA A O 11
ATOM 18553 N N . ASP A 1 100 ? 43.837 -6.293 -31.494 1.00 10.00 100 ASP A N 11
ATOM 18554 C CA . ASP A 1 100 ? 44.111 -5.589 -30.233 1.00 10.00 100 ASP A CA 11
ATOM 18555 C C . ASP A 1 100 ? 44.296 -6.531 -29.017 1.00 10.00 100 ASP A C 11
ATOM 18556 O O . ASP A 1 100 ? 45.253 -6.389 -28.254 1.00 10.00 100 ASP A O 11
ATOM 18565 N N . LEU A 1 101 ? 43.419 -7.527 -28.874 1.00 10.00 101 LEU A N 11
ATOM 18566 C CA . LEU A 1 101 ? 43.436 -8.623 -27.891 1.00 10.00 101 LEU A CA 11
ATOM 18567 C C . LEU A 1 101 ? 44.742 -9.389 -27.904 1.00 10.00 101 LEU A C 11
ATOM 18568 O O . LEU A 1 101 ? 45.390 -9.632 -26.893 1.00 10.00 101 LEU A O 11
ATOM 18584 N N . VAL A 1 102 ? 45.079 -9.829 -29.104 1.00 10.00 102 VAL A N 11
ATOM 18585 C CA . VAL A 1 102 ? 46.135 -10.757 -29.417 1.00 10.00 102 VAL A CA 11
ATOM 18586 C C . VAL A 1 102 ? 47.456 -10.089 -29.084 1.00 10.00 102 VAL A C 11
ATOM 18587 O O . VAL A 1 102 ? 48.294 -10.637 -28.376 1.00 10.00 102 VAL A O 11
ATOM 18600 N N . ALA A 1 103 ? 47.574 -8.829 -29.502 1.00 10.00 103 ALA A N 11
ATOM 18601 C CA . ALA A 1 103 ? 48.647 -7.901 -29.186 1.00 10.00 103 ALA A CA 11
ATOM 18602 C C . ALA A 1 103 ? 48.747 -7.494 -27.697 1.00 10.00 103 ALA A C 11
ATOM 18603 O O . ALA A 1 103 ? 49.629 -6.718 -27.320 1.00 10.00 103 ALA A O 11
ATOM 18610 N N . ALA A 1 104 ? 47.897 -8.077 -26.848 1.00 10.00 104 ALA A N 11
ATOM 18611 C CA . ALA A 1 104 ? 47.898 -7.981 -25.396 1.00 10.00 104 ALA A CA 11
ATOM 18612 C C . ALA A 1 104 ? 47.998 -9.354 -24.695 1.00 10.00 104 ALA A C 11
ATOM 18613 O O . ALA A 1 104 ? 48.519 -9.430 -23.583 1.00 10.00 104 ALA A O 11
ATOM 18620 N N . GLN A 1 105 ? 47.613 -10.453 -25.361 1.00 10.00 105 GLN A N 11
ATOM 18621 C CA . GLN A 1 105 ? 47.849 -11.839 -24.915 1.00 10.00 105 GLN A CA 11
ATOM 18622 C C . GLN A 1 105 ? 49.357 -12.119 -24.694 1.00 10.00 105 GLN A C 11
ATOM 18623 O O . GLN A 1 105 ? 49.743 -12.960 -23.879 1.00 10.00 105 GLN A O 11
ATOM 18637 N N . LYS A 1 106 ? 50.197 -11.386 -25.439 1.00 10.00 106 LYS A N 11
ATOM 18638 C CA . LYS A 1 106 ? 51.671 -11.409 -25.465 1.00 10.00 106 LYS A CA 11
ATOM 18639 C C . LYS A 1 106 ? 52.348 -10.791 -24.229 1.00 10.00 106 LYS A C 11
ATOM 18640 O O . LYS A 1 106 ? 53.516 -11.086 -23.963 1.00 10.00 106 LYS A O 11
ATOM 18659 N N . LEU A 1 107 ? 51.646 -9.900 -23.521 1.00 10.00 107 LEU A N 11
ATOM 18660 C CA . LEU A 1 107 ? 52.167 -9.038 -22.445 1.00 10.00 107 LEU A CA 11
ATOM 18661 C C . LEU A 1 107 ? 52.347 -9.781 -21.104 1.00 10.00 107 LEU A C 11
ATOM 18662 O O . LEU A 1 107 ? 53.383 -9.551 -20.439 1.00 10.00 107 LEU A O 11
ATOM 18679 N N . MET A 1 1 ? 60.884 9.578 39.692 1.00 10.00 1 MET A N 12
ATOM 18680 C CA . MET A 1 1 ? 62.136 9.594 38.889 1.00 10.00 1 MET A CA 12
ATOM 18681 C C . MET A 1 1 ? 63.341 9.863 39.792 1.00 10.00 1 MET A C 12
ATOM 18682 O O . MET A 1 1 ? 63.237 10.630 40.752 1.00 10.00 1 MET A O 12
ATOM 18698 N N . HIS A 1 2 ? 64.487 9.240 39.497 1.00 10.00 2 HIS A N 12
ATOM 18699 C CA . HIS A 1 2 ? 65.750 9.400 40.236 1.00 10.00 2 HIS A CA 12
ATOM 18700 C C . HIS A 1 2 ? 66.974 9.210 39.311 1.00 10.00 2 HIS A C 12
ATOM 18701 O O . HIS A 1 2 ? 66.845 8.726 38.182 1.00 10.00 2 HIS A O 12
ATOM 18715 N N . HIS A 1 3 ? 68.169 9.579 39.787 1.00 10.00 3 HIS A N 12
ATOM 18716 C CA . HIS A 1 3 ? 69.439 9.504 39.045 1.00 10.00 3 HIS A CA 12
ATOM 18717 C C . HIS A 1 3 ? 69.887 8.070 38.679 1.00 10.00 3 HIS A C 12
ATOM 18718 O O . HIS A 1 3 ? 70.723 7.891 37.789 1.00 10.00 3 HIS A O 12
ATOM 18732 N N . HIS A 1 4 ? 69.333 7.051 39.347 1.00 10.00 4 HIS A N 12
ATOM 18733 C CA . HIS A 1 4 ? 69.576 5.625 39.096 1.00 10.00 4 HIS A CA 12
ATOM 18734 C C . HIS A 1 4 ? 68.331 4.786 39.458 1.00 10.00 4 HIS A C 12
ATOM 18735 O O . HIS A 1 4 ? 67.386 5.296 40.069 1.00 10.00 4 HIS A O 12
ATOM 18749 N N . HIS A 1 5 ? 68.319 3.502 39.090 1.00 10.00 5 HIS A N 12
ATOM 18750 C CA . HIS A 1 5 ? 67.186 2.580 39.271 1.00 10.00 5 HIS A CA 12
ATOM 18751 C C . HIS A 1 5 ? 67.640 1.122 39.489 1.00 10.00 5 HIS A C 12
ATOM 18752 O O . HIS A 1 5 ? 68.791 0.765 39.221 1.00 10.00 5 HIS A O 12
ATOM 18766 N N . HIS A 1 6 ? 66.732 0.274 39.984 1.00 10.00 6 HIS A N 12
ATOM 18767 C CA . HIS A 1 6 ? 66.978 -1.154 40.232 1.00 10.00 6 HIS A CA 12
ATOM 18768 C C . HIS A 1 6 ? 67.252 -1.964 38.946 1.00 10.00 6 HIS A C 12
ATOM 18769 O O . HIS A 1 6 ? 66.917 -1.545 37.833 1.00 10.00 6 HIS A O 12
ATOM 18783 N N . HIS A 1 7 ? 67.831 -3.158 39.105 1.00 10.00 7 HIS A N 12
ATOM 18784 C CA . HIS A 1 7 ? 68.087 -4.108 38.015 1.00 10.00 7 HIS A CA 12
ATOM 18785 C C . HIS A 1 7 ? 66.793 -4.655 37.373 1.00 10.00 7 HIS A C 12
ATOM 18786 O O . HIS A 1 7 ? 65.710 -4.609 37.966 1.00 10.00 7 HIS A O 12
ATOM 18800 N N . GLY A 1 8 ? 66.916 -5.216 36.167 1.00 10.00 8 GLY A N 12
ATOM 18801 C CA . GLY A 1 8 ? 65.829 -5.846 35.407 1.00 10.00 8 GLY A CA 12
ATOM 18802 C C . GLY A 1 8 ? 66.312 -6.451 34.081 1.00 10.00 8 GLY A C 12
ATOM 18803 O O . GLY A 1 8 ? 67.479 -6.290 33.708 1.00 10.00 8 GLY A O 12
ATOM 18807 N N . LYS A 1 9 ? 65.417 -7.146 33.367 1.00 10.00 9 LYS A N 12
ATOM 18808 C CA . LYS A 1 9 ? 65.692 -7.850 32.094 1.00 10.00 9 LYS A CA 12
ATOM 18809 C C . LYS A 1 9 ? 64.532 -7.696 31.093 1.00 10.00 9 LYS A C 12
ATOM 18810 O O . LYS A 1 9 ? 63.370 -7.653 31.517 1.00 10.00 9 LYS A O 12
ATOM 18829 N N . PRO A 1 10 ? 64.823 -7.634 29.779 1.00 10.00 10 PRO A N 12
ATOM 18830 C CA . PRO A 1 10 ? 63.808 -7.569 28.727 1.00 10.00 10 PRO A CA 12
ATOM 18831 C C . PRO A 1 10 ? 63.126 -8.930 28.481 1.00 10.00 10 PRO A C 12
ATOM 18832 O O . PRO A 1 10 ? 63.568 -9.971 28.977 1.00 10.00 10 PRO A O 12
ATOM 18843 N N . ILE A 1 11 ? 62.065 -8.926 27.668 1.00 10.00 11 ILE A N 12
ATOM 18844 C CA . ILE A 1 11 ? 61.349 -10.125 27.192 1.00 10.00 11 ILE A CA 12
ATOM 18845 C C . ILE A 1 11 ? 60.799 -9.898 25.765 1.00 10.00 11 ILE A C 12
ATOM 18846 O O . ILE A 1 11 ? 60.319 -8.797 25.470 1.00 10.00 11 ILE A O 12
ATOM 18862 N N . PRO A 1 12 ? 60.881 -10.898 24.862 1.00 10.00 12 PRO A N 12
ATOM 18863 C CA . PRO A 1 12 ? 60.327 -10.833 23.505 1.00 10.00 12 PRO A CA 12
ATOM 18864 C C . PRO A 1 12 ? 58.843 -10.426 23.450 1.00 10.00 12 PRO A C 12
ATOM 18865 O O . PRO A 1 12 ? 58.030 -10.874 24.264 1.00 10.00 12 PRO A O 12
ATOM 18876 N N . ASN A 1 13 ? 58.480 -9.613 22.453 1.00 10.00 13 ASN A N 12
ATOM 18877 C CA . ASN A 1 13 ? 57.103 -9.195 22.165 1.00 10.00 13 ASN A CA 12
ATOM 18878 C C . ASN A 1 13 ? 56.949 -8.823 20.669 1.00 10.00 13 ASN A C 12
ATOM 18879 O O . ASN A 1 13 ? 57.810 -8.110 20.139 1.00 10.00 13 ASN A O 12
ATOM 18890 N N . PRO A 1 14 ? 55.899 -9.295 19.968 1.00 10.00 14 PRO A N 12
ATOM 18891 C CA . PRO A 1 14 ? 55.715 -9.050 18.535 1.00 10.00 14 PRO A CA 12
ATOM 18892 C C . PRO A 1 14 ? 55.106 -7.666 18.238 1.00 10.00 14 PRO A C 12
ATOM 18893 O O . PRO A 1 14 ? 54.145 -7.240 18.884 1.00 10.00 14 PRO A O 12
ATOM 18904 N N . LEU A 1 15 ? 55.629 -6.990 17.206 1.00 10.00 15 LEU A N 12
ATOM 18905 C CA . LEU A 1 15 ? 55.063 -5.751 16.635 1.00 10.00 15 LEU A CA 12
ATOM 18906 C C . LEU A 1 15 ? 55.167 -5.724 15.098 1.00 10.00 15 LEU A C 12
ATOM 18907 O O . LEU A 1 15 ? 54.190 -5.402 14.420 1.00 10.00 15 LEU A O 12
ATOM 18923 N N . LEU A 1 16 ? 56.339 -6.075 14.553 1.00 10.00 16 LEU A N 12
ATOM 18924 C CA . LEU A 1 16 ? 56.682 -6.043 13.122 1.00 10.00 16 LEU A CA 12
ATOM 18925 C C . LEU A 1 16 ? 57.603 -7.222 12.744 1.00 10.00 16 LEU A C 12
ATOM 18926 O O . LEU A 1 16 ? 58.168 -7.894 13.612 1.00 10.00 16 LEU A O 12
ATOM 18942 N N . GLY A 1 17 ? 57.781 -7.452 11.440 1.00 10.00 17 GLY A N 12
ATOM 18943 C CA . GLY A 1 17 ? 58.675 -8.476 10.882 1.00 10.00 17 GLY A CA 12
ATOM 18944 C C . GLY A 1 17 ? 58.779 -8.417 9.352 1.00 10.00 17 GLY A C 12
ATOM 18945 O O . GLY A 1 17 ? 58.084 -7.631 8.698 1.00 10.00 17 GLY A O 12
ATOM 18949 N N . LEU A 1 18 ? 59.654 -9.252 8.780 1.00 10.00 18 LEU A N 12
ATOM 18950 C CA . LEU A 1 18 ? 59.912 -9.353 7.337 1.00 10.00 18 LEU A CA 12
ATOM 18951 C C . LEU A 1 18 ? 60.362 -10.778 6.956 1.00 10.00 18 LEU A C 12
ATOM 18952 O O . LEU A 1 18 ? 61.077 -11.438 7.714 1.00 10.00 18 LEU A O 12
ATOM 18968 N N . ASP A 1 19 ? 59.970 -11.236 5.766 1.00 10.00 19 ASP A N 12
ATOM 18969 C CA . ASP A 1 19 ? 60.346 -12.530 5.178 1.00 10.00 19 ASP A CA 12
ATOM 18970 C C . ASP A 1 19 ? 60.378 -12.471 3.634 1.00 10.00 19 ASP A C 12
ATOM 18971 O O . ASP A 1 19 ? 59.928 -11.494 3.027 1.00 10.00 19 ASP A O 12
ATOM 18980 N N . SER A 1 20 ? 60.946 -13.502 2.998 1.00 10.00 20 SER A N 12
ATOM 18981 C CA . SER A 1 20 ? 61.207 -13.565 1.548 1.00 10.00 20 SER A CA 12
ATOM 18982 C C . SER A 1 20 ? 59.951 -13.438 0.667 1.00 10.00 20 SER A C 12
ATOM 18983 O O . SER A 1 20 ? 58.859 -13.879 1.035 1.00 10.00 20 SER A O 12
ATOM 18991 N N . THR A 1 21 ? 60.129 -12.897 -0.542 1.00 10.00 21 THR A N 12
ATOM 18992 C CA . THR A 1 21 ? 59.079 -12.682 -1.560 1.00 10.00 21 THR A CA 12
ATOM 18993 C C . THR A 1 21 ? 59.583 -13.013 -2.974 1.00 10.00 21 THR A C 12
ATOM 18994 O O . THR A 1 21 ? 60.770 -13.273 -3.187 1.00 10.00 21 THR A O 12
ATOM 19005 N N . GLU A 1 22 ? 58.677 -13.004 -3.956 1.00 10.00 22 GLU A N 12
ATOM 19006 C CA . GLU A 1 22 ? 58.912 -13.403 -5.356 1.00 10.00 22 GLU A CA 12
ATOM 19007 C C . GLU A 1 22 ? 58.525 -12.319 -6.387 1.00 10.00 22 GLU A C 12
ATOM 19008 O O . GLU A 1 22 ? 58.702 -12.516 -7.590 1.00 10.00 22 GLU A O 12
ATOM 19020 N N . ASN A 1 23 ? 58.017 -11.169 -5.919 1.00 10.00 23 ASN A N 12
ATOM 19021 C CA . ASN A 1 23 ? 57.578 -10.010 -6.710 1.00 10.00 23 ASN A CA 12
ATOM 19022 C C . ASN A 1 23 ? 56.693 -10.356 -7.936 1.00 10.00 23 ASN A C 12
ATOM 19023 O O . ASN A 1 23 ? 56.851 -9.791 -9.020 1.00 10.00 23 ASN A O 12
ATOM 19034 N N . LEU A 1 24 ? 55.745 -11.289 -7.764 1.00 10.00 24 LEU A N 12
ATOM 19035 C CA . LEU A 1 24 ? 54.793 -11.732 -8.801 1.00 10.00 24 LEU A CA 12
ATOM 19036 C C . LEU A 1 24 ? 53.777 -10.664 -9.276 1.00 10.00 24 LEU A C 12
ATOM 19037 O O . LEU A 1 24 ? 52.949 -10.935 -10.147 1.00 10.00 24 LEU A O 12
ATOM 19053 N N . TYR A 1 25 ? 53.829 -9.452 -8.715 1.00 10.00 25 TYR A N 12
ATOM 19054 C CA . TYR A 1 25 ? 52.934 -8.309 -8.953 1.00 10.00 25 TYR A CA 12
ATOM 19055 C C . TYR A 1 25 ? 53.154 -7.605 -10.317 1.00 10.00 25 TYR A C 12
ATOM 19056 O O . TYR A 1 25 ? 53.073 -6.376 -10.416 1.00 10.00 25 TYR A O 12
ATOM 19074 N N . PHE A 1 26 ? 53.485 -8.364 -11.367 1.00 10.00 26 PHE A N 12
ATOM 19075 C CA . PHE A 1 26 ? 53.769 -7.868 -12.719 1.00 10.00 26 PHE A CA 12
ATOM 19076 C C . PHE A 1 26 ? 52.615 -7.021 -13.297 1.00 10.00 26 PHE A C 12
ATOM 19077 O O . PHE A 1 26 ? 51.436 -7.331 -13.098 1.00 10.00 26 PHE A O 12
ATOM 19094 N N . GLN A 1 27 ? 52.956 -5.947 -14.017 1.00 10.00 27 GLN A N 12
ATOM 19095 C CA . GLN A 1 27 ? 51.994 -4.975 -14.554 1.00 10.00 27 GLN A CA 12
ATOM 19096 C C . GLN A 1 27 ? 51.046 -5.589 -15.606 1.00 10.00 27 GLN A C 12
ATOM 19097 O O . GLN A 1 27 ? 51.459 -6.394 -16.448 1.00 10.00 27 GLN A O 12
ATOM 19111 N N . GLY A 1 28 ? 49.778 -5.170 -15.581 1.00 10.00 28 GLY A N 12
ATOM 19112 C CA . GLY A 1 28 ? 48.737 -5.537 -16.550 1.00 10.00 28 GLY A CA 12
ATOM 19113 C C . GLY A 1 28 ? 47.335 -5.108 -16.093 1.00 10.00 28 GLY A C 12
ATOM 19114 O O . GLY A 1 28 ? 47.077 -4.980 -14.892 1.00 10.00 28 GLY A O 12
ATOM 19118 N N . ILE A 1 29 ? 46.424 -4.880 -17.046 1.00 10.00 29 ILE A N 12
ATOM 19119 C CA . ILE A 1 29 ? 45.057 -4.398 -16.760 1.00 10.00 29 ILE A CA 12
ATOM 19120 C C . ILE A 1 29 ? 44.148 -5.465 -16.123 1.00 10.00 29 ILE A C 12
ATOM 19121 O O . ILE A 1 29 ? 43.336 -5.136 -15.258 1.00 10.00 29 ILE A O 12
ATOM 19137 N N . ASP A 1 30 ? 44.306 -6.736 -16.507 1.00 10.00 30 ASP A N 12
ATOM 19138 C CA . ASP A 1 30 ? 43.566 -7.900 -15.993 1.00 10.00 30 ASP A CA 12
ATOM 19139 C C . ASP A 1 30 ? 44.391 -9.197 -16.178 1.00 10.00 30 ASP A C 12
ATOM 19140 O O . ASP A 1 30 ? 45.179 -9.284 -17.128 1.00 10.00 30 ASP A O 12
ATOM 19149 N N . PRO A 1 31 ? 44.204 -10.231 -15.334 1.00 10.00 31 PRO A N 12
ATOM 19150 C CA . PRO A 1 31 ? 44.915 -11.514 -15.441 1.00 10.00 31 PRO A CA 12
ATOM 19151 C C . PRO A 1 31 ? 44.318 -12.494 -16.478 1.00 10.00 31 PRO A C 12
ATOM 19152 O O . PRO A 1 31 ? 44.855 -13.592 -16.659 1.00 10.00 31 PRO A O 12
ATOM 19163 N N . PHE A 1 32 ? 43.228 -12.126 -17.162 1.00 10.00 32 PHE A N 12
ATOM 19164 C CA . PHE A 1 32 ? 42.420 -13.002 -18.031 1.00 10.00 32 PHE A CA 12
ATOM 19165 C C . PHE A 1 32 ? 42.350 -12.543 -19.504 1.00 10.00 32 PHE A C 12
ATOM 19166 O O . PHE A 1 32 ? 41.473 -12.980 -20.252 1.00 10.00 32 PHE A O 12
ATOM 19183 N N . THR A 1 33 ? 43.278 -11.689 -19.948 1.00 10.00 33 THR A N 12
ATOM 19184 C CA . THR A 1 33 ? 43.338 -11.166 -21.330 1.00 10.00 33 THR A CA 12
ATOM 19185 C C . THR A 1 33 ? 43.294 -12.245 -22.415 1.00 10.00 33 THR A C 12
ATOM 19186 O O . THR A 1 33 ? 42.585 -12.063 -23.407 1.00 10.00 33 THR A O 12
ATOM 19197 N N . MET A 1 34 ? 43.956 -13.398 -22.227 1.00 10.00 34 MET A N 12
ATOM 19198 C CA . MET A 1 34 ? 43.863 -14.513 -23.184 1.00 10.00 34 MET A CA 12
ATOM 19199 C C . MET A 1 34 ? 42.683 -15.474 -22.934 1.00 10.00 34 MET A C 12
ATOM 19200 O O . MET A 1 34 ? 42.295 -16.213 -23.837 1.00 10.00 34 MET A O 12
ATOM 19214 N N . SER A 1 35 ? 42.017 -15.430 -21.776 1.00 10.00 35 SER A N 12
ATOM 19215 C CA . SER A 1 35 ? 40.724 -16.129 -21.628 1.00 10.00 35 SER A CA 12
ATOM 19216 C C . SER A 1 35 ? 39.707 -15.411 -22.525 1.00 10.00 35 SER A C 12
ATOM 19217 O O . SER A 1 35 ? 38.912 -16.041 -23.224 1.00 10.00 35 SER A O 12
ATOM 19225 N N . THR A 1 36 ? 39.813 -14.077 -22.577 1.00 10.00 36 THR A N 12
ATOM 19226 C CA . THR A 1 36 ? 39.110 -13.214 -23.531 1.00 10.00 36 THR A CA 12
ATOM 19227 C C . THR A 1 36 ? 39.520 -13.508 -24.976 1.00 10.00 36 THR A C 12
ATOM 19228 O O . THR A 1 36 ? 38.646 -13.506 -25.834 1.00 10.00 36 THR A O 12
ATOM 19239 N N . LEU A 1 37 ? 40.787 -13.836 -25.272 1.00 10.00 37 LEU A N 12
ATOM 19240 C CA . LEU A 1 37 ? 41.171 -14.339 -26.607 1.00 10.00 37 LEU A CA 12
ATOM 19241 C C . LEU A 1 37 ? 40.364 -15.568 -26.947 1.00 10.00 37 LEU A C 12
ATOM 19242 O O . LEU A 1 37 ? 39.798 -15.645 -28.029 1.00 10.00 37 LEU A O 12
ATOM 19258 N N . GLN A 1 38 ? 40.341 -16.540 -26.039 1.00 10.00 38 GLN A N 12
ATOM 19259 C CA . GLN A 1 38 ? 39.772 -17.830 -26.366 1.00 10.00 38 GLN A CA 12
ATOM 19260 C C . GLN A 1 38 ? 38.251 -17.721 -26.614 1.00 10.00 38 GLN A C 12
ATOM 19261 O O . GLN A 1 38 ? 37.710 -18.397 -27.485 1.00 10.00 38 GLN A O 12
ATOM 19275 N N . GLU A 1 39 ? 37.583 -16.813 -25.895 1.00 10.00 39 GLU A N 12
ATOM 19276 C CA . GLU A 1 39 ? 36.194 -16.368 -26.093 1.00 10.00 39 GLU A CA 12
ATOM 19277 C C . GLU A 1 39 ? 35.999 -15.581 -27.391 1.00 10.00 39 GLU A C 12
ATOM 19278 O O . GLU A 1 39 ? 35.087 -15.890 -28.147 1.00 10.00 39 GLU A O 12
ATOM 19290 N N . LEU A 1 40 ? 36.836 -14.593 -27.687 1.00 10.00 40 LEU A N 12
ATOM 19291 C CA . LEU A 1 40 ? 36.642 -13.673 -28.808 1.00 10.00 40 LEU A CA 12
ATOM 19292 C C . LEU A 1 40 ? 37.080 -14.276 -30.145 1.00 10.00 40 LEU A C 12
ATOM 19293 O O . LEU A 1 40 ? 36.389 -14.091 -31.134 1.00 10.00 40 LEU A O 12
ATOM 19309 N N . GLN A 1 41 ? 38.135 -15.086 -30.181 1.00 10.00 41 GLN A N 12
ATOM 19310 C CA . GLN A 1 41 ? 38.569 -15.880 -31.340 1.00 10.00 41 GLN A CA 12
ATOM 19311 C C . GLN A 1 41 ? 37.534 -16.983 -31.666 1.00 10.00 41 GLN A C 12
ATOM 19312 O O . GLN A 1 41 ? 37.375 -17.385 -32.818 1.00 10.00 41 GLN A O 12
ATOM 19326 N N . GLU A 1 42 ? 36.762 -17.425 -30.669 1.00 10.00 42 GLU A N 12
ATOM 19327 C CA . GLU A 1 42 ? 35.581 -18.281 -30.837 1.00 10.00 42 GLU A CA 12
ATOM 19328 C C . GLU A 1 42 ? 34.351 -17.460 -31.267 1.00 10.00 42 GLU A C 12
ATOM 19329 O O . GLU A 1 42 ? 33.592 -17.899 -32.126 1.00 10.00 42 GLU A O 12
ATOM 19341 N N . ASN A 1 43 ? 34.179 -16.241 -30.744 1.00 10.00 43 ASN A N 12
ATOM 19342 C CA . ASN A 1 43 ? 33.135 -15.293 -31.159 1.00 10.00 43 ASN A CA 12
ATOM 19343 C C . ASN A 1 43 ? 33.273 -14.919 -32.639 1.00 10.00 43 ASN A C 12
ATOM 19344 O O . ASN A 1 43 ? 32.289 -14.928 -33.370 1.00 10.00 43 ASN A O 12
ATOM 19355 N N . ILE A 1 44 ? 34.511 -14.683 -33.088 1.00 10.00 44 ILE A N 12
ATOM 19356 C CA . ILE A 1 44 ? 34.908 -14.530 -34.493 1.00 10.00 44 ILE A CA 12
ATOM 19357 C C . ILE A 1 44 ? 34.338 -15.699 -35.266 1.00 10.00 44 ILE A C 12
ATOM 19358 O O . ILE A 1 44 ? 33.577 -15.510 -36.193 1.00 10.00 44 ILE A O 12
ATOM 19374 N N . THR A 1 45 ? 34.668 -16.916 -34.854 1.00 10.00 45 THR A N 12
ATOM 19375 C CA . THR A 1 45 ? 34.322 -18.140 -35.562 1.00 10.00 45 THR A CA 12
ATOM 19376 C C . THR A 1 45 ? 32.813 -18.402 -35.568 1.00 10.00 45 THR A C 12
ATOM 19377 O O . THR A 1 45 ? 32.278 -18.810 -36.593 1.00 10.00 45 THR A O 12
ATOM 19388 N N . ALA A 1 46 ? 32.094 -18.133 -34.479 1.00 10.00 46 ALA A N 12
ATOM 19389 C CA . ALA A 1 46 ? 30.644 -18.329 -34.425 1.00 10.00 46 ALA A CA 12
ATOM 19390 C C . ALA A 1 46 ? 29.872 -17.242 -35.182 1.00 10.00 46 ALA A C 12
ATOM 19391 O O . ALA A 1 46 ? 28.897 -17.551 -35.862 1.00 10.00 46 ALA A O 12
ATOM 19398 N N . HIS A 1 47 ? 30.297 -15.981 -35.086 1.00 10.00 47 HIS A N 12
ATOM 19399 C CA . HIS A 1 47 ? 29.808 -14.872 -35.901 1.00 10.00 47 HIS A CA 12
ATOM 19400 C C . HIS A 1 47 ? 30.309 -15.003 -37.353 1.00 10.00 47 HIS A C 12
ATOM 19401 O O . HIS A 1 47 ? 29.653 -14.506 -38.254 1.00 10.00 47 HIS A O 12
ATOM 19415 N N . GLU A 1 48 ? 31.374 -15.769 -37.633 1.00 10.00 48 GLU A N 12
ATOM 19416 C CA . GLU A 1 48 ? 31.759 -16.132 -39.000 1.00 10.00 48 GLU A CA 12
ATOM 19417 C C . GLU A 1 48 ? 30.830 -17.235 -39.518 1.00 10.00 48 GLU A C 12
ATOM 19418 O O . GLU A 1 48 ? 30.374 -17.133 -40.641 1.00 10.00 48 GLU A O 12
ATOM 19430 N N . GLN A 1 49 ? 30.511 -18.281 -38.746 1.00 10.00 49 GLN A N 12
ATOM 19431 C CA . GLN A 1 49 ? 29.561 -19.316 -39.172 1.00 10.00 49 GLN A CA 12
ATOM 19432 C C . GLN A 1 49 ? 28.143 -18.755 -39.301 1.00 10.00 49 GLN A C 12
ATOM 19433 O O . GLN A 1 49 ? 27.429 -19.095 -40.240 1.00 10.00 49 GLN A O 12
ATOM 19447 N N . GLN A 1 50 ? 27.734 -17.846 -38.413 1.00 10.00 50 GLN A N 12
ATOM 19448 C CA . GLN A 1 50 ? 26.501 -17.077 -38.595 1.00 10.00 50 GLN A CA 12
ATOM 19449 C C . GLN A 1 50 ? 26.621 -16.168 -39.817 1.00 10.00 50 GLN A C 12
ATOM 19450 O O . GLN A 1 50 ? 25.607 -15.877 -40.440 1.00 10.00 50 GLN A O 12
ATOM 19464 N N . LEU A 1 51 ? 27.837 -15.761 -40.203 1.00 10.00 51 LEU A N 12
ATOM 19465 C CA . LEU A 1 51 ? 28.080 -15.029 -41.436 1.00 10.00 51 LEU A CA 12
ATOM 19466 C C . LEU A 1 51 ? 27.963 -15.905 -42.681 1.00 10.00 51 LEU A C 12
ATOM 19467 O O . LEU A 1 51 ? 27.178 -15.562 -43.556 1.00 10.00 51 LEU A O 12
ATOM 19483 N N . VAL A 1 52 ? 28.625 -17.060 -42.758 1.00 10.00 52 VAL A N 12
ATOM 19484 C CA . VAL A 1 52 ? 28.458 -18.017 -43.864 1.00 10.00 52 VAL A CA 12
ATOM 19485 C C . VAL A 1 52 ? 27.015 -18.454 -43.966 1.00 10.00 52 VAL A C 12
ATOM 19486 O O . VAL A 1 52 ? 26.499 -18.579 -45.068 1.00 10.00 52 VAL A O 12
ATOM 19499 N N . THR A 1 53 ? 26.343 -18.637 -42.825 1.00 10.00 53 THR A N 12
ATOM 19500 C CA . THR A 1 53 ? 24.936 -18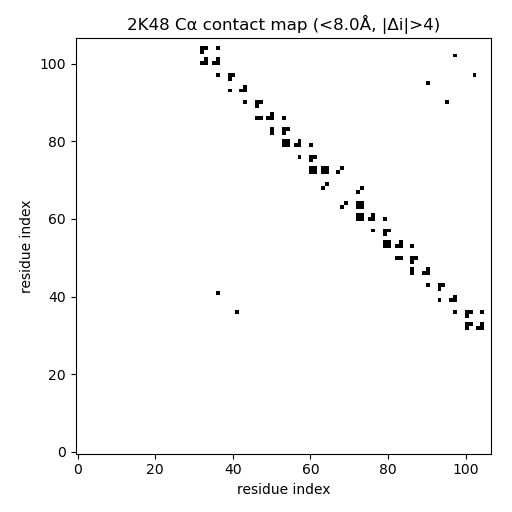.949 -42.784 1.00 10.00 53 THR A CA 12
ATOM 19501 C C . THR A 1 53 ? 24.140 -17.760 -43.249 1.00 10.00 53 THR A C 12
ATOM 19502 O O . THR A 1 53 ? 23.282 -17.988 -44.069 1.00 10.00 53 THR A O 12
ATOM 19513 N N . ALA A 1 54 ? 24.434 -16.515 -42.871 1.00 10.00 54 ALA A N 12
ATOM 19514 C CA . ALA A 1 54 ? 23.792 -15.336 -43.457 1.00 10.00 54 ALA A CA 12
ATOM 19515 C C . ALA A 1 54 ? 23.963 -15.310 -44.987 1.00 10.00 54 ALA A C 12
ATOM 19516 O O . ALA A 1 54 ? 23.033 -14.944 -45.708 1.00 10.00 54 ALA A O 12
ATOM 19523 N N . ARG A 1 55 ? 25.101 -15.801 -45.498 1.00 10.00 55 ARG A N 12
ATOM 19524 C CA . ARG A 1 55 ? 25.328 -15.977 -46.945 1.00 10.00 55 ARG A CA 12
ATOM 19525 C C . ARG A 1 55 ? 24.477 -17.113 -47.537 1.00 10.00 55 ARG A C 12
ATOM 19526 O O . ARG A 1 55 ? 23.903 -16.985 -48.611 1.00 10.00 55 ARG A O 12
ATOM 19547 N N . GLN A 1 56 ? 24.328 -18.205 -46.795 1.00 10.00 56 GLN A N 12
ATOM 19548 C CA . GLN A 1 56 ? 23.453 -19.350 -47.081 1.00 10.00 56 GLN A CA 12
ATOM 19549 C C . GLN A 1 56 ? 21.952 -19.003 -46.958 1.00 10.00 56 GLN A C 12
ATOM 19550 O O . GLN A 1 56 ? 21.126 -19.510 -47.713 1.00 10.00 56 GLN A O 12
ATOM 19564 N N . LYS A 1 57 ? 21.582 -18.092 -46.055 1.00 10.00 57 LYS A N 12
ATOM 19565 C CA . LYS A 1 57 ? 20.237 -17.536 -45.908 1.00 10.00 57 LYS A CA 12
ATOM 19566 C C . LYS A 1 57 ? 19.952 -16.588 -47.073 1.00 10.00 57 LYS A C 12
ATOM 19567 O O . LYS A 1 57 ? 18.849 -16.600 -47.609 1.00 10.00 57 LYS A O 12
ATOM 19586 N N . LEU A 1 58 ? 20.945 -15.798 -47.509 1.00 10.00 58 LEU A N 12
ATOM 19587 C CA . LEU A 1 58 ? 20.815 -15.010 -48.734 1.00 10.00 58 LEU A CA 12
ATOM 19588 C C . LEU A 1 58 ? 20.744 -15.900 -49.977 1.00 10.00 58 LEU A C 12
ATOM 19589 O O . LEU A 1 58 ? 19.899 -15.655 -50.823 1.00 10.00 58 LEU A O 12
ATOM 19605 N N . LYS A 1 59 ? 21.455 -17.028 -50.053 1.00 10.00 59 LYS A N 12
ATOM 19606 C CA . LYS A 1 59 ? 21.250 -17.979 -51.162 1.00 10.00 59 LYS A CA 12
ATOM 19607 C C . LYS A 1 59 ? 19.845 -18.607 -51.144 1.00 10.00 59 LYS A C 12
ATOM 19608 O O . LYS A 1 59 ? 19.276 -18.855 -52.199 1.00 10.00 59 LYS A O 12
ATOM 19627 N N . ASP A 1 60 ? 19.248 -18.787 -49.965 1.00 10.00 60 ASP A N 12
ATOM 19628 C CA . ASP A 1 60 ? 17.833 -19.167 -49.790 1.00 10.00 60 ASP A CA 12
ATOM 19629 C C . ASP A 1 60 ? 16.860 -18.016 -50.174 1.00 10.00 60 ASP A C 12
ATOM 19630 O O . ASP A 1 60 ? 15.722 -18.273 -50.566 1.00 10.00 60 ASP A O 12
ATOM 19639 N N . ALA A 1 61 ? 17.298 -16.751 -50.132 1.00 10.00 61 ALA A N 12
ATOM 19640 C CA . ALA A 1 61 ? 16.571 -15.597 -50.681 1.00 10.00 61 ALA A CA 12
ATOM 19641 C C . ALA A 1 61 ? 16.748 -15.470 -52.208 1.00 10.00 61 ALA A C 12
ATOM 19642 O O . ALA A 1 61 ? 15.800 -15.120 -52.908 1.00 10.00 61 ALA A O 12
ATOM 19649 N N . GLU A 1 62 ? 17.903 -15.837 -52.770 1.00 10.00 62 GLU A N 12
ATOM 19650 C CA . GLU A 1 62 ? 18.076 -15.966 -54.228 1.00 10.00 62 GLU A CA 12
ATOM 19651 C C . GLU A 1 62 ? 17.225 -17.115 -54.750 1.00 10.00 62 GLU A C 12
ATOM 19652 O O . GLU A 1 62 ? 16.566 -16.996 -55.781 1.00 10.00 62 GLU A O 12
ATOM 19664 N N . LYS A 1 63 ? 17.161 -18.195 -53.965 1.00 10.00 63 LYS A N 12
ATOM 19665 C CA . LYS A 1 63 ? 16.248 -19.308 -54.168 1.00 10.00 63 LYS A CA 12
ATOM 19666 C C . LYS A 1 63 ? 14.787 -18.870 -54.112 1.00 10.00 63 LYS A C 12
ATOM 19667 O O . LYS A 1 63 ? 13.963 -19.561 -54.688 1.00 10.00 63 LYS A O 12
ATOM 19686 N N . ALA A 1 64 ? 14.452 -17.751 -53.473 1.00 10.00 64 ALA A N 12
ATOM 19687 C CA . ALA A 1 64 ? 13.107 -17.173 -53.490 1.00 10.00 64 ALA A CA 12
ATOM 19688 C C . ALA A 1 64 ? 12.765 -16.343 -54.741 1.00 10.00 64 ALA A C 12
ATOM 19689 O O . ALA A 1 64 ? 11.697 -16.512 -55.329 1.00 10.00 64 ALA A O 12
ATOM 19696 N N . VAL A 1 65 ? 13.658 -15.456 -55.180 1.00 10.00 65 VAL A N 12
ATOM 19697 C CA . VAL A 1 65 ? 13.524 -14.773 -56.485 1.00 10.00 65 VAL A CA 12
ATOM 19698 C C . VAL A 1 65 ? 13.640 -15.775 -57.662 1.00 10.00 65 VAL A C 12
ATOM 19699 O O . VAL A 1 65 ? 13.144 -15.519 -58.750 1.00 10.00 65 VAL A O 12
ATOM 19712 N N . GLU A 1 66 ? 14.220 -16.960 -57.441 1.00 10.00 66 GLU A N 12
ATOM 19713 C CA . GLU A 1 66 ? 14.187 -18.111 -58.364 1.00 10.00 66 GLU A CA 12
ATOM 19714 C C . GLU A 1 66 ? 12.746 -18.627 -58.566 1.00 10.00 66 GLU A C 12
ATOM 19715 O O . GLU A 1 66 ? 12.305 -18.850 -59.696 1.00 10.00 66 GLU A O 12
ATOM 19727 N N . VAL A 1 67 ? 12.021 -18.838 -57.460 1.00 10.00 67 VAL A N 12
ATOM 19728 C CA . VAL A 1 67 ? 10.719 -19.525 -57.415 1.00 10.00 67 VAL A CA 12
ATOM 19729 C C . VAL A 1 67 ? 9.536 -18.610 -57.657 1.00 10.00 67 VAL A C 12
ATOM 19730 O O . VAL A 1 67 ? 8.578 -19.002 -58.326 1.00 10.00 67 VAL A O 12
ATOM 19743 N N . ASP A 1 68 ? 9.603 -17.393 -57.127 1.00 10.00 68 ASP A N 12
ATOM 19744 C CA . ASP A 1 68 ? 8.545 -16.405 -57.255 1.00 10.00 68 ASP A CA 12
ATOM 19745 C C . ASP A 1 68 ? 9.119 -14.972 -57.184 1.00 10.00 68 ASP A C 12
ATOM 19746 O O . ASP A 1 68 ? 9.116 -14.362 -56.113 1.00 10.00 68 ASP A O 12
ATOM 19755 N N . PRO A 1 69 ? 9.708 -14.472 -58.292 1.00 10.00 69 PRO A N 12
ATOM 19756 C CA . PRO A 1 69 ? 10.376 -13.171 -58.429 1.00 10.00 69 PRO A CA 12
ATOM 19757 C C . PRO A 1 69 ? 9.525 -11.905 -58.183 1.00 10.00 69 PRO A C 12
ATOM 19758 O O . PRO A 1 69 ? 9.468 -10.998 -59.019 1.00 10.00 69 PRO A O 12
ATOM 19769 N N . ASP A 1 70 ? 8.851 -11.808 -57.038 1.00 10.00 70 ASP A N 12
ATOM 19770 C CA . ASP A 1 70 ? 8.229 -10.570 -56.582 1.00 10.00 70 ASP A CA 12
ATOM 19771 C C . ASP A 1 70 ? 9.326 -9.632 -56.090 1.00 10.00 70 ASP A C 12
ATOM 19772 O O . ASP A 1 70 ? 10.345 -10.090 -55.570 1.00 10.00 70 ASP A O 12
ATOM 19781 N N . ASP A 1 71 ? 9.141 -8.316 -56.238 1.00 10.00 71 ASP A N 12
ATOM 19782 C CA . ASP A 1 71 ? 10.172 -7.314 -55.915 1.00 10.00 71 ASP A CA 12
ATOM 19783 C C . ASP A 1 71 ? 10.643 -7.388 -54.461 1.00 10.00 71 ASP A C 12
ATOM 19784 O O . ASP A 1 71 ? 11.781 -7.039 -54.138 1.00 10.00 71 ASP A O 12
ATOM 19793 N N . VAL A 1 72 ? 9.802 -7.948 -53.598 1.00 10.00 72 VAL A N 12
ATOM 19794 C CA . VAL A 1 72 ? 10.129 -8.316 -52.240 1.00 10.00 72 VAL A CA 12
ATOM 19795 C C . VAL A 1 72 ? 11.128 -9.436 -52.122 1.00 10.00 72 VAL A C 12
ATOM 19796 O O . VAL A 1 72 ? 11.975 -9.308 -51.272 1.00 10.00 72 VAL A O 12
ATOM 19809 N N . ASN A 1 73 ? 11.094 -10.512 -52.898 1.00 10.00 73 ASN A N 12
ATOM 19810 C CA . ASN A 1 73 ? 12.020 -11.634 -52.710 1.00 10.00 73 ASN A CA 12
ATOM 19811 C C . ASN A 1 73 ? 13.439 -11.204 -53.113 1.00 10.00 73 ASN A C 12
ATOM 19812 O O . ASN A 1 73 ? 14.428 -11.678 -52.556 1.00 10.00 73 ASN A O 12
ATOM 19823 N N . LYS A 1 74 ? 13.519 -10.207 -54.002 1.00 10.00 74 LYS A N 12
ATOM 19824 C CA . LYS A 1 74 ? 14.757 -9.493 -54.374 1.00 10.00 74 LYS A CA 12
ATOM 19825 C C . LYS A 1 74 ? 15.170 -8.490 -53.280 1.00 10.00 74 LYS A C 12
ATOM 19826 O O . LYS A 1 74 ? 16.333 -8.430 -52.910 1.00 10.00 74 LYS A O 12
ATOM 19845 N N . SER A 1 75 ? 14.225 -7.753 -52.688 1.00 10.00 75 SER A N 12
ATOM 19846 C CA . SER A 1 75 ? 14.463 -6.863 -51.525 1.00 10.00 75 SER A CA 12
ATOM 19847 C C . SER A 1 75 ? 14.827 -7.603 -50.229 1.00 10.00 75 SER A C 12
ATOM 19848 O O . SER A 1 75 ? 15.628 -7.163 -49.412 1.00 10.00 75 SER A O 12
ATOM 19856 N N . THR A 1 76 ? 14.247 -8.778 -50.074 1.00 10.00 76 THR A N 12
ATOM 19857 C CA . THR A 1 76 ? 14.506 -9.834 -49.097 1.00 10.00 76 THR A CA 12
ATOM 19858 C C . THR A 1 76 ? 15.886 -10.387 -49.333 1.00 10.00 76 THR A C 12
ATOM 19859 O O . THR A 1 76 ? 16.564 -10.766 -48.383 1.00 10.00 76 THR A O 12
ATOM 19870 N N . LEU A 1 77 ? 16.362 -10.352 -50.577 1.00 10.00 77 LEU A N 12
ATOM 19871 C CA . LEU A 1 77 ? 17.772 -10.617 -50.791 1.00 10.00 77 LEU A CA 12
ATOM 19872 C C . LEU A 1 77 ? 18.607 -9.509 -50.159 1.00 10.00 77 LEU A C 12
ATOM 19873 O O . LEU A 1 77 ? 19.448 -9.792 -49.319 1.00 10.00 77 LEU A O 12
ATOM 19889 N N . GLN A 1 78 ? 18.310 -8.251 -50.458 1.00 10.00 78 GLN A N 12
ATOM 19890 C CA . GLN A 1 78 ? 19.014 -7.080 -49.916 1.00 10.00 78 GLN A CA 12
ATOM 19891 C C . GLN A 1 78 ? 18.993 -7.002 -48.389 1.00 10.00 78 GLN A C 12
ATOM 19892 O O . GLN A 1 78 ? 19.918 -6.480 -47.782 1.00 10.00 78 GLN A O 12
ATOM 19906 N N . ASN A 1 79 ? 17.975 -7.594 -47.778 1.00 10.00 79 ASN A N 12
ATOM 19907 C CA . ASN A 1 79 ? 17.801 -7.831 -46.349 1.00 10.00 79 ASN A CA 12
ATOM 19908 C C . ASN A 1 79 ? 18.677 -8.971 -45.800 1.00 10.00 79 ASN A C 12
ATOM 19909 O O . ASN A 1 79 ? 19.318 -8.808 -44.762 1.00 10.00 79 ASN A O 12
ATOM 19920 N N . ARG A 1 80 ? 18.751 -10.125 -46.477 1.00 10.00 80 ARG A N 12
ATOM 19921 C CA . ARG A 1 80 ? 19.666 -11.197 -46.066 1.00 10.00 80 ARG A CA 12
ATOM 19922 C C . ARG A 1 80 ? 21.132 -10.790 -46.278 1.00 10.00 80 ARG A C 12
ATOM 19923 O O . ARG A 1 80 ? 22.006 -11.039 -45.452 1.00 10.00 80 ARG A O 12
ATOM 19944 N N . ARG A 1 81 ? 21.375 -10.078 -47.374 1.00 10.00 81 ARG A N 12
ATOM 19945 C CA . ARG A 1 81 ? 22.607 -9.370 -47.745 1.00 10.00 81 ARG A CA 12
ATOM 19946 C C . ARG A 1 81 ? 22.944 -8.256 -46.753 1.00 10.00 81 ARG A C 12
ATOM 19947 O O . ARG A 1 81 ? 24.114 -8.046 -46.446 1.00 10.00 81 ARG A O 12
ATOM 19968 N N . ALA A 1 82 ? 21.931 -7.627 -46.160 1.00 10.00 82 ALA A N 12
ATOM 19969 C CA . ALA A 1 82 ? 22.077 -6.701 -45.041 1.00 10.00 82 ALA A CA 12
ATOM 19970 C C . ALA A 1 82 ? 22.496 -7.431 -43.746 1.00 10.00 82 ALA A C 12
ATOM 19971 O O . ALA A 1 82 ? 23.253 -6.859 -42.960 1.00 10.00 82 ALA A O 12
ATOM 19978 N N . ALA A 1 83 ? 22.094 -8.694 -43.525 1.00 10.00 83 ALA A N 12
ATOM 19979 C CA . ALA A 1 83 ? 22.678 -9.494 -42.438 1.00 10.00 83 ALA A CA 12
ATOM 19980 C C . ALA A 1 83 ? 24.133 -9.815 -42.766 1.00 10.00 83 ALA A C 12
ATOM 19981 O O . ALA A 1 83 ? 24.982 -9.538 -41.944 1.00 10.00 83 ALA A O 12
ATOM 19988 N N . VAL A 1 84 ? 24.480 -10.289 -43.962 1.00 10.00 84 VAL A N 12
ATOM 19989 C CA . VAL A 1 84 ? 25.902 -10.487 -44.336 1.00 10.00 84 VAL A CA 12
ATOM 19990 C C . VAL A 1 84 ? 26.678 -9.201 -44.140 1.00 10.00 84 VAL A C 12
ATOM 19991 O O . VAL A 1 84 ? 27.767 -9.280 -43.613 1.00 10.00 84 VAL A O 12
ATOM 20004 N N . SER A 1 85 ? 26.099 -8.028 -44.383 1.00 10.00 85 SER A N 12
ATOM 20005 C CA . SER A 1 85 ? 26.725 -6.736 -44.067 1.00 10.00 85 SER A CA 12
ATOM 20006 C C . SER A 1 85 ? 26.828 -6.432 -42.554 1.00 10.00 85 SER A C 12
ATOM 20007 O O . SER A 1 85 ? 27.861 -5.937 -42.101 1.00 10.00 85 SER A O 12
ATOM 20015 N N . THR A 1 86 ? 25.826 -6.796 -41.742 1.00 10.00 86 THR A N 12
ATOM 20016 C CA . THR A 1 86 ? 25.872 -6.771 -40.254 1.00 10.00 86 THR A CA 12
ATOM 20017 C C . THR A 1 86 ? 27.039 -7.601 -39.740 1.00 10.00 86 THR A C 12
ATOM 20018 O O . THR A 1 86 ? 27.904 -7.140 -38.998 1.00 10.00 86 THR A O 12
ATOM 20029 N N . LEU A 1 87 ? 27.026 -8.853 -40.173 1.00 10.00 87 LEU A N 12
ATOM 20030 C CA . LEU A 1 87 ? 27.932 -9.931 -39.862 1.00 10.00 87 LEU A CA 12
ATOM 20031 C C . LEU A 1 87 ? 29.354 -9.592 -40.304 1.00 10.00 87 LEU A C 12
ATOM 20032 O O . LEU A 1 87 ? 30.305 -9.842 -39.575 1.00 10.00 87 LEU A O 12
ATOM 20048 N N . GLU A 1 88 ? 29.496 -9.009 -41.490 1.00 10.00 88 GLU A N 12
ATOM 20049 C CA . GLU A 1 88 ? 30.762 -8.577 -42.073 1.00 10.00 88 GLU A CA 12
ATOM 20050 C C . GLU A 1 88 ? 31.324 -7.353 -41.322 1.00 10.00 88 GLU A C 12
ATOM 20051 O O . GLU A 1 88 ? 32.522 -7.306 -41.041 1.00 10.00 88 GLU A O 12
ATOM 20063 N N . THR A 1 89 ? 30.470 -6.379 -40.949 1.00 10.00 89 THR A N 12
ATOM 20064 C CA . THR A 1 89 ? 30.852 -5.247 -40.071 1.00 10.00 89 THR A CA 12
ATOM 20065 C C . THR A 1 89 ? 31.369 -5.770 -38.756 1.00 10.00 89 THR A C 12
ATOM 20066 O O . THR A 1 89 ? 32.455 -5.376 -38.322 1.00 10.00 89 THR A O 12
ATOM 20077 N N . LYS A 1 90 ? 30.600 -6.689 -38.153 1.00 10.00 90 LYS A N 12
ATOM 20078 C CA . LYS A 1 90 ? 31.029 -7.388 -36.958 1.00 10.00 90 LYS A CA 12
ATOM 20079 C C . LYS A 1 90 ? 32.358 -8.006 -37.203 1.00 10.00 90 LYS A C 12
ATOM 20080 O O . LYS A 1 90 ? 33.273 -7.597 -36.533 1.00 10.00 90 LYS A O 12
ATOM 20099 N N . LEU A 1 91 ? 32.518 -8.895 -38.162 1.00 10.00 91 LEU A N 12
ATOM 20100 C CA . LEU A 1 91 ? 33.764 -9.619 -38.275 1.00 10.00 91 LEU A CA 12
ATOM 20101 C C . LEU A 1 91 ? 34.960 -8.749 -38.596 1.00 10.00 91 LEU A C 12
ATOM 20102 O O . LEU A 1 91 ? 36.031 -9.082 -38.115 1.00 10.00 91 LEU A O 12
ATOM 20118 N N . GLY A 1 92 ? 34.810 -7.630 -39.300 1.00 10.00 92 GLY A N 12
ATOM 20119 C CA . GLY A 1 92 ? 35.907 -6.675 -39.410 1.00 10.00 92 GLY A CA 12
ATOM 20120 C C . GLY A 1 92 ? 36.253 -6.097 -38.035 1.00 10.00 92 GLY A C 12
ATOM 20121 O O . GLY A 1 92 ? 37.408 -6.166 -37.624 1.00 10.00 92 GLY A O 12
ATOM 20125 N N . GLU A 1 93 ? 35.263 -5.632 -37.266 1.00 10.00 93 GLU A N 12
ATOM 20126 C CA . GLU A 1 93 ? 35.465 -5.133 -35.896 1.00 10.00 93 GLU A CA 12
ATOM 20127 C C . GLU A 1 93 ? 35.860 -6.223 -34.873 1.00 10.00 93 GLU A C 12
ATOM 20128 O O . GLU A 1 93 ? 36.583 -5.953 -33.921 1.00 10.00 93 GLU A O 12
ATOM 20140 N N . LEU A 1 94 ? 35.449 -7.472 -35.089 1.00 10.00 94 LEU A N 12
ATOM 20141 C CA . LEU A 1 94 ? 35.699 -8.653 -34.269 1.00 10.00 94 LEU A CA 12
ATOM 20142 C C . LEU A 1 94 ? 37.133 -9.118 -34.505 1.00 10.00 94 LEU A C 12
ATOM 20143 O O . LEU A 1 94 ? 37.902 -9.275 -33.560 1.00 10.00 94 LEU A O 12
ATOM 20159 N N . LYS A 1 95 ? 37.530 -9.240 -35.776 1.00 10.00 95 LYS A N 12
ATOM 20160 C CA . LYS A 1 95 ? 38.901 -9.561 -36.189 1.00 10.00 95 LYS A CA 12
ATOM 20161 C C . LYS A 1 95 ? 39.871 -8.426 -35.791 1.00 10.00 95 LYS A C 12
ATOM 20162 O O . LYS A 1 95 ? 41.010 -8.718 -35.423 1.00 10.00 95 LYS A O 12
ATOM 20181 N N . ARG A 1 96 ? 39.423 -7.154 -35.743 1.00 10.00 96 ARG A N 12
ATOM 20182 C CA . ARG A 1 96 ? 40.191 -6.021 -35.165 1.00 10.00 96 ARG A CA 12
ATOM 20183 C C . ARG A 1 96 ? 40.230 -6.051 -33.629 1.00 10.00 96 ARG A C 12
ATOM 20184 O O . ARG A 1 96 ? 41.290 -5.757 -33.080 1.00 10.00 96 ARG A O 12
ATOM 20205 N N . GLN A 1 97 ? 39.147 -6.435 -32.929 1.00 10.00 97 GLN A N 12
ATOM 20206 C CA . GLN A 1 97 ? 39.211 -6.710 -31.480 1.00 10.00 97 GLN A CA 12
ATOM 20207 C C . GLN A 1 97 ? 40.312 -7.716 -31.279 1.00 10.00 97 GLN A C 12
ATOM 20208 O O . GLN A 1 97 ? 41.172 -7.461 -30.451 1.00 10.00 97 GLN A O 12
ATOM 20222 N N . LEU A 1 98 ? 40.323 -8.798 -32.067 1.00 10.00 98 LEU A N 12
ATOM 20223 C CA . LEU A 1 98 ? 41.401 -9.758 -31.997 1.00 10.00 98 LEU A CA 12
ATOM 20224 C C . LEU A 1 98 ? 42.751 -9.112 -32.222 1.00 10.00 98 LEU A C 12
ATOM 20225 O O . LEU A 1 98 ? 43.597 -9.258 -31.366 1.00 10.00 98 LEU A O 12
ATOM 20241 N N . ALA A 1 99 ? 42.971 -8.330 -33.267 1.00 10.00 99 ALA A N 12
ATOM 20242 C CA . ALA A 1 99 ? 44.266 -7.685 -33.452 1.00 10.00 99 ALA A CA 12
ATOM 20243 C C . ALA A 1 99 ? 44.726 -6.795 -32.274 1.00 10.00 99 ALA A C 12
ATOM 20244 O O . ALA A 1 99 ? 45.929 -6.674 -32.051 1.00 10.00 99 ALA A O 12
ATOM 20251 N N . ASP A 1 100 ? 43.812 -6.226 -31.483 1.00 10.00 100 ASP A N 12
ATOM 20252 C CA . ASP A 1 100 ? 44.124 -5.541 -30.218 1.00 10.00 100 ASP A CA 12
ATOM 20253 C C . ASP A 1 100 ? 44.337 -6.504 -29.028 1.00 10.00 100 ASP A C 12
ATOM 20254 O O . ASP A 1 100 ? 45.295 -6.362 -28.265 1.00 10.00 100 ASP A O 12
ATOM 20263 N N . LEU A 1 101 ? 43.485 -7.522 -28.913 1.00 10.00 101 LEU A N 12
ATOM 20264 C CA . LEU A 1 101 ? 43.537 -8.645 -27.969 1.00 10.00 101 LEU A CA 12
ATOM 20265 C C . LEU A 1 101 ? 44.856 -9.394 -28.030 1.00 10.00 101 LEU A C 12
ATOM 20266 O O . LEU A 1 101 ? 45.532 -9.655 -27.041 1.00 10.00 101 LEU A O 12
ATOM 20282 N N . VAL A 1 102 ? 45.174 -9.792 -29.250 1.00 10.00 102 VAL A N 12
ATOM 20283 C CA . VAL A 1 102 ? 46.234 -10.696 -29.621 1.00 10.00 102 VAL A CA 12
ATOM 20284 C C . VAL A 1 102 ? 47.558 -10.019 -29.325 1.00 10.00 102 VAL A C 12
ATOM 20285 O O . VAL A 1 102 ? 48.436 -10.581 -28.681 1.00 10.00 102 VAL A O 12
ATOM 20298 N N . ALA A 1 103 ? 47.642 -8.745 -29.704 1.00 10.00 103 ALA A N 12
ATOM 20299 C CA . ALA A 1 103 ? 48.720 -7.823 -29.391 1.00 10.00 103 ALA A CA 12
ATOM 20300 C C . ALA A 1 103 ? 48.873 -7.483 -27.889 1.00 10.00 103 ALA A C 12
ATOM 20301 O O . ALA A 1 103 ? 49.786 -6.749 -27.505 1.00 10.00 103 ALA A O 12
ATOM 20308 N N . ALA A 1 104 ? 48.033 -8.086 -27.043 1.00 10.00 104 ALA A N 12
ATOM 20309 C CA . ALA A 1 104 ? 48.090 -8.074 -25.590 1.00 10.00 104 ALA A CA 12
ATOM 20310 C C . ALA A 1 104 ? 48.246 -9.482 -24.969 1.00 10.00 104 ALA A C 12
ATOM 20311 O O . ALA A 1 104 ? 48.753 -9.596 -23.853 1.00 10.00 104 ALA A O 12
ATOM 20318 N N . GLN A 1 105 ? 47.917 -10.561 -25.696 1.00 10.00 105 GLN A N 12
ATOM 20319 C CA . GLN A 1 105 ? 48.223 -11.954 -25.310 1.00 10.00 105 GLN A CA 12
ATOM 20320 C C . GLN A 1 105 ? 49.747 -12.176 -25.145 1.00 10.00 105 GLN A C 12
ATOM 20321 O O . GLN A 1 105 ? 50.195 -13.037 -24.385 1.00 10.00 105 GLN A O 12
ATOM 20335 N N . LYS A 1 106 ? 50.531 -11.370 -25.875 1.00 10.00 106 LYS A N 12
ATOM 20336 C CA . LYS A 1 106 ? 52.002 -11.338 -25.961 1.00 10.00 106 LYS A CA 12
ATOM 20337 C C . LYS A 1 106 ? 52.704 -10.747 -24.725 1.00 10.00 106 LYS A C 12
ATOM 20338 O O . LYS A 1 106 ? 53.901 -10.979 -24.535 1.00 10.00 106 LYS A O 12
ATOM 20357 N N . LEU A 1 107 ? 51.985 -9.945 -23.932 1.00 10.00 107 LEU A N 12
ATOM 20358 C CA . LEU A 1 107 ? 52.506 -9.114 -22.832 1.00 10.00 107 LEU A CA 12
ATOM 20359 C C . LEU A 1 107 ? 52.780 -9.917 -21.542 1.00 10.00 107 LEU A C 12
ATOM 20360 O O . LEU A 1 107 ? 51.931 -10.750 -21.145 1.00 10.00 107 LEU A O 12
ATOM 20377 N N . MET A 1 1 ? 21.406 -52.683 5.469 1.00 10.00 1 MET A N 13
ATOM 20378 C CA . MET A 1 1 ? 21.265 -51.241 5.122 1.00 10.00 1 MET A CA 13
ATOM 20379 C C . MET A 1 1 ? 21.684 -50.986 3.672 1.00 10.00 1 MET A C 13
ATOM 20380 O O . MET A 1 1 ? 22.494 -51.727 3.116 1.00 10.00 1 MET A O 13
ATOM 20396 N N . HIS A 1 2 ? 21.131 -49.937 3.047 1.00 10.00 2 HIS A N 13
ATOM 20397 C CA . HIS A 1 2 ? 21.351 -49.598 1.630 1.00 10.00 2 HIS A CA 13
ATOM 20398 C C . HIS A 1 2 ? 22.818 -49.296 1.255 1.00 10.00 2 HIS A C 13
ATOM 20399 O O . HIS A 1 2 ? 23.236 -49.618 0.143 1.00 10.00 2 HIS A O 13
ATOM 20413 N N . HIS A 1 3 ? 23.589 -48.688 2.169 1.00 10.00 3 HIS A N 13
ATOM 20414 C CA . HIS A 1 3 ? 25.000 -48.251 2.058 1.00 10.00 3 HIS A CA 13
ATOM 20415 C C . HIS A 1 3 ? 25.356 -47.255 0.919 1.00 10.00 3 HIS A C 13
ATOM 20416 O O . HIS A 1 3 ? 26.329 -46.507 1.037 1.00 10.00 3 HIS A O 13
ATOM 20430 N N . HIS A 1 4 ? 24.564 -47.192 -0.154 1.00 10.00 4 HIS A N 13
ATOM 20431 C CA . HIS A 1 4 ? 24.752 -46.354 -1.346 1.00 10.00 4 HIS A CA 13
ATOM 20432 C C . HIS A 1 4 ? 23.383 -45.848 -1.866 1.00 10.00 4 HIS A C 13
ATOM 20433 O O . HIS A 1 4 ? 22.406 -45.822 -1.110 1.00 10.00 4 HIS A O 13
ATOM 20447 N N . HIS A 1 5 ? 23.301 -45.390 -3.121 1.00 10.00 5 HIS A N 13
ATOM 20448 C CA . HIS A 1 5 ? 22.111 -44.854 -3.813 1.00 10.00 5 HIS A CA 13
ATOM 20449 C C . HIS A 1 5 ? 21.554 -43.527 -3.242 1.00 10.00 5 HIS A C 13
ATOM 20450 O O . HIS A 1 5 ? 20.569 -42.990 -3.756 1.00 10.00 5 HIS A O 13
ATOM 20464 N N . HIS A 1 6 ? 22.206 -42.978 -2.211 1.00 10.00 6 HIS A N 13
ATOM 20465 C CA . HIS A 1 6 ? 21.838 -41.741 -1.504 1.00 10.00 6 HIS A CA 13
ATOM 20466 C C . HIS A 1 6 ? 23.049 -40.806 -1.282 1.00 10.00 6 HIS A C 13
ATOM 20467 O O . HIS A 1 6 ? 22.876 -39.600 -1.093 1.00 10.00 6 HIS A O 13
ATOM 20481 N N . HIS A 1 7 ? 24.272 -41.347 -1.349 1.00 10.00 7 HIS A N 13
ATOM 20482 C CA . HIS A 1 7 ? 25.552 -40.629 -1.345 1.00 10.00 7 HIS A CA 13
ATOM 20483 C C . HIS A 1 7 ? 26.634 -41.480 -2.046 1.00 10.00 7 HIS A C 13
ATOM 20484 O O . HIS A 1 7 ? 26.508 -42.707 -2.136 1.00 10.00 7 HIS A O 13
ATOM 20498 N N . GLY A 1 8 ? 27.703 -40.842 -2.529 1.00 10.00 8 GLY A N 13
ATOM 20499 C CA . GLY A 1 8 ? 28.845 -41.497 -3.177 1.00 10.00 8 GLY A CA 13
ATOM 20500 C C . GLY A 1 8 ? 29.930 -40.513 -3.633 1.00 10.00 8 GLY A C 13
ATOM 20501 O O . GLY A 1 8 ? 29.752 -39.293 -3.556 1.00 10.00 8 GLY A O 13
ATOM 20505 N N . LYS A 1 9 ? 31.058 -41.051 -4.114 1.00 10.00 9 LYS A N 13
ATOM 20506 C CA . LYS A 1 9 ? 32.259 -40.314 -4.562 1.00 10.00 9 LYS A CA 13
ATOM 20507 C C . LYS A 1 9 ? 32.895 -40.980 -5.794 1.00 10.00 9 LYS A C 13
ATOM 20508 O O . LYS A 1 9 ? 32.800 -42.205 -5.934 1.00 10.00 9 LYS A O 13
ATOM 20527 N N . PRO A 1 10 ? 33.554 -40.206 -6.677 1.00 10.00 10 PRO A N 13
ATOM 20528 C CA . PRO A 1 10 ? 34.233 -40.742 -7.854 1.00 10.00 10 PRO A CA 13
ATOM 20529 C C . PRO A 1 10 ? 35.505 -41.528 -7.483 1.00 10.00 10 PRO A C 13
ATOM 20530 O O . PRO A 1 10 ? 36.154 -41.256 -6.469 1.00 10.00 10 PRO A O 13
ATOM 20541 N N . ILE A 1 11 ? 35.873 -42.500 -8.323 1.00 10.00 11 ILE A N 13
ATOM 20542 C CA . ILE A 1 11 ? 37.091 -43.317 -8.170 1.00 10.00 11 ILE A CA 13
ATOM 20543 C C . ILE A 1 11 ? 38.370 -42.504 -8.474 1.00 10.00 11 ILE A C 13
ATOM 20544 O O . ILE A 1 11 ? 38.338 -41.566 -9.281 1.00 10.00 11 ILE A O 13
ATOM 20560 N N . PRO A 1 12 ? 39.500 -42.856 -7.831 1.00 10.00 12 PRO A N 13
ATOM 20561 C CA . PRO A 1 12 ? 40.795 -42.194 -7.989 1.00 10.00 12 PRO A CA 13
ATOM 20562 C C . PRO A 1 12 ? 41.413 -42.383 -9.390 1.00 10.00 12 PRO A C 13
ATOM 20563 O O . PRO A 1 12 ? 41.046 -43.292 -10.139 1.00 10.00 12 PRO A O 13
ATOM 20574 N N . ASN A 1 13 ? 42.388 -41.534 -9.732 1.00 10.00 13 ASN A N 13
ATOM 20575 C CA . ASN A 1 13 ? 43.066 -41.517 -11.036 1.00 10.00 13 ASN A CA 13
ATOM 20576 C C . ASN A 1 13 ? 44.552 -41.089 -10.886 1.00 10.00 13 ASN A C 13
ATOM 20577 O O . ASN A 1 13 ? 44.826 -40.113 -10.177 1.00 10.00 13 ASN A O 13
ATOM 20588 N N . PRO A 1 14 ? 45.515 -41.801 -11.510 1.00 10.00 14 PRO A N 13
ATOM 20589 C CA . PRO A 1 14 ? 46.955 -41.529 -11.381 1.00 10.00 14 PRO A CA 13
ATOM 20590 C C . PRO A 1 14 ? 47.425 -40.325 -12.226 1.00 10.00 14 PRO A C 13
ATOM 20591 O O . PRO A 1 14 ? 46.648 -39.718 -12.966 1.00 10.00 14 PRO A O 13
ATOM 20602 N N . LEU A 1 15 ? 48.723 -40.000 -12.146 1.00 10.00 15 LEU A N 13
ATOM 20603 C CA . LEU A 1 15 ? 49.374 -38.907 -12.884 1.00 10.00 15 LEU A CA 13
ATOM 20604 C C . LEU A 1 15 ? 50.595 -39.411 -13.676 1.00 10.00 15 LEU A C 13
ATOM 20605 O O . LEU A 1 15 ? 51.367 -40.246 -13.196 1.00 10.00 15 LEU A O 13
ATOM 20621 N N . LEU A 1 16 ? 50.761 -38.888 -14.895 1.00 10.00 16 LEU A N 13
ATOM 20622 C CA . LEU A 1 16 ? 51.880 -39.176 -15.806 1.00 10.00 16 LEU A CA 13
ATOM 20623 C C . LEU A 1 16 ? 53.193 -38.451 -15.429 1.00 10.00 16 LEU A C 13
ATOM 20624 O O . LEU A 1 16 ? 53.225 -37.602 -14.534 1.00 10.00 16 LEU A O 13
ATOM 20640 N N . GLY A 1 17 ? 54.272 -38.755 -16.157 1.00 10.00 17 GLY A N 13
ATOM 20641 C CA . GLY A 1 17 ? 55.581 -38.101 -16.038 1.00 10.00 17 GLY A CA 13
ATOM 20642 C C . GLY A 1 17 ? 56.525 -38.416 -17.208 1.00 10.00 17 GLY A C 13
ATOM 20643 O O . GLY A 1 17 ? 56.195 -39.216 -18.088 1.00 10.00 17 GLY A O 13
ATOM 20647 N N . LEU A 1 18 ? 57.701 -37.780 -17.214 1.00 10.00 18 LEU A N 13
ATOM 20648 C CA . LEU A 1 18 ? 58.740 -37.880 -18.255 1.00 10.00 18 LEU A CA 13
ATOM 20649 C C . LEU A 1 18 ? 60.157 -37.899 -17.641 1.00 10.00 18 LEU A C 13
ATOM 20650 O O . LEU A 1 18 ? 60.343 -37.632 -16.451 1.00 10.00 18 LEU A O 13
ATOM 20666 N N . ASP A 1 19 ? 61.163 -38.177 -18.477 1.00 10.00 19 ASP A N 13
ATOM 20667 C CA . ASP A 1 19 ? 62.589 -38.272 -18.110 1.00 10.00 19 ASP A CA 13
ATOM 20668 C C . ASP A 1 19 ? 63.478 -37.285 -18.909 1.00 10.00 19 ASP A C 13
ATOM 20669 O O . ASP A 1 19 ? 64.708 -37.377 -18.902 1.00 10.00 19 ASP A O 13
ATOM 20678 N N . SER A 1 20 ? 62.855 -36.329 -19.609 1.00 10.00 20 SER A N 13
ATOM 20679 C CA . SER A 1 20 ? 63.502 -35.277 -20.410 1.00 10.00 20 SER A CA 13
ATOM 20680 C C . SER A 1 20 ? 62.616 -34.018 -20.501 1.00 10.00 20 SER A C 13
ATOM 20681 O O . SER A 1 20 ? 61.483 -34.003 -20.009 1.00 10.00 20 SER A O 13
ATOM 20689 N N . THR A 1 21 ? 63.133 -32.953 -21.121 1.00 10.00 21 THR A N 13
ATOM 20690 C CA . THR A 1 21 ? 62.404 -31.702 -21.405 1.00 10.00 21 THR A CA 13
ATOM 20691 C C . THR A 1 21 ? 61.235 -31.897 -22.395 1.00 10.00 21 THR A C 13
ATOM 20692 O O . THR A 1 21 ? 61.107 -32.943 -23.038 1.00 10.00 21 THR A O 13
ATOM 20703 N N . GLU A 1 22 ? 60.378 -30.883 -22.540 1.00 10.00 22 GLU A N 13
ATOM 20704 C CA . GLU A 1 22 ? 59.193 -30.890 -23.415 1.00 10.00 22 GLU A CA 13
ATOM 20705 C C . GLU A 1 22 ? 58.884 -29.502 -24.014 1.00 10.00 22 GLU A C 13
ATOM 20706 O O . GLU A 1 22 ? 59.396 -28.476 -23.559 1.00 10.00 22 GLU A O 13
ATOM 20718 N N . ASN A 1 23 ? 58.027 -29.467 -25.040 1.00 10.00 23 ASN A N 13
ATOM 20719 C CA . ASN A 1 23 ? 57.686 -28.264 -25.817 1.00 10.00 23 ASN A CA 13
ATOM 20720 C C . ASN A 1 23 ? 56.629 -27.336 -25.166 1.00 10.00 23 ASN A C 13
ATOM 20721 O O . ASN A 1 23 ? 56.207 -26.361 -25.794 1.00 10.00 23 ASN A O 13
ATOM 20732 N N . LEU A 1 24 ? 56.174 -27.629 -23.941 1.00 10.00 24 LEU A N 13
ATOM 20733 C CA . LEU A 1 24 ? 55.194 -26.825 -23.194 1.00 10.00 24 LEU A CA 13
ATOM 20734 C C . LEU A 1 24 ? 55.679 -25.373 -22.993 1.00 10.00 24 LEU A C 13
ATOM 20735 O O . LEU A 1 24 ? 56.719 -25.137 -22.370 1.00 10.00 24 LEU A O 13
ATOM 20751 N N . TYR A 1 25 ? 54.927 -24.402 -23.519 1.00 10.00 25 TYR A N 13
ATOM 20752 C CA . TYR A 1 25 ? 55.228 -22.968 -23.399 1.00 10.00 25 TYR A CA 13
ATOM 20753 C C . TYR A 1 25 ? 54.980 -22.416 -21.976 1.00 10.00 25 TYR A C 13
ATOM 20754 O O . TYR A 1 25 ? 54.341 -23.061 -21.139 1.00 10.00 25 TYR A O 13
ATOM 20772 N N . PHE A 1 26 ? 55.488 -21.211 -21.701 1.00 10.00 26 PHE A N 13
ATOM 20773 C CA . PHE A 1 26 ? 55.362 -20.510 -20.417 1.00 10.00 26 PHE A CA 13
ATOM 20774 C C . PHE A 1 26 ? 53.904 -20.211 -20.009 1.00 10.00 26 PHE A C 13
ATOM 20775 O O . PHE A 1 26 ? 53.001 -20.137 -20.847 1.00 10.00 26 PHE A O 13
ATOM 20792 N N . GLN A 1 27 ? 53.690 -19.989 -18.705 1.00 10.00 27 GLN A N 13
ATOM 20793 C CA . GLN A 1 27 ? 52.371 -19.786 -18.075 1.00 10.00 27 GLN A CA 13
ATOM 20794 C C . GLN A 1 27 ? 52.347 -18.568 -17.117 1.00 10.00 27 GLN A C 13
ATOM 20795 O O . GLN A 1 27 ? 51.441 -18.428 -16.294 1.00 10.00 27 GLN A O 13
ATOM 20809 N N . GLY A 1 28 ? 53.343 -17.678 -17.209 1.00 10.00 28 GLY A N 13
ATOM 20810 C CA . GLY A 1 28 ? 53.562 -16.525 -16.318 1.00 10.00 28 GLY A CA 13
ATOM 20811 C C . GLY A 1 28 ? 52.689 -15.299 -16.625 1.00 10.00 28 GLY A C 13
ATOM 20812 O O . GLY A 1 28 ? 53.209 -14.185 -16.733 1.00 10.00 28 GLY A O 13
ATOM 20816 N N . ILE A 1 29 ? 51.380 -15.498 -16.807 1.00 10.00 29 ILE A N 13
ATOM 20817 C CA . ILE A 1 29 ? 50.393 -14.467 -17.169 1.00 10.00 29 ILE A CA 13
ATOM 20818 C C . ILE A 1 29 ? 49.041 -14.734 -16.481 1.00 10.00 29 ILE A C 13
ATOM 20819 O O . ILE A 1 29 ? 48.674 -15.887 -16.236 1.00 10.00 29 ILE A O 13
ATOM 20835 N N . ASP A 1 30 ? 48.287 -13.678 -16.159 1.00 10.00 30 ASP A N 13
ATOM 20836 C CA . ASP A 1 30 ? 46.900 -13.801 -15.684 1.00 10.00 30 ASP A CA 13
ATOM 20837 C C . ASP A 1 30 ? 45.981 -14.399 -16.771 1.00 10.00 30 ASP A C 13
ATOM 20838 O O . ASP A 1 30 ? 46.153 -14.091 -17.956 1.00 10.00 30 ASP A O 13
ATOM 20847 N N . PRO A 1 31 ? 44.985 -15.232 -16.410 1.00 10.00 31 PRO A N 13
ATOM 20848 C CA . PRO A 1 31 ? 44.205 -15.964 -17.404 1.00 10.00 31 PRO A CA 13
ATOM 20849 C C . PRO A 1 31 ? 43.160 -15.106 -18.131 1.00 10.00 31 PRO A C 13
ATOM 20850 O O . PRO A 1 31 ? 43.008 -15.245 -19.344 1.00 10.00 31 PRO A O 13
ATOM 20861 N N . PHE A 1 32 ? 42.470 -14.198 -17.429 1.00 10.00 32 PHE A N 13
ATOM 20862 C CA . PHE A 1 32 ? 41.290 -13.478 -17.935 1.00 10.00 32 PHE A CA 13
ATOM 20863 C C . PHE A 1 32 ? 41.462 -12.758 -19.286 1.00 10.00 32 PHE A C 13
ATOM 20864 O O . PHE A 1 32 ? 40.553 -12.805 -20.118 1.00 10.00 32 PHE A O 13
ATOM 20881 N N . THR A 1 33 ? 42.619 -12.145 -19.556 1.00 10.00 33 THR A N 13
ATOM 20882 C CA . THR A 1 33 ? 42.894 -11.453 -20.832 1.00 10.00 33 THR A CA 13
ATOM 20883 C C . THR A 1 33 ? 42.959 -12.403 -22.028 1.00 10.00 33 THR A C 13
ATOM 20884 O O . THR A 1 33 ? 42.520 -12.019 -23.114 1.00 10.00 33 THR A O 13
ATOM 20895 N N . MET A 1 34 ? 43.396 -13.659 -21.840 1.00 10.00 34 MET A N 13
ATOM 20896 C CA . MET A 1 34 ? 43.297 -14.696 -22.874 1.00 10.00 34 MET A CA 13
ATOM 20897 C C . MET A 1 34 ? 42.052 -15.590 -22.738 1.00 10.00 34 MET A C 13
ATOM 20898 O O . MET A 1 34 ? 41.649 -16.205 -23.719 1.00 10.00 34 MET A O 13
ATOM 20912 N N . SER A 1 35 ? 41.357 -15.611 -21.599 1.00 10.00 35 SER A N 13
ATOM 20913 C CA . SER A 1 35 ? 40.016 -16.224 -21.541 1.00 10.00 35 SER A CA 13
ATOM 20914 C C . SER A 1 35 ? 39.109 -15.416 -22.486 1.00 10.00 35 SER A C 13
ATOM 20915 O O . SER A 1 35 ? 38.320 -15.979 -23.244 1.00 10.00 35 SER A O 13
ATOM 20923 N N . THR A 1 36 ? 39.319 -14.091 -22.519 1.00 10.00 36 THR A N 13
ATOM 20924 C CA . THR A 1 36 ? 38.748 -13.165 -23.502 1.00 10.00 36 THR A CA 13
ATOM 20925 C C . THR A 1 36 ? 39.247 -13.451 -24.919 1.00 10.00 36 THR A C 13
ATOM 20926 O O . THR A 1 36 ? 38.445 -13.366 -25.839 1.00 10.00 36 THR A O 13
ATOM 20937 N N . LEU A 1 37 ? 40.510 -13.846 -25.137 1.00 10.00 37 LEU A N 13
ATOM 20938 C CA . LEU A 1 37 ? 40.943 -14.338 -26.463 1.00 10.00 37 LEU A CA 13
ATOM 20939 C C . LEU A 1 37 ? 40.099 -15.520 -26.875 1.00 10.00 37 LEU A C 13
ATOM 20940 O O . LEU A 1 37 ? 39.596 -15.538 -27.987 1.00 10.00 37 LEU A O 13
ATOM 20956 N N . GLN A 1 38 ? 39.964 -16.509 -25.997 1.00 10.00 38 GLN A N 13
ATOM 20957 C CA . GLN A 1 38 ? 39.345 -17.756 -26.387 1.00 10.00 38 GLN A CA 13
ATOM 20958 C C . GLN A 1 38 ? 37.857 -17.536 -26.727 1.00 10.00 38 GLN A C 13
ATOM 20959 O O . GLN A 1 38 ? 37.382 -18.025 -27.745 1.00 10.00 38 GLN A O 13
ATOM 20973 N N . GLU A 1 39 ? 37.167 -16.716 -25.929 1.00 10.00 39 GLU A N 13
ATOM 20974 C CA . GLU A 1 39 ? 35.815 -16.163 -26.130 1.00 10.00 39 GLU A CA 13
ATOM 20975 C C . GLU A 1 39 ? 35.682 -15.330 -27.407 1.00 10.00 39 GLU A C 13
ATOM 20976 O O . GLU A 1 39 ? 34.724 -15.504 -28.153 1.00 10.00 39 GLU A O 13
ATOM 20988 N N . LEU A 1 40 ? 36.608 -14.416 -27.679 1.00 10.00 40 LEU A N 13
ATOM 20989 C CA . LEU A 1 40 ? 36.515 -13.488 -28.803 1.00 10.00 40 LEU A CA 13
ATOM 20990 C C . LEU A 1 40 ? 36.943 -14.113 -30.133 1.00 10.00 40 LEU A C 13
ATOM 20991 O O . LEU A 1 40 ? 36.298 -13.879 -31.143 1.00 10.00 40 LEU A O 13
ATOM 21007 N N . GLN A 1 41 ? 37.943 -14.988 -30.139 1.00 10.00 41 GLN A N 13
ATOM 21008 C CA . GLN A 1 41 ? 38.338 -15.828 -31.277 1.00 10.00 41 GLN A CA 13
ATOM 21009 C C . GLN A 1 41 ? 37.230 -16.863 -31.578 1.00 10.00 41 GLN A C 13
ATOM 21010 O O . GLN A 1 41 ? 36.992 -17.223 -32.729 1.00 10.00 41 GLN A O 13
ATOM 21024 N N . GLU A 1 42 ? 36.481 -17.291 -30.559 1.00 10.00 42 GLU A N 13
ATOM 21025 C CA . GLU A 1 42 ? 35.250 -18.076 -30.712 1.00 10.00 42 GLU A CA 13
ATOM 21026 C C . GLU A 1 42 ? 34.101 -17.218 -31.252 1.00 10.00 42 GLU A C 13
ATOM 21027 O O . GLU A 1 42 ? 33.379 -17.668 -32.136 1.00 10.00 42 GLU A O 13
ATOM 21039 N N . ASN A 1 43 ? 33.964 -15.969 -30.799 1.00 10.00 43 ASN A N 13
ATOM 21040 C CA . ASN A 1 43 ? 33.000 -15.015 -31.351 1.00 10.00 43 ASN A CA 13
ATOM 21041 C C . ASN A 1 43 ? 33.290 -14.690 -32.817 1.00 10.00 43 ASN A C 13
ATOM 21042 O O . ASN A 1 43 ? 32.363 -14.654 -33.613 1.00 10.00 43 ASN A O 13
ATOM 21053 N N . ILE A 1 44 ? 34.563 -14.534 -33.195 1.00 10.00 44 ILE A N 13
ATOM 21054 C CA . ILE A 1 44 ? 35.022 -14.432 -34.588 1.00 10.00 44 ILE A CA 13
ATOM 21055 C C . ILE A 1 44 ? 34.471 -15.614 -35.356 1.00 10.00 44 ILE A C 13
ATOM 21056 O O . ILE A 1 44 ? 33.744 -15.437 -36.314 1.00 10.00 44 ILE A O 13
ATOM 21072 N N . THR A 1 45 ? 34.782 -16.829 -34.918 1.00 10.00 45 THR A N 13
ATOM 21073 C CA . THR A 1 45 ? 34.458 -18.047 -35.654 1.00 10.00 45 THR A CA 13
ATOM 21074 C C . THR A 1 45 ? 32.950 -18.306 -35.700 1.00 10.00 45 THR A C 13
ATOM 21075 O O . THR A 1 45 ? 32.439 -18.712 -36.739 1.00 10.00 45 THR A O 13
ATOM 21086 N N . ALA A 1 46 ? 32.203 -18.033 -34.631 1.00 10.00 46 ALA A N 13
ATOM 21087 C CA . ALA A 1 46 ? 30.752 -18.229 -34.613 1.00 10.00 46 ALA A CA 13
ATOM 21088 C C . ALA A 1 46 ? 30.002 -17.125 -35.366 1.00 10.00 46 ALA A C 13
ATOM 21089 O O . ALA A 1 46 ? 29.022 -17.420 -36.044 1.00 10.00 46 ALA A O 13
ATOM 21096 N N . HIS A 1 47 ? 30.445 -15.869 -35.278 1.00 10.00 47 HIS A N 13
ATOM 21097 C CA . HIS A 1 47 ? 29.970 -14.758 -36.102 1.00 10.00 47 HIS A CA 13
ATOM 21098 C C . HIS A 1 47 ? 30.486 -14.902 -37.546 1.00 10.00 47 HIS A C 13
ATOM 21099 O O . HIS A 1 47 ? 29.837 -14.420 -38.461 1.00 10.00 47 HIS A O 13
ATOM 21113 N N . GLU A 1 48 ? 31.554 -15.669 -37.807 1.00 10.00 48 GLU A N 13
ATOM 21114 C CA . GLU A 1 48 ? 31.945 -16.040 -39.170 1.00 10.00 48 GLU A CA 13
ATOM 21115 C C . GLU A 1 48 ? 31.025 -17.148 -39.687 1.00 10.00 48 GLU A C 13
ATOM 21116 O O . GLU A 1 48 ? 30.593 -17.068 -40.821 1.00 10.00 48 GLU A O 13
ATOM 21128 N N . GLN A 1 49 ? 30.708 -18.185 -38.903 1.00 10.00 49 GLN A N 13
ATOM 21129 C CA . GLN A 1 49 ? 29.776 -19.239 -39.315 1.00 10.00 49 GLN A CA 13
ATOM 21130 C C . GLN A 1 49 ? 28.362 -18.684 -39.479 1.00 10.00 49 GLN A C 13
ATOM 21131 O O . GLN A 1 49 ? 27.689 -19.013 -40.449 1.00 10.00 49 GLN A O 13
ATOM 21145 N N . GLN A 1 50 ? 27.918 -17.787 -38.596 1.00 10.00 50 GLN A N 13
ATOM 21146 C CA . GLN A 1 50 ? 26.686 -17.027 -38.811 1.00 10.00 50 GLN A CA 13
ATOM 21147 C C . GLN A 1 50 ? 26.824 -16.129 -40.040 1.00 10.00 50 GLN A C 13
ATOM 21148 O O . GLN A 1 50 ? 25.820 -15.857 -40.688 1.00 10.00 50 GLN A O 13
ATOM 21162 N N . LEU A 1 51 ? 28.044 -15.716 -40.407 1.00 10.00 51 LEU A N 13
ATOM 21163 C CA . LEU A 1 51 ? 28.299 -15.011 -41.653 1.00 10.00 51 LEU A CA 13
ATOM 21164 C C . LEU A 1 51 ? 28.196 -15.921 -42.878 1.00 10.00 51 LEU A C 13
ATOM 21165 O O . LEU A 1 51 ? 27.423 -15.595 -43.766 1.00 10.00 51 LEU A O 13
ATOM 21181 N N . VAL A 1 52 ? 28.842 -17.088 -42.931 1.00 10.00 52 VAL A N 13
ATOM 21182 C CA . VAL A 1 52 ? 28.682 -18.050 -44.037 1.00 10.00 52 VAL A CA 13
ATOM 21183 C C . VAL A 1 52 ? 27.242 -18.479 -44.158 1.00 10.00 52 VAL A C 13
ATOM 21184 O O . VAL A 1 52 ? 26.724 -18.573 -45.264 1.00 10.00 52 VAL A O 13
ATOM 21197 N N . THR A 1 53 ? 26.575 -18.675 -43.021 1.00 10.00 53 THR A N 13
ATOM 21198 C CA . THR A 1 53 ? 25.166 -18.959 -42.973 1.00 10.00 53 THR A CA 13
ATOM 21199 C C . THR A 1 53 ? 24.407 -17.759 -43.493 1.00 10.00 53 THR A C 13
ATOM 21200 O O . THR A 1 53 ? 23.533 -17.981 -44.296 1.00 10.00 53 THR A O 13
ATOM 21211 N N . ALA A 1 54 ? 24.747 -16.510 -43.167 1.00 10.00 54 ALA A N 13
ATOM 21212 C CA . ALA A 1 54 ? 24.111 -15.330 -43.757 1.00 10.00 54 ALA A CA 13
ATOM 21213 C C . ALA A 1 54 ? 24.305 -15.270 -45.281 1.00 10.00 54 ALA A C 13
ATOM 21214 O O . ALA A 1 54 ? 23.356 -14.935 -45.992 1.00 10.00 54 ALA A O 13
ATOM 21221 N N . ARG A 1 55 ? 25.472 -15.686 -45.808 1.00 10.00 55 ARG A N 13
ATOM 21222 C CA . ARG A 1 55 ? 25.636 -15.869 -47.265 1.00 10.00 55 ARG A CA 13
ATOM 21223 C C . ARG A 1 55 ? 24.671 -16.963 -47.776 1.00 10.00 55 ARG A C 13
ATOM 21224 O O . ARG A 1 55 ? 24.024 -16.814 -48.806 1.00 10.00 55 ARG A O 13
ATOM 21245 N N . GLN A 1 56 ? 24.554 -18.067 -47.039 1.00 10.00 56 GLN A N 13
ATOM 21246 C CA . GLN A 1 56 ? 23.682 -19.218 -47.320 1.00 10.00 56 GLN A CA 13
ATOM 21247 C C . GLN A 1 56 ? 22.180 -18.889 -47.192 1.00 10.00 56 GLN A C 13
ATOM 21248 O O . GLN A 1 56 ? 21.363 -19.370 -47.972 1.00 10.00 56 GLN A O 13
ATOM 21262 N N . LYS A 1 57 ? 21.802 -18.021 -46.252 1.00 10.00 57 LYS A N 13
ATOM 21263 C CA . LYS A 1 57 ? 20.452 -17.486 -46.080 1.00 10.00 57 LYS A CA 13
ATOM 21264 C C . LYS A 1 57 ? 20.143 -16.529 -47.227 1.00 10.00 57 LYS A C 13
ATOM 21265 O O . LYS A 1 57 ? 19.034 -16.549 -47.748 1.00 10.00 57 LYS A O 13
ATOM 21284 N N . LEU A 1 58 ? 21.122 -15.721 -47.661 1.00 10.00 58 LEU A N 13
ATOM 21285 C CA . LEU A 1 58 ? 20.960 -14.907 -48.863 1.00 10.00 58 LEU A CA 13
ATOM 21286 C C . LEU A 1 58 ? 20.860 -15.775 -50.120 1.00 10.00 58 LEU A C 13
ATOM 21287 O O . LEU A 1 58 ? 19.985 -15.534 -50.936 1.00 10.00 58 LEU A O 13
ATOM 21303 N N . LYS A 1 59 ? 21.585 -16.890 -50.233 1.00 10.00 59 LYS A N 13
ATOM 21304 C CA . LYS A 1 59 ? 21.375 -17.826 -51.353 1.00 10.00 59 LYS A CA 13
ATOM 21305 C C . LYS A 1 59 ? 19.994 -18.497 -51.309 1.00 10.00 59 LYS A C 13
ATOM 21306 O O . LYS A 1 59 ? 19.410 -18.752 -52.355 1.00 10.00 59 LYS A O 13
ATOM 21325 N N . ASP A 1 60 ? 19.426 -18.711 -50.121 1.00 10.00 60 ASP A N 13
ATOM 21326 C CA . ASP A 1 60 ? 18.028 -19.139 -49.928 1.00 10.00 60 ASP A CA 13
ATOM 21327 C C . ASP A 1 60 ? 17.013 -18.012 -50.265 1.00 10.00 60 ASP A C 13
ATOM 21328 O O . ASP A 1 60 ? 15.884 -18.295 -50.664 1.00 10.00 60 ASP A O 13
ATOM 21337 N N . ALA A 1 61 ? 17.409 -16.736 -50.176 1.00 10.00 61 ALA A N 13
ATOM 21338 C CA . ALA A 1 61 ? 16.637 -15.592 -50.678 1.00 10.00 61 ALA A CA 13
ATOM 21339 C C . ALA A 1 61 ? 16.759 -15.437 -52.207 1.00 10.00 61 ALA A C 13
ATOM 21340 O O . ALA A 1 61 ? 15.777 -15.114 -52.870 1.00 10.00 61 ALA A O 13
ATOM 21347 N N . GLU A 1 62 ? 17.907 -15.760 -52.810 1.00 10.00 62 GLU A N 13
ATOM 21348 C CA . GLU A 1 62 ? 18.033 -15.861 -54.274 1.00 10.00 62 GLU A CA 13
ATOM 21349 C C . GLU A 1 62 ? 17.213 -17.035 -54.788 1.00 10.00 62 GLU A C 13
ATOM 21350 O O . GLU A 1 62 ? 16.511 -16.923 -55.793 1.00 10.00 62 GLU A O 13
ATOM 21362 N N . LYS A 1 63 ? 17.223 -18.134 -54.028 1.00 10.00 63 LYS A N 13
ATOM 21363 C CA . LYS A 1 63 ? 16.349 -19.279 -54.226 1.00 10.00 63 LYS A CA 13
ATOM 21364 C C . LYS A 1 63 ? 14.875 -18.908 -54.107 1.00 10.00 63 LYS A C 13
ATOM 21365 O O . LYS A 1 63 ? 14.061 -19.624 -54.665 1.00 10.00 63 LYS A O 13
ATOM 21384 N N . ALA A 1 64 ? 14.516 -17.812 -53.438 1.00 10.00 64 ALA A N 13
ATOM 21385 C CA . ALA A 1 64 ? 13.149 -17.293 -53.395 1.00 10.00 64 ALA A CA 13
ATOM 21386 C C . ALA A 1 64 ? 12.729 -16.449 -54.611 1.00 10.00 64 ALA A C 13
ATOM 21387 O O . ALA A 1 64 ? 11.656 -16.657 -55.174 1.00 10.00 64 ALA A O 13
ATOM 21394 N N . VAL A 1 65 ? 13.566 -15.507 -55.050 1.00 10.00 65 VAL A N 13
ATOM 21395 C CA . VAL A 1 65 ? 13.359 -14.797 -56.330 1.00 10.00 65 VAL A CA 13
ATOM 21396 C C . VAL A 1 65 ? 13.472 -15.763 -57.536 1.00 10.00 65 VAL A C 13
ATOM 21397 O O . VAL A 1 65 ? 12.924 -15.501 -58.600 1.00 10.00 65 VAL A O 13
ATOM 21410 N N . GLU A 1 66 ? 14.105 -16.928 -57.368 1.00 10.00 66 GLU A N 13
ATOM 21411 C CA . GLU A 1 66 ? 14.088 -18.058 -58.318 1.00 10.00 66 GLU A CA 13
ATOM 21412 C C . GLU A 1 66 ? 12.666 -18.637 -58.485 1.00 10.00 66 GLU A C 13
ATOM 21413 O O . GLU A 1 66 ? 12.197 -18.852 -59.605 1.00 10.00 66 GLU A O 13
ATOM 21425 N N . VAL A 1 67 ? 11.993 -18.914 -57.362 1.00 10.00 67 VAL A N 13
ATOM 21426 C CA . VAL A 1 67 ? 10.727 -19.663 -57.288 1.00 10.00 67 VAL A CA 13
ATOM 21427 C C . VAL A 1 67 ? 9.493 -18.801 -57.455 1.00 10.00 67 VAL A C 13
ATOM 21428 O O . VAL A 1 67 ? 8.529 -19.219 -58.098 1.00 10.00 67 VAL A O 13
ATOM 21441 N N . ASP A 1 68 ? 9.526 -17.599 -56.892 1.00 10.00 68 ASP A N 13
ATOM 21442 C CA . ASP A 1 68 ? 8.419 -16.660 -56.942 1.00 10.00 68 ASP A CA 13
ATOM 21443 C C . ASP A 1 68 ? 8.929 -15.205 -56.851 1.00 10.00 68 ASP A C 13
ATOM 21444 O O . ASP A 1 68 ? 8.945 -14.626 -55.761 1.00 10.00 68 ASP A O 13
ATOM 21453 N N . PRO A 1 69 ? 9.450 -14.647 -57.966 1.00 10.00 69 PRO A N 13
ATOM 21454 C CA . PRO A 1 69 ? 10.053 -13.314 -58.086 1.00 10.00 69 PRO A CA 13
ATOM 21455 C C . PRO A 1 69 ? 9.155 -12.100 -57.765 1.00 10.00 69 PRO A C 13
ATOM 21456 O O . PRO A 1 69 ? 8.985 -11.193 -58.584 1.00 10.00 69 PRO A O 13
ATOM 21467 N N . ASP A 1 70 ? 8.573 -12.046 -56.568 1.00 10.00 70 ASP A N 13
ATOM 21468 C CA . ASP A 1 70 ? 7.917 -10.852 -56.048 1.00 10.00 70 ASP A CA 13
ATOM 21469 C C . ASP A 1 70 ? 8.987 -9.854 -55.618 1.00 10.00 70 ASP A C 13
ATOM 21470 O O . ASP A 1 70 ? 10.067 -10.256 -55.184 1.00 10.00 70 ASP A O 13
ATOM 21479 N N . ASP A 1 71 ? 8.712 -8.551 -55.727 1.00 10.00 71 ASP A N 13
ATOM 21480 C CA . ASP A 1 71 ? 9.693 -7.488 -55.446 1.00 10.00 71 ASP A CA 13
ATOM 21481 C C . ASP A 1 71 ? 10.289 -7.590 -54.042 1.00 10.00 71 ASP A C 13
ATOM 21482 O O . ASP A 1 71 ? 11.466 -7.309 -53.821 1.00 10.00 71 ASP A O 13
ATOM 21491 N N . VAL A 1 72 ? 9.502 -8.130 -53.117 1.00 10.00 72 VAL A N 13
ATOM 21492 C CA . VAL A 1 72 ? 9.920 -8.516 -51.790 1.00 10.00 72 VAL A CA 13
ATOM 21493 C C . VAL A 1 72 ? 10.950 -9.610 -51.742 1.00 10.00 72 VAL A C 13
ATOM 21494 O O . VAL A 1 72 ? 11.834 -9.478 -50.930 1.00 10.00 72 VAL A O 13
ATOM 21507 N N . ASN A 1 73 ? 10.903 -10.670 -52.538 1.00 10.00 73 ASN A N 13
ATOM 21508 C CA . ASN A 1 73 ? 11.876 -11.762 -52.430 1.00 10.00 73 ASN A CA 13
ATOM 21509 C C . ASN A 1 73 ? 13.256 -11.266 -52.885 1.00 10.00 73 ASN A C 13
ATOM 21510 O O . ASN A 1 73 ? 14.287 -11.742 -52.411 1.00 10.00 73 ASN A O 13
ATOM 21521 N N . LYS A 1 74 ? 13.262 -10.222 -53.721 1.00 10.00 74 LYS A N 13
ATOM 21522 C CA . LYS A 1 74 ? 14.465 -9.476 -54.140 1.00 10.00 74 LYS A CA 13
ATOM 21523 C C . LYS A 1 74 ? 14.907 -8.482 -53.050 1.00 10.00 74 LYS A C 13
ATOM 21524 O O . LYS A 1 74 ? 16.086 -8.413 -52.733 1.00 10.00 74 LYS A O 13
ATOM 21543 N N . SER A 1 75 ? 13.985 -7.767 -52.395 1.00 10.00 75 SER A N 13
ATOM 21544 C CA . SER A 1 75 ? 14.266 -6.924 -51.205 1.00 10.00 75 SER A CA 13
ATOM 21545 C C . SER A 1 75 ? 14.688 -7.706 -49.955 1.00 10.00 75 SER A C 13
ATOM 21546 O O . SER A 1 75 ? 15.510 -7.279 -49.153 1.00 10.00 75 SER A O 13
ATOM 21554 N N . THR A 1 76 ? 14.136 -8.897 -49.816 1.00 10.00 76 THR A N 13
ATOM 21555 C CA . THR A 1 76 ? 14.464 -9.971 -48.878 1.00 10.00 76 THR A CA 13
ATOM 21556 C C . THR A 1 76 ? 15.851 -10.472 -49.179 1.00 10.00 76 THR A C 13
ATOM 21557 O O . THR A 1 76 ? 16.574 -10.849 -48.264 1.00 10.00 76 THR A O 13
ATOM 21568 N N . LEU A 1 77 ? 16.278 -10.394 -50.440 1.00 10.00 77 LEU A N 13
ATOM 21569 C CA . LEU A 1 77 ? 17.689 -10.606 -50.707 1.00 10.00 77 LEU A CA 13
ATOM 21570 C C . LEU A 1 77 ? 18.511 -9.496 -50.065 1.00 10.00 77 LEU A C 13
ATOM 21571 O O . LEU A 1 77 ? 19.387 -9.776 -49.260 1.00 10.00 77 LEU A O 13
ATOM 21587 N N . GLN A 1 78 ? 18.167 -8.241 -50.320 1.00 10.00 78 GLN A N 13
ATOM 21588 C CA . GLN A 1 78 ? 18.856 -7.059 -49.779 1.00 10.00 78 GLN A CA 13
ATOM 21589 C C . GLN A 1 78 ? 18.888 -7.012 -48.253 1.00 10.00 78 GLN A C 13
ATOM 21590 O O . GLN A 1 78 ? 19.819 -6.473 -47.671 1.00 10.00 78 GLN A O 13
ATOM 21604 N N . ASN A 1 79 ? 17.912 -7.645 -47.619 1.00 10.00 79 ASN A N 13
ATOM 21605 C CA . ASN A 1 79 ? 17.799 -7.921 -46.193 1.00 10.00 79 ASN A CA 13
ATOM 21606 C C . ASN A 1 79 ? 18.733 -9.043 -45.703 1.00 10.00 79 ASN A C 13
ATOM 21607 O O . ASN A 1 79 ? 19.409 -8.879 -44.688 1.00 10.00 79 ASN A O 13
ATOM 21618 N N . ARG A 1 80 ? 18.816 -10.178 -46.411 1.00 10.00 80 ARG A N 13
ATOM 21619 C CA . ARG A 1 80 ? 19.776 -11.232 -46.060 1.00 10.00 80 ARG A CA 13
ATOM 21620 C C . ARG A 1 80 ? 21.221 -10.778 -46.305 1.00 10.00 80 ARG A C 13
ATOM 21621 O O . ARG A 1 80 ? 22.122 -11.006 -45.502 1.00 10.00 80 ARG A O 13
ATOM 21642 N N . ARG A 1 81 ? 21.413 -10.059 -47.408 1.00 10.00 81 ARG A N 13
ATOM 21643 C CA . ARG A 1 81 ? 22.609 -9.310 -47.812 1.00 10.00 81 ARG A CA 13
ATOM 21644 C C . ARG A 1 81 ? 22.944 -8.188 -46.827 1.00 10.00 81 ARG A C 13
ATOM 21645 O O . ARG A 1 81 ? 24.116 -7.927 -46.570 1.00 10.00 81 ARG A O 13
ATOM 21666 N N . ALA A 1 82 ? 21.933 -7.608 -46.185 1.00 10.00 82 ALA A N 13
ATOM 21667 C CA . ALA A 1 82 ? 22.104 -6.684 -45.071 1.00 10.00 82 ALA A CA 13
ATOM 21668 C C . ALA A 1 82 ? 22.597 -7.409 -43.802 1.00 10.00 82 ALA A C 13
ATOM 21669 O O . ALA A 1 82 ? 23.436 -6.850 -43.101 1.00 10.00 82 ALA A O 13
ATOM 21676 N N . ALA A 1 83 ? 22.177 -8.656 -43.526 1.00 10.00 83 ALA A N 13
ATOM 21677 C CA . ALA A 1 83 ? 22.811 -9.454 -42.465 1.00 10.00 83 ALA A CA 13
ATOM 21678 C C . ALA A 1 83 ? 24.261 -9.759 -42.826 1.00 10.00 83 ALA A C 13
ATOM 21679 O O . ALA A 1 83 ? 25.129 -9.467 -42.029 1.00 10.00 83 ALA A O 13
ATOM 21686 N N . VAL A 1 84 ? 24.580 -10.239 -44.026 1.00 10.00 84 VAL A N 13
ATOM 21687 C CA . VAL A 1 84 ? 25.987 -10.391 -44.468 1.00 10.00 84 VAL A CA 13
ATOM 21688 C C . VAL A 1 84 ? 26.748 -9.096 -44.250 1.00 10.00 84 VAL A C 13
ATOM 21689 O O . VAL A 1 84 ? 27.853 -9.167 -43.751 1.00 10.00 84 VAL A O 13
ATOM 21702 N N . SER A 1 85 ? 26.153 -7.926 -44.468 1.00 10.00 85 SER A N 13
ATOM 21703 C CA . SER A 1 85 ? 26.787 -6.638 -44.156 1.00 10.00 85 SER A CA 13
ATOM 21704 C C . SER A 1 85 ? 26.947 -6.367 -42.644 1.00 10.00 85 SER A C 13
ATOM 21705 O O . SER A 1 85 ? 28.013 -5.917 -42.220 1.00 10.00 85 SER A O 13
ATOM 21713 N N . THR A 1 86 ? 25.966 -6.722 -41.802 1.00 10.00 86 THR A N 13
ATOM 21714 C CA . THR A 1 86 ? 26.074 -6.730 -40.317 1.00 10.00 86 THR A CA 13
ATOM 21715 C C . THR A 1 86 ? 27.267 -7.567 -39.876 1.00 10.00 86 THR A C 13
ATOM 21716 O O . THR A 1 86 ? 28.152 -7.121 -39.149 1.00 10.00 86 THR A O 13
ATOM 21727 N N . LEU A 1 87 ? 27.250 -8.806 -40.348 1.00 10.00 87 LEU A N 13
ATOM 21728 C CA . LEU A 1 87 ? 28.152 -9.900 -40.071 1.00 10.00 87 LEU A CA 13
ATOM 21729 C C . LEU A 1 87 ? 29.573 -9.569 -40.529 1.00 10.00 87 LEU A C 13
ATOM 21730 O O . LEU A 1 87 ? 30.533 -9.818 -39.812 1.00 10.00 87 LEU A O 13
ATOM 21746 N N . GLU A 1 88 ? 29.702 -8.986 -41.717 1.00 10.00 88 GLU A N 13
ATOM 21747 C CA . GLU A 1 88 ? 30.957 -8.554 -42.324 1.00 10.00 88 GLU A CA 13
ATOM 21748 C C . GLU A 1 88 ? 31.538 -7.327 -41.587 1.00 10.00 88 GLU A C 13
ATOM 21749 O O . GLU A 1 88 ? 32.737 -7.292 -41.300 1.00 10.00 88 GLU A O 13
ATOM 21761 N N . THR A 1 89 ? 30.695 -6.340 -41.221 1.00 10.00 89 THR A N 13
ATOM 21762 C CA . THR A 1 89 ? 31.089 -5.194 -40.364 1.00 10.00 89 THR A CA 13
ATOM 21763 C C . THR A 1 89 ? 31.627 -5.695 -39.046 1.00 10.00 89 THR A C 13
ATOM 21764 O O . THR A 1 89 ? 32.724 -5.302 -38.632 1.00 10.00 89 THR A O 13
ATOM 21775 N N . LYS A 1 90 ? 30.861 -6.601 -38.420 1.00 10.00 90 LYS A N 13
ATOM 21776 C CA . LYS A 1 90 ? 31.294 -7.291 -37.222 1.00 10.00 90 LYS A CA 13
ATOM 21777 C C . LYS A 1 90 ? 32.618 -7.926 -37.482 1.00 10.00 90 LYS A C 13
ATOM 21778 O O . LYS A 1 90 ? 33.553 -7.497 -36.854 1.00 10.00 90 LYS A O 13
ATOM 21797 N N . LEU A 1 91 ? 32.772 -8.834 -38.424 1.00 10.00 91 LEU A N 13
ATOM 21798 C CA . LEU A 1 91 ? 34.025 -9.558 -38.511 1.00 10.00 91 LEU A CA 13
ATOM 21799 C C . LEU A 1 91 ? 35.236 -8.697 -38.817 1.00 10.00 91 LEU A C 13
ATOM 21800 O O . LEU A 1 91 ? 36.293 -9.037 -38.309 1.00 10.00 91 LEU A O 13
ATOM 21816 N N . GLY A 1 92 ? 35.118 -7.577 -39.527 1.00 10.00 92 GLY A N 13
ATOM 21817 C CA . GLY A 1 92 ? 36.240 -6.645 -39.611 1.00 10.00 92 GLY A CA 13
ATOM 21818 C C . GLY A 1 92 ? 36.554 -6.035 -38.238 1.00 10.00 92 GLY A C 13
ATOM 21819 O O . GLY A 1 92 ? 37.689 -6.132 -37.769 1.00 10.00 92 GLY A O 13
ATOM 21823 N N . GLU A 1 93 ? 35.543 -5.501 -37.541 1.00 10.00 93 GLU A N 13
ATOM 21824 C CA . GLU A 1 93 ? 35.688 -4.956 -36.179 1.00 10.00 93 GLU A CA 13
ATOM 21825 C C . GLU A 1 93 ? 36.130 -6.017 -35.144 1.00 10.00 93 GLU A C 13
ATOM 21826 O O . GLU A 1 93 ? 36.960 -5.721 -34.291 1.00 10.00 93 GLU A O 13
ATOM 21838 N N . LEU A 1 94 ? 35.652 -7.258 -35.273 1.00 10.00 94 LEU A N 13
ATOM 21839 C CA . LEU A 1 94 ? 35.885 -8.456 -34.461 1.00 10.00 94 LEU A CA 13
ATOM 21840 C C . LEU A 1 94 ? 37.306 -8.958 -34.650 1.00 10.00 94 LEU A C 13
ATOM 21841 O O . LEU A 1 94 ? 38.045 -9.087 -33.675 1.00 10.00 94 LEU A O 13
ATOM 21857 N N . LYS A 1 95 ? 37.726 -9.158 -35.903 1.00 10.00 95 LYS A N 13
ATOM 21858 C CA . LYS A 1 95 ? 39.099 -9.539 -36.264 1.00 10.00 95 LYS A CA 13
ATOM 21859 C C . LYS A 1 95 ? 40.097 -8.450 -35.833 1.00 10.00 95 LYS A C 13
ATOM 21860 O O . LYS A 1 95 ? 41.212 -8.780 -35.430 1.00 10.00 95 LYS A O 13
ATOM 21879 N N . ARG A 1 96 ? 39.683 -7.172 -35.804 1.00 10.00 96 ARG A N 13
ATOM 21880 C CA . ARG A 1 96 ? 40.438 -6.050 -35.200 1.00 10.00 96 ARG A CA 13
ATOM 21881 C C . ARG A 1 96 ? 40.413 -6.062 -33.668 1.00 10.00 96 ARG A C 13
ATOM 21882 O O . ARG A 1 96 ? 41.435 -5.722 -33.075 1.00 10.00 96 ARG A O 13
ATOM 21903 N N . GLN A 1 97 ? 39.315 -6.474 -33.013 1.00 10.00 97 GLN A N 13
ATOM 21904 C CA . GLN A 1 97 ? 39.332 -6.713 -31.558 1.00 10.00 97 GLN A CA 13
ATOM 21905 C C . GLN A 1 97 ? 40.368 -7.761 -31.276 1.00 10.00 97 GLN A C 13
ATOM 21906 O O . GLN A 1 97 ? 41.187 -7.533 -30.400 1.00 10.00 97 GLN A O 13
ATOM 21920 N N . LEU A 1 98 ? 40.407 -8.832 -32.072 1.00 10.00 98 LEU A N 13
ATOM 21921 C CA . LEU A 1 98 ? 41.476 -9.800 -31.971 1.00 10.00 98 LEU A CA 13
ATOM 21922 C C . LEU A 1 98 ? 42.836 -9.190 -32.204 1.00 10.00 98 LEU A C 13
ATOM 21923 O O . LEU A 1 98 ? 43.668 -9.339 -31.335 1.00 10.00 98 LEU A O 13
ATOM 21939 N N . ALA A 1 99 ? 43.088 -8.451 -33.275 1.00 10.00 99 ALA A N 13
ATOM 21940 C CA . ALA A 1 99 ? 44.413 -7.873 -33.464 1.00 10.00 99 ALA A CA 13
ATOM 21941 C C . ALA A 1 99 ? 44.876 -6.961 -32.302 1.00 10.00 99 ALA A C 13
ATOM 21942 O O . ALA A 1 99 ? 46.078 -6.838 -32.083 1.00 10.00 99 ALA A O 13
ATOM 21949 N N . ASP A 1 100 ? 43.960 -6.373 -31.523 1.00 10.00 100 ASP A N 13
ATOM 21950 C CA . ASP A 1 100 ? 44.265 -5.682 -30.261 1.00 10.00 100 ASP A CA 13
ATOM 21951 C C . ASP A 1 100 ? 44.438 -6.639 -29.057 1.00 10.00 100 ASP A C 13
ATOM 21952 O O . ASP A 1 100 ? 45.408 -6.530 -28.305 1.00 10.00 100 ASP A O 13
ATOM 21961 N N . LEU A 1 101 ? 43.536 -7.614 -28.914 1.00 10.00 101 LEU A N 13
ATOM 21962 C CA . LEU A 1 101 ? 43.537 -8.707 -27.929 1.00 10.00 101 LEU A CA 13
ATOM 21963 C C . LEU A 1 101 ? 44.822 -9.511 -27.955 1.00 10.00 101 LEU A C 13
ATOM 21964 O O . LEU A 1 101 ? 45.478 -9.766 -26.950 1.00 10.00 101 LEU A O 13
ATOM 21980 N N . VAL A 1 102 ? 45.129 -9.965 -29.158 1.00 10.00 102 VAL A N 13
ATOM 21981 C CA . VAL A 1 102 ? 46.154 -10.923 -29.490 1.00 10.00 102 VAL A CA 13
ATOM 21982 C C . VAL A 1 102 ? 47.498 -10.291 -29.186 1.00 10.00 102 VAL A C 13
ATOM 21983 O O . VAL A 1 102 ? 48.331 -10.856 -28.487 1.00 10.00 102 VAL A O 13
ATOM 21996 N N . ALA A 1 103 ? 47.645 -9.038 -29.617 1.00 10.00 103 ALA A N 13
ATOM 21997 C CA . ALA A 1 103 ? 48.755 -8.146 -29.331 1.00 10.00 103 ALA A CA 13
ATOM 21998 C C . ALA A 1 103 ? 48.908 -7.740 -27.846 1.00 10.00 103 ALA A C 13
ATOM 21999 O O . ALA A 1 103 ? 49.837 -7.012 -27.493 1.00 10.00 103 ALA A O 13
ATOM 22006 N N . ALA A 1 104 ? 48.046 -8.276 -26.979 1.00 10.00 104 ALA A N 13
ATOM 22007 C CA . ALA A 1 104 ? 48.073 -8.160 -25.529 1.00 10.00 104 ALA A CA 13
ATOM 22008 C C . ALA A 1 104 ? 48.153 -9.527 -24.812 1.00 10.00 104 ALA A C 13
ATOM 22009 O O . ALA A 1 104 ? 48.683 -9.602 -23.703 1.00 10.00 104 ALA A O 13
ATOM 22016 N N . GLN A 1 105 ? 47.738 -10.627 -25.462 1.00 10.00 105 GLN A N 13
ATOM 22017 C CA . GLN A 1 105 ? 47.950 -12.013 -25.003 1.00 10.00 105 GLN A CA 13
ATOM 22018 C C . GLN A 1 105 ? 49.456 -12.328 -24.808 1.00 10.00 105 GLN A C 13
ATOM 22019 O O . GLN A 1 105 ? 49.837 -13.209 -24.037 1.00 10.00 105 GLN A O 13
ATOM 22033 N N . LYS A 1 106 ? 50.302 -11.572 -25.523 1.00 10.00 106 LYS A N 13
ATOM 22034 C CA . LYS A 1 106 ? 51.773 -11.606 -25.574 1.00 10.00 106 LYS A CA 13
ATOM 22035 C C . LYS A 1 106 ? 52.486 -10.901 -24.404 1.00 10.00 106 LYS A C 13
ATOM 22036 O O . LYS A 1 106 ? 53.709 -11.017 -24.296 1.00 10.00 106 LYS A O 13
ATOM 22055 N N . LEU A 1 107 ? 51.754 -10.156 -23.563 1.00 10.00 107 LEU A N 13
ATOM 22056 C CA . LEU A 1 107 ? 52.302 -9.234 -22.548 1.00 10.00 107 LEU A CA 13
ATOM 22057 C C . LEU A 1 107 ? 52.230 -9.797 -21.113 1.00 10.00 107 LEU A C 13
ATOM 22058 O O . LEU A 1 107 ? 51.181 -9.661 -20.444 1.00 10.00 107 LEU A O 13
ATOM 22075 N N . MET A 1 1 ? 13.360 17.728 21.578 1.00 10.00 1 MET A N 14
ATOM 22076 C CA . MET A 1 1 ? 14.374 18.270 20.636 1.00 10.00 1 MET A CA 14
ATOM 22077 C C . MET A 1 1 ? 15.038 17.152 19.828 1.00 10.00 1 MET A C 14
ATOM 22078 O O . MET A 1 1 ? 14.997 15.988 20.230 1.00 10.00 1 MET A O 14
ATOM 22094 N N . HIS A 1 2 ? 15.664 17.498 18.696 1.00 10.00 2 HIS A N 14
ATOM 22095 C CA . HIS A 1 2 ? 16.329 16.563 17.774 1.00 10.00 2 HIS A CA 14
ATOM 22096 C C . HIS A 1 2 ? 17.651 17.147 17.240 1.00 10.00 2 HIS A C 14
ATOM 22097 O O . HIS A 1 2 ? 17.869 18.363 17.289 1.00 10.00 2 HIS A O 14
ATOM 22111 N N . HIS A 1 3 ? 18.535 16.293 16.716 1.00 10.00 3 HIS A N 14
ATOM 22112 C CA . HIS A 1 3 ? 19.818 16.700 16.124 1.00 10.00 3 HIS A CA 14
ATOM 22113 C C . HIS A 1 3 ? 19.616 17.578 14.872 1.00 10.00 3 HIS A C 14
ATOM 22114 O O . HIS A 1 3 ? 18.848 17.226 13.971 1.00 10.00 3 HIS A O 14
ATOM 22128 N N . HIS A 1 4 ? 20.308 18.721 14.817 1.00 10.00 4 HIS A N 14
ATOM 22129 C CA . HIS A 1 4 ? 20.119 19.765 13.793 1.00 10.00 4 HIS A CA 14
ATOM 22130 C C . HIS A 1 4 ? 21.420 20.510 13.405 1.00 10.00 4 HIS A C 14
ATOM 22131 O O . HIS A 1 4 ? 21.375 21.529 12.708 1.00 10.00 4 HIS A O 14
ATOM 22145 N N . HIS A 1 5 ? 22.583 20.026 13.855 1.00 10.00 5 HIS A N 14
ATOM 22146 C CA . HIS A 1 5 ? 23.905 20.557 13.499 1.00 10.00 5 HIS A CA 14
ATOM 22147 C C . HIS A 1 5 ? 24.270 20.338 12.012 1.00 10.00 5 HIS A C 14
ATOM 22148 O O . HIS A 1 5 ? 23.690 19.492 11.323 1.00 10.00 5 HIS A O 14
ATOM 22162 N N . HIS A 1 6 ? 25.281 21.071 11.534 1.00 10.00 6 HIS A N 14
ATOM 22163 C CA . HIS A 1 6 ? 25.890 20.921 10.204 1.00 10.00 6 HIS A CA 14
ATOM 22164 C C . HIS A 1 6 ? 27.382 21.323 10.235 1.00 10.00 6 HIS A C 14
ATOM 22165 O O . HIS A 1 6 ? 27.843 21.945 11.198 1.00 10.00 6 HIS A O 14
ATOM 22179 N N . HIS A 1 7 ? 28.146 20.970 9.195 1.00 10.00 7 HIS A N 14
ATOM 22180 C CA . HIS A 1 7 ? 29.597 21.190 9.106 1.00 10.00 7 HIS A CA 14
ATOM 22181 C C . HIS A 1 7 ? 30.060 21.420 7.651 1.00 10.00 7 HIS A C 14
ATOM 22182 O O . HIS A 1 7 ? 29.389 21.010 6.699 1.00 10.00 7 HIS A O 14
ATOM 22196 N N . GLY A 1 8 ? 31.217 22.065 7.472 1.00 10.00 8 GLY A N 14
ATOM 22197 C CA . GLY A 1 8 ? 31.811 22.380 6.167 1.00 10.00 8 GLY A CA 14
ATOM 22198 C C . GLY A 1 8 ? 33.154 23.115 6.276 1.00 10.00 8 GLY A C 14
ATOM 22199 O O . GLY A 1 8 ? 33.624 23.406 7.382 1.00 10.00 8 GLY A O 14
ATOM 22203 N N . LYS A 1 9 ? 33.777 23.409 5.127 1.00 10.00 9 LYS A N 14
ATOM 22204 C CA . LYS A 1 9 ? 35.109 24.043 5.006 1.00 10.00 9 LYS A CA 14
ATOM 22205 C C . LYS A 1 9 ? 35.154 25.052 3.845 1.00 10.00 9 LYS A C 14
ATOM 22206 O O . LYS A 1 9 ? 34.476 24.840 2.835 1.00 10.00 9 LYS A O 14
ATOM 22225 N N . PRO A 1 10 ? 35.964 26.124 3.953 1.00 10.00 10 PRO A N 14
ATOM 22226 C CA . PRO A 1 10 ? 36.112 27.133 2.899 1.00 10.00 10 PRO A CA 14
ATOM 22227 C C . PRO A 1 10 ? 37.003 26.675 1.725 1.00 10.00 10 PRO A C 14
ATOM 22228 O O . PRO A 1 10 ? 36.967 27.280 0.651 1.00 10.00 10 PRO A O 14
ATOM 22239 N N . ILE A 1 11 ? 37.779 25.600 1.915 1.00 10.00 11 ILE A N 14
ATOM 22240 C CA . ILE A 1 11 ? 38.674 24.963 0.933 1.00 10.00 11 ILE A CA 14
ATOM 22241 C C . ILE A 1 11 ? 38.519 23.426 0.983 1.00 10.00 11 ILE A C 14
ATOM 22242 O O . ILE A 1 11 ? 38.004 22.898 1.976 1.00 10.00 11 ILE A O 14
ATOM 22258 N N . PRO A 1 12 ? 38.912 22.698 -0.081 1.00 10.00 12 PRO A N 14
ATOM 22259 C CA . PRO A 1 12 ? 38.913 21.232 -0.144 1.00 10.00 12 PRO A CA 14
ATOM 22260 C C . PRO A 1 12 ? 39.511 20.537 1.094 1.00 10.00 12 PRO A C 14
ATOM 22261 O O . PRO A 1 12 ? 40.489 21.008 1.679 1.00 10.00 12 PRO A O 14
ATOM 22272 N N . ASN A 1 13 ? 38.916 19.406 1.491 1.00 10.00 13 ASN A N 14
ATOM 22273 C CA . ASN A 1 13 ? 39.238 18.697 2.737 1.00 10.00 13 ASN A CA 14
ATOM 22274 C C . ASN A 1 13 ? 40.733 18.308 2.859 1.00 10.00 13 ASN A C 14
ATOM 22275 O O . ASN A 1 13 ? 41.301 17.777 1.897 1.00 10.00 13 ASN A O 14
ATOM 22286 N N . PRO A 1 14 ? 41.359 18.488 4.046 1.00 10.00 14 PRO A N 14
ATOM 22287 C CA . PRO A 1 14 ? 42.748 18.108 4.346 1.00 10.00 14 PRO A CA 14
ATOM 22288 C C . PRO A 1 14 ? 43.205 16.697 3.938 1.00 10.00 14 PRO A C 14
ATOM 22289 O O . PRO A 1 14 ? 44.404 16.481 3.752 1.00 10.00 14 PRO A O 14
ATOM 22300 N N . LEU A 1 15 ? 42.278 15.744 3.762 1.00 10.00 15 LEU A N 14
ATOM 22301 C CA . LEU A 1 15 ? 42.529 14.381 3.263 1.00 10.00 15 LEU A CA 14
ATOM 22302 C C . LEU A 1 15 ? 43.364 14.305 1.967 1.00 10.00 15 LEU A C 14
ATOM 22303 O O . LEU A 1 15 ? 44.017 13.290 1.722 1.00 10.00 15 LEU A O 14
ATOM 22319 N N . LEU A 1 16 ? 43.399 15.383 1.172 1.00 10.00 16 LEU A N 14
ATOM 22320 C CA . LEU A 1 16 ? 44.263 15.531 -0.008 1.00 10.00 16 LEU A CA 14
ATOM 22321 C C . LEU A 1 16 ? 45.782 15.531 0.288 1.00 10.00 16 LEU A C 14
ATOM 22322 O O . LEU A 1 16 ? 46.577 15.388 -0.644 1.00 10.00 16 LEU A O 14
ATOM 22338 N N . GLY A 1 17 ? 46.195 15.690 1.553 1.00 10.00 17 GLY A N 14
ATOM 22339 C CA . GLY A 1 17 ? 47.600 15.876 1.952 1.00 10.00 17 GLY A CA 14
ATOM 22340 C C . GLY A 1 17 ? 47.971 15.367 3.354 1.00 10.00 17 GLY A C 14
ATOM 22341 O O . GLY A 1 17 ? 48.966 15.826 3.922 1.00 10.00 17 GLY A O 14
ATOM 22345 N N . LEU A 1 18 ? 47.194 14.438 3.926 1.00 10.00 18 LEU A N 14
ATOM 22346 C CA . LEU A 1 18 ? 47.547 13.722 5.166 1.00 10.00 18 LEU A CA 14
ATOM 22347 C C . LEU A 1 18 ? 48.750 12.768 4.977 1.00 10.00 18 LEU A C 14
ATOM 22348 O O . LEU A 1 18 ? 49.178 12.483 3.855 1.00 10.00 18 LEU A O 14
ATOM 22364 N N . ASP A 1 19 ? 49.286 12.254 6.089 1.00 10.00 19 ASP A N 14
ATOM 22365 C CA . ASP A 1 19 ? 50.329 11.216 6.113 1.00 10.00 19 ASP A CA 14
ATOM 22366 C C . ASP A 1 19 ? 49.902 9.889 5.440 1.00 10.00 19 ASP A C 14
ATOM 22367 O O . ASP A 1 19 ? 48.710 9.620 5.248 1.00 10.00 19 ASP A O 14
ATOM 22376 N N . SER A 1 20 ? 50.881 9.047 5.089 1.00 10.00 20 SER A N 14
ATOM 22377 C CA . SER A 1 20 ? 50.682 7.816 4.306 1.00 10.00 20 SER A CA 14
ATOM 22378 C C . SER A 1 20 ? 51.682 6.697 4.650 1.00 10.00 20 SER A C 14
ATOM 22379 O O . SER A 1 20 ? 52.683 6.911 5.342 1.00 10.00 20 SER A O 14
ATOM 22387 N N . THR A 1 21 ? 51.405 5.491 4.144 1.00 10.00 21 THR A N 14
ATOM 22388 C CA . THR A 1 21 ? 52.203 4.256 4.291 1.00 10.00 21 THR A CA 14
ATOM 22389 C C . THR A 1 21 ? 52.209 3.456 2.974 1.00 10.00 21 THR A C 14
ATOM 22390 O O . THR A 1 21 ? 51.510 3.810 2.019 1.00 10.00 21 THR A O 14
ATOM 22401 N N . GLU A 1 22 ? 52.989 2.371 2.897 1.00 10.00 22 GLU A N 14
ATOM 22402 C CA . GLU A 1 22 ? 53.065 1.485 1.720 1.00 10.00 22 GLU A CA 14
ATOM 22403 C C . GLU A 1 22 ? 53.166 -0.005 2.101 1.00 10.00 22 GLU A C 14
ATOM 22404 O O . GLU A 1 22 ? 53.610 -0.356 3.198 1.00 10.00 22 GLU A O 14
ATOM 22416 N N . ASN A 1 23 ? 52.737 -0.882 1.188 1.00 10.00 23 ASN A N 14
ATOM 22417 C CA . ASN A 1 23 ? 52.638 -2.336 1.370 1.00 10.00 23 ASN A CA 14
ATOM 22418 C C . ASN A 1 23 ? 52.619 -3.098 0.022 1.00 10.00 23 ASN A C 14
ATOM 22419 O O . ASN A 1 23 ? 52.584 -2.496 -1.056 1.00 10.00 23 ASN A O 14
ATOM 22430 N N . LEU A 1 24 ? 52.629 -4.436 0.088 1.00 10.00 24 LEU A N 14
ATOM 22431 C CA . LEU A 1 24 ? 52.407 -5.332 -1.057 1.00 10.00 24 LEU A CA 14
ATOM 22432 C C . LEU A 1 24 ? 51.013 -5.111 -1.690 1.00 10.00 24 LEU A C 14
ATOM 22433 O O . LEU A 1 24 ? 50.064 -4.730 -1.001 1.00 10.00 24 LEU A O 14
ATOM 22449 N N . TYR A 1 25 ? 50.882 -5.385 -2.992 1.00 10.00 25 TYR A N 14
ATOM 22450 C CA . TYR A 1 25 ? 49.680 -5.115 -3.793 1.00 10.00 25 TYR A CA 14
ATOM 22451 C C . TYR A 1 25 ? 49.261 -6.309 -4.672 1.00 10.00 25 TYR A C 14
ATOM 22452 O O . TYR A 1 25 ? 50.057 -7.208 -4.973 1.00 10.00 25 TYR A O 14
ATOM 22470 N N . PHE A 1 26 ? 47.981 -6.312 -5.065 1.00 10.00 26 PHE A N 14
ATOM 22471 C CA . PHE A 1 26 ? 47.318 -7.405 -5.786 1.00 10.00 26 PHE A CA 14
ATOM 22472 C C . PHE A 1 26 ? 47.944 -7.707 -7.159 1.00 10.00 26 PHE A C 14
ATOM 22473 O O . PHE A 1 26 ? 48.381 -6.806 -7.881 1.00 10.00 26 PHE A O 14
ATOM 22490 N N . GLN A 1 27 ? 47.958 -8.993 -7.515 1.00 10.00 27 GLN A N 14
ATOM 22491 C CA . GLN A 1 27 ? 48.584 -9.558 -8.718 1.00 10.00 27 GLN A CA 14
ATOM 22492 C C . GLN A 1 27 ? 48.065 -10.986 -8.991 1.00 10.00 27 GLN A C 14
ATOM 22493 O O . GLN A 1 27 ? 47.328 -11.555 -8.176 1.00 10.00 27 GLN A O 14
ATOM 22507 N N . GLY A 1 28 ? 48.458 -11.586 -10.119 1.00 10.00 28 GLY A N 14
ATOM 22508 C CA . GLY A 1 28 ? 48.100 -12.961 -10.496 1.00 10.00 28 GLY A CA 14
ATOM 22509 C C . GLY A 1 28 ? 49.037 -13.563 -11.550 1.00 10.00 28 GLY A C 14
ATOM 22510 O O . GLY A 1 28 ? 49.834 -12.853 -12.169 1.00 10.00 28 GLY A O 14
ATOM 22514 N N . ILE A 1 29 ? 48.958 -14.886 -11.735 1.00 10.00 29 ILE A N 14
ATOM 22515 C CA . ILE A 1 29 ? 49.869 -15.660 -12.601 1.00 10.00 29 ILE A CA 14
ATOM 22516 C C . ILE A 1 29 ? 49.748 -15.312 -14.099 1.00 10.00 29 ILE A C 14
ATOM 22517 O O . ILE A 1 29 ? 50.746 -15.334 -14.820 1.00 10.00 29 ILE A O 14
ATOM 22533 N N . ASP A 1 30 ? 48.553 -14.923 -14.552 1.00 10.00 30 ASP A N 14
ATOM 22534 C CA . ASP A 1 30 ? 48.254 -14.454 -15.913 1.00 10.00 30 ASP A CA 14
ATOM 22535 C C . ASP A 1 30 ? 47.094 -13.431 -15.899 1.00 10.00 30 ASP A C 14
ATOM 22536 O O . ASP A 1 30 ? 46.196 -13.539 -15.055 1.00 10.00 30 ASP A O 14
ATOM 22545 N N . PRO A 1 31 ? 47.058 -12.463 -16.838 1.00 10.00 31 PRO A N 14
ATOM 22546 C CA . PRO A 1 31 ? 45.919 -11.562 -17.019 1.00 10.00 31 PRO A CA 14
ATOM 22547 C C . PRO A 1 31 ? 44.713 -12.279 -17.654 1.00 10.00 31 PRO A C 14
ATOM 22548 O O . PRO A 1 31 ? 44.863 -13.163 -18.502 1.00 10.00 31 PRO A O 14
ATOM 22559 N N . PHE A 1 32 ? 43.498 -11.846 -17.300 1.00 10.00 32 PHE A N 14
ATOM 22560 C CA . PHE A 1 32 ? 42.236 -12.374 -17.849 1.00 10.00 32 PHE A CA 14
ATOM 22561 C C . PHE A 1 32 ? 42.015 -12.066 -19.345 1.00 10.00 32 PHE A C 14
ATOM 22562 O O . PHE A 1 32 ? 41.098 -12.617 -19.957 1.00 10.00 32 PHE A O 14
ATOM 22579 N N . THR A 1 33 ? 42.840 -11.207 -19.958 1.00 10.00 33 THR A N 14
ATOM 22580 C CA . THR A 1 33 ? 42.712 -10.813 -21.373 1.00 10.00 33 THR A CA 14
ATOM 22581 C C . THR A 1 33 ? 42.692 -12.004 -22.340 1.00 10.00 33 THR A C 14
ATOM 22582 O O . THR A 1 33 ? 41.945 -11.978 -23.317 1.00 10.00 33 THR A O 14
ATOM 22593 N N . MET A 1 34 ? 43.405 -13.108 -22.048 1.00 10.00 34 MET A N 14
ATOM 22594 C CA . MET A 1 34 ? 43.335 -14.310 -22.896 1.00 10.00 34 MET A CA 14
ATOM 22595 C C . MET A 1 34 ? 42.124 -15.223 -22.618 1.00 10.00 34 MET A C 14
ATOM 22596 O O . MET A 1 34 ? 41.777 -16.058 -23.456 1.00 10.00 34 MET A O 14
ATOM 22610 N N . SER A 1 35 ? 41.408 -15.062 -21.505 1.00 10.00 35 SER A N 14
ATOM 22611 C CA . SER A 1 35 ? 40.094 -15.719 -21.345 1.00 10.00 35 SER A CA 14
ATOM 22612 C C . SER A 1 35 ? 39.129 -15.055 -22.335 1.00 10.00 35 SER A C 14
ATOM 22613 O O . SER A 1 35 ? 38.356 -15.722 -23.023 1.00 10.00 35 SER A O 14
ATOM 22621 N N . THR A 1 36 ? 39.267 -13.732 -22.485 1.00 10.00 36 THR A N 14
ATOM 22622 C CA . THR A 1 36 ? 38.618 -12.933 -23.527 1.00 10.00 36 THR A CA 14
ATOM 22623 C C . THR A 1 36 ? 39.116 -13.294 -24.931 1.00 10.00 36 THR A C 14
ATOM 22624 O O . THR A 1 36 ? 38.296 -13.317 -25.838 1.00 10.00 36 THR A O 14
ATOM 22635 N N . LEU A 1 37 ? 40.390 -13.658 -25.142 1.00 10.00 37 LEU A N 14
ATOM 22636 C CA . LEU A 1 37 ? 40.838 -14.219 -26.437 1.00 10.00 37 LEU A CA 14
ATOM 22637 C C . LEU A 1 37 ? 40.029 -15.448 -26.773 1.00 10.00 37 LEU A C 14
ATOM 22638 O O . LEU A 1 37 ? 39.533 -15.575 -27.885 1.00 10.00 37 LEU A O 14
ATOM 22654 N N . GLN A 1 38 ? 39.932 -16.367 -25.817 1.00 10.00 38 GLN A N 14
ATOM 22655 C CA . GLN A 1 38 ? 39.374 -17.673 -26.107 1.00 10.00 38 GLN A CA 14
ATOM 22656 C C . GLN A 1 38 ? 37.875 -17.575 -26.474 1.00 10.00 38 GLN A C 14
ATOM 22657 O O . GLN A 1 38 ? 37.387 -18.285 -27.349 1.00 10.00 38 GLN A O 14
ATOM 22671 N N . GLU A 1 39 ? 37.175 -16.630 -25.845 1.00 10.00 39 GLU A N 14
ATOM 22672 C CA . GLU A 1 39 ? 35.809 -16.164 -26.130 1.00 10.00 39 GLU A CA 14
ATOM 22673 C C . GLU A 1 39 ? 35.690 -15.401 -27.454 1.00 10.00 39 GLU A C 14
ATOM 22674 O O . GLU A 1 39 ? 34.781 -15.666 -28.236 1.00 10.00 39 GLU A O 14
ATOM 22686 N N . LEU A 1 40 ? 36.583 -14.458 -27.738 1.00 10.00 40 LEU A N 14
ATOM 22687 C CA . LEU A 1 40 ? 36.485 -13.574 -28.898 1.00 10.00 40 LEU A CA 14
ATOM 22688 C C . LEU A 1 40 ? 36.976 -14.214 -30.200 1.00 10.00 40 LEU A C 14
ATOM 22689 O O . LEU A 1 40 ? 36.338 -14.056 -31.229 1.00 10.00 40 LEU A O 14
ATOM 22705 N N . GLN A 1 41 ? 38.033 -15.020 -30.163 1.00 10.00 41 GLN A N 14
ATOM 22706 C CA . GLN A 1 41 ? 38.517 -15.841 -31.285 1.00 10.00 41 GLN A CA 14
ATOM 22707 C C . GLN A 1 41 ? 37.487 -16.931 -31.651 1.00 10.00 41 GLN A C 14
ATOM 22708 O O . GLN A 1 41 ? 37.420 -17.375 -32.797 1.00 10.00 41 GLN A O 14
ATOM 22722 N N . GLU A 1 42 ? 36.645 -17.331 -30.696 1.00 10.00 42 GLU A N 14
ATOM 22723 C CA . GLU A 1 42 ? 35.467 -18.178 -30.906 1.00 10.00 42 GLU A CA 14
ATOM 22724 C C . GLU A 1 42 ? 34.279 -17.370 -31.446 1.00 10.00 42 GLU A C 14
ATOM 22725 O O . GLU A 1 42 ? 33.619 -17.816 -32.380 1.00 10.00 42 GLU A O 14
ATOM 22737 N N . ASN A 1 43 ? 34.036 -16.159 -30.935 1.00 10.00 43 ASN A N 14
ATOM 22738 C CA . ASN A 1 43 ? 33.044 -15.228 -31.479 1.00 10.00 43 ASN A CA 14
ATOM 22739 C C . ASN A 1 43 ? 33.329 -14.882 -32.942 1.00 10.00 43 ASN A C 14
ATOM 22740 O O . ASN A 1 43 ? 32.402 -14.866 -33.741 1.00 10.00 43 ASN A O 14
ATOM 22751 N N . ILE A 1 44 ? 34.598 -14.688 -33.311 1.00 10.00 44 ILE A N 14
ATOM 22752 C CA . ILE A 1 44 ? 35.069 -14.567 -34.701 1.00 10.00 44 ILE A CA 14
ATOM 22753 C C . ILE A 1 44 ? 34.528 -15.741 -35.494 1.00 10.00 44 ILE A C 14
ATOM 22754 O O . ILE A 1 44 ? 33.802 -15.565 -36.451 1.00 10.00 44 ILE A O 14
ATOM 22770 N N . THR A 1 45 ? 34.845 -16.953 -35.059 1.00 10.00 45 THR A N 14
ATOM 22771 C CA . THR A 1 45 ? 34.540 -18.190 -35.769 1.00 10.00 45 THR A CA 14
ATOM 22772 C C . THR A 1 45 ? 33.035 -18.457 -35.851 1.00 10.00 45 THR A C 14
ATOM 22773 O O . THR A 1 45 ? 32.547 -18.851 -36.906 1.00 10.00 45 THR A O 14
ATOM 22784 N N . ALA A 1 46 ? 32.268 -18.206 -34.790 1.00 10.00 46 ALA A N 14
ATOM 22785 C CA . ALA A 1 46 ? 30.819 -18.412 -34.799 1.00 10.00 46 ALA A CA 14
ATOM 22786 C C . ALA A 1 46 ? 30.076 -17.308 -35.562 1.00 10.00 46 ALA A C 14
ATOM 22787 O O . ALA A 1 46 ? 29.099 -17.601 -36.245 1.00 10.00 46 ALA A O 14
ATOM 22794 N N . HIS A 1 47 ? 30.529 -16.055 -35.478 1.00 10.00 47 HIS A N 14
ATOM 22795 C CA . HIS A 1 47 ? 30.067 -14.942 -36.306 1.00 10.00 47 HIS A CA 14
ATOM 22796 C C . HIS A 1 47 ? 30.594 -15.080 -37.749 1.00 10.00 47 HIS A C 14
ATOM 22797 O O . HIS A 1 47 ? 29.960 -14.581 -38.667 1.00 10.00 47 HIS A O 14
ATOM 22811 N N . GLU A 1 48 ? 31.656 -15.857 -38.007 1.00 10.00 48 GLU A N 14
ATOM 22812 C CA . GLU A 1 48 ? 32.060 -16.223 -39.369 1.00 10.00 48 GLU A CA 14
ATOM 22813 C C . GLU A 1 48 ? 31.155 -17.341 -39.900 1.00 10.00 48 GLU A C 14
ATOM 22814 O O . GLU A 1 48 ? 30.738 -17.277 -41.046 1.00 10.00 48 GLU A O 14
ATOM 22826 N N . GLN A 1 49 ? 30.828 -18.369 -39.107 1.00 10.00 49 GLN A N 14
ATOM 22827 C CA . GLN A 1 49 ? 29.891 -19.424 -39.508 1.00 10.00 49 GLN A CA 14
ATOM 22828 C C . GLN A 1 49 ? 28.480 -18.864 -39.688 1.00 10.00 49 GLN A C 14
ATOM 22829 O O . GLN A 1 49 ? 27.805 -19.197 -40.655 1.00 10.00 49 GLN A O 14
ATOM 22843 N N . GLN A 1 50 ? 28.038 -17.953 -38.819 1.00 10.00 50 GLN A N 14
ATOM 22844 C CA . GLN A 1 50 ? 26.812 -17.191 -39.056 1.00 10.00 50 GLN A CA 14
ATOM 22845 C C . GLN A 1 50 ? 26.965 -16.304 -40.291 1.00 10.00 50 GLN A C 14
ATOM 22846 O O . GLN A 1 50 ? 25.959 -15.995 -40.917 1.00 10.00 50 GLN A O 14
ATOM 22860 N N . LEU A 1 51 ? 28.191 -15.939 -40.687 1.00 10.00 51 LEU A N 14
ATOM 22861 C CA . LEU A 1 51 ? 28.453 -15.224 -41.929 1.00 10.00 51 LEU A CA 14
ATOM 22862 C C . LEU A 1 51 ? 28.411 -16.118 -43.173 1.00 10.00 51 LEU A C 14
ATOM 22863 O O . LEU A 1 51 ? 27.760 -15.724 -44.137 1.00 10.00 51 LEU A O 14
ATOM 22879 N N . VAL A 1 52 ? 28.971 -17.333 -43.162 1.00 10.00 52 VAL A N 14
ATOM 22880 C CA . VAL A 1 52 ? 28.787 -18.317 -44.246 1.00 10.00 52 VAL A CA 14
ATOM 22881 C C . VAL A 1 52 ? 27.331 -18.676 -44.387 1.00 10.00 52 VAL A C 14
ATOM 22882 O O . VAL A 1 52 ? 26.809 -18.715 -45.494 1.00 10.00 52 VAL A O 14
ATOM 22895 N N . THR A 1 53 ? 26.668 -18.878 -43.249 1.00 10.00 53 THR A N 14
ATOM 22896 C CA . THR A 1 53 ? 25.263 -19.159 -43.192 1.00 10.00 53 THR A CA 14
ATOM 22897 C C . THR A 1 53 ? 24.517 -17.945 -43.689 1.00 10.00 53 THR A C 14
ATOM 22898 O O . THR A 1 53 ? 23.621 -18.148 -44.473 1.00 10.00 53 THR A O 14
ATOM 22909 N N . ALA A 1 54 ? 24.897 -16.704 -43.372 1.00 10.00 54 ALA A N 14
ATOM 22910 C CA . ALA A 1 54 ? 24.266 -15.517 -43.952 1.00 10.00 54 ALA A CA 14
ATOM 22911 C C . ALA A 1 54 ? 24.449 -15.464 -45.476 1.00 10.00 54 ALA A C 14
ATOM 22912 O O . ALA A 1 54 ? 23.503 -15.107 -46.179 1.00 10.00 54 ALA A O 14
ATOM 22919 N N . ARG A 1 55 ? 25.599 -15.918 -46.009 1.00 10.00 55 ARG A N 14
ATOM 22920 C CA . ARG A 1 55 ? 25.747 -16.100 -47.467 1.00 10.00 55 ARG A CA 14
ATOM 22921 C C . ARG A 1 55 ? 24.744 -17.149 -47.991 1.00 10.00 55 ARG A C 14
ATOM 22922 O O . ARG A 1 55 ? 24.095 -16.965 -49.015 1.00 10.00 55 ARG A O 14
ATOM 22943 N N . GLN A 1 56 ? 24.597 -18.247 -47.252 1.00 10.00 56 GLN A N 14
ATOM 22944 C CA . GLN A 1 56 ? 23.700 -19.376 -47.523 1.00 10.00 56 GLN A CA 14
ATOM 22945 C C . GLN A 1 56 ? 22.205 -19.024 -47.356 1.00 10.00 56 GLN A C 14
ATOM 22946 O O . GLN A 1 56 ? 21.363 -19.483 -48.124 1.00 10.00 56 GLN A O 14
ATOM 22960 N N . LYS A 1 57 ? 21.860 -18.158 -46.402 1.00 10.00 57 LYS A N 14
ATOM 22961 C CA . LYS A 1 57 ? 20.527 -17.596 -46.195 1.00 10.00 57 LYS A CA 14
ATOM 22962 C C . LYS A 1 57 ? 20.216 -16.618 -47.323 1.00 10.00 57 LYS A C 14
ATOM 22963 O O . LYS A 1 57 ? 19.094 -16.601 -47.817 1.00 10.00 57 LYS A O 14
ATOM 22982 N N . LEU A 1 58 ? 21.206 -15.833 -47.775 1.00 10.00 58 LEU A N 14
ATOM 22983 C CA . LEU A 1 58 ? 21.031 -14.993 -48.956 1.00 10.00 58 LEU A CA 14
ATOM 22984 C C . LEU A 1 58 ? 20.877 -15.835 -50.225 1.00 10.00 58 LEU A C 14
ATOM 22985 O O . LEU A 1 58 ? 19.977 -15.569 -51.007 1.00 10.00 58 LEU A O 14
ATOM 23001 N N . LYS A 1 59 ? 21.577 -16.963 -50.374 1.00 10.00 59 LYS A N 14
ATOM 23002 C CA . LYS A 1 59 ? 21.309 -17.881 -51.496 1.00 10.00 59 LYS A CA 14
ATOM 23003 C C . LYS A 1 59 ? 19.911 -18.517 -51.424 1.00 10.00 59 LYS A C 14
ATOM 23004 O O . LYS A 1 59 ? 19.290 -18.743 -52.457 1.00 10.00 59 LYS A O 14
ATOM 23023 N N . ASP A 1 60 ? 19.370 -18.734 -50.225 1.00 10.00 60 ASP A N 14
ATOM 23024 C CA . ASP A 1 60 ? 17.966 -19.132 -49.998 1.00 10.00 60 ASP A CA 14
ATOM 23025 C C . ASP A 1 60 ? 16.968 -17.976 -50.288 1.00 10.00 60 ASP A C 14
ATOM 23026 O O . ASP A 1 60 ? 15.818 -18.227 -50.647 1.00 10.00 60 ASP A O 14
ATOM 23035 N N . ALA A 1 61 ? 17.395 -16.710 -50.203 1.00 10.00 61 ALA A N 14
ATOM 23036 C CA . ALA A 1 61 ? 16.625 -15.550 -50.669 1.00 10.00 61 ALA A CA 14
ATOM 23037 C C . ALA A 1 61 ? 16.702 -15.388 -52.200 1.00 10.00 61 ALA A C 14
ATOM 23038 O O . ALA A 1 61 ? 15.710 -15.029 -52.830 1.00 10.00 61 ALA A O 14
ATOM 23045 N N . GLU A 1 62 ? 17.821 -15.742 -52.839 1.00 10.00 62 GLU A N 14
ATOM 23046 C CA . GLU A 1 62 ? 17.896 -15.838 -54.307 1.00 10.00 62 GLU A CA 14
ATOM 23047 C C . GLU A 1 62 ? 17.026 -16.989 -54.796 1.00 10.00 62 GLU A C 14
ATOM 23048 O O . GLU A 1 62 ? 16.290 -16.853 -55.774 1.00 10.00 62 GLU A O 14
ATOM 23060 N N . LYS A 1 63 ? 17.032 -18.091 -54.040 1.00 10.00 63 LYS A N 14
ATOM 23061 C CA . LYS A 1 63 ? 16.117 -19.209 -54.214 1.00 10.00 63 LYS A CA 14
ATOM 23062 C C . LYS A 1 63 ? 14.660 -18.787 -54.046 1.00 10.00 63 LYS A C 14
ATOM 23063 O O . LYS A 1 63 ? 13.804 -19.451 -54.604 1.00 10.00 63 LYS A O 14
ATOM 23082 N N . ALA A 1 64 ? 14.362 -17.698 -53.338 1.00 10.00 64 ALA A N 14
ATOM 23083 C CA . ALA A 1 64 ? 13.011 -17.152 -53.223 1.00 10.00 64 ALA A CA 14
ATOM 23084 C C . ALA A 1 64 ? 12.555 -16.292 -54.415 1.00 10.00 64 ALA A C 14
ATOM 23085 O O . ALA A 1 64 ? 11.439 -16.449 -54.904 1.00 10.00 64 ALA A O 14
ATOM 23092 N N . VAL A 1 65 ? 13.408 -15.397 -54.920 1.00 10.00 65 VAL A N 14
ATOM 23093 C CA . VAL A 1 65 ? 13.155 -14.686 -56.190 1.00 10.00 65 VAL A CA 14
ATOM 23094 C C . VAL A 1 65 ? 13.181 -15.656 -57.397 1.00 10.00 65 VAL A C 14
ATOM 23095 O O . VAL A 1 65 ? 12.593 -15.378 -58.435 1.00 10.00 65 VAL A O 14
ATOM 23108 N N . GLU A 1 66 ? 13.788 -16.839 -57.259 1.00 10.00 66 GLU A N 14
ATOM 23109 C CA . GLU A 1 66 ? 13.686 -17.966 -58.211 1.00 10.00 66 GLU A CA 14
ATOM 23110 C C . GLU A 1 66 ? 12.236 -18.493 -58.294 1.00 10.00 66 GLU A C 14
ATOM 23111 O O . GLU A 1 66 ? 11.689 -18.680 -59.383 1.00 10.00 66 GLU A O 14
ATOM 23123 N N . VAL A 1 67 ? 11.620 -18.748 -57.133 1.00 10.00 67 VAL A N 14
ATOM 23124 C CA . VAL A 1 67 ? 10.332 -19.446 -56.991 1.00 10.00 67 VAL A CA 14
ATOM 23125 C C . VAL A 1 67 ? 9.128 -18.529 -57.091 1.00 10.00 67 VAL A C 14
ATOM 23126 O O . VAL A 1 67 ? 8.109 -18.907 -57.671 1.00 10.00 67 VAL A O 14
ATOM 23139 N N . ASP A 1 68 ? 9.242 -17.325 -56.538 1.00 10.00 68 ASP A N 14
ATOM 23140 C CA . ASP A 1 68 ? 8.164 -16.350 -56.501 1.00 10.00 68 ASP A CA 14
ATOM 23141 C C . ASP A 1 68 ? 8.704 -14.902 -56.472 1.00 10.00 68 ASP A C 14
ATOM 23142 O O . ASP A 1 68 ? 8.765 -14.290 -55.403 1.00 10.00 68 ASP A O 14
ATOM 23151 N N . PRO A 1 69 ? 9.182 -14.382 -57.622 1.00 10.00 69 PRO A N 14
ATOM 23152 C CA . PRO A 1 69 ? 9.811 -13.067 -57.802 1.00 10.00 69 PRO A CA 14
ATOM 23153 C C . PRO A 1 69 ? 8.966 -11.813 -57.484 1.00 10.00 69 PRO A C 14
ATOM 23154 O O . PRO A 1 69 ? 8.864 -10.890 -58.297 1.00 10.00 69 PRO A O 14
ATOM 23165 N N . ASP A 1 70 ? 8.341 -11.743 -56.309 1.00 10.00 70 ASP A N 14
ATOM 23166 C CA . ASP A 1 70 ? 7.748 -10.506 -55.813 1.00 10.00 70 ASP A CA 14
ATOM 23167 C C . ASP A 1 70 ? 8.878 -9.578 -55.373 1.00 10.00 70 ASP A C 14
ATOM 23168 O O . ASP A 1 70 ? 9.931 -10.048 -54.938 1.00 10.00 70 ASP A O 14
ATOM 23177 N N . ASP A 1 71 ? 8.685 -8.260 -55.474 1.00 10.00 71 ASP A N 14
ATOM 23178 C CA . ASP A 1 71 ? 9.734 -7.265 -55.189 1.00 10.00 71 ASP A CA 14
ATOM 23179 C C . ASP A 1 71 ? 10.305 -7.387 -53.774 1.00 10.00 71 ASP A C 14
ATOM 23180 O O . ASP A 1 71 ? 11.462 -7.051 -53.518 1.00 10.00 71 ASP A O 14
ATOM 23189 N N . VAL A 1 72 ? 9.520 -7.977 -52.876 1.00 10.00 72 VAL A N 14
ATOM 23190 C CA . VAL A 1 72 ? 9.937 -8.390 -51.557 1.00 10.00 72 VAL A CA 14
ATOM 23191 C C . VAL A 1 72 ? 10.961 -9.494 -51.546 1.00 10.00 72 VAL A C 14
ATOM 23192 O O . VAL A 1 72 ? 11.869 -9.372 -50.762 1.00 10.00 72 VAL A O 14
ATOM 23205 N N . ASN A 1 73 ? 10.886 -10.551 -52.346 1.00 10.00 73 ASN A N 14
ATOM 23206 C CA . ASN A 1 73 ? 11.845 -11.655 -52.255 1.00 10.00 73 ASN A CA 14
ATOM 23207 C C . ASN A 1 73 ? 13.226 -11.191 -52.741 1.00 10.00 73 ASN A C 14
ATOM 23208 O O . ASN A 1 73 ? 14.258 -11.683 -52.288 1.00 10.00 73 ASN A O 14
ATOM 23219 N N . LYS A 1 74 ? 13.233 -10.150 -53.580 1.00 10.00 74 LYS A N 14
ATOM 23220 C CA . LYS A 1 74 ? 14.435 -9.414 -54.016 1.00 10.00 74 LYS A CA 14
ATOM 23221 C C . LYS A 1 74 ? 14.926 -8.443 -52.921 1.00 10.00 74 LYS A C 14
ATOM 23222 O O . LYS A 1 74 ? 16.114 -8.390 -52.636 1.00 10.00 74 LYS A O 14
ATOM 23241 N N . SER A 1 75 ? 14.032 -7.728 -52.231 1.00 10.00 75 SER A N 14
ATOM 23242 C CA . SER A 1 75 ? 14.346 -6.900 -51.037 1.00 10.00 75 SER A CA 14
ATOM 23243 C C . SER A 1 75 ? 14.775 -7.707 -49.808 1.00 10.00 75 SER A C 14
ATOM 23244 O O . SER A 1 75 ? 15.648 -7.326 -49.038 1.00 10.00 75 SER A O 14
ATOM 23252 N N . THR A 1 76 ? 14.210 -8.891 -49.682 1.00 10.00 76 THR A N 14
ATOM 23253 C CA . THR A 1 76 ? 14.542 -9.987 -48.777 1.00 10.00 76 THR A CA 14
ATOM 23254 C C . THR A 1 76 ? 15.916 -10.496 -49.132 1.00 10.00 76 THR A C 14
ATOM 23255 O O . THR A 1 76 ? 16.670 -10.874 -48.243 1.00 10.00 76 THR A O 14
ATOM 23266 N N . LEU A 1 77 ? 16.304 -10.418 -50.406 1.00 10.00 77 LEU A N 14
ATOM 23267 C CA . LEU A 1 77 ? 17.706 -10.635 -50.726 1.00 10.00 77 LEU A CA 14
ATOM 23268 C C . LEU A 1 77 ? 18.549 -9.510 -50.137 1.00 10.00 77 LEU A C 14
ATOM 23269 O O . LEU A 1 77 ? 19.454 -9.773 -49.360 1.00 10.00 77 LEU A O 14
ATOM 23285 N N . GLN A 1 78 ? 18.195 -8.259 -50.407 1.00 10.00 78 GLN A N 14
ATOM 23286 C CA . GLN A 1 78 ? 18.888 -7.062 -49.907 1.00 10.00 78 GLN A CA 14
ATOM 23287 C C . GLN A 1 78 ? 18.990 -6.993 -48.380 1.00 10.00 78 GLN A C 14
ATOM 23288 O O . GLN A 1 78 ? 19.930 -6.421 -47.843 1.00 10.00 78 GLN A O 14
ATOM 23302 N N . ASN A 1 79 ? 18.072 -7.661 -47.700 1.00 10.00 79 ASN A N 14
ATOM 23303 C CA . ASN A 1 79 ? 17.996 -7.933 -46.271 1.00 10.00 79 ASN A CA 14
ATOM 23304 C C . ASN A 1 79 ? 18.911 -9.079 -45.807 1.00 10.00 79 ASN A C 14
ATOM 23305 O O . ASN A 1 79 ? 19.616 -8.927 -44.811 1.00 10.00 79 ASN A O 14
ATOM 23316 N N . ARG A 1 80 ? 18.952 -10.219 -46.510 1.00 10.00 80 ARG A N 14
ATOM 23317 C CA . ARG A 1 80 ? 19.908 -11.282 -46.180 1.00 10.00 80 ARG A CA 14
ATOM 23318 C C . ARG A 1 80 ? 21.350 -10.839 -46.459 1.00 10.00 80 ARG A C 14
ATOM 23319 O O . ARG A 1 80 ? 22.270 -11.090 -45.686 1.00 10.00 80 ARG A O 14
ATOM 23340 N N . ARG A 1 81 ? 21.517 -10.103 -47.554 1.00 10.00 81 ARG A N 14
ATOM 23341 C CA . ARG A 1 81 ? 22.709 -9.361 -47.977 1.00 10.00 81 ARG A CA 14
ATOM 23342 C C . ARG A 1 81 ? 23.068 -8.251 -46.988 1.00 10.00 81 ARG A C 14
ATOM 23343 O O . ARG A 1 81 ? 24.248 -8.011 -46.738 1.00 10.00 81 ARG A O 14
ATOM 23364 N N . ALA A 1 82 ? 22.070 -7.659 -46.335 1.00 10.00 82 ALA A N 14
ATOM 23365 C CA . ALA A 1 82 ? 22.270 -6.750 -45.213 1.00 10.00 82 ALA A CA 14
ATOM 23366 C C . ALA A 1 82 ? 22.760 -7.497 -43.955 1.00 10.00 82 ALA A C 14
ATOM 23367 O O . ALA A 1 82 ? 23.607 -6.955 -43.253 1.00 10.00 82 ALA A O 14
ATOM 23374 N N . ALA A 1 83 ? 22.328 -8.742 -43.690 1.00 10.00 83 ALA A N 14
ATOM 23375 C CA . ALA A 1 83 ? 22.955 -9.559 -42.637 1.00 10.00 83 ALA A CA 14
ATOM 23376 C C . ALA A 1 83 ? 24.405 -9.869 -42.997 1.00 10.00 83 ALA A C 14
ATOM 23377 O O . ALA A 1 83 ? 25.274 -9.585 -42.199 1.00 10.00 83 ALA A O 14
ATOM 23384 N N . VAL A 1 84 ? 24.723 -10.347 -44.196 1.00 10.00 84 VAL A N 14
ATOM 23385 C CA . VAL A 1 84 ? 26.128 -10.515 -44.633 1.00 10.00 84 VAL A CA 14
ATOM 23386 C C . VAL A 1 84 ? 26.903 -9.228 -44.415 1.00 10.00 84 VAL A C 14
ATOM 23387 O O . VAL A 1 84 ? 28.007 -9.310 -43.916 1.00 10.00 84 VAL A O 14
ATOM 23400 N N . SER A 1 85 ? 26.316 -8.053 -44.631 1.00 10.00 85 SER A N 14
ATOM 23401 C CA . SER A 1 85 ? 26.955 -6.770 -44.306 1.00 10.00 85 SER A CA 14
ATOM 23402 C C . SER A 1 85 ? 27.106 -6.507 -42.791 1.00 10.00 85 SER A C 14
ATOM 23403 O O . SER A 1 85 ? 28.171 -6.062 -42.361 1.00 10.00 85 SER A O 14
ATOM 23411 N N . THR A 1 86 ? 26.118 -6.856 -41.955 1.00 10.00 86 THR A N 14
ATOM 23412 C CA . THR A 1 86 ? 26.212 -6.872 -40.470 1.00 10.00 86 THR A CA 14
ATOM 23413 C C . THR A 1 86 ? 27.400 -7.712 -40.024 1.00 10.00 86 THR A C 14
ATOM 23414 O O . THR A 1 86 ? 28.277 -7.269 -39.287 1.00 10.00 86 THR A O 14
ATOM 23425 N N . LEU A 1 87 ? 27.389 -8.948 -40.504 1.00 10.00 87 LEU A N 14
ATOM 23426 C CA . LEU A 1 87 ? 28.288 -10.045 -40.233 1.00 10.00 87 LEU A CA 14
ATOM 23427 C C . LEU A 1 87 ? 29.712 -9.715 -40.682 1.00 10.00 87 LEU A C 14
ATOM 23428 O O . LEU A 1 87 ? 30.667 -9.959 -39.958 1.00 10.00 87 LEU A O 14
ATOM 23444 N N . GLU A 1 88 ? 29.849 -9.140 -41.872 1.00 10.00 88 GLU A N 14
ATOM 23445 C CA . GLU A 1 88 ? 31.108 -8.708 -42.471 1.00 10.00 88 GLU A CA 14
ATOM 23446 C C . GLU A 1 88 ? 31.687 -7.491 -41.714 1.00 10.00 88 GLU A C 14
ATOM 23447 O O . GLU A 1 88 ? 32.881 -7.466 -41.401 1.00 10.00 88 GLU A O 14
ATOM 23459 N N . THR A 1 89 ? 30.844 -6.500 -41.361 1.00 10.00 89 THR A N 14
ATOM 23460 C CA . THR A 1 89 ? 31.227 -5.351 -40.503 1.00 10.00 89 THR A CA 14
ATOM 23461 C C . THR A 1 89 ? 31.729 -5.841 -39.166 1.00 10.00 89 THR A C 14
ATOM 23462 O O . THR A 1 89 ? 32.800 -5.422 -38.715 1.00 10.00 89 THR A O 14
ATOM 23473 N N . LYS A 1 90 ? 30.962 -6.758 -38.561 1.00 10.00 90 LYS A N 14
ATOM 23474 C CA . LYS A 1 90 ? 31.375 -7.444 -37.352 1.00 10.00 90 LYS A CA 14
ATOM 23475 C C . LYS A 1 90 ? 32.704 -8.077 -37.588 1.00 10.00 90 LYS A C 14
ATOM 23476 O O . LYS A 1 90 ? 33.631 -7.649 -36.947 1.00 10.00 90 LYS A O 14
ATOM 23495 N N . LEU A 1 91 ? 32.876 -8.986 -38.526 1.00 10.00 91 LEU A N 14
ATOM 23496 C CA . LEU A 1 91 ? 34.141 -9.691 -38.602 1.00 10.00 91 LEU A CA 14
ATOM 23497 C C . LEU A 1 91 ? 35.344 -8.805 -38.868 1.00 10.00 91 LEU A C 14
ATOM 23498 O O . LEU A 1 91 ? 36.396 -9.135 -38.343 1.00 10.00 91 LEU A O 14
ATOM 23514 N N . GLY A 1 92 ? 35.223 -7.672 -39.558 1.00 10.00 92 GLY A N 14
ATOM 23515 C CA . GLY A 1 92 ? 36.332 -6.722 -39.599 1.00 10.00 92 GLY A CA 14
ATOM 23516 C C . GLY A 1 92 ? 36.599 -6.114 -38.212 1.00 10.00 92 GLY A C 14
ATOM 23517 O O . GLY A 1 92 ? 37.727 -6.191 -37.723 1.00 10.00 92 GLY A O 14
ATOM 23521 N N . GLU A 1 93 ? 35.569 -5.601 -37.526 1.00 10.00 93 GLU A N 14
ATOM 23522 C CA . GLU A 1 93 ? 35.682 -5.080 -36.148 1.00 10.00 93 GLU A CA 14
ATOM 23523 C C . GLU A 1 93 ? 36.091 -6.149 -35.111 1.00 10.00 93 GLU A C 14
ATOM 23524 O O . GLU A 1 93 ? 36.814 -5.820 -34.177 1.00 10.00 93 GLU A O 14
ATOM 23536 N N . LEU A 1 94 ? 35.691 -7.410 -35.312 1.00 10.00 94 LEU A N 14
ATOM 23537 C CA . LEU A 1 94 ? 35.900 -8.616 -34.504 1.00 10.00 94 LEU A CA 14
ATOM 23538 C C . LEU A 1 94 ? 37.331 -9.110 -34.667 1.00 10.00 94 LEU A C 14
ATOM 23539 O O . LEU A 1 94 ? 38.054 -9.233 -33.681 1.00 10.00 94 LEU A O 14
ATOM 23555 N N . LYS A 1 95 ? 37.776 -9.304 -35.913 1.00 10.00 95 LYS A N 14
ATOM 23556 C CA . LYS A 1 95 ? 39.160 -9.669 -36.255 1.00 10.00 95 LYS A CA 14
ATOM 23557 C C . LYS A 1 95 ? 40.138 -8.566 -35.808 1.00 10.00 95 LYS A C 14
ATOM 23558 O O . LYS A 1 95 ? 41.252 -8.875 -35.385 1.00 10.00 95 LYS A O 14
ATOM 23577 N N . ARG A 1 96 ? 39.701 -7.295 -35.790 1.00 10.00 96 ARG A N 14
ATOM 23578 C CA . ARG A 1 96 ? 40.421 -6.156 -35.179 1.00 10.00 96 ARG A CA 14
ATOM 23579 C C . ARG A 1 96 ? 40.357 -6.151 -33.655 1.00 10.00 96 ARG A C 14
ATOM 23580 O O . ARG A 1 96 ? 41.373 -5.818 -33.048 1.00 10.00 96 ARG A O 14
ATOM 23601 N N . GLN A 1 97 ? 39.240 -6.548 -33.020 1.00 10.00 97 GLN A N 14
ATOM 23602 C CA . GLN A 1 97 ? 39.240 -6.775 -31.564 1.00 10.00 97 GLN A CA 14
ATOM 23603 C C . GLN A 1 97 ? 40.311 -7.780 -31.262 1.00 10.00 97 GLN A C 14
ATOM 23604 O O . GLN A 1 97 ? 41.119 -7.505 -30.391 1.00 10.00 97 GLN A O 14
ATOM 23618 N N . LEU A 1 98 ? 40.387 -8.863 -32.040 1.00 10.00 98 LEU A N 14
ATOM 23619 C CA . LEU A 1 98 ? 41.486 -9.794 -31.918 1.00 10.00 98 LEU A CA 14
ATOM 23620 C C . LEU A 1 98 ? 42.831 -9.136 -32.111 1.00 10.00 98 LEU A C 14
ATOM 23621 O O . LEU A 1 98 ? 43.639 -9.239 -31.212 1.00 10.00 98 LEU A O 14
ATOM 23637 N N . ALA A 1 99 ? 43.091 -8.398 -33.180 1.00 10.00 99 ALA A N 14
ATOM 23638 C CA . ALA A 1 99 ? 44.397 -7.764 -33.328 1.00 10.00 99 ALA A CA 14
ATOM 23639 C C . ALA A 1 99 ? 44.792 -6.826 -32.158 1.00 10.00 99 ALA A C 14
ATOM 23640 O O . ALA A 1 99 ? 45.983 -6.659 -31.905 1.00 10.00 99 ALA A O 14
ATOM 23647 N N . ASP A 1 100 ? 43.837 -6.266 -31.407 1.00 10.00 100 ASP A N 14
ATOM 23648 C CA . ASP A 1 100 ? 44.079 -5.552 -30.142 1.00 10.00 100 ASP A CA 14
ATOM 23649 C C . ASP A 1 100 ? 44.259 -6.488 -28.920 1.00 10.00 100 ASP A C 14
ATOM 23650 O O . ASP A 1 100 ? 45.209 -6.340 -28.149 1.00 10.00 100 ASP A O 14
ATOM 23659 N N . LEU A 1 101 ? 43.385 -7.488 -28.784 1.00 10.00 101 LEU A N 14
ATOM 23660 C CA . LEU A 1 101 ? 43.390 -8.586 -27.804 1.00 10.00 101 LEU A CA 14
ATOM 23661 C C . LEU A 1 101 ? 44.698 -9.350 -27.794 1.00 10.00 101 LEU A C 14
ATOM 23662 O O . LEU A 1 101 ? 45.326 -9.598 -26.770 1.00 10.00 101 LEU A O 14
ATOM 23678 N N . VAL A 1 102 ? 45.061 -9.783 -28.988 1.00 10.00 102 VAL A N 14
ATOM 23679 C CA . VAL A 1 102 ? 46.128 -10.708 -29.277 1.00 10.00 102 VAL A CA 14
ATOM 23680 C C . VAL A 1 102 ? 47.439 -10.027 -28.929 1.00 10.00 102 VAL A C 14
ATOM 23681 O O . VAL A 1 102 ? 48.278 -10.572 -28.221 1.00 10.00 102 VAL A O 14
ATOM 23694 N N . ALA A 1 103 ? 47.543 -8.761 -29.332 1.00 10.00 103 ALA A N 14
ATOM 23695 C CA . ALA A 1 103 ? 48.593 -7.817 -28.987 1.00 10.00 103 ALA A CA 14
ATOM 23696 C C . ALA A 1 103 ? 48.642 -7.401 -27.497 1.00 10.00 103 ALA A C 14
ATOM 23697 O O . ALA A 1 103 ? 49.460 -6.566 -27.106 1.00 10.00 103 ALA A O 14
ATOM 23704 N N . ALA A 1 104 ? 47.822 -8.045 -26.663 1.00 10.00 104 ALA A N 14
ATOM 23705 C CA . ALA A 1 104 ? 47.794 -7.964 -25.211 1.00 10.00 104 ALA A CA 14
ATOM 23706 C C . ALA A 1 104 ? 47.891 -9.346 -24.526 1.00 10.00 104 ALA A C 14
ATOM 23707 O O . ALA A 1 104 ? 48.391 -9.433 -23.405 1.00 10.00 104 ALA A O 14
ATOM 23714 N N . GLN A 1 105 ? 47.526 -10.441 -25.210 1.00 10.00 105 GLN A N 14
ATOM 23715 C CA . GLN A 1 105 ? 47.769 -11.829 -24.777 1.00 10.00 105 GLN A CA 14
ATOM 23716 C C . GLN A 1 105 ? 49.276 -12.098 -24.541 1.00 10.00 105 GLN A C 14
ATOM 23717 O O . GLN A 1 105 ? 49.659 -12.945 -23.731 1.00 10.00 105 GLN A O 14
ATOM 23731 N N . LYS A 1 106 ? 50.119 -11.342 -25.258 1.00 10.00 106 LYS A N 14
ATOM 23732 C CA . LYS A 1 106 ? 51.592 -11.327 -25.246 1.00 10.00 106 LYS A CA 14
ATOM 23733 C C . LYS A 1 106 ? 52.224 -10.722 -23.979 1.00 10.00 106 LYS A C 14
ATOM 23734 O O . LYS A 1 106 ? 53.410 -10.947 -23.726 1.00 10.00 106 LYS A O 14
ATOM 23753 N N . LEU A 1 107 ? 51.463 -9.921 -23.223 1.00 10.00 107 LEU A N 14
ATOM 23754 C CA . LEU A 1 107 ? 51.930 -9.080 -22.105 1.00 10.00 107 LEU A CA 14
ATOM 23755 C C . LEU A 1 107 ? 52.000 -9.834 -20.760 1.00 10.00 107 LEU A C 14
ATOM 23756 O O . LEU A 1 107 ? 51.106 -10.662 -20.471 1.00 10.00 107 LEU A O 14
ATOM 23773 N N . MET A 1 1 ? 117.710 -12.785 -4.110 1.00 10.00 1 MET A N 15
ATOM 23774 C CA . MET A 1 1 ? 116.981 -11.975 -3.100 1.00 10.00 1 MET A CA 15
ATOM 23775 C C . MET A 1 1 ? 116.850 -10.523 -3.568 1.00 10.00 1 MET A C 15
ATOM 23776 O O . MET A 1 1 ? 117.721 -10.016 -4.278 1.00 10.00 1 MET A O 15
ATOM 23792 N N . HIS A 1 2 ? 115.771 -9.847 -3.160 1.00 10.00 2 HIS A N 15
ATOM 23793 C CA . HIS A 1 2 ? 115.443 -8.453 -3.510 1.00 10.00 2 HIS A CA 15
ATOM 23794 C C . HIS A 1 2 ? 114.923 -7.679 -2.278 1.00 10.00 2 HIS A C 15
ATOM 23795 O O . HIS A 1 2 ? 114.708 -8.267 -1.213 1.00 10.00 2 HIS A O 15
ATOM 23809 N N . HIS A 1 3 ? 114.719 -6.362 -2.407 1.00 10.00 3 HIS A N 15
ATOM 23810 C CA . HIS A 1 3 ? 114.362 -5.470 -1.294 1.00 10.00 3 HIS A CA 15
ATOM 23811 C C . HIS A 1 3 ? 113.419 -4.331 -1.731 1.00 10.00 3 HIS A C 15
ATOM 23812 O O . HIS A 1 3 ? 113.553 -3.794 -2.834 1.00 10.00 3 HIS A O 15
ATOM 23826 N N . HIS A 1 4 ? 112.482 -3.947 -0.854 1.00 10.00 4 HIS A N 15
ATOM 23827 C CA . HIS A 1 4 ? 111.506 -2.866 -1.095 1.00 10.00 4 HIS A CA 15
ATOM 23828 C C . HIS A 1 4 ? 111.054 -2.103 0.173 1.00 10.00 4 HIS A C 15
ATOM 23829 O O . HIS A 1 4 ? 110.200 -1.219 0.085 1.00 10.00 4 HIS A O 15
ATOM 23843 N N . HIS A 1 5 ? 111.582 -2.434 1.359 1.00 10.00 5 HIS A N 15
ATOM 23844 C CA . HIS A 1 5 ? 111.081 -1.932 2.653 1.00 10.00 5 HIS A CA 15
ATOM 23845 C C . HIS A 1 5 ? 111.327 -0.429 2.906 1.00 10.00 5 HIS A C 15
ATOM 23846 O O . HIS A 1 5 ? 110.702 0.164 3.787 1.00 10.00 5 HIS A O 15
ATOM 23860 N N . HIS A 1 6 ? 112.232 0.194 2.142 1.00 10.00 6 HIS A N 15
ATOM 23861 C CA . HIS A 1 6 ? 112.505 1.636 2.132 1.00 10.00 6 HIS A CA 15
ATOM 23862 C C . HIS A 1 6 ? 111.327 2.446 1.544 1.00 10.00 6 HIS A C 15
ATOM 23863 O O . HIS A 1 6 ? 111.285 2.758 0.350 1.00 10.00 6 HIS A O 15
ATOM 23877 N N . HIS A 1 7 ? 110.358 2.776 2.402 1.00 10.00 7 HIS A N 15
ATOM 23878 C CA . HIS A 1 7 ? 109.195 3.627 2.118 1.00 10.00 7 HIS A CA 15
ATOM 23879 C C . HIS A 1 7 ? 108.783 4.417 3.381 1.00 10.00 7 HIS A C 15
ATOM 23880 O O . HIS A 1 7 ? 109.208 4.086 4.493 1.00 10.00 7 HIS A O 15
ATOM 23894 N N . GLY A 1 8 ? 107.962 5.464 3.229 1.00 10.00 8 GLY A N 15
ATOM 23895 C CA . GLY A 1 8 ? 107.633 6.395 4.322 1.00 10.00 8 GLY A CA 15
ATOM 23896 C C . GLY A 1 8 ? 106.399 7.276 4.095 1.00 10.00 8 GLY A C 15
ATOM 23897 O O . GLY A 1 8 ? 106.369 8.413 4.572 1.00 10.00 8 GLY A O 15
ATOM 23901 N N . LYS A 1 9 ? 105.394 6.776 3.362 1.00 10.00 9 LYS A N 15
ATOM 23902 C CA . LYS A 1 9 ? 104.137 7.481 3.033 1.00 10.00 9 LYS A CA 15
ATOM 23903 C C . LYS A 1 9 ? 102.912 6.563 3.191 1.00 10.00 9 LYS A C 15
ATOM 23904 O O . LYS A 1 9 ? 103.035 5.350 2.982 1.00 10.00 9 LYS A O 15
ATOM 23923 N N . PRO A 1 10 ? 101.736 7.116 3.542 1.00 10.00 10 PRO A N 15
ATOM 23924 C CA . PRO A 1 10 ? 100.487 6.361 3.631 1.00 10.00 10 PRO A CA 15
ATOM 23925 C C . PRO A 1 10 ? 99.931 5.991 2.240 1.00 10.00 10 PRO A C 15
ATOM 23926 O O . PRO A 1 10 ? 100.366 6.527 1.216 1.00 10.00 10 PRO A O 15
ATOM 23937 N N . ILE A 1 11 ? 98.938 5.095 2.204 1.00 10.00 11 ILE A N 15
ATOM 23938 C CA . ILE A 1 11 ? 98.243 4.665 0.976 1.00 10.00 11 ILE A CA 15
ATOM 23939 C C . ILE A 1 11 ? 96.769 4.302 1.259 1.00 10.00 11 ILE A C 15
ATOM 23940 O O . ILE A 1 11 ? 96.480 3.652 2.271 1.00 10.00 11 ILE A O 15
ATOM 23956 N N . PRO A 1 12 ? 95.824 4.731 0.399 1.00 10.00 12 PRO A N 15
ATOM 23957 C CA . PRO A 1 12 ? 94.399 4.415 0.513 1.00 10.00 12 PRO A CA 15
ATOM 23958 C C . PRO A 1 12 ? 94.062 2.994 0.015 1.00 10.00 12 PRO A C 15
ATOM 23959 O O . PRO A 1 12 ? 94.915 2.280 -0.519 1.00 10.00 12 PRO A O 15
ATOM 23970 N N . ASN A 1 13 ? 92.787 2.602 0.126 1.00 10.00 13 ASN A N 15
ATOM 23971 C CA . ASN A 1 13 ? 92.231 1.372 -0.452 1.00 10.00 13 ASN A CA 15
ATOM 23972 C C . ASN A 1 13 ? 90.867 1.668 -1.120 1.00 10.00 13 ASN A C 15
ATOM 23973 O O . ASN A 1 13 ? 90.032 2.347 -0.509 1.00 10.00 13 ASN A O 15
ATOM 23984 N N . PRO A 1 14 ? 90.617 1.188 -2.356 1.00 10.00 14 PRO A N 15
ATOM 23985 C CA . PRO A 1 14 ? 89.383 1.475 -3.090 1.00 10.00 14 PRO A CA 15
ATOM 23986 C C . PRO A 1 14 ? 88.189 0.638 -2.595 1.00 10.00 14 PRO A C 15
ATOM 23987 O O . PRO A 1 14 ? 88.355 -0.471 -2.079 1.00 10.00 14 PRO A O 15
ATOM 23998 N N . LEU A 1 15 ? 86.976 1.154 -2.815 1.00 10.00 15 LEU A N 15
ATOM 23999 C CA . LEU A 1 15 ? 85.689 0.485 -2.562 1.00 10.00 15 LEU A CA 15
ATOM 24000 C C . LEU A 1 15 ? 84.662 0.881 -3.642 1.00 10.00 15 LEU A C 15
ATOM 24001 O O . LEU A 1 15 ? 84.660 2.020 -4.117 1.00 10.00 15 LEU A O 15
ATOM 24017 N N . LEU A 1 16 ? 83.775 -0.055 -4.002 1.00 10.00 16 LEU A N 15
ATOM 24018 C CA . LEU A 1 16 ? 82.665 0.158 -4.947 1.00 10.00 16 LEU A CA 15
ATOM 24019 C C . LEU A 1 16 ? 81.545 -0.891 -4.789 1.00 10.00 16 LEU A C 15
ATOM 24020 O O . LEU A 1 16 ? 80.363 -0.544 -4.825 1.00 10.00 16 LEU A O 15
ATOM 24036 N N . GLY A 1 17 ? 81.915 -2.164 -4.608 1.00 10.00 17 GLY A N 15
ATOM 24037 C CA . GLY A 1 17 ? 80.991 -3.306 -4.635 1.00 10.00 17 GLY A CA 15
ATOM 24038 C C . GLY A 1 17 ? 80.619 -3.752 -6.059 1.00 10.00 17 GLY A C 15
ATOM 24039 O O . GLY A 1 17 ? 81.023 -3.136 -7.051 1.00 10.00 17 GLY A O 15
ATOM 24043 N N . LEU A 1 18 ? 79.848 -4.839 -6.161 1.00 10.00 18 LEU A N 15
ATOM 24044 C CA . LEU A 1 18 ? 79.370 -5.424 -7.423 1.00 10.00 18 LEU A CA 15
ATOM 24045 C C . LEU A 1 18 ? 78.025 -6.142 -7.211 1.00 10.00 18 LEU A C 15
ATOM 24046 O O . LEU A 1 18 ? 77.808 -6.786 -6.183 1.00 10.00 18 LEU A O 15
ATOM 24062 N N . ASP A 1 19 ? 77.134 -6.051 -8.200 1.00 10.00 19 ASP A N 15
ATOM 24063 C CA . ASP A 1 19 ? 75.840 -6.748 -8.240 1.00 10.00 19 ASP A CA 15
ATOM 24064 C C . ASP A 1 19 ? 75.432 -7.087 -9.690 1.00 10.00 19 ASP A C 15
ATOM 24065 O O . ASP A 1 19 ? 75.831 -6.416 -10.646 1.00 10.00 19 ASP A O 15
ATOM 24074 N N . SER A 1 20 ? 74.616 -8.131 -9.837 1.00 10.00 20 SER A N 15
ATOM 24075 C CA . SER A 1 20 ? 74.063 -8.648 -11.099 1.00 10.00 20 SER A CA 15
ATOM 24076 C C . SER A 1 20 ? 72.636 -9.217 -10.943 1.00 10.00 20 SER A C 15
ATOM 24077 O O . SER A 1 20 ? 72.108 -9.838 -11.868 1.00 10.00 20 SER A O 15
ATOM 24085 N N . THR A 1 21 ? 72.005 -9.024 -9.776 1.00 10.00 21 THR A N 15
ATOM 24086 C CA . THR A 1 21 ? 70.685 -9.570 -9.407 1.00 10.00 21 THR A CA 15
ATOM 24087 C C . THR A 1 21 ? 69.550 -8.984 -10.263 1.00 10.00 21 THR A C 15
ATOM 24088 O O . THR A 1 21 ? 69.047 -7.892 -9.996 1.00 10.00 21 THR A O 15
ATOM 24099 N N . GLU A 1 22 ? 69.135 -9.715 -11.301 1.00 10.00 22 GLU A N 15
ATOM 24100 C CA . GLU A 1 22 ? 68.036 -9.351 -12.209 1.00 10.00 22 GLU A CA 15
ATOM 24101 C C . GLU A 1 22 ? 67.364 -10.618 -12.773 1.00 10.00 22 GLU A C 15
ATOM 24102 O O . GLU A 1 22 ? 67.900 -11.282 -13.664 1.00 10.00 22 GLU A O 15
ATOM 24114 N N . ASN A 1 23 ? 66.197 -10.979 -12.228 1.00 10.00 23 ASN A N 15
ATOM 24115 C CA . ASN A 1 23 ? 65.408 -12.151 -12.628 1.00 10.00 23 ASN A CA 15
ATOM 24116 C C . ASN A 1 23 ? 63.911 -11.951 -12.308 1.00 10.00 23 ASN A C 15
ATOM 24117 O O . ASN A 1 23 ? 63.572 -11.411 -11.252 1.00 10.00 23 ASN A O 15
ATOM 24128 N N . LEU A 1 24 ? 63.025 -12.431 -13.190 1.00 10.00 24 LEU A N 15
ATOM 24129 C CA . LEU A 1 24 ? 61.570 -12.499 -12.983 1.00 10.00 24 LEU A CA 15
ATOM 24130 C C . LEU A 1 24 ? 61.021 -13.826 -13.547 1.00 10.00 24 LEU A C 15
ATOM 24131 O O . LEU A 1 24 ? 60.862 -14.781 -12.788 1.00 10.00 24 LEU A O 15
ATOM 24147 N N . TYR A 1 25 ? 60.785 -13.891 -14.865 1.00 10.00 25 TYR A N 15
ATOM 24148 C CA . TYR A 1 25 ? 60.339 -15.060 -15.648 1.00 10.00 25 TYR A CA 15
ATOM 24149 C C . TYR A 1 25 ? 59.373 -16.023 -14.916 1.00 10.00 25 TYR A C 15
ATOM 24150 O O . TYR A 1 25 ? 59.643 -17.221 -14.780 1.00 10.00 25 TYR A O 15
ATOM 24168 N N . PHE A 1 26 ? 58.242 -15.493 -14.432 1.00 10.00 26 PHE A N 15
ATOM 24169 C CA . PHE A 1 26 ? 57.226 -16.235 -13.665 1.00 10.00 26 PHE A CA 15
ATOM 24170 C C . PHE A 1 26 ? 55.784 -15.806 -14.009 1.00 10.00 26 PHE A C 15
ATOM 24171 O O . PHE A 1 26 ? 55.560 -14.862 -14.769 1.00 10.00 26 PHE A O 15
ATOM 24188 N N . GLN A 1 27 ? 54.798 -16.502 -13.432 1.00 10.00 27 GLN A N 15
ATOM 24189 C CA . GLN A 1 27 ? 53.349 -16.332 -13.652 1.00 10.00 27 GLN A CA 15
ATOM 24190 C C . GLN A 1 27 ? 52.749 -15.064 -12.986 1.00 10.00 27 GLN A C 15
ATOM 24191 O O . GLN A 1 27 ? 51.645 -15.096 -12.437 1.00 10.00 27 GLN A O 15
ATOM 24205 N N . GLY A 1 28 ? 53.469 -13.938 -13.003 1.00 10.00 28 GLY A N 15
ATOM 24206 C CA . GLY A 1 28 ? 53.122 -12.675 -12.326 1.00 10.00 28 GLY A CA 15
ATOM 24207 C C . GLY A 1 28 ? 52.016 -11.833 -12.987 1.00 10.00 28 GLY A C 15
ATOM 24208 O O . GLY A 1 28 ? 52.033 -10.605 -12.871 1.00 10.00 28 GLY A O 15
ATOM 24212 N N . ILE A 1 29 ? 51.080 -12.463 -13.704 1.00 10.00 29 ILE A N 15
ATOM 24213 C CA . ILE A 1 29 ? 49.979 -11.825 -14.446 1.00 10.00 29 ILE A CA 15
ATOM 24214 C C . ILE A 1 29 ? 48.767 -12.772 -14.540 1.00 10.00 29 ILE A C 15
ATOM 24215 O O . ILE A 1 29 ? 48.921 -13.986 -14.688 1.00 10.00 29 ILE A O 15
ATOM 24231 N N . ASP A 1 30 ? 47.550 -12.228 -14.437 1.00 10.00 30 ASP A N 15
ATOM 24232 C CA . ASP A 1 30 ? 46.300 -12.993 -14.564 1.00 10.00 30 ASP A CA 15
ATOM 24233 C C . ASP A 1 30 ? 46.040 -13.453 -16.018 1.00 10.00 30 ASP A C 15
ATOM 24234 O O . ASP A 1 30 ? 46.326 -12.704 -16.959 1.00 10.00 30 ASP A O 15
ATOM 24243 N N . PRO A 1 31 ? 45.443 -14.643 -16.239 1.00 10.00 31 PRO A N 15
ATOM 24244 C CA . PRO A 1 31 ? 45.179 -15.176 -17.581 1.00 10.00 31 PRO A CA 15
ATOM 24245 C C . PRO A 1 31 ? 43.958 -14.554 -18.288 1.00 10.00 31 PRO A C 15
ATOM 24246 O O . PRO A 1 31 ? 43.735 -14.824 -19.469 1.00 10.00 31 PRO A O 15
ATOM 24257 N N . PHE A 1 32 ? 43.162 -13.733 -17.590 1.00 10.00 32 PHE A N 15
ATOM 24258 C CA . PHE A 1 32 ? 41.856 -13.227 -18.037 1.00 10.00 32 PHE A CA 15
ATOM 24259 C C . PHE A 1 32 ? 41.856 -12.568 -19.430 1.00 10.00 32 PHE A C 15
ATOM 24260 O O . PHE A 1 32 ? 40.926 -12.777 -20.211 1.00 10.00 32 PHE A O 15
ATOM 24277 N N . THR A 1 33 ? 42.910 -11.827 -19.785 1.00 10.00 33 THR A N 15
ATOM 24278 C CA . THR A 1 33 ? 43.061 -11.203 -21.115 1.00 10.00 33 THR A CA 15
ATOM 24279 C C . THR A 1 33 ? 43.096 -12.218 -22.258 1.00 10.00 33 THR A C 15
ATOM 24280 O O . THR A 1 33 ? 42.548 -11.934 -23.325 1.00 10.00 33 THR A O 15
ATOM 24291 N N . MET A 1 34 ? 43.634 -13.429 -22.038 1.00 10.00 34 MET A N 15
ATOM 24292 C CA . MET A 1 34 ? 43.560 -14.526 -23.011 1.00 10.00 34 MET A CA 15
ATOM 24293 C C . MET A 1 34 ? 42.368 -15.475 -22.782 1.00 10.00 34 MET A C 15
ATOM 24294 O O . MET A 1 34 ? 42.003 -16.229 -23.684 1.00 10.00 34 MET A O 15
ATOM 24308 N N . SER A 1 35 ? 41.685 -15.427 -21.635 1.00 10.00 35 SER A N 15
ATOM 24309 C CA . SER A 1 35 ? 40.377 -16.104 -21.507 1.00 10.00 35 SER A CA 15
ATOM 24310 C C . SER A 1 35 ? 39.404 -15.385 -22.454 1.00 10.00 35 SER A C 15
ATOM 24311 O O . SER A 1 35 ? 38.641 -16.015 -23.188 1.00 10.00 35 SER A O 15
ATOM 24319 N N . THR A 1 36 ? 39.526 -14.052 -22.515 1.00 10.00 36 THR A N 15
ATOM 24320 C CA . THR A 1 36 ? 38.877 -13.182 -23.500 1.00 10.00 36 THR A CA 15
ATOM 24321 C C . THR A 1 36 ? 39.327 -13.486 -24.930 1.00 10.00 36 THR A C 15
ATOM 24322 O O . THR A 1 36 ? 38.478 -13.487 -25.811 1.00 10.00 36 THR A O 15
ATOM 24333 N N . LEU A 1 37 ? 40.603 -13.818 -25.189 1.00 10.00 37 LEU A N 15
ATOM 24334 C CA . LEU A 1 37 ? 41.021 -14.326 -26.514 1.00 10.00 37 LEU A CA 15
ATOM 24335 C C . LEU A 1 37 ? 40.213 -15.548 -26.879 1.00 10.00 37 LEU A C 15
ATOM 24336 O O . LEU A 1 37 ? 39.691 -15.627 -27.982 1.00 10.00 37 LEU A O 15
ATOM 24352 N N . GLN A 1 38 ? 40.144 -16.511 -25.968 1.00 10.00 38 GLN A N 15
ATOM 24353 C CA . GLN A 1 38 ? 39.582 -17.803 -26.305 1.00 10.00 38 GLN A CA 15
ATOM 24354 C C . GLN A 1 38 ? 38.075 -17.684 -26.616 1.00 10.00 38 GLN A C 15
ATOM 24355 O O . GLN A 1 38 ? 37.576 -18.319 -27.541 1.00 10.00 38 GLN A O 15
ATOM 24369 N N . GLU A 1 39 ? 37.376 -16.807 -25.890 1.00 10.00 39 GLU A N 15
ATOM 24370 C CA . GLU A 1 39 ? 35.996 -16.356 -26.133 1.00 10.00 39 GLU A CA 15
ATOM 24371 C C . GLU A 1 39 ? 35.850 -15.567 -27.435 1.00 10.00 39 GLU A C 15
ATOM 24372 O O . GLU A 1 39 ? 34.953 -15.862 -28.214 1.00 10.00 39 GLU A O 15
ATOM 24384 N N . LEU A 1 40 ? 36.707 -14.588 -27.706 1.00 10.00 40 LEU A N 15
ATOM 24385 C CA . LEU A 1 40 ? 36.551 -13.663 -28.828 1.00 10.00 40 LEU A CA 15
ATOM 24386 C C . LEU A 1 40 ? 37.018 -14.261 -30.159 1.00 10.00 40 LEU A C 15
ATOM 24387 O O . LEU A 1 40 ? 36.356 -14.069 -31.167 1.00 10.00 40 LEU A O 15
ATOM 24403 N N . GLN A 1 41 ? 38.070 -15.075 -30.170 1.00 10.00 41 GLN A N 15
ATOM 24404 C CA . GLN A 1 41 ? 38.517 -15.884 -31.315 1.00 10.00 41 GLN A CA 15
ATOM 24405 C C . GLN A 1 41 ? 37.478 -16.975 -31.653 1.00 10.00 41 GLN A C 15
ATOM 24406 O O . GLN A 1 41 ? 37.329 -17.379 -32.806 1.00 10.00 41 GLN A O 15
ATOM 24420 N N . GLU A 1 42 ? 36.696 -17.415 -30.665 1.00 10.00 42 GLU A N 15
ATOM 24421 C CA . GLU A 1 42 ? 35.516 -18.264 -30.857 1.00 10.00 42 GLU A CA 15
ATOM 24422 C C . GLU A 1 42 ? 34.301 -17.441 -31.321 1.00 10.00 42 GLU A C 15
ATOM 24423 O O . GLU A 1 42 ? 33.551 -17.897 -32.179 1.00 10.00 42 GLU A O 15
ATOM 24435 N N . ASN A 1 43 ? 34.132 -16.210 -30.826 1.00 10.00 43 ASN A N 15
ATOM 24436 C CA . ASN A 1 43 ? 33.107 -15.260 -31.276 1.00 10.00 43 ASN A CA 15
ATOM 24437 C C . ASN A 1 43 ? 33.286 -14.911 -32.756 1.00 10.00 43 ASN A C 15
ATOM 24438 O O . ASN A 1 43 ? 32.323 -14.928 -33.513 1.00 10.00 43 ASN A O 15
ATOM 24449 N N . ILE A 1 44 ? 34.533 -14.690 -33.179 1.00 10.00 44 ILE A N 15
ATOM 24450 C CA . ILE A 1 44 ? 34.960 -14.558 -34.577 1.00 10.00 44 ILE A CA 15
ATOM 24451 C C . ILE A 1 44 ? 34.402 -15.729 -35.364 1.00 10.00 44 ILE A C 15
ATOM 24452 O O . ILE A 1 44 ? 33.687 -15.538 -36.324 1.00 10.00 44 ILE A O 15
ATOM 24468 N N . THR A 1 45 ? 34.689 -16.950 -34.934 1.00 10.00 45 THR A N 15
ATOM 24469 C CA . THR A 1 45 ? 34.316 -18.187 -35.618 1.00 10.00 45 THR A CA 15
ATOM 24470 C C . THR A 1 45 ? 32.809 -18.427 -35.618 1.00 10.00 45 THR A C 15
ATOM 24471 O O . THR A 1 45 ? 32.277 -18.837 -36.645 1.00 10.00 45 THR A O 15
ATOM 24482 N N . ALA A 1 46 ? 32.086 -18.144 -34.537 1.00 10.00 46 ALA A N 15
ATOM 24483 C CA . ALA A 1 46 ? 30.636 -18.326 -34.505 1.00 10.00 46 ALA A CA 15
ATOM 24484 C C . ALA A 1 46 ? 29.891 -17.223 -35.274 1.00 10.00 46 ALA A C 15
ATOM 24485 O O . ALA A 1 46 ? 28.890 -17.511 -35.924 1.00 10.00 46 ALA A O 15
ATOM 24492 N N . HIS A 1 47 ? 30.370 -15.979 -35.230 1.00 10.00 47 HIS A N 15
ATOM 24493 C CA . HIS A 1 47 ? 29.893 -14.859 -36.042 1.00 10.00 47 HIS A CA 15
ATOM 24494 C C . HIS A 1 47 ? 30.394 -14.973 -37.493 1.00 10.00 47 HIS A C 15
ATOM 24495 O O . HIS A 1 47 ? 29.712 -14.517 -38.397 1.00 10.00 47 HIS A O 15
ATOM 24509 N N . GLU A 1 48 ? 31.486 -15.696 -37.774 1.00 10.00 48 GLU A N 15
ATOM 24510 C CA . GLU A 1 48 ? 31.886 -16.050 -39.141 1.00 10.00 48 GLU A CA 15
ATOM 24511 C C . GLU A 1 48 ? 30.965 -17.148 -39.664 1.00 10.00 48 GLU A C 15
ATOM 24512 O O . GLU A 1 48 ? 30.593 -17.120 -40.822 1.00 10.00 48 GLU A O 15
ATOM 24524 N N . GLN A 1 49 ? 30.595 -18.131 -38.841 1.00 10.00 49 GLN A N 15
ATOM 24525 C CA . GLN A 1 49 ? 29.699 -19.217 -39.239 1.00 10.00 49 GLN A CA 15
ATOM 24526 C C . GLN A 1 49 ? 28.257 -18.723 -39.359 1.00 10.00 49 GLN A C 15
ATOM 24527 O O . GLN A 1 49 ? 27.544 -19.117 -40.278 1.00 10.00 49 GLN A O 15
ATOM 24541 N N . GLN A 1 50 ? 27.832 -17.799 -38.497 1.00 10.00 50 GLN A N 15
ATOM 24542 C CA . GLN A 1 50 ? 26.577 -17.077 -38.701 1.00 10.00 50 GLN A CA 15
ATOM 24543 C C . GLN A 1 50 ? 26.711 -16.203 -39.951 1.00 10.00 50 GLN A C 15
ATOM 24544 O O . GLN A 1 50 ? 25.703 -15.930 -40.592 1.00 10.00 50 GLN A O 15
ATOM 24558 N N . LEU A 1 51 ? 27.935 -15.817 -40.343 1.00 10.00 51 LEU A N 15
ATOM 24559 C CA . LEU A 1 51 ? 28.202 -15.135 -41.600 1.00 10.00 51 LEU A CA 15
ATOM 24560 C C . LEU A 1 51 ? 28.133 -16.063 -42.819 1.00 10.00 51 LEU A C 15
ATOM 24561 O O . LEU A 1 51 ? 27.399 -15.735 -43.741 1.00 10.00 51 LEU A O 15
ATOM 24577 N N . VAL A 1 52 ? 28.751 -17.246 -42.829 1.00 10.00 52 VAL A N 15
ATOM 24578 C CA . VAL A 1 52 ? 28.581 -18.244 -43.903 1.00 10.00 52 VAL A CA 15
ATOM 24579 C C . VAL A 1 52 ? 27.128 -18.626 -44.025 1.00 10.00 52 VAL A C 15
ATOM 24580 O O . VAL A 1 52 ? 26.617 -18.734 -45.132 1.00 10.00 52 VAL A O 15
ATOM 24593 N N . THR A 1 53 ? 26.441 -18.765 -42.888 1.00 10.00 53 THR A N 15
ATOM 24594 C CA . THR A 1 53 ? 25.026 -19.015 -42.858 1.00 10.00 53 THR A CA 15
ATOM 24595 C C . THR A 1 53 ? 24.292 -17.806 -43.383 1.00 10.00 53 THR A C 15
ATOM 24596 O O . THR A 1 53 ? 23.423 -18.020 -44.194 1.00 10.00 53 THR A O 15
ATOM 24607 N N . ALA A 1 54 ? 24.648 -16.561 -43.062 1.00 10.00 54 ALA A N 15
ATOM 24608 C CA . ALA A 1 54 ? 24.023 -15.378 -43.657 1.00 10.00 54 ALA A CA 15
ATOM 24609 C C . ALA A 1 54 ? 24.222 -15.335 -45.180 1.00 10.00 54 ALA A C 15
ATOM 24610 O O . ALA A 1 54 ? 23.284 -14.989 -45.899 1.00 10.00 54 ALA A O 15
ATOM 24617 N N . ARG A 1 55 ? 25.384 -15.776 -45.695 1.00 10.00 55 ARG A N 15
ATOM 24618 C CA . ARG A 1 55 ? 25.564 -15.979 -47.146 1.00 10.00 55 ARG A CA 15
ATOM 24619 C C . ARG A 1 55 ? 24.594 -17.072 -47.657 1.00 10.00 55 ARG A C 15
ATOM 24620 O O . ARG A 1 55 ? 23.953 -16.923 -48.691 1.00 10.00 55 ARG A O 15
ATOM 24641 N N . GLN A 1 56 ? 24.460 -18.173 -46.913 1.00 10.00 56 GLN A N 15
ATOM 24642 C CA . GLN A 1 56 ? 23.571 -19.314 -47.191 1.00 10.00 56 GLN A CA 15
ATOM 24643 C C . GLN A 1 56 ? 22.074 -18.945 -47.116 1.00 10.00 56 GLN A C 15
ATOM 24644 O O . GLN A 1 56 ? 21.281 -19.377 -47.951 1.00 10.00 56 GLN A O 15
ATOM 24658 N N . LYS A 1 57 ? 21.690 -18.091 -46.163 1.00 10.00 57 LYS A N 15
ATOM 24659 C CA . LYS A 1 57 ? 20.353 -17.517 -45.992 1.00 10.00 57 LYS A CA 15
ATOM 24660 C C . LYS A 1 57 ? 20.067 -16.545 -47.133 1.00 10.00 57 LYS A C 15
ATOM 24661 O O . LYS A 1 57 ? 18.960 -16.540 -47.661 1.00 10.00 57 LYS A O 15
ATOM 24680 N N . LEU A 1 58 ? 21.059 -15.747 -47.553 1.00 10.00 58 LEU A N 15
ATOM 24681 C CA . LEU A 1 58 ? 20.914 -14.926 -48.752 1.00 10.00 58 LEU A CA 15
ATOM 24682 C C . LEU A 1 58 ? 20.798 -15.789 -50.007 1.00 10.00 58 LEU A C 15
ATOM 24683 O O . LEU A 1 58 ? 19.954 -15.502 -50.839 1.00 10.00 58 LEU A O 15
ATOM 24699 N N . LYS A 1 59 ? 21.463 -16.942 -50.102 1.00 10.00 59 LYS A N 15
ATOM 24700 C CA . LYS A 1 59 ? 21.197 -17.880 -51.204 1.00 10.00 59 LYS A CA 15
ATOM 24701 C C . LYS A 1 59 ? 19.787 -18.486 -51.146 1.00 10.00 59 LYS A C 15
ATOM 24702 O O . LYS A 1 59 ? 19.178 -18.686 -52.188 1.00 10.00 59 LYS A O 15
ATOM 24721 N N . ASP A 1 60 ? 19.221 -18.703 -49.961 1.00 10.00 60 ASP A N 15
ATOM 24722 C CA . ASP A 1 60 ? 17.798 -19.064 -49.784 1.00 10.00 60 ASP A CA 15
ATOM 24723 C C . ASP A 1 60 ? 16.854 -17.888 -50.161 1.00 10.00 60 ASP A C 15
ATOM 24724 O O . ASP A 1 60 ? 15.709 -18.113 -50.549 1.00 10.00 60 ASP A O 15
ATOM 24733 N N . ALA A 1 61 ? 17.325 -16.635 -50.116 1.00 10.00 61 ALA A N 15
ATOM 24734 C CA . ALA A 1 61 ? 16.622 -15.470 -50.667 1.00 10.00 61 ALA A CA 15
ATOM 24735 C C . ALA A 1 61 ? 16.808 -15.346 -52.195 1.00 10.00 61 ALA A C 15
ATOM 24736 O O . ALA A 1 61 ? 15.875 -14.962 -52.895 1.00 10.00 61 ALA A O 15
ATOM 24743 N N . GLU A 1 62 ? 17.954 -15.743 -52.754 1.00 10.00 62 GLU A N 15
ATOM 24744 C CA . GLU A 1 62 ? 18.127 -15.869 -54.212 1.00 10.00 62 GLU A CA 15
ATOM 24745 C C . GLU A 1 62 ? 17.255 -16.995 -54.746 1.00 10.00 62 GLU A C 15
ATOM 24746 O O . GLU A 1 62 ? 16.630 -16.849 -55.794 1.00 10.00 62 GLU A O 15
ATOM 24758 N N . LYS A 1 63 ? 17.141 -18.081 -53.976 1.00 10.00 63 LYS A N 15
ATOM 24759 C CA . LYS A 1 63 ? 16.190 -19.156 -54.211 1.00 10.00 63 LYS A CA 15
ATOM 24760 C C . LYS A 1 63 ? 14.767 -18.610 -54.241 1.00 10.00 63 LYS A C 15
ATOM 24761 O O . LYS A 1 63 ? 13.975 -19.035 -55.069 1.00 10.00 63 LYS A O 15
ATOM 24780 N N . ALA A 1 64 ? 14.446 -17.641 -53.390 1.00 10.00 64 ALA A N 15
ATOM 24781 C CA . ALA A 1 64 ? 13.115 -17.056 -53.314 1.00 10.00 64 ALA A CA 15
ATOM 24782 C C . ALA A 1 64 ? 12.759 -16.204 -54.538 1.00 10.00 64 ALA A C 15
ATOM 24783 O O . ALA A 1 64 ? 11.631 -16.273 -55.016 1.00 10.00 64 ALA A O 15
ATOM 24790 N N . VAL A 1 65 ? 13.706 -15.443 -55.091 1.00 10.00 65 VAL A N 15
ATOM 24791 C CA . VAL A 1 65 ? 13.520 -14.766 -56.388 1.00 10.00 65 VAL A CA 15
ATOM 24792 C C . VAL A 1 65 ? 13.668 -15.733 -57.589 1.00 10.00 65 VAL A C 15
ATOM 24793 O O . VAL A 1 65 ? 13.094 -15.497 -58.646 1.00 10.00 65 VAL A O 15
ATOM 24806 N N . GLU A 1 66 ? 14.343 -16.875 -57.435 1.00 10.00 66 GLU A N 15
ATOM 24807 C CA . GLU A 1 66 ? 14.353 -17.993 -58.407 1.00 10.00 66 GLU A CA 15
ATOM 24808 C C . GLU A 1 66 ? 12.969 -18.621 -58.556 1.00 10.00 66 GLU A C 15
ATOM 24809 O O . GLU A 1 66 ? 12.545 -18.979 -59.658 1.00 10.00 66 GLU A O 15
ATOM 24821 N N . VAL A 1 67 ? 12.261 -18.714 -57.433 1.00 10.00 67 VAL A N 15
ATOM 24822 C CA . VAL A 1 67 ? 11.059 -19.518 -57.311 1.00 10.00 67 VAL A CA 15
ATOM 24823 C C . VAL A 1 67 ? 9.739 -18.784 -57.157 1.00 10.00 67 VAL A C 15
ATOM 24824 O O . VAL A 1 67 ? 8.703 -19.303 -57.577 1.00 10.00 67 VAL A O 15
ATOM 24837 N N . ASP A 1 68 ? 9.769 -17.558 -56.651 1.00 10.00 68 ASP A N 15
ATOM 24838 C CA . ASP A 1 68 ? 8.620 -16.666 -56.653 1.00 10.00 68 ASP A CA 15
ATOM 24839 C C . ASP A 1 68 ? 9.039 -15.172 -56.690 1.00 10.00 68 ASP A C 15
ATOM 24840 O O . ASP A 1 68 ? 8.978 -14.494 -55.664 1.00 10.00 68 ASP A O 15
ATOM 24849 N N . PRO A 1 69 ? 9.547 -14.676 -57.841 1.00 10.00 69 PRO A N 15
ATOM 24850 C CA . PRO A 1 69 ? 10.129 -13.338 -58.067 1.00 10.00 69 PRO A CA 15
ATOM 24851 C C . PRO A 1 69 ? 9.259 -12.086 -57.802 1.00 10.00 69 PRO A C 15
ATOM 24852 O O . PRO A 1 69 ? 9.167 -11.188 -58.644 1.00 10.00 69 PRO A O 15
ATOM 24863 N N . ASP A 1 70 ? 8.617 -11.977 -56.641 1.00 10.00 70 ASP A N 15
ATOM 24864 C CA . ASP A 1 70 ? 7.995 -10.729 -56.206 1.00 10.00 70 ASP A CA 15
ATOM 24865 C C . ASP A 1 70 ? 9.092 -9.754 -55.785 1.00 10.00 70 ASP A C 15
ATOM 24866 O O . ASP A 1 70 ? 10.150 -10.177 -55.317 1.00 10.00 70 ASP A O 15
ATOM 24875 N N . ASP A 1 71 ? 8.867 -8.445 -55.941 1.00 10.00 71 ASP A N 15
ATOM 24876 C CA . ASP A 1 71 ? 9.886 -7.410 -55.684 1.00 10.00 71 ASP A CA 15
ATOM 24877 C C . ASP A 1 71 ? 10.431 -7.450 -54.253 1.00 10.00 71 ASP A C 15
ATOM 24878 O O . ASP A 1 71 ? 11.575 -7.073 -53.986 1.00 10.00 71 ASP A O 15
ATOM 24887 N N . VAL A 1 72 ? 9.642 -8.015 -53.345 1.00 10.00 72 VAL A N 15
ATOM 24888 C CA . VAL A 1 72 ? 10.034 -8.360 -52.000 1.00 10.00 72 VAL A CA 15
ATOM 24889 C C . VAL A 1 72 ? 11.061 -9.457 -51.915 1.00 10.00 72 VAL A C 15
ATOM 24890 O O . VAL A 1 72 ? 11.930 -9.309 -51.092 1.00 10.00 72 VAL A O 15
ATOM 24903 N N . ASN A 1 73 ? 11.031 -10.532 -52.693 1.00 10.00 73 ASN A N 15
ATOM 24904 C CA . ASN A 1 73 ? 11.996 -11.627 -52.545 1.00 10.00 73 ASN A CA 15
ATOM 24905 C C . ASN A 1 73 ? 13.388 -11.167 -53.002 1.00 10.00 73 ASN A C 15
ATOM 24906 O O . ASN A 1 73 ? 14.408 -11.615 -52.481 1.00 10.00 73 ASN A O 15
ATOM 24917 N N . LYS A 1 74 ? 13.409 -10.170 -53.890 1.00 10.00 74 LYS A N 15
ATOM 24918 C CA . LYS A 1 74 ? 14.611 -9.423 -54.317 1.00 10.00 74 LYS A CA 15
ATOM 24919 C C . LYS A 1 74 ? 15.054 -8.419 -53.240 1.00 10.00 74 LYS A C 15
ATOM 24920 O O . LYS A 1 74 ? 16.235 -8.333 -52.932 1.00 10.00 74 LYS A O 15
ATOM 24939 N N . SER A 1 75 ? 14.120 -7.720 -52.589 1.00 10.00 75 SER A N 15
ATOM 24940 C CA . SER A 1 75 ? 14.386 -6.840 -51.425 1.00 10.00 75 SER A CA 15
ATOM 24941 C C . SER A 1 75 ? 14.794 -7.586 -50.145 1.00 10.00 75 SER A C 15
ATOM 24942 O O . SER A 1 75 ? 15.610 -7.142 -49.345 1.00 10.00 75 SER A O 15
ATOM 24950 N N . THR A 1 76 ? 14.235 -8.771 -49.982 1.00 10.00 76 THR A N 15
ATOM 24951 C CA . THR A 1 76 ? 14.533 -9.828 -49.016 1.00 10.00 76 THR A CA 15
ATOM 24952 C C . THR A 1 76 ? 15.914 -10.364 -49.287 1.00 10.00 76 THR A C 15
ATOM 24953 O O . THR A 1 76 ? 16.610 -10.751 -48.356 1.00 10.00 76 THR A O 15
ATOM 24964 N N . LEU A 1 77 ? 16.363 -10.307 -50.540 1.00 10.00 77 LEU A N 15
ATOM 24965 C CA . LEU A 1 77 ? 17.773 -10.555 -50.780 1.00 10.00 77 LEU A CA 15
ATOM 24966 C C . LEU A 1 77 ? 18.603 -9.457 -50.131 1.00 10.00 77 LEU A C 15
ATOM 24967 O O . LEU A 1 77 ? 19.457 -9.747 -49.307 1.00 10.00 77 LEU A O 15
ATOM 24983 N N . GLN A 1 78 ? 18.287 -8.198 -50.401 1.00 10.00 78 GLN A N 15
ATOM 24984 C CA . GLN A 1 78 ? 18.985 -7.026 -49.856 1.00 10.00 78 GLN A CA 15
ATOM 24985 C C . GLN A 1 78 ? 18.983 -6.965 -48.331 1.00 10.00 78 GLN A C 15
ATOM 24986 O O . GLN A 1 78 ? 19.914 -6.444 -47.733 1.00 10.00 78 GLN A O 15
ATOM 25000 N N . ASN A 1 79 ? 17.981 -7.573 -47.712 1.00 10.00 79 ASN A N 15
ATOM 25001 C CA . ASN A 1 79 ? 17.835 -7.837 -46.284 1.00 10.00 79 ASN A CA 15
ATOM 25002 C C . ASN A 1 79 ? 18.736 -8.974 -45.767 1.00 10.00 79 ASN A C 15
ATOM 25003 O O . ASN A 1 79 ? 19.388 -8.820 -44.735 1.00 10.00 79 ASN A O 15
ATOM 25014 N N . ARG A 1 80 ? 18.816 -10.114 -46.467 1.00 10.00 80 ARG A N 15
ATOM 25015 C CA . ARG A 1 80 ? 19.749 -11.182 -46.086 1.00 10.00 80 ARG A CA 15
ATOM 25016 C C . ARG A 1 80 ? 21.206 -10.761 -46.312 1.00 10.00 80 ARG A C 15
ATOM 25017 O O . ARG A 1 80 ? 22.087 -11.005 -45.495 1.00 10.00 80 ARG A O 15
ATOM 25038 N N . ARG A 1 81 ? 21.432 -10.052 -47.414 1.00 10.00 81 ARG A N 15
ATOM 25039 C CA . ARG A 1 81 ? 22.651 -9.332 -47.796 1.00 10.00 81 ARG A CA 15
ATOM 25040 C C . ARG A 1 81 ? 22.977 -8.209 -46.809 1.00 10.00 81 ARG A C 15
ATOM 25041 O O . ARG A 1 81 ? 24.148 -7.957 -46.539 1.00 10.00 81 ARG A O 15
ATOM 25062 N N . ALA A 1 82 ? 21.963 -7.621 -46.177 1.00 10.00 82 ALA A N 15
ATOM 25063 C CA . ALA A 1 82 ? 22.122 -6.697 -45.058 1.00 10.00 82 ALA A CA 15
ATOM 25064 C C . ALA A 1 82 ? 22.562 -7.428 -43.770 1.00 10.00 82 ALA A C 15
ATOM 25065 O O . ALA A 1 82 ? 23.340 -6.861 -43.003 1.00 10.00 82 ALA A O 15
ATOM 25072 N N . ALA A 1 83 ? 22.153 -8.687 -43.534 1.00 10.00 83 ALA A N 15
ATOM 25073 C CA . ALA A 1 83 ? 22.750 -9.491 -42.457 1.00 10.00 83 ALA A CA 15
ATOM 25074 C C . ALA A 1 83 ? 24.197 -9.814 -42.803 1.00 10.00 83 ALA A C 15
ATOM 25075 O O . ALA A 1 83 ? 25.059 -9.532 -41.997 1.00 10.00 83 ALA A O 15
ATOM 25082 N N . VAL A 1 84 ? 24.526 -10.295 -43.999 1.00 10.00 84 VAL A N 15
ATOM 25083 C CA . VAL A 1 84 ? 25.938 -10.468 -44.418 1.00 10.00 84 VAL A CA 15
ATOM 25084 C C . VAL A 1 84 ? 26.702 -9.175 -44.204 1.00 10.00 84 VAL A C 15
ATOM 25085 O O . VAL A 1 84 ? 27.782 -9.242 -43.660 1.00 10.00 84 VAL A O 15
ATOM 25098 N N . SER A 1 85 ? 26.126 -8.004 -44.463 1.00 10.00 85 SER A N 15
ATOM 25099 C CA . SER A 1 85 ? 26.767 -6.718 -44.159 1.00 10.00 85 SER A CA 15
ATOM 25100 C C . SER A 1 85 ? 26.910 -6.432 -42.648 1.00 10.00 85 SER A C 15
ATOM 25101 O O . SER A 1 85 ? 27.964 -5.965 -42.214 1.00 10.00 85 SER A O 15
ATOM 25109 N N . THR A 1 86 ? 25.924 -6.794 -41.817 1.00 10.00 86 THR A N 15
ATOM 25110 C CA . THR A 1 86 ? 26.008 -6.787 -40.332 1.00 10.00 86 THR A CA 15
ATOM 25111 C C . THR A 1 86 ? 27.186 -7.627 -39.857 1.00 10.00 86 THR A C 15
ATOM 25112 O O . THR A 1 86 ? 28.060 -7.180 -39.117 1.00 10.00 86 THR A O 15
ATOM 25123 N N . LEU A 1 87 ? 27.171 -8.870 -40.315 1.00 10.00 87 LEU A N 15
ATOM 25124 C CA . LEU A 1 87 ? 28.062 -9.965 -40.014 1.00 10.00 87 LEU A CA 15
ATOM 25125 C C . LEU A 1 87 ? 29.489 -9.659 -40.470 1.00 10.00 87 LEU A C 15
ATOM 25126 O O . LEU A 1 87 ? 30.442 -9.927 -39.752 1.00 10.00 87 LEU A O 15
ATOM 25142 N N . GLU A 1 88 ? 29.633 -9.083 -41.659 1.00 10.00 88 GLU A N 15
ATOM 25143 C CA . GLU A 1 88 ? 30.890 -8.654 -42.267 1.00 10.00 88 GLU A CA 15
ATOM 25144 C C . GLU A 1 88 ? 31.460 -7.417 -41.535 1.00 10.00 88 GLU A C 15
ATOM 25145 O O . GLU A 1 88 ? 32.658 -7.373 -41.250 1.00 10.00 88 GLU A O 15
ATOM 25157 N N . THR A 1 89 ? 30.612 -6.435 -41.171 1.00 10.00 89 THR A N 15
ATOM 25158 C CA . THR A 1 89 ? 30.995 -5.287 -40.311 1.00 10.00 89 THR A CA 15
ATOM 25159 C C . THR A 1 89 ? 31.515 -5.783 -38.984 1.00 10.00 89 THR A C 15
ATOM 25160 O O . THR A 1 89 ? 32.600 -5.379 -38.554 1.00 10.00 89 THR A O 15
ATOM 25171 N N . LYS A 1 90 ? 30.755 -6.699 -38.367 1.00 10.00 90 LYS A N 15
ATOM 25172 C CA . LYS A 1 90 ? 31.199 -7.402 -37.176 1.00 10.00 90 LYS A CA 15
ATOM 25173 C C . LYS A 1 90 ? 32.520 -8.036 -37.450 1.00 10.00 90 LYS A C 15
ATOM 25174 O O . LYS A 1 90 ? 33.464 -7.630 -36.823 1.00 10.00 90 LYS A O 15
ATOM 25193 N N . LEU A 1 91 ? 32.671 -8.933 -38.403 1.00 10.00 91 LEU A N 15
ATOM 25194 C CA . LEU A 1 91 ? 33.924 -9.657 -38.488 1.00 10.00 91 LEU A CA 15
ATOM 25195 C C . LEU A 1 91 ? 35.137 -8.794 -38.789 1.00 10.00 91 LEU A C 15
ATOM 25196 O O . LEU A 1 91 ? 36.203 -9.149 -38.309 1.00 10.00 91 LEU A O 15
ATOM 25212 N N . GLY A 1 92 ? 35.008 -7.652 -39.464 1.00 10.00 92 GLY A N 15
ATOM 25213 C CA . GLY A 1 92 ? 36.121 -6.710 -39.543 1.00 10.00 92 GLY A CA 15
ATOM 25214 C C . GLY A 1 92 ? 36.422 -6.102 -38.165 1.00 10.00 92 GLY A C 15
ATOM 25215 O O . GLY A 1 92 ? 37.557 -6.178 -37.698 1.00 10.00 92 GLY A O 15
ATOM 25219 N N . GLU A 1 93 ? 35.403 -5.590 -37.462 1.00 10.00 93 GLU A N 15
ATOM 25220 C CA . GLU A 1 93 ? 35.531 -5.054 -36.094 1.00 10.00 93 GLU A CA 15
ATOM 25221 C C . GLU A 1 93 ? 35.957 -6.110 -35.051 1.00 10.00 93 GLU A C 15
ATOM 25222 O O . GLU A 1 93 ? 36.705 -5.776 -34.139 1.00 10.00 93 GLU A O 15
ATOM 25234 N N . LEU A 1 94 ? 35.554 -7.374 -35.234 1.00 10.00 94 LEU A N 15
ATOM 25235 C CA . LEU A 1 94 ? 35.785 -8.578 -34.428 1.00 10.00 94 LEU A CA 15
ATOM 25236 C C . LEU A 1 94 ? 37.204 -9.088 -34.635 1.00 10.00 94 LEU A C 15
ATOM 25237 O O . LEU A 1 94 ? 37.951 -9.210 -33.667 1.00 10.00 94 LEU A O 15
ATOM 25253 N N . LYS A 1 95 ? 37.618 -9.290 -35.892 1.00 10.00 95 LYS A N 15
ATOM 25254 C CA . LYS A 1 95 ? 39.001 -9.645 -36.257 1.00 10.00 95 LYS A CA 15
ATOM 25255 C C . LYS A 1 95 ? 39.976 -8.532 -35.825 1.00 10.00 95 LYS A C 15
ATOM 25256 O O . LYS A 1 95 ? 41.106 -8.831 -35.442 1.00 10.00 95 LYS A O 15
ATOM 25275 N N . ARG A 1 96 ? 39.521 -7.269 -35.774 1.00 10.00 96 ARG A N 15
ATOM 25276 C CA . ARG A 1 96 ? 40.239 -6.123 -35.169 1.00 10.00 96 ARG A CA 15
ATOM 25277 C C . ARG A 1 96 ? 40.210 -6.131 -33.643 1.00 10.00 96 ARG A C 15
ATOM 25278 O O . ARG A 1 96 ? 41.241 -5.806 -33.057 1.00 10.00 96 ARG A O 15
ATOM 25299 N N . GLN A 1 97 ? 39.110 -6.529 -32.981 1.00 10.00 97 GLN A N 15
ATOM 25300 C CA . GLN A 1 97 ? 39.144 -6.766 -31.525 1.00 10.00 97 GLN A CA 15
ATOM 25301 C C . GLN A 1 97 ? 40.218 -7.777 -31.248 1.00 10.00 97 GLN A C 15
ATOM 25302 O O . GLN A 1 97 ? 41.032 -7.524 -30.374 1.00 10.00 97 GLN A O 15
ATOM 25316 N N . LEU A 1 98 ? 40.288 -8.843 -32.050 1.00 10.00 98 LEU A N 15
ATOM 25317 C CA . LEU A 1 98 ? 41.393 -9.771 -31.971 1.00 10.00 98 LEU A CA 15
ATOM 25318 C C . LEU A 1 98 ? 42.727 -9.103 -32.202 1.00 10.00 98 LEU A C 15
ATOM 25319 O O . LEU A 1 98 ? 43.563 -9.215 -31.332 1.00 10.00 98 LEU A O 15
ATOM 25335 N N . ALA A 1 99 ? 42.951 -8.355 -33.272 1.00 10.00 99 ALA A N 15
ATOM 25336 C CA . ALA A 1 99 ? 44.245 -7.707 -33.456 1.00 10.00 99 ALA A CA 15
ATOM 25337 C C . ALA A 1 99 ? 44.670 -6.784 -32.285 1.00 10.00 99 ALA A C 15
ATOM 25338 O O . ALA A 1 99 ? 45.868 -6.602 -32.075 1.00 10.00 99 ALA A O 15
ATOM 25345 N N . ASP A 1 100 ? 43.736 -6.247 -31.492 1.00 10.00 100 ASP A N 15
ATOM 25346 C CA . ASP A 1 100 ? 44.015 -5.553 -30.225 1.00 10.00 100 ASP A CA 15
ATOM 25347 C C . ASP A 1 100 ? 44.244 -6.513 -29.031 1.00 10.00 100 ASP A C 15
ATOM 25348 O O . ASP A 1 100 ? 45.217 -6.372 -28.287 1.00 10.00 100 ASP A O 15
ATOM 25357 N N . LEU A 1 101 ? 43.384 -7.525 -28.885 1.00 10.00 101 LEU A N 15
ATOM 25358 C CA . LEU A 1 101 ? 43.435 -8.632 -27.917 1.00 10.00 101 LEU A CA 15
ATOM 25359 C C . LEU A 1 101 ? 44.749 -9.389 -27.964 1.00 10.00 101 LEU A C 15
ATOM 25360 O O . LEU A 1 101 ? 45.420 -9.643 -26.968 1.00 10.00 101 LEU A O 15
ATOM 25376 N N . VAL A 1 102 ? 45.063 -9.811 -29.176 1.00 10.00 102 VAL A N 15
ATOM 25377 C CA . VAL A 1 102 ? 46.118 -10.728 -29.527 1.00 10.00 102 VAL A CA 15
ATOM 25378 C C . VAL A 1 102 ? 47.442 -10.049 -29.225 1.00 10.00 102 VAL A C 15
ATOM 25379 O O . VAL A 1 102 ? 48.314 -10.604 -28.565 1.00 10.00 102 VAL A O 15
ATOM 25392 N N . ALA A 1 103 ? 47.526 -8.778 -29.615 1.00 10.00 103 ALA A N 15
ATOM 25393 C CA . ALA A 1 103 ? 48.592 -7.839 -29.313 1.00 10.00 103 ALA A CA 15
ATOM 25394 C C . ALA A 1 103 ? 48.737 -7.467 -27.818 1.00 10.00 103 ALA A C 15
ATOM 25395 O O . ALA A 1 103 ? 49.619 -6.688 -27.450 1.00 10.00 103 ALA A O 15
ATOM 25402 N N . ALA A 1 104 ? 47.926 -8.089 -26.958 1.00 10.00 104 ALA A N 15
ATOM 25403 C CA . ALA A 1 104 ? 47.986 -8.046 -25.506 1.00 10.00 104 ALA A CA 15
ATOM 25404 C C . ALA A 1 104 ? 48.147 -9.442 -24.862 1.00 10.00 104 ALA A C 15
ATOM 25405 O O . ALA A 1 104 ? 48.716 -9.546 -23.777 1.00 10.00 104 ALA A O 15
ATOM 25412 N N . GLN A 1 105 ? 47.753 -10.525 -25.548 1.00 10.00 105 GLN A N 15
ATOM 25413 C CA . GLN A 1 105 ? 48.041 -11.919 -25.160 1.00 10.00 105 GLN A CA 15
ATOM 25414 C C . GLN A 1 105 ? 49.564 -12.181 -25.040 1.00 10.00 105 GLN A C 15
ATOM 25415 O O . GLN A 1 105 ? 50.008 -13.047 -24.282 1.00 10.00 105 GLN A O 15
ATOM 25429 N N . LYS A 1 106 ? 50.353 -11.403 -25.795 1.00 10.00 106 LYS A N 15
ATOM 25430 C CA . LYS A 1 106 ? 51.826 -11.399 -25.886 1.00 10.00 106 LYS A CA 15
ATOM 25431 C C . LYS A 1 106 ? 52.547 -10.818 -24.656 1.00 10.00 106 LYS A C 15
ATOM 25432 O O . LYS A 1 106 ? 53.732 -11.098 -24.455 1.00 10.00 106 LYS A O 15
ATOM 25451 N N . LEU A 1 107 ? 51.859 -9.971 -23.881 1.00 10.00 107 LEU A N 15
ATOM 25452 C CA . LEU A 1 107 ? 52.413 -9.142 -22.796 1.00 10.00 107 LEU A CA 15
ATOM 25453 C C . LEU A 1 107 ? 52.653 -9.928 -21.491 1.00 10.00 107 LEU A C 15
ATOM 25454 O O . LEU A 1 107 ? 51.774 -10.724 -21.083 1.00 10.00 107 LEU A O 15
ATOM 25471 N N . MET A 1 1 ? 118.474 31.170 2.645 1.00 10.00 1 MET A N 16
ATOM 25472 C CA . MET A 1 1 ? 117.653 30.873 3.850 1.00 10.00 1 MET A CA 16
ATOM 25473 C C . MET A 1 1 ? 117.887 29.433 4.319 1.00 10.00 1 MET A C 16
ATOM 25474 O O . MET A 1 1 ? 118.205 28.564 3.505 1.00 10.00 1 MET A O 16
ATOM 25490 N N . HIS A 1 2 ? 117.725 29.168 5.622 1.00 10.00 2 HIS A N 16
ATOM 25491 C CA . HIS A 1 2 ? 118.046 27.881 6.269 1.00 10.00 2 HIS A CA 16
ATOM 25492 C C . HIS A 1 2 ? 116.909 27.346 7.174 1.00 10.00 2 HIS A C 16
ATOM 25493 O O . HIS A 1 2 ? 117.119 26.424 7.965 1.00 10.00 2 HIS A O 16
ATOM 25507 N N . HIS A 1 3 ? 115.700 27.912 7.054 1.00 10.00 3 HIS A N 16
ATOM 25508 C CA . HIS A 1 3 ? 114.541 27.656 7.929 1.00 10.00 3 HIS A CA 16
ATOM 25509 C C . HIS A 1 3 ? 113.247 27.387 7.125 1.00 10.00 3 HIS A C 16
ATOM 25510 O O . HIS A 1 3 ? 112.138 27.668 7.587 1.00 10.00 3 HIS A O 16
ATOM 25524 N N . HIS A 1 4 ? 113.382 26.876 5.895 1.00 10.00 4 HIS A N 16
ATOM 25525 C CA . HIS A 1 4 ? 112.290 26.620 4.945 1.00 10.00 4 HIS A CA 16
ATOM 25526 C C . HIS A 1 4 ? 112.420 25.195 4.375 1.00 10.00 4 HIS A C 16
ATOM 25527 O O . HIS A 1 4 ? 113.311 24.917 3.568 1.00 10.00 4 HIS A O 16
ATOM 25541 N N . HIS A 1 5 ? 111.560 24.278 4.832 1.00 10.00 5 HIS A N 16
ATOM 25542 C CA . HIS A 1 5 ? 111.598 22.847 4.493 1.00 10.00 5 HIS A CA 16
ATOM 25543 C C . HIS A 1 5 ? 110.221 22.165 4.641 1.00 10.00 5 HIS A C 16
ATOM 25544 O O . HIS A 1 5 ? 109.289 22.716 5.235 1.00 10.00 5 HIS A O 16
ATOM 25558 N N . HIS A 1 6 ? 110.105 20.939 4.120 1.00 10.00 6 HIS A N 16
ATOM 25559 C CA . HIS A 1 6 ? 108.945 20.053 4.298 1.00 10.00 6 HIS A CA 16
ATOM 25560 C C . HIS A 1 6 ? 108.751 19.630 5.772 1.00 10.00 6 HIS A C 16
ATOM 25561 O O . HIS A 1 6 ? 109.725 19.489 6.520 1.00 10.00 6 HIS A O 16
ATOM 25575 N N . HIS A 1 7 ? 107.500 19.390 6.184 1.00 10.00 7 HIS A N 16
ATOM 25576 C CA . HIS A 1 7 ? 107.144 18.887 7.523 1.00 10.00 7 HIS A CA 16
ATOM 25577 C C . HIS A 1 7 ? 105.895 17.968 7.524 1.00 10.00 7 HIS A C 16
ATOM 25578 O O . HIS A 1 7 ? 105.269 17.750 8.566 1.00 10.00 7 HIS A O 16
ATOM 25592 N N . GLY A 1 8 ? 105.504 17.419 6.365 1.00 10.00 8 GLY A N 16
ATOM 25593 C CA . GLY A 1 8 ? 104.455 16.392 6.272 1.00 10.00 8 GLY A CA 16
ATOM 25594 C C . GLY A 1 8 ? 104.857 15.075 6.954 1.00 10.00 8 GLY A C 16
ATOM 25595 O O . GLY A 1 8 ? 106.048 14.787 7.122 1.00 10.00 8 GLY A O 16
ATOM 25599 N N . LYS A 1 9 ? 103.863 14.268 7.347 1.00 10.00 9 LYS A N 16
ATOM 25600 C CA . LYS A 1 9 ? 104.027 13.071 8.202 1.00 10.00 9 LYS A CA 16
ATOM 25601 C C . LYS A 1 9 ? 103.215 11.878 7.671 1.00 10.00 9 LYS A C 16
ATOM 25602 O O . LYS A 1 9 ? 102.168 12.089 7.047 1.00 10.00 9 LYS A O 16
ATOM 25621 N N . PRO A 1 10 ? 103.691 10.634 7.876 1.00 10.00 10 PRO A N 16
ATOM 25622 C CA . PRO A 1 10 ? 103.117 9.445 7.244 1.00 10.00 10 PRO A CA 16
ATOM 25623 C C . PRO A 1 10 ? 101.732 9.070 7.801 1.00 10.00 10 PRO A C 16
ATOM 25624 O O . PRO A 1 10 ? 101.388 9.381 8.945 1.00 10.00 10 PRO A O 16
ATOM 25635 N N . ILE A 1 11 ? 100.944 8.369 6.978 1.00 10.00 11 ILE A N 16
ATOM 25636 C CA . ILE A 1 11 ? 99.570 7.922 7.266 1.00 10.00 11 ILE A CA 16
ATOM 25637 C C . ILE A 1 11 ? 99.234 6.669 6.424 1.00 10.00 11 ILE A C 16
ATOM 25638 O O . ILE A 1 11 ? 99.697 6.564 5.282 1.00 10.00 11 ILE A O 16
ATOM 25654 N N . PRO A 1 12 ? 98.462 5.704 6.961 1.00 10.00 12 PRO A N 16
ATOM 25655 C CA . PRO A 1 12 ? 97.945 4.546 6.224 1.00 10.00 12 PRO A CA 16
ATOM 25656 C C . PRO A 1 12 ? 97.223 4.907 4.913 1.00 10.00 12 PRO A C 16
ATOM 25657 O O . PRO A 1 12 ? 96.609 5.970 4.792 1.00 10.00 12 PRO A O 16
ATOM 25668 N N . ASN A 1 13 ? 97.265 3.995 3.936 1.00 10.00 13 ASN A N 16
ATOM 25669 C CA . ASN A 1 13 ? 96.593 4.148 2.639 1.00 10.00 13 ASN A CA 16
ATOM 25670 C C . ASN A 1 13 ? 95.057 4.282 2.791 1.00 10.00 13 ASN A C 16
ATOM 25671 O O . ASN A 1 13 ? 94.467 3.611 3.648 1.00 10.00 13 ASN A O 16
ATOM 25682 N N . PRO A 1 14 ? 94.390 5.109 1.961 1.00 10.00 14 PRO A N 16
ATOM 25683 C CA . PRO A 1 14 ? 92.940 5.304 2.014 1.00 10.00 14 PRO A CA 16
ATOM 25684 C C . PRO A 1 14 ? 92.164 4.094 1.461 1.00 10.00 14 PRO A C 16
ATOM 25685 O O . PRO A 1 14 ? 92.701 3.276 0.708 1.00 10.00 14 PRO A O 16
ATOM 25696 N N . LEU A 1 15 ? 90.875 4.003 1.811 1.00 10.00 15 LEU A N 16
ATOM 25697 C CA . LEU A 1 15 ? 89.959 2.929 1.399 1.00 10.00 15 LEU A CA 16
ATOM 25698 C C . LEU A 1 15 ? 88.524 3.479 1.248 1.00 10.00 15 LEU A C 16
ATOM 25699 O O . LEU A 1 15 ? 88.053 4.245 2.096 1.00 10.00 15 LEU A O 16
ATOM 25715 N N . LEU A 1 16 ? 87.836 3.103 0.166 1.00 10.00 16 LEU A N 16
ATOM 25716 C CA . LEU A 1 16 ? 86.447 3.494 -0.126 1.00 10.00 16 LEU A CA 16
ATOM 25717 C C . LEU A 1 16 ? 85.413 2.673 0.680 1.00 10.00 16 LEU A C 16
ATOM 25718 O O . LEU A 1 16 ? 85.752 1.699 1.359 1.00 10.00 16 LEU A O 16
ATOM 25734 N N . GLY A 1 17 ? 84.133 3.045 0.576 1.00 10.00 17 GLY A N 16
ATOM 25735 C CA . GLY A 1 17 ? 83.001 2.323 1.173 1.00 10.00 17 GLY A CA 16
ATOM 25736 C C . GLY A 1 17 ? 81.641 2.725 0.582 1.00 10.00 17 GLY A C 16
ATOM 25737 O O . GLY A 1 17 ? 81.528 3.730 -0.125 1.00 10.00 17 GLY A O 16
ATOM 25741 N N . LEU A 1 18 ? 80.611 1.920 0.866 1.00 10.00 18 LEU A N 16
ATOM 25742 C CA . LEU A 1 18 ? 79.243 2.057 0.342 1.00 10.00 18 LEU A CA 16
ATOM 25743 C C . LEU A 1 18 ? 78.224 1.384 1.288 1.00 10.00 18 LEU A C 16
ATOM 25744 O O . LEU A 1 18 ? 78.556 0.427 1.992 1.00 10.00 18 LEU A O 16
ATOM 25760 N N . ASP A 1 19 ? 76.975 1.854 1.271 1.00 10.00 19 ASP A N 16
ATOM 25761 C CA . ASP A 1 19 ? 75.834 1.269 1.994 1.00 10.00 19 ASP A CA 16
ATOM 25762 C C . ASP A 1 19 ? 74.531 1.428 1.181 1.00 10.00 19 ASP A C 16
ATOM 25763 O O . ASP A 1 19 ? 74.359 2.415 0.458 1.00 10.00 19 ASP A O 16
ATOM 25772 N N . SER A 1 20 ? 73.624 0.452 1.276 1.00 10.00 20 SER A N 16
ATOM 25773 C CA . SER A 1 20 ? 72.402 0.352 0.455 1.00 10.00 20 SER A CA 16
ATOM 25774 C C . SER A 1 20 ? 71.314 -0.528 1.104 1.00 10.00 20 SER A C 16
ATOM 25775 O O . SER A 1 20 ? 71.535 -1.143 2.153 1.00 10.00 20 SER A O 16
ATOM 25783 N N . THR A 1 21 ? 70.137 -0.603 0.473 1.00 10.00 21 THR A N 16
ATOM 25784 C CA . THR A 1 21 ? 68.980 -1.423 0.894 1.00 10.00 21 THR A CA 16
ATOM 25785 C C . THR A 1 21 ? 68.376 -2.201 -0.285 1.00 10.00 21 THR A C 16
ATOM 25786 O O . THR A 1 21 ? 68.633 -1.893 -1.452 1.00 10.00 21 THR A O 16
ATOM 25797 N N . GLU A 1 22 ? 67.587 -3.240 0.007 1.00 10.00 22 GLU A N 16
ATOM 25798 C CA . GLU A 1 22 ? 67.034 -4.171 -0.992 1.00 10.00 22 GLU A CA 16
ATOM 25799 C C . GLU A 1 22 ? 66.076 -3.489 -1.995 1.00 10.00 22 GLU A C 16
ATOM 25800 O O . GLU A 1 22 ? 65.102 -2.836 -1.608 1.00 10.00 22 GLU A O 16
ATOM 25812 N N . ASN A 1 23 ? 66.347 -3.657 -3.295 1.00 10.00 23 ASN A N 16
ATOM 25813 C CA . ASN A 1 23 ? 65.497 -3.178 -4.393 1.00 10.00 23 ASN A CA 16
ATOM 25814 C C . ASN A 1 23 ? 64.132 -3.898 -4.474 1.00 10.00 23 ASN A C 16
ATOM 25815 O O . ASN A 1 23 ? 64.033 -5.094 -4.191 1.00 10.00 23 ASN A O 16
ATOM 25826 N N . LEU A 1 24 ? 63.104 -3.195 -4.961 1.00 10.00 24 LEU A N 16
ATOM 25827 C CA . LEU A 1 24 ? 61.755 -3.718 -5.238 1.00 10.00 24 LEU A CA 16
ATOM 25828 C C . LEU A 1 24 ? 61.212 -3.147 -6.563 1.00 10.00 24 LEU A C 16
ATOM 25829 O O . LEU A 1 24 ? 61.638 -2.079 -7.011 1.00 10.00 24 LEU A O 16
ATOM 25845 N N . TYR A 1 25 ? 60.259 -3.858 -7.176 1.00 10.00 25 TYR A N 16
ATOM 25846 C CA . TYR A 1 25 ? 59.754 -3.592 -8.533 1.00 10.00 25 TYR A CA 16
ATOM 25847 C C . TYR A 1 25 ? 58.240 -3.858 -8.668 1.00 10.00 25 TYR A C 16
ATOM 25848 O O . TYR A 1 25 ? 57.613 -4.467 -7.795 1.00 10.00 25 TYR A O 16
ATOM 25866 N N . PHE A 1 26 ? 57.655 -3.389 -9.775 1.00 10.00 26 PHE A N 16
ATOM 25867 C CA . PHE A 1 26 ? 56.234 -3.538 -10.125 1.00 10.00 26 PHE A CA 16
ATOM 25868 C C . PHE A 1 26 ? 55.832 -4.986 -10.498 1.00 10.00 26 PHE A C 16
ATOM 25869 O O . PHE A 1 26 ? 56.666 -5.895 -10.544 1.00 10.00 26 PHE A O 16
ATOM 25886 N N . GLN A 1 27 ? 54.542 -5.192 -10.792 1.00 10.00 27 GLN A N 16
ATOM 25887 C CA . GLN A 1 27 ? 53.931 -6.490 -11.126 1.00 10.00 27 GLN A CA 16
ATOM 25888 C C . GLN A 1 27 ? 53.340 -6.501 -12.553 1.00 10.00 27 GLN A C 16
ATOM 25889 O O . GLN A 1 27 ? 53.217 -5.455 -13.201 1.00 10.00 27 GLN A O 16
ATOM 25903 N N . GLY A 1 28 ? 52.979 -7.690 -13.051 1.00 10.00 28 GLY A N 16
ATOM 25904 C CA . GLY A 1 28 ? 52.439 -7.902 -14.402 1.00 10.00 28 GLY A CA 16
ATOM 25905 C C . GLY A 1 28 ? 50.984 -7.446 -14.603 1.00 10.00 28 GLY A C 16
ATOM 25906 O O . GLY A 1 28 ? 50.310 -6.995 -13.671 1.00 10.00 28 GLY A O 16
ATOM 25910 N N . ILE A 1 29 ? 50.499 -7.570 -15.844 1.00 10.00 29 ILE A N 16
ATOM 25911 C CA . ILE A 1 29 ? 49.113 -7.265 -16.248 1.00 10.00 29 ILE A CA 16
ATOM 25912 C C . ILE A 1 29 ? 48.076 -8.165 -15.538 1.00 10.00 29 ILE A C 16
ATOM 25913 O O . ILE A 1 29 ? 48.394 -9.262 -15.069 1.00 10.00 29 ILE A O 16
ATOM 25929 N N . ASP A 1 30 ? 46.823 -7.706 -15.461 1.00 10.00 30 ASP A N 16
ATOM 25930 C CA . ASP A 1 30 ? 45.693 -8.462 -14.900 1.00 10.00 30 ASP A CA 16
ATOM 25931 C C . ASP A 1 30 ? 45.427 -9.807 -15.625 1.00 10.00 30 ASP A C 16
ATOM 25932 O O . ASP A 1 30 ? 45.701 -9.927 -16.827 1.00 10.00 30 ASP A O 16
ATOM 25941 N N . PRO A 1 31 ? 44.857 -10.814 -14.931 1.00 10.00 31 PRO A N 16
ATOM 25942 C CA . PRO A 1 31 ? 44.492 -12.106 -15.519 1.00 10.00 31 PRO A CA 16
ATOM 25943 C C . PRO A 1 31 ? 43.281 -12.024 -16.474 1.00 10.00 31 PRO A C 16
ATOM 25944 O O . PRO A 1 31 ? 42.633 -10.985 -16.620 1.00 10.00 31 PRO A O 16
ATOM 25955 N N . PHE A 1 32 ? 42.961 -13.162 -17.104 1.00 10.00 32 PHE A N 16
ATOM 25956 C CA . PHE A 1 32 ? 41.765 -13.416 -17.931 1.00 10.00 32 PHE A CA 16
ATOM 25957 C C . PHE A 1 32 ? 41.704 -12.680 -19.288 1.00 10.00 32 PHE A C 16
ATOM 25958 O O . PHE A 1 32 ? 40.731 -12.834 -20.031 1.00 10.00 32 PHE A O 16
ATOM 25975 N N . THR A 1 33 ? 42.749 -11.945 -19.679 1.00 10.00 33 THR A N 16
ATOM 25976 C CA . THR A 1 33 ? 42.879 -11.335 -21.021 1.00 10.00 33 THR A CA 16
ATOM 25977 C C . THR A 1 33 ? 42.830 -12.372 -22.143 1.00 10.00 33 THR A C 16
ATOM 25978 O O . THR A 1 33 ? 42.153 -12.140 -23.146 1.00 10.00 33 THR A O 16
ATOM 25989 N N . MET A 1 34 ? 43.442 -13.554 -21.970 1.00 10.00 34 MET A N 16
ATOM 25990 C CA . MET A 1 34 ? 43.282 -14.655 -22.930 1.00 10.00 34 MET A CA 16
ATOM 25991 C C . MET A 1 34 ? 42.015 -15.502 -22.712 1.00 10.00 34 MET A C 16
ATOM 25992 O O . MET A 1 34 ? 41.580 -16.182 -23.637 1.00 10.00 34 MET A O 16
ATOM 26006 N N . SER A 1 35 ? 41.339 -15.424 -21.561 1.00 10.00 35 SER A N 16
ATOM 26007 C CA . SER A 1 35 ? 39.988 -16.012 -21.443 1.00 10.00 35 SER A CA 16
ATOM 26008 C C . SER A 1 35 ? 39.057 -15.256 -22.401 1.00 10.00 35 SER A C 16
ATOM 26009 O O . SER A 1 35 ? 38.252 -15.852 -23.116 1.00 10.00 35 SER A O 16
ATOM 26017 N N . THR A 1 36 ? 39.253 -13.935 -22.482 1.00 10.00 36 THR A N 16
ATOM 26018 C CA . THR A 1 36 ? 38.647 -13.052 -23.482 1.00 10.00 36 THR A CA 16
ATOM 26019 C C . THR A 1 36 ? 39.104 -13.390 -24.906 1.00 10.00 36 THR A C 16
ATOM 26020 O O . THR A 1 36 ? 38.261 -13.384 -25.795 1.00 10.00 36 THR A O 16
ATOM 26031 N N . LEU A 1 37 ? 40.371 -13.767 -25.149 1.00 10.00 37 LEU A N 16
ATOM 26032 C CA . LEU A 1 37 ? 40.786 -14.309 -26.462 1.00 10.00 37 LEU A CA 16
ATOM 26033 C C . LEU A 1 37 ? 39.950 -15.515 -26.820 1.00 10.00 37 LEU A C 16
ATOM 26034 O O . LEU A 1 37 ? 39.443 -15.603 -27.930 1.00 10.00 37 LEU A O 16
ATOM 26050 N N . GLN A 1 38 ? 39.835 -16.459 -25.893 1.00 10.00 38 GLN A N 16
ATOM 26051 C CA . GLN A 1 38 ? 39.245 -17.739 -26.216 1.00 10.00 38 GLN A CA 16
ATOM 26052 C C . GLN A 1 38 ? 37.743 -17.604 -26.541 1.00 10.00 38 GLN A C 16
ATOM 26053 O O . GLN A 1 38 ? 37.230 -18.334 -27.384 1.00 10.00 38 GLN A O 16
ATOM 26067 N N . GLU A 1 39 ? 37.062 -16.633 -25.923 1.00 10.00 39 GLU A N 16
ATOM 26068 C CA . GLU A 1 39 ? 35.694 -16.175 -26.224 1.00 10.00 39 GLU A CA 16
ATOM 26069 C C . GLU A 1 39 ? 35.611 -15.364 -27.517 1.00 10.00 39 GLU A C 16
ATOM 26070 O O . GLU A 1 39 ? 34.726 -15.624 -28.320 1.00 10.00 39 GLU A O 16
ATOM 26082 N N . LEU A 1 40 ? 36.506 -14.413 -27.759 1.00 10.00 40 LEU A N 16
ATOM 26083 C CA . LEU A 1 40 ? 36.422 -13.487 -28.890 1.00 10.00 40 LEU A CA 16
ATOM 26084 C C . LEU A 1 40 ? 36.923 -14.097 -30.204 1.00 10.00 40 LEU A C 16
ATOM 26085 O O . LEU A 1 40 ? 36.311 -13.881 -31.238 1.00 10.00 40 LEU A O 16
ATOM 26101 N N . GLN A 1 41 ? 37.953 -14.939 -30.174 1.00 10.00 41 GLN A N 16
ATOM 26102 C CA . GLN A 1 41 ? 38.411 -15.760 -31.305 1.00 10.00 41 GLN A CA 16
ATOM 26103 C C . GLN A 1 41 ? 37.360 -16.832 -31.656 1.00 10.00 41 GLN A C 16
ATOM 26104 O O . GLN A 1 41 ? 37.243 -17.247 -32.808 1.00 10.00 41 GLN A O 16
ATOM 26118 N N . GLU A 1 42 ? 36.559 -17.259 -30.678 1.00 10.00 42 GLU A N 16
ATOM 26119 C CA . GLU A 1 42 ? 35.366 -18.085 -30.876 1.00 10.00 42 GLU A CA 16
ATOM 26120 C C . GLU A 1 42 ? 34.197 -17.246 -31.415 1.00 10.00 42 GLU A C 16
ATOM 26121 O O . GLU A 1 42 ? 33.487 -17.699 -32.307 1.00 10.00 42 GLU A O 16
ATOM 26133 N N . ASN A 1 43 ? 34.042 -16.004 -30.949 1.00 10.00 43 ASN A N 16
ATOM 26134 C CA . ASN A 1 43 ? 33.059 -15.042 -31.449 1.00 10.00 43 ASN A CA 16
ATOM 26135 C C . ASN A 1 43 ? 33.298 -14.724 -32.926 1.00 10.00 43 ASN A C 16
ATOM 26136 O O . ASN A 1 43 ? 32.362 -14.743 -33.715 1.00 10.00 43 ASN A O 16
ATOM 26147 N N . ILE A 1 44 ? 34.562 -14.530 -33.314 1.00 10.00 44 ILE A N 16
ATOM 26148 C CA . ILE A 1 44 ? 35.028 -14.429 -34.703 1.00 10.00 44 ILE A CA 16
ATOM 26149 C C . ILE A 1 44 ? 34.480 -15.608 -35.483 1.00 10.00 44 ILE A C 16
ATOM 26150 O O . ILE A 1 44 ? 33.769 -15.427 -36.452 1.00 10.00 44 ILE A O 16
ATOM 26166 N N . THR A 1 45 ? 34.775 -16.825 -35.042 1.00 10.00 45 THR A N 16
ATOM 26167 C CA . THR A 1 45 ? 34.448 -18.043 -35.778 1.00 10.00 45 THR A CA 16
ATOM 26168 C C . THR A 1 45 ? 32.941 -18.321 -35.803 1.00 10.00 45 THR A C 16
ATOM 26169 O O . THR A 1 45 ? 32.431 -18.805 -36.809 1.00 10.00 45 THR A O 16
ATOM 26180 N N . ALA A 1 46 ? 32.192 -17.998 -34.750 1.00 10.00 46 ALA A N 16
ATOM 26181 C CA . ALA A 1 46 ? 30.741 -18.185 -34.724 1.00 10.00 46 ALA A CA 16
ATOM 26182 C C . ALA A 1 46 ? 30.002 -17.097 -35.515 1.00 10.00 46 ALA A C 16
ATOM 26183 O O . ALA A 1 46 ? 29.071 -17.407 -36.252 1.00 10.00 46 ALA A O 16
ATOM 26190 N N . HIS A 1 47 ? 30.433 -15.839 -35.411 1.00 10.00 47 HIS A N 16
ATOM 26191 C CA . HIS A 1 47 ? 29.988 -14.730 -36.248 1.00 10.00 47 HIS A CA 16
ATOM 26192 C C . HIS A 1 47 ? 30.507 -14.887 -37.692 1.00 10.00 47 HIS A C 16
ATOM 26193 O O . HIS A 1 47 ? 29.860 -14.418 -38.616 1.00 10.00 47 HIS A O 16
ATOM 26207 N N . GLU A 1 48 ? 31.576 -15.654 -37.941 1.00 10.00 48 GLU A N 16
ATOM 26208 C CA . GLU A 1 48 ? 31.973 -16.040 -39.299 1.00 10.00 48 GLU A CA 16
ATOM 26209 C C . GLU A 1 48 ? 31.054 -17.152 -39.814 1.00 10.00 48 GLU A C 16
ATOM 26210 O O . GLU A 1 48 ? 30.643 -17.092 -40.960 1.00 10.00 48 GLU A O 16
ATOM 26222 N N . GLN A 1 49 ? 30.716 -18.172 -39.016 1.00 10.00 49 GLN A N 16
ATOM 26223 C CA . GLN A 1 49 ? 29.774 -19.223 -39.420 1.00 10.00 49 GLN A CA 16
ATOM 26224 C C . GLN A 1 49 ? 28.371 -18.654 -39.622 1.00 10.00 49 GLN A C 16
ATOM 26225 O O . GLN A 1 49 ? 27.697 -19.001 -40.584 1.00 10.00 49 GLN A O 16
ATOM 26239 N N . GLN A 1 50 ? 27.934 -17.723 -38.775 1.00 10.00 50 GLN A N 16
ATOM 26240 C CA . GLN A 1 50 ? 26.720 -16.947 -39.019 1.00 10.00 50 GLN A CA 16
ATOM 26241 C C . GLN A 1 50 ? 26.886 -16.086 -40.272 1.00 10.00 50 GLN A C 16
ATOM 26242 O O . GLN A 1 50 ? 25.887 -15.786 -40.913 1.00 10.00 50 GLN A O 16
ATOM 26256 N N . LEU A 1 51 ? 28.117 -15.733 -40.662 1.00 10.00 51 LEU A N 16
ATOM 26257 C CA . LEU A 1 51 ? 28.397 -15.039 -41.912 1.00 10.00 51 LEU A CA 16
ATOM 26258 C C . LEU A 1 51 ? 28.367 -15.955 -43.140 1.00 10.00 51 LEU A C 16
ATOM 26259 O O . LEU A 1 51 ? 27.725 -15.580 -44.114 1.00 10.00 51 LEU A O 16
ATOM 26275 N N . VAL A 1 52 ? 28.931 -17.167 -43.102 1.00 10.00 52 VAL A N 16
ATOM 26276 C CA . VAL A 1 52 ? 28.760 -18.176 -44.164 1.00 10.00 52 VAL A CA 16
ATOM 26277 C C . VAL A 1 52 ? 27.306 -18.546 -44.306 1.00 10.00 52 VAL A C 16
ATOM 26278 O O . VAL A 1 52 ? 26.801 -18.634 -45.418 1.00 10.00 52 VAL A O 16
ATOM 26291 N N . THR A 1 53 ? 26.617 -18.703 -43.176 1.00 10.00 53 THR A N 16
ATOM 26292 C CA . THR A 1 53 ? 25.206 -18.976 -43.133 1.00 10.00 53 THR A CA 16
ATOM 26293 C C . THR A 1 53 ? 24.450 -17.778 -43.653 1.00 10.00 53 THR A C 16
ATOM 26294 O O . THR A 1 53 ? 23.522 -18.012 -44.392 1.00 10.00 53 THR A O 16
ATOM 26305 N N . ALA A 1 54 ? 24.840 -16.530 -43.366 1.00 10.00 54 ALA A N 16
ATOM 26306 C CA . ALA A 1 54 ? 24.242 -15.340 -43.971 1.00 10.00 54 ALA A CA 16
ATOM 26307 C C . ALA A 1 54 ? 24.463 -15.318 -45.490 1.00 10.00 54 ALA A C 16
ATOM 26308 O O . ALA A 1 54 ? 23.547 -14.945 -46.220 1.00 10.00 54 ALA A O 16
ATOM 26315 N N . ARG A 1 55 ? 25.614 -15.808 -45.986 1.00 10.00 55 ARG A N 16
ATOM 26316 C CA . ARG A 1 55 ? 25.806 -16.023 -47.432 1.00 10.00 55 ARG A CA 16
ATOM 26317 C C . ARG A 1 55 ? 24.799 -17.065 -47.953 1.00 10.00 55 ARG A C 16
ATOM 26318 O O . ARG A 1 55 ? 24.097 -16.841 -48.931 1.00 10.00 55 ARG A O 16
ATOM 26339 N N . GLN A 1 56 ? 24.687 -18.190 -47.245 1.00 10.00 56 GLN A N 16
ATOM 26340 C CA . GLN A 1 56 ? 23.756 -19.303 -47.488 1.00 10.00 56 GLN A CA 16
ATOM 26341 C C . GLN A 1 56 ? 22.275 -18.897 -47.350 1.00 10.00 56 GLN A C 16
ATOM 26342 O O . GLN A 1 56 ? 21.397 -19.433 -48.019 1.00 10.00 56 GLN A O 16
ATOM 26356 N N . LYS A 1 57 ? 21.988 -17.908 -46.508 1.00 10.00 57 LYS A N 16
ATOM 26357 C CA . LYS A 1 57 ? 20.674 -17.321 -46.258 1.00 10.00 57 LYS A CA 16
ATOM 26358 C C . LYS A 1 57 ? 20.316 -16.356 -47.376 1.00 10.00 57 LYS A C 16
ATOM 26359 O O . LYS A 1 57 ? 19.186 -16.381 -47.852 1.00 10.00 57 LYS A O 16
ATOM 26378 N N . LEU A 1 58 ? 21.282 -15.564 -47.855 1.00 10.00 58 LEU A N 16
ATOM 26379 C CA . LEU A 1 58 ? 21.100 -14.767 -49.063 1.00 10.00 58 LEU A CA 16
ATOM 26380 C C . LEU A 1 58 ? 21.006 -15.658 -50.309 1.00 10.00 58 LEU A C 16
ATOM 26381 O O . LEU A 1 58 ? 20.128 -15.424 -51.122 1.00 10.00 58 LEU A O 16
ATOM 26397 N N . LYS A 1 59 ? 21.684 -16.808 -50.393 1.00 10.00 59 LYS A N 16
ATOM 26398 C CA . LYS A 1 59 ? 21.435 -17.779 -51.480 1.00 10.00 59 LYS A CA 16
ATOM 26399 C C . LYS A 1 59 ? 20.049 -18.447 -51.406 1.00 10.00 59 LYS A C 16
ATOM 26400 O O . LYS A 1 59 ? 19.432 -18.688 -52.438 1.00 10.00 59 LYS A O 16
ATOM 26419 N N . ASP A 1 60 ? 19.512 -18.686 -50.209 1.00 10.00 60 ASP A N 16
ATOM 26420 C CA . ASP A 1 60 ? 18.116 -19.128 -49.993 1.00 10.00 60 ASP A CA 16
ATOM 26421 C C . ASP A 1 60 ? 17.094 -17.997 -50.267 1.00 10.00 60 ASP A C 16
ATOM 26422 O O . ASP A 1 60 ? 15.948 -18.268 -50.624 1.00 10.00 60 ASP A O 16
ATOM 26431 N N . ALA A 1 61 ? 17.491 -16.723 -50.171 1.00 10.00 61 ALA A N 16
ATOM 26432 C CA . ALA A 1 61 ? 16.679 -15.596 -50.632 1.00 10.00 61 ALA A CA 16
ATOM 26433 C C . ALA A 1 61 ? 16.789 -15.410 -52.161 1.00 10.00 61 ALA A C 16
ATOM 26434 O O . ALA A 1 61 ? 15.813 -15.033 -52.802 1.00 10.00 61 ALA A O 16
ATOM 26441 N N . GLU A 1 62 ? 17.921 -15.746 -52.791 1.00 10.00 62 GLU A N 16
ATOM 26442 C CA . GLU A 1 62 ? 18.014 -15.818 -54.259 1.00 10.00 62 GLU A CA 16
ATOM 26443 C C . GLU A 1 62 ? 17.164 -16.970 -54.765 1.00 10.00 62 GLU A C 16
ATOM 26444 O O . GLU A 1 62 ? 16.464 -16.826 -55.765 1.00 10.00 62 GLU A O 16
ATOM 26456 N N . LYS A 1 63 ? 17.156 -18.086 -54.026 1.00 10.00 63 LYS A N 16
ATOM 26457 C CA . LYS A 1 63 ? 16.235 -19.193 -54.247 1.00 10.00 63 LYS A CA 16
ATOM 26458 C C . LYS A 1 63 ? 14.788 -18.706 -54.175 1.00 10.00 63 LYS A C 16
ATOM 26459 O O . LYS A 1 63 ? 13.966 -19.151 -54.962 1.00 10.00 63 LYS A O 16
ATOM 26478 N N . ALA A 1 64 ? 14.479 -17.762 -53.293 1.00 10.00 64 ALA A N 16
ATOM 26479 C CA . ALA A 1 64 ? 13.131 -17.231 -53.128 1.00 10.00 64 ALA A CA 16
ATOM 26480 C C . ALA A 1 64 ? 12.669 -16.368 -54.306 1.00 10.00 64 ALA A C 16
ATOM 26481 O O . ALA A 1 64 ? 11.527 -16.489 -54.737 1.00 10.00 64 ALA A O 16
ATOM 26488 N N . VAL A 1 65 ? 13.543 -15.532 -54.872 1.00 10.00 65 VAL A N 16
ATOM 26489 C CA . VAL A 1 65 ? 13.255 -14.830 -56.137 1.00 10.00 65 VAL A CA 16
ATOM 26490 C C . VAL A 1 65 ? 13.370 -15.759 -57.370 1.00 10.00 65 VAL A C 16
ATOM 26491 O O . VAL A 1 65 ? 12.730 -15.517 -58.386 1.00 10.00 65 VAL A O 16
ATOM 26504 N N . GLU A 1 66 ? 14.095 -16.877 -57.288 1.00 10.00 66 GLU A N 16
ATOM 26505 C CA . GLU A 1 66 ? 14.087 -17.963 -58.294 1.00 10.00 66 GLU A CA 16
ATOM 26506 C C . GLU A 1 66 ? 12.721 -18.642 -58.379 1.00 10.00 66 GLU A C 16
ATOM 26507 O O . GLU A 1 66 ? 12.234 -18.966 -59.465 1.00 10.00 66 GLU A O 16
ATOM 26519 N N . VAL A 1 67 ? 12.101 -18.821 -57.216 1.00 10.00 67 VAL A N 16
ATOM 26520 C CA . VAL A 1 67 ? 10.944 -19.681 -57.052 1.00 10.00 67 VAL A CA 16
ATOM 26521 C C . VAL A 1 67 ? 9.605 -19.011 -56.811 1.00 10.00 67 VAL A C 16
ATOM 26522 O O . VAL A 1 67 ? 8.570 -19.564 -57.187 1.00 10.00 67 VAL A O 16
ATOM 26535 N N . ASP A 1 68 ? 9.609 -17.795 -56.277 1.00 10.00 68 ASP A N 16
ATOM 26536 C CA . ASP A 1 68 ? 8.425 -16.952 -56.197 1.00 10.00 68 ASP A CA 16
ATOM 26537 C C . ASP A 1 68 ? 8.778 -15.442 -56.219 1.00 10.00 68 ASP A C 16
ATOM 26538 O O . ASP A 1 68 ? 8.742 -14.788 -55.174 1.00 10.00 68 ASP A O 16
ATOM 26547 N N . PRO A 1 69 ? 9.204 -14.900 -57.383 1.00 10.00 69 PRO A N 16
ATOM 26548 C CA . PRO A 1 69 ? 9.721 -13.537 -57.600 1.00 10.00 69 PRO A CA 16
ATOM 26549 C C . PRO A 1 69 ? 8.817 -12.330 -57.264 1.00 10.00 69 PRO A C 16
ATOM 26550 O O . PRO A 1 69 ? 8.596 -11.450 -58.100 1.00 10.00 69 PRO A O 16
ATOM 26561 N N . ASP A 1 70 ? 8.285 -12.237 -56.047 1.00 10.00 70 ASP A N 16
ATOM 26562 C CA . ASP A 1 70 ? 7.650 -11.012 -55.574 1.00 10.00 70 ASP A CA 16
ATOM 26563 C C . ASP A 1 70 ? 8.740 -9.998 -55.233 1.00 10.00 70 ASP A C 16
ATOM 26564 O O . ASP A 1 70 ? 9.851 -10.373 -54.858 1.00 10.00 70 ASP A O 16
ATOM 26573 N N . ASP A 1 71 ? 8.436 -8.706 -55.342 1.00 10.00 71 ASP A N 16
ATOM 26574 C CA . ASP A 1 71 ? 9.371 -7.596 -55.095 1.00 10.00 71 ASP A CA 16
ATOM 26575 C C . ASP A 1 71 ? 10.085 -7.665 -53.755 1.00 10.00 71 ASP A C 16
ATOM 26576 O O . ASP A 1 71 ? 11.258 -7.316 -53.608 1.00 10.00 71 ASP A O 16
ATOM 26585 N N . VAL A 1 72 ? 9.363 -8.198 -52.790 1.00 10.00 72 VAL A N 16
ATOM 26586 C CA . VAL A 1 72 ? 9.842 -8.517 -51.481 1.00 10.00 72 VAL A CA 16
ATOM 26587 C C . VAL A 1 72 ? 10.871 -9.609 -51.457 1.00 10.00 72 VAL A C 16
ATOM 26588 O O . VAL A 1 72 ? 11.788 -9.451 -50.692 1.00 10.00 72 VAL A O 16
ATOM 26601 N N . ASN A 1 73 ? 10.801 -10.676 -52.242 1.00 10.00 73 ASN A N 16
ATOM 26602 C CA . ASN A 1 73 ? 11.801 -11.742 -52.178 1.00 10.00 73 ASN A CA 16
ATOM 26603 C C . ASN A 1 73 ? 13.145 -11.232 -52.714 1.00 10.00 73 ASN A C 16
ATOM 26604 O O . ASN A 1 73 ? 14.208 -11.682 -52.285 1.00 10.00 73 ASN A O 16
ATOM 26615 N N . LYS A 1 74 ? 13.091 -10.199 -53.564 1.00 10.00 74 LYS A N 16
ATOM 26616 C CA . LYS A 1 74 ? 14.260 -9.445 -54.062 1.00 10.00 74 LYS A CA 16
ATOM 26617 C C . LYS A 1 74 ? 14.754 -8.430 -53.019 1.00 10.00 74 LYS A C 16
ATOM 26618 O O . LYS A 1 74 ? 15.952 -8.300 -52.814 1.00 10.00 74 LYS A O 16
ATOM 26637 N N . SER A 1 75 ? 13.852 -7.773 -52.284 1.00 10.00 75 SER A N 16
ATOM 26638 C CA . SER A 1 75 ? 14.189 -6.891 -51.142 1.00 10.00 75 SER A CA 16
ATOM 26639 C C . SER A 1 75 ? 14.688 -7.638 -49.895 1.00 10.00 75 SER A C 16
ATOM 26640 O O . SER A 1 75 ? 15.576 -7.205 -49.171 1.00 10.00 75 SER A O 16
ATOM 26648 N N . THR A 1 76 ? 14.119 -8.809 -49.675 1.00 10.00 76 THR A N 16
ATOM 26649 C CA . THR A 1 76 ? 14.480 -9.869 -48.732 1.00 10.00 76 THR A CA 16
ATOM 26650 C C . THR A 1 76 ? 15.848 -10.387 -49.089 1.00 10.00 76 THR A C 16
ATOM 26651 O O . THR A 1 76 ? 16.608 -10.769 -48.207 1.00 10.00 76 THR A O 16
ATOM 26662 N N . LEU A 1 77 ? 16.218 -10.316 -50.367 1.00 10.00 77 LEU A N 16
ATOM 26663 C CA . LEU A 1 77 ? 17.606 -10.555 -50.704 1.00 10.00 77 LEU A CA 16
ATOM 26664 C C . LEU A 1 77 ? 18.497 -9.481 -50.094 1.00 10.00 77 LEU A C 16
ATOM 26665 O O . LEU A 1 77 ? 19.402 -9.791 -49.332 1.00 10.00 77 LEU A O 16
ATOM 26681 N N . GLN A 1 78 ? 18.193 -8.217 -50.348 1.00 10.00 78 GLN A N 16
ATOM 26682 C CA . GLN A 1 78 ? 18.938 -7.054 -49.851 1.00 10.00 78 GLN A CA 16
ATOM 26683 C C . GLN A 1 78 ? 19.004 -6.991 -48.329 1.00 10.00 78 GLN A C 16
ATOM 26684 O O . GLN A 1 78 ? 19.977 -6.496 -47.783 1.00 10.00 78 GLN A O 16
ATOM 26698 N N . ASN A 1 79 ? 18.014 -7.563 -47.656 1.00 10.00 79 ASN A N 16
ATOM 26699 C CA . ASN A 1 79 ? 17.939 -7.820 -46.221 1.00 10.00 79 ASN A CA 16
ATOM 26700 C C . ASN A 1 79 ? 18.874 -8.950 -45.752 1.00 10.00 79 ASN A C 16
ATOM 26701 O O . ASN A 1 79 ? 19.580 -8.799 -44.756 1.00 10.00 79 ASN A O 16
ATOM 26712 N N . ARG A 1 80 ? 18.917 -10.084 -46.463 1.00 10.00 80 ARG A N 16
ATOM 26713 C CA . ARG A 1 80 ? 19.846 -11.177 -46.147 1.00 10.00 80 ARG A CA 16
ATOM 26714 C C . ARG A 1 80 ? 21.301 -10.789 -46.432 1.00 10.00 80 ARG A C 16
ATOM 26715 O O . ARG A 1 80 ? 22.216 -11.031 -45.648 1.00 10.00 80 ARG A O 16
ATOM 26736 N N . ARG A 1 81 ? 21.487 -10.096 -47.547 1.00 10.00 81 ARG A N 16
ATOM 26737 C CA . ARG A 1 81 ? 22.698 -9.408 -47.996 1.00 10.00 81 ARG A CA 16
ATOM 26738 C C . ARG A 1 81 ? 23.080 -8.253 -47.056 1.00 10.00 81 ARG A C 16
ATOM 26739 O O . ARG A 1 81 ? 24.262 -7.991 -46.848 1.00 10.00 81 ARG A O 16
ATOM 26760 N N . ALA A 1 82 ? 22.099 -7.644 -46.387 1.00 10.00 82 ALA A N 16
ATOM 26761 C CA . ALA A 1 82 ? 22.312 -6.690 -45.299 1.00 10.00 82 ALA A CA 16
ATOM 26762 C C . ALA A 1 82 ? 22.779 -7.398 -44.012 1.00 10.00 82 ALA A C 16
ATOM 26763 O O . ALA A 1 82 ? 23.593 -6.827 -43.285 1.00 10.00 82 ALA A O 16
ATOM 26770 N N . ALA A 1 83 ? 22.345 -8.638 -43.732 1.00 10.00 83 ALA A N 16
ATOM 26771 C CA . ALA A 1 83 ? 22.958 -9.427 -42.658 1.00 10.00 83 ALA A CA 16
ATOM 26772 C C . ALA A 1 83 ? 24.406 -9.732 -43.026 1.00 10.00 83 ALA A C 16
ATOM 26773 O O . ALA A 1 83 ? 25.278 -9.425 -42.240 1.00 10.00 83 ALA A O 16
ATOM 26780 N N . VAL A 1 84 ? 24.720 -10.204 -44.230 1.00 10.00 84 VAL A N 16
ATOM 26781 C CA . VAL A 1 84 ? 26.128 -10.358 -44.668 1.00 10.00 84 VAL A CA 16
ATOM 26782 C C . VAL A 1 84 ? 26.901 -9.070 -44.449 1.00 10.00 84 VAL A C 16
ATOM 26783 O O . VAL A 1 84 ? 27.995 -9.147 -43.930 1.00 10.00 84 VAL A O 16
ATOM 26796 N N . SER A 1 85 ? 26.324 -7.897 -44.699 1.00 10.00 85 SER A N 16
ATOM 26797 C CA . SER A 1 85 ? 26.976 -6.613 -44.396 1.00 10.00 85 SER A CA 16
ATOM 26798 C C . SER A 1 85 ? 27.130 -6.327 -42.885 1.00 10.00 85 SER A C 16
ATOM 26799 O O . SER A 1 85 ? 28.189 -5.868 -42.456 1.00 10.00 85 SER A O 16
ATOM 26807 N N . THR A 1 86 ? 26.143 -6.682 -42.051 1.00 10.00 86 THR A N 16
ATOM 26808 C CA . THR A 1 86 ? 26.229 -6.679 -40.566 1.00 10.00 86 THR A CA 16
ATOM 26809 C C . THR A 1 86 ? 27.411 -7.517 -40.099 1.00 10.00 86 THR A C 16
ATOM 26810 O O . THR A 1 86 ? 28.288 -7.068 -39.364 1.00 10.00 86 THR A O 16
ATOM 26821 N N . LEU A 1 87 ? 27.396 -8.759 -40.562 1.00 10.00 87 LEU A N 16
ATOM 26822 C CA . LEU A 1 87 ? 28.290 -9.857 -40.274 1.00 10.00 87 LEU A CA 16
ATOM 26823 C C . LEU A 1 87 ? 29.715 -9.543 -40.724 1.00 10.00 87 LEU A C 16
ATOM 26824 O O . LEU A 1 87 ? 30.667 -9.796 -39.998 1.00 10.00 87 LEU A O 16
ATOM 26840 N N . GLU A 1 88 ? 29.857 -8.975 -41.916 1.00 10.00 88 GLU A N 16
ATOM 26841 C CA . GLU A 1 88 ? 31.119 -8.566 -42.522 1.00 10.00 88 GLU A CA 16
ATOM 26842 C C . GLU A 1 88 ? 31.712 -7.342 -41.785 1.00 10.00 88 GLU A C 16
ATOM 26843 O O . GLU A 1 88 ? 32.907 -7.326 -41.481 1.00 10.00 88 GLU A O 16
ATOM 26855 N N . THR A 1 89 ? 30.879 -6.339 -41.439 1.00 10.00 89 THR A N 16
ATOM 26856 C CA . THR A 1 89 ? 31.279 -5.193 -40.586 1.00 10.00 89 THR A CA 16
ATOM 26857 C C . THR A 1 89 ? 31.785 -5.690 -39.254 1.00 10.00 89 THR A C 16
ATOM 26858 O O . THR A 1 89 ? 32.879 -5.307 -38.824 1.00 10.00 89 THR A O 16
ATOM 26869 N N . LYS A 1 90 ? 30.995 -6.578 -38.632 1.00 10.00 90 LYS A N 16
ATOM 26870 C CA . LYS A 1 90 ? 31.399 -7.263 -37.418 1.00 10.00 90 LYS A CA 16
ATOM 26871 C C . LYS A 1 90 ? 32.720 -7.913 -37.646 1.00 10.00 90 LYS A C 16
ATOM 26872 O O . LYS A 1 90 ? 33.646 -7.490 -37.004 1.00 10.00 90 LYS A O 16
ATOM 26891 N N . LEU A 1 91 ? 32.882 -8.830 -38.578 1.00 10.00 91 LEU A N 16
ATOM 26892 C CA . LEU A 1 91 ? 34.129 -9.567 -38.642 1.00 10.00 91 LEU A CA 16
ATOM 26893 C C . LEU A 1 91 ? 35.353 -8.719 -38.933 1.00 10.00 91 LEU A C 16
ATOM 26894 O O . LEU A 1 91 ? 36.393 -9.058 -38.392 1.00 10.00 91 LEU A O 16
ATOM 26910 N N . GLY A 1 92 ? 35.260 -7.611 -39.664 1.00 10.00 92 GLY A N 16
ATOM 26911 C CA . GLY A 1 92 ? 36.393 -6.689 -39.735 1.00 10.00 92 GLY A CA 16
ATOM 26912 C C . GLY A 1 92 ? 36.693 -6.074 -38.362 1.00 10.00 92 GLY A C 16
ATOM 26913 O O . GLY A 1 92 ? 37.820 -6.176 -37.873 1.00 10.00 92 GLY A O 16
ATOM 26917 N N . GLU A 1 93 ? 35.677 -5.527 -37.684 1.00 10.00 93 GLU A N 16
ATOM 26918 C CA . GLU A 1 93 ? 35.803 -4.971 -36.326 1.00 10.00 93 GLU A CA 16
ATOM 26919 C C . GLU A 1 93 ? 36.202 -6.028 -35.269 1.00 10.00 93 GLU A C 16
ATOM 26920 O O . GLU A 1 93 ? 37.003 -5.727 -34.393 1.00 10.00 93 GLU A O 16
ATOM 26932 N N . LEU A 1 94 ? 35.723 -7.269 -35.400 1.00 10.00 94 LEU A N 16
ATOM 26933 C CA . LEU A 1 94 ? 35.922 -8.460 -34.568 1.00 10.00 94 LEU A CA 16
ATOM 26934 C C . LEU A 1 94 ? 37.344 -8.974 -34.721 1.00 10.00 94 LEU A C 16
ATOM 26935 O O . LEU A 1 94 ? 38.062 -9.094 -33.731 1.00 10.00 94 LEU A O 16
ATOM 26951 N N . LYS A 1 95 ? 37.787 -9.188 -35.964 1.00 10.00 95 LYS A N 16
ATOM 26952 C CA . LYS A 1 95 ? 39.166 -9.569 -36.300 1.00 10.00 95 LYS A CA 16
ATOM 26953 C C . LYS A 1 95 ? 40.155 -8.477 -35.850 1.00 10.00 95 LYS A C 16
ATOM 26954 O O . LYS A 1 95 ? 41.264 -8.797 -35.422 1.00 10.00 95 LYS A O 16
ATOM 26973 N N . ARG A 1 96 ? 39.733 -7.201 -35.831 1.00 10.00 96 ARG A N 16
ATOM 26974 C CA . ARG A 1 96 ? 40.462 -6.066 -35.218 1.00 10.00 96 ARG A CA 16
ATOM 26975 C C . ARG A 1 96 ? 40.395 -6.043 -33.688 1.00 10.00 96 ARG A C 16
ATOM 26976 O O . ARG A 1 96 ? 41.398 -5.680 -33.075 1.00 10.00 96 ARG A O 16
ATOM 26997 N N . GLN A 1 97 ? 39.283 -6.450 -33.051 1.00 10.00 97 GLN A N 16
ATOM 26998 C CA . GLN A 1 97 ? 39.261 -6.663 -31.592 1.00 10.00 97 GLN A CA 16
ATOM 26999 C C . GLN A 1 97 ? 40.301 -7.697 -31.272 1.00 10.00 97 GLN A C 16
ATOM 27000 O O . GLN A 1 97 ? 41.091 -7.461 -30.372 1.00 10.00 97 GLN A O 16
ATOM 27014 N N . LEU A 1 98 ? 40.373 -8.767 -32.069 1.00 10.00 98 LEU A N 16
ATOM 27015 C CA . LEU A 1 98 ? 41.441 -9.731 -31.946 1.00 10.00 98 LEU A CA 16
ATOM 27016 C C . LEU A 1 98 ? 42.807 -9.115 -32.130 1.00 10.00 98 LEU A C 16
ATOM 27017 O O . LEU A 1 98 ? 43.612 -9.267 -31.236 1.00 10.00 98 LEU A O 16
ATOM 27033 N N . ALA A 1 99 ? 43.091 -8.370 -33.189 1.00 10.00 99 ALA A N 16
ATOM 27034 C CA . ALA A 1 99 ? 44.418 -7.779 -33.328 1.00 10.00 99 ALA A CA 16
ATOM 27035 C C . ALA A 1 99 ? 44.836 -6.873 -32.143 1.00 10.00 99 ALA A C 16
ATOM 27036 O O . ALA A 1 99 ? 46.029 -6.753 -31.871 1.00 10.00 99 ALA A O 16
ATOM 27043 N N . ASP A 1 100 ? 43.889 -6.290 -31.397 1.00 10.00 100 ASP A N 16
ATOM 27044 C CA . ASP A 1 100 ? 44.142 -5.601 -30.120 1.00 10.00 100 ASP A CA 16
ATOM 27045 C C . ASP A 1 100 ? 44.276 -6.560 -28.911 1.00 10.00 100 ASP A C 16
ATOM 27046 O O . ASP A 1 100 ? 45.203 -6.435 -28.108 1.00 10.00 100 ASP A O 16
ATOM 27055 N N . LEU A 1 101 ? 43.391 -7.554 -28.815 1.00 10.00 101 LEU A N 16
ATOM 27056 C CA . LEU A 1 101 ? 43.368 -8.655 -27.840 1.00 10.00 101 LEU A CA 16
ATOM 27057 C C . LEU A 1 101 ? 44.659 -9.448 -27.821 1.00 10.00 101 LEU A C 16
ATOM 27058 O O . LEU A 1 101 ? 45.273 -9.715 -26.792 1.00 10.00 101 LEU A O 16
ATOM 27074 N N . VAL A 1 102 ? 45.020 -9.886 -29.014 1.00 10.00 102 VAL A N 16
ATOM 27075 C CA . VAL A 1 102 ? 46.065 -10.834 -29.309 1.00 10.00 102 VAL A CA 16
ATOM 27076 C C . VAL A 1 102 ? 47.393 -10.209 -28.922 1.00 10.00 102 VAL A C 16
ATOM 27077 O O . VAL A 1 102 ? 48.201 -10.803 -28.214 1.00 10.00 102 VAL A O 16
ATOM 27090 N N . ALA A 1 103 ? 47.548 -8.941 -29.297 1.00 10.00 103 ALA A N 16
ATOM 27091 C CA . ALA A 1 103 ? 48.626 -8.037 -28.933 1.00 10.00 103 ALA A CA 16
ATOM 27092 C C . ALA A 1 103 ? 48.722 -7.697 -27.426 1.00 10.00 103 ALA A C 16
ATOM 27093 O O . ALA A 1 103 ? 49.622 -6.967 -27.006 1.00 10.00 103 ALA A O 16
ATOM 27100 N N . ALA A 1 104 ? 47.842 -8.288 -26.612 1.00 10.00 104 ALA A N 16
ATOM 27101 C CA . ALA A 1 104 ? 47.820 -8.250 -25.158 1.00 10.00 104 ALA A CA 16
ATOM 27102 C C . ALA A 1 104 ? 47.864 -9.654 -24.512 1.00 10.00 104 ALA A C 16
ATOM 27103 O O . ALA A 1 104 ? 48.353 -9.793 -23.393 1.00 10.00 104 ALA A O 16
ATOM 27110 N N . GLN A 1 105 ? 47.454 -10.711 -25.229 1.00 10.00 105 GLN A N 16
ATOM 27111 C CA . GLN A 1 105 ? 47.641 -12.121 -24.837 1.00 10.00 105 GLN A CA 16
ATOM 27112 C C . GLN A 1 105 ? 49.137 -12.461 -24.627 1.00 10.00 105 GLN A C 16
ATOM 27113 O O . GLN A 1 105 ? 49.492 -13.336 -23.834 1.00 10.00 105 GLN A O 16
ATOM 27127 N N . LYS A 1 106 ? 50.005 -11.739 -25.350 1.00 10.00 106 LYS A N 16
ATOM 27128 C CA . LYS A 1 106 ? 51.477 -11.807 -25.355 1.00 10.00 106 LYS A CA 16
ATOM 27129 C C . LYS A 1 106 ? 52.150 -11.300 -24.068 1.00 10.00 106 LYS A C 16
ATOM 27130 O O . LYS A 1 106 ? 53.307 -11.641 -23.807 1.00 10.00 106 LYS A O 16
ATOM 27149 N N . LEU A 1 107 ? 51.454 -10.448 -23.307 1.00 10.00 107 LEU A N 16
ATOM 27150 C CA . LEU A 1 107 ? 51.972 -9.677 -22.163 1.00 10.00 107 LEU A CA 16
ATOM 27151 C C . LEU A 1 107 ? 52.054 -10.499 -20.859 1.00 10.00 107 LEU A C 16
ATOM 27152 O O . LEU A 1 107 ? 53.025 -10.288 -20.096 1.00 10.00 107 LEU A O 16
ATOM 27169 N N . MET A 1 1 ? 49.162 -37.946 -19.945 1.00 10.00 1 MET A N 17
ATOM 27170 C CA . MET A 1 1 ? 48.035 -38.874 -19.670 1.00 10.00 1 MET A CA 17
ATOM 27171 C C . MET A 1 1 ? 47.062 -38.891 -20.857 1.00 10.00 1 MET A C 17
ATOM 27172 O O . MET A 1 1 ? 47.191 -39.756 -21.723 1.00 10.00 1 MET A O 17
ATOM 27188 N N . HIS A 1 2 ? 46.132 -37.931 -20.951 1.00 10.00 2 HIS A N 17
ATOM 27189 C CA . HIS A 1 2 ? 45.196 -37.764 -22.071 1.00 10.00 2 HIS A CA 17
ATOM 27190 C C . HIS A 1 2 ? 44.818 -36.281 -22.221 1.00 10.00 2 HIS A C 17
ATOM 27191 O O . HIS A 1 2 ? 44.316 -35.668 -21.274 1.00 10.00 2 HIS A O 17
ATOM 27205 N N . HIS A 1 3 ? 45.070 -35.705 -23.403 1.00 10.00 3 HIS A N 17
ATOM 27206 C CA . HIS A 1 3 ? 44.974 -34.253 -23.647 1.00 10.00 3 HIS A CA 17
ATOM 27207 C C . HIS A 1 3 ? 44.315 -33.875 -24.993 1.00 10.00 3 HIS A C 17
ATOM 27208 O O . HIS A 1 3 ? 43.996 -32.704 -25.214 1.00 10.00 3 HIS A O 17
ATOM 27222 N N . HIS A 1 4 ? 44.086 -34.849 -25.883 1.00 10.00 4 HIS A N 17
ATOM 27223 C CA . HIS A 1 4 ? 43.389 -34.695 -27.167 1.00 10.00 4 HIS A CA 17
ATOM 27224 C C . HIS A 1 4 ? 42.820 -36.051 -27.637 1.00 10.00 4 HIS A C 17
ATOM 27225 O O . HIS A 1 4 ? 43.247 -37.110 -27.173 1.00 10.00 4 HIS A O 17
ATOM 27239 N N . HIS A 1 5 ? 41.871 -36.031 -28.581 1.00 10.00 5 HIS A N 17
ATOM 27240 C CA . HIS A 1 5 ? 41.200 -37.222 -29.130 1.00 10.00 5 HIS A CA 17
ATOM 27241 C C . HIS A 1 5 ? 42.120 -38.161 -29.947 1.00 10.00 5 HIS A C 17
ATOM 27242 O O . HIS A 1 5 ? 41.735 -39.292 -30.255 1.00 10.00 5 HIS A O 17
ATOM 27256 N N . HIS A 1 6 ? 43.327 -37.705 -30.295 1.00 10.00 6 HIS A N 17
ATOM 27257 C CA . HIS A 1 6 ? 44.349 -38.433 -31.056 1.00 10.00 6 HIS A CA 17
ATOM 27258 C C . HIS A 1 6 ? 45.767 -37.975 -30.640 1.00 10.00 6 HIS A C 17
ATOM 27259 O O . HIS A 1 6 ? 45.920 -37.028 -29.863 1.00 10.00 6 HIS A O 17
ATOM 27273 N N . HIS A 1 7 ? 46.810 -38.629 -31.161 1.00 10.00 7 HIS A N 17
ATOM 27274 C CA . HIS A 1 7 ? 48.208 -38.200 -31.025 1.00 10.00 7 HIS A CA 17
ATOM 27275 C C . HIS A 1 7 ? 48.444 -36.766 -31.557 1.00 10.00 7 HIS A C 17
ATOM 27276 O O . HIS A 1 7 ? 47.736 -36.289 -32.451 1.00 10.00 7 HIS A O 17
ATOM 27290 N N . GLY A 1 8 ? 49.468 -36.088 -31.030 1.00 10.00 8 GLY A N 17
ATOM 27291 C CA . GLY A 1 8 ? 49.854 -34.721 -31.400 1.00 10.00 8 GLY A CA 17
ATOM 27292 C C . GLY A 1 8 ? 51.217 -34.305 -30.829 1.00 10.00 8 GLY A C 17
ATOM 27293 O O . GLY A 1 8 ? 51.867 -35.077 -30.115 1.00 10.00 8 GLY A O 17
ATOM 27297 N N . LYS A 1 9 ? 51.664 -33.086 -31.161 1.00 10.00 9 LYS A N 17
ATOM 27298 C CA . LYS A 1 9 ? 52.989 -32.554 -30.784 1.00 10.00 9 LYS A CA 17
ATOM 27299 C C . LYS A 1 9 ? 53.202 -32.496 -29.256 1.00 10.00 9 LYS A C 17
ATOM 27300 O O . LYS A 1 9 ? 52.280 -32.114 -28.530 1.00 10.00 9 LYS A O 17
ATOM 27319 N N . PRO A 1 10 ? 54.416 -32.812 -28.761 1.00 10.00 10 PRO A N 17
ATOM 27320 C CA . PRO A 1 10 ? 54.736 -32.848 -27.327 1.00 10.00 10 PRO A CA 17
ATOM 27321 C C . PRO A 1 10 ? 55.085 -31.472 -26.714 1.00 10.00 10 PRO A C 17
ATOM 27322 O O . PRO A 1 10 ? 55.405 -31.392 -25.526 1.00 10.00 10 PRO A O 17
ATOM 27333 N N . ILE A 1 11 ? 55.078 -30.400 -27.516 1.00 10.00 11 ILE A N 17
ATOM 27334 C CA . ILE A 1 11 ? 55.526 -29.046 -27.139 1.00 10.00 11 ILE A CA 17
ATOM 27335 C C . ILE A 1 11 ? 54.758 -28.439 -25.940 1.00 10.00 11 ILE A C 17
ATOM 27336 O O . ILE A 1 11 ? 53.591 -28.776 -25.706 1.00 10.00 11 ILE A O 17
ATOM 27352 N N . PRO A 1 12 ? 55.403 -27.539 -25.171 1.00 10.00 12 PRO A N 17
ATOM 27353 C CA . PRO A 1 12 ? 54.841 -26.926 -23.967 1.00 10.00 12 PRO A CA 17
ATOM 27354 C C . PRO A 1 12 ? 53.838 -25.797 -24.280 1.00 10.00 12 PRO A C 17
ATOM 27355 O O . PRO A 1 12 ? 53.617 -25.432 -25.439 1.00 10.00 12 PRO A O 17
ATOM 27366 N N . ASN A 1 13 ? 53.239 -25.215 -23.236 1.00 10.00 13 ASN A N 17
ATOM 27367 C CA . ASN A 1 13 ? 52.354 -24.042 -23.299 1.00 10.00 13 ASN A CA 17
ATOM 27368 C C . ASN A 1 13 ? 52.492 -23.182 -22.015 1.00 10.00 13 ASN A C 17
ATOM 27369 O O . ASN A 1 13 ? 52.897 -23.710 -20.974 1.00 10.00 13 ASN A O 17
ATOM 27380 N N . PRO A 1 14 ? 52.149 -21.875 -22.048 1.00 10.00 14 PRO A N 17
ATOM 27381 C CA . PRO A 1 14 ? 52.394 -20.911 -20.959 1.00 10.00 14 PRO A CA 17
ATOM 27382 C C . PRO A 1 14 ? 51.370 -20.998 -19.798 1.00 10.00 14 PRO A C 17
ATOM 27383 O O . PRO A 1 14 ? 50.937 -19.980 -19.251 1.00 10.00 14 PRO A O 17
ATOM 27394 N N . LEU A 1 15 ? 50.941 -22.212 -19.437 1.00 10.00 15 LEU A N 17
ATOM 27395 C CA . LEU A 1 15 ? 49.966 -22.482 -18.370 1.00 10.00 15 LEU A CA 17
ATOM 27396 C C . LEU A 1 15 ? 50.434 -21.991 -16.985 1.00 10.00 15 LEU A C 17
ATOM 27397 O O . LEU A 1 15 ? 51.633 -21.955 -16.686 1.00 10.00 15 LEU A O 17
ATOM 27413 N N . LEU A 1 16 ? 49.466 -21.675 -16.119 1.00 10.00 16 LEU A N 17
ATOM 27414 C CA . LEU A 1 16 ? 49.656 -21.283 -14.715 1.00 10.00 16 LEU A CA 17
ATOM 27415 C C . LEU A 1 16 ? 48.457 -21.712 -13.842 1.00 10.00 16 LEU A C 17
ATOM 27416 O O . LEU A 1 16 ? 47.454 -22.214 -14.354 1.00 10.00 16 LEU A O 17
ATOM 27432 N N . GLY A 1 17 ? 48.563 -21.531 -12.522 1.00 10.00 17 GLY A N 17
ATOM 27433 C CA . GLY A 1 17 ? 47.539 -21.969 -11.560 1.00 10.00 17 GLY A CA 17
ATOM 27434 C C . GLY A 1 17 ? 47.529 -23.487 -11.311 1.00 10.00 17 GLY A C 17
ATOM 27435 O O . GLY A 1 17 ? 46.515 -24.039 -10.883 1.00 10.00 17 GLY A O 17
ATOM 27439 N N . LEU A 1 18 ? 48.653 -24.162 -11.584 1.00 10.00 18 LEU A N 17
ATOM 27440 C CA . LEU A 1 18 ? 48.822 -25.626 -11.548 1.00 10.00 18 LEU A CA 17
ATOM 27441 C C . LEU A 1 18 ? 49.918 -26.091 -10.561 1.00 10.00 18 LEU A C 17
ATOM 27442 O O . LEU A 1 18 ? 50.382 -27.232 -10.613 1.00 10.00 18 LEU A O 17
ATOM 27458 N N . ASP A 1 19 ? 50.313 -25.205 -9.641 1.00 10.00 19 ASP A N 17
ATOM 27459 C CA . ASP A 1 19 ? 51.356 -25.404 -8.617 1.00 10.00 19 ASP A CA 17
ATOM 27460 C C . ASP A 1 19 ? 50.829 -25.090 -7.193 1.00 10.00 19 ASP A C 17
ATOM 27461 O O . ASP A 1 19 ? 51.587 -24.768 -6.274 1.00 10.00 19 ASP A O 17
ATOM 27470 N N . SER A 1 20 ? 49.506 -25.169 -7.012 1.00 10.00 20 SER A N 17
ATOM 27471 C CA . SER A 1 20 ? 48.777 -24.949 -5.750 1.00 10.00 20 SER A CA 17
ATOM 27472 C C . SER A 1 20 ? 47.524 -25.840 -5.659 1.00 10.00 20 SER A C 17
ATOM 27473 O O . SER A 1 20 ? 47.160 -26.524 -6.622 1.00 10.00 20 SER A O 17
ATOM 27481 N N . THR A 1 21 ? 46.879 -25.879 -4.488 1.00 10.00 21 THR A N 17
ATOM 27482 C CA . THR A 1 21 ? 45.708 -26.734 -4.209 1.00 10.00 21 THR A CA 17
ATOM 27483 C C . THR A 1 21 ? 44.475 -26.383 -5.059 1.00 10.00 21 THR A C 17
ATOM 27484 O O . THR A 1 21 ? 44.207 -25.220 -5.372 1.00 10.00 21 THR A O 17
ATOM 27495 N N . GLU A 1 22 ? 43.702 -27.410 -5.422 1.00 10.00 22 GLU A N 17
ATOM 27496 C CA . GLU A 1 22 ? 42.482 -27.331 -6.242 1.00 10.00 22 GLU A CA 17
ATOM 27497 C C . GLU A 1 22 ? 41.569 -28.537 -5.943 1.00 10.00 22 GLU A C 17
ATOM 27498 O O . GLU A 1 22 ? 42.053 -29.653 -5.735 1.00 10.00 22 GLU A O 17
ATOM 27510 N N . ASN A 1 23 ? 40.248 -28.322 -5.935 1.00 10.00 23 ASN A N 17
ATOM 27511 C CA . ASN A 1 23 ? 39.227 -29.344 -5.654 1.00 10.00 23 ASN A CA 17
ATOM 27512 C C . ASN A 1 23 ? 37.991 -29.285 -6.583 1.00 10.00 23 ASN A C 17
ATOM 27513 O O . ASN A 1 23 ? 37.125 -30.158 -6.493 1.00 10.00 23 ASN A O 17
ATOM 27524 N N . LEU A 1 24 ? 37.915 -28.302 -7.492 1.00 10.00 24 LEU A N 17
ATOM 27525 C CA . LEU A 1 24 ? 36.812 -28.089 -8.448 1.00 10.00 24 LEU A CA 17
ATOM 27526 C C . LEU A 1 24 ? 37.297 -27.948 -9.911 1.00 10.00 24 LEU A C 17
ATOM 27527 O O . LEU A 1 24 ? 36.544 -27.485 -10.760 1.00 10.00 24 LEU A O 17
ATOM 27543 N N . TYR A 1 25 ? 38.545 -28.336 -10.208 1.00 10.00 25 TYR A N 17
ATOM 27544 C CA . TYR A 1 25 ? 39.189 -28.414 -11.541 1.00 10.00 25 TYR A CA 17
ATOM 27545 C C . TYR A 1 25 ? 39.166 -27.168 -12.469 1.00 10.00 25 TYR A C 17
ATOM 27546 O O . TYR A 1 25 ? 39.684 -27.241 -13.587 1.00 10.00 25 TYR A O 17
ATOM 27564 N N . PHE A 1 26 ? 38.636 -26.018 -12.030 1.00 10.00 26 PHE A N 17
ATOM 27565 C CA . PHE A 1 26 ? 38.687 -24.729 -12.751 1.00 10.00 26 PHE A CA 17
ATOM 27566 C C . PHE A 1 26 ? 39.087 -23.532 -11.859 1.00 10.00 26 PHE A C 17
ATOM 27567 O O . PHE A 1 26 ? 38.989 -22.377 -12.277 1.00 10.00 26 PHE A O 17
ATOM 27584 N N . GLN A 1 27 ? 39.555 -23.788 -10.632 1.00 10.00 27 GLN A N 17
ATOM 27585 C CA . GLN A 1 27 ? 40.040 -22.760 -9.696 1.00 10.00 27 GLN A CA 17
ATOM 27586 C C . GLN A 1 27 ? 41.405 -22.172 -10.117 1.00 10.00 27 GLN A C 17
ATOM 27587 O O . GLN A 1 27 ? 41.734 -21.050 -9.723 1.00 10.00 27 GLN A O 17
ATOM 27601 N N . GLY A 1 28 ? 42.173 -22.889 -10.948 1.00 10.00 28 GLY A N 17
ATOM 27602 C CA . GLY A 1 28 ? 43.424 -22.431 -11.564 1.00 10.00 28 GLY A CA 17
ATOM 27603 C C . GLY A 1 28 ? 43.373 -22.519 -13.095 1.00 10.00 28 GLY A C 17
ATOM 27604 O O . GLY A 1 28 ? 43.272 -23.614 -13.656 1.00 10.00 28 GLY A O 17
ATOM 27608 N N . ILE A 1 29 ? 43.418 -21.360 -13.762 1.00 10.00 29 ILE A N 17
ATOM 27609 C CA . ILE A 1 29 ? 43.230 -21.181 -15.217 1.00 10.00 29 ILE A CA 17
ATOM 27610 C C . ILE A 1 29 ? 44.091 -20.026 -15.773 1.00 10.00 29 ILE A C 17
ATOM 27611 O O . ILE A 1 29 ? 44.718 -19.279 -15.019 1.00 10.00 29 ILE A O 17
ATOM 27627 N N . ASP A 1 30 ? 44.099 -19.868 -17.102 1.00 10.00 30 ASP A N 17
ATOM 27628 C CA . ASP A 1 30 ? 44.680 -18.728 -17.835 1.00 10.00 30 ASP A CA 17
ATOM 27629 C C . ASP A 1 30 ? 44.163 -17.350 -17.348 1.00 10.00 30 ASP A C 17
ATOM 27630 O O . ASP A 1 30 ? 43.053 -17.268 -16.805 1.00 10.00 30 ASP A O 17
ATOM 27639 N N . PRO A 1 31 ? 44.912 -16.247 -17.564 1.00 10.00 31 PRO A N 17
ATOM 27640 C CA . PRO A 1 31 ? 44.470 -14.907 -17.172 1.00 10.00 31 PRO A CA 17
ATOM 27641 C C . PRO A 1 31 ? 43.264 -14.434 -17.999 1.00 10.00 31 PRO A C 17
ATOM 27642 O O . PRO A 1 31 ? 43.165 -14.706 -19.199 1.00 10.00 31 PRO A O 17
ATOM 27653 N N . PHE A 1 32 ? 42.362 -13.674 -17.369 1.00 10.00 32 PHE A N 17
ATOM 27654 C CA . PHE A 1 32 ? 41.061 -13.295 -17.942 1.00 10.00 32 PHE A CA 17
ATOM 27655 C C . PHE A 1 32 ? 41.144 -12.530 -19.274 1.00 10.00 32 PHE A C 17
ATOM 27656 O O . PHE A 1 32 ? 40.265 -12.685 -20.122 1.00 10.00 32 PHE A O 17
ATOM 27673 N N . THR A 1 33 ? 42.219 -11.767 -19.507 1.00 10.00 33 THR A N 17
ATOM 27674 C CA . THR A 1 33 ? 42.492 -11.106 -20.801 1.00 10.00 33 THR A CA 17
ATOM 27675 C C . THR A 1 33 ? 42.609 -12.095 -21.971 1.00 10.00 33 THR A C 17
ATOM 27676 O O . THR A 1 33 ? 42.136 -11.798 -23.069 1.00 10.00 33 THR A O 17
ATOM 27687 N N . MET A 1 34 ? 43.113 -13.319 -21.734 1.00 10.00 34 MET A N 17
ATOM 27688 C CA . MET A 1 34 ? 43.101 -14.397 -22.732 1.00 10.00 34 MET A CA 17
ATOM 27689 C C . MET A 1 34 ? 41.908 -15.360 -22.587 1.00 10.00 34 MET A C 17
ATOM 27690 O O . MET A 1 34 ? 41.566 -16.038 -23.552 1.00 10.00 34 MET A O 17
ATOM 27704 N N . SER A 1 35 ? 41.190 -15.380 -21.460 1.00 10.00 35 SER A N 17
ATOM 27705 C CA . SER A 1 35 ? 39.882 -16.070 -21.423 1.00 10.00 35 SER A CA 17
ATOM 27706 C C . SER A 1 35 ? 38.947 -15.328 -22.397 1.00 10.00 35 SER A C 17
ATOM 27707 O O . SER A 1 35 ? 38.194 -15.941 -23.154 1.00 10.00 35 SER A O 17
ATOM 27715 N N . THR A 1 36 ? 39.086 -13.996 -22.447 1.00 10.00 36 THR A N 17
ATOM 27716 C CA . THR A 1 36 ? 38.485 -13.106 -23.448 1.00 10.00 36 THR A CA 17
ATOM 27717 C C . THR A 1 36 ? 39.014 -13.390 -24.854 1.00 10.00 36 THR A C 17
ATOM 27718 O O . THR A 1 36 ? 38.226 -13.339 -25.789 1.00 10.00 36 THR A O 17
ATOM 27729 N N . LEU A 1 37 ? 40.293 -13.751 -25.045 1.00 10.00 37 LEU A N 17
ATOM 27730 C CA . LEU A 1 37 ? 40.764 -14.245 -26.354 1.00 10.00 37 LEU A CA 17
ATOM 27731 C C . LEU A 1 37 ? 39.969 -15.463 -26.757 1.00 10.00 37 LEU A C 17
ATOM 27732 O O . LEU A 1 37 ? 39.479 -15.518 -27.875 1.00 10.00 37 LEU A O 17
ATOM 27748 N N . GLN A 1 38 ? 39.864 -16.445 -25.865 1.00 10.00 38 GLN A N 17
ATOM 27749 C CA . GLN A 1 38 ? 39.282 -17.714 -26.244 1.00 10.00 38 GLN A CA 17
ATOM 27750 C C . GLN A 1 38 ? 37.795 -17.549 -26.621 1.00 10.00 38 GLN A C 17
ATOM 27751 O O . GLN A 1 38 ? 37.342 -18.132 -27.600 1.00 10.00 38 GLN A O 17
ATOM 27765 N N . GLU A 1 39 ? 37.079 -16.684 -25.899 1.00 10.00 39 GLU A N 17
ATOM 27766 C CA . GLU A 1 39 ? 35.722 -16.179 -26.162 1.00 10.00 39 GLU A CA 17
ATOM 27767 C C . GLU A 1 39 ? 35.592 -15.364 -27.448 1.00 10.00 39 GLU A C 17
ATOM 27768 O O . GLU A 1 39 ? 34.664 -15.594 -28.215 1.00 10.00 39 GLU A O 17
ATOM 27780 N N . LEU A 1 40 ? 36.482 -14.412 -27.707 1.00 10.00 40 LEU A N 17
ATOM 27781 C CA . LEU A 1 40 ? 36.399 -13.499 -28.846 1.00 10.00 40 LEU A CA 17
ATOM 27782 C C . LEU A 1 40 ? 36.908 -14.118 -30.152 1.00 10.00 40 LEU A C 17
ATOM 27783 O O . LEU A 1 40 ? 36.297 -13.920 -31.191 1.00 10.00 40 LEU A O 17
ATOM 27799 N N . GLN A 1 41 ? 37.945 -14.949 -30.110 1.00 10.00 41 GLN A N 17
ATOM 27800 C CA . GLN A 1 41 ? 38.418 -15.780 -31.227 1.00 10.00 41 GLN A CA 17
ATOM 27801 C C . GLN A 1 41 ? 37.362 -16.849 -31.578 1.00 10.00 41 GLN A C 17
ATOM 27802 O O . GLN A 1 41 ? 37.242 -17.258 -32.733 1.00 10.00 41 GLN A O 17
ATOM 27816 N N . GLU A 1 42 ? 36.556 -17.274 -30.604 1.00 10.00 42 GLU A N 17
ATOM 27817 C CA . GLU A 1 42 ? 35.359 -18.092 -30.811 1.00 10.00 42 GLU A CA 17
ATOM 27818 C C . GLU A 1 42 ? 34.205 -17.249 -31.364 1.00 10.00 42 GLU A C 17
ATOM 27819 O O . GLU A 1 42 ? 33.517 -17.693 -32.278 1.00 10.00 42 GLU A O 17
ATOM 27831 N N . ASN A 1 43 ? 34.030 -16.012 -30.890 1.00 10.00 43 ASN A N 17
ATOM 27832 C CA . ASN A 1 43 ? 33.047 -15.068 -31.427 1.00 10.00 43 ASN A CA 17
ATOM 27833 C C . ASN A 1 43 ? 33.323 -14.738 -32.897 1.00 10.00 43 ASN A C 17
ATOM 27834 O O . ASN A 1 43 ? 32.384 -14.657 -33.678 1.00 10.00 43 ASN A O 17
ATOM 27845 N N . ILE A 1 44 ? 34.593 -14.584 -33.274 1.00 10.00 44 ILE A N 17
ATOM 27846 C CA . ILE A 1 44 ? 35.066 -14.473 -34.659 1.00 10.00 44 ILE A CA 17
ATOM 27847 C C . ILE A 1 44 ? 34.521 -15.647 -35.443 1.00 10.00 44 ILE A C 17
ATOM 27848 O O . ILE A 1 44 ? 33.791 -15.461 -36.396 1.00 10.00 44 ILE A O 17
ATOM 27864 N N . THR A 1 45 ? 34.836 -16.864 -35.017 1.00 10.00 45 THR A N 17
ATOM 27865 C CA . THR A 1 45 ? 34.515 -18.078 -35.761 1.00 10.00 45 THR A CA 17
ATOM 27866 C C . THR A 1 45 ? 33.007 -18.335 -35.812 1.00 10.00 45 THR A C 17
ATOM 27867 O O . THR A 1 45 ? 32.497 -18.729 -36.855 1.00 10.00 45 THR A O 17
ATOM 27878 N N . ALA A 1 46 ? 32.262 -18.066 -34.741 1.00 10.00 46 ALA A N 17
ATOM 27879 C CA . ALA A 1 46 ? 30.812 -18.255 -34.721 1.00 10.00 46 ALA A CA 17
ATOM 27880 C C . ALA A 1 46 ? 30.067 -17.157 -35.493 1.00 10.00 46 ALA A C 17
ATOM 27881 O O . ALA A 1 46 ? 29.080 -17.446 -36.166 1.00 10.00 46 ALA A O 17
ATOM 27888 N N . HIS A 1 47 ? 30.531 -15.906 -35.424 1.00 10.00 47 HIS A N 17
ATOM 27889 C CA . HIS A 1 47 ? 30.062 -14.800 -36.261 1.00 10.00 47 HIS A CA 17
ATOM 27890 C C . HIS A 1 47 ? 30.588 -14.950 -37.702 1.00 10.00 47 HIS A C 17
ATOM 27891 O O . HIS A 1 47 ? 29.950 -14.463 -38.623 1.00 10.00 47 HIS A O 17
ATOM 27905 N N . GLU A 1 48 ? 31.650 -15.729 -37.953 1.00 10.00 48 GLU A N 17
ATOM 27906 C CA . GLU A 1 48 ? 32.053 -16.105 -39.311 1.00 10.00 48 GLU A CA 17
ATOM 27907 C C . GLU A 1 48 ? 31.139 -17.217 -39.836 1.00 10.00 48 GLU A C 17
ATOM 27908 O O . GLU A 1 48 ? 30.732 -17.155 -40.982 1.00 10.00 48 GLU A O 17
ATOM 27920 N N . GLN A 1 49 ? 30.792 -18.240 -39.046 1.00 10.00 49 GLN A N 17
ATOM 27921 C CA . GLN A 1 49 ? 29.854 -19.288 -39.465 1.00 10.00 49 GLN A CA 17
ATOM 27922 C C . GLN A 1 49 ? 28.437 -18.728 -39.625 1.00 10.00 49 GLN A C 17
ATOM 27923 O O . GLN A 1 49 ? 27.732 -19.091 -40.563 1.00 10.00 49 GLN A O 17
ATOM 27937 N N . GLN A 1 50 ? 28.023 -17.794 -38.767 1.00 10.00 50 GLN A N 17
ATOM 27938 C CA . GLN A 1 50 ? 26.795 -17.031 -38.996 1.00 10.00 50 GLN A CA 17
ATOM 27939 C C . GLN A 1 50 ? 26.955 -16.144 -40.233 1.00 10.00 50 GLN A C 17
ATOM 27940 O O . GLN A 1 50 ? 25.951 -15.818 -40.852 1.00 10.00 50 GLN A O 17
ATOM 27954 N N . LEU A 1 51 ? 28.185 -15.789 -40.632 1.00 10.00 51 LEU A N 17
ATOM 27955 C CA . LEU A 1 51 ? 28.452 -15.060 -41.866 1.00 10.00 51 LEU A CA 17
ATOM 27956 C C . LEU A 1 51 ? 28.411 -15.947 -43.113 1.00 10.00 51 LEU A C 17
ATOM 27957 O O . LEU A 1 51 ? 27.741 -15.575 -44.070 1.00 10.00 51 LEU A O 17
ATOM 27973 N N . VAL A 1 52 ? 29.008 -17.139 -43.116 1.00 10.00 52 VAL A N 17
ATOM 27974 C CA . VAL A 1 52 ? 28.843 -18.108 -44.210 1.00 10.00 52 VAL A CA 17
ATOM 27975 C C . VAL A 1 52 ? 27.398 -18.496 -44.352 1.00 10.00 52 VAL A C 17
ATOM 27976 O O . VAL A 1 52 ? 26.883 -18.543 -45.463 1.00 10.00 52 VAL A O 17
ATOM 27989 N N . THR A 1 53 ? 26.729 -18.706 -43.218 1.00 10.00 53 THR A N 17
ATOM 27990 C CA . THR A 1 53 ? 25.324 -18.987 -43.178 1.00 10.00 53 THR A CA 17
ATOM 27991 C C . THR A 1 53 ? 24.563 -17.772 -43.640 1.00 10.00 53 THR A C 17
ATOM 27992 O O . THR A 1 53 ? 23.664 -17.979 -44.417 1.00 10.00 53 THR A O 17
ATOM 28003 N N . ALA A 1 54 ? 24.936 -16.533 -43.321 1.00 10.00 54 ALA A N 17
ATOM 28004 C CA . ALA A 1 54 ? 24.299 -15.355 -43.907 1.00 10.00 54 ALA A CA 17
ATOM 28005 C C . ALA A 1 54 ? 24.479 -15.314 -45.431 1.00 10.00 54 ALA A C 17
ATOM 28006 O O . ALA A 1 54 ? 23.528 -14.965 -46.133 1.00 10.00 54 ALA A O 17
ATOM 28013 N N . ARG A 1 55 ? 25.629 -15.765 -45.967 1.00 10.00 55 ARG A N 17
ATOM 28014 C CA . ARG A 1 55 ? 25.759 -15.951 -47.425 1.00 10.00 55 ARG A CA 17
ATOM 28015 C C . ARG A 1 55 ? 24.773 -17.028 -47.931 1.00 10.00 55 ARG A C 17
ATOM 28016 O O . ARG A 1 55 ? 24.099 -16.864 -48.942 1.00 10.00 55 ARG A O 17
ATOM 28037 N N . GLN A 1 56 ? 24.677 -18.136 -47.195 1.00 10.00 56 GLN A N 17
ATOM 28038 C CA . GLN A 1 56 ? 23.826 -19.305 -47.459 1.00 10.00 56 GLN A CA 17
ATOM 28039 C C . GLN A 1 56 ? 22.319 -18.989 -47.333 1.00 10.00 56 GLN A C 17
ATOM 28040 O O . GLN A 1 56 ? 21.513 -19.452 -48.139 1.00 10.00 56 GLN A O 17
ATOM 28054 N N . LYS A 1 57 ? 21.938 -18.136 -46.377 1.00 10.00 57 LYS A N 17
ATOM 28055 C CA . LYS A 1 57 ? 20.596 -17.586 -46.170 1.00 10.00 57 LYS A CA 17
ATOM 28056 C C . LYS A 1 57 ? 20.271 -16.601 -47.287 1.00 10.00 57 LYS A C 17
ATOM 28057 O O . LYS A 1 57 ? 19.150 -16.605 -47.785 1.00 10.00 57 LYS A O 17
ATOM 28076 N N . LEU A 1 58 ? 21.238 -15.777 -47.715 1.00 10.00 58 LEU A N 17
ATOM 28077 C CA . LEU A 1 58 ? 21.045 -14.928 -48.888 1.00 10.00 58 LEU A CA 17
ATOM 28078 C C . LEU A 1 58 ? 20.886 -15.764 -50.156 1.00 10.00 58 LEU A C 17
ATOM 28079 O O . LEU A 1 58 ? 19.977 -15.501 -50.928 1.00 10.00 58 LEU A O 17
ATOM 28095 N N . LYS A 1 59 ? 21.594 -16.884 -50.317 1.00 10.00 59 LYS A N 17
ATOM 28096 C CA . LYS A 1 59 ? 21.304 -17.797 -51.431 1.00 10.00 59 LYS A CA 17
ATOM 28097 C C . LYS A 1 59 ? 19.921 -18.451 -51.321 1.00 10.00 59 LYS A C 17
ATOM 28098 O O . LYS A 1 59 ? 19.265 -18.630 -52.338 1.00 10.00 59 LYS A O 17
ATOM 28117 N N . ASP A 1 60 ? 19.427 -18.732 -50.119 1.00 10.00 60 ASP A N 17
ATOM 28118 C CA . ASP A 1 60 ? 18.030 -19.154 -49.889 1.00 10.00 60 ASP A CA 17
ATOM 28119 C C . ASP A 1 60 ? 17.013 -18.019 -50.197 1.00 10.00 60 ASP A C 17
ATOM 28120 O O . ASP A 1 60 ? 15.862 -18.294 -50.533 1.00 10.00 60 ASP A O 17
ATOM 28129 N N . ALA A 1 61 ? 17.429 -16.745 -50.154 1.00 10.00 61 ALA A N 17
ATOM 28130 C CA . ALA A 1 61 ? 16.648 -15.601 -50.641 1.00 10.00 61 ALA A CA 17
ATOM 28131 C C . ALA A 1 61 ? 16.739 -15.449 -52.174 1.00 10.00 61 ALA A C 17
ATOM 28132 O O . ALA A 1 61 ? 15.743 -15.121 -52.814 1.00 10.00 61 ALA A O 17
ATOM 28139 N N . GLU A 1 62 ? 17.869 -15.780 -52.803 1.00 10.00 62 GLU A N 17
ATOM 28140 C CA . GLU A 1 62 ? 17.961 -15.884 -54.272 1.00 10.00 62 GLU A CA 17
ATOM 28141 C C . GLU A 1 62 ? 17.099 -17.036 -54.771 1.00 10.00 62 GLU A C 17
ATOM 28142 O O . GLU A 1 62 ? 16.375 -16.910 -55.758 1.00 10.00 62 GLU A O 17
ATOM 28154 N N . LYS A 1 63 ? 17.107 -18.133 -54.011 1.00 10.00 63 LYS A N 17
ATOM 28155 C CA . LYS A 1 63 ? 16.215 -19.267 -54.175 1.00 10.00 63 LYS A CA 17
ATOM 28156 C C . LYS A 1 63 ? 14.752 -18.877 -54.014 1.00 10.00 63 LYS A C 17
ATOM 28157 O O . LYS A 1 63 ? 13.914 -19.570 -54.566 1.00 10.00 63 LYS A O 17
ATOM 28176 N N . ALA A 1 64 ? 14.427 -17.788 -53.320 1.00 10.00 64 ALA A N 17
ATOM 28177 C CA . ALA A 1 64 ? 13.066 -17.262 -53.225 1.00 10.00 64 ALA A CA 17
ATOM 28178 C C . ALA A 1 64 ? 12.615 -16.418 -54.429 1.00 10.00 64 ALA A C 17
ATOM 28179 O O . ALA A 1 64 ? 11.518 -16.610 -54.951 1.00 10.00 64 ALA A O 17
ATOM 28186 N N . VAL A 1 65 ? 13.456 -15.496 -54.904 1.00 10.00 65 VAL A N 17
ATOM 28187 C CA . VAL A 1 65 ? 13.219 -14.790 -56.180 1.00 10.00 65 VAL A CA 17
ATOM 28188 C C . VAL A 1 65 ? 13.282 -15.760 -57.386 1.00 10.00 65 VAL A C 17
ATOM 28189 O O . VAL A 1 65 ? 12.709 -15.491 -58.434 1.00 10.00 65 VAL A O 17
ATOM 28202 N N . GLU A 1 66 ? 13.899 -16.937 -57.233 1.00 10.00 66 GLU A N 17
ATOM 28203 C CA . GLU A 1 66 ? 13.829 -18.065 -58.185 1.00 10.00 66 GLU A CA 17
ATOM 28204 C C . GLU A 1 66 ? 12.394 -18.622 -58.289 1.00 10.00 66 GLU A C 17
ATOM 28205 O O . GLU A 1 66 ? 11.870 -18.822 -59.388 1.00 10.00 66 GLU A O 17
ATOM 28217 N N . VAL A 1 67 ? 11.768 -18.896 -57.139 1.00 10.00 67 VAL A N 17
ATOM 28218 C CA . VAL A 1 67 ? 10.497 -19.629 -57.017 1.00 10.00 67 VAL A CA 17
ATOM 28219 C C . VAL A 1 67 ? 9.267 -18.756 -57.161 1.00 10.00 67 VAL A C 17
ATOM 28220 O O . VAL A 1 67 ? 8.286 -19.170 -57.780 1.00 10.00 67 VAL A O 17
ATOM 28233 N N . ASP A 1 68 ? 9.323 -17.550 -56.609 1.00 10.00 68 ASP A N 17
ATOM 28234 C CA . ASP A 1 68 ? 8.229 -16.595 -56.663 1.00 10.00 68 ASP A CA 17
ATOM 28235 C C . ASP A 1 68 ? 8.765 -15.148 -56.591 1.00 10.00 68 ASP A C 17
ATOM 28236 O O . ASP A 1 68 ? 8.812 -14.564 -55.504 1.00 10.00 68 ASP A O 17
ATOM 28245 N N . PRO A 1 69 ? 9.271 -14.604 -57.720 1.00 10.00 69 PRO A N 17
ATOM 28246 C CA . PRO A 1 69 ? 9.881 -13.275 -57.868 1.00 10.00 69 PRO A CA 17
ATOM 28247 C C . PRO A 1 69 ? 9.003 -12.049 -57.533 1.00 10.00 69 PRO A C 17
ATOM 28248 O O . PRO A 1 69 ? 8.850 -11.129 -58.340 1.00 10.00 69 PRO A O 17
ATOM 28259 N N . ASP A 1 70 ? 8.415 -12.001 -56.336 1.00 10.00 70 ASP A N 17
ATOM 28260 C CA . ASP A 1 70 ? 7.782 -10.799 -55.807 1.00 10.00 70 ASP A CA 17
ATOM 28261 C C . ASP A 1 70 ? 8.874 -9.820 -55.396 1.00 10.00 70 ASP A C 17
ATOM 28262 O O . ASP A 1 70 ? 9.948 -10.241 -54.961 1.00 10.00 70 ASP A O 17
ATOM 28271 N N . ASP A 1 71 ? 8.625 -8.514 -55.519 1.00 10.00 71 ASP A N 17
ATOM 28272 C CA . ASP A 1 71 ? 9.644 -7.478 -55.278 1.00 10.00 71 ASP A CA 17
ATOM 28273 C C . ASP A 1 71 ? 10.251 -7.563 -53.878 1.00 10.00 71 ASP A C 17
ATOM 28274 O O . ASP A 1 71 ? 11.430 -7.274 -53.679 1.00 10.00 71 ASP A O 17
ATOM 28283 N N . VAL A 1 72 ? 9.480 -8.095 -52.934 1.00 10.00 72 VAL A N 17
ATOM 28284 C CA . VAL A 1 72 ? 9.921 -8.466 -51.609 1.00 10.00 72 VAL A CA 17
ATOM 28285 C C . VAL A 1 72 ? 10.944 -9.568 -51.570 1.00 10.00 72 VAL A C 17
ATOM 28286 O O . VAL A 1 72 ? 11.843 -9.436 -50.775 1.00 10.00 72 VAL A O 17
ATOM 28299 N N . ASN A 1 73 ? 10.874 -10.637 -52.354 1.00 10.00 73 ASN A N 17
ATOM 28300 C CA . ASN A 1 73 ? 11.840 -11.735 -52.258 1.00 10.00 73 ASN A CA 17
ATOM 28301 C C . ASN A 1 73 ? 13.215 -11.256 -52.747 1.00 10.00 73 ASN A C 17
ATOM 28302 O O . ASN A 1 73 ? 14.254 -11.733 -52.291 1.00 10.00 73 ASN A O 17
ATOM 28313 N N . LYS A 1 74 ? 13.207 -10.221 -53.595 1.00 10.00 74 LYS A N 17
ATOM 28314 C CA . LYS A 1 74 ? 14.397 -9.473 -54.041 1.00 10.00 74 LYS A CA 17
ATOM 28315 C C . LYS A 1 74 ? 14.866 -8.477 -52.962 1.00 10.00 74 LYS A C 17
ATOM 28316 O O . LYS A 1 74 ? 16.048 -8.430 -52.655 1.00 10.00 74 LYS A O 17
ATOM 28335 N N . SER A 1 75 ? 13.964 -7.745 -52.297 1.00 10.00 75 SER A N 17
ATOM 28336 C CA . SER A 1 75 ? 14.277 -6.904 -51.115 1.00 10.00 75 SER A CA 17
ATOM 28337 C C . SER A 1 75 ? 14.731 -7.689 -49.878 1.00 10.00 75 SER A C 17
ATOM 28338 O O . SER A 1 75 ? 15.572 -7.263 -49.095 1.00 10.00 75 SER A O 17
ATOM 28346 N N . THR A 1 76 ? 14.182 -8.879 -49.726 1.00 10.00 76 THR A N 17
ATOM 28347 C CA . THR A 1 76 ? 14.528 -9.956 -48.798 1.00 10.00 76 THR A CA 17
ATOM 28348 C C . THR A 1 76 ? 15.903 -10.471 -49.137 1.00 10.00 76 THR A C 17
ATOM 28349 O O . THR A 1 76 ? 16.644 -10.865 -48.243 1.00 10.00 76 THR A O 17
ATOM 28360 N N . LEU A 1 77 ? 16.300 -10.389 -50.407 1.00 10.00 77 LEU A N 17
ATOM 28361 C CA . LEU A 1 77 ? 17.701 -10.614 -50.713 1.00 10.00 77 LEU A CA 17
ATOM 28362 C C . LEU A 1 77 ? 18.547 -9.507 -50.097 1.00 10.00 77 LEU A C 17
ATOM 28363 O O . LEU A 1 77 ? 19.446 -9.788 -49.320 1.00 10.00 77 LEU A O 17
ATOM 28379 N N . GLN A 1 78 ? 18.202 -8.249 -50.342 1.00 10.00 78 GLN A N 17
ATOM 28380 C CA . GLN A 1 78 ? 18.910 -7.072 -49.818 1.00 10.00 78 GLN A CA 17
ATOM 28381 C C . GLN A 1 78 ? 18.979 -7.027 -48.293 1.00 10.00 78 GLN A C 17
ATOM 28382 O O . GLN A 1 78 ? 19.929 -6.501 -47.732 1.00 10.00 78 GLN A O 17
ATOM 28396 N N . ASN A 1 79 ? 18.012 -7.652 -47.635 1.00 10.00 79 ASN A N 17
ATOM 28397 C CA . ASN A 1 79 ? 17.936 -7.930 -46.206 1.00 10.00 79 ASN A CA 17
ATOM 28398 C C . ASN A 1 79 ? 18.880 -9.054 -45.749 1.00 10.00 79 ASN A C 17
ATOM 28399 O O . ASN A 1 79 ? 19.586 -8.895 -44.753 1.00 10.00 79 ASN A O 17
ATOM 28410 N N . ARG A 1 80 ? 18.938 -10.189 -46.461 1.00 10.00 80 ARG A N 17
ATOM 28411 C CA . ARG A 1 80 ? 19.901 -11.249 -46.138 1.00 10.00 80 ARG A CA 17
ATOM 28412 C C . ARG A 1 80 ? 21.343 -10.803 -46.420 1.00 10.00 80 ARG A C 17
ATOM 28413 O O . ARG A 1 80 ? 22.269 -11.065 -45.657 1.00 10.00 80 ARG A O 17
ATOM 28434 N N . ARG A 1 81 ? 21.507 -10.054 -47.506 1.00 10.00 81 ARG A N 17
ATOM 28435 C CA . ARG A 1 81 ? 22.698 -9.310 -47.929 1.00 10.00 81 ARG A CA 17
ATOM 28436 C C . ARG A 1 81 ? 23.065 -8.205 -46.937 1.00 10.00 81 ARG A C 17
ATOM 28437 O O . ARG A 1 81 ? 24.245 -7.978 -46.680 1.00 10.00 81 ARG A O 17
ATOM 28458 N N . ALA A 1 82 ? 22.071 -7.606 -46.285 1.00 10.00 82 ALA A N 17
ATOM 28459 C CA . ALA A 1 82 ? 22.260 -6.699 -45.160 1.00 10.00 82 ALA A CA 17
ATOM 28460 C C . ALA A 1 82 ? 22.742 -7.445 -43.899 1.00 10.00 82 ALA A C 17
ATOM 28461 O O . ALA A 1 82 ? 23.539 -6.885 -43.147 1.00 10.00 82 ALA A O 17
ATOM 28468 N N . ALA A 1 83 ? 22.348 -8.711 -43.677 1.00 10.00 83 ALA A N 17
ATOM 28469 C CA . ALA A 1 83 ? 22.977 -9.528 -42.631 1.00 10.00 83 ALA A CA 17
ATOM 28470 C C . ALA A 1 83 ? 24.426 -9.817 -43.003 1.00 10.00 83 ALA A C 17
ATOM 28471 O O . ALA A 1 83 ? 25.295 -9.507 -42.215 1.00 10.00 83 ALA A O 17
ATOM 28478 N N . VAL A 1 84 ? 24.748 -10.291 -44.204 1.00 10.00 84 VAL A N 17
ATOM 28479 C CA . VAL A 1 84 ? 26.157 -10.444 -44.641 1.00 10.00 84 VAL A CA 17
ATOM 28480 C C . VAL A 1 84 ? 26.919 -9.148 -44.425 1.00 10.00 84 VAL A C 17
ATOM 28481 O O . VAL A 1 84 ? 28.015 -9.213 -43.906 1.00 10.00 84 VAL A O 17
ATOM 28494 N N . SER A 1 85 ? 26.328 -7.982 -44.667 1.00 10.00 85 SER A N 17
ATOM 28495 C CA . SER A 1 85 ? 26.959 -6.688 -44.366 1.00 10.00 85 SER A CA 17
ATOM 28496 C C . SER A 1 85 ? 27.115 -6.400 -42.856 1.00 10.00 85 SER A C 17
ATOM 28497 O O . SER A 1 85 ? 28.162 -5.908 -42.434 1.00 10.00 85 SER A O 17
ATOM 28505 N N . THR A 1 86 ? 26.137 -6.773 -42.020 1.00 10.00 86 THR A N 17
ATOM 28506 C CA . THR A 1 86 ? 26.223 -6.768 -40.535 1.00 10.00 86 THR A CA 17
ATOM 28507 C C . THR A 1 86 ? 27.411 -7.597 -40.067 1.00 10.00 86 THR A C 17
ATOM 28508 O O . THR A 1 86 ? 28.292 -7.138 -39.343 1.00 10.00 86 THR A O 17
ATOM 28519 N N . LEU A 1 87 ? 27.399 -8.842 -40.521 1.00 10.00 87 LEU A N 17
ATOM 28520 C CA . LEU A 1 87 ? 28.299 -9.934 -40.233 1.00 10.00 87 LEU A CA 17
ATOM 28521 C C . LEU A 1 87 ? 29.724 -9.606 -40.680 1.00 10.00 87 LEU A C 17
ATOM 28522 O O . LEU A 1 87 ? 30.678 -9.855 -39.954 1.00 10.00 87 LEU A O 17
ATOM 28538 N N . GLU A 1 88 ? 29.863 -9.028 -41.867 1.00 10.00 88 GLU A N 17
ATOM 28539 C CA . GLU A 1 88 ? 31.123 -8.601 -42.469 1.00 10.00 88 GLU A CA 17
ATOM 28540 C C . GLU A 1 88 ? 31.704 -7.379 -41.725 1.00 10.00 88 GLU A C 17
ATOM 28541 O O . GLU A 1 88 ? 32.897 -7.359 -41.409 1.00 10.00 88 GLU A O 17
ATOM 28553 N N . THR A 1 89 ? 30.865 -6.380 -41.385 1.00 10.00 89 THR A N 17
ATOM 28554 C CA . THR A 1 89 ? 31.257 -5.232 -40.530 1.00 10.00 89 THR A CA 17
ATOM 28555 C C . THR A 1 89 ? 31.768 -5.726 -39.197 1.00 10.00 89 THR A C 17
ATOM 28556 O O . THR A 1 89 ? 32.852 -5.326 -38.757 1.00 10.00 89 THR A O 17
ATOM 28567 N N . LYS A 1 90 ? 30.993 -6.633 -38.584 1.00 10.00 90 LYS A N 17
ATOM 28568 C CA . LYS A 1 90 ? 31.406 -7.321 -37.377 1.00 10.00 90 LYS A CA 17
ATOM 28569 C C . LYS A 1 90 ? 32.730 -7.966 -37.609 1.00 10.00 90 LYS A C 17
ATOM 28570 O O . LYS A 1 90 ? 33.656 -7.542 -36.966 1.00 10.00 90 LYS A O 17
ATOM 28589 N N . LEU A 1 91 ? 32.900 -8.880 -38.543 1.00 10.00 91 LEU A N 17
ATOM 28590 C CA . LEU A 1 91 ? 34.157 -9.601 -38.607 1.00 10.00 91 LEU A CA 17
ATOM 28591 C C . LEU A 1 91 ? 35.371 -8.732 -38.880 1.00 10.00 91 LEU A C 17
ATOM 28592 O O . LEU A 1 91 ? 36.418 -9.068 -38.348 1.00 10.00 91 LEU A O 17
ATOM 28608 N N . GLY A 1 92 ? 35.258 -7.607 -39.585 1.00 10.00 92 GLY A N 17
ATOM 28609 C CA . GLY A 1 92 ? 36.375 -6.669 -39.634 1.00 10.00 92 GLY A CA 17
ATOM 28610 C C . GLY A 1 92 ? 36.651 -6.063 -38.251 1.00 10.00 92 GLY A C 17
ATOM 28611 O O . GLY A 1 92 ? 37.774 -6.170 -37.755 1.00 10.00 92 GLY A O 17
ATOM 28615 N N . GLU A 1 93 ? 35.630 -5.521 -37.572 1.00 10.00 93 GLU A N 17
ATOM 28616 C CA . GLU A 1 93 ? 35.755 -4.992 -36.200 1.00 10.00 93 GLU A CA 17
ATOM 28617 C C . GLU A 1 93 ? 36.155 -6.061 -35.159 1.00 10.00 93 GLU A C 17
ATOM 28618 O O . GLU A 1 93 ? 36.914 -5.761 -34.248 1.00 10.00 93 GLU A O 17
ATOM 28630 N N . LEU A 1 94 ? 35.716 -7.313 -35.337 1.00 10.00 94 LEU A N 17
ATOM 28631 C CA . LEU A 1 94 ? 35.915 -8.508 -34.510 1.00 10.00 94 LEU A CA 17
ATOM 28632 C C . LEU A 1 94 ? 37.342 -9.010 -34.657 1.00 10.00 94 LEU A C 17
ATOM 28633 O O . LEU A 1 94 ? 38.056 -9.128 -33.662 1.00 10.00 94 LEU A O 17
ATOM 28649 N N . LYS A 1 95 ? 37.794 -9.218 -35.897 1.00 10.00 95 LYS A N 17
ATOM 28650 C CA . LYS A 1 95 ? 39.179 -9.587 -36.222 1.00 10.00 95 LYS A CA 17
ATOM 28651 C C . LYS A 1 95 ? 40.154 -8.483 -35.767 1.00 10.00 95 LYS A C 17
ATOM 28652 O O . LYS A 1 95 ? 41.263 -8.790 -35.328 1.00 10.00 95 LYS A O 17
ATOM 28671 N N . ARG A 1 96 ? 39.714 -7.214 -35.751 1.00 10.00 96 ARG A N 17
ATOM 28672 C CA . ARG A 1 96 ? 40.421 -6.065 -35.142 1.00 10.00 96 ARG A CA 17
ATOM 28673 C C . ARG A 1 96 ? 40.333 -6.017 -33.612 1.00 10.00 96 ARG A C 17
ATOM 28674 O O . ARG A 1 96 ? 41.300 -5.567 -32.997 1.00 10.00 96 ARG A O 17
ATOM 28695 N N . GLN A 1 97 ? 39.239 -6.465 -32.979 1.00 10.00 97 GLN A N 17
ATOM 28696 C CA . GLN A 1 97 ? 39.213 -6.659 -31.517 1.00 10.00 97 GLN A CA 17
ATOM 28697 C C . GLN A 1 97 ? 40.270 -7.672 -31.187 1.00 10.00 97 GLN A C 17
ATOM 28698 O O . GLN A 1 97 ? 41.069 -7.406 -30.303 1.00 10.00 97 GLN A O 17
ATOM 28712 N N . LEU A 1 98 ? 40.347 -8.760 -31.959 1.00 10.00 98 LEU A N 17
ATOM 28713 C CA . LEU A 1 98 ? 41.433 -9.705 -31.822 1.00 10.00 98 LEU A CA 17
ATOM 28714 C C . LEU A 1 98 ? 42.783 -9.053 -32.005 1.00 10.00 98 LEU A C 17
ATOM 28715 O O . LEU A 1 98 ? 43.587 -9.179 -31.108 1.00 10.00 98 LEU A O 17
ATOM 28731 N N . ALA A 1 99 ? 43.045 -8.293 -33.057 1.00 10.00 99 ALA A N 17
ATOM 28732 C CA . ALA A 1 99 ? 44.354 -7.661 -33.186 1.00 10.00 99 ALA A CA 17
ATOM 28733 C C . ALA A 1 99 ? 44.742 -6.740 -31.999 1.00 10.00 99 ALA A C 17
ATOM 28734 O O . ALA A 1 99 ? 45.931 -6.562 -31.748 1.00 10.00 99 ALA A O 17
ATOM 28741 N N . ASP A 1 100 ? 43.783 -6.198 -31.240 1.00 10.00 100 ASP A N 17
ATOM 28742 C CA . ASP A 1 100 ? 44.025 -5.508 -29.961 1.00 10.00 100 ASP A CA 17
ATOM 28743 C C . ASP A 1 100 ? 44.203 -6.474 -28.767 1.00 10.00 100 ASP A C 17
ATOM 28744 O O . ASP A 1 100 ? 45.148 -6.349 -27.986 1.00 10.00 100 ASP A O 17
ATOM 28753 N N . LEU A 1 101 ? 43.324 -7.474 -28.662 1.00 10.00 101 LEU A N 17
ATOM 28754 C CA . LEU A 1 101 ? 43.315 -8.582 -27.695 1.00 10.00 101 LEU A CA 17
ATOM 28755 C C . LEU A 1 101 ? 44.617 -9.359 -27.689 1.00 10.00 101 LEU A C 17
ATOM 28756 O O . LEU A 1 101 ? 45.243 -9.625 -26.668 1.00 10.00 101 LEU A O 17
ATOM 28772 N N . VAL A 1 102 ? 44.975 -9.791 -28.885 1.00 10.00 102 VAL A N 17
ATOM 28773 C CA . VAL A 1 102 ? 46.038 -10.722 -29.188 1.00 10.00 102 VAL A CA 17
ATOM 28774 C C . VAL A 1 102 ? 47.359 -10.063 -28.823 1.00 10.00 102 VAL A C 17
ATOM 28775 O O . VAL A 1 102 ? 48.230 -10.656 -28.189 1.00 10.00 102 VAL A O 17
ATOM 28788 N N . ALA A 1 103 ? 47.436 -8.772 -29.148 1.00 10.00 103 ALA A N 17
ATOM 28789 C CA . ALA A 1 103 ? 48.485 -7.836 -28.795 1.00 10.00 103 ALA A CA 17
ATOM 28790 C C . ALA A 1 103 ? 48.550 -7.454 -27.300 1.00 10.00 103 ALA A C 17
ATOM 28791 O O . ALA A 1 103 ? 49.324 -6.582 -26.904 1.00 10.00 103 ALA A O 17
ATOM 28798 N N . ALA A 1 104 ? 47.792 -8.177 -26.473 1.00 10.00 104 ALA A N 17
ATOM 28799 C CA . ALA A 1 104 ? 47.813 -8.169 -25.019 1.00 10.00 104 ALA A CA 17
ATOM 28800 C C . ALA A 1 104 ? 47.953 -9.596 -24.440 1.00 10.00 104 ALA A C 17
ATOM 28801 O O . ALA A 1 104 ? 48.632 -9.780 -23.429 1.00 10.00 104 ALA A O 17
ATOM 28808 N N . GLN A 1 105 ? 47.416 -10.621 -25.122 1.00 10.00 105 GLN A N 17
ATOM 28809 C CA . GLN A 1 105 ? 47.650 -12.050 -24.844 1.00 10.00 105 GLN A CA 17
ATOM 28810 C C . GLN A 1 105 ? 49.161 -12.365 -24.861 1.00 10.00 105 GLN A C 17
ATOM 28811 O O . GLN A 1 105 ? 49.658 -13.169 -24.069 1.00 10.00 105 GLN A O 17
ATOM 28825 N N . LYS A 1 106 ? 49.879 -11.720 -25.790 1.00 10.00 106 LYS A N 17
ATOM 28826 C CA . LYS A 1 106 ? 51.301 -11.920 -26.103 1.00 10.00 106 LYS A CA 17
ATOM 28827 C C . LYS A 1 106 ? 52.297 -11.303 -25.102 1.00 10.00 106 LYS A C 17
ATOM 28828 O O . LYS A 1 106 ? 53.498 -11.573 -25.200 1.00 10.00 106 LYS A O 17
ATOM 28847 N N . LEU A 1 107 ? 51.819 -10.456 -24.180 1.00 10.00 107 LEU A N 17
ATOM 28848 C CA . LEU A 1 107 ? 52.627 -9.662 -23.238 1.00 10.00 107 LEU A CA 17
ATOM 28849 C C . LEU A 1 107 ? 53.025 -10.459 -21.977 1.00 10.00 107 LEU A C 17
ATOM 28850 O O . LEU A 1 107 ? 52.147 -11.099 -21.354 1.00 10.00 107 LEU A O 17
ATOM 28867 N N . MET A 1 1 ? 108.249 3.162 -25.166 1.00 10.00 1 MET A N 18
ATOM 28868 C CA . MET A 1 1 ? 108.050 3.694 -26.539 1.00 10.00 1 MET A CA 18
ATOM 28869 C C . MET A 1 1 ? 108.890 4.966 -26.745 1.00 10.00 1 MET A C 18
ATOM 28870 O O . MET A 1 1 ? 110.111 4.898 -26.594 1.00 10.00 1 MET A O 18
ATOM 28886 N N . HIS A 1 2 ? 108.291 6.119 -27.071 1.00 10.00 2 HIS A N 18
ATOM 28887 C CA . HIS A 1 2 ? 108.959 7.421 -27.221 1.00 10.00 2 HIS A CA 18
ATOM 28888 C C . HIS A 1 2 ? 108.019 8.583 -26.848 1.00 10.00 2 HIS A C 18
ATOM 28889 O O . HIS A 1 2 ? 106.800 8.395 -26.793 1.00 10.00 2 HIS A O 18
ATOM 28903 N N . HIS A 1 3 ? 108.566 9.794 -26.678 1.00 10.00 3 HIS A N 18
ATOM 28904 C CA . HIS A 1 3 ? 107.819 11.043 -26.427 1.00 10.00 3 HIS A CA 18
ATOM 28905 C C . HIS A 1 3 ? 106.804 10.951 -25.261 1.00 10.00 3 HIS A C 18
ATOM 28906 O O . HIS A 1 3 ? 105.698 11.496 -25.324 1.00 10.00 3 HIS A O 18
ATOM 28920 N N . HIS A 1 4 ? 107.173 10.221 -24.202 1.00 10.00 4 HIS A N 18
ATOM 28921 C CA . HIS A 1 4 ? 106.334 9.923 -23.033 1.00 10.00 4 HIS A CA 18
ATOM 28922 C C . HIS A 1 4 ? 105.840 11.180 -22.283 1.00 10.00 4 HIS A C 18
ATOM 28923 O O . HIS A 1 4 ? 106.479 12.237 -22.312 1.00 10.00 4 HIS A O 18
ATOM 28937 N N . HIS A 1 5 ? 104.727 11.043 -21.555 1.00 10.00 5 HIS A N 18
ATOM 28938 C CA . HIS A 1 5 ? 104.114 12.077 -20.704 1.00 10.00 5 HIS A CA 18
ATOM 28939 C C . HIS A 1 5 ? 103.737 11.496 -19.323 1.00 10.00 5 HIS A C 18
ATOM 28940 O O . HIS A 1 5 ? 103.669 10.274 -19.148 1.00 10.00 5 HIS A O 18
ATOM 28954 N N . HIS A 1 6 ? 103.480 12.371 -18.343 1.00 10.00 6 HIS A N 18
ATOM 28955 C CA . HIS A 1 6 ? 103.256 12.007 -16.930 1.00 10.00 6 HIS A CA 18
ATOM 28956 C C . HIS A 1 6 ? 102.066 12.737 -16.268 1.00 10.00 6 HIS A C 18
ATOM 28957 O O . HIS A 1 6 ? 101.859 12.624 -15.056 1.00 10.00 6 HIS A O 18
ATOM 28971 N N . HIS A 1 7 ? 101.284 13.503 -17.039 1.00 10.00 7 HIS A N 18
ATOM 28972 C CA . HIS A 1 7 ? 100.077 14.196 -16.571 1.00 10.00 7 HIS A CA 18
ATOM 28973 C C . HIS A 1 7 ? 98.980 13.229 -16.073 1.00 10.00 7 HIS A C 18
ATOM 28974 O O . HIS A 1 7 ? 98.842 12.108 -16.576 1.00 10.00 7 HIS A O 18
ATOM 28988 N N . GLY A 1 8 ? 98.165 13.677 -15.115 1.00 10.00 8 GLY A N 18
ATOM 28989 C CA . GLY A 1 8 ? 97.050 12.906 -14.548 1.00 10.00 8 GLY A CA 18
ATOM 28990 C C . GLY A 1 8 ? 96.283 13.647 -13.446 1.00 10.00 8 GLY A C 18
ATOM 28991 O O . GLY A 1 8 ? 96.677 14.737 -13.017 1.00 10.00 8 GLY A O 18
ATOM 28995 N N . LYS A 1 9 ? 95.177 13.044 -12.989 1.00 10.00 9 LYS A N 18
ATOM 28996 C CA . LYS A 1 9 ? 94.245 13.567 -11.967 1.00 10.00 9 LYS A CA 18
ATOM 28997 C C . LYS A 1 9 ? 93.700 12.433 -11.083 1.00 10.00 9 LYS A C 18
ATOM 28998 O O . LYS A 1 9 ? 93.622 11.291 -11.547 1.00 10.00 9 LYS A O 18
ATOM 29017 N N . PRO A 1 10 ? 93.313 12.726 -9.826 1.00 10.00 10 PRO A N 18
ATOM 29018 C CA . PRO A 1 10 ? 92.721 11.737 -8.927 1.00 10.00 10 PRO A CA 18
ATOM 29019 C C . PRO A 1 10 ? 91.335 11.268 -9.409 1.00 10.00 10 PRO A C 18
ATOM 29020 O O . PRO A 1 10 ? 90.645 11.974 -10.151 1.00 10.00 10 PRO A O 18
ATOM 29031 N N . ILE A 1 11 ? 90.922 10.078 -8.963 1.00 10.00 11 ILE A N 18
ATOM 29032 C CA . ILE A 1 11 ? 89.683 9.389 -9.378 1.00 10.00 11 ILE A CA 18
ATOM 29033 C C . ILE A 1 11 ? 88.932 8.761 -8.179 1.00 10.00 11 ILE A C 18
ATOM 29034 O O . ILE A 1 11 ? 89.528 8.562 -7.113 1.00 10.00 11 ILE A O 18
ATOM 29050 N N . PRO A 1 12 ? 87.618 8.486 -8.318 1.00 10.00 12 PRO A N 18
ATOM 29051 C CA . PRO A 1 12 ? 86.779 7.820 -7.312 1.00 10.00 12 PRO A CA 18
ATOM 29052 C C . PRO A 1 12 ? 87.311 6.483 -6.767 1.00 10.00 12 PRO A C 18
ATOM 29053 O O . PRO A 1 12 ? 88.097 5.785 -7.412 1.00 10.00 12 PRO A O 18
ATOM 29064 N N . ASN A 1 13 ? 86.797 6.088 -5.600 1.00 10.00 13 ASN A N 18
ATOM 29065 C CA . ASN A 1 13 ? 87.066 4.809 -4.931 1.00 10.00 13 ASN A CA 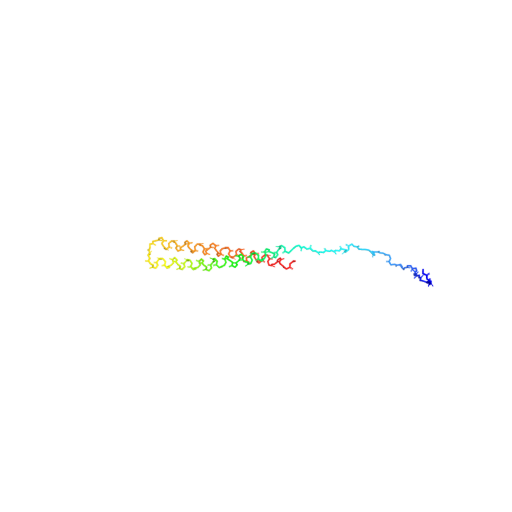18
ATOM 29066 C C . ASN A 1 13 ? 85.777 4.312 -4.233 1.00 10.00 13 ASN A C 18
ATOM 29067 O O . ASN A 1 13 ? 85.220 5.058 -3.420 1.00 10.00 13 ASN A O 18
ATOM 29078 N N . PRO A 1 14 ? 85.280 3.092 -4.525 1.00 10.00 14 PRO A N 18
ATOM 29079 C CA . PRO A 1 14 ? 84.002 2.553 -4.027 1.00 10.00 14 PRO A CA 18
ATOM 29080 C C . PRO A 1 14 ? 84.052 2.084 -2.550 1.00 10.00 14 PRO A C 18
ATOM 29081 O O . PRO A 1 14 ? 83.569 1.003 -2.201 1.00 10.00 14 PRO A O 18
ATOM 29092 N N . LEU A 1 15 ? 84.651 2.889 -1.665 1.00 10.00 15 LEU A N 18
ATOM 29093 C CA . LEU A 1 15 ? 84.739 2.660 -0.214 1.00 10.00 15 LEU A CA 18
ATOM 29094 C C . LEU A 1 15 ? 83.360 2.587 0.481 1.00 10.00 15 LEU A C 18
ATOM 29095 O O . LEU A 1 15 ? 83.219 1.923 1.510 1.00 10.00 15 LEU A O 18
ATOM 29111 N N . LEU A 1 16 ? 82.345 3.246 -0.090 1.00 10.00 16 LEU A N 18
ATOM 29112 C CA . LEU A 1 16 ? 80.959 3.316 0.394 1.00 10.00 16 LEU A CA 18
ATOM 29113 C C . LEU A 1 16 ? 79.961 3.144 -0.769 1.00 10.00 16 LEU A C 18
ATOM 29114 O O . LEU A 1 16 ? 80.327 3.251 -1.944 1.00 10.00 16 LEU A O 18
ATOM 29130 N N . GLY A 1 17 ? 78.690 2.898 -0.442 1.00 10.00 17 GLY A N 18
ATOM 29131 C CA . GLY A 1 17 ? 77.609 2.662 -1.407 1.00 10.00 17 GLY A CA 18
ATOM 29132 C C . GLY A 1 17 ? 76.217 2.611 -0.764 1.00 10.00 17 GLY A C 18
ATOM 29133 O O . GLY A 1 17 ? 76.036 2.997 0.394 1.00 10.00 17 GLY A O 18
ATOM 29137 N N . LEU A 1 18 ? 75.222 2.150 -1.530 1.00 10.00 18 LEU A N 18
ATOM 29138 C CA . LEU A 1 18 ? 73.834 1.984 -1.066 1.00 10.00 18 LEU A CA 18
ATOM 29139 C C . LEU A 1 18 ? 73.706 0.870 -0.001 1.00 10.00 18 LEU A C 18
ATOM 29140 O O . LEU A 1 18 ? 72.934 1.000 0.949 1.00 10.00 18 LEU A O 18
ATOM 29156 N N . ASP A 1 19 ? 74.482 -0.215 -0.147 1.00 10.00 19 ASP A N 18
ATOM 29157 C CA . ASP A 1 19 ? 74.488 -1.423 0.706 1.00 10.00 19 ASP A CA 18
ATOM 29158 C C . ASP A 1 19 ? 73.100 -2.072 0.951 1.00 10.00 19 ASP A C 18
ATOM 29159 O O . ASP A 1 19 ? 72.912 -2.847 1.894 1.00 10.00 19 ASP A O 18
ATOM 29168 N N . SER A 1 20 ? 72.119 -1.779 0.089 1.00 10.00 20 SER A N 18
ATOM 29169 C CA . SER A 1 20 ? 70.748 -2.314 0.110 1.00 10.00 20 SER A CA 18
ATOM 29170 C C . SER A 1 20 ? 70.097 -2.203 -1.280 1.00 10.00 20 SER A C 18
ATOM 29171 O O . SER A 1 20 ? 70.615 -1.513 -2.165 1.00 10.00 20 SER A O 18
ATOM 29179 N N . THR A 1 21 ? 68.967 -2.880 -1.494 1.00 10.00 21 THR A N 18
ATOM 29180 C CA . THR A 1 21 ? 68.177 -2.807 -2.739 1.00 10.00 21 THR A CA 18
ATOM 29181 C C . THR A 1 21 ? 67.514 -1.435 -2.931 1.00 10.00 21 THR A C 18
ATOM 29182 O O . THR A 1 21 ? 67.009 -0.835 -1.981 1.00 10.00 21 THR A O 18
ATOM 29193 N N . GLU A 1 22 ? 67.472 -0.952 -4.178 1.00 10.00 22 GLU A N 18
ATOM 29194 C CA . GLU A 1 22 ? 66.884 0.353 -4.552 1.00 10.00 22 GLU A CA 18
ATOM 29195 C C . GLU A 1 22 ? 66.123 0.310 -5.904 1.00 10.00 22 GLU A C 18
ATOM 29196 O O . GLU A 1 22 ? 65.622 1.326 -6.388 1.00 10.00 22 GLU A O 18
ATOM 29208 N N . ASN A 1 23 ? 65.994 -0.876 -6.515 1.00 10.00 23 ASN A N 18
ATOM 29209 C CA . ASN A 1 23 ? 65.209 -1.128 -7.730 1.00 10.00 23 ASN A CA 18
ATOM 29210 C C . ASN A 1 23 ? 64.684 -2.581 -7.747 1.00 10.00 23 ASN A C 18
ATOM 29211 O O . ASN A 1 23 ? 65.299 -3.472 -7.151 1.00 10.00 23 ASN A O 18
ATOM 29222 N N . LEU A 1 24 ? 63.555 -2.823 -8.424 1.00 10.00 24 LEU A N 18
ATOM 29223 C CA . LEU A 1 24 ? 62.872 -4.125 -8.503 1.00 10.00 24 LEU A CA 18
ATOM 29224 C C . LEU A 1 24 ? 61.988 -4.266 -9.762 1.00 10.00 24 LEU A C 18
ATOM 29225 O O . LEU A 1 24 ? 61.836 -3.324 -10.546 1.00 10.00 24 LEU A O 18
ATOM 29241 N N . TYR A 1 25 ? 61.411 -5.457 -9.955 1.00 10.00 25 TYR A N 18
ATOM 29242 C CA . TYR A 1 25 ? 60.508 -5.803 -11.063 1.00 10.00 25 TYR A CA 18
ATOM 29243 C C . TYR A 1 25 ? 59.194 -4.986 -11.088 1.00 10.00 25 TYR A C 18
ATOM 29244 O O . TYR A 1 25 ? 58.826 -4.321 -10.116 1.00 10.00 25 TYR A O 18
ATOM 29262 N N . PHE A 1 26 ? 58.449 -5.090 -12.195 1.00 10.00 26 PHE A N 18
ATOM 29263 C CA . PHE A 1 26 ? 57.121 -4.488 -12.377 1.00 10.00 26 PHE A CA 18
ATOM 29264 C C . PHE A 1 26 ? 56.212 -5.389 -13.234 1.00 10.00 26 PHE A C 18
ATOM 29265 O O . PHE A 1 26 ? 56.678 -6.046 -14.167 1.00 10.00 26 PHE A O 18
ATOM 29282 N N . GLN A 1 27 ? 54.910 -5.388 -12.931 1.00 10.00 27 GLN A N 18
ATOM 29283 C CA . GLN A 1 27 ? 53.844 -6.065 -13.685 1.00 10.00 27 GLN A CA 18
ATOM 29284 C C . GLN A 1 27 ? 52.541 -5.244 -13.636 1.00 10.00 27 GLN A C 18
ATOM 29285 O O . GLN A 1 27 ? 52.328 -4.452 -12.713 1.00 10.00 27 GLN A O 18
ATOM 29299 N N . GLY A 1 28 ? 51.650 -5.460 -14.609 1.00 10.00 28 GLY A N 18
ATOM 29300 C CA . GLY A 1 28 ? 50.384 -4.719 -14.744 1.00 10.00 28 GLY A CA 18
ATOM 29301 C C . GLY A 1 28 ? 49.318 -5.414 -15.604 1.00 10.00 28 GLY A C 18
ATOM 29302 O O . GLY A 1 28 ? 48.501 -4.737 -16.230 1.00 10.00 28 GLY A O 18
ATOM 29306 N N . ILE A 1 29 ? 49.337 -6.752 -15.656 1.00 10.00 29 ILE A N 18
ATOM 29307 C CA . ILE A 1 29 ? 48.436 -7.600 -16.460 1.00 10.00 29 ILE A CA 18
ATOM 29308 C C . ILE A 1 29 ? 47.942 -8.832 -15.674 1.00 10.00 29 ILE A C 18
ATOM 29309 O O . ILE A 1 29 ? 48.432 -9.137 -14.584 1.00 10.00 29 ILE A O 18
ATOM 29325 N N . ASP A 1 30 ? 46.964 -9.546 -16.235 1.00 10.00 30 ASP A N 18
ATOM 29326 C CA . ASP A 1 30 ? 46.337 -10.757 -15.681 1.00 10.00 30 ASP A CA 18
ATOM 29327 C C . ASP A 1 30 ? 45.962 -11.735 -16.816 1.00 10.00 30 ASP A C 18
ATOM 29328 O O . ASP A 1 30 ? 45.718 -11.286 -17.942 1.00 10.00 30 ASP A O 18
ATOM 29337 N N . PRO A 1 31 ? 45.851 -13.054 -16.554 1.00 10.00 31 PRO A N 18
ATOM 29338 C CA . PRO A 1 31 ? 45.561 -14.054 -17.589 1.00 10.00 31 PRO A CA 18
ATOM 29339 C C . PRO A 1 31 ? 44.151 -13.952 -18.200 1.00 10.00 31 PRO A C 18
ATOM 29340 O O . PRO A 1 31 ? 43.899 -14.519 -19.266 1.00 10.00 31 PRO A O 18
ATOM 29351 N N . PHE A 1 32 ? 43.236 -13.210 -17.566 1.00 10.00 32 PHE A N 18
ATOM 29352 C CA . PHE A 1 32 ? 41.861 -12.992 -18.036 1.00 10.00 32 PHE A CA 18
ATOM 29353 C C . PHE A 1 32 ? 41.771 -12.341 -19.429 1.00 10.00 32 PHE A C 18
ATOM 29354 O O . PHE A 1 32 ? 40.776 -12.539 -20.133 1.00 10.00 32 PHE A O 18
ATOM 29371 N N . THR A 1 33 ? 42.817 -11.634 -19.878 1.00 10.00 33 THR A N 18
ATOM 29372 C CA . THR A 1 33 ? 42.928 -11.128 -21.261 1.00 10.00 33 THR A CA 18
ATOM 29373 C C . THR A 1 33 ? 42.835 -12.249 -22.296 1.00 10.00 33 THR A C 18
ATOM 29374 O O . THR A 1 33 ? 42.188 -12.059 -23.326 1.00 10.00 33 THR A O 18
ATOM 29385 N N . MET A 1 34 ? 43.375 -13.444 -22.009 1.00 10.00 34 MET A N 18
ATOM 29386 C CA . MET A 1 34 ? 43.231 -14.603 -22.895 1.00 10.00 34 MET A CA 18
ATOM 29387 C C . MET A 1 34 ? 41.979 -15.453 -22.616 1.00 10.00 34 MET A C 18
ATOM 29388 O O . MET A 1 34 ? 41.562 -16.225 -23.480 1.00 10.00 34 MET A O 18
ATOM 29402 N N . SER A 1 35 ? 41.304 -15.303 -21.473 1.00 10.00 35 SER A N 18
ATOM 29403 C CA . SER A 1 35 ? 39.957 -15.893 -21.313 1.00 10.00 35 SER A CA 18
ATOM 29404 C C . SER A 1 35 ? 39.021 -15.173 -22.293 1.00 10.00 35 SER A C 18
ATOM 29405 O O . SER A 1 35 ? 38.226 -15.794 -22.997 1.00 10.00 35 SER A O 18
ATOM 29413 N N . THR A 1 36 ? 39.209 -13.853 -22.407 1.00 10.00 36 THR A N 18
ATOM 29414 C CA . THR A 1 36 ? 38.601 -12.996 -23.427 1.00 10.00 36 THR A CA 18
ATOM 29415 C C . THR A 1 36 ? 39.037 -13.377 -24.845 1.00 10.00 36 THR A C 18
ATOM 29416 O O . THR A 1 36 ? 38.183 -13.400 -25.723 1.00 10.00 36 THR A O 18
ATOM 29427 N N . LEU A 1 37 ? 40.301 -13.760 -25.091 1.00 10.00 37 LEU A N 18
ATOM 29428 C CA . LEU A 1 37 ? 40.706 -14.325 -26.397 1.00 10.00 37 LEU A CA 18
ATOM 29429 C C . LEU A 1 37 ? 39.867 -15.534 -26.736 1.00 10.00 37 LEU A C 18
ATOM 29430 O O . LEU A 1 37 ? 39.361 -15.645 -27.844 1.00 10.00 37 LEU A O 18
ATOM 29446 N N . GLN A 1 38 ? 39.757 -16.454 -25.784 1.00 10.00 38 GLN A N 18
ATOM 29447 C CA . GLN A 1 38 ? 39.166 -17.744 -26.073 1.00 10.00 38 GLN A CA 18
ATOM 29448 C C . GLN A 1 38 ? 37.659 -17.629 -26.386 1.00 10.00 38 GLN A C 18
ATOM 29449 O O . GLN A 1 38 ? 37.119 -18.434 -27.141 1.00 10.00 38 GLN A O 18
ATOM 29463 N N . GLU A 1 39 ? 37.002 -16.598 -25.846 1.00 10.00 39 GLU A N 18
ATOM 29464 C CA . GLU A 1 39 ? 35.637 -16.142 -26.153 1.00 10.00 39 GLU A CA 18
ATOM 29465 C C . GLU A 1 39 ? 35.565 -15.367 -27.469 1.00 10.00 39 GLU A C 18
ATOM 29466 O O . GLU A 1 39 ? 34.694 -15.653 -28.280 1.00 10.00 39 GLU A O 18
ATOM 29478 N N . LEU A 1 40 ? 36.461 -14.418 -27.723 1.00 10.00 40 LEU A N 18
ATOM 29479 C CA . LEU A 1 40 ? 36.386 -13.512 -28.871 1.00 10.00 40 LEU A CA 18
ATOM 29480 C C . LEU A 1 40 ? 36.899 -14.135 -30.173 1.00 10.00 40 LEU A C 18
ATOM 29481 O O . LEU A 1 40 ? 36.291 -13.932 -31.212 1.00 10.00 40 LEU A O 18
ATOM 29497 N N . GLN A 1 41 ? 37.939 -14.964 -30.134 1.00 10.00 41 GLN A N 18
ATOM 29498 C CA . GLN A 1 41 ? 38.412 -15.784 -31.261 1.00 10.00 41 GLN A CA 18
ATOM 29499 C C . GLN A 1 41 ? 37.365 -16.860 -31.621 1.00 10.00 41 GLN A C 18
ATOM 29500 O O . GLN A 1 41 ? 37.238 -17.263 -32.775 1.00 10.00 41 GLN A O 18
ATOM 29514 N N . GLU A 1 42 ? 36.560 -17.286 -30.645 1.00 10.00 42 GLU A N 18
ATOM 29515 C CA . GLU A 1 42 ? 35.367 -18.112 -30.847 1.00 10.00 42 GLU A CA 18
ATOM 29516 C C . GLU A 1 42 ? 34.199 -17.280 -31.392 1.00 10.00 42 GLU A C 18
ATOM 29517 O O . GLU A 1 42 ? 33.494 -17.736 -32.288 1.00 10.00 42 GLU A O 18
ATOM 29529 N N . ASN A 1 43 ? 34.033 -16.039 -30.925 1.00 10.00 43 ASN A N 18
ATOM 29530 C CA . ASN A 1 43 ? 33.042 -15.086 -31.427 1.00 10.00 43 ASN A CA 18
ATOM 29531 C C . ASN A 1 43 ? 33.278 -14.774 -32.905 1.00 10.00 43 ASN A C 18
ATOM 29532 O O . ASN A 1 43 ? 32.348 -14.831 -33.697 1.00 10.00 43 ASN A O 18
ATOM 29543 N N . ILE A 1 44 ? 34.538 -14.547 -33.290 1.00 10.00 44 ILE A N 18
ATOM 29544 C CA . ILE A 1 44 ? 35.009 -14.443 -34.676 1.00 10.00 44 ILE A CA 18
ATOM 29545 C C . ILE A 1 44 ? 34.471 -15.619 -35.464 1.00 10.00 44 ILE A C 18
ATOM 29546 O O . ILE A 1 44 ? 33.780 -15.435 -36.447 1.00 10.00 44 ILE A O 18
ATOM 29562 N N . THR A 1 45 ? 34.756 -16.836 -35.020 1.00 10.00 45 THR A N 18
ATOM 29563 C CA . THR A 1 45 ? 34.440 -18.048 -35.769 1.00 10.00 45 THR A CA 18
ATOM 29564 C C . THR A 1 45 ? 32.936 -18.325 -35.809 1.00 10.00 45 THR A C 18
ATOM 29565 O O . THR A 1 45 ? 32.430 -18.753 -36.840 1.00 10.00 45 THR A O 18
ATOM 29576 N N . ALA A 1 46 ? 32.184 -18.046 -34.743 1.00 10.00 46 ALA A N 18
ATOM 29577 C CA . ALA A 1 46 ? 30.731 -18.228 -34.731 1.00 10.00 46 ALA A CA 18
ATOM 29578 C C . ALA A 1 46 ? 29.994 -17.138 -35.522 1.00 10.00 46 ALA A C 18
ATOM 29579 O O . ALA A 1 46 ? 29.015 -17.431 -36.204 1.00 10.00 46 ALA A O 18
ATOM 29586 N N . HIS A 1 47 ? 30.462 -15.893 -35.455 1.00 10.00 47 HIS A N 18
ATOM 29587 C CA . HIS A 1 47 ? 30.042 -14.765 -36.278 1.00 10.00 47 HIS A CA 18
ATOM 29588 C C . HIS A 1 47 ? 30.584 -14.893 -37.716 1.00 10.00 47 HIS A C 18
ATOM 29589 O O . HIS A 1 47 ? 29.998 -14.327 -38.628 1.00 10.00 47 HIS A O 18
ATOM 29603 N N . GLU A 1 48 ? 31.623 -15.700 -37.976 1.00 10.00 48 GLU A N 18
ATOM 29604 C CA . GLU A 1 48 ? 32.026 -16.063 -39.339 1.00 10.00 48 GLU A CA 18
ATOM 29605 C C . GLU A 1 48 ? 31.112 -17.180 -39.856 1.00 10.00 48 GLU A C 18
ATOM 29606 O O . GLU A 1 48 ? 30.702 -17.118 -41.002 1.00 10.00 48 GLU A O 18
ATOM 29618 N N . GLN A 1 49 ? 30.754 -18.193 -39.056 1.00 10.00 49 GLN A N 18
ATOM 29619 C CA . GLN A 1 49 ? 29.796 -19.233 -39.455 1.00 10.00 49 GLN A CA 18
ATOM 29620 C C . GLN A 1 49 ? 28.390 -18.654 -39.638 1.00 10.00 49 GLN A C 18
ATOM 29621 O O . GLN A 1 49 ? 27.689 -19.010 -40.581 1.00 10.00 49 GLN A O 18
ATOM 29635 N N . GLN A 1 50 ? 27.979 -17.709 -38.792 1.00 10.00 50 GLN A N 18
ATOM 29636 C CA . GLN A 1 50 ? 26.766 -16.928 -39.037 1.00 10.00 50 GLN A CA 18
ATOM 29637 C C . GLN A 1 50 ? 26.949 -16.043 -40.272 1.00 10.00 50 GLN A C 18
ATOM 29638 O O . GLN A 1 50 ? 25.953 -15.690 -40.890 1.00 10.00 50 GLN A O 18
ATOM 29652 N N . LEU A 1 51 ? 28.188 -15.734 -40.683 1.00 10.00 51 LEU A N 18
ATOM 29653 C CA . LEU A 1 51 ? 28.462 -15.024 -41.927 1.00 10.00 51 LEU A CA 18
ATOM 29654 C C . LEU A 1 51 ? 28.417 -15.927 -43.161 1.00 10.00 51 LEU A C 18
ATOM 29655 O O . LEU A 1 51 ? 27.754 -15.547 -44.118 1.00 10.00 51 LEU A O 18
ATOM 29671 N N . VAL A 1 52 ? 28.989 -17.137 -43.140 1.00 10.00 52 VAL A N 18
ATOM 29672 C CA . VAL A 1 52 ? 28.806 -18.140 -44.204 1.00 10.00 52 VAL A CA 18
ATOM 29673 C C . VAL A 1 52 ? 27.348 -18.490 -44.341 1.00 10.00 52 VAL A C 18
ATOM 29674 O O . VAL A 1 52 ? 26.845 -18.579 -45.452 1.00 10.00 52 VAL A O 18
ATOM 29687 N N . THR A 1 53 ? 26.652 -18.633 -43.213 1.00 10.00 53 THR A N 18
ATOM 29688 C CA . THR A 1 53 ? 25.240 -18.907 -43.187 1.00 10.00 53 THR A CA 18
ATOM 29689 C C . THR A 1 53 ? 24.464 -17.694 -43.635 1.00 10.00 53 THR A C 18
ATOM 29690 O O . THR A 1 53 ? 23.496 -17.911 -44.333 1.00 10.00 53 THR A O 18
ATOM 29701 N N . ALA A 1 54 ? 24.874 -16.456 -43.347 1.00 10.00 54 ALA A N 18
ATOM 29702 C CA . ALA A 1 54 ? 24.271 -15.265 -43.944 1.00 10.00 54 ALA A CA 18
ATOM 29703 C C . ALA A 1 54 ? 24.489 -15.241 -45.465 1.00 10.00 54 ALA A C 18
ATOM 29704 O O . ALA A 1 54 ? 23.573 -14.856 -46.191 1.00 10.00 54 ALA A O 18
ATOM 29711 N N . ARG A 1 55 ? 25.632 -15.741 -45.972 1.00 10.00 55 ARG A N 18
ATOM 29712 C CA . ARG A 1 55 ? 25.810 -15.951 -47.422 1.00 10.00 55 ARG A CA 18
ATOM 29713 C C . ARG A 1 55 ? 24.814 -17.005 -47.934 1.00 10.00 55 ARG A C 18
ATOM 29714 O O . ARG A 1 55 ? 24.094 -16.781 -48.898 1.00 10.00 55 ARG A O 18
ATOM 29735 N N . GLN A 1 56 ? 24.735 -18.141 -47.237 1.00 10.00 56 GLN A N 18
ATOM 29736 C CA . GLN A 1 56 ? 23.825 -19.266 -47.493 1.00 10.00 56 GLN A CA 18
ATOM 29737 C C . GLN A 1 56 ? 22.341 -18.859 -47.373 1.00 10.00 56 GLN A C 18
ATOM 29738 O O . GLN A 1 56 ? 21.485 -19.387 -48.076 1.00 10.00 56 GLN A O 18
ATOM 29752 N N . LYS A 1 57 ? 22.041 -17.873 -46.523 1.00 10.00 57 LYS A N 18
ATOM 29753 C CA . LYS A 1 57 ? 20.718 -17.291 -46.270 1.00 10.00 57 LYS A CA 18
ATOM 29754 C C . LYS A 1 57 ? 20.353 -16.298 -47.362 1.00 10.00 57 LYS A C 18
ATOM 29755 O O . LYS A 1 57 ? 19.226 -16.330 -47.842 1.00 10.00 57 LYS A O 18
ATOM 29774 N N . LEU A 1 58 ? 21.298 -15.457 -47.798 1.00 10.00 58 LEU A N 18
ATOM 29775 C CA . LEU A 1 58 ? 21.094 -14.628 -48.985 1.00 10.00 58 LEU A CA 18
ATOM 29776 C C . LEU A 1 58 ? 20.982 -15.495 -50.240 1.00 10.00 58 LEU A C 18
ATOM 29777 O O . LEU A 1 58 ? 20.109 -15.240 -51.050 1.00 10.00 58 LEU A O 18
ATOM 29793 N N . LYS A 1 59 ? 21.663 -16.639 -50.340 1.00 10.00 59 LYS A N 18
ATOM 29794 C CA . LYS A 1 59 ? 21.400 -17.600 -51.423 1.00 10.00 59 LYS A CA 18
ATOM 29795 C C . LYS A 1 59 ? 20.041 -18.308 -51.296 1.00 10.00 59 LYS A C 18
ATOM 29796 O O . LYS A 1 59 ? 19.388 -18.531 -52.307 1.00 10.00 59 LYS A O 18
ATOM 29815 N N . ASP A 1 60 ? 19.557 -18.596 -50.090 1.00 10.00 60 ASP A N 18
ATOM 29816 C CA . ASP A 1 60 ? 18.175 -19.070 -49.849 1.00 10.00 60 ASP A CA 18
ATOM 29817 C C . ASP A 1 60 ? 17.128 -17.965 -50.152 1.00 10.00 60 ASP A C 18
ATOM 29818 O O . ASP A 1 60 ? 15.983 -18.265 -50.488 1.00 10.00 60 ASP A O 18
ATOM 29827 N N . ALA A 1 61 ? 17.502 -16.682 -50.088 1.00 10.00 61 ALA A N 18
ATOM 29828 C CA . ALA A 1 61 ? 16.685 -15.570 -50.581 1.00 10.00 61 ALA A CA 18
ATOM 29829 C C . ALA A 1 61 ? 16.808 -15.392 -52.112 1.00 10.00 61 ALA A C 18
ATOM 29830 O O . ALA A 1 61 ? 15.832 -15.040 -52.766 1.00 10.00 61 ALA A O 18
ATOM 29837 N N . GLU A 1 62 ? 17.953 -15.704 -52.730 1.00 10.00 62 GLU A N 18
ATOM 29838 C CA . GLU A 1 62 ? 18.068 -15.781 -54.199 1.00 10.00 62 GLU A CA 18
ATOM 29839 C C . GLU A 1 62 ? 17.235 -16.941 -54.718 1.00 10.00 62 GLU A C 18
ATOM 29840 O O . GLU A 1 62 ? 16.553 -16.811 -55.731 1.00 10.00 62 GLU A O 18
ATOM 29852 N N . LYS A 1 63 ? 17.223 -18.047 -53.967 1.00 10.00 63 LYS A N 18
ATOM 29853 C CA . LYS A 1 63 ? 16.324 -19.170 -54.177 1.00 10.00 63 LYS A CA 18
ATOM 29854 C C . LYS A 1 63 ? 14.873 -18.705 -54.121 1.00 10.00 63 LYS A C 18
ATOM 29855 O O . LYS A 1 63 ? 14.065 -19.162 -54.917 1.00 10.00 63 LYS A O 18
ATOM 29874 N N . ALA A 1 64 ? 14.541 -17.764 -53.242 1.00 10.00 64 ALA A N 18
ATOM 29875 C CA . ALA A 1 64 ? 13.186 -17.251 -53.095 1.00 10.00 64 ALA A CA 18
ATOM 29876 C C . ALA A 1 64 ? 12.725 -16.411 -54.292 1.00 10.00 64 ALA A C 18
ATOM 29877 O O . ALA A 1 64 ? 11.589 -16.554 -54.733 1.00 10.00 64 ALA A O 18
ATOM 29884 N N . VAL A 1 65 ? 13.595 -15.574 -54.861 1.00 10.00 65 VAL A N 18
ATOM 29885 C CA . VAL A 1 65 ? 13.312 -14.892 -56.137 1.00 10.00 65 VAL A CA 18
ATOM 29886 C C . VAL A 1 65 ? 13.446 -15.836 -57.358 1.00 10.00 65 VAL A C 18
ATOM 29887 O O . VAL A 1 65 ? 12.800 -15.623 -58.378 1.00 10.00 65 VAL A O 18
ATOM 29900 N N . GLU A 1 66 ? 14.196 -16.937 -57.261 1.00 10.00 66 GLU A N 18
ATOM 29901 C CA . GLU A 1 66 ? 14.215 -18.041 -58.250 1.00 10.00 66 GLU A CA 18
ATOM 29902 C C . GLU A 1 66 ? 12.865 -18.750 -58.335 1.00 10.00 66 GLU A C 18
ATOM 29903 O O . GLU A 1 66 ? 12.405 -19.118 -59.418 1.00 10.00 66 GLU A O 18
ATOM 29915 N N . VAL A 1 67 ? 12.224 -18.901 -57.178 1.00 10.00 67 VAL A N 18
ATOM 29916 C CA . VAL A 1 67 ? 11.082 -19.781 -57.009 1.00 10.00 67 VAL A CA 18
ATOM 29917 C C . VAL A 1 67 ? 9.727 -19.132 -56.794 1.00 10.00 67 VAL A C 18
ATOM 29918 O O . VAL A 1 67 ? 8.708 -19.708 -57.182 1.00 10.00 67 VAL A O 18
ATOM 29931 N N . ASP A 1 68 ? 9.699 -17.912 -56.272 1.00 10.00 68 ASP A N 18
ATOM 29932 C CA . ASP A 1 68 ? 8.499 -17.090 -56.220 1.00 10.00 68 ASP A CA 18
ATOM 29933 C C . ASP A 1 68 ? 8.831 -15.574 -56.246 1.00 10.00 68 ASP A C 18
ATOM 29934 O O . ASP A 1 68 ? 8.778 -14.916 -55.205 1.00 10.00 68 ASP A O 18
ATOM 29943 N N . PRO A 1 69 ? 9.263 -15.031 -57.408 1.00 10.00 69 PRO A N 18
ATOM 29944 C CA . PRO A 1 69 ? 9.766 -13.661 -57.631 1.00 10.00 69 PRO A CA 18
ATOM 29945 C C . PRO A 1 69 ? 8.850 -12.459 -57.305 1.00 10.00 69 PRO A C 18
ATOM 29946 O O . PRO A 1 69 ? 8.636 -11.576 -58.140 1.00 10.00 69 PRO A O 18
ATOM 29957 N N . ASP A 1 70 ? 8.305 -12.370 -56.092 1.00 10.00 70 ASP A N 18
ATOM 29958 C CA . ASP A 1 70 ? 7.646 -11.156 -55.617 1.00 10.00 70 ASP A CA 18
ATOM 29959 C C . ASP A 1 70 ? 8.707 -10.108 -55.285 1.00 10.00 70 ASP A C 18
ATOM 29960 O O . ASP A 1 70 ? 9.814 -10.462 -54.877 1.00 10.00 70 ASP A O 18
ATOM 29969 N N . ASP A 1 71 ? 8.402 -8.815 -55.450 1.00 10.00 71 ASP A N 18
ATOM 29970 C CA . ASP A 1 71 ? 9.378 -7.719 -55.270 1.00 10.00 71 ASP A CA 18
ATOM 29971 C C . ASP A 1 71 ? 10.013 -7.704 -53.876 1.00 10.00 71 ASP A C 18
ATOM 29972 O O . ASP A 1 71 ? 11.154 -7.278 -53.687 1.00 10.00 71 ASP A O 18
ATOM 29981 N N . VAL A 1 72 ? 9.300 -8.275 -52.911 1.00 10.00 72 VAL A N 18
ATOM 29982 C CA . VAL A 1 72 ? 9.784 -8.574 -51.586 1.00 10.00 72 VAL A CA 18
ATOM 29983 C C . VAL A 1 72 ? 10.852 -9.635 -51.546 1.00 10.00 72 VAL A C 18
ATOM 29984 O O . VAL A 1 72 ? 11.774 -9.433 -50.796 1.00 10.00 72 VAL A O 18
ATOM 29997 N N . ASN A 1 73 ? 10.810 -10.727 -52.298 1.00 10.00 73 ASN A N 18
ATOM 29998 C CA . ASN A 1 73 ? 11.829 -11.777 -52.207 1.00 10.00 73 ASN A CA 18
ATOM 29999 C C . ASN A 1 73 ? 13.176 -11.250 -52.727 1.00 10.00 73 ASN A C 18
ATOM 30000 O O . ASN A 1 73 ? 14.239 -11.640 -52.248 1.00 10.00 73 ASN A O 18
ATOM 30011 N N . LYS A 1 74 ? 13.110 -10.260 -53.623 1.00 10.00 74 LYS A N 18
ATOM 30012 C CA . LYS A 1 74 ? 14.255 -9.479 -54.137 1.00 10.00 74 LYS A CA 18
ATOM 30013 C C . LYS A 1 74 ? 14.725 -8.404 -53.142 1.00 10.00 74 LYS A C 18
ATOM 30014 O O . LYS A 1 74 ? 15.910 -8.103 -53.091 1.00 10.00 74 LYS A O 18
ATOM 30033 N N . SER A 1 75 ? 13.827 -7.848 -52.323 1.00 10.00 75 SER A N 18
ATOM 30034 C CA . SER A 1 75 ? 14.145 -6.918 -51.213 1.00 10.00 75 SER A CA 18
ATOM 30035 C C . SER A 1 75 ? 14.639 -7.616 -49.938 1.00 10.00 75 SER A C 18
ATOM 30036 O O . SER A 1 75 ? 15.528 -7.163 -49.227 1.00 10.00 75 SER A O 18
ATOM 30044 N N . THR A 1 76 ? 14.062 -8.776 -49.683 1.00 10.00 76 THR A N 18
ATOM 30045 C CA . THR A 1 76 ? 14.417 -9.813 -48.713 1.00 10.00 76 THR A CA 18
ATOM 30046 C C . THR A 1 76 ? 15.800 -10.308 -49.045 1.00 10.00 76 THR A C 18
ATOM 30047 O O . THR A 1 76 ? 16.563 -10.661 -48.155 1.00 10.00 76 THR A O 18
ATOM 30058 N N . LEU A 1 77 ? 16.173 -10.248 -50.321 1.00 10.00 77 LEU A N 18
ATOM 30059 C CA . LEU A 1 77 ? 17.563 -10.464 -50.659 1.00 10.00 77 LEU A CA 18
ATOM 30060 C C . LEU A 1 77 ? 18.454 -9.398 -50.042 1.00 10.00 77 LEU A C 18
ATOM 30061 O O . LEU A 1 77 ? 19.360 -9.711 -49.286 1.00 10.00 77 LEU A O 18
ATOM 30077 N N . GLN A 1 78 ? 18.150 -8.137 -50.297 1.00 10.00 78 GLN A N 18
ATOM 30078 C CA . GLN A 1 78 ? 18.891 -6.966 -49.818 1.00 10.00 78 GLN A CA 18
ATOM 30079 C C . GLN A 1 78 ? 18.950 -6.892 -48.294 1.00 10.00 78 GLN A C 18
ATOM 30080 O O . GLN A 1 78 ? 19.915 -6.381 -47.747 1.00 10.00 78 GLN A O 18
ATOM 30094 N N . ASN A 1 79 ? 17.965 -7.477 -47.622 1.00 10.00 79 ASN A N 18
ATOM 30095 C CA . ASN A 1 79 ? 17.887 -7.734 -46.187 1.00 10.00 79 ASN A CA 18
ATOM 30096 C C . ASN A 1 79 ? 18.824 -8.864 -45.718 1.00 10.00 79 ASN A C 18
ATOM 30097 O O . ASN A 1 79 ? 19.533 -8.711 -44.725 1.00 10.00 79 ASN A O 18
ATOM 30108 N N . ARG A 1 80 ? 18.866 -10.000 -46.426 1.00 10.00 80 ARG A N 18
ATOM 30109 C CA . ARG A 1 80 ? 19.796 -11.094 -46.113 1.00 10.00 80 ARG A CA 18
ATOM 30110 C C . ARG A 1 80 ? 21.253 -10.710 -46.396 1.00 10.00 80 ARG A C 18
ATOM 30111 O O . ARG A 1 80 ? 22.168 -10.956 -45.615 1.00 10.00 80 ARG A O 18
ATOM 30132 N N . ARG A 1 81 ? 21.441 -10.023 -47.515 1.00 10.00 81 ARG A N 18
ATOM 30133 C CA . ARG A 1 81 ? 22.654 -9.341 -47.968 1.00 10.00 81 ARG A CA 18
ATOM 30134 C C . ARG A 1 81 ? 23.045 -8.189 -47.031 1.00 10.00 81 ARG A C 18
ATOM 30135 O O . ARG A 1 81 ? 24.229 -7.944 -46.813 1.00 10.00 81 ARG A O 18
ATOM 30156 N N . ALA A 1 82 ? 22.066 -7.562 -46.375 1.00 10.00 82 ALA A N 18
ATOM 30157 C CA . ALA A 1 82 ? 22.287 -6.609 -45.289 1.00 10.00 82 ALA A CA 18
ATOM 30158 C C . ALA A 1 82 ? 22.763 -7.318 -44.005 1.00 10.00 82 ALA A C 18
ATOM 30159 O O . ALA A 1 82 ? 23.587 -6.754 -43.284 1.00 10.00 82 ALA A O 18
ATOM 30166 N N . ALA A 1 83 ? 22.327 -8.557 -43.724 1.00 10.00 83 ALA A N 18
ATOM 30167 C CA . ALA A 1 83 ? 22.943 -9.350 -42.656 1.00 10.00 83 ALA A CA 18
ATOM 30168 C C . ALA A 1 83 ? 24.385 -9.674 -43.033 1.00 10.00 83 ALA A C 18
ATOM 30169 O O . ALA A 1 83 ? 25.265 -9.376 -42.252 1.00 10.00 83 ALA A O 18
ATOM 30176 N N . VAL A 1 84 ? 24.697 -10.147 -44.237 1.00 10.00 84 VAL A N 18
ATOM 30177 C CA . VAL A 1 84 ? 26.109 -10.306 -44.665 1.00 10.00 84 VAL A CA 18
ATOM 30178 C C . VAL A 1 84 ? 26.886 -9.021 -44.446 1.00 10.00 84 VAL A C 18
ATOM 30179 O O . VAL A 1 84 ? 27.975 -9.098 -43.914 1.00 10.00 84 VAL A O 18
ATOM 30192 N N . SER A 1 85 ? 26.317 -7.849 -44.711 1.00 10.00 85 SER A N 18
ATOM 30193 C CA . SER A 1 85 ? 26.970 -6.564 -44.411 1.00 10.00 85 SER A CA 18
ATOM 30194 C C . SER A 1 85 ? 27.135 -6.287 -42.900 1.00 10.00 85 SER A C 18
ATOM 30195 O O . SER A 1 85 ? 28.195 -5.824 -42.478 1.00 10.00 85 SER A O 18
ATOM 30203 N N . THR A 1 86 ? 26.157 -6.653 -42.061 1.00 10.00 86 THR A N 18
ATOM 30204 C CA . THR A 1 86 ? 26.256 -6.659 -40.578 1.00 10.00 86 THR A CA 18
ATOM 30205 C C . THR A 1 86 ? 27.428 -7.516 -40.118 1.00 10.00 86 THR A C 18
ATOM 30206 O O . THR A 1 86 ? 28.314 -7.077 -39.389 1.00 10.00 86 THR A O 18
ATOM 30217 N N . LEU A 1 87 ? 27.396 -8.761 -40.574 1.00 10.00 87 LEU A N 18
ATOM 30218 C CA . LEU A 1 87 ? 28.285 -9.864 -40.282 1.00 10.00 87 LEU A CA 18
ATOM 30219 C C . LEU A 1 87 ? 29.711 -9.549 -40.736 1.00 10.00 87 LEU A C 18
ATOM 30220 O O . LEU A 1 87 ? 30.665 -9.804 -40.014 1.00 10.00 87 LEU A O 18
ATOM 30236 N N . GLU A 1 88 ? 29.854 -8.963 -41.920 1.00 10.00 88 GLU A N 18
ATOM 30237 C CA . GLU A 1 88 ? 31.113 -8.538 -42.521 1.00 10.00 88 GLU A CA 18
ATOM 30238 C C . GLU A 1 88 ? 31.705 -7.323 -41.770 1.00 10.00 88 GLU A C 18
ATOM 30239 O O . GLU A 1 88 ? 32.898 -7.314 -41.451 1.00 10.00 88 GLU A O 18
ATOM 30251 N N . THR A 1 89 ? 30.874 -6.319 -41.426 1.00 10.00 89 THR A N 18
ATOM 30252 C CA . THR A 1 89 ? 31.273 -5.171 -40.572 1.00 10.00 89 THR A CA 18
ATOM 30253 C C . THR A 1 89 ? 31.779 -5.666 -39.238 1.00 10.00 89 THR A C 18
ATOM 30254 O O . THR A 1 89 ? 32.867 -5.273 -38.800 1.00 10.00 89 THR A O 18
ATOM 30265 N N . LYS A 1 90 ? 30.999 -6.566 -38.624 1.00 10.00 90 LYS A N 18
ATOM 30266 C CA . LYS A 1 90 ? 31.413 -7.265 -37.423 1.00 10.00 90 LYS A CA 18
ATOM 30267 C C . LYS A 1 90 ? 32.732 -7.918 -37.672 1.00 10.00 90 LYS A C 18
ATOM 30268 O O . LYS A 1 90 ? 33.671 -7.512 -37.034 1.00 10.00 90 LYS A O 18
ATOM 30287 N N . LEU A 1 91 ? 32.890 -8.823 -38.614 1.00 10.00 91 LEU A N 18
ATOM 30288 C CA . LEU A 1 91 ? 34.141 -9.557 -38.675 1.00 10.00 91 LEU A CA 18
ATOM 30289 C C . LEU A 1 91 ? 35.367 -8.706 -38.953 1.00 10.00 91 LEU A C 18
ATOM 30290 O O . LEU A 1 91 ? 36.418 -9.067 -38.442 1.00 10.00 91 LEU A O 18
ATOM 30306 N N . GLY A 1 92 ? 35.266 -7.568 -39.640 1.00 10.00 92 GLY A N 18
ATOM 30307 C CA . GLY A 1 92 ? 36.398 -6.644 -39.689 1.00 10.00 92 GLY A CA 18
ATOM 30308 C C . GLY A 1 92 ? 36.676 -6.041 -38.304 1.00 10.00 92 GLY A C 18
ATOM 30309 O O . GLY A 1 92 ? 37.795 -6.147 -37.800 1.00 10.00 92 GLY A O 18
ATOM 30313 N N . GLU A 1 93 ? 35.651 -5.496 -37.633 1.00 10.00 93 GLU A N 18
ATOM 30314 C CA . GLU A 1 93 ? 35.763 -4.955 -36.265 1.00 10.00 93 GLU A CA 18
ATOM 30315 C C . GLU A 1 93 ? 36.155 -6.015 -35.211 1.00 10.00 93 GLU A C 18
ATOM 30316 O O . GLU A 1 93 ? 36.911 -5.698 -34.297 1.00 10.00 93 GLU A O 18
ATOM 30328 N N . LEU A 1 94 ? 35.716 -7.267 -35.386 1.00 10.00 94 LEU A N 18
ATOM 30329 C CA . LEU A 1 94 ? 35.916 -8.473 -34.575 1.00 10.00 94 LEU A CA 18
ATOM 30330 C C . LEU A 1 94 ? 37.336 -8.993 -34.740 1.00 10.00 94 LEU A C 18
ATOM 30331 O O . LEU A 1 94 ? 38.056 -9.115 -33.751 1.00 10.00 94 LEU A O 18
ATOM 30347 N N . LYS A 1 95 ? 37.781 -9.213 -35.983 1.00 10.00 95 LYS A N 18
ATOM 30348 C CA . LYS A 1 95 ? 39.163 -9.609 -36.302 1.00 10.00 95 LYS A CA 18
ATOM 30349 C C . LYS A 1 95 ? 40.156 -8.525 -35.840 1.00 10.00 95 LYS A C 18
ATOM 30350 O O . LYS A 1 95 ? 41.259 -8.854 -35.402 1.00 10.00 95 LYS A O 18
ATOM 30369 N N . ARG A 1 96 ? 39.742 -7.246 -35.820 1.00 10.00 96 ARG A N 18
ATOM 30370 C CA . ARG A 1 96 ? 40.477 -6.123 -35.194 1.00 10.00 96 ARG A CA 18
ATOM 30371 C C . ARG A 1 96 ? 40.400 -6.122 -33.668 1.00 10.00 96 ARG A C 18
ATOM 30372 O O . ARG A 1 96 ? 41.422 -5.828 -33.052 1.00 10.00 96 ARG A O 18
ATOM 30393 N N . GLN A 1 97 ? 39.267 -6.486 -33.042 1.00 10.00 97 GLN A N 18
ATOM 30394 C CA . GLN A 1 97 ? 39.246 -6.718 -31.585 1.00 10.00 97 GLN A CA 18
ATOM 30395 C C . GLN A 1 97 ? 40.289 -7.751 -31.267 1.00 10.00 97 GLN A C 18
ATOM 30396 O O . GLN A 1 97 ? 41.071 -7.517 -30.359 1.00 10.00 97 GLN A O 18
ATOM 30410 N N . LEU A 1 98 ? 40.371 -8.818 -32.067 1.00 10.00 98 LEU A N 18
ATOM 30411 C CA . LEU A 1 98 ? 41.441 -9.780 -31.927 1.00 10.00 98 LEU A CA 18
ATOM 30412 C C . LEU A 1 98 ? 42.810 -9.165 -32.092 1.00 10.00 98 LEU A C 18
ATOM 30413 O O . LEU A 1 98 ? 43.604 -9.312 -31.186 1.00 10.00 98 LEU A O 18
ATOM 30429 N N . ALA A 1 99 ? 43.106 -8.425 -33.150 1.00 10.00 99 ALA A N 18
ATOM 30430 C CA . ALA A 1 99 ? 44.426 -7.817 -33.271 1.00 10.00 99 ALA A CA 18
ATOM 30431 C C . ALA A 1 99 ? 44.818 -6.897 -32.086 1.00 10.00 99 ALA A C 18
ATOM 30432 O O . ALA A 1 99 ? 46.008 -6.753 -31.808 1.00 10.00 99 ALA A O 18
ATOM 30439 N N . ASP A 1 100 ? 43.858 -6.328 -31.347 1.00 10.00 100 ASP A N 18
ATOM 30440 C CA . ASP A 1 100 ? 44.086 -5.629 -30.071 1.00 10.00 100 ASP A CA 18
ATOM 30441 C C . ASP A 1 100 ? 44.226 -6.584 -28.859 1.00 10.00 100 ASP A C 18
ATOM 30442 O O . ASP A 1 100 ? 45.153 -6.453 -28.056 1.00 10.00 100 ASP A O 18
ATOM 30451 N N . LEU A 1 101 ? 43.345 -7.582 -28.762 1.00 10.00 101 LEU A N 18
ATOM 30452 C CA . LEU A 1 101 ? 43.316 -8.684 -27.785 1.00 10.00 101 LEU A CA 18
ATOM 30453 C C . LEU A 1 101 ? 44.608 -9.472 -27.751 1.00 10.00 101 LEU A C 18
ATOM 30454 O O . LEU A 1 101 ? 45.205 -9.742 -26.715 1.00 10.00 101 LEU A O 18
ATOM 30470 N N . VAL A 1 102 ? 44.985 -9.908 -28.939 1.00 10.00 102 VAL A N 18
ATOM 30471 C CA . VAL A 1 102 ? 46.045 -10.848 -29.215 1.00 10.00 102 VAL A CA 18
ATOM 30472 C C . VAL A 1 102 ? 47.360 -10.198 -28.816 1.00 10.00 102 VAL A C 18
ATOM 30473 O O . VAL A 1 102 ? 48.210 -10.792 -28.156 1.00 10.00 102 VAL A O 18
ATOM 30486 N N . ALA A 1 103 ? 47.447 -8.905 -29.130 1.00 10.00 103 ALA A N 18
ATOM 30487 C CA . ALA A 1 103 ? 48.480 -7.969 -28.738 1.00 10.00 103 ALA A CA 18
ATOM 30488 C C . ALA A 1 103 ? 48.473 -7.562 -27.244 1.00 10.00 103 ALA A C 18
ATOM 30489 O O . ALA A 1 103 ? 49.157 -6.621 -26.840 1.00 10.00 103 ALA A O 18
ATOM 30496 N N . ALA A 1 104 ? 47.745 -8.326 -26.429 1.00 10.00 104 ALA A N 18
ATOM 30497 C CA . ALA A 1 104 ? 47.717 -8.307 -24.969 1.00 10.00 104 ALA A CA 18
ATOM 30498 C C . ALA A 1 104 ? 47.781 -9.738 -24.383 1.00 10.00 104 ALA A C 18
ATOM 30499 O O . ALA A 1 104 ? 48.318 -9.932 -23.294 1.00 10.00 104 ALA A O 18
ATOM 30506 N N . GLN A 1 105 ? 47.316 -10.755 -25.122 1.00 10.00 105 GLN A N 18
ATOM 30507 C CA . GLN A 1 105 ? 47.518 -12.184 -24.825 1.00 10.00 105 GLN A CA 18
ATOM 30508 C C . GLN A 1 105 ? 49.028 -12.506 -24.782 1.00 10.00 105 GLN A C 18
ATOM 30509 O O . GLN A 1 105 ? 49.490 -13.313 -23.974 1.00 10.00 105 GLN A O 18
ATOM 30523 N N . LYS A 1 106 ? 49.783 -11.862 -25.685 1.00 10.00 106 LYS A N 18
ATOM 30524 C CA . LYS A 1 106 ? 51.215 -12.062 -25.945 1.00 10.00 106 LYS A CA 18
ATOM 30525 C C . LYS A 1 106 ? 52.171 -11.450 -24.900 1.00 10.00 106 LYS A C 18
ATOM 30526 O O . LYS A 1 106 ? 53.367 -11.747 -24.927 1.00 10.00 106 LYS A O 18
ATOM 30545 N N . LEU A 1 107 ? 51.656 -10.592 -24.010 1.00 10.00 107 LEU A N 18
ATOM 30546 C CA . LEU A 1 107 ? 52.396 -9.896 -22.939 1.00 10.00 107 LEU A CA 18
ATOM 30547 C C . LEU A 1 107 ? 52.810 -10.851 -21.797 1.00 10.00 107 LEU A C 18
ATOM 30548 O O . LEU A 1 107 ? 53.990 -10.795 -21.384 1.00 10.00 107 LEU A O 18
ATOM 30565 N N . MET A 1 1 ? 89.640 -8.381 -4.958 1.00 10.00 1 MET A N 19
ATOM 30566 C CA . MET A 1 1 ? 88.731 -8.374 -3.780 1.00 10.00 1 MET A CA 19
ATOM 30567 C C . MET A 1 1 ? 87.463 -9.181 -4.077 1.00 10.00 1 MET A C 19
ATOM 30568 O O . MET A 1 1 ? 86.926 -9.103 -5.182 1.00 10.00 1 MET A O 19
ATOM 30584 N N . HIS A 1 2 ? 86.985 -9.957 -3.096 1.00 10.00 2 HIS A N 19
ATOM 30585 C CA . HIS A 1 2 ? 85.835 -10.874 -3.222 1.00 10.00 2 HIS A CA 19
ATOM 30586 C C . HIS A 1 2 ? 84.869 -10.796 -2.010 1.00 10.00 2 HIS A C 19
ATOM 30587 O O . HIS A 1 2 ? 84.054 -11.695 -1.788 1.00 10.00 2 HIS A O 19
ATOM 30601 N N . HIS A 1 3 ? 84.958 -9.724 -1.210 1.00 10.00 3 HIS A N 19
ATOM 30602 C CA . HIS A 1 3 ? 84.257 -9.563 0.073 1.00 10.00 3 HIS A CA 19
ATOM 30603 C C . HIS A 1 3 ? 83.680 -8.144 0.248 1.00 10.00 3 HIS A C 19
ATOM 30604 O O . HIS A 1 3 ? 84.043 -7.211 -0.476 1.00 10.00 3 HIS A O 19
ATOM 30618 N N . HIS A 1 4 ? 82.784 -7.981 1.225 1.00 10.00 4 HIS A N 19
ATOM 30619 C CA . HIS A 1 4 ? 82.228 -6.689 1.647 1.00 10.00 4 HIS A CA 19
ATOM 30620 C C . HIS A 1 4 ? 83.293 -5.728 2.217 1.00 10.00 4 HIS A C 19
ATOM 30621 O O . HIS A 1 4 ? 84.367 -6.148 2.658 1.00 10.00 4 HIS A O 19
ATOM 30635 N N . HIS A 1 5 ? 82.978 -4.428 2.256 1.00 10.00 5 HIS A N 19
ATOM 30636 C CA . HIS A 1 5 ? 83.806 -3.412 2.919 1.00 10.00 5 HIS A CA 19
ATOM 30637 C C . HIS A 1 5 ? 83.892 -3.661 4.438 1.00 10.00 5 HIS A C 19
ATOM 30638 O O . HIS A 1 5 ? 82.886 -3.954 5.090 1.00 10.00 5 HIS A O 19
ATOM 30652 N N . HIS A 1 6 ? 85.090 -3.519 5.012 1.00 10.00 6 HIS A N 19
ATOM 30653 C CA . HIS A 1 6 ? 85.375 -3.816 6.427 1.00 10.00 6 HIS A CA 19
ATOM 30654 C C . HIS A 1 6 ? 85.002 -2.676 7.405 1.00 10.00 6 HIS A C 19
ATOM 30655 O O . HIS A 1 6 ? 85.219 -2.801 8.613 1.00 10.00 6 HIS A O 19
ATOM 30669 N N . HIS A 1 7 ? 84.444 -1.568 6.904 1.00 10.00 7 HIS A N 19
ATOM 30670 C CA . HIS A 1 7 ? 84.041 -0.386 7.675 1.00 10.00 7 HIS A CA 19
ATOM 30671 C C . HIS A 1 7 ? 82.808 0.301 7.053 1.00 10.00 7 HIS A C 19
ATOM 30672 O O . HIS A 1 7 ? 82.559 0.186 5.847 1.00 10.00 7 HIS A O 19
ATOM 30686 N N . GLY A 1 8 ? 82.051 1.043 7.866 1.00 10.00 8 GLY A N 19
ATOM 30687 C CA . GLY A 1 8 ? 80.904 1.855 7.443 1.00 10.00 8 GLY A CA 19
ATOM 30688 C C . GLY A 1 8 ? 80.252 2.630 8.597 1.00 10.00 8 GLY A C 19
ATOM 30689 O O . GLY A 1 8 ? 80.564 2.408 9.772 1.00 10.00 8 GLY A O 19
ATOM 30693 N N . LYS A 1 9 ? 79.343 3.552 8.257 1.00 10.00 9 LYS A N 19
ATOM 30694 C CA . LYS A 1 9 ? 78.575 4.375 9.215 1.00 10.00 9 LYS A CA 19
ATOM 30695 C C . LYS A 1 9 ? 77.570 3.540 10.034 1.00 10.00 9 LYS A C 19
ATOM 30696 O O . LYS A 1 9 ? 77.102 2.506 9.543 1.00 10.00 9 LYS A O 19
ATOM 30715 N N . PRO A 1 10 ? 77.205 3.982 11.257 1.00 10.00 10 PRO A N 19
ATOM 30716 C CA . PRO A 1 10 ? 76.116 3.396 12.045 1.00 10.00 10 PRO A CA 19
ATOM 30717 C C . PRO A 1 10 ? 74.774 3.311 11.293 1.00 10.00 10 PRO A C 19
ATOM 30718 O O . PRO A 1 10 ? 74.515 4.094 10.371 1.00 10.00 10 PRO A O 19
ATOM 30729 N N . ILE A 1 11 ? 73.895 2.398 11.723 1.00 10.00 11 ILE A N 19
ATOM 30730 C CA . ILE A 1 11 ? 72.582 2.125 11.102 1.00 10.00 11 ILE A CA 19
ATOM 30731 C C . ILE A 1 11 ? 71.456 1.948 12.150 1.00 10.00 11 ILE A C 19
ATOM 30732 O O . ILE A 1 11 ? 71.739 1.660 13.320 1.00 10.00 11 ILE A O 19
ATOM 30748 N N . PRO A 1 12 ? 70.177 2.105 11.746 1.00 10.00 12 PRO A N 19
ATOM 30749 C CA . PRO A 1 12 ? 68.988 1.785 12.546 1.00 10.00 12 PRO A CA 19
ATOM 30750 C C . PRO A 1 12 ? 68.930 0.344 13.087 1.00 10.00 12 PRO A C 19
ATOM 30751 O O . PRO A 1 12 ? 69.633 -0.554 12.617 1.00 10.00 12 PRO A O 19
ATOM 30762 N N . ASN A 1 13 ? 68.011 0.108 14.029 1.00 10.00 13 ASN A N 19
ATOM 30763 C CA . ASN A 1 13 ? 67.642 -1.217 14.548 1.00 10.00 13 ASN A CA 19
ATOM 30764 C C . ASN A 1 13 ? 66.129 -1.278 14.878 1.00 10.00 13 ASN A C 19
ATOM 30765 O O . ASN A 1 13 ? 65.533 -0.238 15.186 1.00 10.00 13 ASN A O 19
ATOM 30776 N N . PRO A 1 14 ? 65.483 -2.460 14.799 1.00 10.00 14 PRO A N 19
ATOM 30777 C CA . PRO A 1 14 ? 64.036 -2.592 14.977 1.00 10.00 14 PRO A CA 19
ATOM 30778 C C . PRO A 1 14 ? 63.616 -2.421 16.448 1.00 10.00 14 PRO A C 19
ATOM 30779 O O . PRO A 1 14 ? 64.130 -3.099 17.342 1.00 10.00 14 PRO A O 19
ATOM 30790 N N . LEU A 1 15 ? 62.656 -1.519 16.692 1.00 10.00 15 LEU A N 19
ATOM 30791 C CA . LEU A 1 15 ? 62.189 -1.129 18.036 1.00 10.00 15 LEU A CA 19
ATOM 30792 C C . LEU A 1 15 ? 60.680 -0.774 18.069 1.00 10.00 15 LEU A C 19
ATOM 30793 O O . LEU A 1 15 ? 60.201 -0.124 19.000 1.00 10.00 15 LEU A O 19
ATOM 30809 N N . LEU A 1 16 ? 59.916 -1.173 17.042 1.00 10.00 16 LEU A N 19
ATOM 30810 C CA . LEU A 1 16 ? 58.502 -0.795 16.860 1.00 10.00 16 LEU A CA 19
ATOM 30811 C C . LEU A 1 16 ? 57.548 -1.381 17.924 1.00 10.00 16 LEU A C 19
ATOM 30812 O O . LEU A 1 16 ? 56.500 -0.792 18.201 1.00 10.00 16 LEU A O 19
ATOM 30828 N N . GLY A 1 17 ? 57.903 -2.516 18.539 1.00 10.00 17 GLY A N 19
ATOM 30829 C CA . GLY A 1 17 ? 57.176 -3.103 19.678 1.00 10.00 17 GLY A CA 19
ATOM 30830 C C . GLY A 1 17 ? 55.867 -3.834 19.335 1.00 10.00 17 GLY A C 19
ATOM 30831 O O . GLY A 1 17 ? 55.038 -4.039 20.226 1.00 10.00 17 GLY A O 19
ATOM 30835 N N . LEU A 1 18 ? 55.664 -4.222 18.069 1.00 10.00 18 LEU A N 19
ATOM 30836 C CA . LEU A 1 18 ? 54.486 -4.962 17.582 1.00 10.00 18 LEU A CA 19
ATOM 30837 C C . LEU A 1 18 ? 54.833 -5.954 16.452 1.00 10.00 18 LEU A C 19
ATOM 30838 O O . LEU A 1 18 ? 55.972 -6.008 15.980 1.00 10.00 18 LEU A O 19
ATOM 30854 N N . ASP A 1 19 ? 53.840 -6.726 16.005 1.00 10.00 19 ASP A N 19
ATOM 30855 C CA . ASP A 1 19 ? 53.954 -7.750 14.955 1.00 10.00 19 ASP A CA 19
ATOM 30856 C C . ASP A 1 19 ? 52.742 -7.757 13.995 1.00 10.00 19 ASP A C 19
ATOM 30857 O O . ASP A 1 19 ? 51.757 -7.040 14.204 1.00 10.00 19 ASP A O 19
ATOM 30866 N N . SER A 1 20 ? 52.832 -8.539 12.914 1.00 10.00 20 SER A N 19
ATOM 30867 C CA . SER A 1 20 ? 51.865 -8.577 11.802 1.00 10.00 20 SER A CA 19
ATOM 30868 C C . SER A 1 20 ? 50.414 -8.836 12.239 1.00 10.00 20 SER A C 19
ATOM 30869 O O . SER A 1 20 ? 50.144 -9.732 13.044 1.00 10.00 20 SER A O 19
ATOM 30877 N N . THR A 1 21 ? 49.470 -8.085 11.656 1.00 10.00 21 THR A N 19
ATOM 30878 C CA . THR A 1 21 ? 48.025 -8.137 11.989 1.00 10.00 21 THR A CA 19
ATOM 30879 C C . THR A 1 21 ? 47.133 -8.353 10.755 1.00 10.00 21 THR A C 19
ATOM 30880 O O . THR A 1 21 ? 46.072 -8.968 10.866 1.00 10.00 21 THR A O 19
ATOM 30891 N N . GLU A 1 22 ? 47.554 -7.908 9.564 1.00 10.00 22 GLU A N 19
ATOM 30892 C CA . GLU A 1 22 ? 46.863 -8.205 8.298 1.00 10.00 22 GLU A CA 19
ATOM 30893 C C . GLU A 1 22 ? 46.886 -9.710 7.950 1.00 10.00 22 GLU A C 19
ATOM 30894 O O . GLU A 1 22 ? 47.847 -10.422 8.259 1.00 10.00 22 GLU A O 19
ATOM 30906 N N . ASN A 1 23 ? 45.824 -10.196 7.296 1.00 10.00 23 ASN A N 19
ATOM 30907 C CA . ASN A 1 23 ? 45.605 -11.623 7.002 1.00 10.00 23 ASN A CA 19
ATOM 30908 C C . ASN A 1 23 ? 44.902 -11.899 5.650 1.00 10.00 23 ASN A C 19
ATOM 30909 O O . ASN A 1 23 ? 44.506 -13.037 5.381 1.00 10.00 23 ASN A O 19
ATOM 30920 N N . LEU A 1 24 ? 44.739 -10.877 4.799 1.00 10.00 24 LEU A N 19
ATOM 30921 C CA . LEU A 1 24 ? 44.079 -10.955 3.489 1.00 10.00 24 LEU A CA 19
ATOM 30922 C C . LEU A 1 24 ? 44.700 -9.942 2.513 1.00 10.00 24 LEU A C 19
ATOM 30923 O O . LEU A 1 24 ? 45.015 -8.811 2.892 1.00 10.00 24 LEU A O 19
ATOM 30939 N N . TYR A 1 25 ? 44.856 -10.349 1.252 1.00 10.00 25 TYR A N 19
ATOM 30940 C CA . TYR A 1 25 ? 45.377 -9.531 0.150 1.00 10.00 25 TYR A CA 19
ATOM 30941 C C . TYR A 1 25 ? 44.811 -9.996 -1.205 1.00 10.00 25 TYR A C 19
ATOM 30942 O O . TYR A 1 25 ? 44.390 -11.146 -1.356 1.00 10.00 25 TYR A O 19
ATOM 30960 N N . PHE A 1 26 ? 44.795 -9.092 -2.191 1.00 10.00 26 PHE A N 19
ATOM 30961 C CA . PHE A 1 26 ? 44.192 -9.319 -3.519 1.00 10.00 26 PHE A CA 19
ATOM 30962 C C . PHE A 1 26 ? 44.857 -8.536 -4.673 1.00 10.00 26 PHE A C 19
ATOM 30963 O O . PHE A 1 26 ? 44.488 -8.727 -5.835 1.00 10.00 26 PHE A O 19
ATOM 30980 N N . GLN A 1 27 ? 45.820 -7.649 -4.386 1.00 10.00 27 GLN A N 19
ATOM 30981 C CA . GLN A 1 27 ? 46.499 -6.816 -5.386 1.00 10.00 27 GLN A CA 19
ATOM 30982 C C . GLN A 1 27 ? 47.325 -7.670 -6.369 1.00 10.00 27 GLN A C 19
ATOM 30983 O O . GLN A 1 27 ? 48.182 -8.458 -5.957 1.00 10.00 27 GLN A O 19
ATOM 30997 N N . GLY A 1 28 ? 47.063 -7.521 -7.672 1.00 10.00 28 GLY A N 19
ATOM 30998 C CA . GLY A 1 28 ? 47.677 -8.319 -8.741 1.00 10.00 28 GLY A CA 19
ATOM 30999 C C . GLY A 1 28 ? 46.922 -8.232 -10.073 1.00 10.00 28 GLY A C 19
ATOM 31000 O O . GLY A 1 28 ? 46.089 -7.344 -10.276 1.00 10.00 28 GLY A O 19
ATOM 31004 N N . ILE A 1 29 ? 47.211 -9.178 -10.972 1.00 10.00 29 ILE A N 19
ATOM 31005 C CA . ILE A 1 29 ? 46.569 -9.356 -12.290 1.00 10.00 29 ILE A CA 19
ATOM 31006 C C . ILE A 1 29 ? 46.211 -10.835 -12.537 1.00 10.00 29 ILE A C 19
ATOM 31007 O O . ILE A 1 29 ? 46.685 -11.727 -11.830 1.00 10.00 29 ILE A O 19
ATOM 31023 N N . ASP A 1 30 ? 45.385 -11.103 -13.551 1.00 10.00 30 ASP A N 19
ATOM 31024 C CA . ASP A 1 30 ? 44.838 -12.432 -13.871 1.00 10.00 30 ASP A CA 19
ATOM 31025 C C . ASP A 1 30 ? 44.797 -12.686 -15.396 1.00 10.00 30 ASP A C 19
ATOM 31026 O O . ASP A 1 30 ? 44.694 -11.730 -16.172 1.00 10.00 30 ASP A O 19
ATOM 31035 N N . PRO A 1 31 ? 44.810 -13.958 -15.852 1.00 10.00 31 PRO A N 19
ATOM 31036 C CA . PRO A 1 31 ? 44.779 -14.327 -17.274 1.00 10.00 31 PRO A CA 19
ATOM 31037 C C . PRO A 1 31 ? 43.410 -14.134 -17.963 1.00 10.00 31 PRO A C 19
ATOM 31038 O O . PRO A 1 31 ? 43.237 -14.546 -19.111 1.00 10.00 31 PRO A O 19
ATOM 31049 N N . PHE A 1 32 ? 42.432 -13.504 -17.301 1.00 10.00 32 PHE A N 19
ATOM 31050 C CA . PHE A 1 32 ? 41.088 -13.224 -17.830 1.00 10.00 32 PHE A CA 19
ATOM 31051 C C . PHE A 1 32 ? 41.086 -12.490 -19.187 1.00 10.00 32 PHE A C 19
ATOM 31052 O O . PHE A 1 32 ? 40.210 -12.724 -20.022 1.00 10.00 32 PHE A O 19
ATOM 31069 N N . THR A 1 33 ? 42.105 -11.669 -19.461 1.00 10.00 33 THR A N 19
ATOM 31070 C CA . THR A 1 33 ? 42.333 -11.031 -20.773 1.00 10.00 33 THR A CA 19
ATOM 31071 C C . THR A 1 33 ? 42.484 -12.035 -21.920 1.00 10.00 33 THR A C 19
ATOM 31072 O O . THR A 1 33 ? 42.040 -11.744 -23.032 1.00 10.00 33 THR A O 19
ATOM 31083 N N . MET A 1 34 ? 43.006 -13.245 -21.662 1.00 10.00 34 MET A N 19
ATOM 31084 C CA . MET A 1 34 ? 43.015 -14.348 -22.633 1.00 10.00 34 MET A CA 19
ATOM 31085 C C . MET A 1 34 ? 41.833 -15.323 -22.477 1.00 10.00 34 MET A C 19
ATOM 31086 O O . MET A 1 34 ? 41.549 -16.088 -23.400 1.00 10.00 34 MET A O 19
ATOM 31100 N N . SER A 1 35 ? 41.076 -15.293 -21.378 1.00 10.00 35 SER A N 19
ATOM 31101 C CA . SER A 1 35 ? 39.776 -15.999 -21.344 1.00 10.00 35 SER A CA 19
ATOM 31102 C C . SER A 1 35 ? 38.865 -15.302 -22.367 1.00 10.00 35 SER A C 19
ATOM 31103 O O . SER A 1 35 ? 38.160 -15.946 -23.143 1.00 10.00 35 SER A O 19
ATOM 31111 N N . THR A 1 36 ? 38.985 -13.969 -22.440 1.00 10.00 36 THR A N 19
ATOM 31112 C CA . THR A 1 36 ? 38.407 -13.114 -23.480 1.00 10.00 36 THR A CA 19
ATOM 31113 C C . THR A 1 36 ? 38.966 -13.430 -24.869 1.00 10.00 36 THR A C 19
ATOM 31114 O O . THR A 1 36 ? 38.184 -13.450 -25.810 1.00 10.00 36 THR A O 19
ATOM 31125 N N . LEU A 1 37 ? 40.260 -13.752 -25.034 1.00 10.00 37 LEU A N 19
ATOM 31126 C CA . LEU A 1 37 ? 40.777 -14.269 -26.321 1.00 10.00 37 LEU A CA 19
ATOM 31127 C C . LEU A 1 37 ? 40.011 -15.505 -26.731 1.00 10.00 37 LEU A C 19
ATOM 31128 O O . LEU A 1 37 ? 39.562 -15.601 -27.866 1.00 10.00 37 LEU A O 19
ATOM 31144 N N . GLN A 1 38 ? 39.896 -16.461 -25.814 1.00 10.00 38 GLN A N 19
ATOM 31145 C CA . GLN A 1 38 ? 39.378 -17.767 -26.164 1.00 10.00 38 GLN A CA 19
ATOM 31146 C C . GLN A 1 38 ? 37.895 -17.684 -26.579 1.00 10.00 38 GLN A C 19
ATOM 31147 O O . GLN A 1 38 ? 37.470 -18.370 -27.504 1.00 10.00 38 GLN A O 19
ATOM 31161 N N . GLU A 1 39 ? 37.137 -16.788 -25.939 1.00 10.00 39 GLU A N 19
ATOM 31162 C CA . GLU A 1 39 ? 35.770 -16.360 -26.286 1.00 10.00 39 GLU A CA 19
ATOM 31163 C C . GLU A 1 39 ? 35.711 -15.578 -27.596 1.00 10.00 39 GLU A C 19
ATOM 31164 O O . GLU A 1 39 ? 34.875 -15.891 -28.433 1.00 10.00 39 GLU A O 19
ATOM 31176 N N . LEU A 1 40 ? 36.571 -14.591 -27.813 1.00 10.00 40 LEU A N 19
ATOM 31177 C CA . LEU A 1 40 ? 36.481 -13.670 -28.946 1.00 10.00 40 LEU A CA 19
ATOM 31178 C C . LEU A 1 40 ? 37.042 -14.270 -30.240 1.00 10.00 40 LEU A C 19
ATOM 31179 O O . LEU A 1 40 ? 36.439 -14.097 -31.288 1.00 10.00 40 LEU A O 19
ATOM 31195 N N . GLN A 1 41 ? 38.105 -15.068 -30.183 1.00 10.00 41 GLN A N 19
ATOM 31196 C CA . GLN A 1 41 ? 38.638 -15.870 -31.295 1.00 10.00 41 GLN A CA 19
ATOM 31197 C C . GLN A 1 41 ? 37.640 -16.971 -31.712 1.00 10.00 41 GLN A C 19
ATOM 31198 O O . GLN A 1 41 ? 37.578 -17.366 -32.876 1.00 10.00 41 GLN A O 19
ATOM 31212 N N . GLU A 1 42 ? 36.800 -17.425 -30.781 1.00 10.00 42 GLU A N 19
ATOM 31213 C CA . GLU A 1 42 ? 35.641 -18.282 -31.039 1.00 10.00 42 GLU A CA 19
ATOM 31214 C C . GLU A 1 42 ? 34.449 -17.476 -31.571 1.00 10.00 42 GLU A C 19
ATOM 31215 O O . GLU A 1 42 ? 33.773 -17.931 -32.488 1.00 10.00 42 GLU A O 19
ATOM 31227 N N . ASN A 1 43 ? 34.233 -16.255 -31.072 1.00 10.00 43 ASN A N 19
ATOM 31228 C CA . ASN A 1 43 ? 33.217 -15.322 -31.565 1.00 10.00 43 ASN A CA 19
ATOM 31229 C C . ASN A 1 43 ? 33.459 -14.973 -33.032 1.00 10.00 43 ASN A C 19
ATOM 31230 O O . ASN A 1 43 ? 32.534 -15.012 -33.831 1.00 10.00 43 ASN A O 19
ATOM 31241 N N . ILE A 1 44 ? 34.721 -14.729 -33.394 1.00 10.00 44 ILE A N 19
ATOM 31242 C CA . ILE A 1 44 ? 35.208 -14.586 -34.769 1.00 10.00 44 ILE A CA 19
ATOM 31243 C C . ILE A 1 44 ? 34.699 -15.754 -35.592 1.00 10.00 44 ILE A C 19
ATOM 31244 O O . ILE A 1 44 ? 33.958 -15.565 -36.537 1.00 10.00 44 ILE A O 19
ATOM 31260 N N . THR A 1 45 ? 35.058 -16.976 -35.211 1.00 10.00 45 THR A N 19
ATOM 31261 C CA . THR A 1 45 ? 34.768 -18.168 -36.003 1.00 10.00 45 THR A CA 19
ATOM 31262 C C . THR A 1 45 ? 33.266 -18.453 -36.066 1.00 10.00 45 THR A C 19
ATOM 31263 O O . THR A 1 45 ? 32.757 -18.782 -37.133 1.00 10.00 45 THR A O 19
ATOM 31274 N N . ALA A 1 46 ? 32.527 -18.279 -34.971 1.00 10.00 46 ALA A N 19
ATOM 31275 C CA . ALA A 1 46 ? 31.083 -18.504 -34.952 1.00 10.00 46 ALA A CA 19
ATOM 31276 C C . ALA A 1 46 ? 30.317 -17.429 -35.732 1.00 10.00 46 ALA A C 19
ATOM 31277 O O . ALA A 1 46 ? 29.379 -17.754 -36.452 1.00 10.00 46 ALA A O 19
ATOM 31284 N N . HIS A 1 47 ? 30.735 -16.167 -35.637 1.00 10.00 47 HIS A N 19
ATOM 31285 C CA . HIS A 1 47 ? 30.279 -15.043 -36.446 1.00 10.00 47 HIS A CA 19
ATOM 31286 C C . HIS A 1 47 ? 30.811 -15.117 -37.891 1.00 10.00 47 HIS A C 19
ATOM 31287 O O . HIS A 1 47 ? 30.191 -14.549 -38.779 1.00 10.00 47 HIS A O 19
ATOM 31301 N N . GLU A 1 48 ? 31.874 -15.879 -38.187 1.00 10.00 48 GLU A N 19
ATOM 31302 C CA . GLU A 1 48 ? 32.263 -16.187 -39.570 1.00 10.00 48 GLU A CA 19
ATOM 31303 C C . GLU A 1 48 ? 31.375 -17.309 -40.122 1.00 10.00 48 GLU A C 19
ATOM 31304 O O . GLU A 1 48 ? 30.944 -17.215 -41.260 1.00 10.00 48 GLU A O 19
ATOM 31316 N N . GLN A 1 49 ? 31.050 -18.355 -39.351 1.00 10.00 49 GLN A N 19
ATOM 31317 C CA . GLN A 1 49 ? 30.113 -19.404 -39.770 1.00 10.00 49 GLN A CA 19
ATOM 31318 C C . GLN A 1 49 ? 28.682 -18.868 -39.880 1.00 10.00 49 GLN A C 19
ATOM 31319 O O . GLN A 1 49 ? 27.962 -19.211 -40.813 1.00 10.00 49 GLN A O 19
ATOM 31333 N N . GLN A 1 50 ? 28.269 -17.976 -38.979 1.00 10.00 50 GLN A N 19
ATOM 31334 C CA . GLN A 1 50 ? 27.028 -17.213 -39.125 1.00 10.00 50 GLN A CA 19
ATOM 31335 C C . GLN A 1 50 ? 27.131 -16.297 -40.342 1.00 10.00 50 GLN A C 19
ATOM 31336 O O . GLN A 1 50 ? 26.108 -16.005 -40.952 1.00 10.00 50 GLN A O 19
ATOM 31350 N N . LEU A 1 51 ? 28.344 -15.886 -40.735 1.00 10.00 51 LEU A N 19
ATOM 31351 C CA . LEU A 1 51 ? 28.560 -15.144 -41.968 1.00 10.00 51 LEU A CA 19
ATOM 31352 C C . LEU A 1 51 ? 28.425 -16.029 -43.204 1.00 10.00 51 LEU A C 19
ATOM 31353 O O . LEU A 1 51 ? 27.618 -15.692 -44.056 1.00 10.00 51 LEU A O 19
ATOM 31369 N N . VAL A 1 52 ? 29.072 -17.194 -43.294 1.00 10.00 52 VAL A N 19
ATOM 31370 C CA . VAL A 1 52 ? 28.863 -18.139 -44.408 1.00 10.00 52 VAL A CA 19
ATOM 31371 C C . VAL A 1 52 ? 27.414 -18.556 -44.487 1.00 10.00 52 VAL A C 19
ATOM 31372 O O . VAL A 1 52 ? 26.861 -18.650 -45.577 1.00 10.00 52 VAL A O 19
ATOM 31385 N N . THR A 1 53 ? 26.774 -18.746 -43.332 1.00 10.00 53 THR A N 19
ATOM 31386 C CA . THR A 1 53 ? 25.364 -19.020 -43.260 1.00 10.00 53 THR A CA 19
ATOM 31387 C C . THR A 1 53 ? 24.593 -17.811 -43.730 1.00 10.00 53 THR A C 19
ATOM 31388 O O . THR A 1 53 ? 23.693 -18.023 -44.506 1.00 10.00 53 THR A O 19
ATOM 31399 N N . ALA A 1 54 ? 24.951 -16.567 -43.407 1.00 10.00 54 ALA A N 19
ATOM 31400 C CA . ALA A 1 54 ? 24.312 -15.382 -43.980 1.00 10.00 54 ALA A CA 19
ATOM 31401 C C . ALA A 1 54 ? 24.462 -15.331 -45.510 1.00 10.00 54 ALA A C 19
ATOM 31402 O O . ALA A 1 54 ? 23.500 -14.968 -46.190 1.00 10.00 54 ALA A O 19
ATOM 31409 N N . ARG A 1 55 ? 25.599 -15.781 -46.076 1.00 10.00 55 ARG A N 19
ATOM 31410 C CA . ARG A 1 55 ? 25.702 -15.965 -47.540 1.00 10.00 55 ARG A CA 19
ATOM 31411 C C . ARG A 1 55 ? 24.699 -17.042 -48.017 1.00 10.00 55 ARG A C 19
ATOM 31412 O O . ARG A 1 55 ? 24.000 -16.878 -49.011 1.00 10.00 55 ARG A O 19
ATOM 31433 N N . GLN A 1 56 ? 24.608 -18.153 -47.284 1.00 10.00 56 GLN A N 19
ATOM 31434 C CA . GLN A 1 56 ? 23.719 -19.299 -47.534 1.00 10.00 56 GLN A CA 19
ATOM 31435 C C . GLN A 1 56 ? 22.223 -18.949 -47.377 1.00 10.00 56 GLN A C 19
ATOM 31436 O O . GLN A 1 56 ? 21.392 -19.379 -48.175 1.00 10.00 56 GLN A O 19
ATOM 31450 N N . LYS A 1 57 ? 21.881 -18.103 -46.401 1.00 10.00 57 LYS A N 19
ATOM 31451 C CA . LYS A 1 57 ? 20.555 -17.529 -46.165 1.00 10.00 57 LYS A CA 19
ATOM 31452 C C . LYS A 1 57 ? 20.218 -16.543 -47.280 1.00 10.00 57 LYS A C 19
ATOM 31453 O O . LYS A 1 57 ? 19.084 -16.527 -47.747 1.00 10.00 57 LYS A O 19
ATOM 31472 N N . LEU A 1 58 ? 21.190 -15.745 -47.744 1.00 10.00 58 LEU A N 19
ATOM 31473 C CA . LEU A 1 58 ? 20.984 -14.909 -48.924 1.00 10.00 58 LEU A CA 19
ATOM 31474 C C . LEU A 1 58 ? 20.780 -15.755 -50.181 1.00 10.00 58 LEU A C 19
ATOM 31475 O O . LEU A 1 58 ? 19.876 -15.461 -50.947 1.00 10.00 58 LEU A O 19
ATOM 31491 N N . LYS A 1 59 ? 21.437 -16.908 -50.334 1.00 10.00 59 LYS A N 19
ATOM 31492 C CA . LYS A 1 59 ? 21.090 -17.827 -51.431 1.00 10.00 59 LYS A CA 19
ATOM 31493 C C . LYS A 1 59 ? 19.681 -18.424 -51.289 1.00 10.00 59 LYS A C 19
ATOM 31494 O O . LYS A 1 59 ? 19.001 -18.600 -52.291 1.00 10.00 59 LYS A O 19
ATOM 31513 N N . ASP A 1 60 ? 19.197 -18.664 -50.073 1.00 10.00 60 ASP A N 19
ATOM 31514 C CA . ASP A 1 60 ? 17.786 -19.022 -49.810 1.00 10.00 60 ASP A CA 19
ATOM 31515 C C . ASP A 1 60 ? 16.821 -17.844 -50.117 1.00 10.00 60 ASP A C 19
ATOM 31516 O O . ASP A 1 60 ? 15.650 -18.065 -50.422 1.00 10.00 60 ASP A O 19
ATOM 31525 N N . ALA A 1 61 ? 17.295 -16.591 -50.103 1.00 10.00 61 ALA A N 19
ATOM 31526 C CA . ALA A 1 61 ? 16.554 -15.426 -50.602 1.00 10.00 61 ALA A CA 19
ATOM 31527 C C . ALA A 1 61 ? 16.630 -15.307 -52.139 1.00 10.00 61 ALA A C 19
ATOM 31528 O O . ALA A 1 61 ? 15.648 -14.928 -52.772 1.00 10.00 61 ALA A O 19
ATOM 31535 N N . GLU A 1 62 ? 17.732 -15.709 -52.778 1.00 10.00 62 GLU A N 19
ATOM 31536 C CA . GLU A 1 62 ? 17.794 -15.840 -54.244 1.00 10.00 62 GLU A CA 19
ATOM 31537 C C . GLU A 1 62 ? 16.885 -16.968 -54.713 1.00 10.00 62 GLU A C 19
ATOM 31538 O O . GLU A 1 62 ? 16.181 -16.823 -55.709 1.00 10.00 62 GLU A O 19
ATOM 31550 N N . LYS A 1 63 ? 16.833 -18.055 -53.938 1.00 10.00 63 LYS A N 19
ATOM 31551 C CA . LYS A 1 63 ? 15.868 -19.134 -54.101 1.00 10.00 63 LYS A CA 19
ATOM 31552 C C . LYS A 1 63 ? 14.445 -18.591 -54.029 1.00 10.00 63 LYS A C 19
ATOM 31553 O O . LYS A 1 63 ? 13.596 -19.016 -54.800 1.00 10.00 63 LYS A O 19
ATOM 31572 N N . ALA A 1 64 ? 14.185 -17.626 -53.154 1.00 10.00 64 ALA A N 19
ATOM 31573 C CA . ALA A 1 64 ? 12.862 -17.048 -52.978 1.00 10.00 64 ALA A CA 19
ATOM 31574 C C . ALA A 1 64 ? 12.410 -16.199 -54.172 1.00 10.00 64 ALA A C 19
ATOM 31575 O O . ALA A 1 64 ? 11.245 -16.257 -54.549 1.00 10.00 64 ALA A O 19
ATOM 31582 N N . VAL A 1 65 ? 13.314 -15.452 -54.811 1.00 10.00 65 VAL A N 19
ATOM 31583 C CA . VAL A 1 65 ? 13.025 -14.781 -56.092 1.00 10.00 65 VAL A CA 19
ATOM 31584 C C . VAL A 1 65 ? 13.082 -15.753 -57.296 1.00 10.00 65 VAL A C 19
ATOM 31585 O O . VAL A 1 65 ? 12.427 -15.525 -58.306 1.00 10.00 65 VAL A O 19
ATOM 31598 N N . GLU A 1 66 ? 13.772 -16.893 -57.190 1.00 10.00 66 GLU A N 19
ATOM 31599 C CA . GLU A 1 66 ? 13.707 -18.015 -58.155 1.00 10.00 66 GLU A CA 19
ATOM 31600 C C . GLU A 1 66 ? 12.319 -18.650 -58.190 1.00 10.00 66 GLU A C 19
ATOM 31601 O O . GLU A 1 66 ? 11.818 -19.032 -59.251 1.00 10.00 66 GLU A O 19
ATOM 31613 N N . VAL A 1 67 ? 11.692 -18.725 -57.018 1.00 10.00 67 VAL A N 19
ATOM 31614 C CA . VAL A 1 67 ? 10.505 -19.531 -56.793 1.00 10.00 67 VAL A CA 19
ATOM 31615 C C . VAL A 1 67 ? 9.205 -18.798 -56.517 1.00 10.00 67 VAL A C 19
ATOM 31616 O O . VAL A 1 67 ? 8.133 -19.319 -56.831 1.00 10.00 67 VAL A O 19
ATOM 31629 N N . ASP A 1 68 ? 9.280 -17.569 -56.021 1.00 10.00 68 ASP A N 19
ATOM 31630 C CA . ASP A 1 68 ? 8.136 -16.675 -55.912 1.00 10.00 68 ASP A CA 19
ATOM 31631 C C . ASP A 1 68 ? 8.542 -15.180 -56.013 1.00 10.00 68 ASP A C 19
ATOM 31632 O O . ASP A 1 68 ? 8.560 -14.481 -54.999 1.00 10.00 68 ASP A O 19
ATOM 31641 N N . PRO A 1 69 ? 8.949 -14.702 -57.211 1.00 10.00 69 PRO A N 19
ATOM 31642 C CA . PRO A 1 69 ? 9.511 -13.369 -57.506 1.00 10.00 69 PRO A CA 19
ATOM 31643 C C . PRO A 1 69 ? 8.672 -12.108 -57.190 1.00 10.00 69 PRO A C 19
ATOM 31644 O O . PRO A 1 69 ? 8.537 -11.213 -58.028 1.00 10.00 69 PRO A O 19
ATOM 31655 N N . ASP A 1 70 ? 8.100 -11.985 -55.993 1.00 10.00 70 ASP A N 19
ATOM 31656 C CA . ASP A 1 70 ? 7.524 -10.724 -55.534 1.00 10.00 70 ASP A CA 19
ATOM 31657 C C . ASP A 1 70 ? 8.660 -9.760 -55.200 1.00 10.00 70 ASP A C 19
ATOM 31658 O O . ASP A 1 70 ? 9.744 -10.192 -54.803 1.00 10.00 70 ASP A O 19
ATOM 31667 N N . ASP A 1 71 ? 8.440 -8.451 -55.353 1.00 10.00 71 ASP A N 19
ATOM 31668 C CA . ASP A 1 71 ? 9.486 -7.424 -55.175 1.00 10.00 71 ASP A CA 19
ATOM 31669 C C . ASP A 1 71 ? 10.125 -7.456 -53.784 1.00 10.00 71 ASP A C 19
ATOM 31670 O O . ASP A 1 71 ? 11.283 -7.077 -53.595 1.00 10.00 71 ASP A O 19
ATOM 31679 N N . VAL A 1 72 ? 9.398 -8.018 -52.822 1.00 10.00 72 VAL A N 19
ATOM 31680 C CA . VAL A 1 72 ? 9.881 -8.355 -51.503 1.00 10.00 72 VAL A CA 19
ATOM 31681 C C . VAL A 1 72 ? 10.909 -9.455 -51.481 1.00 10.00 72 VAL A C 19
ATOM 31682 O O . VAL A 1 72 ? 11.833 -9.303 -50.720 1.00 10.00 72 VAL A O 19
ATOM 31695 N N . ASN A 1 73 ? 10.824 -10.535 -52.248 1.00 10.00 73 ASN A N 19
ATOM 31696 C CA . ASN A 1 73 ? 11.795 -11.629 -52.159 1.00 10.00 73 ASN A CA 19
ATOM 31697 C C . ASN A 1 73 ? 13.154 -11.176 -52.715 1.00 10.00 73 ASN A C 19
ATOM 31698 O O . ASN A 1 73 ? 14.208 -11.623 -52.266 1.00 10.00 73 ASN A O 19
ATOM 31709 N N . LYS A 1 74 ? 13.114 -10.181 -53.605 1.00 10.00 74 LYS A N 19
ATOM 31710 C CA . LYS A 1 74 ? 14.281 -9.436 -54.121 1.00 10.00 74 LYS A CA 19
ATOM 31711 C C . LYS A 1 74 ? 14.803 -8.428 -53.083 1.00 10.00 74 LYS A C 19
ATOM 31712 O O . LYS A 1 74 ? 16.004 -8.338 -52.866 1.00 10.00 74 LYS A O 19
ATOM 31731 N N . SER A 1 75 ? 13.918 -7.726 -52.368 1.00 10.00 75 SER A N 19
ATOM 31732 C CA . SER A 1 75 ? 14.268 -6.843 -51.227 1.00 10.00 75 SER A CA 19
ATOM 31733 C C . SER A 1 75 ? 14.759 -7.588 -49.976 1.00 10.00 75 SER A C 19
ATOM 31734 O O . SER A 1 75 ? 15.625 -7.144 -49.232 1.00 10.00 75 SER A O 19
ATOM 31742 N N . THR A 1 76 ? 14.213 -8.772 -49.776 1.00 10.00 76 THR A N 19
ATOM 31743 C CA . THR A 1 76 ? 14.576 -9.826 -48.831 1.00 10.00 76 THR A CA 19
ATOM 31744 C C . THR A 1 76 ? 15.936 -10.361 -49.188 1.00 10.00 76 THR A C 19
ATOM 31745 O O . THR A 1 76 ? 16.690 -10.744 -48.300 1.00 10.00 76 THR A O 19
ATOM 31756 N N . LEU A 1 77 ? 16.310 -10.303 -50.465 1.00 10.00 77 LEU A N 19
ATOM 31757 C CA . LEU A 1 77 ? 17.704 -10.552 -50.787 1.00 10.00 77 LEU A CA 19
ATOM 31758 C C . LEU A 1 77 ? 18.576 -9.458 -50.182 1.00 10.00 77 LEU A C 19
ATOM 31759 O O . LEU A 1 77 ? 19.482 -9.747 -49.415 1.00 10.00 77 LEU A O 19
ATOM 31775 N N . GLN A 1 78 ? 18.241 -8.200 -50.429 1.00 10.00 78 GLN A N 19
ATOM 31776 C CA . GLN A 1 78 ? 18.971 -7.025 -49.935 1.00 10.00 78 GLN A CA 19
ATOM 31777 C C . GLN A 1 78 ? 19.059 -6.962 -48.411 1.00 10.00 78 GLN A C 19
ATOM 31778 O O . GLN A 1 78 ? 20.032 -6.456 -47.869 1.00 10.00 78 GLN A O 19
ATOM 31792 N N . ASN A 1 79 ? 18.085 -7.555 -47.733 1.00 10.00 79 ASN A N 19
ATOM 31793 C CA . ASN A 1 79 ? 18.025 -7.820 -46.299 1.00 10.00 79 ASN A CA 19
ATOM 31794 C C . ASN A 1 79 ? 18.964 -8.950 -45.843 1.00 10.00 79 ASN A C 19
ATOM 31795 O O . ASN A 1 79 ? 19.680 -8.792 -44.855 1.00 10.00 79 ASN A O 19
ATOM 31806 N N . ARG A 1 80 ? 19.004 -10.090 -46.547 1.00 10.00 80 ARG A N 19
ATOM 31807 C CA . ARG A 1 80 ? 19.954 -11.161 -46.220 1.00 10.00 80 ARG A CA 19
ATOM 31808 C C . ARG A 1 80 ? 21.400 -10.748 -46.524 1.00 10.00 80 ARG A C 19
ATOM 31809 O O . ARG A 1 80 ? 22.326 -11.011 -45.763 1.00 10.00 80 ARG A O 19
ATOM 31830 N N . ARG A 1 81 ? 21.566 -10.025 -47.627 1.00 10.00 81 ARG A N 19
ATOM 31831 C CA . ARG A 1 81 ? 22.768 -9.311 -48.071 1.00 10.00 81 ARG A CA 19
ATOM 31832 C C . ARG A 1 81 ? 23.161 -8.200 -47.093 1.00 10.00 81 ARG A C 19
ATOM 31833 O O . ARG A 1 81 ? 24.345 -7.985 -46.852 1.00 10.00 81 ARG A O 19
ATOM 31854 N N . ALA A 1 82 ? 22.180 -7.587 -46.433 1.00 10.00 82 ALA A N 19
ATOM 31855 C CA . ALA A 1 82 ? 22.392 -6.673 -45.318 1.00 10.00 82 ALA A CA 19
ATOM 31856 C C . ALA A 1 82 ? 22.863 -7.414 -44.048 1.00 10.00 82 ALA A C 19
ATOM 31857 O O . ALA A 1 82 ? 23.670 -6.858 -43.302 1.00 10.00 82 ALA A O 19
ATOM 31864 N N . ALA A 1 83 ? 22.450 -8.671 -43.808 1.00 10.00 83 ALA A N 19
ATOM 31865 C CA . ALA A 1 83 ? 23.067 -9.486 -42.752 1.00 10.00 83 ALA A CA 19
ATOM 31866 C C . ALA A 1 83 ? 24.505 -9.816 -43.132 1.00 10.00 83 ALA A C 19
ATOM 31867 O O . ALA A 1 83 ? 25.388 -9.526 -42.355 1.00 10.00 83 ALA A O 19
ATOM 31874 N N . VAL A 1 84 ? 24.808 -10.303 -44.332 1.00 10.00 84 VAL A N 19
ATOM 31875 C CA . VAL A 1 84 ? 26.210 -10.485 -44.774 1.00 10.00 84 VAL A CA 19
ATOM 31876 C C . VAL A 1 84 ? 26.998 -9.203 -44.575 1.00 10.00 84 VAL A C 19
ATOM 31877 O O . VAL A 1 84 ? 28.093 -9.285 -44.057 1.00 10.00 84 VAL A O 19
ATOM 31890 N N . SER A 1 85 ? 26.428 -8.027 -44.824 1.00 10.00 85 SER A N 19
ATOM 31891 C CA . SER A 1 85 ? 27.084 -6.745 -44.528 1.00 10.00 85 SER A CA 19
ATOM 31892 C C . SER A 1 85 ? 27.256 -6.460 -43.019 1.00 10.00 85 SER A C 19
ATOM 31893 O O . SER A 1 85 ? 28.321 -6.005 -42.599 1.00 10.00 85 SER A O 19
ATOM 31901 N N . THR A 1 86 ? 26.276 -6.812 -42.175 1.00 10.00 86 THR A N 19
ATOM 31902 C CA . THR A 1 86 ? 26.376 -6.809 -40.692 1.00 10.00 86 THR A CA 19
ATOM 31903 C C . THR A 1 86 ? 27.548 -7.665 -40.231 1.00 10.00 86 THR A C 19
ATOM 31904 O O . THR A 1 86 ? 28.430 -7.226 -39.499 1.00 10.00 86 THR A O 19
ATOM 31915 N N . LEU A 1 87 ? 27.517 -8.909 -40.689 1.00 10.00 87 LEU A N 19
ATOM 31916 C CA . LEU A 1 87 ? 28.407 -10.011 -40.399 1.00 10.00 87 LEU A CA 19
ATOM 31917 C C . LEU A 1 87 ? 29.828 -9.696 -40.861 1.00 10.00 87 LEU A C 19
ATOM 31918 O O . LEU A 1 87 ? 30.784 -9.949 -40.141 1.00 10.00 87 LEU A O 19
ATOM 31934 N N . GLU A 1 88 ? 29.962 -9.109 -42.046 1.00 10.00 88 GLU A N 19
ATOM 31935 C CA . GLU A 1 88 ? 31.218 -8.685 -42.656 1.00 10.00 88 GLU A CA 19
ATOM 31936 C C . GLU A 1 88 ? 31.825 -7.480 -41.898 1.00 10.00 88 GLU A C 19
ATOM 31937 O O . GLU A 1 88 ? 33.017 -7.483 -41.575 1.00 10.00 88 GLU A O 19
ATOM 31949 N N . THR A 1 89 ? 30.998 -6.474 -41.551 1.00 10.00 89 THR A N 19
ATOM 31950 C CA . THR A 1 89 ? 31.394 -5.330 -40.694 1.00 10.00 89 THR A CA 19
ATOM 31951 C C . THR A 1 89 ? 31.894 -5.827 -39.358 1.00 10.00 89 THR A C 19
ATOM 31952 O O . THR A 1 89 ? 32.992 -5.452 -38.928 1.00 10.00 89 THR A O 19
ATOM 31963 N N . LYS A 1 90 ? 31.102 -6.714 -38.737 1.00 10.00 90 LYS A N 19
ATOM 31964 C CA . LYS A 1 90 ? 31.505 -7.421 -37.535 1.00 10.00 90 LYS A CA 19
ATOM 31965 C C . LYS A 1 90 ? 32.829 -8.051 -37.771 1.00 10.00 90 LYS A C 19
ATOM 31966 O O . LYS A 1 90 ? 33.758 -7.653 -37.118 1.00 10.00 90 LYS A O 19
ATOM 31985 N N . LEU A 1 91 ? 32.991 -8.935 -38.724 1.00 10.00 91 LEU A N 19
ATOM 31986 C CA . LEU A 1 91 ? 34.226 -9.680 -38.777 1.00 10.00 91 LEU A CA 19
ATOM 31987 C C . LEU A 1 91 ? 35.470 -8.853 -39.042 1.00 10.00 91 LEU A C 19
ATOM 31988 O O . LEU A 1 91 ? 36.489 -9.195 -38.457 1.00 10.00 91 LEU A O 19
ATOM 32004 N N . GLY A 1 92 ? 35.421 -7.749 -39.784 1.00 10.00 92 GLY A N 19
ATOM 32005 C CA . GLY A 1 92 ? 36.589 -6.866 -39.809 1.00 10.00 92 GLY A CA 19
ATOM 32006 C C . GLY A 1 92 ? 36.832 -6.224 -38.429 1.00 10.00 92 GLY A C 19
ATOM 32007 O O . GLY A 1 92 ? 37.948 -6.286 -37.908 1.00 10.00 92 GLY A O 19
ATOM 32011 N N . GLU A 1 93 ? 35.785 -5.696 -37.775 1.00 10.00 93 GLU A N 19
ATOM 32012 C CA . GLU A 1 93 ? 35.868 -5.118 -36.418 1.00 10.00 93 GLU A CA 19
ATOM 32013 C C . GLU A 1 93 ? 36.231 -6.145 -35.322 1.00 10.00 93 GLU A C 19
ATOM 32014 O O . GLU A 1 93 ? 36.970 -5.803 -34.404 1.00 10.00 93 GLU A O 19
ATOM 32026 N N . LEU A 1 94 ? 35.785 -7.400 -35.465 1.00 10.00 94 LEU A N 19
ATOM 32027 C CA . LEU A 1 94 ? 35.976 -8.595 -34.634 1.00 10.00 94 LEU A CA 19
ATOM 32028 C C . LEU A 1 94 ? 37.410 -9.080 -34.761 1.00 10.00 94 LEU A C 19
ATOM 32029 O O . LEU A 1 94 ? 38.109 -9.184 -33.757 1.00 10.00 94 LEU A O 19
ATOM 32045 N N . LYS A 1 95 ? 37.882 -9.280 -35.995 1.00 10.00 95 LYS A N 19
ATOM 32046 C CA . LYS A 1 95 ? 39.275 -9.651 -36.295 1.00 10.00 95 LYS A CA 19
ATOM 32047 C C . LYS A 1 95 ? 40.240 -8.548 -35.822 1.00 10.00 95 LYS A C 19
ATOM 32048 O O . LYS A 1 95 ? 41.343 -8.856 -35.373 1.00 10.00 95 LYS A O 19
ATOM 32067 N N . ARG A 1 96 ? 39.793 -7.281 -35.804 1.00 10.00 96 ARG A N 19
ATOM 32068 C CA . ARG A 1 96 ? 40.491 -6.144 -35.165 1.00 10.00 96 ARG A CA 19
ATOM 32069 C C . ARG A 1 96 ? 40.386 -6.153 -33.641 1.00 10.00 96 ARG A C 19
ATOM 32070 O O . ARG A 1 96 ? 41.393 -5.844 -33.004 1.00 10.00 96 ARG A O 19
ATOM 32091 N N . GLN A 1 97 ? 39.249 -6.532 -33.035 1.00 10.00 97 GLN A N 19
ATOM 32092 C CA . GLN A 1 97 ? 39.195 -6.769 -31.579 1.00 10.00 97 GLN A CA 19
ATOM 32093 C C . GLN A 1 97 ? 40.250 -7.777 -31.234 1.00 10.00 97 GLN A C 19
ATOM 32094 O O . GLN A 1 97 ? 41.006 -7.521 -30.311 1.00 10.00 97 GLN A O 19
ATOM 32108 N N . LEU A 1 98 ? 40.368 -8.846 -32.026 1.00 10.00 98 LEU A N 19
ATOM 32109 C CA . LEU A 1 98 ? 41.459 -9.778 -31.862 1.00 10.00 98 LEU A CA 19
ATOM 32110 C C . LEU A 1 98 ? 42.812 -9.128 -32.021 1.00 10.00 98 LEU A C 19
ATOM 32111 O O . LEU A 1 98 ? 43.594 -9.235 -31.099 1.00 10.00 98 LEU A O 19
ATOM 32127 N N . ALA A 1 99 ? 43.105 -8.399 -33.088 1.00 10.00 99 ALA A N 19
ATOM 32128 C CA . ALA A 1 99 ? 44.412 -7.763 -33.203 1.00 10.00 99 ALA A CA 19
ATOM 32129 C C . ALA A 1 99 ? 44.772 -6.823 -32.025 1.00 10.00 99 ALA A C 19
ATOM 32130 O O . ALA A 1 99 ? 45.955 -6.656 -31.735 1.00 10.00 99 ALA A O 19
ATOM 32137 N N . ASP A 1 100 ? 43.793 -6.260 -31.308 1.00 10.00 100 ASP A N 19
ATOM 32138 C CA . ASP A 1 100 ? 43.997 -5.541 -30.040 1.00 10.00 100 ASP A CA 19
ATOM 32139 C C . ASP A 1 100 ? 44.138 -6.473 -28.811 1.00 10.00 100 ASP A C 19
ATOM 32140 O O . ASP A 1 100 ? 45.057 -6.315 -28.006 1.00 10.00 100 ASP A O 19
ATOM 32149 N N . LEU A 1 101 ? 43.268 -7.481 -28.702 1.00 10.00 101 LEU A N 19
ATOM 32150 C CA . LEU A 1 101 ? 43.258 -8.564 -27.707 1.00 10.00 101 LEU A CA 19
ATOM 32151 C C . LEU A 1 101 ? 44.572 -9.315 -27.654 1.00 10.00 101 LEU A C 19
ATOM 32152 O O . LEU A 1 101 ? 45.177 -9.540 -26.611 1.00 10.00 101 LEU A O 19
ATOM 32168 N N . VAL A 1 102 ? 44.967 -9.763 -28.834 1.00 10.00 102 VAL A N 19
ATOM 32169 C CA . VAL A 1 102 ? 46.047 -10.683 -29.091 1.00 10.00 102 VAL A CA 19
ATOM 32170 C C . VAL A 1 102 ? 47.346 -9.998 -28.708 1.00 10.00 102 VAL A C 19
ATOM 32171 O O . VAL A 1 102 ? 48.160 -10.535 -27.965 1.00 10.00 102 VAL A O 19
ATOM 32184 N N . ALA A 1 103 ? 47.463 -8.738 -29.125 1.00 10.00 103 ALA A N 19
ATOM 32185 C CA . ALA A 1 103 ? 48.506 -7.792 -28.768 1.00 10.00 103 ALA A CA 19
ATOM 32186 C C . ALA A 1 103 ? 48.536 -7.377 -27.278 1.00 10.00 103 ALA A C 19
ATOM 32187 O O . ALA A 1 103 ? 49.367 -6.562 -26.875 1.00 10.00 103 ALA A O 19
ATOM 32194 N N . ALA A 1 104 ? 47.680 -7.992 -26.458 1.00 10.00 104 ALA A N 19
ATOM 32195 C CA . ALA A 1 104 ? 47.631 -7.897 -25.003 1.00 10.00 104 ALA A CA 19
ATOM 32196 C C . ALA A 1 104 ? 47.678 -9.278 -24.309 1.00 10.00 104 ALA A C 19
ATOM 32197 O O . ALA A 1 104 ? 48.079 -9.364 -23.150 1.00 10.00 104 ALA A O 19
ATOM 32204 N N . GLN A 1 105 ? 47.362 -10.375 -25.011 1.00 10.00 105 GLN A N 19
ATOM 32205 C CA . GLN A 1 105 ? 47.578 -11.757 -24.545 1.00 10.00 105 GLN A CA 19
ATOM 32206 C C . GLN A 1 105 ? 49.080 -12.024 -24.270 1.00 10.00 105 GLN A C 19
ATOM 32207 O O . GLN A 1 105 ? 49.446 -12.867 -23.450 1.00 10.00 105 GLN A O 19
ATOM 32221 N N . LYS A 1 106 ? 49.937 -11.267 -24.969 1.00 10.00 106 LYS A N 19
ATOM 32222 C CA . LYS A 1 106 ? 51.408 -11.237 -24.915 1.00 10.00 106 LYS A CA 19
ATOM 32223 C C . LYS A 1 106 ? 51.992 -10.619 -23.630 1.00 10.00 106 LYS A C 19
ATOM 32224 O O . LYS A 1 106 ? 53.184 -10.797 -23.365 1.00 10.00 106 LYS A O 19
ATOM 32243 N N . LEU A 1 107 ? 51.188 -9.868 -22.865 1.00 10.00 107 LEU A N 19
ATOM 32244 C CA . LEU A 1 107 ? 51.607 -9.030 -21.725 1.00 10.00 107 LEU A CA 19
ATOM 32245 C C . LEU A 1 107 ? 51.472 -9.770 -20.378 1.00 10.00 107 LEU A C 19
ATOM 32246 O O . LEU A 1 107 ? 50.411 -10.383 -20.115 1.00 10.00 107 LEU A O 19
ATOM 32263 N N . MET A 1 1 ? 62.970 -40.994 -56.851 1.00 10.00 1 MET A N 20
ATOM 32264 C CA . MET A 1 1 ? 64.160 -40.237 -56.375 1.00 10.00 1 MET A CA 20
ATOM 32265 C C . MET A 1 1 ? 63.740 -38.916 -55.721 1.00 10.00 1 MET A C 20
ATOM 32266 O O . MET A 1 1 ? 62.593 -38.489 -55.860 1.00 10.00 1 MET A O 20
ATOM 32282 N N . HIS A 1 2 ? 64.663 -38.262 -55.002 1.00 10.00 2 HIS A N 20
ATOM 32283 C CA . HIS A 1 2 ? 64.388 -37.103 -54.131 1.00 10.00 2 HIS A CA 20
ATOM 32284 C C . HIS A 1 2 ? 65.381 -35.943 -54.353 1.00 10.00 2 HIS A C 20
ATOM 32285 O O . HIS A 1 2 ? 65.783 -35.259 -53.410 1.00 10.00 2 HIS A O 20
ATOM 32299 N N . HIS A 1 3 ? 65.822 -35.729 -55.600 1.00 10.00 3 HIS A N 20
ATOM 32300 C CA . HIS A 1 3 ? 66.850 -34.745 -55.990 1.00 10.00 3 HIS A CA 20
ATOM 32301 C C . HIS A 1 3 ? 66.584 -33.287 -55.558 1.00 10.00 3 HIS A C 20
ATOM 32302 O O . HIS A 1 3 ? 67.516 -32.484 -55.521 1.00 10.00 3 HIS A O 20
ATOM 32316 N N . HIS A 1 4 ? 65.357 -32.929 -55.169 1.00 10.00 4 HIS A N 20
ATOM 32317 C CA . HIS A 1 4 ? 65.050 -31.619 -54.579 1.00 10.00 4 HIS A CA 20
ATOM 32318 C C . HIS A 1 4 ? 65.842 -31.300 -53.293 1.00 10.00 4 HIS A C 20
ATOM 32319 O O . HIS A 1 4 ? 66.010 -30.126 -52.963 1.00 10.00 4 HIS A O 20
ATOM 32333 N N . HIS A 1 5 ? 66.402 -32.299 -52.592 1.00 10.00 5 HIS A N 20
ATOM 32334 C CA . HIS A 1 5 ? 67.323 -32.060 -51.468 1.00 10.00 5 HIS A CA 20
ATOM 32335 C C . HIS A 1 5 ? 68.651 -31.376 -51.874 1.00 10.00 5 HIS A C 20
ATOM 32336 O O . HIS A 1 5 ? 69.360 -30.859 -51.007 1.00 10.00 5 HIS A O 20
ATOM 32350 N N . HIS A 1 6 ? 68.992 -31.338 -53.171 1.00 10.00 6 HIS A N 20
ATOM 32351 C CA . HIS A 1 6 ? 70.128 -30.570 -53.703 1.00 10.00 6 HIS A CA 20
ATOM 32352 C C . HIS A 1 6 ? 69.891 -29.040 -53.694 1.00 10.00 6 HIS A C 20
ATOM 32353 O O . HIS A 1 6 ? 70.849 -28.272 -53.828 1.00 10.00 6 HIS A O 20
ATOM 32367 N N . HIS A 1 7 ? 68.640 -28.583 -53.548 1.00 10.00 7 HIS A N 20
ATOM 32368 C CA . HIS A 1 7 ? 68.271 -27.166 -53.418 1.00 10.00 7 HIS A CA 20
ATOM 32369 C C . HIS A 1 7 ? 68.595 -26.600 -52.011 1.00 10.00 7 HIS A C 20
ATOM 32370 O O . HIS A 1 7 ? 69.116 -27.305 -51.140 1.00 10.00 7 HIS A O 20
ATOM 32384 N N . GLY A 1 8 ? 68.260 -25.328 -51.765 1.00 10.00 8 GLY A N 20
ATOM 32385 C CA . GLY A 1 8 ? 68.441 -24.658 -50.469 1.00 10.00 8 GLY A CA 20
ATOM 32386 C C . GLY A 1 8 ? 67.516 -23.453 -50.254 1.00 10.00 8 GLY A C 20
ATOM 32387 O O . GLY A 1 8 ? 66.767 -23.053 -51.151 1.00 10.00 8 GLY A O 20
ATOM 32391 N N . LYS A 1 9 ? 67.571 -22.883 -49.044 1.00 10.00 9 LYS A N 20
ATOM 32392 C CA . LYS A 1 9 ? 66.716 -21.787 -48.543 1.00 10.00 9 LYS A CA 20
ATOM 32393 C C . LYS A 1 9 ? 67.510 -20.808 -47.664 1.00 10.00 9 LYS A C 20
ATOM 32394 O O . LYS A 1 9 ? 68.529 -21.204 -47.084 1.00 10.00 9 LYS A O 20
ATOM 32413 N N . PRO A 1 10 ? 67.049 -19.550 -47.532 1.00 10.00 10 PRO A N 20
ATOM 32414 C CA . PRO A 1 10 ? 67.640 -18.580 -46.611 1.00 10.00 10 PRO A CA 20
ATOM 32415 C C . PRO A 1 10 ? 67.468 -18.993 -45.136 1.00 10.00 10 PRO A C 20
ATOM 32416 O O . PRO A 1 10 ? 66.612 -19.816 -44.793 1.00 10.00 10 PRO A O 20
ATOM 32427 N N . ILE A 1 11 ? 68.291 -18.411 -44.259 1.00 10.00 11 ILE A N 20
ATOM 32428 C CA . ILE A 1 11 ? 68.280 -18.661 -42.805 1.00 10.00 11 ILE A CA 20
ATOM 32429 C C . ILE A 1 11 ? 66.935 -18.299 -42.137 1.00 10.00 11 ILE A C 20
ATOM 32430 O O . ILE A 1 11 ? 66.205 -17.430 -42.631 1.00 10.00 11 ILE A O 20
ATOM 32446 N N . PRO A 1 12 ? 66.580 -18.973 -41.024 1.00 10.00 12 PRO A N 20
ATOM 32447 C CA . PRO A 1 12 ? 65.340 -18.720 -40.290 1.00 10.00 12 PRO A CA 20
ATOM 32448 C C . PRO A 1 12 ? 65.370 -17.379 -39.533 1.00 10.00 12 PRO A C 20
ATOM 32449 O O . PRO A 1 12 ? 66.434 -16.796 -39.305 1.00 10.00 12 PRO A O 20
ATOM 32460 N N . ASN A 1 13 ? 64.196 -16.894 -39.115 1.00 10.00 13 ASN A N 20
ATOM 32461 C CA . ASN A 1 13 ? 64.061 -15.642 -38.358 1.00 10.00 13 ASN A CA 20
ATOM 32462 C C . ASN A 1 13 ? 64.851 -15.692 -37.024 1.00 10.00 13 ASN A C 20
ATOM 32463 O O . ASN A 1 13 ? 64.726 -16.678 -36.284 1.00 10.00 13 ASN A O 20
ATOM 32474 N N . PRO A 1 14 ? 65.658 -14.663 -36.694 1.00 10.00 14 PRO A N 20
ATOM 32475 C CA . PRO A 1 14 ? 66.523 -14.663 -35.512 1.00 10.00 14 PRO A CA 20
ATOM 32476 C C . PRO A 1 14 ? 65.762 -14.380 -34.202 1.00 10.00 14 PRO A C 20
ATOM 32477 O O . PRO A 1 14 ? 64.636 -13.876 -34.205 1.00 10.00 14 PRO A O 20
ATOM 32488 N N . LEU A 1 15 ? 66.425 -14.655 -33.075 1.00 10.00 15 LEU A N 20
ATOM 32489 C CA . LEU A 1 15 ? 65.995 -14.344 -31.702 1.00 10.00 15 LEU A CA 20
ATOM 32490 C C . LEU A 1 15 ? 67.200 -13.885 -30.859 1.00 10.00 15 LEU A C 20
ATOM 32491 O O . LEU A 1 15 ? 68.349 -14.199 -31.185 1.00 10.00 15 LEU A O 20
ATOM 32507 N N . LEU A 1 16 ? 66.936 -13.158 -29.765 1.00 10.00 16 LEU A N 20
ATOM 32508 C CA . LEU A 1 16 ? 67.972 -12.567 -28.895 1.00 10.00 16 LEU A CA 20
ATOM 32509 C C . LEU A 1 16 ? 67.677 -12.607 -27.380 1.00 10.00 16 LEU A C 20
ATOM 32510 O O . LEU A 1 16 ? 68.564 -12.285 -26.585 1.00 10.00 16 LEU A O 20
ATOM 32526 N N . GLY A 1 17 ? 66.464 -12.993 -26.963 1.00 10.00 17 GLY A N 20
ATOM 32527 C CA . GLY A 1 17 ? 66.062 -13.074 -25.552 1.00 10.00 17 GLY A CA 20
ATOM 32528 C C . GLY A 1 17 ? 64.572 -12.799 -25.308 1.00 10.00 17 GLY A C 20
ATOM 32529 O O . GLY A 1 17 ? 63.774 -12.707 -26.245 1.00 10.00 17 GLY A O 20
ATOM 32533 N N . LEU A 1 18 ? 64.217 -12.642 -24.030 1.00 10.00 18 LEU A N 20
ATOM 32534 C CA . LEU A 1 18 ? 62.893 -12.237 -23.537 1.00 10.00 18 LEU A CA 20
ATOM 32535 C C . LEU A 1 18 ? 63.062 -11.336 -22.297 1.00 10.00 18 LEU A C 20
ATOM 32536 O O . LEU A 1 18 ? 63.955 -11.562 -21.475 1.00 10.00 18 LEU A O 20
ATOM 32552 N N . ASP A 1 19 ? 62.232 -10.299 -22.171 1.00 10.00 19 ASP A N 20
ATOM 32553 C CA . ASP A 1 19 ? 62.302 -9.318 -21.076 1.00 10.00 19 ASP A CA 20
ATOM 32554 C C . ASP A 1 19 ? 61.965 -9.898 -19.684 1.00 10.00 19 ASP A C 20
ATOM 32555 O O . ASP A 1 19 ? 61.284 -10.920 -19.556 1.00 10.00 19 ASP A O 20
ATOM 32564 N N . SER A 1 20 ? 62.426 -9.212 -18.632 1.00 10.00 20 SER A N 20
ATOM 32565 C CA . SER A 1 20 ? 62.141 -9.524 -17.222 1.00 10.00 20 SER A CA 20
ATOM 32566 C C . SER A 1 20 ? 62.235 -8.266 -16.342 1.00 10.00 20 SER A C 20
ATOM 32567 O O . SER A 1 20 ? 62.848 -7.266 -16.727 1.00 10.00 20 SER A O 20
ATOM 32575 N N . THR A 1 21 ? 61.625 -8.314 -15.155 1.00 10.00 21 THR A N 20
ATOM 32576 C CA . THR A 1 21 ? 61.426 -7.178 -14.229 1.00 10.00 21 THR A CA 20
ATOM 32577 C C . THR A 1 21 ? 61.608 -7.619 -12.767 1.00 10.00 21 THR A C 20
ATOM 32578 O O . THR A 1 21 ? 60.786 -7.336 -11.895 1.00 10.00 21 THR A O 20
ATOM 32589 N N . GLU A 1 22 ? 62.692 -8.358 -12.502 1.00 10.00 22 GLU A N 20
ATOM 32590 C CA . GLU A 1 22 ? 62.996 -9.080 -11.247 1.00 10.00 22 GLU A CA 20
ATOM 32591 C C . GLU A 1 22 ? 62.856 -8.282 -9.933 1.00 10.00 22 GLU A C 20
ATOM 32592 O O . GLU A 1 22 ? 62.607 -8.879 -8.882 1.00 10.00 22 GLU A O 20
ATOM 32604 N N . ASN A 1 23 ? 62.991 -6.950 -9.973 1.00 10.00 23 ASN A N 20
ATOM 32605 C CA . ASN A 1 23 ? 62.943 -6.062 -8.800 1.00 10.00 23 ASN A CA 20
ATOM 32606 C C . ASN A 1 23 ? 61.730 -5.100 -8.800 1.00 10.00 23 ASN A C 20
ATOM 32607 O O . ASN A 1 23 ? 61.578 -4.294 -7.879 1.00 10.00 23 ASN A O 20
ATOM 32618 N N . LEU A 1 24 ? 60.848 -5.175 -9.808 1.00 10.00 24 LEU A N 20
ATOM 32619 C CA . LEU A 1 24 ? 59.609 -4.383 -9.881 1.00 10.00 24 LEU A CA 20
ATOM 32620 C C . LEU A 1 24 ? 58.588 -4.834 -8.818 1.00 10.00 24 LEU A C 20
ATOM 32621 O O . LEU A 1 24 ? 57.955 -3.990 -8.186 1.00 10.00 24 LEU A O 20
ATOM 32637 N N . TYR A 1 25 ? 58.498 -6.151 -8.579 1.00 10.00 25 TYR A N 20
ATOM 32638 C CA . TYR A 1 25 ? 57.693 -6.862 -7.565 1.00 10.00 25 TYR A CA 20
ATOM 32639 C C . TYR A 1 25 ? 56.156 -6.705 -7.644 1.00 10.00 25 TYR A C 20
ATOM 32640 O O . TYR A 1 25 ? 55.438 -7.709 -7.598 1.00 10.00 25 TYR A O 20
ATOM 32658 N N . PHE A 1 26 ? 55.635 -5.482 -7.754 1.00 10.00 26 PHE A N 20
ATOM 32659 C CA . PHE A 1 26 ? 54.199 -5.175 -7.708 1.00 10.00 26 PHE A CA 20
ATOM 32660 C C . PHE A 1 26 ? 53.410 -5.676 -8.936 1.00 10.00 26 PHE A C 20
ATOM 32661 O O . PHE A 1 26 ? 53.962 -5.892 -10.019 1.00 10.00 26 PHE A O 20
ATOM 32678 N N . GLN A 1 27 ? 52.093 -5.833 -8.764 1.00 10.00 27 GLN A N 20
ATOM 32679 C CA . GLN A 1 27 ? 51.141 -6.187 -9.828 1.00 10.00 27 GLN A CA 20
ATOM 32680 C C . GLN A 1 27 ? 51.003 -5.098 -10.918 1.00 10.00 27 GLN A C 20
ATOM 32681 O O . GLN A 1 27 ? 51.342 -3.931 -10.704 1.00 10.00 27 GLN A O 20
ATOM 32695 N N . GLY A 1 28 ? 50.452 -5.476 -12.078 1.00 10.00 28 GLY A N 20
ATOM 32696 C CA . GLY A 1 28 ? 50.200 -4.557 -13.204 1.00 10.00 28 GLY A CA 20
ATOM 32697 C C . GLY A 1 28 ? 49.486 -5.150 -14.433 1.00 10.00 28 GLY A C 20
ATOM 32698 O O . GLY A 1 28 ? 49.282 -4.437 -15.417 1.00 10.00 28 GLY A O 20
ATOM 32702 N N . ILE A 1 29 ? 49.109 -6.434 -14.400 1.00 10.00 29 ILE A N 20
ATOM 32703 C CA . ILE A 1 29 ? 48.409 -7.162 -15.474 1.00 10.00 29 ILE A CA 20
ATOM 32704 C C . ILE A 1 29 ? 47.577 -8.315 -14.872 1.00 10.00 29 ILE A C 20
ATOM 32705 O O . ILE A 1 29 ? 47.831 -8.746 -13.744 1.00 10.00 29 ILE A O 20
ATOM 32721 N N . ASP A 1 30 ? 46.603 -8.835 -15.622 1.00 10.00 30 ASP A N 20
ATOM 32722 C CA . ASP A 1 30 ? 45.738 -9.959 -15.233 1.00 10.00 30 ASP A CA 20
ATOM 32723 C C . ASP A 1 30 ? 45.497 -10.911 -16.426 1.00 10.00 30 ASP A C 20
ATOM 32724 O O . ASP A 1 30 ? 45.493 -10.457 -17.575 1.00 10.00 30 ASP A O 20
ATOM 32733 N N . PRO A 1 31 ? 45.244 -12.215 -16.189 1.00 10.00 31 PRO A N 20
ATOM 32734 C CA . PRO A 1 31 ? 45.048 -13.204 -17.256 1.00 10.00 31 PRO A CA 20
ATOM 32735 C C . PRO A 1 31 ? 43.713 -13.062 -18.012 1.00 10.00 31 PRO A C 20
ATOM 32736 O O . PRO A 1 31 ? 43.522 -13.691 -19.056 1.00 10.00 31 PRO A O 20
ATOM 32747 N N . PHE A 1 32 ? 42.790 -12.230 -17.515 1.00 10.00 32 PHE A N 20
ATOM 32748 C CA . PHE A 1 32 ? 41.460 -12.002 -18.094 1.00 10.00 32 PHE A CA 20
ATOM 32749 C C . PHE A 1 32 ? 41.470 -11.427 -19.525 1.00 10.00 32 PHE A C 20
ATOM 32750 O O . PHE A 1 32 ? 40.449 -11.464 -20.211 1.00 10.00 32 PHE A O 20
ATOM 32767 N N . THR A 1 33 ? 42.609 -10.923 -20.016 1.00 10.00 33 THR A N 20
ATOM 32768 C CA . THR A 1 33 ? 42.775 -10.550 -21.432 1.00 10.00 33 THR A CA 20
ATOM 32769 C C . THR A 1 33 ? 42.710 -11.751 -22.374 1.00 10.00 33 THR A C 20
ATOM 32770 O O . THR A 1 33 ? 42.208 -11.600 -23.488 1.00 10.00 33 THR A O 20
ATOM 32781 N N . MET A 1 34 ? 43.132 -12.953 -21.943 1.00 10.00 34 MET A N 20
ATOM 32782 C CA . MET A 1 34 ? 43.143 -14.144 -22.802 1.00 10.00 34 MET A CA 20
ATOM 32783 C C . MET A 1 34 ? 41.962 -15.104 -22.585 1.00 10.00 34 MET A C 20
ATOM 32784 O O . MET A 1 34 ? 41.654 -15.881 -23.488 1.00 10.00 34 MET A O 20
ATOM 32798 N N . SER A 1 35 ? 41.222 -15.031 -21.474 1.00 10.00 35 SER A N 20
ATOM 32799 C CA . SER A 1 35 ? 39.921 -15.727 -21.412 1.00 10.00 35 SER A CA 20
ATOM 32800 C C . SER A 1 35 ? 39.017 -15.075 -22.464 1.00 10.00 35 SER A C 20
ATOM 32801 O O . SER A 1 35 ? 38.330 -15.743 -23.237 1.00 10.00 35 SER A O 20
ATOM 32809 N N . THR A 1 36 ? 39.121 -13.746 -22.545 1.00 10.00 36 THR A N 20
ATOM 32810 C CA . THR A 1 36 ? 38.561 -12.902 -23.590 1.00 10.00 36 THR A CA 20
ATOM 32811 C C . THR A 1 36 ? 39.088 -13.276 -24.979 1.00 10.00 36 THR A C 20
ATOM 32812 O O . THR A 1 36 ? 38.288 -13.303 -25.905 1.00 10.00 36 THR A O 20
ATOM 32823 N N . LEU A 1 37 ? 40.368 -13.640 -25.160 1.00 10.00 37 LEU A N 20
ATOM 32824 C CA . LEU A 1 37 ? 40.840 -14.211 -26.441 1.00 10.00 37 LEU A CA 20
ATOM 32825 C C . LEU A 1 37 ? 40.046 -15.452 -26.781 1.00 10.00 37 LEU A C 20
ATOM 32826 O O . LEU A 1 37 ? 39.560 -15.580 -27.898 1.00 10.00 37 LEU A O 20
ATOM 32842 N N . GLN A 1 38 ? 39.950 -16.378 -25.831 1.00 10.00 38 GLN A N 20
ATOM 32843 C CA . GLN A 1 38 ? 39.401 -17.684 -26.127 1.00 10.00 38 GLN A CA 20
ATOM 32844 C C . GLN A 1 38 ? 37.910 -17.586 -26.515 1.00 10.00 38 GLN A C 20
ATOM 32845 O O . GLN A 1 38 ? 37.440 -18.302 -27.395 1.00 10.00 38 GLN A O 20
ATOM 32859 N N . GLU A 1 39 ? 37.190 -16.644 -25.899 1.00 10.00 39 GLU A N 20
ATOM 32860 C CA . GLU A 1 39 ? 35.827 -16.197 -26.228 1.00 10.00 39 GLU A CA 20
ATOM 32861 C C . GLU A 1 39 ? 35.749 -15.455 -27.563 1.00 10.00 39 GLU A C 20
ATOM 32862 O O . GLU A 1 39 ? 34.903 -15.792 -28.382 1.00 10.00 39 GLU A O 20
ATOM 32874 N N . LEU A 1 40 ? 36.605 -14.472 -27.818 1.00 10.00 40 LEU A N 20
ATOM 32875 C CA . LEU A 1 40 ? 36.499 -13.579 -28.973 1.00 10.00 40 LEU A CA 20
ATOM 32876 C C . LEU A 1 40 ? 37.040 -14.205 -30.262 1.00 10.00 40 LEU A C 20
ATOM 32877 O O . LEU A 1 40 ? 36.423 -14.052 -31.305 1.00 10.00 40 LEU A O 20
ATOM 32893 N N . GLN A 1 41 ? 38.107 -14.999 -30.201 1.00 10.00 41 GLN A N 20
ATOM 32894 C CA . GLN A 1 41 ? 38.621 -15.818 -31.310 1.00 10.00 41 GLN A CA 20
ATOM 32895 C C . GLN A 1 41 ? 37.617 -16.923 -31.692 1.00 10.00 41 GLN A C 20
ATOM 32896 O O . GLN A 1 41 ? 37.569 -17.359 -32.841 1.00 10.00 41 GLN A O 20
ATOM 32910 N N . GLU A 1 42 ? 36.781 -17.356 -30.747 1.00 10.00 42 GLU A N 20
ATOM 32911 C CA . GLU A 1 42 ? 35.624 -18.223 -30.986 1.00 10.00 42 GLU A CA 20
ATOM 32912 C C . GLU A 1 42 ? 34.423 -17.419 -31.515 1.00 10.00 42 GLU A C 20
ATOM 32913 O O . GLU A 1 42 ? 33.742 -17.876 -32.428 1.00 10.00 42 GLU A O 20
ATOM 32925 N N . ASN A 1 43 ? 34.197 -16.199 -31.016 1.00 10.00 43 ASN A N 20
ATOM 32926 C CA . ASN A 1 43 ? 33.182 -15.262 -31.515 1.00 10.00 43 ASN A CA 20
ATOM 32927 C C . ASN A 1 43 ? 33.410 -14.935 -32.992 1.00 10.00 43 ASN A C 20
ATOM 32928 O O . ASN A 1 43 ? 32.476 -14.989 -33.781 1.00 10.00 43 ASN A O 20
ATOM 32939 N N . ILE A 1 44 ? 34.666 -14.697 -33.376 1.00 10.00 44 ILE A N 20
ATOM 32940 C CA . ILE A 1 44 ? 35.136 -14.580 -34.762 1.00 10.00 44 ILE A CA 20
ATOM 32941 C C . ILE A 1 44 ? 34.605 -15.757 -35.563 1.00 10.00 44 ILE A C 20
ATOM 32942 O O . ILE A 1 44 ? 33.905 -15.577 -36.541 1.00 10.00 44 ILE A O 20
ATOM 32958 N N . THR A 1 45 ? 34.908 -16.971 -35.124 1.00 10.00 45 THR A N 20
ATOM 32959 C CA . THR A 1 45 ? 34.598 -18.200 -35.850 1.00 10.00 45 THR A CA 20
ATOM 32960 C C . THR A 1 45 ? 33.095 -18.474 -35.906 1.00 10.00 45 THR A C 20
ATOM 32961 O O . THR A 1 45 ? 32.586 -18.836 -36.961 1.00 10.00 45 THR A O 20
ATOM 32972 N N . ALA A 1 46 ? 32.354 -18.260 -34.819 1.00 10.00 46 ALA A N 20
ATOM 32973 C CA . ALA A 1 46 ? 30.905 -18.468 -34.791 1.00 10.00 46 ALA A CA 20
ATOM 32974 C C . ALA A 1 46 ? 30.150 -17.394 -35.585 1.00 10.00 46 ALA A C 20
ATOM 32975 O O . ALA A 1 46 ? 29.201 -17.707 -36.297 1.00 10.00 46 ALA A O 20
ATOM 32982 N N . HIS A 1 47 ? 30.597 -16.142 -35.510 1.00 10.00 47 HIS A N 20
ATOM 32983 C CA . HIS A 1 47 ? 30.158 -15.025 -36.335 1.00 10.00 47 HIS A CA 20
ATOM 32984 C C . HIS A 1 47 ? 30.683 -15.134 -37.779 1.00 10.00 47 HIS A C 20
ATOM 32985 O O . HIS A 1 47 ? 30.073 -14.576 -38.680 1.00 10.00 47 HIS A O 20
ATOM 32999 N N . GLU A 1 48 ? 31.734 -15.918 -38.056 1.00 10.00 48 GLU A N 20
ATOM 33000 C CA . GLU A 1 48 ? 32.116 -16.259 -39.431 1.00 10.00 48 GLU A CA 20
ATOM 33001 C C . GLU A 1 48 ? 31.201 -17.374 -39.956 1.00 10.00 48 GLU A C 20
ATOM 33002 O O . GLU A 1 48 ? 30.771 -17.300 -41.096 1.00 10.00 48 GLU A O 20
ATOM 33014 N N . GLN A 1 49 ? 30.867 -18.396 -39.158 1.00 10.00 49 GLN A N 20
ATOM 33015 C CA . GLN A 1 49 ? 29.910 -19.442 -39.538 1.00 10.00 49 GLN A CA 20
ATOM 33016 C C . GLN A 1 49 ? 28.500 -18.868 -39.700 1.00 10.00 49 GLN A C 20
ATOM 33017 O O . GLN A 1 49 ? 27.800 -19.203 -40.650 1.00 10.00 49 GLN A O 20
ATOM 33031 N N . GLN A 1 50 ? 28.084 -17.944 -38.836 1.00 10.00 50 GLN A N 20
ATOM 33032 C CA . GLN A 1 50 ? 26.864 -17.164 -39.051 1.00 10.00 50 GLN A CA 20
ATOM 33033 C C . GLN A 1 50 ? 27.010 -16.288 -40.295 1.00 10.00 50 GLN A C 20
ATOM 33034 O O . GLN A 1 50 ? 26.000 -15.968 -40.911 1.00 10.00 50 GLN A O 20
ATOM 33048 N N . LEU A 1 51 ? 28.236 -15.945 -40.711 1.00 10.00 51 LEU A N 20
ATOM 33049 C CA . LEU A 1 51 ? 28.484 -15.230 -41.956 1.00 10.00 51 LEU A CA 20
ATOM 33050 C C . LEU A 1 51 ? 28.407 -16.135 -43.189 1.00 10.00 51 LEU A C 20
ATOM 33051 O O . LEU A 1 51 ? 27.743 -15.743 -44.142 1.00 10.00 51 LEU A O 20
ATOM 33067 N N . VAL A 1 52 ? 28.947 -17.361 -43.168 1.00 10.00 52 VAL A N 20
ATOM 33068 C CA . VAL A 1 52 ? 28.726 -18.360 -44.230 1.00 10.00 52 VAL A CA 20
ATOM 33069 C C . VAL A 1 52 ? 27.258 -18.691 -44.341 1.00 10.00 52 VAL A C 20
ATOM 33070 O O . VAL A 1 52 ? 26.727 -18.756 -45.442 1.00 10.00 52 VAL A O 20
ATOM 33083 N N . THR A 1 53 ? 26.591 -18.837 -43.197 1.00 10.00 53 THR A N 20
ATOM 33084 C CA . THR A 1 53 ? 25.173 -19.080 -43.128 1.00 10.00 53 THR A CA 20
ATOM 33085 C C . THR A 1 53 ? 24.429 -17.871 -43.636 1.00 10.00 53 THR A C 20
ATOM 33086 O O . THR A 1 53 ? 23.480 -18.081 -44.361 1.00 10.00 53 THR A O 20
ATOM 33097 N N . ALA A 1 54 ? 24.845 -16.634 -43.348 1.00 10.00 54 ALA A N 20
ATOM 33098 C CA . ALA A 1 54 ? 24.252 -15.431 -43.929 1.00 10.00 54 ALA A CA 20
ATOM 33099 C C . ALA A 1 54 ? 24.439 -15.403 -45.453 1.00 10.00 54 ALA A C 20
ATOM 33100 O O . ALA A 1 54 ? 23.510 -15.016 -46.163 1.00 10.00 54 ALA A O 20
ATOM 33107 N N . ARG A 1 55 ? 25.572 -15.903 -45.977 1.00 10.00 55 ARG A N 20
ATOM 33108 C CA . ARG A 1 55 ? 25.732 -16.115 -47.429 1.00 10.00 55 ARG A CA 20
ATOM 33109 C C . ARG A 1 55 ? 24.699 -17.136 -47.935 1.00 10.00 55 ARG A C 20
ATOM 33110 O O . ARG A 1 55 ? 23.978 -16.891 -48.895 1.00 10.00 55 ARG A O 20
ATOM 33131 N N . GLN A 1 56 ? 24.585 -18.264 -47.233 1.00 10.00 56 GLN A N 20
ATOM 33132 C CA . GLN A 1 56 ? 23.631 -19.360 -47.460 1.00 10.00 56 GLN A CA 20
ATOM 33133 C C . GLN A 1 56 ? 22.158 -18.926 -47.300 1.00 10.00 56 GLN A C 20
ATOM 33134 O O . GLN A 1 56 ? 21.263 -19.443 -47.964 1.00 10.00 56 GLN A O 20
ATOM 33148 N N . LYS A 1 57 ? 21.903 -17.932 -46.453 1.00 10.00 57 LYS A N 20
ATOM 33149 C CA . LYS A 1 57 ? 20.603 -17.318 -46.182 1.00 10.00 57 LYS A CA 20
ATOM 33150 C C . LYS A 1 57 ? 20.237 -16.349 -47.297 1.00 10.00 57 LYS A C 20
ATOM 33151 O O . LYS A 1 57 ? 19.102 -16.368 -47.763 1.00 10.00 57 LYS A O 20
ATOM 33170 N N . LEU A 1 58 ? 21.202 -15.560 -47.782 1.00 10.00 58 LEU A N 20
ATOM 33171 C CA . LEU A 1 58 ? 21.013 -14.756 -48.986 1.00 10.00 58 LEU A CA 20
ATOM 33172 C C . LEU A 1 58 ? 20.888 -15.635 -50.237 1.00 10.00 58 LEU A C 20
ATOM 33173 O O . LEU A 1 58 ? 20.011 -15.373 -51.043 1.00 10.00 58 LEU A O 20
ATOM 33189 N N . LYS A 1 59 ? 21.551 -16.792 -50.334 1.00 10.00 59 LYS A N 20
ATOM 33190 C CA . LYS A 1 59 ? 21.282 -17.758 -51.422 1.00 10.00 59 LYS A CA 20
ATOM 33191 C C . LYS A 1 59 ? 19.889 -18.408 -51.337 1.00 10.00 59 LYS A C 20
ATOM 33192 O O . LYS A 1 59 ? 19.263 -18.639 -52.365 1.00 10.00 59 LYS A O 20
ATOM 33211 N N . ASP A 1 60 ? 19.357 -18.643 -50.138 1.00 10.00 60 ASP A N 20
ATOM 33212 C CA . ASP A 1 60 ? 17.958 -19.067 -49.913 1.00 10.00 60 ASP A CA 20
ATOM 33213 C C . ASP A 1 60 ? 16.950 -17.927 -50.198 1.00 10.00 60 ASP A C 20
ATOM 33214 O O . ASP A 1 60 ? 15.799 -18.187 -50.546 1.00 10.00 60 ASP A O 20
ATOM 33223 N N . ALA A 1 61 ? 17.362 -16.657 -50.112 1.00 10.00 61 ALA A N 20
ATOM 33224 C CA . ALA A 1 61 ? 16.564 -15.524 -50.591 1.00 10.00 61 ALA A CA 20
ATOM 33225 C C . ALA A 1 61 ? 16.687 -15.340 -52.120 1.00 10.00 61 ALA A C 20
ATOM 33226 O O . ALA A 1 61 ? 15.718 -14.956 -52.768 1.00 10.00 61 ALA A O 20
ATOM 33233 N N . GLU A 1 62 ? 17.821 -15.680 -52.742 1.00 10.00 62 GLU A N 20
ATOM 33234 C CA . GLU A 1 62 ? 17.923 -15.748 -54.211 1.00 10.00 62 GLU A CA 20
ATOM 33235 C C . GLU A 1 62 ? 17.061 -16.889 -54.728 1.00 10.00 62 GLU A C 20
ATOM 33236 O O . GLU A 1 62 ? 16.374 -16.738 -55.736 1.00 10.00 62 GLU A O 20
ATOM 33248 N N . LYS A 1 63 ? 17.027 -18.001 -53.984 1.00 10.00 63 LYS A N 20
ATOM 33249 C CA . LYS A 1 63 ? 16.092 -19.096 -54.208 1.00 10.00 63 LYS A CA 20
ATOM 33250 C C . LYS A 1 63 ? 14.652 -18.587 -54.155 1.00 10.00 63 LYS A C 20
ATOM 33251 O O . LYS A 1 63 ? 13.832 -19.023 -54.950 1.00 10.00 63 LYS A O 20
ATOM 33270 N N . ALA A 1 64 ? 14.347 -17.635 -53.279 1.00 10.00 64 ALA A N 20
ATOM 33271 C CA . ALA A 1 64 ? 13.006 -17.083 -53.131 1.00 10.00 64 ALA A CA 20
ATOM 33272 C C . ALA A 1 64 ? 12.568 -16.224 -54.323 1.00 10.00 64 ALA A C 20
ATOM 33273 O O . ALA A 1 64 ? 11.425 -16.325 -54.755 1.00 10.00 64 ALA A O 20
ATOM 33280 N N . VAL A 1 65 ? 13.463 -15.416 -54.895 1.00 10.00 65 VAL A N 20
ATOM 33281 C CA . VAL A 1 65 ? 13.198 -14.723 -56.168 1.00 10.00 65 VAL A CA 20
ATOM 33282 C C . VAL A 1 65 ? 13.311 -15.665 -57.391 1.00 10.00 65 VAL A C 20
ATOM 33283 O O . VAL A 1 65 ? 12.680 -15.428 -58.414 1.00 10.00 65 VAL A O 20
ATOM 33296 N N . GLU A 1 66 ? 14.021 -16.792 -57.292 1.00 10.00 66 GLU A N 20
ATOM 33297 C CA . GLU A 1 66 ? 14.005 -17.890 -58.288 1.00 10.00 66 GLU A CA 20
ATOM 33298 C C . GLU A 1 66 ? 12.631 -18.551 -58.379 1.00 10.00 66 GLU A C 20
ATOM 33299 O O . GLU A 1 66 ? 12.160 -18.898 -59.465 1.00 10.00 66 GLU A O 20
ATOM 33311 N N . VAL A 1 67 ? 11.985 -18.686 -57.224 1.00 10.00 67 VAL A N 20
ATOM 33312 C CA . VAL A 1 67 ? 10.812 -19.525 -57.058 1.00 10.00 67 VAL A CA 20
ATOM 33313 C C . VAL A 1 67 ? 9.482 -18.832 -56.829 1.00 10.00 67 VAL A C 20
ATOM 33314 O O . VAL A 1 67 ? 8.440 -19.371 -57.206 1.00 10.00 67 VAL A O 20
ATOM 33327 N N . ASP A 1 68 ? 9.504 -17.613 -56.304 1.00 10.00 68 ASP A N 20
ATOM 33328 C CA . ASP A 1 68 ? 8.335 -16.749 -56.234 1.00 10.00 68 ASP A CA 20
ATOM 33329 C C . ASP A 1 68 ? 8.720 -15.246 -56.266 1.00 10.00 68 ASP A C 20
ATOM 33330 O O . ASP A 1 68 ? 8.703 -14.585 -55.225 1.00 10.00 68 ASP A O 20
ATOM 33339 N N . PRO A 1 69 ? 9.155 -14.721 -57.433 1.00 10.00 69 PRO A N 20
ATOM 33340 C CA . PRO A 1 69 ? 9.697 -13.370 -57.662 1.00 10.00 69 PRO A CA 20
ATOM 33341 C C . PRO A 1 69 ? 8.809 -12.148 -57.342 1.00 10.00 69 PRO A C 20
ATOM 33342 O O . PRO A 1 69 ? 8.610 -11.269 -58.187 1.00 10.00 69 PRO A O 20
ATOM 33353 N N . ASP A 1 70 ? 8.265 -12.041 -56.132 1.00 10.00 70 ASP A N 20
ATOM 33354 C CA . ASP A 1 70 ? 7.645 -10.803 -55.673 1.00 10.00 70 ASP A CA 20
ATOM 33355 C C . ASP A 1 70 ? 8.746 -9.805 -55.327 1.00 10.00 70 ASP A C 20
ATOM 33356 O O . ASP A 1 70 ? 9.849 -10.194 -54.944 1.00 10.00 70 ASP A O 20
ATOM 33365 N N . ASP A 1 71 ? 8.462 -8.509 -55.445 1.00 10.00 71 ASP A N 20
ATOM 33366 C CA . ASP A 1 71 ? 9.412 -7.412 -55.198 1.00 10.00 71 ASP A CA 20
ATOM 33367 C C . ASP A 1 71 ? 10.120 -7.481 -53.856 1.00 10.00 71 ASP A C 20
ATOM 33368 O O . ASP A 1 71 ? 11.297 -7.143 -53.706 1.00 10.00 71 ASP A O 20
ATOM 33377 N N . VAL A 1 72 ? 9.388 -7.999 -52.890 1.00 10.00 72 VAL A N 20
ATOM 33378 C CA . VAL A 1 72 ? 9.864 -8.331 -51.585 1.00 10.00 72 VAL A CA 20
ATOM 33379 C C . VAL A 1 72 ? 10.891 -9.427 -51.581 1.00 10.00 72 VAL A C 20
ATOM 33380 O O . VAL A 1 72 ? 11.865 -9.243 -50.900 1.00 10.00 72 VAL A O 20
ATOM 33393 N N . ASN A 1 73 ? 10.781 -10.518 -52.325 1.00 10.00 73 ASN A N 20
ATOM 33394 C CA . ASN A 1 73 ? 11.773 -11.592 -52.261 1.00 10.00 73 ASN A CA 20
ATOM 33395 C C . ASN A 1 73 ? 13.127 -11.102 -52.800 1.00 10.00 73 ASN A C 20
ATOM 33396 O O . ASN A 1 73 ? 14.182 -11.566 -52.366 1.00 10.00 73 ASN A O 20
ATOM 33407 N N . LYS A 1 74 ? 13.093 -10.062 -53.644 1.00 10.00 74 LYS A N 20
ATOM 33408 C CA . LYS A 1 74 ? 14.272 -9.323 -54.144 1.00 10.00 74 LYS A CA 20
ATOM 33409 C C . LYS A 1 74 ? 14.790 -8.285 -53.134 1.00 10.00 74 LYS A C 20
ATOM 33410 O O . LYS A 1 74 ? 15.985 -8.025 -53.088 1.00 10.00 74 LYS A O 20
ATOM 33429 N N . SER A 1 75 ? 13.920 -7.711 -52.295 1.00 10.00 75 SER A N 20
ATOM 33430 C CA . SER A 1 75 ? 14.266 -6.809 -51.170 1.00 10.00 75 SER A CA 20
ATOM 33431 C C . SER A 1 75 ? 14.741 -7.545 -49.908 1.00 10.00 75 SER A C 20
ATOM 33432 O O . SER A 1 75 ? 15.666 -7.146 -49.214 1.00 10.00 75 SER A O 20
ATOM 33440 N N . THR A 1 76 ? 14.104 -8.671 -49.638 1.00 10.00 76 THR A N 20
ATOM 33441 C CA . THR A 1 76 ? 14.421 -9.734 -48.686 1.00 10.00 76 THR A CA 20
ATOM 33442 C C . THR A 1 76 ? 15.782 -10.279 -49.032 1.00 10.00 76 THR A C 20
ATOM 33443 O O . THR A 1 76 ? 16.533 -10.672 -48.147 1.00 10.00 76 THR A O 20
ATOM 33454 N N . LEU A 1 77 ? 16.155 -10.220 -50.310 1.00 10.00 77 LEU A N 20
ATOM 33455 C CA . LEU A 1 77 ? 17.539 -10.484 -50.646 1.00 10.00 77 LEU A CA 20
ATOM 33456 C C . LEU A 1 77 ? 18.465 -9.447 -50.022 1.00 10.00 77 LEU A C 20
ATOM 33457 O O . LEU A 1 77 ? 19.351 -9.792 -49.256 1.00 10.00 77 LEU A O 20
ATOM 33473 N N . GLN A 1 78 ? 18.212 -8.174 -50.281 1.00 10.00 78 GLN A N 20
ATOM 33474 C CA . GLN A 1 78 ? 18.982 -7.027 -49.780 1.00 10.00 78 GLN A CA 20
ATOM 33475 C C . GLN A 1 78 ? 19.033 -6.964 -48.256 1.00 10.00 78 GLN A C 20
ATOM 33476 O O . GLN A 1 78 ? 19.997 -6.462 -47.700 1.00 10.00 78 GLN A O 20
ATOM 33490 N N . ASN A 1 79 ? 18.038 -7.541 -47.592 1.00 10.00 79 ASN A N 20
ATOM 33491 C CA . ASN A 1 79 ? 17.946 -7.802 -46.160 1.00 10.00 79 ASN A CA 20
ATOM 33492 C C . ASN A 1 79 ? 18.840 -8.964 -45.686 1.00 10.00 79 ASN A C 20
ATOM 33493 O O . ASN A 1 79 ? 19.544 -8.835 -44.686 1.00 10.00 79 ASN A O 20
ATOM 33504 N N . ARG A 1 80 ? 18.854 -10.099 -46.396 1.00 10.00 80 ARG A N 20
ATOM 33505 C CA . ARG A 1 80 ? 19.762 -11.210 -46.081 1.00 10.00 80 ARG A CA 20
ATOM 33506 C C . ARG A 1 80 ? 21.227 -10.847 -46.360 1.00 10.00 80 ARG A C 20
ATOM 33507 O O . ARG A 1 80 ? 22.140 -11.106 -45.580 1.00 10.00 80 ARG A O 20
ATOM 33528 N N . ARG A 1 81 ? 21.425 -10.154 -47.474 1.00 10.00 81 ARG A N 20
ATOM 33529 C CA . ARG A 1 81 ? 22.648 -9.486 -47.919 1.00 10.00 81 ARG A CA 20
ATOM 33530 C C . ARG A 1 81 ? 23.049 -8.344 -46.972 1.00 10.00 81 ARG A C 20
ATOM 33531 O O . ARG A 1 81 ? 24.236 -8.111 -46.759 1.00 10.00 81 ARG A O 20
ATOM 33552 N N . ALA A 1 82 ? 22.079 -7.715 -46.305 1.00 10.00 82 ALA A N 20
ATOM 33553 C CA . ALA A 1 82 ? 22.313 -6.773 -45.211 1.00 10.00 82 ALA A CA 20
ATOM 33554 C C . ALA A 1 82 ? 22.787 -7.500 -43.937 1.00 10.00 82 ALA A C 20
ATOM 33555 O O . ALA A 1 82 ? 23.608 -6.945 -43.209 1.00 10.00 82 ALA A O 20
ATOM 33562 N N . ALA A 1 83 ? 22.349 -8.743 -43.672 1.00 10.00 83 ALA A N 20
ATOM 33563 C CA . ALA A 1 83 ? 22.968 -9.550 -42.616 1.00 10.00 83 ALA A CA 20
ATOM 33564 C C . ALA A 1 83 ? 24.406 -9.875 -43.008 1.00 10.00 83 ALA A C 20
ATOM 33565 O O . ALA A 1 83 ? 25.294 -9.584 -42.235 1.00 10.00 83 ALA A O 20
ATOM 33572 N N . VAL A 1 84 ? 24.704 -10.342 -44.216 1.00 10.00 84 VAL A N 20
ATOM 33573 C CA . VAL A 1 84 ? 26.113 -10.505 -44.656 1.00 10.00 84 VAL A CA 20
ATOM 33574 C C . VAL A 1 84 ? 26.895 -9.222 -44.444 1.00 10.00 84 VAL A C 20
ATOM 33575 O O . VAL A 1 84 ? 27.991 -9.305 -43.928 1.00 10.00 84 VAL A O 20
ATOM 33588 N N . SER A 1 85 ? 26.327 -8.047 -44.698 1.00 10.00 85 SER A N 20
ATOM 33589 C CA . SER A 1 85 ? 26.988 -6.766 -44.397 1.00 10.00 85 SER A CA 20
ATOM 33590 C C . SER A 1 85 ? 27.162 -6.494 -42.888 1.00 10.00 85 SER A C 20
ATOM 33591 O O . SER A 1 85 ? 28.227 -6.040 -42.468 1.00 10.00 85 SER A O 20
ATOM 33599 N N . THR A 1 86 ? 26.186 -6.857 -42.046 1.00 10.00 86 THR A N 20
ATOM 33600 C CA . THR A 1 86 ? 26.289 -6.867 -40.563 1.00 10.00 86 THR A CA 20
ATOM 33601 C C . THR A 1 86 ? 27.469 -7.722 -40.117 1.00 10.00 86 THR A C 20
ATOM 33602 O O . THR A 1 86 ? 28.353 -7.282 -39.387 1.00 10.00 86 THR A O 20
ATOM 33613 N N . LEU A 1 87 ? 27.446 -8.961 -40.589 1.00 10.00 87 LEU A N 20
ATOM 33614 C CA . LEU A 1 87 ? 28.340 -10.063 -40.304 1.00 10.00 87 LEU A CA 20
ATOM 33615 C C . LEU A 1 87 ? 29.763 -9.747 -40.769 1.00 10.00 87 LEU A C 20
ATOM 33616 O O . LEU A 1 87 ? 30.723 -9.991 -40.051 1.00 10.00 87 LEU A O 20
ATOM 33632 N N . GLU A 1 88 ? 29.894 -9.171 -41.959 1.00 10.00 88 GLU A N 20
ATOM 33633 C CA . GLU A 1 88 ? 31.147 -8.748 -42.576 1.00 10.00 88 GLU A CA 20
ATOM 33634 C C . GLU A 1 88 ? 31.746 -7.531 -41.837 1.00 10.00 88 GLU A C 20
ATOM 33635 O O . GLU A 1 88 ? 32.940 -7.523 -41.527 1.00 10.00 88 GLU A O 20
ATOM 33647 N N . THR A 1 89 ? 30.919 -6.523 -41.497 1.00 10.00 89 THR A N 20
ATOM 33648 C CA . THR A 1 89 ? 31.327 -5.372 -40.654 1.00 10.00 89 THR A CA 20
ATOM 33649 C C . THR A 1 89 ? 31.829 -5.857 -39.315 1.00 10.00 89 THR A C 20
ATOM 33650 O O . THR A 1 89 ? 32.915 -5.462 -38.880 1.00 10.00 89 THR A O 20
ATOM 33661 N N . LYS A 1 90 ? 31.044 -6.749 -38.692 1.00 10.00 90 LYS A N 20
ATOM 33662 C CA . LYS A 1 90 ? 31.449 -7.424 -37.476 1.00 10.00 90 LYS A CA 20
ATOM 33663 C C . LYS A 1 90 ? 32.770 -8.075 -37.696 1.00 10.00 90 LYS A C 20
ATOM 33664 O O . LYS A 1 90 ? 33.697 -7.651 -37.055 1.00 10.00 90 LYS A O 20
ATOM 33683 N N . LEU A 1 91 ? 32.936 -8.995 -38.623 1.00 10.00 91 LEU A N 20
ATOM 33684 C CA . LEU A 1 91 ? 34.191 -9.717 -38.695 1.00 10.00 91 LEU A CA 20
ATOM 33685 C C . LEU A 1 91 ? 35.406 -8.863 -38.993 1.00 10.00 91 LEU A C 20
ATOM 33686 O O . LEU A 1 91 ? 36.457 -9.204 -38.472 1.00 10.00 91 LEU A O 20
ATOM 33702 N N . GLY A 1 92 ? 35.297 -7.745 -39.709 1.00 10.00 92 GLY A N 20
ATOM 33703 C CA . GLY A 1 92 ? 36.425 -6.823 -39.778 1.00 10.00 92 GLY A CA 20
ATOM 33704 C C . GLY A 1 92 ? 36.715 -6.207 -38.401 1.00 10.00 92 GLY A C 20
ATOM 33705 O O . GLY A 1 92 ? 37.843 -6.306 -37.917 1.00 10.00 92 GLY A O 20
ATOM 33709 N N . GLU A 1 93 ? 35.698 -5.670 -37.713 1.00 10.00 93 GLU A N 20
ATOM 33710 C CA . GLU A 1 93 ? 35.830 -5.128 -36.348 1.00 10.00 93 GLU A CA 20
ATOM 33711 C C . GLU A 1 93 ? 36.211 -6.188 -35.289 1.00 10.00 93 GLU A C 20
ATOM 33712 O O . GLU A 1 93 ? 36.957 -5.875 -34.373 1.00 10.00 93 GLU A O 20
ATOM 33724 N N . LEU A 1 94 ? 35.769 -7.441 -35.451 1.00 10.00 94 LEU A N 20
ATOM 33725 C CA . LEU A 1 94 ? 35.969 -8.630 -34.614 1.00 10.00 94 LEU A CA 20
ATOM 33726 C C . LEU A 1 94 ? 37.399 -9.122 -34.765 1.00 10.00 94 LEU A C 20
ATOM 33727 O O . LEU A 1 94 ? 38.120 -9.233 -33.775 1.00 10.00 94 LEU A O 20
ATOM 33743 N N . LYS A 1 95 ? 37.845 -9.324 -36.010 1.00 10.00 95 LYS A N 20
ATOM 33744 C CA . LYS A 1 95 ? 39.229 -9.687 -36.348 1.00 10.00 95 LYS A CA 20
ATOM 33745 C C . LYS A 1 95 ? 40.206 -8.579 -35.903 1.00 10.00 95 LYS A C 20
ATOM 33746 O O . LYS A 1 95 ? 41.319 -8.878 -35.467 1.00 10.00 95 LYS A O 20
ATOM 33765 N N . ARG A 1 96 ? 39.761 -7.312 -35.887 1.00 10.00 96 ARG A N 20
ATOM 33766 C CA . ARG A 1 96 ? 40.463 -6.152 -35.289 1.00 10.00 96 ARG A CA 20
ATOM 33767 C C . ARG A 1 96 ? 40.370 -6.079 -33.761 1.00 10.00 96 ARG A C 20
ATOM 33768 O O . ARG A 1 96 ? 41.318 -5.585 -33.149 1.00 10.00 96 ARG A O 20
ATOM 33789 N N . GLN A 1 97 ? 39.286 -6.548 -33.123 1.00 10.00 97 GLN A N 20
ATOM 33790 C CA . GLN A 1 97 ? 39.261 -6.719 -31.660 1.00 10.00 97 GLN A CA 20
ATOM 33791 C C . GLN A 1 97 ? 40.331 -7.714 -31.324 1.00 10.00 97 GLN A C 20
ATOM 33792 O O . GLN A 1 97 ? 41.131 -7.424 -30.448 1.00 10.00 97 GLN A O 20
ATOM 33806 N N . LEU A 1 98 ? 40.416 -8.809 -32.085 1.00 10.00 98 LEU A N 20
ATOM 33807 C CA . LEU A 1 98 ? 41.514 -9.737 -31.949 1.00 10.00 98 LEU A CA 20
ATOM 33808 C C . LEU A 1 98 ? 42.856 -9.065 -32.118 1.00 10.00 98 LEU A C 20
ATOM 33809 O O . LEU A 1 98 ? 43.652 -9.173 -31.210 1.00 10.00 98 LEU A O 20
ATOM 33825 N N . ALA A 1 99 ? 43.117 -8.300 -33.167 1.00 10.00 99 ALA A N 20
ATOM 33826 C CA . ALA A 1 99 ? 44.419 -7.650 -33.281 1.00 10.00 99 ALA A CA 20
ATOM 33827 C C . ALA A 1 99 ? 44.796 -6.733 -32.088 1.00 10.00 99 ALA A C 20
ATOM 33828 O O . ALA A 1 99 ? 45.984 -6.555 -31.821 1.00 10.00 99 ALA A O 20
ATOM 33835 N N . ASP A 1 100 ? 43.827 -6.193 -31.336 1.00 10.00 100 ASP A N 20
ATOM 33836 C CA . ASP A 1 100 ? 44.058 -5.506 -30.054 1.00 10.00 100 ASP A CA 20
ATOM 33837 C C . ASP A 1 100 ? 44.228 -6.469 -28.857 1.00 10.00 100 ASP A C 20
ATOM 33838 O O . ASP A 1 100 ? 45.170 -6.346 -28.072 1.00 10.00 100 ASP A O 20
ATOM 33847 N N . LEU A 1 101 ? 43.345 -7.463 -28.756 1.00 10.00 101 LEU A N 20
ATOM 33848 C CA . LEU A 1 101 ? 43.330 -8.573 -27.795 1.00 10.00 101 LEU A CA 20
ATOM 33849 C C . LEU A 1 101 ? 44.636 -9.336 -27.770 1.00 10.00 101 LEU A C 20
ATOM 33850 O O . LEU A 1 101 ? 45.242 -9.591 -26.734 1.00 10.00 101 LEU A O 20
ATOM 33866 N N . VAL A 1 102 ? 45.018 -9.759 -28.961 1.00 10.00 102 VAL A N 20
ATOM 33867 C CA . VAL A 1 102 ? 46.089 -10.681 -29.249 1.00 10.00 102 VAL A CA 20
ATOM 33868 C C . VAL A 1 102 ? 47.392 -10.022 -28.837 1.00 10.00 102 VAL A C 20
ATOM 33869 O O . VAL A 1 102 ? 48.194 -10.589 -28.104 1.00 10.00 102 VAL A O 20
ATOM 33882 N N . ALA A 1 103 ? 47.517 -8.750 -29.209 1.00 10.00 103 ALA A N 20
ATOM 33883 C CA . ALA A 1 103 ? 48.555 -7.817 -28.810 1.00 10.00 103 ALA A CA 20
ATOM 33884 C C . ALA A 1 103 ? 48.580 -7.460 -27.302 1.00 10.00 103 ALA A C 20
ATOM 33885 O O . ALA A 1 103 ? 49.409 -6.661 -26.864 1.00 10.00 103 ALA A O 20
ATOM 33892 N N . ALA A 1 104 ? 47.724 -8.110 -26.508 1.00 10.00 104 ALA A N 20
ATOM 33893 C CA . ALA A 1 104 ? 47.661 -8.072 -25.050 1.00 10.00 104 ALA A CA 20
ATOM 33894 C C . ALA A 1 104 ? 47.650 -9.478 -24.403 1.00 10.00 104 ALA A C 20
ATOM 33895 O O . ALA A 1 104 ? 47.898 -9.600 -23.205 1.00 10.00 104 ALA A O 20
ATOM 33902 N N . GLN A 1 105 ? 47.440 -10.552 -25.178 1.00 10.00 105 GLN A N 20
ATOM 33903 C CA . GLN A 1 105 ? 47.630 -11.946 -24.742 1.00 10.00 105 GLN A CA 20
ATOM 33904 C C . GLN A 1 105 ? 49.127 -12.229 -24.464 1.00 10.00 105 GLN A C 20
ATOM 33905 O O . GLN A 1 105 ? 49.484 -13.100 -23.670 1.00 10.00 105 GLN A O 20
ATOM 33919 N N . LYS A 1 106 ? 49.991 -11.456 -25.140 1.00 10.00 106 LYS A N 20
ATOM 33920 C CA . LYS A 1 106 ? 51.462 -11.450 -25.098 1.00 10.00 106 LYS A CA 20
ATOM 33921 C C . LYS A 1 106 ? 52.052 -10.899 -23.787 1.00 10.00 106 LYS A C 20
ATOM 33922 O O . LYS A 1 106 ? 53.194 -11.222 -23.448 1.00 10.00 106 LYS A O 20
ATOM 33941 N N . LEU A 1 107 ? 51.298 -10.041 -23.089 1.00 10.00 107 LEU A N 20
ATOM 33942 C CA . LEU A 1 107 ? 51.698 -9.302 -21.878 1.00 10.00 107 LEU A CA 20
ATOM 33943 C C . LEU A 1 107 ? 51.752 -10.203 -20.624 1.00 10.00 107 LEU A C 20
ATOM 33944 O O . LEU A 1 107 ? 52.711 -10.049 -19.835 1.00 10.00 107 LEU A O 20
#

Nearest PDB structures (foldseek):
  2k48-assembly1_A  TM=7.342E-01  e=1.100E-13  Orthohantavirus andesense
  6msr-assembly1_B  TM=8.553E-01  e=2.150E-01  synthetic construct
  6msr-assembly1_C  TM=8.523E-01  e=3.343E-01  synthetic construct
  5ofa-assembly1_A  TM=8.043E-01  e=1.107E+00  Homo sapiens
  5of9-assembly1_B  TM=8.213E-01  e=1.425E+00  Homo sapiens